Protein 3VSE (pdb70)

Secondary structure (DSSP, 8-state):
-EEEEEPTT-HHHHHTT--EEEGGGEE-SS---TT-EEEEE-TT--EEEEEEEEEETTEEEEEEES-TT---SHHHHHHHHHHHHHTTHHHHH-TT--EEEEEEGGGGT-TTEEEEEETTEEEEEE-SHHHHTTHHHHHHHHHHH---SEEEEEE-SSS-S--EEEEEE-PPPSSEEEEETTEEEEE-TTSSS--S--GGGHHHHHHHHHHS-TT-EEEEES-TTTHHHHHHTTTSSEEEEEESSTTHHHHHHHHHHHTT--GGGSEEEES-HHHHHHHHHHTT--EEEEEE---SEEEETTEEEEHHHHHHHHHHHHHTTEEEEEEEEEEE--TTS-HHHHHHHHHHHHHHHT-EEEEEEEE---TTSPPPTT-GGG---EEEEEEEE-/--EEEEPTT-HHHHHTT--EEEGGGEE-SS---TT-EEEEE-TT--EEEEEEEEEETTEEEEEEES-TT---SHHHHHHHHHHHHHHHHHH---TT-SEEEEEEGGGGT-TTEEEEEETTEEEEEE-SHHHHTTHHHHHHHHHHH---SEEEEEE---EEEEEE-PPPSSEEEEETTEEEEE-TTBSS--SS-GGGHHHHHHHHHHS-TTSEEEEES-TTTHHHHHHTTTSSEEEEE-S-THHHHHHHHHHHHTT--GGGSEEE---HHHHHHHHHHTT--EEEEEE---SEEEETTEEEEHHHHHHHHHHHHHTTEEEEEEEEEEE--TTS-HHHHHHHHHHHHHHHT-EEEEEEEE---TTSPPPTT-GGG---EEEEEEEE------/-EEEEPTT-HHHHHTT--EE-GGGEEEE----TT-EEEEE-TT--EEEEEEEEEETTEEEEEEES-TT---SHHHHHHHHHHHHHHTHHHHS-TT--EEEEEEGGGGT-TTEEEEEETTEEEEEE--HHHHTTHHHHHHHHHHH---SEEEEEE---EEEEEE-PPPSSEEEEETTEEEEE-TTBSS--S--GGGHHHHHHHHHHS-TT-EEEEES-TT-HHHHHHTTT-SEEEEEESSTHHHHHHHHHHHHTT--TTSEEEEES-HHHHHHHHHHTT--EEEEEE---SEEEETTEEEEHHHHHHHHHHHHHHTEEEEEEEEEEE--TTS-HHHHHHHHHHHHHHTT-EEEEEEEE---GGGPPPTT-GGG---EEEEEEEE-/-EEEPPTT-HHHHHTT--EEEGGG------TT-EEEEE-TT--EEEEEEEEEETTEEEEEEES-TT---SHHHHHHHHHHHHHHTHHHHS-TT--EEEEEEGGGGT-TTEEEEEETTEEEEEE-SHHHHTTHHHHHHHHHHH---SEEEEEE---EEEEEE-PPPSSEEEEETTEEEEE-SSSSS--S--GGGHHHHHHHHHHS-TT-EEEEES-TTTHHHHHHTTT-SEEEEEESSTHHHHHHHHHHHTTT--GGGEEEEES-HHHHHHHHHHTT--EEEEEE---SEEEETTEEEEHHHHHHHHHHHHHTTEEEEEEEEEEE--TTS-HHHHHHHHHHHHHHHT-EEEEEEEE---TTSPPPTT-GGG---EEEEEEEE-----PPP-

Solvent-accessible surface area: 70862 Å² total; per-residue (Å²): 202,57,58,0,24,0,44,169,62,76,29,87,77,3,88,93,14,37,6,16,0,8,61,121,6,18,126,46,161,40,128,16,121,55,5,30,60,0,38,1,18,9,46,154,92,101,34,8,2,7,0,1,0,5,109,94,161,127,2,1,0,31,14,16,14,111,77,131,90,67,127,26,60,29,68,15,0,31,147,38,0,74,72,2,49,74,83,1,84,126,10,109,106,37,118,10,12,45,1,6,22,5,0,11,12,25,10,13,28,0,1,10,0,5,0,3,16,6,44,18,12,1,1,0,12,0,64,7,110,0,1,63,150,23,49,175,23,0,11,53,0,0,92,134,20,12,137,64,104,0,0,2,0,14,18,81,38,183,134,38,181,95,75,24,12,88,35,42,44,111,65,33,158,32,74,21,66,0,36,1,6,131,8,80,1,23,1,41,0,95,93,50,114,75,12,12,6,95,7,12,12,6,50,2,2,92,61,0,50,60,95,14,1,159,138,59,84,0,0,2,0,41,9,37,4,0,11,9,0,2,2,0,12,80,74,12,65,11,0,5,1,0,21,94,42,131,111,4,101,56,56,1,60,89,3,0,44,64,33,105,26,78,43,187,61,20,116,25,58,39,46,33,6,58,82,0,15,93,66,0,37,151,97,68,69,54,14,37,0,0,0,0,31,4,59,37,116,38,161,46,96,110,131,72,13,34,2,105,143,16,1,55,92,0,0,75,15,0,15,109,3,9,28,70,110,8,1,0,0,0,0,0,64,5,56,103,8,59,64,170,95,0,60,86,30,0,78,130,3,0,56,139,36,67,24,81,26,103,38,47,36,65,40,41,30,14,170,1,6,70,34,29,105,95,25,182,50,8,106,51,7,7,0,0,0,0,58,3,147,84,206,68,62,0,20,0,43,177,60,75,33,62,71,2,19,70,12,41,6,20,0,24,65,139,5,15,120,50,158,41,150,17,152,53,3,24,60,1,29,0,12,8,75,164,100,34,41,9,1,7,0,0,0,2,112,52,172,151,2,2,0,19,16,12,15,46,28,112,59,61,130,25,60,31,70,13,0,35,102,33,0,72,75,1,49,57,56,5,87,98,80,19,85,75,60,13,9,46,1,24,23,9,0,11,12,24,8,15,26,0,1,7,0,6,0,4,18,6,43,16,13,0,1,0,11,0,62,4,143,0,0,74,141,26,29,173,26,0,9,75,0,0,97,157,22,8,134,68,97,0,0,1,16,13,26,83,121,79,16,9,74,35,42,43,115,66,33,132,32,34,20,66,0,37,1,5,129,6,80,1,18,2,22,1,48,41,21,99,91,12,11,7,84,8,10,9,8,55,1,3,101,54,0,55,51,61,12,1,133,131,57,86,0,0,1,0,42,11,58,4,0,11,12,0,2,0,0,13,65,80,14,73,13,0,6,1,0,21,86,54,120,42,5,94,14,39,1,64,28,2,0,45,56,32,99,25,71,40,179,59,18,118,25,52,45,59,16,6,41,39,0,15,128,69,0,45,210,96,30,59,40,12,37,0,0,0,0,25,1,57,52,123,35,169,31,159,197,75,88,12,32,4,85,166,16,0,54,115,0,0,71,11,0,16,116,0,4,18,36,129,0,0,0,0,0,0,0,56,6,54,107,2,59,60,156,80,0,53,84,31,0,82,138,8,0,120,142,44,64,24,83,59,87,40,16,30,62,32,43,31,13,132,1,6,72,28,30,47,65,29,152,54,8,99,51,4,6,0,0,0,0,61,3,144,39,134,109,151,188,156,109,75,0,30,1,45,178,53,90,30,83,56,1,87,88,12,46,5,14,1,34,74,154,8,13,164,59,60,72,156,9,144,60,2,23,61,3,44,0,12,9,91,177,96,104,39,8,1,8,0,1,0,2,122,88,169,178,6,2,0,18,12,13,16,109,77,133,92,41,125,24,58,22,59,8,0,29,120,36,0,70,73,1,49,57,92,1,80,117,6,110,121,43,126,9,12,44,1,5,24,5,0,11,12,25,9,12,25,0,1,9,0,6,0,4,17,7,47,17,14,2,1,1,12,1,91,11,143,0,0,70,128,24,47,177,18,0,12,79,0,0,115,150,21,12,142,66,99,0,0,2,17,10,35,78,111,70,14,8,80,34,43,44,113,69,31,166,40,38,21,63,0,36,1,5,126,7,78,0,21,1,17,1,53,44,20,97,86,13,12,9,85,8,6,5,6,46,2,3,88,60,0,50,45,116,22,0,141,142,60,87,1,0,1,0,43,9,52,4,0,10,12,0,3,1,0,14,64,71,17,54,15,1,6,0,0,22,83,32,86,43,7,99,12,41,1,91,33,2,8,54,63,33,94,29,81,90,172,40,26,112,35,49,43,50,16,7,51,61,0,14,126,72,0,53,185,103,60,62,56,15,36,0,0,0,0,27,6,64,56,115,37,162,36,134,125,102,72,10,22,0,82,160,23,0,46,96,0,0,65,10,0,12,120,1,10,27,77,109,9,1,0,0,0,0,0,44,8,55,106,5,50,64,160,102,0,60,94,30,0,80,124,5,0,111,138,48,65,16,98,63,112,45,49,55,64,28,42,31,12,173,1,7,75,35,28,100,95,28,166,55,8,103,54,5,7,0,0,0,0,60,6,150,107,113,60,0,56,1,62,157,58,69,23,54,65,2,19,73,11,43,6,10,0,17,66,106,1,38,96,77,145,4,135,46,0,24,66,2,50,0,16,5,69,131,93,34,26,7,0,8,0,1,0,3,104,75,162,126,0,0,0,12,14,18,13,46,30,117,64,64,122,27,63,36,71,20,1,30,118,34,0,68,66,1,49,75,108,2,85,132,12,107,112,32,123,3,13,46,1,5,23,5,0,10,12,25,9,13,26,0,1,9,0,5,0,3,16,6,45,17,12,0,2,0,11,0,77,8,134,0,2,67,131,22,39,178,26,0,5,70,0,0,98,139,19,12,143,63,98,0,0,2,9,12,24,86,108,137,39,20,94,35,44,47,108,63,29,160,44,78,18,66,0,36,1,6,126,8,79,1,24,1,29,0,88,80,60,108,107,14,13,8,98,9,6,7,9,52,2,2,95,36,0,51,57,75,16,1,134,132,62,85,1,0,2,0,41,9,50,4,0,12,10,0,2,2,0,15,61,73,15,51,12,0,4,1,0,21,86,56,126,158,6,100,54,42,1,90,84,2,9,55,59,34,93,28,83,94,181,36,23,110,27,54,42,38,16,4,27,86,0,14,124,76,0,48,187,104,69,76,59,14,30,0,0,0,0,21,6,64,36,143,37,176,40,183,200,108,74,8,13,1,88,168,24,2,53,94,0,0,73,10,0,16,117,1,9,25,66,124,7,1,0,0,0,0,0,45,6,54,84,4,56,68,79,81,0,59,85,35,0,77,138,12,0,72,111,46,34,15,50,53,77,39,18,34,64,31,44,30,13,163,1,7,72,33,27,51,65,28,92,52,6,89,53,4,5,0,0,0,0,54,6,105,29,123,124,176,101,145,113,173,199

InterPro domains:
  IPR015947 PUA-like superfamily [SSF88697] (1-69)
  IPR019614 S-adenosylmethionine-dependent methyltransferase [PF10672] (178-336)
  IPR029063 S-adenosyl-L-methionine-dependent methyltransferase superfamily [G3DSA:3.40.50.150] (175-390)
  IPR029063 S-adenosyl-L-methionine-dependent methyltransferase superfamily [SSF53335] (77-385)
  IPR036974 PUA domain superfamily [G3DSA:2.30.130.10] (1-69)
  IPR041532 RlmI-like, PUA domain [PF17785] (5-65)
  IPR041532 RlmI-like, PUA domain [cd21153] (4-70)

Foldseek 3Di:
DFEKEFDPPLQPLLLVPQWWDFLVGIDGPRPADQQDWYFYAYPVGHTRFIWWAFDDDRTGTTGQGSDPPDDPFLVSLLVLQQVLQVLPVVQVVDPFFQKFWSDAAVLSRHHQWTWIGFNQEIEIEGAGVRVVSRVVRNVSSCVVHDGHQFYWYAYNYPDDPDGITGDDHDDDDFQDWTTANNAIATFDNPDPDDTRDDRQCRVVLVCCQVPPQAQWEEEEELCQLVSSQLSSCVHHQEYAYEHQDPVNLVSNCVSNVVVVHHCVSYHYYHDHLLVVLVVCLVVLAATQEYEDEDACWDDDPVDIDHCLPCVLVVVVSNVSRYDQKHKYWYKYQALVQAPVNVVVSVVVSCVVVVKDKDFPDWDWGDSSNRADPSHRSSRRMIITMMIIHD/DFEKEFDPPCQVLQLVPQWWAFLVGTGGDRPADFQDKYFYAYPVRHTRFIWWAFDDDRTGTTGQGRDPVDDPFLVSLLVLLQVLQVLCVPANDAVFWQKFWSDAAVLSRHHQWTWIGQNQEIEIEGLGPRVVVRVVSNVSSCVVRDGHQFYWYYYHCDTGGDDHDDDDAQDWTTAPNAIATFCRPDPDGTRDDNQCRVVLVCCLVPPQAAWEEEEEQCQLNSSQLSSCVHHQEYAYEHQDPVNLVSNCVRNVSVVHHPVSYHYDNDHLLVVLVVCLVVQAATQEYEDEDACWDDDDPDIDHCLPCVLVVVVSNVSRYDQWHKYWYKYQALVQAPVSVVVSVVVSCVVVVWDKDFPDWDWTDSSNRADPSRSSSRRIIITMMIIHDDNDDD/DEFEFDPPPLPLLLVPQWFAFPVGTDDDDDADQQDWYFYDYPVGHTRFIWWAFDDVRTGTTGQGRDPPDDPFLVSLLVLLQVLQVLVVVQVPDPFFQWFWSAAAVLSRHHQWTWIGFNQEIEIEGQGPNVVVRVVSNVSSCVVHDGGQFYWYYYHCDTGGDDHHDDDAQDWTTANNAIATFDRHDPDDTRDDRQCRVVLVCCQVPAQAQWEEEEEQCQLNSSQLSSLVRHQAYEYEHQDPVSVVSVVVRNVRHVHDCPRYHYYNDHLLVVLVVCLVVVAATQEYEDEDAQWDDDDPDIDHCLPCVLVVVVSNVSRYDQKHKYKYKYQALVQAPVSVVVSNVVSVVVVVWDKDFDDWDWGDSSNRARPSHSSSRRIIITIMIIHD/DEKEFDPPLQVLLLVPQWWAFPVGTDDDADALGKYFYAYPVGHTRFIWWAFDDDRTGTTGQGRDPVDDDFLVSLLVLQQVLQVLPPVQVVDPQFQKFWSAAAVLSRHHQWTWIGQNQEIEIEGAGPRVVVRVVSNVVSCVVRDGGQFYWYYYNVDTGGDDHHDDDFQDWTGANNAIATFDRGPDDGTQDDRQCRVVLVCCQVPAQAQWEEEEELQRQNSSQLSSLVGHQAYEYEHQDPVNVVSNVVSNVRHVGPCVRYHYDHDHLLVVLVVCLVVPAATAEYEDEDAQWDDDPPDIDHPLPCVLVVVVSNVSRYPQKHKYKYKYQQLVQAPVSVVVSVVVSVVVVVWDKDFPDWDWGDSSNRADPSRRSSRRMIITMMITHHDDDDDDDD

Organism: Staphylococcus aureus (strain Mu50 / ATCC 700699) (NCBI:txid158878)

Nearest PDB structures (foldseek):
  3vse-assembly1_A  TM=9.919E-01  e=2.241E-81  Staphylococcus aureus subsp. aureus Mu50
  3vse-assembly4_D  TM=9.875E-01  e=9.160E-81  Staphylococcus aureus subsp. aureus Mu50
  3vse-assembly3_C  TM=9.930E-01  e=2.792E-80  Staphylococcus aureus subsp. aureus Mu50
  3c0k-assembly1_B  TM=9.214E-01  e=8.368E-35  Escherichia coli K-12
  1wxw-assembly1_A  TM=8.683E-01  e=7.774E-30  Thermus thermophilus HB8

Radius of gyration: 40.2 Å; Cα contacts (8 Å, |Δi|>4): 3382; chains: 4; bounding box: 119×92×104 Å

Sequence (1554 aa):
MKIATLNKGKETKYFNGYPLIEEEDIYSQDHLKEGDIFQIVTDKSQYVATAYVGRQHKGLGWVLTYDKAQEINTAFFVKLFNTALAERDYYFNIDGTNAFRLFNAEGDGVGGLTIDNYDGHLLIQWYSKGIYKFKYAILEAVRKVFDYKSIYEKVRFKDSEYSGGFVEGDAPEFPIVIEENFTFYNVDLEDGLMTGIFLDQKEVRKKLRGQYAKERHVLNLFSYTGAFSVIAASEASSTTSVDLANRSRSLTEENFGLNAIDPKSQYIYVMDTFDFYKYAARHGHSSYDTIVIDPPSFARNKKRTFSVQKDYDKLINGALNILSSEGTLLLCTNASVYPLKQFKNTIKKTLEESSGVDYELTEVMGLPKDFKTHPHYKPSKYLKAVFVNIRHMKIATLNKGKETKYFNGYPLIEEEDIYSQDHLKEGDIFQIVTDKSQYVATAYVGRQHKGLGWVLTYDKAQEINTAFFVKLFNTALAERDYYFNIDGTNAFRLFNAEGDGVGGLTIDNYDGHLLIQWYSKGIYKFKYAILEAVRKVFDYKSIYEKVRFSGGFVEGDAPEFPIVIEENFTFYNVDLEDGLMTGIFLDQKEVRKKLRGQYAKERHVLNLFSYTGAFSVIAASEASSTTSVDLANRSRSSLTEENFGLNAIDPKSQYIYVMDTFDFYKYAARHGHSYDTIVIDPPSFARNKKRTFSVQKDYDKLINGALNILSSEGTLLLCTNASVYPLKQFKNTIKKTLEESGVDYELTEVMGLPKDFKTHPHYKPSKYLKAVFVNIRHLEHHHKIATLNKGKETKYFNGYPLIEEEDIYSQDHLKEGDIFQIVTDKSQYVATAYVGRQHKGLGWVLTYDKAQEINTAFFVKLFNTALAERDYYFNIDGTNAFRLFNAEGDGVGGLTIDNYDGHLLIQWYSKGIYKFKYAILEAVRKVFDYKSIYEKVRFSGGFVEGDAPEFPIVIEENFTFYNVDLEDGLMTGIFLDQKEVRKKLRGQYAKERHVLNLFSYTGAFSVIAASEASSTTSVDLANRSRSLTEENFGLNAIDPKSQYIYVMDTFDFYKYAARHGHSYDTIVIDPPSFARNKKRTFSVQKDYDKLINGALNILSSEGTLLLCTNASVYPLKQFKNTIKKTLEESGVDYELTEVMGLPKDFKTHPHYKPSKYLKAVFVNIRHKIATLNKGKETKYFNGYPLIEEEDIQDHLKEGDIFQIVTDKSQYVATAYVGRQHKGLGWVLTYDKAQEINTAFFVKLFNTALAERDYYFNIDGTNAFRLFNAEGDGVGGLTIDNYDGHLLIQWYSKGIYKFKYAILEAVRKVFDYKSIYEKVRFSGGFVEGDAPEFPIVIEENFTFYNVDLEDGLMTGIFLDQKEVRKKLRGQYAKERHVLNLFSYTGAFSVIAASEASSTTSVDLANRSRSLTEENFGLNAIDPKSQYIYVMDTFDFYKYAARHGHSYDTIVIDPPSFARNKKRTFSVQKDYDKLINGALNILSSEGTLLLCTNASVYPLKQFKNTIKKTLEESGVDYELTEVMGLPKDFKTHPHYKPSKYLKAVFVNIRHLEHHHHHH

B-factor: mean 20.94, std 11.05, range [3.29, 87.95]

CATH classification: 2.30.130.10 (+2 more: 3.30.750.80, 3.40.50.150)

Structure (mmCIF, N/CA/C/O backbone):
data_3VSE
#
_entry.id   3VSE
#
_cell.length_a   95.485
_cell.length_b   91.573
_cell.length_c   102.631
_cell.angle_alpha   90.00
_cell.angle_beta   94.03
_cell.angle_gamma   90.00
#
_symmetry.space_group_name_H-M   'P 1 21 1'
#
loop_
_entity.id
_entity.type
_entity.pdbx_description
1 polymer 'Putative uncharacterized protein'
2 non-polymer S-ADENOSYL-L-HOMOCYSTEINE
3 water water
#
loop_
_atom_site.group_PDB
_atom_site.id
_atom_site.type_symbol
_atom_site.label_atom_id
_atom_site.label_alt_id
_atom_site.label_comp_id
_atom_site.label_asym_id
_atom_site.label_entity_id
_atom_site.label_seq_id
_atom_site.pdbx_PDB_ins_code
_atom_site.Cartn_x
_atom_site.Cartn_y
_atom_site.Cartn_z
_atom_site.occupancy
_atom_site.B_iso_or_equiv
_atom_site.auth_seq_id
_atom_site.auth_comp_id
_atom_site.auth_asym_id
_atom_site.auth_atom_id
_atom_site.pdbx_PDB_model_num
ATOM 1 N N . MET A 1 1 ? -7.463 -57.962 -11.446 1.00 30.66 1 MET A N 1
ATOM 2 C CA . MET A 1 1 ? -8.714 -57.325 -11.839 1.00 34.55 1 MET A CA 1
ATOM 3 C C . MET A 1 1 ? -8.652 -55.823 -11.584 1.00 32.85 1 MET A C 1
ATOM 4 O O . MET A 1 1 ? -8.917 -55.020 -12.479 1.00 29.71 1 MET A O 1
ATOM 9 N N . LYS A 1 2 ? -8.303 -55.450 -10.357 1.00 18.12 2 LYS A N 1
ATOM 10 C CA . LYS A 1 2 ? -8.209 -54.037 -9.997 1.00 21.59 2 LYS A CA 1
ATOM 11 C C . LYS A 1 2 ? -6.857 -53.493 -10.440 1.00 17.31 2 LYS A C 1
ATOM 12 O O . LYS A 1 2 ? -5.851 -54.204 -10.401 1.00 16.54 2 LYS A O 1
ATOM 18 N N . ILE A 1 3 ? -6.831 -52.235 -10.862 1.00 16.18 3 ILE A N 1
ATOM 19 C CA . ILE A 1 3 ? -5.627 -51.666 -11.457 1.00 19.84 3 ILE A CA 1
ATOM 20 C C . ILE A 1 3 ? -5.237 -50.322 -10.868 1.00 15.63 3 ILE A C 1
ATOM 21 O O . ILE A 1 3 ? -6.090 -49.499 -10.535 1.00 18.44 3 ILE A O 1
ATOM 26 N N . ALA A 1 4 ? -3.932 -50.110 -10.740 1.00 15.79 4 ALA A N 1
ATOM 27 C CA . ALA A 1 4 ? -3.387 -48.808 -10.397 1.00 17.69 4 ALA A CA 1
ATOM 28 C C . ALA A 1 4 ? -2.363 -48.454 -11.464 1.00 19.79 4 ALA A C 1
ATOM 29 O O . ALA A 1 4 ? -1.553 -49.293 -11.855 1.00 24.16 4 ALA A O 1
ATOM 31 N N . THR A 1 5 ? -2.410 -47.216 -11.942 1.00 17.17 5 THR A N 1
ATOM 32 C CA . THR A 1 5 ? -1.510 -46.779 -12.996 1.00 17.61 5 THR A CA 1
ATOM 33 C C . THR A 1 5 ? -0.388 -45.919 -12.428 1.00 19.13 5 THR A C 1
ATOM 34 O O . THR A 1 5 ? -0.622 -45.043 -11.594 1.00 19.75 5 THR A O 1
ATOM 38 N N . LEU A 1 6 ? 0.836 -46.212 -12.815 1.00 17.39 6 LEU A N 1
ATOM 39 C CA . LEU A 1 6 ? 1.984 -45.396 -12.448 1.00 20.90 6 LEU A CA 1
ATOM 40 C C . LEU A 1 6 ? 1.977 -44.044 -13.139 1.00 24.03 6 LEU A C 1
ATOM 41 O O . LEU A 1 6 ? 1.668 -43.956 -14.282 1.00 27.23 6 LEU A O 1
ATOM 46 N N . ASN A 1 7 ? 2.355 -43.012 -12.430 1.00 26.75 7 ASN A N 1
ATOM 47 C CA . ASN A 1 7 ? 2.604 -41.714 -13.037 1.00 29.70 7 ASN A CA 1
ATOM 48 C C . ASN A 1 7 ? 3.761 -41.836 -14.017 1.00 26.68 7 ASN A C 1
ATOM 49 O O . ASN A 1 7 ? 4.640 -42.679 -13.841 1.00 31.22 7 ASN A O 1
ATOM 54 N N . LYS A 1 8 ? 3.780 -40.988 -15.039 1.00 34.62 8 LYS A N 1
ATOM 55 C CA . LYS A 1 8 ? 4.837 -41.054 -16.039 1.00 32.77 8 LYS A CA 1
ATOM 56 C C . LYS A 1 8 ? 6.193 -40.759 -15.403 1.00 28.86 8 LYS A C 1
ATOM 57 O O . LYS A 1 8 ? 6.325 -39.841 -14.594 1.00 30.62 8 LYS A O 1
ATOM 63 N N . GLY A 1 9 ? 7.196 -41.545 -15.780 1.00 31.23 9 GLY A N 1
ATOM 64 C CA . GLY A 1 9 ? 8.546 -41.369 -15.272 1.00 27.76 9 GLY A CA 1
ATOM 65 C C . GLY A 1 9 ? 8.792 -41.966 -13.898 1.00 32.20 9 GLY A C 1
ATOM 66 O O . GLY A 1 9 ? 9.836 -41.726 -13.293 1.00 39.24 9 GLY A O 1
ATOM 67 N N . LYS A 1 10 ? 7.791 -42.660 -13.359 1.00 27.05 10 LYS A N 1
ATOM 68 C CA . LYS A 1 10 ? 7.910 -43.299 -12.047 1.00 29.23 10 LYS A CA 1
ATOM 69 C C . LYS A 1 10 ? 7.986 -44.823 -12.142 1.00 26.88 10 LYS A C 1
ATOM 70 O O . LYS A 1 10 ? 8.040 -45.519 -11.128 1.00 26.95 10 LYS A O 1
ATOM 76 N N . GLU A 1 11 ? 7.984 -45.329 -13.369 1.00 29.17 11 GLU A N 1
ATOM 77 C CA . GLU A 1 11 ? 7.953 -46.769 -13.636 1.00 22.97 11 GLU A CA 1
ATOM 78 C C . GLU A 1 11 ? 9.197 -47.531 -13.181 1.00 21.26 11 GLU A C 1
ATOM 79 O O . GLU A 1 11 ? 9.111 -48.673 -12.731 1.00 14.77 11 GLU A O 1
ATOM 85 N N . THR A 1 12 ? 10.352 -46.894 -13.328 1.00 23.78 12 THR A N 1
ATOM 86 C CA . THR A 1 12 ? 11.588 -47.563 -13.487 1.00 20.36 12 THR A CA 1
ATOM 87 C C . THR A 1 12 ? 12.009 -48.268 -12.199 1.00 13.86 12 THR A C 1
ATOM 88 O O . THR A 1 12 ? 12.428 -49.390 -12.246 1.00 12.37 12 THR A O 1
ATOM 92 N N . LYS A 1 13 ? 11.809 -47.606 -11.067 1.00 10.57 13 LYS A N 1
ATOM 93 C CA . LYS A 1 13 ? 12.146 -48.187 -9.778 1.00 12.10 13 LYS A CA 1
ATOM 94 C C . LYS A 1 13 ? 11.324 -49.451 -9.575 1.00 10.38 13 LYS A C 1
ATOM 95 O O . LYS A 1 13 ? 11.816 -50.440 -9.031 1.00 13.76 13 LYS A O 1
ATOM 101 N N . TYR A 1 14 ? 10.068 -49.417 -10.010 1.00 9.30 14 TYR A N 1
ATOM 102 C CA . TYR A 1 14 ? 9.180 -50.565 -9.832 1.00 9.43 14 TYR A CA 1
ATOM 103 C C . TYR A 1 14 ? 9.541 -51.736 -10.747 1.00 11.33 14 TYR A C 1
ATOM 104 O O . TYR A 1 14 ? 9.467 -52.897 -10.340 1.00 11.50 14 TYR A O 1
ATOM 113 N N . PHE A 1 15 ? 9.931 -51.432 -11.980 1.00 11.04 15 PHE A N 1
ATOM 114 C CA . PHE A 1 15 ? 10.433 -52.462 -12.878 1.00 8.25 15 PHE A CA 1
ATOM 115 C C . PHE A 1 15 ? 11.656 -53.126 -12.258 1.00 11.01 15 PHE A C 1
ATOM 116 O O . PHE A 1 15 ? 11.914 -54.310 -12.477 1.00 10.44 15 PHE A O 1
ATOM 124 N N . ASN A 1 16 ? 12.402 -52.357 -11.475 1.00 10.96 16 ASN A N 1
ATOM 125 C CA . ASN A 1 16 ? 13.657 -52.832 -10.900 1.00 10.34 16 ASN A CA 1
ATOM 126 C C . ASN A 1 16 ? 13.548 -53.399 -9.483 1.00 10.92 16 ASN A C 1
ATOM 127 O O . ASN A 1 16 ? 14.561 -53.628 -8.824 1.00 13.13 16 ASN A O 1
ATOM 132 N N . GLY A 1 17 ? 12.322 -53.624 -9.016 1.00 15.43 17 GLY A N 1
ATOM 133 C CA . GLY A 1 17 ? 12.125 -54.370 -7.783 1.00 9.53 17 GLY A CA 1
ATOM 134 C C . GLY A 1 17 ? 11.705 -53.600 -6.545 1.00 8.97 17 GLY A C 1
ATOM 135 O O . GLY A 1 17 ? 11.525 -54.199 -5.483 1.00 11.83 17 GLY A O 1
ATOM 136 N N . TYR A 1 18 ? 11.549 -52.284 -6.665 1.00 8.83 18 TYR A N 1
ATOM 137 C CA . TYR A 1 18 ? 11.121 -51.458 -5.537 1.00 9.99 18 TYR A CA 1
ATOM 138 C C . TYR A 1 18 ? 9.769 -51.954 -5.024 1.00 9.02 18 TYR A C 1
ATOM 139 O O . TYR A 1 18 ? 8.793 -51.979 -5.772 1.00 10.42 18 TYR A O 1
ATOM 148 N N . PRO A 1 19 ? 9.712 -52.359 -3.745 1.00 6.09 19 PRO A N 1
ATOM 149 C CA . PRO A 1 19 ? 8.573 -53.108 -3.198 1.00 10.31 19 PRO A CA 1
ATOM 150 C C . PRO A 1 19 ? 7.428 -52.259 -2.634 1.00 6.52 19 PRO A C 1
ATOM 151 O O . PRO A 1 19 ? 6.305 -52.755 -2.536 1.00 10.90 19 PRO A O 1
ATOM 155 N N . LEU A 1 20 ? 7.704 -51.016 -2.256 1.00 6.61 20 LEU A N 1
ATOM 156 C CA . LEU A 1 20 ? 6.681 -50.169 -1.651 1.00 8.83 20 LEU A CA 1
ATOM 157 C C . LEU A 1 20 ? 5.958 -49.314 -2.687 1.00 10.02 20 LEU A C 1
ATOM 158 O O . LEU A 1 20 ? 6.567 -48.460 -3.333 1.00 9.96 20 LEU A O 1
ATOM 163 N N . ILE A 1 21 ? 4.658 -49.543 -2.843 1.00 12.50 21 ILE A N 1
ATOM 164 C CA . ILE A 1 21 ? 3.866 -48.735 -3.766 1.00 14.51 21 ILE A CA 1
ATOM 165 C C . ILE A 1 21 ? 3.578 -47.382 -3.132 1.00 11.18 21 ILE A C 1
ATOM 166 O O . ILE A 1 21 ? 2.776 -47.283 -2.206 1.00 12.91 21 ILE A O 1
ATOM 171 N N . GLU A 1 22 ? 4.184 -46.353 -3.600 1.00 13.68 22 GLU A N 1
ATOM 172 C CA . GLU A 1 22 ? 4.027 -45.071 -3.063 1.00 18.19 22 GLU A CA 1
ATOM 173 C C . GLU A 1 22 ? 2.791 -44.377 -3.632 1.00 22.37 22 GLU A C 1
ATOM 174 O O . GLU A 1 22 ? 2.567 -44.426 -4.809 1.00 16.95 22 GLU A O 1
ATOM 180 N N . GLU A 1 23 ? 2.006 -43.761 -2.758 1.00 19.81 23 GLU A N 1
ATOM 181 C CA . GLU A 1 23 ? 0.774 -43.080 -3.147 1.00 22.83 23 GLU A CA 1
ATOM 182 C C . GLU A 1 23 ? 1.038 -42.018 -4.212 1.00 22.34 23 GLU A C 1
ATOM 183 O O . GLU A 1 23 ? 0.265 -41.863 -5.158 1.00 19.59 23 GLU A O 1
ATOM 189 N N . GLU A 1 24 ? 2.137 -41.311 -4.097 1.00 19.14 24 GLU A N 1
ATOM 190 C CA . GLU A 1 24 ? 2.529 -40.285 -4.997 1.00 18.40 24 GLU A CA 1
ATOM 191 C C . GLU A 1 24 ? 2.941 -40.726 -6.334 1.00 20.89 24 GLU A C 1
ATOM 192 O O . GLU A 1 24 ? 3.079 -39.945 -7.239 1.00 18.04 24 GLU A O 1
ATOM 198 N N . ASP A 1 25 ? 3.095 -42.011 -6.452 1.00 17.36 25 ASP A N 1
ATOM 199 C CA . ASP A 1 25 ? 3.578 -42.595 -7.702 1.00 20.75 25 ASP A CA 1
ATOM 200 C C . ASP A 1 25 ? 2.467 -43.185 -8.567 1.00 18.39 25 ASP A C 1
ATOM 201 O O . ASP A 1 25 ? 2.673 -43.439 -9.754 1.00 21.57 25 ASP A O 1
ATOM 206 N N . ILE A 1 26 ? 1.298 -43.415 -7.978 1.00 18.74 26 ILE A N 1
ATOM 207 C CA . ILE A 1 26 ? 0.216 -44.081 -8.694 1.00 22.38 26 ILE A CA 1
ATOM 208 C C . ILE A 1 26 ? -1.118 -43.358 -8.569 1.00 24.21 26 ILE A C 1
ATOM 209 O O . ILE A 1 26 ? -1.321 -42.545 -7.667 1.00 19.05 26 ILE A O 1
ATOM 214 N N . TYR A 1 27 ? -2.024 -43.662 -9.491 1.00 27.44 27 TYR A N 1
ATOM 215 C CA . TYR A 1 27 ? -3.416 -43.255 -9.365 1.00 25.24 27 TYR A CA 1
ATOM 216 C C . TYR A 1 27 ? -4.307 -44.429 -9.751 1.00 24.02 27 TYR A C 1
ATOM 217 O O . TYR A 1 27 ? -3.911 -45.290 -10.540 1.00 21.92 27 TYR A O 1
ATOM 226 N N . SER A 1 28 ? -5.503 -44.465 -9.181 1.00 22.29 28 SER A N 1
ATOM 227 C CA . SER A 1 28 ? -6.426 -45.560 -9.440 1.00 23.00 28 SER A CA 1
ATOM 228 C C . SER A 1 28 ? -7.862 -45.068 -9.415 1.00 22.13 28 SER A C 1
ATOM 229 O O . SER A 1 28 ? -8.188 -44.130 -8.691 1.00 21.51 28 SER A O 1
ATOM 232 N N . GLN A 1 29 ? -8.714 -45.708 -10.210 1.00 18.56 29 GLN A N 1
ATOM 233 C CA . GLN A 1 29 ? -10.136 -45.394 -10.213 1.00 21.68 29 GLN A CA 1
ATOM 234 C C . GLN A 1 29 ? -10.921 -46.604 -9.725 1.00 22.29 29 GLN A C 1
ATOM 235 O O . GLN A 1 29 ? -12.151 -46.613 -9.745 1.00 21.09 29 GLN A O 1
ATOM 241 N N . ASP A 1 30 ? -10.198 -47.623 -9.275 1.00 18.83 30 ASP A N 1
ATOM 242 C CA . ASP A 1 30 ? -10.824 -48.889 -8.904 1.00 17.86 30 ASP A CA 1
ATOM 243 C C . ASP A 1 30 ? -11.119 -49.031 -7.413 1.00 21.58 30 ASP A C 1
ATOM 244 O O . ASP A 1 30 ? -11.256 -50.145 -6.904 1.00 21.01 30 ASP A O 1
ATOM 249 N N . HIS A 1 31 ? -11.242 -47.956 -6.702 1.00 17.39 31 HIS A N 1
ATOM 250 C CA . HIS A 1 31 ? -11.623 -47.988 -5.339 1.00 24.63 31 HIS A CA 1
ATOM 251 C C . HIS A 1 31 ? -10.840 -48.908 -4.451 1.00 23.34 31 HIS A C 1
ATOM 252 O O . HIS A 1 31 ? -11.357 -49.846 -3.885 1.00 21.57 31 HIS A O 1
ATOM 259 N N . LEU A 1 32 ? -9.567 -48.608 -4.350 1.00 21.37 32 LEU A N 1
ATOM 260 C CA . LEU A 1 32 ? -8.681 -49.533 -3.654 1.00 19.51 32 LEU A CA 1
ATOM 261 C C . LEU A 1 32 ? -8.919 -49.513 -2.149 1.00 14.86 32 LEU A C 1
ATOM 262 O O . LEU A 1 32 ? -8.718 -48.494 -1.492 1.00 18.40 32 LEU A O 1
ATOM 267 N N . LYS A 1 33 ? -9.301 -50.665 -1.615 1.00 19.32 33 LYS A N 1
ATOM 268 C CA . LYS A 1 33 ? -9.579 -50.800 -0.196 1.00 20.14 33 LYS A CA 1
ATOM 269 C C . LYS A 1 33 ? -8.664 -51.842 0.432 1.00 17.98 33 LYS A C 1
ATOM 270 O O . LYS A 1 33 ? -8.322 -52.847 -0.191 1.00 17.05 33 LYS A O 1
ATOM 276 N N . GLU A 1 34 ? -8.278 -51.589 1.676 1.00 16.69 34 GLU A N 1
ATOM 277 C CA . GLU A 1 34 ? -7.467 -52.511 2.433 1.00 16.63 34 GLU A CA 1
ATOM 278 C C . GLU A 1 34 ? -7.816 -53.879 2.188 1.00 17.05 34 GLU A C 1
ATOM 279 O O . GLU A 1 34 ? -8.923 -54.329 2.329 1.00 17.24 34 GLU A O 1
ATOM 285 N N . GLY A 1 35 ? -6.818 -54.590 1.787 1.00 14.22 35 GLY A N 1
ATOM 286 C CA . GLY A 1 35 ? -7.168 -55.993 1.618 1.00 16.05 35 GLY A CA 1
ATOM 287 C C . GLY A 1 35 ? -7.120 -56.244 0.114 1.00 16.02 35 GLY A C 1
ATOM 288 O O . GLY A 1 35 ? -6.827 -57.357 -0.318 1.00 13.89 35 GLY A O 1
ATOM 289 N N . ASP A 1 36 ? -7.397 -55.222 -0.691 1.00 11.65 36 ASP A N 1
ATOM 290 C CA . ASP A 1 36 ? -7.521 -55.415 -2.141 1.00 11.95 36 ASP A CA 1
ATOM 291 C C . ASP A 1 36 ? -6.223 -55.834 -2.824 1.00 18.14 36 ASP A C 1
ATOM 292 O O . ASP A 1 36 ? -5.168 -55.248 -2.585 1.00 15.59 36 ASP A O 1
ATOM 297 N N . ILE A 1 37 ? -6.308 -56.846 -3.682 1.00 14.64 37 ILE A N 1
ATOM 298 C CA . ILE A 1 37 ? -5.206 -57.182 -4.575 1.00 12.59 37 ILE A CA 1
ATOM 299 C C . ILE A 1 37 ? -5.359 -56.354 -5.839 1.00 15.47 37 ILE A C 1
ATOM 300 O O . ILE A 1 37 ? -6.452 -56.271 -6.398 1.00 17.84 37 ILE A O 1
ATOM 305 N N . PHE A 1 38 ? -4.277 -55.731 -6.291 1.00 12.43 38 PHE A N 1
ATOM 306 C CA . PHE A 1 38 ? -4.339 -54.937 -7.515 1.00 12.47 38 PHE A CA 1
ATOM 307 C C . PHE A 1 38 ? -3.057 -55.020 -8.325 1.00 11.76 38 PHE A C 1
ATOM 308 O O . PHE A 1 38 ? -1.998 -55.360 -7.802 1.00 9.48 38 PHE A O 1
ATOM 316 N N . GLN A 1 39 ? -3.164 -54.696 -9.611 1.00 15.75 39 GLN A N 1
ATOM 317 C CA . GLN A 1 39 ? -2.012 -54.705 -10.500 1.00 13.45 39 GLN A CA 1
ATOM 318 C C . GLN A 1 39 ? -1.526 -53.289 -10.776 1.00 13.93 39 GLN A C 1
ATOM 319 O O . GLN A 1 39 ? -2.325 -52.385 -11.010 1.00 15.86 39 GLN A O 1
ATOM 325 N N . ILE A 1 40 ? -0.212 -53.099 -10.730 1.00 14.12 40 ILE A N 1
ATOM 326 C CA . ILE A 1 40 ? 0.385 -51.836 -11.134 1.00 12.80 40 ILE A CA 1
ATOM 327 C C . ILE A 1 40 ? 0.724 -51.931 -12.613 1.00 14.07 40 ILE A C 1
ATOM 328 O O . ILE A 1 40 ? 1.321 -52.914 -13.050 1.00 10.63 40 ILE A O 1
ATOM 333 N N . VAL A 1 41 ? 0.341 -50.916 -13.377 1.00 15.79 41 VAL A N 1
ATOM 334 C CA . VAL A 1 41 ? 0.619 -50.889 -14.808 1.00 16.74 41 VAL A CA 1
ATOM 335 C C . VAL A 1 41 ? 1.138 -49.522 -15.224 1.00 17.69 41 VAL A C 1
ATOM 336 O O . VAL A 1 41 ? 0.802 -48.511 -14.605 1.00 16.41 41 VAL A O 1
ATOM 340 N N . THR A 1 42 ? 1.964 -49.496 -16.265 1.00 16.66 42 THR A N 1
ATOM 341 C CA . THR A 1 42 ? 2.439 -48.235 -16.822 1.00 25.80 42 THR A CA 1
ATOM 342 C C . THR A 1 42 ? 1.290 -47.513 -17.516 1.00 24.35 42 THR A C 1
ATOM 343 O O . THR A 1 42 ? 0.223 -48.086 -17.718 1.00 23.06 42 THR A O 1
ATOM 347 N N . ASP A 1 43 ? 1.522 -46.262 -17.839 1.00 27.37 43 ASP A N 1
ATOM 348 C CA . ASP A 1 43 ? 0.678 -45.459 -18.713 1.00 37.70 43 ASP A CA 1
ATOM 349 C C . ASP A 1 43 ? 0.326 -46.095 -20.028 1.00 31.70 43 ASP A C 1
ATOM 350 O O . ASP A 1 43 ? -0.712 -45.837 -20.581 1.00 39.21 43 ASP A O 1
ATOM 355 N N . LYS A 1 44 ? 1.188 -46.909 -20.560 1.00 34.37 44 LYS A N 1
ATOM 356 C CA . LYS A 1 44 ? 0.953 -47.641 -21.748 1.00 35.99 44 LYS A CA 1
ATOM 357 C C . LYS A 1 44 ? 0.454 -49.033 -21.549 1.00 33.73 44 LYS A C 1
ATOM 358 O O . LYS A 1 44 ? 0.663 -49.899 -22.360 1.00 31.51 44 LYS A O 1
ATOM 364 N N . SER A 1 45 ? -0.211 -49.233 -20.443 1.00 29.63 45 SER A N 1
ATOM 365 C CA . SER A 1 45 ? -0.782 -50.491 -20.090 1.00 30.16 45 SER A CA 1
ATOM 366 C C . SER A 1 45 ? 0.094 -51.729 -20.012 1.00 23.56 45 SER A C 1
ATOM 367 O O . SER A 1 45 ? -0.377 -52.822 -20.094 1.00 26.54 45 SER A O 1
ATOM 370 N N . GLN A 1 46 ? 1.366 -51.551 -19.757 1.00 22.13 46 GLN A N 1
ATOM 371 C CA . GLN A 1 46 ? 2.199 -52.672 -19.473 1.00 22.02 46 GLN A CA 1
ATOM 372 C C . GLN A 1 46 ? 2.085 -53.072 -18.026 1.00 18.70 46 GLN A C 1
ATOM 373 O O . GLN A 1 46 ? 2.158 -52.261 -17.151 1.00 17.17 46 GLN A O 1
ATOM 379 N N . TYR A 1 47 ? 1.891 -54.348 -17.822 1.00 17.37 47 TYR A N 1
ATOM 380 C CA . TYR A 1 47 ? 1.838 -54.862 -16.463 1.00 17.71 47 TYR A CA 1
ATOM 381 C C . TYR A 1 47 ? 3.199 -54.723 -15.790 1.00 19.62 47 TYR A C 1
ATOM 382 O O . TYR A 1 47 ? 4.226 -55.051 -16.378 1.00 19.49 47 TYR A O 1
ATOM 391 N N . VAL A 1 48 ? 3.202 -54.224 -14.558 1.00 16.31 48 VAL A N 1
ATOM 392 C CA . VAL A 1 48 ? 4.446 -54.077 -13.808 1.00 11.14 48 VAL A CA 1
ATOM 393 C C . VAL A 1 48 ? 4.520 -55.078 -12.662 1.00 15.32 48 VAL A C 1
ATOM 394 O O . VAL A 1 48 ? 5.475 -55.850 -12.563 1.00 11.72 48 VAL A O 1
ATOM 398 N N . ALA A 1 49 ? 3.511 -55.072 -11.797 1.00 12.20 49 ALA A N 1
ATOM 399 C CA . ALA A 1 49 ? 3.510 -55.975 -10.657 1.00 13.52 49 ALA A CA 1
ATOM 400 C C . ALA A 1 49 ? 2.127 -56.141 -10.031 1.00 11.21 49 ALA A C 1
ATOM 401 O O . ALA A 1 49 ? 1.182 -55.429 -10.372 1.00 10.66 49 ALA A O 1
ATOM 403 N N . THR A 1 50 ? 2.020 -57.110 -9.127 1.00 10.43 50 THR A N 1
ATOM 404 C CA . THR A 1 50 ? 0.795 -57.338 -8.370 1.00 8.83 50 THR A CA 1
ATOM 405 C C . THR A 1 50 ? 1.071 -57.028 -6.908 1.00 10.39 50 THR A C 1
ATOM 406 O O . THR A 1 50 ? 2.051 -57.515 -6.344 1.00 9.00 50 THR A O 1
ATOM 410 N N . ALA A 1 51 ? 0.209 -56.218 -6.299 1.00 9.08 51 ALA A N 1
ATOM 411 C CA . ALA A 1 51 ? 0.399 -55.776 -4.922 1.00 7.41 51 ALA A CA 1
ATOM 412 C C . ALA A 1 51 ? -0.885 -55.926 -4.111 1.00 10.99 51 ALA A C 1
ATOM 413 O O . ALA A 1 51 ? -1.927 -56.285 -4.651 1.00 8.63 51 ALA A O 1
ATOM 415 N N . TYR A 1 52 ? -0.807 -55.657 -2.811 1.00 7.20 52 TYR A N 1
ATOM 416 C CA . TYR A 1 52 ? -2.002 -55.630 -1.975 1.00 7.80 52 TYR A CA 1
ATOM 417 C C . TYR A 1 52 ? -2.061 -54.292 -1.256 1.00 8.97 52 TYR A C 1
ATOM 418 O O . TYR A 1 52 ? -1.028 -53.679 -0.986 1.00 10.83 52 TYR A O 1
ATOM 427 N N . VAL A 1 53 ? -3.268 -53.834 -0.952 1.00 8.40 53 VAL A N 1
ATOM 428 C CA . VAL A 1 53 ? -3.435 -52.552 -0.287 1.00 10.60 53 VAL A CA 1
ATOM 429 C C . VAL A 1 53 ? -3.236 -52.689 1.219 1.00 11.13 53 VAL A C 1
ATOM 430 O O . VAL A 1 53 ? -3.810 -53.567 1.860 1.00 12.93 53 VAL A O 1
ATOM 434 N N . GLY A 1 54 ? -2.324 -51.875 1.759 1.00 13.58 54 GLY A N 1
ATOM 435 C CA . GLY A 1 54 ? -2.124 -51.728 3.197 1.00 14.39 54 GLY A CA 1
ATOM 436 C C . GLY A 1 54 ? -1.461 -50.402 3.566 1.00 18.27 54 GLY A C 1
ATOM 437 O O . GLY A 1 54 ? -0.240 -50.361 3.716 1.00 18.32 54 GLY A O 1
ATOM 438 N N . ARG A 1 55 ? -2.228 -49.321 3.697 1.00 12.53 55 ARG A N 1
ATOM 439 C CA . ARG A 1 55 ? -1.668 -48.071 3.821 1.00 21.05 55 ARG A CA 1
ATOM 440 C C . ARG A 1 55 ? -0.897 -47.826 5.119 1.00 25.91 55 ARG A C 1
ATOM 441 O O . ARG A 1 55 ? -1.320 -48.247 6.169 1.00 23.29 55 ARG A O 1
ATOM 449 N N . GLN A 1 56 ? 0.297 -47.263 4.968 1.00 35.98 56 GLN A N 1
ATOM 450 C CA . GLN A 1 56 ? 1.049 -46.651 6.054 1.00 35.82 56 GLN A CA 1
ATOM 451 C C . GLN A 1 56 ? 1.751 -45.431 5.470 1.00 46.10 56 GLN A C 1
ATOM 452 O O . GLN A 1 56 ? 2.328 -45.520 4.386 1.00 47.64 56 GLN A O 1
ATOM 458 N N . HIS A 1 57 ? 1.720 -44.297 6.161 1.00 44.53 57 HIS A N 1
ATOM 459 C CA . HIS A 1 57 ? 2.428 -43.122 5.665 1.00 43.91 57 HIS A CA 1
ATOM 460 C C . HIS A 1 57 ? 1.999 -42.781 4.263 1.00 33.21 57 HIS A C 1
ATOM 461 O O . HIS A 1 57 ? 0.788 -42.743 3.960 1.00 45.73 57 HIS A O 1
ATOM 468 N N . LYS A 1 58 ? 2.976 -42.620 3.370 1.00 39.37 58 LYS A N 1
ATOM 469 C CA . LYS A 1 58 ? 2.771 -42.151 1.990 1.00 37.91 58 LYS A CA 1
ATOM 470 C C . LYS A 1 58 ? 2.642 -43.349 1.052 1.00 29.87 58 LYS A C 1
ATOM 471 O O . LYS A 1 58 ? 2.816 -43.260 -0.163 1.00 31.83 58 LYS A O 1
ATOM 477 N N . GLY A 1 59 ? 2.337 -44.470 1.685 1.00 23.76 59 GLY A N 1
ATOM 478 C CA . GLY A 1 59 ? 2.396 -45.826 1.170 1.00 22.49 59 GLY A CA 1
ATOM 479 C C . GLY A 1 59 ? 1.022 -46.431 0.938 1.00 26.06 59 GLY A C 1
ATOM 480 O O . GLY A 1 59 ? 0.176 -46.440 1.833 1.00 17.57 59 GLY A O 1
ATOM 481 N N . LEU A 1 60 ? 0.807 -47.018 -0.201 1.00 14.08 60 LEU A N 1
ATOM 482 C CA . LEU A 1 60 ? -0.435 -47.659 -0.501 1.00 13.02 60 LEU A CA 1
ATOM 483 C C . LEU A 1 60 ? -0.485 -49.079 -0.185 1.00 17.80 60 LEU A C 1
ATOM 484 O O . LEU A 1 60 ? -1.458 -49.570 0.331 1.00 14.73 60 LEU A O 1
ATOM 489 N N . GLY A 1 61 ? 0.580 -49.741 -0.541 1.00 10.66 61 GLY A N 1
ATOM 490 C CA . GLY A 1 61 ? 0.694 -51.152 -0.226 1.00 10.81 61 GLY A CA 1
ATOM 491 C C . GLY A 1 61 ? 2.039 -51.705 -0.654 1.00 10.72 61 GLY A C 1
ATOM 492 O O . GLY A 1 61 ? 2.987 -50.947 -0.877 1.00 11.61 61 GLY A O 1
ATOM 493 N N . TRP A 1 62 ? 2.120 -53.026 -0.780 1.00 7.11 62 TRP A N 1
ATOM 494 C CA . TRP A 1 62 ? 3.382 -53.685 -1.097 1.00 8.79 62 TRP A CA 1
ATOM 495 C C . TRP A 1 62 ? 3.237 -54.645 -2.271 1.00 8.99 62 TRP A C 1
ATOM 496 O O . TRP A 1 62 ? 2.215 -55.315 -2.412 1.00 7.69 62 TRP A O 1
ATOM 507 N N . VAL A 1 63 ? 4.272 -54.716 -3.099 1.00 8.82 63 VAL A N 1
ATOM 508 C CA . VAL A 1 63 ? 4.338 -55.695 -4.175 1.00 7.17 63 VAL A CA 1
ATOM 509 C C . VAL A 1 63 ? 4.410 -57.099 -3.593 1.00 8.83 63 VAL A C 1
ATOM 510 O O . VAL A 1 63 ? 5.106 -57.329 -2.607 1.00 7.78 63 VAL A O 1
ATOM 514 N N . LEU A 1 64 ? 3.681 -58.030 -4.201 1.00 9.82 64 LEU A N 1
ATOM 515 C CA . LEU A 1 64 ? 3.680 -59.421 -3.761 1.00 8.94 64 LEU A CA 1
ATOM 516 C C . LEU A 1 64 ? 4.247 -60.367 -4.815 1.00 9.32 64 LEU A C 1
ATOM 517 O O . LEU A 1 64 ? 4.911 -61.347 -4.487 1.00 11.81 64 LEU A O 1
ATOM 522 N N . THR A 1 65 ? 3.976 -60.079 -6.083 1.00 10.51 65 THR A N 1
ATOM 523 C CA . THR A 1 65 ? 4.451 -60.944 -7.156 1.00 9.22 65 THR A CA 1
ATOM 524 C C . THR A 1 65 ? 4.542 -60.212 -8.486 1.00 12.84 65 THR A C 1
ATOM 525 O O . THR A 1 65 ? 3.834 -59.230 -8.722 1.00 9.25 65 THR A O 1
ATOM 529 N N . TYR A 1 66 ? 5.426 -60.695 -9.352 1.00 11.81 66 TYR A N 1
ATOM 530 C CA . TYR A 1 66 ? 5.571 -60.135 -10.692 1.00 11.34 66 TYR A CA 1
ATOM 531 C C . TYR A 1 66 ? 4.955 -61.085 -11.711 1.00 18.10 66 TYR A C 1
ATOM 532 O O . TYR A 1 66 ? 4.984 -60.832 -12.916 1.00 20.01 66 TYR A O 1
ATOM 541 N N . ASP A 1 67 ? 4.384 -62.174 -11.202 1.00 17.77 67 ASP A N 1
ATOM 542 C CA . ASP A 1 67 ? 3.761 -63.202 -12.027 1.00 13.51 67 ASP A CA 1
ATOM 543 C C . ASP A 1 67 ? 2.258 -62.962 -12.111 1.00 17.89 67 ASP A C 1
ATOM 544 O O . ASP A 1 67 ? 1.527 -63.176 -11.142 1.00 15.75 67 ASP A O 1
ATOM 549 N N . LYS A 1 68 ? 1.791 -62.577 -13.290 1.00 15.17 68 LYS A N 1
ATOM 550 C CA . LYS A 1 68 ? 0.408 -62.163 -13.457 1.00 21.58 68 LYS A CA 1
ATOM 551 C C . LYS A 1 68 ? -0.495 -63.317 -13.060 1.00 19.37 68 LYS A C 1
ATOM 552 O O . LYS A 1 68 ? -1.568 -63.114 -12.492 1.00 27.30 68 LYS A O 1
ATOM 558 N N . ALA A 1 69 ? -0.059 -64.530 -13.372 1.00 15.63 69 ALA A N 1
ATOM 559 C CA . ALA A 1 69 ? -0.883 -65.711 -13.142 1.00 16.62 69 ALA A CA 1
ATOM 560 C C . ALA A 1 69 ? -0.870 -66.166 -11.682 1.00 23.06 69 ALA A C 1
ATOM 561 O O . ALA A 1 69 ? -1.643 -67.041 -11.297 1.00 21.41 69 ALA A O 1
ATOM 563 N N . GLN A 1 70 ? -0.076 -65.572 -10.805 1.00 20.69 70 GLN A N 1
ATOM 564 C CA . GLN A 1 70 ? 0.061 -66.038 -9.437 1.00 22.22 70 GLN A CA 1
ATOM 565 C C . GLN A 1 70 ? -0.995 -65.461 -8.553 1.00 15.83 70 GLN A C 1
ATOM 566 O O . GLN A 1 70 ? -1.145 -64.282 -8.441 1.00 16.94 70 GLN A O 1
ATOM 572 N N . GLU A 1 71 ? -1.727 -66.378 -8.003 1.00 12.41 71 GLU A N 1
ATOM 573 C CA . GLU A 1 71 ? -2.812 -66.059 -7.135 1.00 18.71 71 GLU A CA 1
ATOM 574 C C . GLU A 1 71 ? -2.226 -65.967 -5.716 1.00 17.99 71 GLU A C 1
ATOM 575 O O . GLU A 1 71 ? -1.364 -66.716 -5.349 1.00 11.88 71 GLU A O 1
ATOM 581 N N . ILE A 1 72 ? -2.713 -65.007 -4.962 1.00 14.70 72 ILE A N 1
ATOM 582 C CA . ILE A 1 72 ? -2.288 -64.787 -3.590 1.00 17.81 72 ILE A CA 1
ATOM 583 C C . ILE A 1 72 ? -3.088 -65.679 -2.651 1.00 15.60 72 ILE A C 1
ATOM 584 O O . ILE A 1 72 ? -4.078 -65.248 -2.062 1.00 14.25 72 ILE A O 1
ATOM 589 N N . ASN A 1 73 ? -2.658 -66.930 -2.528 1.00 16.78 73 ASN A N 1
ATOM 590 C CA . ASN A 1 73 ? -3.351 -67.904 -1.694 1.00 17.29 73 ASN A CA 1
ATOM 591 C C . ASN A 1 73 ? -2.396 -68.601 -0.739 1.00 21.76 73 ASN A C 1
ATOM 592 O O . ASN A 1 73 ? -1.234 -68.214 -0.624 1.00 17.34 73 ASN A O 1
ATOM 597 N N . THR A 1 74 ? -2.886 -69.634 -0.062 1.00 19.54 74 THR A N 1
ATOM 598 C CA . THR A 1 74 ? -2.080 -70.366 0.908 1.00 19.42 74 THR A CA 1
ATOM 599 C C . THR A 1 74 ? -0.807 -70.936 0.291 1.00 19.17 74 THR A C 1
ATOM 600 O O . THR A 1 74 ? 0.268 -70.853 0.884 1.00 15.02 74 THR A O 1
ATOM 604 N N . ALA A 1 75 ? -0.928 -71.513 -0.901 1.00 20.88 75 ALA A N 1
ATOM 605 C CA . ALA A 1 75 ? 0.231 -72.058 -1.602 1.00 20.79 75 ALA A CA 1
ATOM 606 C C . ALA A 1 75 ? 1.275 -70.972 -1.853 1.00 17.39 75 ALA A C 1
ATOM 607 O O . ALA A 1 75 ? 2.475 -71.234 -1.822 1.00 19.07 75 ALA A O 1
ATOM 609 N N . PHE A 1 76 ? 0.805 -69.752 -2.093 1.00 15.84 76 PHE A N 1
ATOM 610 C CA . PHE A 1 76 ? 1.693 -68.610 -2.293 1.00 17.86 76 PHE A CA 1
ATOM 611 C C . PHE A 1 76 ? 2.555 -68.342 -1.058 1.00 16.38 76 PHE A C 1
ATOM 612 O O . PHE A 1 76 ? 3.780 -68.260 -1.151 1.00 12.42 76 PHE A O 1
ATOM 620 N N . PHE A 1 77 ? 1.911 -68.204 0.095 1.00 13.67 77 PHE A N 1
ATOM 621 C CA . PHE A 1 77 ? 2.633 -67.954 1.340 1.00 17.10 77 PHE A CA 1
ATOM 622 C C . PHE A 1 77 ? 3.499 -69.147 1.735 1.00 16.71 77 PHE A C 1
ATOM 623 O O . PHE A 1 77 ? 4.586 -68.978 2.292 1.00 13.15 77 PHE A O 1
ATOM 631 N N . VAL A 1 78 ? 3.016 -70.349 1.444 1.00 15.62 78 VAL A N 1
ATOM 632 C CA . VAL A 1 78 ? 3.768 -71.556 1.754 1.00 14.55 78 VAL A CA 1
ATOM 633 C C . VAL A 1 78 ? 5.159 -71.488 1.134 1.00 17.83 78 VAL A C 1
ATOM 634 O O . VAL A 1 78 ? 6.145 -71.873 1.763 1.00 15.37 78 VAL A O 1
ATOM 638 N N . LYS A 1 79 ? 5.247 -70.947 -0.066 1.00 21.98 79 LYS A N 1
ATOM 639 C CA . LYS A 1 79 ? 6.456 -70.834 -0.792 1.00 18.32 79 LYS A CA 1
ATOM 640 C C . LYS A 1 79 ? 7.412 -69.791 -0.217 1.00 11.56 79 LYS A C 1
ATOM 641 O O . LYS A 1 79 ? 8.547 -70.071 -0.013 1.00 13.03 79 LYS A O 1
ATOM 647 N N . LEU A 1 80 ? 6.895 -68.632 0.092 1.00 12.20 80 LEU A N 1
ATOM 648 C CA . LEU A 1 80 ? 7.677 -67.575 0.728 1.00 14.82 80 LEU A CA 1
ATOM 649 C C . LEU A 1 80 ? 8.170 -68.018 2.106 1.00 11.10 80 LEU A C 1
ATOM 650 O O . LEU A 1 80 ? 9.297 -67.716 2.495 1.00 11.00 80 LEU A O 1
ATOM 655 N N . PHE A 1 81 ? 7.322 -68.733 2.838 1.00 10.91 81 PHE A N 1
ATOM 656 C CA . PHE A 1 81 ? 7.675 -69.177 4.185 1.00 11.80 81 PHE A CA 1
ATOM 657 C C . PHE A 1 81 ? 8.777 -70.233 4.158 1.00 15.67 81 PHE A C 1
ATOM 658 O O . PHE A 1 81 ? 9.708 -70.186 4.963 1.00 13.78 81 PHE A O 1
ATOM 666 N N . ASN A 1 82 ? 8.672 -71.184 3.234 1.00 17.83 82 ASN A N 1
ATOM 667 C CA . ASN A 1 82 ? 9.710 -72.198 3.071 1.00 16.46 82 ASN A CA 1
ATOM 668 C C . ASN A 1 82 ? 11.043 -71.573 2.692 1.00 12.62 82 ASN A C 1
ATOM 669 O O . ASN A 1 82 ? 12.092 -71.968 3.197 1.00 21.28 82 ASN A O 1
ATOM 674 N N . THR A 1 83 ? 10.994 -70.591 1.799 1.00 18.77 83 THR A N 1
ATOM 675 C CA . THR A 1 83 ? 12.194 -69.875 1.385 1.00 16.80 83 THR A CA 1
ATOM 676 C C . THR A 1 83 ? 12.769 -69.093 2.563 1.00 18.50 83 THR A C 1
ATOM 677 O O . THR A 1 83 ? 13.977 -69.109 2.800 1.00 20.84 83 THR A O 1
ATOM 681 N N . ALA A 1 84 ? 11.898 -68.418 3.308 1.00 13.60 84 ALA A N 1
ATOM 682 C CA . ALA A 1 84 ? 12.328 -67.670 4.482 1.00 19.98 84 ALA A CA 1
ATOM 683 C C . ALA A 1 84 ? 12.968 -68.616 5.494 1.00 17.40 84 ALA A C 1
ATOM 684 O O . ALA A 1 84 ? 14.053 -68.352 6.005 1.00 12.22 84 ALA A O 1
ATOM 686 N N . LEU A 1 85 ? 12.294 -69.726 5.768 1.00 14.39 85 LEU A N 1
ATOM 687 C CA . LEU A 1 85 ? 12.810 -70.717 6.702 1.00 15.82 85 LEU A CA 1
ATOM 688 C C . LEU A 1 85 ? 14.189 -71.218 6.280 1.00 23.69 85 LEU A C 1
ATOM 689 O O . LEU A 1 85 ? 15.103 -71.305 7.098 1.00 24.93 85 LEU A O 1
ATOM 694 N N . ALA A 1 86 ? 14.334 -71.543 4.999 1.00 20.24 86 ALA A N 1
ATOM 695 C CA . ALA A 1 86 ? 15.590 -72.075 4.480 1.00 24.56 86 ALA A CA 1
ATOM 696 C C . ALA A 1 86 ? 16.738 -71.072 4.595 1.00 30.27 86 ALA A C 1
ATOM 697 O O . ALA A 1 86 ? 17.902 -71.459 4.701 1.00 30.32 86 ALA A O 1
ATOM 699 N N . GLU A 1 87 ? 16.459 -69.805 4.604 1.00 23.00 87 GLU A N 1
ATOM 700 C CA . GLU A 1 87 ? 17.472 -68.841 4.700 1.00 18.99 87 GLU A CA 1
ATOM 701 C C . GLU A 1 87 ? 17.946 -68.612 6.127 1.00 24.65 87 GLU A C 1
ATOM 702 O O . GLU A 1 87 ? 18.853 -67.851 6.392 1.00 27.81 87 GLU A O 1
ATOM 708 N N . ARG A 1 88 ? 17.306 -69.296 7.038 1.00 21.05 88 ARG A N 1
ATOM 709 C CA . ARG A 1 88 ? 17.671 -69.177 8.444 1.00 23.55 88 ARG A CA 1
ATOM 710 C C . ARG A 1 88 ? 18.208 -70.478 9.048 1.00 29.62 88 ARG A C 1
ATOM 711 O O . ARG A 1 88 ? 18.112 -70.699 10.258 1.00 20.75 88 ARG A O 1
ATOM 719 N N . ASP A 1 89 ? 18.883 -71.277 8.255 1.00 28.61 89 ASP A N 1
ATOM 720 C CA . ASP A 1 89 ? 19.366 -72.544 8.711 1.00 31.47 89 ASP A CA 1
ATOM 721 C C . ASP A 1 89 ? 20.441 -72.372 9.793 1.00 27.26 89 ASP A C 1
ATOM 722 O O . ASP A 1 89 ? 20.501 -73.155 10.689 1.00 31.30 89 ASP A O 1
ATOM 727 N N . TYR A 1 90 ? 21.164 -71.260 9.742 1.00 24.88 90 TYR A N 1
ATOM 728 C CA . TYR A 1 90 ? 22.173 -70.959 10.751 1.00 25.88 90 TYR A CA 1
ATOM 729 C C . TYR A 1 90 ? 21.576 -70.817 12.155 1.00 27.07 90 TYR A C 1
ATOM 730 O O . TYR A 1 90 ? 22.171 -71.289 13.124 1.00 27.86 90 TYR A O 1
ATOM 739 N N . TYR A 1 91 ? 20.415 -70.174 12.282 1.00 22.28 91 TYR A N 1
ATOM 740 C CA . TYR A 1 91 ? 19.831 -69.979 13.607 1.00 20.25 91 TYR A CA 1
ATOM 741 C C . TYR A 1 91 ? 19.285 -71.269 14.209 1.00 25.57 91 TYR A C 1
ATOM 742 O O . TYR A 1 91 ? 19.017 -71.334 15.407 1.00 26.89 91 TYR A O 1
ATOM 751 N N . PHE A 1 92 ? 19.132 -72.294 13.381 1.00 25.43 92 PHE A N 1
ATOM 752 C CA . PHE A 1 92 ? 18.702 -73.598 13.869 1.00 28.78 92 PHE A CA 1
ATOM 753 C C . PHE A 1 92 ? 19.908 -74.474 14.200 1.00 25.32 92 PHE A C 1
ATOM 754 O O . PHE A 1 92 ? 19.767 -75.528 14.817 1.00 37.25 92 PHE A O 1
ATOM 762 N N . ASN A 1 93 ? 21.072 -74.019 13.867 1.00 27.02 93 ASN A N 1
ATOM 763 C CA . ASN A 1 93 ? 22.214 -74.800 14.050 1.00 29.78 93 ASN A CA 1
ATOM 764 C C . ASN A 1 93 ? 23.176 -74.315 15.148 1.00 35.09 93 ASN A C 1
ATOM 765 O O . ASN A 1 93 ? 24.168 -74.949 15.441 1.00 38.15 93 ASN A O 1
ATOM 770 N N . ILE A 1 94 ? 22.863 -73.183 15.744 1.00 29.04 94 ILE A N 1
ATOM 771 C CA . ILE A 1 94 ? 23.684 -72.559 16.762 1.00 31.24 94 ILE A CA 1
ATOM 772 C C . ILE A 1 94 ? 23.256 -72.825 18.180 1.00 26.51 94 ILE A C 1
ATOM 773 O O . ILE A 1 94 ? 22.103 -72.724 18.516 1.00 30.62 94 ILE A O 1
ATOM 778 N N . ASP A 1 95 ? 24.225 -73.139 19.015 1.00 19.13 95 ASP A N 1
ATOM 779 C CA . ASP A 1 95 ? 23.930 -73.316 20.428 1.00 20.28 95 ASP A CA 1
ATOM 780 C C . ASP A 1 95 ? 23.748 -71.943 21.052 1.00 22.23 95 ASP A C 1
ATOM 781 O O . ASP A 1 95 ? 24.273 -70.950 20.548 1.00 17.63 95 ASP A O 1
ATOM 786 N N . GLY A 1 96 ? 23.006 -71.890 22.152 1.00 18.95 96 GLY A N 1
ATOM 787 C CA . GLY A 1 96 ? 22.901 -70.671 22.933 1.00 16.90 96 GLY A CA 1
ATOM 788 C C . GLY A 1 96 ? 21.827 -69.699 22.487 1.00 15.46 96 GLY A C 1
ATOM 789 O O . GLY A 1 96 ? 21.631 -68.667 23.124 1.00 12.85 96 GLY A O 1
ATOM 790 N N . THR A 1 97 ? 21.131 -70.014 21.400 1.00 11.95 97 THR A N 1
ATOM 791 C CA . THR A 1 97 ? 20.053 -69.154 20.919 1.00 11.80 97 THR A CA 1
ATOM 792 C C . THR A 1 97 ? 18.845 -69.968 20.463 1.00 12.88 97 THR A C 1
ATOM 793 O O . THR A 1 97 ? 18.965 -70.824 19.593 1.00 15.09 97 THR A O 1
ATOM 797 N N . ASN A 1 98 ? 17.685 -69.696 21.055 1.00 12.94 98 ASN A N 1
ATOM 798 C CA . ASN A 1 98 ? 16.446 -70.362 20.650 1.00 15.14 98 ASN A CA 1
ATOM 799 C C . ASN A 1 98 ? 15.327 -69.376 20.321 1.00 11.47 98 ASN A C 1
ATOM 800 O O . ASN A 1 98 ? 14.161 -69.762 20.194 1.00 11.91 98 ASN A O 1
ATOM 805 N N . ALA A 1 99 ? 15.689 -68.102 20.194 1.00 12.17 99 ALA A N 1
ATOM 806 C CA . ALA A 1 99 ? 14.746 -67.064 19.792 1.00 10.55 99 ALA A CA 1
ATOM 807 C C . ALA A 1 99 ? 15.325 -66.222 18.659 1.00 14.45 99 ALA A C 1
ATOM 808 O O . ALA A 1 99 ? 16.447 -65.722 18.751 1.00 10.87 99 ALA A O 1
ATOM 810 N N . PHE A 1 100 ? 14.549 -66.067 17.592 1.00 10.55 100 PHE A N 1
ATOM 811 C CA . PHE A 1 100 ? 14.992 -65.314 16.426 1.00 13.40 100 PHE A CA 1
ATOM 812 C C . PHE A 1 100 ? 13.812 -65.073 15.497 1.00 10.33 100 PHE A C 1
ATOM 813 O O . PHE A 1 100 ? 12.728 -65.619 15.711 1.00 10.37 100 PHE A O 1
ATOM 821 N N . ARG A 1 101 ? 14.022 -64.256 14.471 1.00 9.25 101 ARG A N 1
ATOM 822 C CA . ARG A 1 101 ? 12.951 -63.932 13.535 1.00 11.00 101 ARG A CA 1
ATOM 823 C C . ARG A 1 101 ? 12.927 -64.907 12.362 1.00 10.36 101 ARG A C 1
ATOM 824 O O . ARG A 1 101 ? 13.973 -65.255 11.810 1.00 6.26 101 ARG A O 1
ATOM 832 N N . LEU A 1 102 ? 11.729 -65.347 11.991 1.00 11.26 102 LEU A N 1
ATOM 833 C CA . LEU A 1 102 ? 11.563 -66.308 10.904 1.00 9.49 102 LEU A CA 1
ATOM 834 C C . LEU A 1 102 ? 11.189 -65.621 9.596 1.00 13.39 102 LEU A C 1
ATOM 835 O O . LEU A 1 102 ? 11.512 -66.106 8.510 1.00 11.76 102 LEU A O 1
ATOM 840 N N . PHE A 1 103 ? 10.494 -64.495 9.709 1.00 8.33 103 PHE A N 1
ATOM 841 C CA . PHE A 1 103 ? 9.978 -63.793 8.542 1.00 7.22 103 PHE A CA 1
ATOM 842 C C . PHE A 1 103 ? 10.012 -62.301 8.820 1.00 8.31 103 PHE A C 1
ATOM 843 O O . PHE A 1 103 ? 9.386 -61.824 9.768 1.00 9.93 103 PHE A O 1
ATOM 851 N N . ASN A 1 104 ? 10.758 -61.569 7.998 1.00 5.52 104 ASN A N 1
ATOM 852 C CA . ASN A 1 104 ? 10.928 -60.137 8.210 1.00 7.18 104 ASN A CA 1
ATOM 853 C C . ASN A 1 104 ? 10.297 -59.276 7.116 1.00 9.89 104 ASN A C 1
ATOM 854 O O . ASN A 1 104 ? 11.006 -58.635 6.336 1.00 6.47 104 ASN A O 1
ATOM 859 N N . ALA A 1 105 ? 8.969 -59.268 7.066 1.00 6.23 105 ALA A N 1
ATOM 860 C CA . ALA A 1 105 ? 8.234 -58.345 6.207 1.00 6.37 105 ALA A CA 1
ATOM 861 C C . ALA A 1 105 ? 8.724 -58.341 4.755 1.00 5.45 105 ALA A C 1
ATOM 862 O O . ALA A 1 105 ? 8.899 -59.399 4.149 1.00 3.84 105 ALA A O 1
ATOM 864 N N . GLU A 1 106 ? 8.942 -57.149 4.209 1.00 5.23 106 GLU A N 1
ATOM 865 C CA . GLU A 1 106 ? 9.278 -57.007 2.791 1.00 8.77 106 GLU A CA 1
ATOM 866 C C . GLU A 1 106 ? 10.592 -57.698 2.432 1.00 7.97 106 GLU A C 1
ATOM 867 O O . GLU A 1 106 ? 10.794 -58.113 1.291 1.00 8.76 106 GLU A O 1
ATOM 873 N N . GLY A 1 107 ? 11.482 -57.819 3.410 1.00 8.19 107 GLY A N 1
ATOM 874 C CA . GLY A 1 107 ? 12.734 -58.521 3.194 1.00 8.92 107 GLY A CA 1
ATOM 875 C C . GLY A 1 107 ? 12.501 -59.967 2.787 1.00 10.20 107 GLY A C 1
ATOM 876 O O . GLY A 1 107 ? 13.311 -60.557 2.077 1.00 7.92 107 GLY A O 1
ATOM 877 N N . ASP A 1 108 ? 11.387 -60.540 3.234 1.00 6.40 108 ASP A N 1
ATOM 878 C CA . ASP A 1 108 ? 11.078 -61.936 2.931 1.00 8.13 108 ASP A CA 1
ATOM 879 C C . ASP A 1 108 ? 9.903 -62.104 1.967 1.00 8.86 108 ASP A C 1
ATOM 880 O O . ASP A 1 108 ? 9.453 -63.223 1.716 1.00 8.98 108 ASP A O 1
ATOM 885 N N . GLY A 1 109 ? 9.407 -60.992 1.426 1.00 7.59 109 GLY A N 1
ATOM 886 C CA . GLY A 1 109 ? 8.413 -61.054 0.367 1.00 7.72 109 GLY A CA 1
ATOM 887 C C . GLY A 1 109 ? 7.028 -60.524 0.698 1.00 10.47 109 GLY A C 1
ATOM 888 O O . GLY A 1 109 ? 6.170 -60.452 -0.178 1.00 13.44 109 GLY A O 1
ATOM 889 N N . VAL A 1 110 ? 6.791 -60.153 1.950 1.00 8.08 110 VAL A N 1
ATOM 890 C CA . VAL A 1 110 ? 5.487 -59.610 2.312 1.00 9.55 110 VAL A CA 1
ATOM 891 C C . VAL A 1 110 ? 5.603 -58.463 3.293 1.00 5.63 110 VAL A C 1
ATOM 892 O O . VAL A 1 110 ? 5.704 -58.679 4.502 1.00 9.74 110 VAL A O 1
ATOM 896 N N . GLY A 1 111 ? 5.588 -57.242 2.769 1.00 8.51 111 GLY A N 1
ATOM 897 C CA . GLY A 1 111 ? 5.603 -56.064 3.609 1.00 10.13 111 GLY A CA 1
ATOM 898 C C . GLY A 1 111 ? 4.458 -56.109 4.603 1.00 7.35 111 GLY A C 1
ATOM 899 O O . GLY A 1 111 ? 3.379 -56.601 4.281 1.00 10.26 111 GLY A O 1
ATOM 900 N N . GLY A 1 112 ? 4.697 -55.613 5.814 1.00 10.34 112 GLY A N 1
ATOM 901 C CA . GLY A 1 112 ? 3.650 -55.532 6.822 1.00 7.96 112 GLY A CA 1
ATOM 902 C C . GLY A 1 112 ? 3.378 -56.817 7.588 1.00 9.56 112 GLY A C 1
ATOM 903 O O . GLY A 1 112 ? 2.445 -56.879 8.388 1.00 8.89 112 GLY A O 1
ATOM 904 N N . LEU A 1 113 ? 4.192 -57.840 7.350 1.00 7.92 113 LEU A N 1
ATOM 905 C CA . LEU A 1 113 ? 4.043 -59.119 8.037 1.00 8.11 113 LEU A CA 1
ATOM 906 C C . LEU A 1 113 ? 5.362 -59.586 8.656 1.00 8.73 113 LEU A C 1
ATOM 907 O O . LEU A 1 113 ? 6.364 -59.707 7.958 1.00 7.42 113 LEU A O 1
ATOM 912 N N . THR A 1 114 ? 5.363 -59.843 9.965 1.00 7.54 114 THR A N 1
ATOM 913 C CA . THR A 1 114 ? 6.542 -60.416 10.618 1.00 7.28 114 THR A CA 1
ATOM 914 C C . THR A 1 114 ? 6.196 -61.624 11.482 1.00 8.27 114 THR A C 1
ATOM 915 O O . THR A 1 114 ? 5.161 -61.654 12.146 1.00 11.48 114 THR A O 1
ATOM 919 N N . ILE A 1 115 ? 7.077 -62.619 11.468 1.00 9.49 115 ILE A N 1
ATOM 920 C CA . ILE A 1 115 ? 6.914 -63.798 12.305 1.00 9.79 115 ILE A CA 1
ATOM 921 C C . ILE A 1 115 ? 8.186 -64.055 13.104 1.00 8.57 115 ILE A C 1
ATOM 922 O O . ILE A 1 115 ? 9.262 -64.246 12.533 1.00 9.56 115 ILE A O 1
ATOM 927 N N . ASP A 1 116 ? 8.059 -64.057 14.426 1.00 6.53 116 ASP A N 1
ATOM 928 C CA . ASP A 1 116 ? 9.191 -64.322 15.307 1.00 11.39 116 ASP A CA 1
ATOM 929 C C . ASP A 1 116 ? 9.069 -65.682 15.975 1.00 12.25 116 ASP A C 1
ATOM 930 O O . ASP A 1 116 ? 7.967 -66.151 16.259 1.00 11.58 116 ASP A O 1
ATOM 935 N N . ASN A 1 117 ? 10.212 -66.309 16.224 1.00 11.56 117 ASN A N 1
ATOM 936 C CA . ASN A 1 117 ? 10.256 -67.560 16.967 1.00 8.96 117 ASN A CA 1
ATOM 937 C C . ASN A 1 117 ? 10.829 -67.337 18.361 1.00 13.63 117 ASN A C 1
ATOM 938 O O . ASN A 1 117 ? 12.025 -67.108 18.515 1.00 10.75 117 ASN A O 1
ATOM 943 N N . TYR A 1 118 ? 9.969 -67.388 19.373 1.00 10.48 118 TYR A N 1
ATOM 944 C CA . TYR A 1 118 ? 10.422 -67.299 20.759 1.00 11.21 118 TYR A CA 1
ATOM 945 C C . TYR A 1 118 ? 10.416 -68.685 21.393 1.00 10.01 118 TYR A C 1
ATOM 946 O O . TYR A 1 118 ? 9.457 -69.067 22.060 1.00 9.47 118 TYR A O 1
ATOM 955 N N . ASP A 1 119 ? 11.486 -69.433 21.158 1.00 11.26 119 ASP A N 1
ATOM 956 C CA . ASP A 1 119 ? 11.615 -70.798 21.661 1.00 19.73 119 ASP A CA 1
ATOM 957 C C . ASP A 1 119 ? 10.351 -71.630 21.433 1.00 20.35 119 ASP A C 1
ATOM 958 O O . ASP A 1 119 ? 9.781 -72.184 22.375 1.00 17.88 119 ASP A O 1
ATOM 963 N N . GLY A 1 120 ? 9.918 -71.717 20.180 1.00 16.23 120 GLY A N 1
ATOM 964 C CA . GLY A 1 120 ? 8.775 -72.546 19.835 1.00 13.06 120 GLY A CA 1
ATOM 965 C C . GLY A 1 120 ? 7.443 -71.821 19.897 1.00 19.17 120 GLY A C 1
ATOM 966 O O . GLY A 1 120 ? 6.446 -72.300 19.358 1.00 18.36 120 GLY A O 1
ATOM 967 N N . HIS A 1 121 ? 7.421 -70.669 20.559 1.00 16.07 121 HIS A N 1
ATOM 968 C CA . HIS A 1 121 ? 6.227 -69.833 20.583 1.00 12.15 121 HIS A CA 1
ATOM 969 C C . HIS A 1 121 ? 6.314 -68.736 19.523 1.00 16.57 121 HIS A C 1
ATOM 970 O O . HIS A 1 121 ? 7.139 -67.824 19.623 1.00 14.97 121 HIS A O 1
ATOM 977 N N . LEU A 1 122 ? 5.463 -68.832 18.504 1.00 15.50 122 LEU A N 1
ATOM 978 C CA . LEU A 1 122 ? 5.487 -67.886 17.395 1.00 10.69 122 LEU A CA 1
ATOM 979 C C . LEU A 1 122 ? 4.739 -66.602 17.714 1.00 7.99 122 LEU A C 1
ATOM 980 O O . LEU A 1 122 ? 3.688 -66.628 18.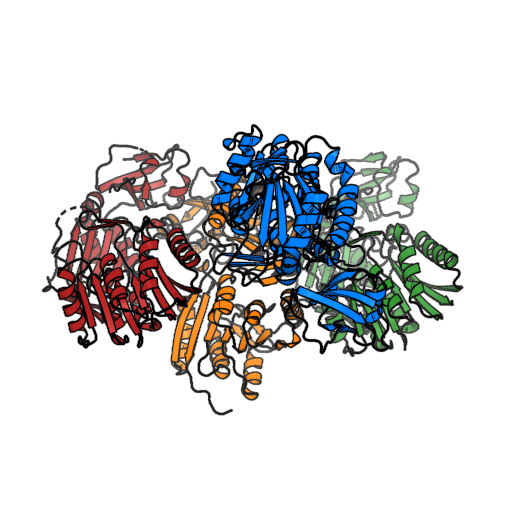348 1.00 12.66 122 LEU A O 1
ATOM 985 N N . LEU A 1 123 ? 5.285 -65.478 17.263 1.00 11.31 123 LEU A N 1
ATOM 986 C CA . LEU A 1 123 ? 4.579 -64.207 17.336 1.00 9.26 123 LEU A CA 1
ATOM 987 C C . LEU A 1 123 ? 4.427 -63.636 15.938 1.00 12.53 123 LEU A C 1
ATOM 988 O O . LEU A 1 123 ? 5.416 -63.314 15.275 1.00 10.23 123 LEU A O 1
ATOM 993 N N . ILE A 1 124 ? 3.183 -63.514 15.497 1.00 12.14 124 ILE A N 1
ATOM 994 C CA . ILE A 1 124 ? 2.888 -62.905 14.211 1.00 8.87 124 ILE A CA 1
ATOM 995 C C . ILE A 1 124 ? 2.436 -61.470 14.435 1.00 10.67 124 ILE A C 1
ATOM 996 O O . ILE A 1 124 ? 1.573 -61.207 15.272 1.00 9.84 124 ILE A O 1
ATOM 1001 N N . GLN A 1 125 ? 3.022 -60.541 13.691 1.00 8.06 125 GLN A N 1
ATOM 1002 C CA . GLN A 1 125 ? 2.601 -59.148 13.774 1.00 12.24 125 GLN A CA 1
ATOM 1003 C C . GLN A 1 125 ? 2.053 -58.656 12.435 1.00 11.32 125 GLN A C 1
ATOM 1004 O O . GLN A 1 125 ? 2.618 -58.937 11.379 1.00 9.54 125 GLN A O 1
ATOM 1010 N N . TRP A 1 126 ? 0.934 -57.941 12.498 1.00 7.97 126 TRP A N 1
ATOM 1011 C CA . TRP A 1 126 ? 0.275 -57.411 11.316 1.00 10.45 126 TRP A CA 1
ATOM 1012 C C . TRP A 1 126 ? 0.384 -55.897 11.353 1.00 9.74 126 TRP A C 1
ATOM 1013 O O . TRP A 1 126 ? 0.037 -55.277 12.355 1.00 9.92 126 TRP A O 1
ATOM 1024 N N . TYR A 1 127 ? 0.845 -55.296 10.263 1.00 10.85 127 TYR A N 1
ATOM 1025 C CA . TYR A 1 127 ? 1.080 -53.855 10.255 1.00 9.86 127 TYR A CA 1
ATOM 1026 C C . TYR A 1 127 ? 0.028 -53.056 9.489 1.00 10.18 127 TYR A C 1
ATOM 1027 O O . TYR A 1 127 ? 0.185 -51.855 9.281 1.00 12.28 127 TYR A O 1
ATOM 1036 N N . SER A 1 128 ? -1.047 -53.723 9.088 1.00 9.85 128 SER A N 1
ATOM 1037 C CA . SER A 1 128 ? -2.176 -53.036 8.466 1.00 11.36 128 SER A CA 1
ATOM 1038 C C . SER A 1 128 ? -3.404 -53.934 8.432 1.00 9.62 128 SER A C 1
ATOM 1039 O O . SER A 1 128 ? -3.284 -55.156 8.430 1.00 13.11 128 SER A O 1
ATOM 1042 N N . LYS A 1 129 ? -4.576 -53.322 8.331 1.00 15.90 129 LYS A N 1
ATOM 1043 C CA . LYS A 1 129 ? -5.805 -54.080 8.200 1.00 19.04 129 LYS A CA 1
ATOM 1044 C C . LYS A 1 129 ? -5.671 -54.886 6.921 1.00 14.53 129 LYS A C 1
ATOM 1045 O O . LYS A 1 129 ? -6.117 -56.031 6.840 1.00 10.72 129 LYS A O 1
ATOM 1051 N N . GLY A 1 130 ? -5.052 -54.272 5.918 1.00 10.50 130 GLY A N 1
ATOM 1052 C CA . GLY A 1 130 ? -4.864 -54.915 4.630 1.00 10.90 130 GLY A CA 1
ATOM 1053 C C . GLY A 1 130 ? -4.255 -56.305 4.707 1.00 12.49 130 GLY A C 1
ATOM 1054 O O . GLY A 1 130 ? -4.814 -57.262 4.175 1.00 9.91 130 GLY A O 1
ATOM 1055 N N . ILE A 1 131 ? -3.106 -56.429 5.364 1.00 9.63 131 ILE A N 1
ATOM 1056 C CA . ILE A 1 131 ? -2.438 -57.724 5.437 1.00 10.40 131 ILE A CA 1
ATOM 1057 C C . ILE A 1 131 ? -3.182 -58.675 6.371 1.00 13.29 131 ILE A C 1
ATOM 1058 O O . ILE A 1 131 ? -3.125 -59.891 6.201 1.00 12.03 131 ILE A O 1
ATOM 1063 N N . TYR A 1 132 ? -3.982 -58.134 7.288 1.00 12.99 132 TYR A N 1
ATOM 1064 C CA . TYR A 1 132 ? -4.796 -58.964 8.189 1.00 17.67 132 TYR A CA 1
ATOM 1065 C C . TYR A 1 132 ? -5.831 -59.830 7.445 1.00 19.26 132 TYR A C 1
ATOM 1066 O O . TYR A 1 132 ? -6.046 -60.992 7.788 1.00 14.15 132 TYR A O 1
ATOM 1075 N N . LYS A 1 133 ? -6.456 -59.251 6.407 1.00 15.91 133 LYS A N 1
ATOM 1076 C CA . LYS A 1 133 ? -7.355 -59.915 5.534 1.00 14.12 133 LYS A CA 1
ATOM 1077 C C . LYS A 1 133 ? -6.866 -61.221 5.099 1.00 20.80 133 LYS A C 1
ATOM 1078 O O . LYS A 1 133 ? -7.635 -62.117 4.886 1.00 16.28 133 LYS A O 1
ATOM 1084 N N . PHE A 1 134 ? -5.571 -61.358 5.075 1.00 12.54 134 PHE A N 1
ATOM 1085 C CA . PHE A 1 134 ? -5.069 -62.643 4.595 1.00 13.26 134 PHE A CA 1
ATOM 1086 C C . PHE A 1 134 ? -4.728 -63.598 5.738 1.00 13.11 134 PHE A C 1
ATOM 1087 O O . PHE A 1 134 ? -4.023 -64.588 5.540 1.00 14.66 134 PHE A O 1
ATOM 1095 N N . LYS A 1 135 ? -5.235 -63.305 6.930 1.00 10.98 135 LYS A N 1
ATOM 1096 C CA . LYS A 1 135 ? -4.880 -64.071 8.122 1.00 14.54 135 LYS A CA 1
ATOM 1097 C C . LYS A 1 135 ? -5.115 -65.573 7.966 1.00 17.56 135 LYS A C 1
ATOM 1098 O O . LYS A 1 135 ? -4.239 -66.379 8.278 1.00 13.21 135 LYS A O 1
ATOM 1104 N N . TYR A 1 136 ? -6.276 -66.005 7.502 1.00 12.58 136 TYR A N 1
ATOM 1105 C CA . TYR A 1 136 ? -6.590 -67.406 7.314 1.00 16.76 136 TYR A CA 1
ATOM 1106 C C . TYR A 1 136 ? -5.672 -68.128 6.380 1.00 21.96 136 TYR A C 1
ATOM 1107 O O . TYR A 1 136 ? -5.173 -69.192 6.667 1.00 21.58 136 TYR A O 1
ATOM 1116 N N . ALA A 1 137 ? -5.422 -67.510 5.266 1.00 15.07 137 ALA A N 1
ATOM 1117 C CA . ALA A 1 137 ? -4.527 -68.118 4.293 1.00 19.21 137 ALA A CA 1
ATOM 1118 C C . ALA A 1 137 ? -3.104 -68.193 4.835 1.00 13.56 137 ALA A C 1
ATOM 1119 O O . ALA A 1 137 ? -2.381 -69.157 4.587 1.00 17.02 137 ALA A O 1
ATOM 1121 N N . ILE A 1 138 ? -2.710 -67.172 5.587 1.00 18.16 138 ILE A N 1
ATOM 1122 C CA . ILE A 1 138 ? -1.369 -67.115 6.158 1.00 13.32 138 ILE A CA 1
ATOM 1123 C C . ILE A 1 138 ? -1.185 -68.147 7.270 1.00 15.66 138 ILE A C 1
ATOM 1124 O O . ILE A 1 138 ? -0.149 -68.807 7.353 1.00 15.82 138 ILE A O 1
ATOM 1129 N N . LEU A 1 139 ? -2.197 -68.290 8.118 1.00 17.16 139 LEU A N 1
ATOM 1130 C CA . LEU A 1 139 ? -2.149 -69.267 9.200 1.00 14.96 139 LEU A CA 1
ATOM 1131 C C . LEU A 1 139 ? -2.055 -70.687 8.664 1.00 15.04 139 LEU A C 1
ATOM 1132 O O . LEU A 1 139 ? -1.289 -71.500 9.179 1.00 15.13 139 LEU A O 1
ATOM 1137 N N . GLU A 1 140 ? -2.827 -71.029 7.656 1.00 16.23 140 GLU A N 1
ATOM 1138 C CA . GLU A 1 140 ? -2.696 -72.319 7.012 1.00 20.24 140 GLU A CA 1
ATOM 1139 C C . GLU A 1 140 ? -1.349 -72.613 6.494 1.00 20.16 140 GLU A C 1
ATOM 1140 O O . GLU A 1 140 ? -0.874 -73.705 6.598 1.00 21.34 140 GLU A O 1
ATOM 1146 N N . ALA A 1 141 ? -0.716 -71.602 5.983 1.00 15.49 141 ALA A N 1
ATOM 1147 C CA . ALA A 1 141 ? 0.651 -71.768 5.497 1.00 16.37 141 ALA A CA 1
ATOM 1148 C C . ALA A 1 141 ? 1.641 -71.908 6.656 1.00 14.90 141 ALA A C 1
ATOM 1149 O O . ALA A 1 141 ? 2.602 -72.673 6.573 1.00 14.64 141 ALA A O 1
ATOM 1151 N N . VAL A 1 142 ? 1.404 -71.173 7.738 1.00 17.96 142 VAL A N 1
ATOM 1152 C CA . VAL A 1 142 ? 2.236 -71.313 8.928 1.00 15.96 142 VAL A CA 1
ATOM 1153 C C . VAL A 1 142 ? 2.167 -72.749 9.435 1.00 17.62 142 VAL A C 1
ATOM 1154 O O . VAL A 1 142 ? 3.189 -73.365 9.726 1.00 20.37 142 VAL A O 1
ATOM 1158 N N . ARG A 1 143 ? 0.952 -73.281 9.518 1.00 17.58 143 ARG A N 1
ATOM 1159 C CA . ARG A 1 143 ? 0.746 -74.658 9.949 1.00 21.93 143 ARG A CA 1
ATOM 1160 C C . ARG A 1 143 ? 1.455 -75.652 9.028 1.00 24.57 143 ARG A C 1
ATOM 1161 O O . ARG A 1 143 ? 1.916 -76.703 9.474 1.00 24.48 143 ARG A O 1
ATOM 1169 N N . LYS A 1 144 ? 1.545 -75.361 7.743 1.00 24.35 144 LYS A N 1
ATOM 1170 C CA . LYS A 1 144 ? 2.204 -76.203 6.765 1.00 17.30 144 LYS A CA 1
ATOM 1171 C C . LYS A 1 144 ? 3.699 -76.098 6.730 1.00 22.29 144 LYS A C 1
ATOM 1172 O O . LYS A 1 144 ? 4.365 -77.002 6.323 1.00 25.62 144 LYS A O 1
ATOM 1178 N N . VAL A 1 145 ? 4.239 -75.004 7.201 1.00 16.81 145 VAL A N 1
ATOM 1179 C CA . VAL A 1 145 ? 5.682 -74.798 7.110 1.00 21.34 145 VAL A CA 1
ATOM 1180 C C . VAL A 1 145 ? 6.432 -74.890 8.441 1.00 19.91 145 VAL A C 1
ATOM 1181 O O . VAL A 1 145 ? 7.510 -75.482 8.508 1.00 19.34 145 VAL A O 1
ATOM 1185 N N . PHE A 1 146 ? 5.869 -74.307 9.495 1.00 23.93 146 PHE A N 1
ATOM 1186 C CA . PHE A 1 146 ? 6.601 -74.165 10.753 1.00 21.29 146 PHE A CA 1
ATOM 1187 C C . PHE A 1 146 ? 6.219 -75.166 11.842 1.00 28.00 146 PHE A C 1
ATOM 1188 O O . PHE A 1 146 ? 5.080 -75.631 11.917 1.00 30.67 146 PHE A O 1
ATOM 1196 N N . ASP A 1 147 ? 7.154 -75.485 12.673 1.00 19.53 147 ASP A N 1
ATOM 1197 C CA . ASP A 1 147 ? 6.906 -76.179 13.862 1.00 26.52 147 ASP A CA 1
ATOM 1198 C C . ASP A 1 147 ? 6.729 -75.174 14.997 1.00 27.17 147 ASP A C 1
ATOM 1199 O O . ASP A 1 147 ? 7.366 -74.153 14.999 1.00 24.81 147 ASP A O 1
ATOM 1204 N N . TYR A 1 148 ? 5.869 -75.466 15.955 1.00 24.04 148 TYR A N 1
ATOM 1205 C CA . TYR A 1 148 ? 5.620 -74.526 17.039 1.00 21.18 148 TYR A CA 1
ATOM 1206 C C . TYR A 1 148 ? 4.869 -75.156 18.201 1.00 24.30 148 TYR A C 1
ATOM 1207 O O . TYR A 1 148 ? 4.186 -76.167 18.038 1.00 21.28 148 TYR A O 1
ATOM 1216 N N . LYS A 1 149 ? 5.015 -74.550 19.375 1.00 19.24 149 LYS A N 1
ATOM 1217 C CA . LYS A 1 149 ? 4.255 -74.945 20.551 1.00 23.08 149 LYS A CA 1
ATOM 1218 C C . LYS A 1 149 ? 2.965 -74.140 20.574 1.00 22.69 149 LYS A C 1
ATOM 1219 O O . LYS A 1 149 ? 1.925 -74.623 21.020 1.00 23.75 149 LYS A O 1
ATOM 1225 N N . SER A 1 150 ? 3.041 -72.905 20.088 1.00 18.08 150 SER A N 1
ATOM 1226 C CA . SER A 1 150 ? 1.880 -72.029 20.068 1.00 17.81 150 SER A CA 1
ATOM 1227 C C . SER A 1 150 ? 2.048 -70.877 19.082 1.00 18.08 150 SER A C 1
ATOM 1228 O O . SER A 1 150 ? 3.134 -70.646 18.548 1.00 15.27 150 SER A O 1
ATOM 1231 N N . ILE A 1 151 ? 0.957 -70.159 18.846 1.00 18.84 151 ILE A N 1
ATOM 1232 C CA . ILE A 1 151 ? 0.981 -68.984 17.990 1.00 12.89 151 ILE A CA 1
ATOM 1233 C C . ILE A 1 151 ? 0.288 -67.824 18.680 1.00 15.54 151 ILE A C 1
ATOM 1234 O O . ILE A 1 151 ? -0.872 -67.931 19.082 1.00 19.19 151 ILE A O 1
ATOM 1239 N N . TYR A 1 152 ? 1.010 -66.720 18.824 1.00 9.62 152 TYR A N 1
ATOM 1240 C CA . TYR A 1 152 ? 0.432 -65.475 19.311 1.00 9.85 152 TYR A CA 1
ATOM 1241 C C . TYR A 1 152 ? 0.505 -64.426 18.207 1.00 13.04 152 TYR A C 1
ATOM 1242 O O . TYR A 1 152 ? 1.277 -64.567 17.260 1.00 10.42 152 TYR A O 1
ATOM 1251 N N . GLU A 1 153 ? -0.328 -63.426 18.343 1.00 11.35 153 GLU A N 1
ATOM 1252 C CA . GLU A 1 153 ? -0.366 -62.338 17.490 1.00 10.33 153 GLU A CA 1
ATOM 1253 C C . GLU A 1 153 ? -0.539 -61.028 18.152 1.00 14.93 153 GLU A C 1
ATOM 1254 O O . GLU A 1 153 ? -1.073 -60.892 19.205 1.00 15.84 153 GLU A O 1
ATOM 1260 N N . LYS A 1 154 ? 0.004 -60.062 17.486 1.00 11.25 154 LYS A N 1
ATOM 1261 C CA . LYS A 1 154 ? -0.218 -58.692 17.677 1.00 10.69 154 LYS A CA 1
ATOM 1262 C C . LYS A 1 154 ? -0.557 -57.881 16.434 1.00 17.80 154 LYS A C 1
ATOM 1263 O O . LYS A 1 154 ? 0.027 -58.005 15.381 1.00 14.45 154 LYS A O 1
ATOM 1269 N N . VAL A 1 155 ? -1.538 -57.011 16.611 1.00 12.95 155 VAL A N 1
ATOM 1270 C CA . VAL A 1 155 ? -1.949 -56.077 15.588 1.00 17.67 155 VAL A CA 1
ATOM 1271 C C . VAL A 1 155 ? -1.191 -54.788 15.843 1.00 21.02 155 VAL A C 1
ATOM 1272 O O . VAL A 1 155 ? -1.280 -54.187 16.914 1.00 14.63 155 VAL A O 1
ATOM 1276 N N . ARG A 1 156 ? -0.437 -54.382 14.834 1.00 12.87 156 ARG A N 1
ATOM 1277 C CA . ARG A 1 156 ? 0.432 -53.219 14.918 1.00 12.77 156 ARG A CA 1
ATOM 1278 C C . ARG A 1 156 ? -0.099 -52.109 14.023 1.00 22.38 156 ARG A C 1
ATOM 1279 O O . ARG A 1 156 ? 0.661 -51.466 13.301 1.00 25.94 156 ARG A O 1
ATOM 1287 N N . PHE A 1 157 ? -1.411 -51.898 14.062 1.00 20.72 157 PHE A N 1
ATOM 1288 C CA . PHE A 1 157 ? -2.027 -50.812 13.302 1.00 23.25 157 PHE A CA 1
ATOM 1289 C C . PHE A 1 157 ? -3.178 -50.164 14.065 1.00 22.44 157 PHE A C 1
ATOM 1290 O O . PHE A 1 157 ? -3.789 -50.794 14.925 1.00 21.62 157 PHE A O 1
ATOM 1298 N N . LYS A 1 158 ? -3.455 -48.921 13.761 1.00 18.24 158 LYS A N 1
ATOM 1299 C CA . LYS A 1 158 ? -4.491 -48.107 14.376 1.00 29.39 158 LYS A CA 1
ATOM 1300 C C . LYS A 1 158 ? -5.927 -48.531 14.264 1.00 26.92 158 LYS A C 1
ATOM 1301 O O . LYS A 1 158 ? -6.285 -49.316 13.413 1.00 24.25 158 LYS A O 1
ATOM 1307 N N . ASP A 1 159 ? -6.750 -47.948 15.140 1.00 35.14 159 ASP A N 1
ATOM 1308 C CA . ASP A 1 159 ? -8.203 -48.112 15.044 1.00 36.20 159 ASP A CA 1
ATOM 1309 C C . ASP A 1 159 ? -8.667 -49.563 14.935 1.00 29.85 159 ASP A C 1
ATOM 1310 O O . ASP A 1 159 ? -9.548 -49.894 14.140 1.00 37.22 159 ASP A O 1
ATOM 1315 N N . SER A 1 160 ? -8.066 -50.420 15.748 1.00 31.72 160 SER A N 1
ATOM 1316 C CA . SER A 1 160 ? -8.550 -51.779 15.922 1.00 30.05 160 SER A CA 1
ATOM 1317 C C . SER A 1 160 ? -8.701 -52.047 17.408 1.00 28.88 160 SER A C 1
ATOM 1318 O O . SER A 1 160 ? -7.717 -52.026 18.148 1.00 21.05 160 SER A O 1
ATOM 1321 N N . GLU A 1 161 ? -9.932 -52.287 17.851 1.00 23.45 161 GLU A N 1
ATOM 1322 C CA . GLU A 1 161 ? -10.164 -52.608 19.253 1.00 25.75 161 GLU A CA 1
ATOM 1323 C C . GLU A 1 161 ? -9.384 -53.860 19.639 1.00 19.74 161 GLU A C 1
ATOM 1324 O O . GLU A 1 161 ? -8.755 -53.910 20.696 1.00 22.37 161 GLU A O 1
ATOM 1330 N N . TYR A 1 162 ? -9.431 -54.869 18.776 1.00 21.83 162 TYR A N 1
ATOM 1331 C CA . TYR A 1 162 ? -8.650 -56.082 18.977 1.00 21.66 162 TYR A CA 1
ATOM 1332 C C . TYR A 1 162 ? -7.162 -55.783 18.824 1.00 25.06 162 TYR A C 1
ATOM 1333 O O . TYR A 1 162 ? -6.732 -55.244 17.805 1.00 20.40 162 TYR A O 1
ATOM 1342 N N . SER A 1 163 ? -6.270 -56.150 19.794 1.00 21.47 163 SER A N 1
ATOM 1343 C CA . SER A 1 163 ? -4.866 -55.871 19.838 1.00 21.16 163 SER A CA 1
ATOM 1344 C C . SER A 1 163 ? -3.992 -57.079 19.552 1.00 17.94 163 SER A C 1
ATOM 1345 O O . SER A 1 163 ? -2.838 -56.957 19.246 1.00 13.80 163 SER A O 1
ATOM 1348 N N . GLY A 1 164 ? -4.691 -58.246 19.674 1.00 16.07 164 GLY A N 1
ATOM 1349 C CA . GLY A 1 164 ? -3.974 -59.494 19.489 1.00 17.20 164 GLY A CA 1
ATOM 1350 C C . GLY A 1 164 ? -4.070 -60.408 20.696 1.00 17.72 164 GLY A C 1
ATOM 1351 O O . GLY A 1 164 ? -4.920 -60.217 21.563 1.00 16.21 164 GLY A O 1
ATOM 1352 N N . GLY A 1 165 ? -3.191 -61.405 20.754 1.00 13.47 165 GLY A N 1
ATOM 1353 C CA . GLY A 1 165 ? -3.216 -62.382 21.827 1.00 13.04 165 GLY A CA 1
ATOM 1354 C C . GLY A 1 165 ? -3.031 -63.794 21.306 1.00 12.58 165 GLY A C 1
ATOM 1355 O O . GLY A 1 165 ? -2.598 -63.990 20.170 1.00 13.18 165 GLY A O 1
ATOM 1356 N N . PHE A 1 166 ? -3.361 -64.775 22.142 1.00 14.34 166 PHE A N 1
ATOM 1357 C CA . PHE A 1 166 ? -3.241 -66.189 21.788 1.00 15.66 166 PHE A CA 1
ATOM 1358 C C . PHE A 1 166 ? -4.057 -66.529 20.542 1.00 16.72 166 PHE A C 1
ATOM 1359 O O . PHE A 1 166 ? -5.198 -66.091 20.401 1.00 18.04 166 PHE A O 1
ATOM 1367 N N . VAL A 1 167 ? -3.466 -67.309 19.642 1.00 19.07 167 VAL A N 1
ATOM 1368 C CA . VAL A 1 167 ? -4.148 -67.729 18.420 1.00 15.67 167 VAL A CA 1
ATOM 1369 C C . VAL A 1 167 ? -4.508 -69.211 18.476 1.00 15.14 167 VAL A C 1
ATOM 1370 O O . VAL A 1 167 ? -5.672 -69.583 18.339 1.00 21.12 167 VAL A O 1
ATOM 1374 N N . GLU A 1 168 ? -3.502 -70.054 18.678 1.00 17.47 168 GLU A N 1
ATOM 1375 C CA . GLU A 1 168 ? -3.722 -71.493 18.774 1.00 19.01 168 GLU A CA 1
ATOM 1376 C C . GLU A 1 168 ? -2.485 -72.203 19.309 1.00 19.46 168 GLU A C 1
ATOM 1377 O O . GLU A 1 168 ? -1.410 -71.611 19.405 1.00 17.72 168 GLU A O 1
ATOM 1383 N N . GLY A 1 169 ? -2.644 -73.475 19.660 1.00 14.09 169 GLY A N 1
ATOM 1384 C CA . GLY A 1 169 ? -1.542 -74.260 20.188 1.00 16.13 169 GLY A CA 1
ATOM 1385 C C . GLY A 1 169 ? -1.611 -74.426 21.695 1.00 23.70 169 GLY A C 1
ATOM 1386 O O . GLY A 1 169 ? -2.680 -74.326 22.293 1.00 19.96 169 GLY A O 1
ATOM 1387 N N . ASP A 1 170 ? -0.469 -74.713 22.309 1.00 20.85 170 ASP A N 1
ATOM 1388 C CA . ASP A 1 170 ? -0.430 -74.858 23.753 1.00 22.97 170 ASP A CA 1
ATOM 1389 C C . ASP A 1 170 ? 0.080 -73.565 24.365 1.00 22.13 170 ASP A C 1
ATOM 1390 O O . ASP A 1 170 ? 1.270 -73.259 24.309 1.00 17.42 170 ASP A O 1
ATOM 1395 N N . ALA A 1 171 ? -0.840 -72.811 24.953 1.00 23.26 171 ALA A N 1
ATOM 1396 C CA . ALA A 1 171 ? -0.502 -71.555 25.612 1.00 20.87 171 ALA A CA 1
ATOM 1397 C C . ALA A 1 171 ? 0.358 -71.776 26.851 1.00 27.47 171 ALA A C 1
ATOM 1398 O O . ALA A 1 171 ? 0.009 -72.568 27.724 1.00 22.68 171 ALA A O 1
ATOM 1400 N N . PRO A 1 172 ? 1.499 -71.077 26.928 1.00 23.66 172 PRO A N 1
ATOM 1401 C CA . PRO A 1 172 ? 2.347 -71.165 28.117 1.00 17.58 172 PRO A CA 1
ATOM 1402 C C . PRO A 1 172 ? 1.973 -70.089 29.122 1.00 21.42 172 PRO A C 1
ATOM 1403 O O . PRO A 1 172 ? 1.267 -69.142 28.774 1.00 23.68 172 PRO A O 1
ATOM 1407 N N . GLU A 1 173 ? 2.481 -70.198 30.328 1.00 19.51 173 GLU A N 1
ATOM 1408 C CA . GLU A 1 173 ? 2.450 -69.147 31.333 1.00 22.08 173 GLU A CA 1
ATOM 1409 C C . GLU A 1 173 ? 3.522 -68.160 31.065 1.00 16.75 173 GLU A C 1
ATOM 1410 O O . GLU A 1 173 ? 4.659 -68.495 30.930 1.00 20.76 173 GLU A O 1
ATOM 1416 N N . PHE A 1 174 ? 3.137 -66.922 30.978 1.00 18.27 174 PHE A N 1
ATOM 1417 C CA . PHE A 1 174 ? 4.166 -65.903 30.818 1.00 15.93 174 PHE A CA 1
ATOM 1418 C C . PHE A 1 174 ? 4.559 -65.308 32.167 1.00 22.70 174 PHE A C 1
ATOM 1419 O O . PHE A 1 174 ? 3.724 -65.183 33.065 1.00 18.66 174 PHE A O 1
ATOM 1427 N N . PRO A 1 175 ? 5.831 -64.916 32.304 1.00 18.08 175 PRO A N 1
ATOM 1428 C CA . PRO A 1 175 ? 6.794 -64.934 31.197 1.00 16.69 175 PRO A CA 1
ATOM 1429 C C . PRO A 1 175 ? 7.367 -66.315 30.899 1.00 18.24 175 PRO A C 1
ATOM 1430 O O . PRO A 1 175 ? 7.442 -67.163 31.788 1.00 17.97 175 PRO A O 1
ATOM 1434 N N . ILE A 1 176 ? 7.754 -66.536 29.645 1.00 15.58 176 ILE A N 1
ATOM 1435 C CA . ILE A 1 176 ? 8.587 -67.675 29.289 1.00 16.47 176 ILE A CA 1
ATOM 1436 C C . ILE A 1 176 ? 10.034 -67.208 29.255 1.00 11.12 176 ILE A C 1
ATOM 1437 O O . ILE A 1 176 ? 10.306 -66.013 29.149 1.00 12.16 176 ILE A O 1
ATOM 1442 N N . VAL A 1 177 ? 10.961 -68.150 29.343 1.00 11.53 177 VAL A N 1
ATOM 1443 C CA . VAL A 1 177 ? 12.375 -67.809 29.310 1.00 12.02 177 VAL A CA 1
ATOM 1444 C C . VAL A 1 177 ? 12.993 -68.229 27.984 1.00 15.10 177 VAL A C 1
ATOM 1445 O O . VAL A 1 177 ? 12.897 -69.389 27.582 1.00 17.26 177 VAL A O 1
ATOM 1449 N N . ILE A 1 178 ? 13.622 -67.281 27.297 1.00 7.90 178 ILE A N 1
ATOM 1450 C CA . ILE A 1 178 ? 14.317 -67.599 26.059 1.00 12.31 178 ILE A CA 1
ATOM 1451 C C . ILE A 1 178 ? 15.816 -67.508 26.271 1.00 12.52 178 ILE A C 1
ATOM 1452 O O . ILE A 1 178 ? 16.276 -66.954 27.271 1.00 11.15 178 ILE A O 1
ATOM 1457 N N . GLU A 1 179 ? 16.572 -68.054 25.326 1.00 11.71 179 GLU A N 1
ATOM 1458 C CA . GLU A 1 179 ? 18.025 -67.967 25.371 1.00 13.94 179 GLU A CA 1
ATOM 1459 C C . GLU A 1 179 ? 18.562 -67.338 24.088 1.00 13.37 179 GLU A C 1
ATOM 1460 O O . GLU A 1 179 ? 18.098 -67.642 22.993 1.00 12.38 179 GLU A O 1
ATOM 1466 N N . GLU A 1 180 ? 19.537 -66.451 24.234 1.00 13.66 180 GLU A N 1
ATOM 1467 C CA . GLU A 1 180 ? 20.184 -65.817 23.096 1.00 14.42 180 GLU A CA 1
ATOM 1468 C C . GLU A 1 180 ? 21.604 -65.470 23.485 1.00 10.64 180 GLU A C 1
ATOM 1469 O O . GLU A 1 180 ? 21.832 -64.809 24.503 1.00 10.65 180 GLU A O 1
ATOM 1475 N N . ASN A 1 181 ? 22.564 -65.905 22.672 1.00 12.22 181 ASN A N 1
ATOM 1476 C CA . ASN A 1 181 ? 23.967 -65.711 23.002 1.00 10.17 181 ASN A CA 1
ATOM 1477 C C . ASN A 1 181 ? 24.240 -66.278 24.392 1.00 12.55 181 ASN A C 1
ATOM 1478 O O . ASN A 1 181 ? 24.897 -65.638 25.212 1.00 10.24 181 ASN A O 1
ATOM 1483 N N . PHE A 1 182 ? 23.710 -67.471 24.651 1.00 9.76 182 PHE A N 1
ATOM 1484 C CA . PHE A 1 182 ? 23.885 -68.155 25.932 1.00 14.70 182 PHE A CA 1
ATOM 1485 C C . PHE A 1 182 ? 23.454 -67.280 27.098 1.00 13.55 182 PHE A C 1
ATOM 1486 O O . PHE A 1 182 ? 24.009 -67.365 28.191 1.00 15.89 182 PHE A O 1
ATOM 1494 N N . THR A 1 183 ? 22.462 -66.432 26.859 1.00 13.08 183 THR A N 1
ATOM 1495 C CA . THR A 1 183 ? 21.979 -65.527 27.881 1.00 10.66 183 THR A CA 1
ATOM 1496 C C . THR A 1 183 ? 20.465 -65.643 27.967 1.00 13.94 183 THR A C 1
ATOM 1497 O O . THR A 1 183 ? 19.788 -65.726 26.946 1.00 14.77 183 THR A O 1
ATOM 1501 N N . PHE A 1 184 ? 19.934 -65.658 29.187 1.00 12.14 184 PHE A N 1
ATOM 1502 C CA . PHE A 1 184 ? 18.507 -65.912 29.386 1.00 10.50 184 PHE A CA 1
ATOM 1503 C C . PHE A 1 184 ? 17.704 -64.637 29.637 1.00 9.17 184 PHE A C 1
ATOM 1504 O O . PHE A 1 184 ? 18.152 -63.736 30.345 1.00 10.39 184 PHE A O 1
ATOM 1512 N N . TYR A 1 185 ? 16.516 -64.568 29.046 1.00 8.71 185 TYR A N 1
ATOM 1513 C CA . TYR A 1 185 ? 15.655 -63.401 29.187 1.00 6.10 185 TYR A CA 1
ATOM 1514 C C . TYR A 1 185 ? 14.204 -63.819 29.330 1.00 7.36 185 TYR A C 1
ATOM 1515 O O . TYR A 1 185 ? 13.776 -64.816 28.747 1.00 11.97 185 TYR A O 1
ATOM 1524 N N . ASN A 1 186 ? 13.450 -63.040 30.097 1.00 5.50 186 ASN A N 1
ATOM 1525 C CA . ASN A 1 186 ? 12.010 -63.220 30.193 1.00 6.74 186 ASN A CA 1
ATOM 1526 C C . ASN A 1 186 ? 11.297 -62.621 28.989 1.00 13.74 186 ASN A C 1
ATOM 1527 O O . ASN A 1 186 ? 11.662 -61.548 28.504 1.00 12.20 186 ASN A O 1
ATOM 1532 N N . VAL A 1 187 ? 10.276 -63.323 28.516 1.00 11.89 187 VAL A N 1
ATOM 1533 C CA . VAL A 1 187 ? 9.456 -62.833 27.423 1.00 9.51 187 VAL A CA 1
ATOM 1534 C C . VAL A 1 187 ? 7.976 -63.006 27.743 1.00 11.89 187 VAL A C 1
ATOM 1535 O O . VAL A 1 187 ? 7.575 -63.991 28.366 1.00 11.79 187 VAL A O 1
ATOM 1539 N N . ASP A 1 188 ? 7.176 -62.032 27.327 1.00 12.24 188 ASP A N 1
ATOM 1540 C CA . ASP A 1 188 ? 5.728 -62.096 27.483 1.00 12.69 188 ASP A CA 1
ATOM 1541 C C . ASP A 1 188 ? 5.085 -61.657 26.171 1.00 18.89 188 ASP A C 1
ATOM 1542 O O . ASP A 1 188 ? 5.208 -60.503 25.767 1.00 17.43 188 ASP A O 1
ATOM 1547 N N . LEU A 1 189 ? 4.408 -62.581 25.502 1.00 16.60 189 LEU A N 1
ATOM 1548 C CA . LEU A 1 189 ? 3.876 -62.304 24.175 1.00 21.18 189 LEU A CA 1
ATOM 1549 C C . LEU A 1 189 ? 2.474 -61.703 24.192 1.00 23.23 189 LEU A C 1
ATOM 1550 O O . LEU A 1 189 ? 1.878 -61.497 23.138 1.00 22.00 189 LEU A O 1
ATOM 1555 N N . GLU A 1 190 ? 1.987 -61.400 25.377 1.00 20.24 190 GLU A N 1
ATOM 1556 C CA . GLU A 1 190 ? 0.638 -60.978 25.699 1.00 30.78 190 GLU A CA 1
ATOM 1557 C C . GLU A 1 190 ? 0.505 -59.781 26.604 1.00 33.44 190 GLU A C 1
ATOM 1558 O O . GLU A 1 190 ? -0.492 -59.633 27.247 1.00 42.74 190 GLU A O 1
ATOM 1564 N N . ASP A 1 191 ? 1.455 -58.910 26.574 1.00 35.16 191 ASP A N 1
ATOM 1565 C CA . ASP A 1 191 ? 1.331 -57.776 27.411 1.00 30.82 191 ASP A CA 1
ATOM 1566 C C . ASP A 1 191 ? 1.933 -56.496 26.920 1.00 37.08 191 ASP A C 1
ATOM 1567 O O . ASP A 1 191 ? 3.106 -56.248 27.011 1.00 44.21 191 ASP A O 1
ATOM 1572 N N . GLY A 1 192 ? 1.055 -55.653 26.416 1.00 37.07 192 GLY A N 1
ATOM 1573 C CA . GLY A 1 192 ? 1.439 -54.443 25.715 1.00 37.27 192 GLY A CA 1
ATOM 1574 C C . GLY A 1 192 ? 2.081 -54.765 24.379 1.00 35.61 192 GLY A C 1
ATOM 1575 O O . GLY A 1 192 ? 2.131 -55.926 23.971 1.00 38.17 192 GLY A O 1
ATOM 1576 N N . LEU A 1 193 ? 2.579 -53.756 23.675 1.00 28.93 193 LEU A N 1
ATOM 1577 C CA . LEU A 1 193 ? 3.205 -54.000 22.375 1.00 31.17 193 LEU A CA 1
ATOM 1578 C C . LEU A 1 193 ? 4.487 -54.851 22.412 1.00 29.66 193 LEU A C 1
ATOM 1579 O O . LEU A 1 193 ? 4.669 -55.738 21.578 1.00 34.24 193 LEU A O 1
ATOM 1584 N N . MET A 1 194 ? 5.373 -54.568 23.364 1.00 22.11 194 MET A N 1
ATOM 1585 C CA . MET A 1 194 ? 6.681 -55.135 23.380 1.00 23.30 194 MET A CA 1
ATOM 1586 C C . MET A 1 194 ? 6.757 -56.451 24.126 1.00 19.90 194 MET A C 1
ATOM 1587 O O . MET A 1 194 ? 5.968 -56.711 24.998 1.00 20.14 194 MET A O 1
ATOM 1592 N N . THR A 1 195 ? 7.701 -57.274 23.741 1.00 10.46 195 THR A N 1
ATOM 1593 C CA . THR A 1 195 ? 7.736 -58.645 24.231 1.00 10.22 195 THR A CA 1
ATOM 1594 C C . THR A 1 195 ? 8.719 -58.852 25.379 1.00 12.16 195 THR A C 1
ATOM 1595 O O . THR A 1 195 ? 8.761 -59.928 25.977 1.00 10.71 195 THR A O 1
ATOM 1599 N N . GLY A 1 196 ? 9.522 -57.837 25.675 1.00 12.99 196 GLY A N 1
ATOM 1600 C CA . GLY A 1 196 ? 10.541 -57.957 26.704 1.00 10.57 196 GLY A CA 1
ATOM 1601 C C . GLY A 1 196 ? 11.947 -57.943 26.135 1.00 11.78 196 GLY A C 1
ATOM 1602 O O . GLY A 1 196 ? 12.925 -57.778 26.868 1.00 6.53 196 GLY A O 1
ATOM 1603 N N . ILE A 1 197 ? 12.057 -58.116 24.822 1.00 10.56 197 ILE A N 1
ATOM 1604 C CA . ILE A 1 197 ? 13.355 -58.075 24.160 1.00 9.27 197 ILE A CA 1
ATOM 1605 C C . ILE A 1 197 ? 13.222 -57.669 22.696 1.00 11.61 197 ILE A C 1
ATOM 1606 O O . ILE A 1 197 ? 12.209 -57.936 22.053 1.00 8.81 197 ILE A O 1
ATOM 1611 N N . PHE A 1 198 ? 14.246 -57.008 22.170 1.00 9.46 198 PHE A N 1
ATOM 1612 C CA . PHE A 1 198 ? 14.283 -56.708 20.745 1.00 10.72 198 PHE A CA 1
ATOM 1613 C C . PHE A 1 198 ? 15.299 -57.620 20.085 1.00 6.23 198 PHE A C 1
ATOM 1614 O O . PHE A 1 198 ? 16.505 -57.448 20.249 1.00 8.04 198 PHE A O 1
ATOM 1622 N N . LEU A 1 199 ? 14.791 -58.609 19.359 1.00 5.99 199 LEU A N 1
ATOM 1623 C CA . LEU A 1 199 ? 15.629 -59.645 18.773 1.00 9.92 199 LEU A CA 1
ATOM 1624 C C . LEU A 1 199 ? 16.621 -59.089 17.758 1.00 5.83 199 LEU A C 1
ATOM 1625 O O . LEU A 1 199 ? 17.663 -59.690 17.523 1.00 6.61 199 LEU A O 1
ATOM 1630 N N . ASP A 1 200 ? 16.301 -57.943 17.166 1.00 5.58 200 ASP A N 1
ATOM 1631 C CA . ASP A 1 200 ? 17.141 -57.387 16.109 1.00 7.65 200 ASP A CA 1
ATOM 1632 C C . ASP A 1 200 ? 18.515 -56.939 16.613 1.00 9.58 200 ASP A C 1
ATOM 1633 O O . ASP A 1 200 ? 19.409 -56.654 15.819 1.00 7.16 200 ASP A O 1
ATOM 1638 N N . GLN A 1 201 ? 18.679 -56.886 17.931 1.00 6.02 201 GLN A N 1
ATOM 1639 C CA . GLN A 1 201 ? 19.951 -56.469 18.516 1.00 11.18 201 GLN A CA 1
ATOM 1640 C C . GLN A 1 201 ? 20.795 -57.644 19.010 1.00 6.87 201 GLN A C 1
ATOM 1641 O O . GLN A 1 201 ? 21.748 -57.456 19.763 1.00 10.55 201 GLN A O 1
ATOM 1647 N N . LYS A 1 202 ? 20.449 -58.850 18.578 1.00 8.18 202 LYS A N 1
ATOM 1648 C CA . LYS A 1 202 ? 21.211 -60.048 18.952 1.00 8.20 202 LYS A CA 1
ATOM 1649 C C . LYS A 1 202 ? 22.726 -59.889 18.820 1.00 9.01 202 LYS A C 1
ATOM 1650 O O . LYS A 1 202 ? 23.471 -60.152 19.768 1.00 8.26 202 LYS A O 1
ATOM 1656 N N . GLU A 1 203 ? 23.186 -59.469 17.644 1.00 7.66 203 GLU A N 1
ATOM 1657 C CA . GLU A 1 203 ? 24.622 -59.416 17.377 1.00 10.66 203 GLU A CA 1
ATOM 1658 C C . GLU A 1 203 ? 25.279 -58.198 18.014 1.00 9.52 203 GLU A C 1
ATOM 1659 O O . GLU A 1 203 ? 26.457 -58.237 18.364 1.00 7.72 203 GLU A O 1
ATOM 1665 N N . VAL A 1 204 ? 24.517 -57.118 18.155 1.00 6.11 204 VAL A N 1
ATOM 1666 C CA . VAL A 1 204 ? 25.010 -55.942 18.864 1.00 8.96 204 VAL A CA 1
ATOM 1667 C C . VAL A 1 204 ? 25.279 -56.286 20.332 1.00 9.40 204 VAL A C 1
ATOM 1668 O O . VAL A 1 204 ? 26.312 -55.919 20.884 1.00 6.76 204 VAL A O 1
ATOM 1672 N N . ARG A 1 205 ? 24.343 -56.998 20.955 1.00 8.64 205 ARG A N 1
ATOM 1673 C CA . ARG A 1 205 ? 24.506 -57.442 22.336 1.00 8.96 205 ARG A CA 1
ATOM 1674 C C . ARG A 1 205 ? 25.728 -58.337 22.472 1.00 9.76 205 ARG A C 1
ATOM 1675 O O . ARG A 1 205 ? 26.516 -58.194 23.408 1.00 5.12 205 ARG A O 1
ATOM 1683 N N . LYS A 1 206 ? 25.970 -59.246 21.550 1.00 8.86 206 LYS A N 1
ATOM 1684 C CA . LYS A 1 206 ? 27.105 -60.136 21.537 1.00 10.17 206 LYS A CA 1
ATOM 1685 C C . LYS A 1 206 ? 28.428 -59.422 21.545 1.00 9.09 206 LYS A C 1
ATOM 1686 O O . LYS A 1 206 ? 29.286 -59.731 22.295 1.00 8.02 206 LYS A O 1
ATOM 1692 N N . LYS A 1 207 ? 28.543 -58.474 20.619 1.00 8.46 207 LYS A N 1
ATOM 1693 C CA . LYS A 1 207 ? 29.733 -57.658 20.458 1.00 12.44 207 LYS A CA 1
ATOM 1694 C C . LYS A 1 207 ? 29.972 -56.815 21.696 1.00 11.09 207 LYS A C 1
ATOM 1695 O O . LYS A 1 207 ? 31.111 -56.669 22.139 1.00 11.51 207 LYS A O 1
ATOM 1701 N N . LEU A 1 208 ? 28.905 -56.259 22.266 1.00 10.17 208 LEU A N 1
ATOM 1702 C CA . LEU A 1 208 ? 29.092 -55.481 23.492 1.00 10.45 208 LEU A CA 1
ATOM 1703 C C . LEU A 1 208 ? 29.791 -56.316 24.561 1.00 11.32 208 LEU A C 1
ATOM 1704 O O . LEU A 1 208 ? 30.771 -55.875 25.161 1.00 10.05 208 LEU A O 1
ATOM 1709 N N . ARG A 1 209 ? 29.349 -57.506 24.851 1.00 11.51 209 ARG A N 1
ATOM 1710 C CA . ARG A 1 209 ? 29.970 -58.402 25.793 1.00 12.55 209 ARG A CA 1
ATOM 1711 C C . ARG A 1 209 ? 31.298 -58.868 25.381 1.00 11.64 209 ARG A C 1
ATOM 1712 O O . ARG A 1 209 ? 32.175 -58.964 26.174 1.00 14.39 209 ARG A O 1
ATOM 1720 N N . GLY A 1 210 ? 31.425 -59.155 24.115 1.00 16.13 210 GLY A N 1
ATOM 1721 C CA . GLY A 1 210 ? 32.656 -59.748 23.629 1.00 11.53 210 GLY A CA 1
ATOM 1722 C C . GLY A 1 210 ? 33.868 -58.835 23.616 1.00 15.39 210 GLY A C 1
ATOM 1723 O O . GLY A 1 210 ? 34.985 -59.284 23.867 1.00 12.37 210 GLY A O 1
ATOM 1724 N N . GLN A 1 211 ? 33.630 -57.574 23.340 1.00 11.05 211 GLN A N 1
ATOM 1725 C CA . GLN A 1 211 ? 34.654 -56.654 23.076 1.00 11.77 211 GLN A CA 1
ATOM 1726 C C . GLN A 1 211 ? 34.636 -55.359 23.856 1.00 11.76 211 GLN A C 1
ATOM 1727 O O . GLN A 1 211 ? 35.598 -54.662 23.890 1.00 11.47 211 GLN A O 1
ATOM 1733 N N . TYR A 1 212 ? 33.561 -55.042 24.467 1.00 8.58 212 TYR A N 1
ATOM 1734 C CA . TYR A 1 212 ? 33.406 -53.738 25.100 1.00 8.96 212 TYR A CA 1
ATOM 1735 C C . TYR A 1 212 ? 32.804 -53.790 26.500 1.00 12.13 212 TYR A C 1
ATOM 1736 O O . TYR A 1 212 ? 32.138 -52.846 26.919 1.00 9.01 212 TYR A O 1
ATOM 1745 N N . ALA A 1 213 ? 33.060 -54.877 27.226 1.00 8.06 213 ALA A N 1
ATOM 1746 C CA . ALA A 1 213 ? 32.503 -55.041 28.567 1.00 7.16 213 ALA A CA 1
ATOM 1747 C C . ALA A 1 213 ? 33.535 -55.377 29.648 1.00 12.40 213 ALA A C 1
ATOM 1748 O O . ALA A 1 213 ? 33.428 -54.905 30.782 1.00 11.40 213 ALA A O 1
ATOM 1750 N N . LYS A 1 214 ? 34.592 -56.124 29.344 1.00 14.41 214 LYS A N 1
ATOM 1751 C CA . LYS A 1 214 ? 35.522 -56.679 30.345 1.00 11.30 214 LYS A CA 1
ATOM 1752 C C . LYS A 1 214 ? 36.039 -55.700 31.307 1.00 11.40 214 LYS A C 1
ATOM 1753 O O . LYS A 1 214 ? 36.682 -54.770 30.955 1.00 13.41 214 LYS A O 1
ATOM 1759 N N . GLU A 1 215 ? 35.663 -55.916 32.552 1.00 9.05 215 GLU A N 1
ATOM 1760 C CA . GLU A 1 215 ? 36.262 -55.131 33.628 1.00 10.04 215 GLU A CA 1
ATOM 1761 C C . GLU A 1 215 ? 35.890 -53.646 33.557 1.00 14.28 215 GLU A C 1
ATOM 1762 O O . GLU A 1 215 ? 36.537 -52.807 34.186 1.00 12.28 215 GLU A O 1
ATOM 1768 N N . ARG A 1 216 ? 34.843 -53.329 32.802 1.00 9.93 216 ARG A N 1
ATOM 1769 C CA . ARG A 1 216 ? 34.409 -51.944 32.625 1.00 9.72 216 ARG A CA 1
ATOM 1770 C C . ARG A 1 216 ? 33.179 -51.630 33.468 1.00 10.40 216 ARG A C 1
ATOM 1771 O O . ARG A 1 216 ? 32.426 -52.530 33.830 1.00 13.71 216 ARG A O 1
ATOM 1779 N N . HIS A 1 217 ? 32.988 -50.349 33.776 1.00 10.21 217 HIS A N 1
ATOM 1780 C CA . HIS A 1 217 ? 31.683 -49.844 34.194 1.00 13.23 217 HIS A CA 1
ATOM 1781 C C . HIS A 1 217 ? 30.875 -49.610 32.926 1.00 10.57 217 HIS A C 1
ATOM 1782 O O . HIS A 1 217 ? 31.224 -48.743 32.127 1.00 7.92 217 HIS A O 1
ATOM 1789 N N . VAL A 1 218 ? 29.802 -50.373 32.737 1.00 10.05 218 VAL A N 1
ATOM 1790 C CA . VAL A 1 218 ? 28.999 -50.245 31.522 1.00 7.76 218 VAL A CA 1
ATOM 1791 C C . VAL A 1 218 ? 27.662 -49.568 31.796 1.00 7.61 218 VAL A C 1
ATOM 1792 O O . VAL A 1 218 ? 26.854 -50.060 32.583 1.00 6.97 218 VAL A O 1
ATOM 1796 N N . LEU A 1 219 ? 27.437 -48.439 31.134 1.00 8.24 219 LEU A N 1
ATOM 1797 C CA . LEU A 1 219 ? 26.196 -47.687 31.276 1.00 6.94 219 LEU A CA 1
ATOM 1798 C C . LEU A 1 219 ? 25.240 -48.007 30.130 1.00 9.03 219 LEU A C 1
ATOM 1799 O O . LEU A 1 219 ? 25.627 -47.982 28.961 1.00 7.21 219 LEU A O 1
ATOM 1804 N N . ASN A 1 220 ? 23.990 -48.301 30.475 1.00 8.66 220 ASN A N 1
ATOM 1805 C CA . ASN A 1 220 ? 22.972 -48.667 29.493 1.00 6.23 220 ASN A CA 1
ATOM 1806 C C . ASN A 1 220 ? 21.760 -47.747 29.607 1.00 6.99 220 ASN A C 1
ATOM 1807 O O . ASN A 1 220 ? 20.976 -47.858 30.552 1.00 8.24 220 ASN A O 1
ATOM 1812 N N . LEU A 1 221 ? 21.611 -46.846 28.641 1.00 5.79 221 LEU A N 1
ATOM 1813 C CA . LEU A 1 221 ? 20.553 -45.832 28.675 1.00 9.26 221 LEU A CA 1
ATOM 1814 C C . LEU A 1 221 ? 19.337 -46.208 27.820 1.00 11.02 221 LEU A C 1
ATOM 1815 O O . LEU A 1 221 ? 19.478 -46.766 26.731 1.00 8.59 221 LEU A O 1
ATOM 1820 N N . PHE A 1 222 ? 18.145 -45.881 28.316 1.00 8.25 222 PHE A N 1
ATOM 1821 C CA . PHE A 1 222 ? 16.902 -46.353 27.710 1.00 8.38 222 PHE A CA 1
ATOM 1822 C C . PHE A 1 222 ? 16.912 -47.877 27.750 1.00 10.65 222 PHE A C 1
ATOM 1823 O O . PHE A 1 222 ? 16.696 -48.537 26.735 1.00 9.52 222 PHE A O 1
ATOM 1831 N N . SER A 1 223 ? 17.157 -48.425 28.938 1.00 6.99 223 SER A N 1
ATOM 1832 C CA . SER A 1 223 ? 17.483 -49.843 29.099 1.00 6.59 223 SER A CA 1
ATOM 1833 C C . SER A 1 223 ? 16.335 -50.822 28.876 1.00 11.78 223 SER A C 1
ATOM 1834 O O . SER A 1 223 ? 16.573 -51.993 28.568 1.00 8.12 223 SER A O 1
ATOM 1837 N N . TYR A 1 224 ? 15.105 -50.334 29.026 1.00 6.73 224 TYR A N 1
ATOM 1838 C CA . TYR A 1 224 ? 13.961 -51.208 28.883 1.00 9.09 224 TYR A CA 1
ATOM 1839 C C . TYR A 1 224 ? 14.095 -52.266 29.960 1.00 14.65 224 TYR A C 1
ATOM 1840 O O . TYR A 1 224 ? 14.049 -51.983 31.157 1.00 20.71 224 TYR A O 1
ATOM 1849 N N . THR A 1 225 ? 14.260 -53.492 29.498 1.00 8.14 225 THR A N 1
ATOM 1850 C CA . THR A 1 225 ? 14.409 -54.627 30.317 1.00 8.80 225 THR A CA 1
ATOM 1851 C C . THR A 1 225 ? 15.830 -55.001 30.691 1.00 8.49 225 THR A C 1
ATOM 1852 O O . THR A 1 225 ? 16.070 -56.013 31.283 1.00 7.06 225 THR A O 1
ATOM 1856 N N . GLY A 1 226 ? 16.749 -54.144 30.319 1.00 11.47 226 GLY A N 1
ATOM 1857 C CA . GLY A 1 226 ? 18.150 -54.295 30.673 1.00 7.12 226 GLY A CA 1
ATOM 1858 C C . GLY A 1 226 ? 18.928 -55.353 29.912 1.00 5.91 226 GLY A C 1
ATOM 1859 O O . GLY A 1 226 ? 19.965 -55.808 30.387 1.00 10.90 226 GLY A O 1
ATOM 1860 N N . ALA A 1 227 ? 18.451 -55.737 28.730 1.00 6.64 227 ALA A N 1
ATOM 1861 C CA . ALA A 1 227 ? 19.118 -56.785 27.951 1.00 7.51 227 ALA A CA 1
ATOM 1862 C C . ALA A 1 227 ? 20.612 -56.529 27.712 1.00 6.05 227 ALA A C 1
ATOM 1863 O O . ALA A 1 227 ? 21.434 -57.428 27.894 1.00 7.86 227 ALA A O 1
ATOM 1865 N N . PHE A 1 228 ? 20.963 -55.314 27.298 1.00 5.46 228 PHE A N 1
ATOM 1866 C CA . PHE A 1 228 ? 22.366 -54.955 27.117 1.00 5.40 228 PHE A CA 1
ATOM 1867 C C . PHE A 1 228 ? 23.144 -55.127 28.421 1.00 8.19 228 PHE A C 1
ATOM 1868 O O . PHE A 1 228 ? 24.270 -55.625 28.424 1.00 6.45 228 PHE A O 1
ATOM 1876 N N . SER A 1 229 ? 22.536 -54.705 29.526 1.00 7.77 229 SER A N 1
ATOM 1877 C CA . SER A 1 229 ? 23.189 -54.769 30.830 1.00 10.76 229 SER A CA 1
ATOM 1878 C C . SER A 1 229 ? 23.362 -56.213 31.267 1.00 5.95 229 SER A C 1
ATOM 1879 O O . SER A 1 229 ? 24.408 -56.595 31.791 1.00 7.61 229 SER A O 1
ATOM 1882 N N . VAL A 1 230 ? 22.325 -57.012 31.051 1.00 7.40 230 VAL A N 1
ATOM 1883 C CA . VAL A 1 230 ? 22.335 -58.404 31.479 1.00 10.93 230 VAL A CA 1
ATOM 1884 C C . VAL A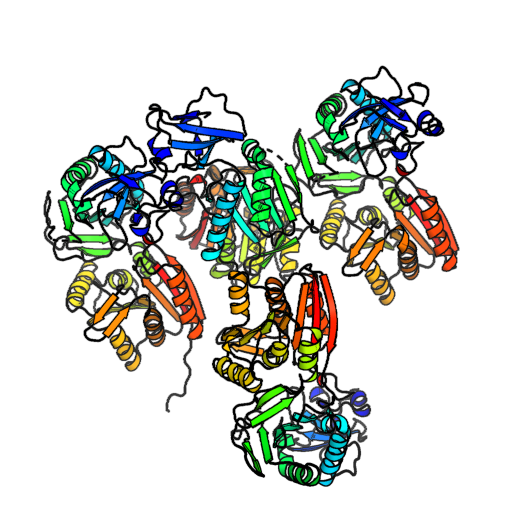 1 230 ? 23.463 -59.196 30.831 1.00 7.45 230 VAL A C 1
ATOM 1885 O O . VAL A 1 230 ? 24.172 -59.933 31.511 1.00 11.44 230 VAL A O 1
ATOM 1889 N N . ILE A 1 231 ? 23.641 -59.041 29.522 1.00 7.61 231 ILE A N 1
ATOM 1890 C CA . ILE A 1 231 ? 24.688 -59.791 28.832 1.00 8.19 231 ILE A CA 1
ATOM 1891 C C . ILE A 1 231 ? 26.077 -59.228 29.130 1.00 6.70 231 ILE A C 1
ATOM 1892 O O . ILE A 1 231 ? 27.041 -59.979 29.267 1.00 9.90 231 ILE A O 1
ATOM 1897 N N . ALA A 1 232 ? 26.181 -57.909 29.243 1.00 6.96 232 ALA A N 1
ATOM 1898 C CA . ALA A 1 232 ? 27.474 -57.289 29.519 1.00 9.13 232 ALA A CA 1
ATOM 1899 C C . ALA A 1 232 ? 27.981 -57.601 30.929 1.00 10.85 232 ALA A C 1
ATOM 1900 O O . ALA A 1 232 ? 29.186 -57.591 31.176 1.00 8.58 232 ALA A O 1
ATOM 1902 N N . ALA A 1 233 ? 27.057 -57.891 31.842 1.00 9.19 233 ALA A N 1
ATOM 1903 C CA . ALA A 1 233 ? 27.396 -58.062 33.256 1.00 10.40 233 ALA A CA 1
ATOM 1904 C C . ALA A 1 233 ? 28.252 -59.292 33.550 1.00 8.76 233 ALA A C 1
ATOM 1905 O O . ALA A 1 233 ? 28.901 -59.361 34.595 1.00 11.44 233 ALA A O 1
ATOM 1907 N N . SER A 1 234 ? 28.252 -60.263 32.645 1.00 11.92 234 SER A N 1
ATOM 1908 C CA . SER A 1 234 ? 29.078 -61.452 32.831 1.00 12.10 234 SER A CA 1
ATOM 1909 C C . SER A 1 234 ? 30.552 -61.108 32.643 1.00 15.86 234 SER A C 1
ATOM 1910 O O . SER A 1 234 ? 31.432 -61.907 32.964 1.00 16.31 234 SER A O 1
ATOM 1913 N N . GLU A 1 235 ? 30.808 -59.911 32.119 1.00 9.84 235 GLU A N 1
ATOM 1914 C CA . GLU A 1 235 ? 32.164 -59.474 31.811 1.00 11.14 235 GLU A CA 1
ATOM 1915 C C . GLU A 1 235 ? 32.513 -58.160 32.505 1.00 10.54 235 GLU A C 1
ATOM 1916 O O . GLU A 1 235 ? 33.650 -57.958 32.928 1.00 9.71 235 GLU A O 1
ATOM 1922 N N . ALA A 1 236 ? 31.529 -57.272 32.609 1.00 6.62 236 ALA A N 1
ATOM 1923 C CA . ALA A 1 236 ? 31.734 -55.959 33.208 1.00 12.33 236 ALA A CA 1
ATOM 1924 C C . ALA A 1 236 ? 32.021 -56.081 34.699 1.00 11.89 236 ALA A C 1
ATOM 1925 O O . ALA A 1 236 ? 31.646 -57.069 35.328 1.00 8.24 236 ALA A O 1
ATOM 1927 N N . SER A 1 237 ? 32.692 -55.080 35.257 1.00 11.71 237 SER A N 1
ATOM 1928 C CA . SER A 1 237 ? 32.860 -55.012 36.701 1.00 12.22 237 SER A CA 1
ATOM 1929 C C . SER A 1 237 ? 31.468 -54.839 37.276 1.00 11.11 237 SER A C 1
ATOM 1930 O O . SER A 1 237 ? 31.087 -55.510 38.233 1.00 11.04 237 SER A O 1
ATOM 1933 N N . SER A 1 238 ? 30.702 -53.948 36.660 1.00 11.95 238 SER A N 1
ATOM 1934 C CA . SER A 1 238 ? 29.286 -53.814 36.971 1.00 13.16 238 SER A CA 1
ATOM 1935 C C . SER A 1 238 ? 28.591 -52.968 35.914 1.00 10.10 238 SER A C 1
ATOM 1936 O O . SER A 1 238 ? 29.232 -52.212 35.186 1.00 9.79 238 SER A O 1
ATOM 1939 N N . THR A 1 239 ? 27.275 -53.099 35.828 1.00 11.86 239 THR A N 1
ATOM 1940 C CA . THR A 1 239 ? 26.521 -52.332 34.853 1.00 9.22 239 THR A CA 1
ATOM 1941 C C . THR A 1 239 ? 25.586 -51.364 35.554 1.00 11.70 239 THR A C 1
ATOM 1942 O O . THR A 1 239 ? 25.183 -51.588 36.700 1.00 9.33 239 THR A O 1
ATOM 1946 N N . THR A 1 240 ? 25.258 -50.280 34.864 1.00 8.08 240 THR A N 1
ATOM 1947 C CA . THR A 1 240 ? 24.253 -49.345 35.337 1.00 7.57 240 THR A CA 1
ATOM 1948 C C . THR A 1 240 ? 23.187 -49.197 34.267 1.00 8.55 240 THR A C 1
ATOM 1949 O O . THR A 1 240 ? 23.494 -48.901 33.110 1.00 10.57 240 THR A O 1
ATOM 1953 N N . SER A 1 241 ? 21.938 -49.431 34.651 1.00 9.44 241 SER A N 1
ATOM 1954 C CA . SER A 1 241 ? 20.820 -49.366 33.721 1.00 7.24 241 SER A CA 1
ATOM 1955 C C . SER A 1 241 ? 19.927 -48.183 34.063 1.00 8.02 241 SER A C 1
ATOM 1956 O O . SER A 1 241 ? 19.671 -47.902 35.235 1.00 8.37 241 SER A O 1
ATOM 1959 N N . VAL A 1 242 ? 19.447 -47.492 33.034 1.00 7.37 242 VAL A N 1
ATOM 1960 C CA . VAL A 1 242 ? 18.609 -46.320 33.240 1.00 9.73 242 VAL A CA 1
ATOM 1961 C C . VAL A 1 242 ? 17.407 -46.317 32.306 1.00 10.38 242 VAL A C 1
ATOM 1962 O O . VAL A 1 242 ? 17.561 -46.273 31.088 1.00 5.67 242 VAL A O 1
ATOM 1966 N N . ASP A 1 243 ? 16.214 -46.360 32.883 1.00 8.42 243 ASP A N 1
ATOM 1967 C CA . ASP A 1 243 ? 14.991 -46.322 32.092 1.00 12.64 243 ASP A CA 1
ATOM 1968 C C . ASP A 1 243 ? 13.911 -45.542 32.829 1.00 13.31 243 ASP A C 1
ATOM 1969 O O . ASP A 1 243 ? 13.839 -45.569 34.056 1.00 10.31 243 ASP A O 1
ATOM 1974 N N . LEU A 1 244 ? 13.103 -44.811 32.121 1.00 11.07 244 LEU A N 1
ATOM 1975 C CA . LEU A 1 244 ? 12.030 -44.026 32.656 1.00 14.28 244 LEU A CA 1
ATOM 1976 C C . LEU A 1 244 ? 10.860 -44.791 33.249 1.00 15.00 244 LEU A C 1
ATOM 1977 O O . LEU A 1 244 ? 10.207 -44.315 34.132 1.00 15.70 244 LEU A O 1
ATOM 1982 N N . ALA A 1 245 ? 10.629 -45.980 32.740 1.00 11.76 245 ALA A N 1
ATOM 1983 C CA . ALA A 1 245 ? 9.481 -46.776 33.173 1.00 12.03 245 ALA A CA 1
ATOM 1984 C C . ALA A 1 245 ? 9.723 -47.504 34.493 1.00 15.00 245 ALA A C 1
ATOM 1985 O O . ALA A 1 245 ? 10.716 -48.213 34.654 1.00 12.74 245 ALA A O 1
ATOM 1987 N N . ASN A 1 246 ? 8.817 -47.332 35.443 1.00 12.52 246 ASN A N 1
ATOM 1988 C CA . ASN A 1 246 ? 8.780 -48.024 36.705 1.00 15.97 246 ASN A CA 1
ATOM 1989 C C . ASN A 1 246 ? 9.091 -49.506 36.638 1.00 15.95 246 ASN A C 1
ATOM 1990 O O . ASN A 1 246 ? 9.881 -50.010 37.386 1.00 11.14 246 ASN A O 1
ATOM 1995 N N . ARG A 1 247 ? 8.452 -50.171 35.685 1.00 12.98 247 ARG A N 1
ATOM 1996 C CA . ARG A 1 247 ? 8.525 -51.618 35.553 1.00 17.43 247 ARG A CA 1
ATOM 1997 C C . ARG A 1 247 ? 9.961 -52.037 35.306 1.00 10.48 247 ARG A C 1
ATOM 1998 O O . ARG A 1 247 ? 10.382 -53.119 35.714 1.00 16.76 247 ARG A O 1
ATOM 2006 N N . SER A 1 248 ? 10.708 -51.182 34.620 1.00 8.41 248 SER A N 1
ATOM 2007 C CA . SER A 1 248 ? 12.029 -51.566 34.130 1.00 11.92 248 SER A CA 1
ATOM 2008 C C . SER A 1 248 ? 12.904 -52.157 35.232 1.00 9.95 248 SER A C 1
ATOM 2009 O O . SER A 1 248 ? 13.696 -53.064 34.979 1.00 12.41 248 SER A O 1
ATOM 2012 N N . ARG A 1 249 ? 12.748 -51.672 36.452 1.00 9.01 249 ARG A N 1
ATOM 2013 C CA . ARG A 1 249 ? 13.574 -52.134 37.539 1.00 14.24 249 ARG A CA 1
ATOM 2014 C C . ARG A 1 249 ? 13.402 -53.578 37.908 1.00 13.78 249 ARG A C 1
ATOM 2015 O O . ARG A 1 249 ? 14.307 -54.303 37.827 1.00 11.89 249 ARG A O 1
ATOM 2023 N N . SER A 1 250 ? 12.191 -53.987 38.184 1.00 12.00 250 SER A N 1
ATOM 2024 C CA . SER A 1 250 ? 11.924 -55.378 38.527 1.00 15.01 250 SER A CA 1
ATOM 2025 C C . SER A 1 250 ? 12.171 -56.308 37.339 1.00 11.87 250 SER A C 1
ATOM 2026 O O . SER A 1 250 ? 12.677 -57.417 37.504 1.00 15.04 250 SER A O 1
ATOM 2029 N N . LEU A 1 251 ? 11.827 -55.852 36.139 1.00 12.29 251 LEU A N 1
ATOM 2030 C CA . LEU A 1 251 ? 12.069 -56.649 34.941 1.00 13.14 251 LEU A CA 1
ATOM 2031 C C . LEU A 1 251 ? 13.563 -56.865 34.734 1.00 8.92 251 LEU A C 1
ATOM 2032 O O . LEU A 1 251 ? 14.001 -57.969 34.400 1.00 7.29 251 LEU A O 1
ATOM 2037 N N . THR A 1 252 ? 14.341 -55.808 34.945 1.00 7.45 252 THR A N 1
ATOM 2038 C CA . THR A 1 252 ? 15.792 -55.897 34.819 1.00 8.75 252 THR A CA 1
ATOM 2039 C C . THR A 1 252 ? 16.373 -56.806 35.898 1.00 9.55 252 THR A C 1
ATOM 2040 O O . THR A 1 252 ? 17.215 -57.660 35.618 1.00 5.84 252 THR A O 1
ATOM 2044 N N . GLU A 1 253 ? 15.912 -56.625 37.132 1.00 9.41 253 GLU A N 1
ATOM 2045 C CA . GLU A 1 253 ? 16.356 -57.460 38.245 1.00 11.50 253 GLU A CA 1
ATOM 2046 C C . GLU A 1 253 ? 16.152 -58.936 37.926 1.00 11.14 253 GLU A C 1
ATOM 2047 O O . GLU A 1 253 ? 17.051 -59.752 38.120 1.00 10.66 253 GLU A O 1
ATOM 2053 N N . GLU A 1 254 ? 14.989 -59.272 37.418 1.00 9.37 254 GLU A N 1
ATOM 2054 C CA . GLU A 1 254 ? 14.631 -60.604 37.096 1.00 13.59 254 GLU A CA 1
ATOM 2055 C C . GLU A 1 254 ? 15.474 -61.232 35.992 1.00 9.05 254 GLU A C 1
ATOM 2056 O O . GLU A 1 254 ? 15.844 -62.362 36.068 1.00 11.23 254 GLU A O 1
ATOM 2062 N N . ASN A 1 255 ? 15.784 -60.443 34.998 1.00 9.69 255 ASN A N 1
ATOM 2063 C CA . ASN A 1 255 ? 16.681 -60.883 33.938 1.00 9.09 255 ASN A CA 1
ATOM 2064 C C . ASN A 1 255 ? 18.074 -61.187 34.488 1.00 9.18 255 A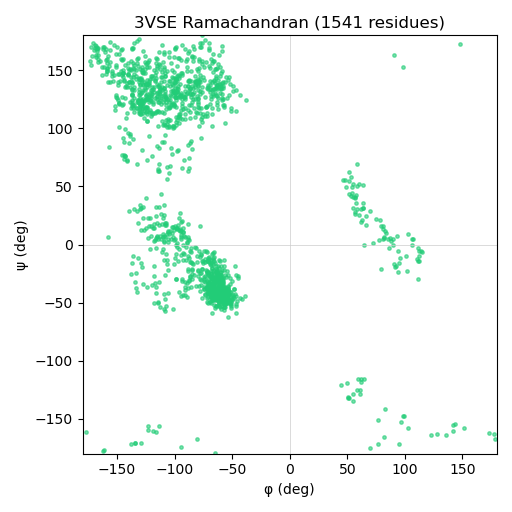SN A C 1
ATOM 2065 O O . ASN A 1 255 ? 18.671 -62.213 34.148 1.00 9.08 255 ASN A O 1
ATOM 2070 N N . PHE A 1 256 ? 18.585 -60.306 35.348 1.00 7.62 256 PHE A N 1
ATOM 2071 C CA . PHE A 1 256 ? 19.858 -60.562 36.021 1.00 9.58 256 PHE A CA 1
ATOM 2072 C C . PHE A 1 256 ? 19.782 -61.887 36.760 1.00 8.20 256 PHE A C 1
ATOM 2073 O O . PHE A 1 256 ? 20.718 -62.686 36.722 1.00 11.77 256 PHE A O 1
ATOM 2081 N N . GLY A 1 257 ? 18.656 -62.112 37.428 1.00 8.62 257 GLY A N 1
ATOM 2082 C CA . GLY A 1 257 ? 18.459 -63.309 38.225 1.00 9.52 257 GLY A CA 1
ATOM 2083 C C . GLY A 1 257 ? 18.498 -64.590 37.414 1.00 14.85 257 GLY A C 1
ATOM 2084 O O . GLY A 1 257 ? 19.018 -65.604 37.883 1.00 11.67 257 GLY A O 1
ATOM 2085 N N . LEU A 1 258 ? 17.947 -64.546 36.203 1.00 11.13 258 LEU A N 1
ATOM 2086 C CA . LEU A 1 258 ? 17.939 -65.707 35.312 1.00 9.92 258 LEU A CA 1
ATOM 2087 C C . LEU A 1 258 ? 19.347 -66.129 34.928 1.00 9.53 258 LEU A C 1
ATOM 2088 O O . LEU A 1 258 ? 19.573 -67.269 34.525 1.00 15.43 258 LEU A O 1
ATOM 2093 N N . ASN A 1 259 ? 20.289 -65.200 35.039 1.00 5.37 259 ASN A N 1
ATOM 2094 C CA . ASN A 1 259 ? 21.665 -65.462 34.625 1.00 8.69 259 ASN A CA 1
ATOM 2095 C C . ASN A 1 259 ? 22.662 -65.563 35.781 1.00 9.73 259 ASN A C 1
ATOM 2096 O O . ASN A 1 259 ? 23.864 -65.373 35.597 1.00 16.39 259 ASN A O 1
ATOM 2101 N N . ALA A 1 260 ? 22.155 -65.880 36.966 1.00 11.08 260 ALA A N 1
ATOM 2102 C CA . ALA A 1 260 ? 23.008 -66.113 38.131 1.00 14.40 260 ALA A CA 1
ATOM 2103 C C . ALA A 1 260 ? 23.767 -64.853 38.518 1.00 14.08 260 ALA A C 1
ATOM 2104 O O . ALA A 1 260 ? 24.892 -64.919 39.018 1.00 20.52 260 ALA A O 1
ATOM 2106 N N . ILE A 1 261 ? 23.148 -63.703 38.274 1.00 14.69 261 ILE A N 1
ATOM 2107 C CA . ILE A 1 261 ? 23.724 -62.428 38.654 1.00 13.76 261 ILE A CA 1
ATOM 2108 C C . ILE A 1 261 ? 22.887 -61.777 39.742 1.00 16.87 261 ILE A C 1
ATOM 2109 O O . ILE A 1 261 ? 21.687 -61.554 39.568 1.00 14.53 261 ILE A O 1
ATOM 2114 N N . ASP A 1 262 ? 23.519 -61.486 40.872 1.00 14.09 262 ASP A N 1
ATOM 2115 C CA . ASP A 1 262 ? 22.842 -60.806 41.967 1.00 13.80 262 ASP A CA 1
ATOM 2116 C C . ASP A 1 262 ? 22.506 -59.387 41.535 1.00 13.69 262 ASP A C 1
ATOM 2117 O O . ASP A 1 262 ? 23.400 -58.594 41.239 1.00 15.15 262 ASP A O 1
ATOM 2122 N N . PRO A 1 263 ? 21.209 -59.062 41.482 1.00 18.00 263 PRO A N 1
ATOM 2123 C CA . PRO A 1 263 ? 20.810 -57.714 41.072 1.00 19.03 263 PRO A CA 1
ATOM 2124 C C . PRO A 1 263 ? 21.484 -56.653 41.936 1.00 15.95 263 PRO A C 1
ATOM 2125 O O . PRO A 1 263 ? 21.711 -55.536 41.468 1.00 14.20 263 PRO A O 1
ATOM 2129 N N . LYS A 1 264 ? 21.817 -56.999 43.168 1.00 14.86 264 LYS A N 1
ATOM 2130 C CA . LYS A 1 264 ? 22.428 -56.117 44.126 1.00 14.50 264 LYS A CA 1
ATOM 2131 C C . LYS A 1 264 ? 23.865 -55.772 43.769 1.00 14.62 264 LYS A C 1
ATOM 2132 O O . LYS A 1 264 ? 24.398 -54.828 44.283 1.00 17.97 264 LYS A O 1
ATOM 2138 N N . SER A 1 265 ? 24.451 -56.520 42.853 1.00 12.12 265 SER A N 1
ATOM 2139 C CA . SER A 1 265 ? 25.806 -56.256 42.376 1.00 14.32 265 SER A CA 1
ATOM 2140 C C . SER A 1 265 ? 25.783 -55.297 41.186 1.00 13.16 265 SER A C 1
ATOM 2141 O O . SER A 1 265 ? 26.825 -54.966 40.622 1.00 10.77 265 SER A O 1
ATOM 2144 N N . GLN A 1 266 ? 24.587 -54.856 40.813 1.00 13.77 266 GLN A N 1
ATOM 2145 C CA . GLN A 1 266 ? 24.408 -53.998 39.650 1.00 13.12 266 GLN A CA 1
ATOM 2146 C C . GLN A 1 266 ? 23.660 -52.736 40.058 1.00 12.47 266 GLN A C 1
ATOM 2147 O O . GLN A 1 266 ? 23.024 -52.699 41.110 1.00 15.34 266 GLN A O 1
ATOM 2153 N N . TYR A 1 267 ? 23.741 -51.704 39.222 1.00 11.03 267 TYR A N 1
ATOM 2154 C CA . TYR A 1 267 ? 23.059 -50.444 39.493 1.00 11.57 267 TYR A CA 1
ATOM 2155 C C . TYR A 1 267 ? 21.864 -50.276 38.561 1.00 12.17 267 TYR A C 1
ATOM 2156 O O . TYR A 1 267 ? 21.996 -50.380 37.341 1.00 11.53 267 TYR A O 1
ATOM 2165 N N . ILE A 1 268 ? 20.697 -50.019 39.142 1.00 13.57 268 ILE A N 1
ATOM 2166 C CA . ILE A 1 268 ? 19.474 -49.885 38.364 1.00 13.23 268 ILE A CA 1
ATOM 2167 C C . ILE A 1 268 ? 18.674 -48.649 38.764 1.00 17.52 268 ILE A C 1
ATOM 2168 O O . ILE A 1 268 ? 18.205 -48.538 39.899 1.00 11.13 268 ILE A O 1
ATOM 2173 N N . TYR A 1 269 ? 18.510 -47.730 37.820 1.00 9.92 269 TYR A N 1
ATOM 2174 C CA . TYR A 1 269 ? 17.832 -46.472 38.090 1.00 10.87 269 TYR A CA 1
ATOM 2175 C C . TYR A 1 269 ? 16.593 -46.283 37.223 1.00 16.96 269 TYR A C 1
ATOM 2176 O O . TYR A 1 269 ? 16.619 -46.532 36.017 1.00 10.14 269 TYR A O 1
ATOM 2185 N N . VAL A 1 270 ? 15.513 -45.828 37.849 1.00 9.83 270 VAL A N 1
ATOM 2186 C CA . VAL A 1 270 ? 14.319 -45.443 37.125 1.00 13.35 270 VAL A CA 1
ATOM 2187 C C . VAL A 1 270 ? 14.306 -43.931 37.039 1.00 14.56 270 VAL A C 1
ATOM 2188 O O . VAL A 1 270 ? 13.965 -43.249 38.004 1.00 13.15 270 VAL A O 1
ATOM 2192 N N . MET A 1 271 ? 14.715 -43.402 35.894 1.00 9.71 271 MET A N 1
ATOM 2193 C CA . MET A 1 271 ? 14.657 -41.963 35.700 1.00 16.96 271 MET A CA 1
ATOM 2194 C C . MET A 1 271 ? 14.895 -41.583 34.246 1.00 12.27 271 MET A C 1
ATOM 2195 O O . MET A 1 271 ? 15.259 -42.424 33.423 1.00 11.18 271 MET A O 1
ATOM 2200 N N . ASP A 1 272 ? 14.671 -40.310 33.943 1.00 12.39 272 ASP A N 1
ATOM 2201 C CA . ASP A 1 272 ? 14.903 -39.777 32.609 1.00 14.87 272 ASP A CA 1
ATOM 2202 C C . ASP A 1 272 ? 16.401 -39.751 32.316 1.00 18.40 272 ASP A C 1
ATOM 2203 O O . ASP A 1 272 ? 17.190 -39.279 33.136 1.00 13.63 272 ASP A O 1
ATOM 2208 N N . THR A 1 273 ? 16.791 -40.261 31.150 1.00 9.68 273 THR A N 1
ATOM 2209 C CA . THR A 1 273 ? 18.198 -40.283 30.748 1.00 12.13 273 THR A CA 1
ATOM 2210 C C . THR A 1 273 ? 18.888 -38.936 30.959 1.00 12.57 273 THR A C 1
ATOM 2211 O O . THR A 1 273 ? 20.018 -38.874 31.435 1.00 15.43 273 THR A O 1
ATOM 2215 N N . PHE A 1 274 ? 18.204 -37.855 30.600 1.00 13.06 274 PHE A N 1
ATOM 2216 C CA . PHE A 1 274 ? 18.795 -36.527 30.702 1.00 14.40 274 PHE A CA 1
ATOM 2217 C C . PHE A 1 274 ? 18.969 -36.071 32.144 1.00 14.18 274 PHE A C 1
ATOM 2218 O O . PHE A 1 274 ? 19.923 -35.357 32.465 1.00 16.75 274 PHE A O 1
ATOM 2226 N N . ASP A 1 275 ? 18.061 -36.487 33.016 1.00 11.65 275 ASP A N 1
ATOM 2227 C CA . ASP A 1 275 ? 18.244 -36.231 34.438 1.00 15.28 275 ASP A CA 1
ATOM 2228 C C . ASP A 1 275 ? 19.429 -37.035 34.956 1.00 16.95 275 ASP A C 1
ATOM 2229 O O . ASP A 1 275 ? 20.219 -36.540 35.761 1.00 16.17 275 ASP A O 1
ATOM 2234 N N . PHE A 1 276 ? 19.556 -38.273 34.487 1.00 11.10 276 PHE A N 1
ATOM 2235 C CA . PHE A 1 276 ? 20.664 -39.125 34.918 1.00 13.72 276 PHE A CA 1
ATOM 2236 C C . PHE A 1 276 ? 22.028 -38.549 34.545 1.00 13.40 276 PHE A C 1
ATOM 2237 O O . PHE A 1 276 ? 22.993 -38.698 35.298 1.00 12.63 276 PHE A O 1
ATOM 2245 N N . TYR A 1 277 ? 22.113 -37.905 33.384 1.00 10.39 277 TYR A N 1
ATOM 2246 C CA . TYR A 1 277 ? 23.364 -37.288 32.954 1.00 12.53 277 TYR A CA 1
ATOM 2247 C C . TYR A 1 277 ? 23.841 -36.295 34.007 1.00 15.82 277 TYR A C 1
ATOM 2248 O O . TYR A 1 277 ? 25.024 -36.255 34.354 1.00 15.12 277 TYR A O 1
ATOM 2257 N N . LYS A 1 278 ? 22.927 -35.542 34.570 1.00 16.31 278 LYS A N 1
ATOM 2258 C CA . LYS A 1 278 ? 23.176 -34.562 35.578 1.00 20.88 278 LYS A CA 1
ATOM 2259 C C . LYS A 1 278 ? 23.598 -35.116 36.933 1.00 15.71 278 LYS A C 1
ATOM 2260 O O . LYS A 1 278 ? 24.580 -34.707 37.461 1.00 19.65 278 LYS A O 1
ATOM 2266 N N . TYR A 1 279 ? 22.816 -36.080 37.387 1.00 20.55 279 TYR A N 1
ATOM 2267 C CA . TYR A 1 279 ? 23.054 -36.792 38.611 1.00 22.08 279 TYR A CA 1
ATOM 2268 C C . TYR A 1 279 ? 24.360 -37.559 38.582 1.00 24.40 279 TYR A C 1
ATOM 2269 O O . TYR A 1 279 ? 25.149 -37.414 39.463 1.00 17.88 279 TYR A O 1
ATOM 2278 N N . ALA A 1 280 ? 24.602 -38.295 37.515 1.00 18.33 280 ALA A N 1
ATOM 2279 C CA . ALA A 1 280 ? 25.883 -38.980 37.384 1.00 19.89 280 ALA A CA 1
ATOM 2280 C C . ALA A 1 280 ? 27.043 -37.992 37.383 1.00 19.88 280 ALA A C 1
ATOM 2281 O O . ALA A 1 280 ? 28.037 -38.185 38.083 1.00 23.84 280 ALA A O 1
ATOM 2283 N N . ALA A 1 281 ? 26.913 -36.926 36.598 1.00 16.35 281 ALA A N 1
ATOM 2284 C CA . ALA A 1 281 ? 27.972 -35.925 36.494 1.00 21.59 281 ALA A CA 1
ATOM 2285 C C . ALA A 1 281 ? 28.141 -35.147 37.797 1.00 23.06 281 ALA A C 1
ATOM 2286 O O . ALA A 1 281 ? 29.232 -34.672 38.110 1.00 25.84 281 ALA A O 1
ATOM 2288 N N . ARG A 1 282 ? 27.108 -34.959 38.595 1.00 22.09 282 ARG A N 1
ATOM 2289 C CA . ARG A 1 282 ? 27.177 -34.275 39.874 1.00 27.37 282 ARG A CA 1
ATOM 2290 C C . ARG A 1 282 ? 27.845 -35.125 40.926 1.00 33.10 282 ARG A C 1
ATOM 2291 O O . ARG A 1 282 ? 28.431 -34.621 41.847 1.00 31.89 282 ARG A O 1
ATOM 2299 N N . HIS A 1 283 ? 27.759 -36.422 40.772 1.00 27.46 283 HIS A N 1
ATOM 2300 C CA . HIS A 1 283 ? 28.432 -37.296 41.724 1.00 25.54 283 HIS A CA 1
ATOM 2301 C C . HIS A 1 283 ? 29.767 -37.794 41.181 1.00 23.93 283 HIS A C 1
ATOM 2302 O O . HIS A 1 283 ? 30.350 -38.736 41.715 1.00 26.63 283 HIS A O 1
ATOM 2309 N N . GLY A 1 284 ? 30.243 -37.155 40.118 1.00 20.09 284 GLY A N 1
ATOM 2310 C CA . GLY A 1 284 ? 31.535 -37.482 39.545 1.00 24.86 284 GLY A CA 1
ATOM 2311 C C . GLY A 1 284 ? 31.687 -38.930 39.112 1.00 28.21 284 GLY A C 1
ATOM 2312 O O . GLY A 1 284 ? 32.769 -39.508 39.225 1.00 27.86 284 GLY A O 1
ATOM 2313 N N . HIS A 1 285 ? 30.624 -39.520 38.607 1.00 23.50 285 HIS A N 1
ATOM 2314 C CA . HIS A 1 285 ? 30.635 -40.827 38.050 1.00 21.14 285 HIS A CA 1
ATOM 2315 C C . HIS A 1 285 ? 31.167 -40.845 36.640 1.00 21.54 285 HIS A C 1
ATOM 2316 O O . HIS A 1 285 ? 30.990 -39.919 35.892 1.00 23.05 285 HIS A O 1
ATOM 2323 N N A SER A 1 286 ? 31.828 -41.941 36.280 0.38 18.41 286 SER A N 1
ATOM 2324 N N B SER A 1 286 ? 31.928 -41.941 36.280 0.62 18.17 286 SER A N 1
ATOM 2325 C CA A SER A 1 286 ? 32.344 -42.121 34.926 0.38 18.42 286 SER A CA 1
ATOM 2326 C CA B SER A 1 286 ? 32.444 -42.121 34.926 0.62 18.39 286 SER A CA 1
ATOM 2327 C C A SER A 1 286 ? 32.078 -43.550 34.446 0.38 18.07 286 SER A C 1
ATOM 2328 C C B SER A 1 286 ? 32.178 -43.550 34.446 0.62 18.17 286 SER A C 1
ATOM 2329 O O A SER A 1 286 ? 32.026 -44.474 35.259 0.38 17.69 286 SER A O 1
ATOM 2330 O O B SER A 1 286 ? 32.126 -44.474 35.259 0.62 17.63 286 SER A O 1
ATOM 2335 N N . TYR A 1 287 ? 31.914 -43.739 33.137 1.00 12.17 287 TYR A N 1
ATOM 2336 C CA . TYR A 1 287 ? 31.672 -45.074 32.609 1.00 10.91 287 TYR A CA 1
ATOM 2337 C C . TYR A 1 287 ? 32.597 -45.365 31.430 1.00 10.06 287 TYR A C 1
ATOM 2338 O O . TYR A 1 287 ? 32.946 -44.463 30.669 1.00 10.58 287 TYR A O 1
ATOM 2347 N N . ASP A 1 288 ? 33.008 -46.621 31.299 1.00 7.28 288 ASP A N 1
ATOM 2348 C CA . ASP A 1 288 ? 33.954 -47.010 30.254 1.00 9.06 288 ASP A CA 1
ATOM 2349 C C . ASP A 1 288 ? 33.258 -47.343 28.941 1.00 9.95 288 ASP A C 1
ATOM 2350 O O . ASP A 1 288 ? 33.843 -47.210 27.867 1.00 10.06 288 ASP A O 1
ATOM 2355 N N . THR A 1 289 ? 32.009 -47.787 29.035 1.00 8.65 289 THR A N 1
ATOM 2356 C CA . THR A 1 289 ? 31.182 -47.989 27.852 1.00 9.97 289 THR A CA 1
ATOM 2357 C C . THR A 1 289 ? 29.788 -47.457 28.131 1.00 8.71 289 THR A C 1
ATOM 2358 O O . THR A 1 289 ? 29.186 -47.776 29.160 1.00 6.99 289 THR A O 1
ATOM 2362 N N . ILE A 1 290 ? 29.284 -46.629 27.226 1.00 7.75 290 ILE A N 1
ATOM 2363 C CA . ILE A 1 290 ? 27.937 -46.094 27.362 1.00 7.27 290 ILE A CA 1
ATOM 2364 C C . ILE A 1 290 ? 27.070 -46.491 26.175 1.00 8.94 290 ILE A C 1
ATOM 2365 O O . ILE A 1 290 ? 27.301 -46.048 25.050 1.00 6.38 290 ILE A O 1
ATOM 2370 N N . VAL A 1 291 ? 26.079 -47.335 26.438 1.00 7.17 291 VAL A N 1
ATOM 2371 C CA . VAL A 1 291 ? 25.148 -47.784 25.414 1.00 9.48 291 VAL A CA 1
ATOM 2372 C C . VAL A 1 291 ? 23.940 -46.859 25.371 1.00 8.96 291 VAL A C 1
ATOM 2373 O O . VAL A 1 291 ? 23.299 -46.607 26.392 1.00 7.32 291 VAL A O 1
ATOM 2377 N N . ILE A 1 292 ? 23.642 -46.346 24.182 1.00 7.03 292 ILE A N 1
ATOM 2378 C CA . ILE A 1 292 ? 22.497 -45.465 23.982 1.00 6.62 292 ILE A CA 1
ATOM 2379 C C . ILE A 1 292 ? 21.616 -46.036 22.881 1.00 11.30 292 ILE A C 1
ATOM 2380 O O . ILE A 1 292 ? 22.028 -46.113 21.725 1.00 7.34 292 ILE A O 1
ATOM 2385 N N . ASP A 1 293 ? 20.404 -46.442 23.245 1.00 12.28 293 ASP A N 1
ATOM 2386 C CA . ASP A 1 293 ? 19.491 -47.077 22.302 1.00 11.11 293 ASP A CA 1
ATOM 2387 C C . ASP A 1 293 ? 18.058 -46.608 22.548 1.00 12.56 293 ASP A C 1
ATOM 2388 O O . ASP A 1 293 ? 17.224 -47.362 23.047 1.00 14.69 293 ASP A O 1
ATOM 2393 N N . PRO A 1 294 ? 17.769 -45.349 22.192 1.00 10.77 294 PRO A N 1
ATOM 2394 C CA . PRO A 1 294 ? 16.494 -44.695 22.505 1.00 11.76 294 PRO A CA 1
ATOM 2395 C C . PRO A 1 294 ? 15.403 -45.025 21.499 1.00 10.83 294 PRO A C 1
ATOM 2396 O O . PRO A 1 294 ? 15.711 -45.400 20.366 1.00 8.25 294 PRO A O 1
ATOM 2400 N N . PRO A 1 295 ? 14.134 -44.871 21.903 1.00 12.22 295 PRO A N 1
ATOM 2401 C CA . PRO A 1 295 ? 13.039 -44.934 20.934 1.00 10.45 295 PRO A CA 1
ATOM 2402 C C . PRO A 1 295 ? 13.185 -43.751 19.990 1.00 12.21 295 PRO A C 1
ATOM 2403 O O . PRO A 1 295 ? 13.826 -42.769 20.361 1.00 10.97 295 PRO A O 1
ATOM 2407 N N . SER A 1 296 ? 12.611 -43.837 18.793 1.00 8.28 296 SER A N 1
ATOM 2408 C CA . SER A 1 296 ? 12.768 -42.772 17.808 1.00 9.46 296 SER A CA 1
ATOM 2409 C C . SER A 1 296 ? 12.087 -41.493 18.287 1.00 13.72 296 SER A C 1
ATOM 2410 O O . SER A 1 296 ? 12.558 -40.390 18.024 1.00 15.10 296 SER A O 1
ATOM 2413 N N . PHE A 1 297 ? 10.995 -41.655 18.994 1.00 11.30 297 PHE A N 1
ATOM 2414 C CA . PHE A 1 297 ? 10.249 -40.615 19.629 1.00 18.04 297 PHE A CA 1
ATOM 2415 C C . PHE A 1 297 ? 9.701 -41.002 20.982 1.00 18.11 297 PHE A C 1
ATOM 2416 O O . PHE A 1 297 ? 9.249 -42.094 21.162 1.00 15.78 297 PHE A O 1
ATOM 2424 N N . ALA A 1 298 ? 9.767 -40.079 21.933 1.00 14.86 298 ALA A N 1
ATOM 2425 C CA . ALA A 1 298 ? 9.180 -40.359 23.240 1.00 21.40 298 ALA A CA 1
ATOM 2426 C C . ALA A 1 298 ? 8.668 -39.080 23.900 1.00 23.14 298 ALA A C 1
ATOM 2427 O O . ALA A 1 298 ? 9.229 -38.004 23.708 1.00 21.71 298 ALA A O 1
ATOM 2429 N N . ARG A 1 299 ? 7.602 -39.177 24.665 1.00 23.80 299 ARG A N 1
ATOM 2430 C CA . ARG A 1 299 ? 6.999 -38.069 25.379 1.00 29.11 299 ARG A CA 1
ATOM 2431 C C . ARG A 1 299 ? 6.762 -38.401 26.836 1.00 26.45 299 ARG A C 1
ATOM 2432 O O . ARG A 1 299 ? 6.210 -39.431 27.161 1.00 21.64 299 ARG A O 1
ATOM 2440 N N . ASN A 1 300 ? 7.234 -37.479 27.684 1.00 24.94 300 ASN A N 1
ATOM 2441 C CA . ASN A 1 300 ? 7.081 -37.523 29.148 1.00 32.89 300 ASN A CA 1
ATOM 2442 C C . ASN A 1 300 ? 6.361 -36.208 29.536 1.00 28.45 300 ASN A C 1
ATOM 2443 O O . ASN A 1 300 ? 7.050 -35.187 29.699 1.00 26.95 300 ASN A O 1
ATOM 2448 N N . LYS A 1 301 ? 5.006 -36.213 29.643 1.00 30.86 301 LYS A N 1
ATOM 2449 C CA . LYS A 1 301 ? 4.266 -34.992 29.840 1.00 29.34 301 LYS A CA 1
ATOM 2450 C C . LYS A 1 301 ? 4.669 -33.921 28.832 1.00 30.06 301 LYS A C 1
ATOM 2451 O O . LYS A 1 301 ? 4.454 -34.103 27.663 1.00 31.58 301 LYS A O 1
ATOM 2457 N N . LYS A 1 302 ? 5.176 -32.788 29.313 1.00 31.87 302 LYS A N 1
ATOM 2458 C CA . LYS A 1 302 ? 5.667 -31.717 28.442 1.00 33.35 302 LYS A CA 1
ATOM 2459 C C . LYS A 1 302 ? 6.911 -32.101 27.632 1.00 33.25 302 LYS A C 1
ATOM 2460 O O . LYS A 1 302 ? 7.411 -31.311 26.833 1.00 30.29 302 LYS A O 1
ATOM 2466 N N . ARG A 1 303 ? 7.561 -33.166 28.068 1.00 33.68 303 ARG A N 1
ATOM 2467 C CA . ARG A 1 303 ? 8.959 -33.359 27.739 1.00 30.64 303 ARG A CA 1
ATOM 2468 C C . ARG A 1 303 ? 9.028 -34.274 26.559 1.00 24.27 303 ARG A C 1
ATOM 2469 O O . ARG A 1 303 ? 8.428 -35.346 26.574 1.00 26.38 303 ARG A O 1
ATOM 2477 N N . THR A 1 304 ? 9.735 -33.868 25.515 1.00 25.51 304 THR A N 1
ATOM 2478 C CA . THR A 1 304 ? 9.710 -34.757 24.363 1.00 21.19 304 THR A CA 1
ATOM 2479 C C . THR A 1 304 ? 11.121 -35.067 23.899 1.00 24.10 304 THR A C 1
ATOM 2480 O O . THR A 1 304 ? 12.026 -34.245 24.036 1.00 21.06 304 THR A O 1
ATOM 2484 N N . PHE A 1 305 ? 11.298 -36.270 23.363 1.00 23.74 305 PHE A N 1
ATOM 2485 C CA . PHE A 1 305 ? 12.564 -36.661 22.762 1.00 19.31 305 PHE A CA 1
ATOM 2486 C C . PHE A 1 305 ? 12.359 -37.119 21.324 1.00 18.74 305 PHE A C 1
ATOM 2487 O O . PHE A 1 305 ? 11.494 -37.946 21.033 1.00 14.57 305 PHE A O 1
ATOM 2495 N N . SER A 1 306 ? 13.161 -36.563 20.426 1.00 16.54 306 SER A N 1
ATOM 2496 C CA . SER A 1 306 ? 13.167 -36.989 19.034 1.00 18.82 306 SER A CA 1
ATOM 2497 C C . SER A 1 306 ? 14.578 -37.411 18.654 1.00 24.39 306 SER A C 1
ATOM 2498 O O . SER A 1 306 ? 15.533 -36.651 18.831 1.00 21.84 306 SER A O 1
ATOM 2501 N N . VAL A 1 307 ? 14.698 -38.617 18.117 1.00 16.22 307 VAL A N 1
ATOM 2502 C CA . VAL A 1 307 ? 15.998 -39.170 17.795 1.00 21.86 307 VAL A CA 1
ATOM 2503 C C . VAL A 1 307 ? 16.645 -38.248 16.781 1.00 23.94 307 VAL A C 1
ATOM 2504 O O . VAL A 1 307 ? 17.852 -38.011 16.823 1.00 29.41 307 VAL A O 1
ATOM 2508 N N . GLN A 1 308 ? 15.836 -37.730 15.865 1.00 30.11 308 GLN A N 1
ATOM 2509 C CA . GLN A 1 308 ? 16.371 -36.844 14.807 1.00 36.61 308 GLN A CA 1
ATOM 2510 C C . GLN A 1 308 ? 17.035 -35.533 15.283 1.00 33.02 308 GLN A C 1
ATOM 2511 O O . GLN A 1 308 ? 18.039 -35.086 14.728 1.00 45.43 308 GLN A O 1
ATOM 2517 N N . LYS A 1 309 ? 16.438 -34.939 16.307 1.00 32.90 309 LYS A N 1
ATOM 2518 C CA . LYS A 1 309 ? 16.709 -33.629 16.779 1.00 34.31 309 LYS A CA 1
ATOM 2519 C C . LYS A 1 309 ? 17.490 -33.622 18.063 1.00 30.50 309 LYS A C 1
ATOM 2520 O O . LYS A 1 309 ? 18.185 -32.701 18.356 1.00 34.05 309 LYS A O 1
ATOM 2526 N N . ASP A 1 310 ? 17.431 -34.702 18.794 1.00 27.75 310 ASP A N 1
ATOM 2527 C CA . ASP A 1 310 ? 18.035 -34.671 20.120 1.00 25.38 310 ASP A CA 1
ATOM 2528 C C . ASP A 1 310 ? 19.244 -35.582 20.310 1.00 23.07 310 ASP A C 1
ATOM 2529 O O . ASP A 1 310 ? 19.755 -35.694 21.423 1.00 16.78 310 ASP A O 1
ATOM 2534 N N . TYR A 1 311 ? 19.701 -36.240 19.252 1.00 19.54 311 TYR A N 1
ATOM 2535 C CA . TYR A 1 311 ? 20.797 -37.191 19.414 1.00 15.66 311 TYR A CA 1
ATOM 2536 C C . TYR A 1 311 ? 22.123 -36.542 19.812 1.00 15.40 311 TYR A C 1
ATOM 2537 O O . TYR A 1 311 ? 22.906 -37.132 20.553 1.00 15.02 311 TYR A O 1
ATOM 2546 N N . ASP A 1 312 ? 22.370 -35.329 19.332 1.00 14.51 312 ASP A N 1
ATOM 2547 C CA . ASP A 1 312 ? 23.567 -34.598 19.737 1.00 17.13 312 ASP A CA 1
ATOM 2548 C C . ASP A 1 312 ? 23.584 -34.359 21.250 1.00 16.13 312 ASP A C 1
ATOM 2549 O O . ASP A 1 312 ? 24.636 -34.431 21.884 1.00 13.51 312 ASP A O 1
ATOM 2554 N N . LYS A 1 313 ? 22.461 -34.092 21.851 1.00 12.61 313 LYS A N 1
ATOM 2555 C CA . LYS A 1 313 ? 22.321 -33.909 23.258 1.00 18.34 313 LYS A CA 1
ATOM 2556 C C . LYS A 1 313 ? 22.663 -35.203 24.002 1.00 15.94 313 LYS A C 1
ATOM 2557 O O . LYS A 1 313 ? 23.310 -35.184 25.000 1.00 12.47 313 LYS A O 1
ATOM 2563 N N . LEU A 1 314 ? 22.241 -36.327 23.451 1.00 14.68 314 LEU A N 1
ATOM 2564 C CA . LEU A 1 314 ? 22.549 -37.623 24.046 1.00 10.98 314 LEU A CA 1
ATOM 2565 C C . LEU A 1 314 ? 24.049 -37.858 24.071 1.00 8.52 314 LEU A C 1
ATOM 2566 O O . LEU A 1 314 ? 24.602 -38.346 25.059 1.00 9.49 314 LEU A O 1
ATOM 2571 N N . ILE A 1 315 ? 24.704 -37.513 22.972 1.00 7.93 315 ILE A N 1
ATOM 2572 C CA . ILE A 1 315 ? 26.134 -37.743 22.830 1.00 8.12 315 ILE A CA 1
ATOM 2573 C C . ILE A 1 315 ? 26.943 -36.849 23.766 1.00 10.00 315 ILE A C 1
ATOM 2574 O O . ILE A 1 315 ? 27.898 -37.299 24.396 1.00 12.92 315 ILE A O 1
ATOM 2579 N N . ASN A 1 316 ? 26.552 -35.582 23.860 1.00 11.09 316 ASN A N 1
ATOM 2580 C CA . ASN A 1 316 ? 27.249 -34.637 24.731 1.00 14.64 316 ASN A CA 1
ATOM 2581 C C . ASN A 1 316 ? 27.092 -34.979 26.209 1.00 12.53 316 ASN A C 1
ATOM 2582 O O . ASN A 1 316 ? 28.021 -34.811 26.997 1.00 15.08 316 ASN A O 1
ATOM 2587 N N . GLY A 1 317 ? 25.912 -35.465 26.582 1.00 12.69 317 GLY A N 1
ATOM 2588 C CA . GLY A 1 317 ? 25.676 -35.897 27.949 1.00 13.70 317 GLY A CA 1
ATOM 2589 C C . GLY A 1 317 ? 26.548 -37.084 28.316 1.00 13.75 317 GLY A C 1
ATOM 2590 O O . GLY A 1 317 ? 27.155 -37.111 29.386 1.00 12.76 317 GLY A O 1
ATOM 2591 N N . ALA A 1 318 ? 26.621 -38.062 27.416 1.00 10.69 318 ALA A N 1
ATOM 2592 C CA . ALA A 1 318 ? 27.416 -39.264 27.658 1.00 12.20 318 ALA A CA 1
ATOM 2593 C C . ALA A 1 318 ? 28.899 -38.935 27.746 1.00 14.46 318 ALA A C 1
ATOM 2594 O O . ALA A 1 318 ? 29.605 -39.429 28.628 1.00 13.11 318 ALA A O 1
ATOM 2596 N N . LEU A 1 319 ? 29.394 -38.134 26.857 1.00 17.97 319 LEU A N 1
ATOM 2597 C CA . LEU A 1 319 ? 30.766 -37.730 26.867 1.00 15.29 319 LEU A CA 1
ATOM 2598 C C . LEU A 1 319 ? 31.193 -37.148 28.205 1.00 16.41 319 LEU A C 1
ATOM 2599 O O . LEU A 1 319 ? 32.273 -37.408 28.666 1.00 15.43 319 LEU A O 1
ATOM 2604 N N . ASN A 1 320 ? 30.300 -36.388 28.827 1.00 18.19 320 ASN A N 1
ATOM 2605 C CA . ASN A 1 320 ? 30.620 -35.738 30.093 1.00 21.04 320 ASN A CA 1
ATOM 2606 C C . ASN A 1 320 ? 30.710 -36.716 31.265 1.00 18.60 320 ASN A C 1
ATOM 2607 O O . ASN A 1 320 ? 31.084 -36.336 32.373 1.00 22.93 320 ASN A O 1
ATOM 2612 N N . ILE A 1 321 ? 30.367 -37.976 31.017 1.00 15.35 321 ILE A N 1
ATOM 2613 C CA . ILE A 1 321 ? 30.511 -39.010 32.032 1.00 14.68 321 ILE A CA 1
ATOM 2614 C C . ILE A 1 321 ? 31.213 -40.241 31.470 1.00 10.61 321 ILE A C 1
ATOM 2615 O O . ILE A 1 321 ? 31.135 -41.325 32.038 1.00 10.31 321 ILE A O 1
ATOM 2620 N N . LEU A 1 322 ? 31.905 -40.067 30.347 1.00 13.11 322 LEU A N 1
ATOM 2621 C CA . LEU A 1 322 ? 32.666 -41.158 29.756 1.00 15.34 322 LEU A CA 1
ATOM 2622 C C . LEU A 1 322 ? 34.112 -41.052 30.203 1.00 18.91 322 LEU A C 1
ATOM 2623 O O . LEU A 1 322 ? 34.675 -39.957 30.222 1.00 12.99 322 LEU A O 1
ATOM 2628 N N . SER A 1 323 ? 34.735 -42.178 30.425 1.00 18.58 323 SER A N 1
ATOM 2629 C CA . SER A 1 323 ? 36.127 -42.265 30.819 1.00 17.50 323 SER A CA 1
ATOM 2630 C C . SER A 1 323 ? 37.112 -41.789 29.734 1.00 23.65 323 SER A C 1
ATOM 2631 O O . SER A 1 323 ? 36.687 -41.650 28.628 1.00 18.18 323 SER A O 1
ATOM 2634 N N . SER A 1 324 ? 38.330 -41.536 30.107 1.00 22.37 324 SER A N 1
ATOM 2635 C CA . SER A 1 324 ? 39.237 -40.868 29.228 1.00 24.27 324 SER A CA 1
ATOM 2636 C C . SER A 1 324 ? 39.375 -41.691 28.023 1.00 28.24 324 SER A C 1
ATOM 2637 O O . SER A 1 324 ? 39.305 -41.218 26.926 1.00 29.85 324 SER A O 1
ATOM 2640 N N . GLU A 1 325 ? 39.586 -42.971 28.304 1.00 28.97 325 GLU A N 1
ATOM 2641 C CA . GLU A 1 325 ? 39.459 -44.036 27.346 1.00 33.01 325 GLU A CA 1
ATOM 2642 C C . GLU A 1 325 ? 38.089 -44.627 27.624 1.00 33.46 325 GLU A C 1
ATOM 2643 O O . GLU A 1 325 ? 37.754 -44.980 28.755 1.00 34.91 325 GLU A O 1
ATOM 2649 N N . GLY A 1 326 ? 37.306 -44.714 26.565 1.00 18.30 326 GLY A N 1
ATOM 2650 C CA . GLY A 1 326 ? 35.903 -45.079 26.598 1.00 16.23 326 GLY A CA 1
ATOM 2651 C C . GLY A 1 326 ? 35.313 -45.384 25.236 1.00 17.00 326 GLY A C 1
ATOM 2652 O O . GLY A 1 326 ? 35.862 -45.000 24.204 1.00 10.01 326 GLY A O 1
ATOM 2653 N N . THR A 1 327 ? 34.178 -46.073 25.247 1.00 13.10 327 THR A N 1
ATOM 2654 C CA . THR A 1 327 ? 33.445 -46.394 24.032 1.00 13.00 327 THR A CA 1
ATOM 2655 C C . THR A 1 327 ? 31.995 -45.950 24.134 1.00 10.70 327 THR A C 1
ATOM 2656 O O . THR A 1 327 ? 31.360 -46.074 25.185 1.00 11.45 327 THR A O 1
ATOM 2660 N N . LEU A 1 328 ? 31.479 -45.421 23.035 1.00 11.38 328 LEU A N 1
ATOM 2661 C CA . LEU A 1 328 ? 30.059 -45.142 22.920 1.00 8.84 328 LEU A CA 1
ATOM 2662 C C . LEU A 1 328 ? 29.454 -46.149 21.952 1.00 11.36 328 LEU A C 1
ATOM 2663 O O . LEU A 1 328 ? 29.977 -46.363 20.858 1.00 8.35 328 LEU A O 1
ATOM 2668 N N . LEU A 1 329 ? 28.367 -46.783 22.370 1.00 7.49 329 LEU A N 1
ATOM 2669 C CA . LEU A 1 329 ? 27.590 -47.625 21.474 1.00 9.47 329 LEU A CA 1
ATOM 2670 C C . LEU A 1 329 ? 26.316 -46.867 21.153 1.00 11.33 329 LEU A C 1
ATOM 2671 O O . LEU A 1 329 ? 25.395 -46.807 21.967 1.00 7.54 329 LEU A O 1
ATOM 2676 N N . LEU A 1 330 ? 26.286 -46.258 19.972 1.00 9.74 330 LEU A N 1
ATOM 2677 C CA . LEU A 1 330 ? 25.183 -45.384 19.591 1.00 8.96 330 LEU A CA 1
ATOM 2678 C C . LEU A 1 330 ? 24.264 -46.075 18.598 1.00 7.82 330 LEU A C 1
ATOM 2679 O O . LEU A 1 330 ? 24.677 -46.421 17.490 1.00 5.11 330 LEU A O 1
ATOM 2684 N N . CYS A 1 331 ? 23.014 -46.266 18.997 1.00 6.55 331 CYS A N 1
ATOM 2685 C CA . CYS A 1 331 ? 22.064 -46.993 18.168 1.00 9.89 331 CYS A CA 1
ATOM 2686 C C . CYS A 1 331 ? 20.815 -46.177 17.873 1.00 11.29 331 CYS A C 1
ATOM 2687 O O . CYS A 1 331 ? 20.444 -45.279 18.626 1.00 12.70 331 CYS A O 1
ATOM 2690 N N . THR A 1 332 ? 20.146 -46.518 16.794 1.00 11.66 332 THR A N 1
ATOM 2691 C CA . THR A 1 332 ? 18.791 -46.163 16.515 1.00 12.77 332 THR A CA 1
ATOM 2692 C C . THR A 1 332 ? 18.034 -47.219 15.696 1.00 13.61 332 THR A C 1
ATOM 2693 O O . THR A 1 332 ? 18.641 -47.915 14.930 1.00 12.75 332 THR A O 1
ATOM 2697 N N . ASN A 1 333 ? 16.771 -47.143 15.670 1.00 10.84 333 ASN A N 1
ATOM 2698 C CA . ASN A 1 333 ? 15.944 -48.006 14.948 1.00 11.80 333 ASN A CA 1
ATOM 2699 C C . ASN A 1 333 ? 15.039 -47.315 13.979 1.00 12.02 333 ASN A C 1
ATOM 2700 O O . ASN A 1 333 ? 14.191 -47.910 13.397 1.00 15.63 333 ASN A O 1
ATOM 2705 N N . ALA A 1 334 ? 15.231 -46.035 13.864 1.00 13.21 334 ALA A N 1
ATOM 2706 C CA . ALA A 1 334 ? 14.331 -45.206 13.073 1.00 16.21 334 ALA A CA 1
ATOM 2707 C C . ALA A 1 334 ? 14.560 -45.395 11.574 1.00 14.54 334 ALA A C 1
ATOM 2708 O O . ALA A 1 334 ? 15.599 -45.005 11.041 1.00 9.81 334 ALA A O 1
ATOM 2710 N N . SER A 1 335 ? 13.581 -45.985 10.894 1.00 13.86 335 SER A N 1
ATOM 2711 C CA . SER A 1 335 ? 13.692 -46.225 9.460 1.00 14.96 335 SER A CA 1
ATOM 2712 C C . SER A 1 335 ? 13.823 -44.923 8.670 1.00 18.63 335 SER A C 1
ATOM 2713 O O . SER A 1 335 ? 14.371 -44.914 7.569 1.00 19.21 335 SER A O 1
ATOM 2716 N N . VAL A 1 336 ? 13.296 -43.838 9.234 1.00 15.75 336 VAL A N 1
ATOM 2717 C CA . VAL A 1 336 ? 13.357 -42.506 8.626 1.00 18.81 336 VAL A CA 1
ATOM 2718 C C . VAL A 1 336 ? 14.751 -41.881 8.711 1.00 23.60 336 VAL A C 1
ATOM 2719 O O . VAL A 1 336 ? 15.047 -40.893 8.038 1.00 26.05 336 VAL A O 1
ATOM 2723 N N . TYR A 1 337 ? 15.591 -42.464 9.556 1.00 19.52 337 TYR A N 1
ATOM 2724 C CA . TYR A 1 337 ? 16.898 -41.915 9.905 1.00 20.06 337 TYR A CA 1
ATOM 2725 C C . TYR A 1 337 ? 18.016 -42.765 9.302 1.00 16.10 337 TYR A C 1
ATOM 2726 O O . TYR A 1 337 ? 18.512 -43.692 9.937 1.00 19.54 337 TYR A O 1
ATOM 2735 N N . PRO A 1 338 ? 18.408 -42.441 8.073 1.00 19.29 338 PRO A N 1
ATOM 2736 C CA . PRO A 1 338 ? 19.391 -43.245 7.332 1.00 14.28 338 PRO A CA 1
ATOM 2737 C C . PRO A 1 338 ? 20.772 -43.254 7.981 1.00 16.41 338 PRO A C 1
ATOM 2738 O O . PRO A 1 338 ? 21.153 -42.288 8.640 1.00 14.87 338 PRO A O 1
ATOM 2742 N N . LEU A 1 339 ? 21.515 -44.338 7.774 1.00 12.21 339 LEU A N 1
ATOM 2743 C CA . LEU A 1 339 ? 22.833 -44.510 8.372 1.00 15.00 339 LEU A CA 1
ATOM 2744 C C . LEU A 1 339 ? 23.765 -43.344 8.074 1.00 17.88 339 LEU A C 1
ATOM 2745 O O . LEU A 1 339 ? 24.478 -42.873 8.955 1.00 12.23 339 LEU A O 1
ATOM 2750 N N . LYS A 1 340 ? 23.784 -42.830 6.847 1.00 18.36 340 LYS A N 1
ATOM 2751 C CA . LYS A 1 340 ? 24.666 -41.762 6.379 1.00 19.77 340 LYS A CA 1
ATOM 2752 C C . LYS A 1 340 ? 24.553 -40.569 7.276 1.00 17.21 340 LYS A C 1
ATOM 2753 O O . LYS A 1 340 ? 25.506 -40.008 7.712 1.00 18.41 340 LYS A O 1
ATOM 2759 N N . GLN A 1 341 ? 23.272 -40.227 7.527 1.00 15.82 341 GLN A N 1
ATOM 2760 C CA . GLN A 1 341 ? 22.849 -39.094 8.226 1.00 16.04 341 GLN A CA 1
ATOM 2761 C C . GLN A 1 341 ? 23.116 -39.307 9.722 1.00 20.04 341 GLN A C 1
ATOM 2762 O O . GLN A 1 341 ? 23.532 -38.412 10.411 1.00 17.86 341 GLN A O 1
ATOM 2768 N N . PHE A 1 342 ? 22.897 -40.517 10.186 1.00 17.72 342 PHE A N 1
ATOM 2769 C CA . PHE A 1 342 ? 23.198 -40.882 11.564 1.00 15.83 342 PHE A CA 1
ATOM 2770 C C . PHE A 1 342 ? 24.686 -40.697 11.827 1.00 11.95 342 PHE A C 1
ATOM 2771 O O . PHE A 1 342 ? 25.076 -40.011 12.771 1.00 11.56 342 PHE A O 1
ATOM 2779 N N . LYS A 1 343 ? 25.511 -41.313 10.985 1.00 16.38 343 LYS A N 1
ATOM 2780 C CA . LYS A 1 343 ? 26.961 -41.199 11.102 1.00 14.02 343 LYS A CA 1
ATOM 2781 C C . LYS A 1 343 ? 27.421 -39.745 11.054 1.00 14.85 343 LYS A C 1
ATOM 2782 O O . LYS A 1 343 ? 28.330 -39.351 11.785 1.00 16.72 343 LYS A O 1
ATOM 2788 N N . ASN A 1 344 ? 26.778 -38.940 10.125 1.00 15.33 344 ASN A N 1
ATOM 2789 C CA . ASN A 1 344 ? 27.052 -37.510 10.016 1.00 17.09 344 ASN A CA 1
ATOM 2790 C C . ASN A 1 344 ? 26.821 -36.776 11.335 1.00 16.32 344 ASN A C 1
ATOM 2791 O O . ASN A 1 344 ? 27.661 -35.994 11.778 1.00 16.04 344 ASN A O 1
ATOM 2796 N N . THR A 1 345 ? 25.675 -37.034 11.953 1.00 16.62 345 THR A N 1
ATOM 2797 C CA . THR A 1 345 ? 25.323 -36.407 13.223 1.00 12.22 345 THR A CA 1
ATOM 2798 C C . THR A 1 345 ? 26.347 -36.787 14.285 1.00 14.37 345 THR A C 1
ATOM 2799 O O . THR A 1 345 ? 26.820 -35.940 15.047 1.00 14.55 345 THR A O 1
ATOM 2803 N N . ILE A 1 346 ? 26.698 -38.068 14.319 1.00 11.66 346 ILE A N 1
ATOM 2804 C CA . ILE A 1 346 ? 27.680 -38.567 15.268 1.00 12.86 346 ILE A CA 1
ATOM 2805 C C . ILE A 1 346 ? 29.035 -37.886 15.084 1.00 15.45 346 ILE A C 1
ATOM 2806 O O . ILE A 1 346 ? 29.614 -37.374 16.038 1.00 13.23 346 ILE A O 1
ATOM 2811 N N . LYS A 1 347 ? 29.523 -37.817 13.874 1.00 16.79 347 LYS A N 1
ATOM 2812 C CA . LYS A 1 347 ? 30.763 -37.195 13.531 1.00 18.14 347 LYS A CA 1
ATOM 2813 C C . LYS A 1 347 ? 30.829 -35.707 13.861 1.00 19.88 347 LYS A C 1
ATOM 2814 O O . LYS A 1 347 ? 31.767 -35.247 14.449 1.00 16.03 347 LYS A O 1
ATOM 2820 N N . LYS A 1 348 ? 29.785 -34.988 13.520 1.00 17.69 348 LYS A N 1
ATOM 2821 C CA . LYS A 1 348 ? 29.652 -33.585 13.761 1.00 20.69 348 LYS A CA 1
ATOM 2822 C C . LYS A 1 348 ? 29.641 -33.283 15.196 1.00 19.93 348 LYS A C 1
ATOM 2823 O O . LYS A 1 348 ? 30.307 -32.405 15.656 1.00 19.91 348 LYS A O 1
ATOM 2829 N N . THR A 1 349 ? 28.859 -34.046 15.905 1.00 19.00 349 THR A N 1
ATOM 2830 C CA . THR A 1 349 ? 28.795 -33.820 17.343 1.00 20.18 349 THR A CA 1
ATOM 2831 C C . THR A 1 349 ? 30.165 -34.029 17.984 1.00 18.58 349 THR A C 1
ATOM 2832 O O . THR A 1 349 ? 30.641 -33.184 18.740 1.00 19.45 349 THR A O 1
ATOM 2836 N N . LEU A 1 350 ? 30.799 -35.152 17.663 1.00 16.77 350 LEU A N 1
ATOM 2837 C CA . LEU A 1 350 ? 32.092 -35.488 18.247 1.00 15.81 350 LEU A CA 1
ATOM 2838 C C . LEU A 1 350 ? 33.173 -34.487 17.849 1.00 19.63 350 LEU A C 1
ATOM 2839 O O . LEU A 1 350 ? 34.026 -34.132 18.660 1.00 23.96 350 LEU A O 1
ATOM 2844 N N . GLU A 1 351 ? 33.215 -34.051 16.606 1.00 19.10 351 GLU A N 1
ATOM 2845 C CA . GLU A 1 351 ? 34.105 -33.001 16.136 1.00 22.69 351 GLU A CA 1
ATOM 2846 C C . GLU A 1 351 ? 33.917 -31.678 16.879 1.00 22.44 351 GLU A C 1
ATOM 2847 O O . GLU A 1 351 ? 34.848 -31.074 17.293 1.00 21.47 351 GLU A O 1
ATOM 2853 N N . GLU A 1 352 ? 32.691 -31.307 17.119 1.00 24.60 352 GLU A N 1
ATOM 2854 C CA . GLU A 1 352 ? 32.357 -30.143 17.871 1.00 21.38 352 GLU A CA 1
ATOM 2855 C C . GLU A 1 352 ? 32.869 -30.177 19.324 1.00 31.00 352 GLU A C 1
ATOM 2856 O O . GLU A 1 352 ? 33.151 -29.157 19.901 1.00 24.83 352 GLU A O 1
ATOM 2862 N N . SER A 1 353 ? 33.034 -31.369 19.869 1.00 21.34 353 SER A N 1
ATOM 2863 C CA A SER A 1 353 ? 33.423 -31.527 21.207 0.73 24.82 353 SER A CA 1
ATOM 2864 C CA B SER A 1 353 ? 33.523 -31.527 21.207 0.27 24.73 353 SER A CA 1
ATOM 2865 C C . SER A 1 353 ? 34.884 -31.528 21.386 1.00 20.37 353 SER A C 1
ATOM 2866 O O . SER A 1 353 ? 35.358 -31.411 22.467 1.00 24.19 353 SER A O 1
ATOM 2871 N N . GLY A 1 354 ? 35.485 -31.728 20.306 1.00 22.08 354 GLY A N 1
ATOM 2872 C CA . GLY A 1 354 ? 36.930 -31.610 20.358 1.00 22.46 354 GLY A CA 1
ATOM 2873 C C . GLY A 1 354 ? 37.648 -32.857 20.840 1.00 30.33 354 GLY A C 1
ATOM 2874 O O . GLY A 1 354 ? 38.851 -32.827 21.103 1.00 28.88 354 GLY A O 1
ATOM 2875 N N . VAL A 1 355 ? 36.917 -33.963 20.953 1.00 26.36 355 VAL A N 1
ATOM 2876 C CA . VAL A 1 355 ? 37.514 -35.207 21.425 1.00 23.97 355 VAL A CA 1
ATOM 2877 C C . VAL A 1 355 ? 38.075 -36.039 20.278 1.00 21.87 355 VAL A C 1
ATOM 2878 O O . VAL A 1 355 ? 37.648 -35.903 19.131 1.00 22.63 355 VAL A O 1
ATOM 2882 N N . ASP A 1 356 ? 38.993 -36.901 20.584 1.00 20.53 356 ASP A N 1
ATOM 2883 C CA . ASP A 1 356 ? 39.466 -37.820 19.617 1.00 24.87 356 ASP A CA 1
ATOM 2884 C C . ASP A 1 356 ? 38.504 -38.995 19.559 1.00 24.49 356 ASP A C 1
ATOM 2885 O O . ASP A 1 356 ? 38.092 -39.498 20.580 1.00 21.35 356 ASP A O 1
ATOM 2890 N N . TYR A 1 357 ? 38.168 -39.425 18.351 1.00 22.23 357 TYR A N 1
ATOM 2891 C CA . TYR A 1 357 ? 37.207 -40.505 18.182 1.00 21.23 357 TYR A CA 1
ATOM 2892 C C . TYR A 1 357 ? 37.527 -41.369 16.976 1.00 24.20 357 TYR A C 1
ATOM 2893 O O . TYR A 1 357 ? 38.243 -40.950 16.066 1.00 24.97 357 TYR A O 1
ATOM 2902 N N . GLU A 1 358 ? 36.986 -42.582 16.979 1.00 17.95 358 GLU A N 1
ATOM 2903 C CA . GLU A 1 358 ? 37.091 -43.475 15.834 1.00 23.66 358 GLU A CA 1
ATOM 2904 C C . GLU A 1 358 ? 35.895 -44.417 15.777 1.00 19.88 358 GLU A C 1
ATOM 2905 O O . GLU A 1 358 ? 35.668 -45.194 16.702 1.00 19.22 358 GLU A O 1
ATOM 2911 N N . LEU A 1 359 ? 35.128 -44.341 14.695 1.00 15.30 359 LEU A N 1
ATOM 2912 C CA . LEU A 1 359 ? 34.063 -45.306 14.469 1.00 19.39 359 LEU A CA 1
ATOM 2913 C C . LEU A 1 359 ? 34.695 -46.659 14.197 1.00 17.79 359 LEU A C 1
ATOM 2914 O O . LEU A 1 359 ? 35.189 -46.910 13.099 1.00 30.57 359 LEU A O 1
ATOM 2919 N N . THR A 1 360 ? 34.692 -47.527 15.202 1.00 13.14 360 THR A N 1
ATOM 2920 C CA . THR A 1 360 ? 35.365 -48.812 15.079 1.00 17.25 360 THR A CA 1
ATOM 2921 C C . THR A 1 360 ? 34.481 -49.870 14.428 1.00 23.09 360 THR A C 1
ATOM 2922 O O . THR A 1 360 ? 34.973 -50.748 13.724 1.00 25.87 360 THR A O 1
ATOM 2926 N N . GLU A 1 361 ? 33.192 -49.819 14.733 1.00 18.37 361 GLU A N 1
ATOM 2927 C CA . GLU A 1 361 ? 32.250 -50.762 14.162 1.00 18.72 361 GLU A CA 1
ATOM 2928 C C . GLU A 1 361 ? 30.963 -50.072 13.743 1.00 15.40 361 GLU A C 1
ATOM 2929 O O . GLU A 1 361 ? 30.492 -49.148 14.406 1.00 15.99 361 GLU A O 1
ATOM 2935 N N . VAL A 1 362 ? 30.394 -50.543 12.643 1.00 8.89 362 VAL A N 1
ATOM 2936 C CA . VAL A 1 362 ? 29.058 -50.135 12.228 1.00 12.90 362 VAL A CA 1
ATOM 2937 C C . VAL A 1 362 ? 28.238 -51.377 11.892 1.00 13.04 362 VAL A C 1
ATOM 2938 O O . VAL A 1 362 ? 28.547 -52.100 10.944 1.00 11.11 362 VAL A O 1
ATOM 2942 N N . MET A 1 363 ? 27.194 -51.623 12.675 1.00 7.47 363 MET A N 1
ATOM 2943 C CA . MET A 1 363 ? 26.384 -52.821 12.500 1.00 8.07 363 MET A CA 1
ATOM 2944 C C . MET A 1 363 ? 24.960 -52.473 12.095 1.00 10.69 363 MET A C 1
ATOM 2945 O O . MET A 1 363 ? 24.433 -51.429 12.480 1.00 9.67 363 MET A O 1
ATOM 2950 N N . GLY A 1 364 ? 24.353 -53.355 11.310 1.00 9.98 364 GLY A N 1
ATOM 2951 C CA . GLY A 1 364 ? 22.966 -53.210 10.906 1.00 9.93 364 GLY A CA 1
ATOM 2952 C C . GLY A 1 364 ? 22.159 -54.431 11.311 1.00 8.15 364 GLY A C 1
ATOM 2953 O O . GLY A 1 364 ? 22.559 -55.182 12.195 1.00 11.11 364 GLY A O 1
ATOM 2954 N N . LEU A 1 365 ? 21.020 -54.633 10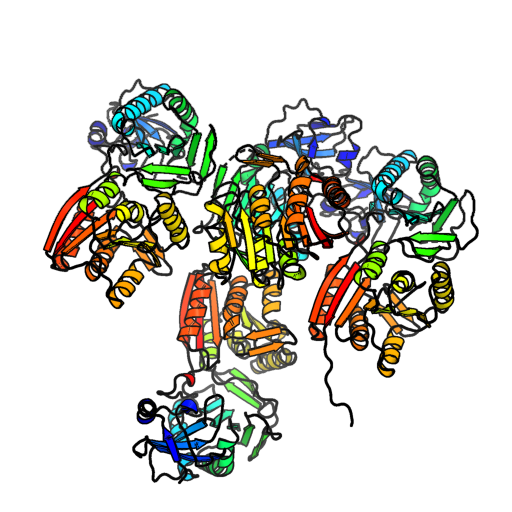.662 1.00 7.06 365 LEU A N 1
ATOM 2955 C CA . LEU A 1 365 ? 20.152 -55.758 10.987 1.00 6.48 365 LEU A CA 1
ATOM 2956 C C . LEU A 1 365 ? 20.860 -57.087 10.777 1.00 8.62 365 LEU A C 1
ATOM 2957 O O . LEU A 1 365 ? 21.573 -57.263 9.789 1.00 9.96 365 LEU A O 1
ATOM 2962 N N . PRO A 1 366 ? 20.671 -58.028 11.715 1.00 8.56 366 PRO A N 1
ATOM 2963 C CA . PRO A 1 366 ? 21.210 -59.388 11.609 1.00 9.84 366 PRO A CA 1
ATOM 2964 C C . PRO A 1 366 ? 20.500 -60.182 10.514 1.00 12.70 366 PRO A C 1
ATOM 2965 O O . PRO A 1 366 ? 19.462 -59.741 10.021 1.00 10.76 366 PRO A O 1
ATOM 2969 N N . LYS A 1 367 ? 20.977 -61.324 10.126 1.00 11.68 367 LYS A N 1
ATOM 2970 C CA . LYS A 1 367 ? 20.474 -62.075 9.022 1.00 15.42 367 LYS A CA 1
ATOM 2971 C C . LYS A 1 367 ? 19.092 -62.620 9.180 1.00 13.06 367 LYS A C 1
ATOM 2972 O O . LYS A 1 367 ? 18.402 -62.770 8.216 1.00 12.52 367 LYS A O 1
ATOM 2978 N N . ASP A 1 368 ? 18.665 -62.876 10.383 1.00 9.08 368 ASP A N 1
ATOM 2979 C CA . ASP A 1 368 ? 17.280 -63.288 10.589 1.00 9.01 368 ASP A CA 1
ATOM 2980 C C . ASP A 1 368 ? 16.312 -62.126 10.359 1.00 7.48 368 ASP A C 1
ATOM 2981 O O . ASP A 1 368 ? 15.108 -62.329 10.232 1.00 11.34 368 ASP A O 1
ATOM 2986 N N . PHE A 1 369 ? 16.849 -60.912 10.306 1.00 6.91 369 PHE A N 1
ATOM 2987 C CA . PHE A 1 369 ? 16.067 -59.736 9.942 1.00 8.09 369 PHE A CA 1
ATOM 2988 C C . PHE A 1 369 ? 16.407 -59.331 8.510 1.00 8.73 369 PHE A C 1
ATOM 2989 O O . PHE A 1 369 ? 16.932 -58.243 8.258 1.00 7.26 369 PHE A O 1
ATOM 2997 N N . LYS A 1 370 ? 16.037 -60.141 7.525 1.00 7.87 370 LYS A N 1
ATOM 2998 C CA . LYS A 1 370 ? 16.371 -59.982 6.145 1.00 7.90 370 LYS A CA 1
ATOM 2999 C C . LYS A 1 370 ? 15.885 -58.694 5.627 1.00 10.97 370 LYS A C 1
ATOM 3000 O O . LYS A 1 370 ? 14.739 -58.375 5.780 1.00 9.15 370 LYS A O 1
ATOM 3006 N N . THR A 1 371 ? 16.789 -57.940 5.048 1.00 6.42 371 THR A N 1
ATOM 3007 C CA . THR A 1 371 ? 16.378 -56.665 4.474 1.00 8.65 371 THR A CA 1
ATOM 3008 C C . THR A 1 371 ? 16.049 -56.808 2.994 1.00 9.62 371 THR A C 1
ATOM 3009 O O . THR A 1 371 ? 16.287 -57.857 2.394 1.00 8.11 371 THR A O 1
ATOM 3013 N N . HIS A 1 372 ? 15.496 -55.749 2.413 1.00 7.78 372 HIS A N 1
ATOM 3014 C CA . HIS A 1 372 ? 15.151 -55.746 1.000 1.00 8.32 372 HIS A CA 1
ATOM 3015 C C . HIS A 1 372 ? 16.189 -54.931 0.237 1.00 5.72 372 HIS A C 1
ATOM 3016 O O . HIS A 1 372 ? 16.421 -53.769 0.556 1.00 8.68 372 HIS A O 1
ATOM 3023 N N . PRO A 1 373 ? 16.817 -55.540 -0.779 1.00 6.75 373 PRO A N 1
ATOM 3024 C CA . PRO A 1 373 ? 17.916 -54.887 -1.501 1.00 8.43 373 PRO A CA 1
ATOM 3025 C C . PRO A 1 373 ? 17.476 -53.682 -2.332 1.00 13.80 373 PRO A C 1
ATOM 3026 O O . PRO A 1 373 ? 18.328 -52.921 -2.787 1.00 18.17 373 PRO A O 1
ATOM 3030 N N . HIS A 1 374 ? 16.174 -53.512 -2.532 1.00 11.47 374 HIS A N 1
ATOM 3031 C CA . HIS A 1 374 ? 15.677 -52.395 -3.328 1.00 11.28 374 HIS A CA 1
ATOM 3032 C C . HIS A 1 374 ? 14.793 -51.463 -2.511 1.00 12.91 374 HIS A C 1
ATOM 3033 O O . HIS A 1 374 ? 14.028 -50.674 -3.061 1.00 15.46 374 HIS A O 1
ATOM 3040 N N . TYR A 1 375 ? 14.900 -51.563 -1.191 1.00 8.02 375 TYR A N 1
ATOM 3041 C CA . TYR A 1 375 ? 14.162 -50.674 -0.304 1.00 9.75 375 TYR A CA 1
ATOM 3042 C C . TYR A 1 375 ? 15.019 -50.329 0.906 1.00 11.74 375 TYR A C 1
ATOM 3043 O O . TYR A 1 375 ? 15.051 -51.066 1.890 1.00 10.30 375 TYR A O 1
ATOM 3052 N N . LYS A 1 376 ? 15.632 -49.173 0.858 1.00 5.28 376 LYS A N 1
ATOM 3053 C CA . LYS A 1 376 ? 16.651 -48.760 1.735 1.00 13.21 376 LYS A CA 1
ATOM 3054 C C . LYS A 1 376 ? 16.178 -48.664 3.183 1.00 12.60 376 LYS A C 1
ATOM 3055 O O . LYS A 1 376 ? 16.858 -49.082 4.069 1.00 11.62 376 LYS A O 1
ATOM 3061 N N . PRO A 1 377 ? 14.970 -48.147 3.382 1.00 10.04 377 PRO A N 1
ATOM 3062 C CA . PRO A 1 377 ? 14.388 -47.999 4.720 1.00 8.74 377 PRO A CA 1
ATOM 3063 C C . PRO A 1 377 ? 14.222 -49.330 5.454 1.00 10.36 377 PRO A C 1
ATOM 3064 O O . PRO A 1 377 ? 13.993 -49.314 6.661 1.00 10.85 377 PRO A O 1
ATOM 3068 N N . SER A 1 378 ? 14.331 -50.455 4.749 1.00 7.84 378 SER A N 1
ATOM 3069 C CA . SER A 1 378 ? 14.228 -51.763 5.396 1.00 9.32 378 SER A CA 1
ATOM 3070 C C . SER A 1 378 ? 15.427 -52.018 6.309 1.00 10.39 378 SER A C 1
ATOM 3071 O O . SER A 1 378 ? 15.354 -52.813 7.245 1.00 9.36 378 SER A O 1
ATOM 3074 N N . LYS A 1 379 ? 16.511 -51.355 6.066 1.00 6.47 379 LYS A N 1
ATOM 3075 C CA . LYS A 1 379 ? 17.724 -51.412 6.809 1.00 7.71 379 LYS A CA 1
ATOM 3076 C C . LYS A 1 379 ? 17.686 -50.379 7.957 1.00 9.96 379 LYS A C 1
ATOM 3077 O O . LYS A 1 379 ? 18.430 -49.437 7.977 1.00 9.13 379 LYS A O 1
ATOM 3083 N N . TYR A 1 380 ? 16.750 -50.576 8.878 1.00 7.06 380 TYR A N 1
ATOM 3084 C CA . TYR A 1 380 ? 16.389 -49.518 9.813 1.00 10.64 380 TYR A CA 1
ATOM 3085 C C . TYR A 1 380 ? 17.265 -49.449 11.061 1.00 11.58 380 TYR A C 1
ATOM 3086 O O . TYR A 1 380 ? 17.239 -48.452 11.783 1.00 7.13 380 TYR A O 1
ATOM 3095 N N . LEU A 1 381 ? 18.035 -50.502 11.312 1.00 7.91 381 LEU A N 1
ATOM 3096 C CA . LEU A 1 381 ? 18.864 -50.554 12.511 1.00 10.27 381 LEU A CA 1
ATOM 3097 C C . LEU A 1 381 ? 20.277 -50.048 12.255 1.00 8.47 381 LEU A C 1
ATOM 3098 O O . LEU A 1 381 ? 20.941 -50.477 11.313 1.00 7.92 381 LEU A O 1
ATOM 3103 N N . LYS A 1 382 ? 20.722 -49.118 13.090 1.00 8.27 382 LYS A N 1
ATOM 3104 C CA . LYS A 1 382 ? 22.103 -48.664 13.066 1.00 8.89 382 LYS A CA 1
ATOM 3105 C C . LYS A 1 382 ? 22.678 -48.742 14.473 1.00 8.68 382 LYS A C 1
ATOM 3106 O O . LYS A 1 382 ? 22.131 -48.157 15.406 1.00 9.68 382 LYS A O 1
ATOM 3112 N N . ALA A 1 383 ? 23.775 -49.475 14.619 1.00 4.28 383 ALA A N 1
ATOM 3113 C CA . ALA A 1 383 ? 24.497 -49.540 15.878 1.00 9.56 383 ALA A CA 1
ATOM 3114 C C . ALA A 1 383 ? 25.949 -49.195 15.598 1.00 10.30 383 ALA A C 1
ATOM 3115 O O . ALA A 1 383 ? 26.638 -49.918 14.877 1.00 10.99 383 ALA A O 1
ATOM 3117 N N . VAL A 1 384 ? 26.406 -48.080 16.158 1.00 8.14 384 VAL A N 1
ATOM 3118 C CA . VAL A 1 384 ? 27.736 -47.562 15.863 1.00 9.46 384 VAL A CA 1
ATOM 3119 C C . VAL A 1 384 ? 28.601 -47.554 17.117 1.00 10.20 384 VAL A C 1
ATOM 3120 O O . VAL A 1 384 ? 28.318 -46.827 18.070 1.00 14.10 384 VAL A O 1
ATOM 3124 N N . PHE A 1 385 ? 29.638 -48.383 17.125 1.00 8.16 385 PHE A N 1
ATOM 3125 C CA . PHE A 1 385 ? 30.595 -48.396 18.222 1.00 9.17 385 PHE A CA 1
ATOM 3126 C C . PHE A 1 385 ? 31.648 -47.331 17.947 1.00 12.66 385 PHE A C 1
ATOM 3127 O O . PHE A 1 385 ? 32.249 -47.314 16.875 1.00 10.30 385 PHE A O 1
ATOM 3135 N N . VAL A 1 386 ? 31.866 -46.447 18.914 1.00 8.30 386 VAL A N 1
ATOM 3136 C CA . VAL A 1 386 ? 32.815 -45.354 18.747 1.00 13.75 386 VAL A CA 1
ATOM 3137 C C . VAL A 1 386 ? 33.789 -45.276 19.917 1.00 12.14 386 VAL A C 1
ATOM 3138 O O . VAL A 1 386 ? 33.389 -45.001 21.048 1.00 13.50 386 VAL A O 1
ATOM 3142 N N . ASN A 1 387 ? 35.066 -45.526 19.645 1.00 11.51 387 ASN A N 1
ATOM 3143 C CA . ASN A 1 387 ? 36.098 -45.377 20.669 1.00 16.39 387 ASN A CA 1
ATOM 3144 C C . ASN A 1 387 ? 36.493 -43.916 20.849 1.00 19.52 387 ASN A C 1
ATOM 3145 O O . ASN A 1 387 ? 36.720 -43.199 19.874 1.00 12.28 387 ASN A O 1
ATOM 3150 N N . ILE A 1 388 ? 36.566 -43.484 22.103 1.00 15.00 388 ILE A N 1
ATOM 3151 C CA . ILE A 1 388 ? 36.814 -42.085 22.429 1.00 14.73 388 ILE A CA 1
ATOM 3152 C C . ILE A 1 388 ? 38.123 -41.892 23.188 1.00 18.62 388 ILE A C 1
ATOM 3153 O O . ILE A 1 388 ? 38.497 -42.712 24.026 1.00 17.94 388 ILE A O 1
ATOM 3158 N N . ARG A 1 389 ? 38.816 -40.824 22.846 1.00 24.51 389 ARG A N 1
ATOM 3159 C CA . ARG A 1 389 ? 39.890 -40.262 23.638 1.00 25.94 389 ARG A CA 1
ATOM 3160 C C . ARG A 1 389 ? 39.701 -38.808 23.997 1.00 21.08 389 ARG A C 1
ATOM 3161 O O . ARG A 1 389 ? 39.618 -37.966 23.157 1.00 25.42 389 ARG A O 1
ATOM 3169 N N . HIS A 1 390 ? 39.630 -38.563 25.288 1.00 23.07 390 HIS A N 1
ATOM 3170 C CA . HIS A 1 390 ? 39.468 -37.238 25.894 1.00 27.52 390 HIS A CA 1
ATOM 3171 C C . HIS A 1 390 ? 39.955 -37.067 27.309 1.00 20.12 390 HIS A C 1
ATOM 3172 O O . HIS A 1 390 ? 40.312 -37.991 27.970 1.00 27.11 390 HIS A O 1
ATOM 3179 N N . MET B 1 1 ? 54.680 -11.500 60.535 1.00 27.94 1 MET B N 1
ATOM 3180 C CA . MET B 1 1 ? 54.655 -10.691 61.677 1.00 24.64 1 MET B CA 1
ATOM 3181 C C . MET B 1 1 ? 54.997 -9.263 61.288 1.00 18.79 1 MET B C 1
ATOM 3182 O O . MET B 1 1 ? 55.351 -8.477 62.125 1.00 18.31 1 MET B O 1
ATOM 3187 N N . LYS B 1 2 ? 54.869 -8.960 60.004 1.00 12.10 2 LYS B N 1
ATOM 3188 C CA . LYS B 1 2 ? 54.639 -7.620 59.544 1.00 14.00 2 LYS B CA 1
ATOM 3189 C C . LYS B 1 2 ? 53.207 -7.253 59.948 1.00 10.28 2 LYS B C 1
ATOM 3190 O O . LYS B 1 2 ? 52.293 -8.012 59.777 1.00 12.20 2 LYS B O 1
ATOM 3196 N N . ILE B 1 3 ? 53.030 -6.070 60.478 1.00 11.69 3 ILE B N 1
ATOM 3197 C CA . ILE B 1 3 ? 51.696 -5.680 60.912 1.00 11.28 3 ILE B CA 1
ATOM 3198 C C . ILE B 1 3 ? 51.332 -4.267 60.481 1.00 13.16 3 ILE B C 1
ATOM 3199 O O . ILE B 1 3 ? 52.203 -3.427 60.250 1.00 10.18 3 ILE B O 1
ATOM 3204 N N . ALA B 1 4 ? 50.029 -4.034 60.363 1.00 10.61 4 ALA B N 1
ATOM 3205 C CA . ALA B 1 4 ? 49.471 -2.705 60.180 1.00 15.05 4 ALA B CA 1
ATOM 3206 C C . ALA B 1 4 ? 48.468 -2.490 61.307 1.00 12.04 4 ALA B C 1
ATOM 3207 O O . ALA B 1 4 ? 47.686 -3.383 61.624 1.00 14.36 4 ALA B O 1
ATOM 3209 N N . THR B 1 5 ? 48.501 -1.316 61.923 1.00 13.10 5 THR B N 1
ATOM 3210 C CA . THR B 1 5 ? 47.657 -1.063 63.084 1.00 15.21 5 THR B CA 1
ATOM 3211 C C . THR B 1 5 ? 46.442 -0.241 62.691 1.00 13.27 5 THR B C 1
ATOM 3212 O O . THR B 1 5 ? 46.555 0.716 61.922 1.00 14.69 5 THR B O 1
ATOM 3216 N N . LEU B 1 6 ? 45.286 -0.630 63.215 1.00 12.09 6 LEU B N 1
ATOM 3217 C CA . LEU B 1 6 ? 44.035 0.063 62.934 1.00 14.08 6 LEU B CA 1
ATOM 3218 C C . LEU B 1 6 ? 43.942 1.368 63.709 1.00 14.77 6 LEU B C 1
ATOM 3219 O O . LEU B 1 6 ? 44.268 1.421 64.894 1.00 14.52 6 LEU B O 1
ATOM 3224 N N . ASN B 1 7 ? 43.500 2.420 63.031 1.00 17.06 7 ASN B N 1
ATOM 3225 C CA . ASN B 1 7 ? 43.218 3.680 63.701 1.00 16.23 7 ASN B CA 1
ATOM 3226 C C . ASN B 1 7 ? 42.132 3.466 64.737 1.00 14.48 7 ASN B C 1
ATOM 3227 O O . ASN B 1 7 ? 41.198 2.704 64.505 1.00 14.74 7 ASN B O 1
ATOM 3232 N N . LYS B 1 8 ? 42.217 4.185 65.850 1.00 20.42 8 LYS B N 1
ATOM 3233 C CA . LYS B 1 8 ? 41.207 4.051 66.880 1.00 18.00 8 LYS B CA 1
ATOM 3234 C C . LYS B 1 8 ? 39.876 4.429 66.256 1.00 24.69 8 LYS B C 1
ATOM 3235 O O . LYS B 1 8 ? 39.769 5.430 65.546 1.00 24.08 8 LYS B O 1
ATOM 3241 N N . GLY B 1 9 ? 38.864 3.615 66.521 1.00 25.10 9 GLY B N 1
ATOM 3242 C CA . GLY B 1 9 ? 37.533 3.847 65.986 1.00 21.37 9 GLY B CA 1
ATOM 3243 C C . GLY B 1 9 ? 37.225 3.072 64.715 1.00 23.19 9 GLY B C 1
ATOM 3244 O O . GLY B 1 9 ? 36.098 3.096 64.225 1.00 22.62 9 GLY B O 1
ATOM 3245 N N . LYS B 1 10 ? 38.217 2.477 64.107 1.00 24.64 10 LYS B N 1
ATOM 3246 C CA . LYS B 1 10 ? 38.058 1.598 62.994 1.00 19.01 10 LYS B CA 1
ATOM 3247 C C . LYS B 1 10 ? 38.230 0.125 63.203 1.00 19.10 10 LYS B C 1
ATOM 3248 O O . LYS B 1 10 ? 38.272 -0.620 62.265 1.00 21.33 10 LYS B O 1
ATOM 3254 N N . GLU B 1 11 ? 38.284 -0.299 64.433 1.00 15.60 11 GLU B N 1
ATOM 3255 C CA . GLU B 1 11 ? 38.431 -1.709 64.779 1.00 18.10 11 GLU B CA 1
ATOM 3256 C C . GLU B 1 11 ? 37.182 -2.515 64.419 1.00 22.52 11 GLU B C 1
ATOM 3257 O O . GLU B 1 11 ? 37.266 -3.564 63.772 1.00 15.80 11 GLU B O 1
ATOM 3263 N N . THR B 1 12 ? 36.026 -2.019 64.843 1.00 18.37 12 THR B N 1
ATOM 3264 C CA . THR B 1 12 ? 34.768 -2.731 64.661 1.00 17.45 12 THR B CA 1
ATOM 3265 C C . THR B 1 12 ? 34.515 -3.073 63.198 1.00 15.06 12 THR B C 1
ATOM 3266 O O . THR B 1 12 ? 34.078 -4.179 62.878 1.00 11.07 12 THR B O 1
ATOM 3270 N N . LYS B 1 13 ? 34.850 -2.169 62.315 1.00 14.06 13 LYS B N 1
ATOM 3271 C CA . LYS B 1 13 ? 34.604 -2.355 60.907 1.00 16.35 13 LYS B CA 1
ATOM 3272 C C . LYS B 1 13 ? 35.308 -3.618 60.423 1.00 15.63 13 LYS B C 1
ATOM 3273 O O . LYS B 1 13 ? 34.728 -4.426 59.817 1.00 10.46 13 LYS B O 1
ATOM 3279 N N . TYR B 1 14 ? 36.519 -3.817 60.848 1.00 9.40 14 TYR B N 1
ATOM 3280 C CA . TYR B 1 14 ? 37.305 -4.969 60.421 1.00 9.14 14 TYR B CA 1
ATOM 3281 C C . TYR B 1 14 ? 37.050 -6.229 61.247 1.00 8.25 14 TYR B C 1
ATOM 3282 O O . TYR B 1 14 ? 37.152 -7.339 60.732 1.00 8.97 14 TYR B O 1
ATOM 3291 N N . PHE B 1 15 ? 36.702 -6.059 62.520 1.00 12.06 15 PHE B N 1
ATOM 3292 C CA . PHE B 1 15 ? 36.296 -7.201 63.331 1.00 13.17 15 PHE B CA 1
ATOM 3293 C C . PHE B 1 15 ? 35.082 -7.879 62.708 1.00 13.89 15 PHE B C 1
ATOM 3294 O O . PHE B 1 15 ? 34.906 -9.091 62.826 1.00 7.62 15 PHE B O 1
ATOM 3302 N N . ASN B 1 16 ? 34.246 -7.080 62.046 1.00 10.44 16 ASN B N 1
ATOM 3303 C CA . ASN B 1 16 ? 32.980 -7.572 61.501 1.00 10.26 16 ASN B CA 1
ATOM 3304 C C . ASN B 1 16 ? 33.025 -8.019 60.037 1.00 9.72 16 ASN B C 1
ATOM 3305 O O . ASN B 1 16 ? 31.983 -8.232 59.419 1.00 13.26 16 ASN B O 1
ATOM 3310 N N . GLY B 1 17 ? 34.226 -8.151 59.482 1.00 12.41 17 GLY B N 1
ATOM 3311 C CA . GLY B 1 17 ? 34.377 -8.793 58.185 1.00 14.12 17 GLY B CA 1
ATOM 3312 C C . GLY B 1 17 ? 34.679 -7.921 56.978 1.00 12.11 17 GLY B C 1
ATOM 3313 O O . GLY B 1 17 ? 34.737 -8.429 55.859 1.00 14.75 17 GLY B O 1
ATOM 3314 N N . TYR B 1 18 ? 34.880 -6.622 57.183 1.00 12.56 18 TYR B N 1
ATOM 3315 C CA . TYR B 1 18 ? 35.206 -5.736 56.067 1.00 10.11 18 TYR B CA 1
ATOM 3316 C C . TYR B 1 18 ? 36.531 -6.166 55.443 1.00 14.46 18 TYR B C 1
ATOM 3317 O O . TYR B 1 18 ? 37.570 -6.108 56.095 1.00 11.89 18 TYR B O 1
ATOM 3326 N N . PRO B 1 19 ? 36.494 -6.590 54.171 1.00 10.75 19 PRO B N 1
ATOM 3327 C CA . PRO B 1 19 ? 37.620 -7.275 53.527 1.00 10.26 19 PRO B CA 1
ATOM 3328 C C . PRO B 1 19 ? 38.678 -6.354 52.931 1.00 11.76 19 PRO B C 1
ATOM 3329 O O . PRO B 1 19 ? 39.805 -6.803 52.717 1.00 11.71 19 PRO B O 1
ATOM 3333 N N . LEU B 1 20 ? 38.327 -5.105 52.645 1.00 10.02 20 LEU B N 1
ATOM 3334 C CA . LEU B 1 20 ? 39.274 -4.195 52.010 1.00 11.01 20 LEU B CA 1
ATOM 3335 C C . LEU B 1 20 ? 40.014 -3.343 53.033 1.00 12.76 20 LEU B C 1
ATOM 3336 O O . LEU B 1 20 ? 39.412 -2.531 53.735 1.00 14.42 20 LEU B O 1
ATOM 3341 N N . ILE B 1 21 ? 41.326 -3.535 53.114 1.00 13.01 21 ILE B N 1
ATOM 3342 C CA . ILE B 1 21 ? 42.142 -2.729 54.009 1.00 13.81 21 ILE B CA 1
ATOM 3343 C C . ILE B 1 21 ? 42.343 -1.352 53.400 1.00 12.19 21 ILE B C 1
ATOM 3344 O O . ILE B 1 21 ? 43.113 -1.188 52.456 1.00 17.20 21 ILE B O 1
ATOM 3349 N N . GLU B 1 22 ? 41.638 -0.365 53.941 1.00 15.24 22 GLU B N 1
ATOM 3350 C CA . GLU B 1 22 ? 41.739 1.007 53.460 1.00 17.73 22 GLU B CA 1
ATOM 3351 C C . GLU B 1 22 ? 42.984 1.680 54.022 1.00 17.17 22 GLU B C 1
ATOM 3352 O O . GLU B 1 22 ? 43.289 1.542 55.205 1.00 14.21 22 GLU B O 1
ATOM 3358 N N . GLU B 1 23 ? 43.701 2.415 53.174 1.00 13.71 23 GLU B N 1
ATOM 3359 C CA . GLU B 1 23 ? 44.919 3.099 53.597 1.00 19.61 23 GLU B CA 1
ATOM 3360 C C . GLU B 1 23 ? 44.645 4.094 54.720 1.00 19.77 23 GLU B C 1
ATOM 3361 O O . GLU B 1 23 ? 45.485 4.298 55.597 1.00 21.34 23 GLU B O 1
ATOM 3367 N N . GLU B 1 24 ? 43.467 4.645 54.721 1.00 23.94 24 GLU B N 1
ATOM 3368 C CA . GLU B 1 24 ? 43.045 5.664 55.633 1.00 28.36 24 GLU B CA 1
ATOM 3369 C C . GLU B 1 24 ? 42.628 5.126 56.981 1.00 21.70 24 GLU B C 1
ATOM 3370 O O . GLU B 1 24 ? 42.439 5.850 57.920 1.00 21.37 24 GLU B O 1
ATOM 3376 N N . ASP B 1 25 ? 42.518 3.828 57.051 1.00 16.21 25 ASP B N 1
ATOM 3377 C CA . ASP B 1 25 ? 42.066 3.167 58.276 1.00 14.02 25 ASP B CA 1
ATOM 3378 C C . ASP B 1 25 ? 43.216 2.598 59.102 1.00 16.79 25 ASP B C 1
ATOM 3379 O O . ASP B 1 25 ? 43.023 2.209 60.253 1.00 15.55 25 ASP B O 1
ATOM 3384 N N . ILE B 1 26 ? 44.410 2.548 58.520 1.00 17.63 26 ILE B N 1
ATOM 3385 C CA . ILE B 1 26 ? 45.535 1.899 59.183 1.00 14.87 26 ILE B CA 1
ATOM 3386 C C . ILE B 1 26 ? 46.836 2.686 59.069 1.00 18.23 26 ILE B C 1
ATOM 3387 O O . ILE B 1 26 ? 46.933 3.650 58.308 1.00 16.80 26 ILE B O 1
ATOM 3392 N N . TYR B 1 27 ? 47.832 2.267 59.845 1.00 18.68 27 TYR B N 1
ATOM 3393 C CA . TYR B 1 27 ? 49.189 2.782 59.703 1.00 15.51 27 TYR B CA 1
ATOM 3394 C C . TYR B 1 27 ? 50.207 1.681 59.989 1.00 19.60 27 TYR B C 1
ATOM 3395 O O . TYR B 1 27 ? 49.963 0.793 60.803 1.00 14.99 27 TYR B O 1
ATOM 3404 N N . SER B 1 28 ? 51.343 1.736 59.302 1.00 15.55 28 SER B N 1
ATOM 3405 C CA . SER B 1 28 ? 52.351 0.691 59.426 1.00 17.82 28 SER B CA 1
ATOM 3406 C C . SER B 1 28 ? 53.762 1.254 59.323 1.00 15.90 28 SER B C 1
ATOM 3407 O O . SER B 1 28 ? 54.001 2.259 58.649 1.00 19.57 28 SER B O 1
ATOM 3410 N N . GLN B 1 29 ? 54.697 0.595 59.998 1.00 12.80 29 GLN B N 1
ATOM 3411 C CA . GLN B 1 29 ? 56.097 0.976 59.927 1.00 18.76 29 GLN B CA 1
ATOM 3412 C C . GLN B 1 29 ? 56.919 -0.189 59.402 1.00 16.75 29 GLN B C 1
ATOM 3413 O O . GLN B 1 29 ? 58.148 -0.133 59.379 1.00 12.69 29 GLN B O 1
ATOM 3419 N N . ASP B 1 30 ? 56.231 -1.241 58.969 1.00 10.97 30 ASP B N 1
ATOM 3420 C CA . ASP B 1 30 ? 56.898 -2.468 58.544 1.00 12.80 30 ASP B CA 1
ATOM 3421 C C . ASP B 1 30 ? 57.176 -2.541 57.044 1.00 16.32 30 ASP B C 1
ATOM 3422 O O . ASP B 1 30 ? 57.369 -3.625 56.492 1.00 18.09 30 ASP B O 1
ATOM 3427 N N . HIS B 1 31 ? 57.188 -1.439 56.377 1.00 13.20 31 HIS B N 1
ATOM 3428 C CA . HIS B 1 31 ? 57.551 -1.390 55.017 1.00 16.81 31 HIS B CA 1
ATOM 3429 C C . HIS B 1 31 ? 56.774 -2.347 54.115 1.00 13.99 31 HIS B C 1
ATOM 3430 O O . HIS B 1 31 ? 57.342 -3.188 53.459 1.00 16.83 31 HIS B O 1
ATOM 3437 N N . LEU B 1 32 ? 55.474 -2.194 54.112 1.00 9.56 32 LEU B N 1
ATOM 3438 C CA . LEU B 1 32 ? 54.634 -3.123 53.377 1.00 14.84 32 LEU B CA 1
ATOM 3439 C C . LEU B 1 32 ? 54.826 -2.935 51.878 1.00 10.28 32 LEU B C 1
ATOM 3440 O O . LEU B 1 32 ? 54.673 -1.831 51.354 1.00 15.72 32 LEU B O 1
ATOM 3445 N N . LYS B 1 33 ? 55.240 -3.974 51.211 1.00 14.03 33 LYS B N 1
ATOM 3446 C CA . LYS B 1 33 ? 55.451 -4.075 49.764 1.00 19.85 33 LYS B CA 1
ATOM 3447 C C . LYS B 1 33 ? 54.460 -5.033 49.099 1.00 19.76 33 LYS B C 1
ATOM 3448 O O . LYS B 1 33 ? 54.021 -5.965 49.728 1.00 13.68 33 LYS B O 1
ATOM 3454 N N . GLU B 1 34 ? 54.142 -4.792 47.818 1.00 21.54 34 GLU B N 1
ATOM 3455 C CA . GLU B 1 34 ? 53.241 -5.671 47.080 1.00 19.87 34 GLU B CA 1
ATOM 3456 C C . GLU B 1 34 ? 53.550 -7.140 47.332 1.00 14.89 34 GLU B C 1
ATOM 3457 O O . GLU B 1 34 ? 54.691 -7.575 47.202 1.00 15.41 34 GLU B O 1
ATOM 3463 N N . GLY B 1 35 ? 52.527 -7.902 47.697 1.00 11.97 35 GLY B N 1
ATOM 3464 C CA . GLY B 1 35 ? 52.689 -9.329 47.880 1.00 13.37 35 GLY B CA 1
ATOM 3465 C C . GLY B 1 35 ? 52.957 -9.740 49.312 1.00 11.93 35 GLY B C 1
ATOM 3466 O O . GLY B 1 35 ? 52.830 -10.916 49.650 1.00 15.92 35 GLY B O 1
ATOM 3467 N N . ASP B 1 36 ? 53.334 -8.779 50.155 1.00 11.20 36 ASP B N 1
ATOM 3468 C CA . ASP B 1 36 ? 53.596 -9.069 51.562 1.00 13.18 36 ASP B CA 1
ATOM 3469 C C . ASP B 1 36 ? 52.351 -9.603 52.238 1.00 11.66 36 ASP B C 1
ATOM 3470 O O . ASP B 1 36 ? 51.251 -9.109 52.006 1.00 12.73 36 ASP B O 1
ATOM 3475 N N . ILE B 1 37 ? 52.524 -10.615 53.077 1.00 8.33 37 ILE B N 1
ATOM 3476 C CA . ILE B 1 37 ? 51.476 -10.993 54.007 1.00 10.91 37 ILE B CA 1
ATOM 3477 C C . ILE B 1 37 ? 51.690 -10.137 55.245 1.00 14.56 37 ILE B C 1
ATOM 3478 O O . ILE B 1 37 ? 52.830 -9.886 55.639 1.00 12.31 37 ILE B O 1
ATOM 3483 N N . PHE B 1 38 ? 50.605 -9.670 55.847 1.00 10.46 38 PHE B N 1
ATOM 3484 C CA . PHE B 1 38 ? 50.702 -8.896 57.079 1.00 11.97 38 PHE B CA 1
ATOM 3485 C C . PHE B 1 38 ? 49.457 -9.086 57.929 1.00 12.24 38 PHE B C 1
ATOM 3486 O O . PHE B 1 38 ? 48.432 -9.572 57.451 1.00 11.84 38 PHE B O 1
ATOM 3494 N N . GLN B 1 39 ? 49.556 -8.714 59.197 1.00 12.70 39 GLN B N 1
ATOM 3495 C CA . GLN B 1 39 ? 48.432 -8.864 60.105 1.00 12.03 39 GLN B CA 1
ATOM 3496 C C . GLN B 1 39 ? 47.861 -7.504 60.447 1.00 10.43 39 GLN B C 1
ATOM 3497 O O . GLN B 1 39 ? 48.602 -6.535 60.620 1.00 12.72 39 GLN B O 1
ATOM 3503 N N . ILE B 1 40 ? 46.537 -7.433 60.518 1.00 11.49 40 ILE B N 1
ATOM 3504 C CA . ILE B 1 40 ? 45.870 -6.250 61.027 1.00 8.68 40 ILE B CA 1
ATOM 3505 C C . ILE B 1 40 ? 45.710 -6.445 62.522 1.00 10.67 40 ILE B C 1
ATOM 3506 O O . ILE B 1 40 ? 45.221 -7.483 62.966 1.00 12.82 40 ILE B O 1
ATOM 3511 N N . VAL B 1 41 ? 46.127 -5.455 63.300 1.00 13.51 41 VAL B N 1
ATOM 3512 C CA . VAL B 1 41 ? 46.027 -5.541 64.748 1.00 14.41 41 VAL B CA 1
ATOM 3513 C C . VAL B 1 41 ? 45.504 -4.227 65.303 1.00 14.43 41 VAL B C 1
ATOM 3514 O O . VAL B 1 41 ? 45.629 -3.184 64.662 1.00 17.60 41 VAL B O 1
ATOM 3518 N N . THR B 1 42 ? 44.926 -4.280 66.458 1.00 10.51 42 THR B N 1
ATOM 3519 C CA . THR B 1 42 ? 44.434 -3.109 67.111 1.00 12.58 42 THR B CA 1
ATOM 3520 C C . THR B 1 42 ? 45.617 -2.397 67.726 1.00 19.06 42 THR B C 1
ATOM 3521 O O . THR B 1 42 ? 46.662 -2.939 67.805 1.00 14.87 42 THR B O 1
ATOM 3525 N N . ASP B 1 43 ? 45.412 -1.202 68.200 1.00 15.89 43 ASP B N 1
ATOM 3526 C CA . ASP B 1 43 ? 46.442 -0.480 68.869 1.00 20.34 43 ASP B CA 1
ATOM 3527 C C . ASP B 1 43 ? 46.678 -1.035 70.250 1.00 21.79 43 ASP B C 1
ATOM 3528 O O . ASP B 1 43 ? 47.562 -0.644 70.888 1.00 23.88 43 ASP B O 1
ATOM 3533 N N . LYS B 1 44 ? 45.863 -1.973 70.668 1.00 17.69 44 LYS B N 1
ATOM 3534 C CA . LYS B 1 44 ? 46.145 -2.737 71.852 1.00 19.94 44 LYS B CA 1
ATOM 3535 C C . LYS B 1 44 ? 46.901 -4.048 71.566 1.00 16.59 44 LYS B C 1
ATOM 3536 O O . LYS B 1 44 ? 47.011 -4.886 72.386 1.00 12.79 44 LYS B O 1
ATOM 3542 N N . SER B 1 45 ? 47.383 -4.194 70.360 1.00 14.11 45 SER B N 1
ATOM 3543 C CA . SER B 1 45 ? 48.064 -5.400 69.952 1.00 14.13 45 SER B CA 1
ATOM 3544 C C . SER B 1 45 ? 47.151 -6.647 69.964 1.00 11.55 45 SER B C 1
ATOM 3545 O O . SER B 1 45 ? 47.598 -7.691 70.213 1.00 14.03 45 SER B O 1
ATOM 3548 N N . GLN B 1 46 ? 45.870 -6.478 69.698 1.00 11.55 46 GLN B N 1
ATOM 3549 C CA . GLN B 1 46 ? 44.986 -7.619 69.493 1.00 12.88 46 GLN B CA 1
ATOM 3550 C C . GLN B 1 46 ? 44.933 -7.971 68.004 1.00 11.19 46 GLN B C 1
ATOM 3551 O O . GLN B 1 46 ? 44.662 -7.115 67.164 1.00 10.25 46 GLN B O 1
ATOM 3557 N N . TYR B 1 47 ? 45.202 -9.233 67.686 1.00 8.18 47 TYR B N 1
ATOM 3558 C CA . TYR B 1 47 ? 45.132 -9.703 66.311 1.00 11.20 47 TYR B CA 1
ATOM 3559 C C . TYR B 1 47 ? 43.714 -9.587 65.768 1.00 10.76 47 TYR B C 1
ATOM 3560 O O . TYR B 1 47 ? 42.749 -9.965 66.433 1.00 11.01 47 TYR B O 1
ATOM 3569 N N . VAL B 1 48 ? 43.592 -9.062 64.555 1.00 12.56 48 VAL B N 1
ATOM 3570 C CA . VAL B 1 48 ? 42.288 -8.941 63.913 1.00 12.17 48 VAL B CA 1
ATOM 3571 C C . VAL B 1 48 ? 42.184 -9.860 62.692 1.00 13.03 48 VAL B C 1
ATOM 3572 O O . VAL B 1 48 ? 41.258 -10.663 62.591 1.00 9.22 48 VAL B O 1
ATOM 3576 N N . ALA B 1 49 ? 43.140 -9.752 61.774 1.00 7.73 49 ALA B N 1
ATOM 3577 C CA . ALA B 1 49 ? 43.102 -10.557 60.558 1.00 13.56 49 ALA B CA 1
ATOM 3578 C C . ALA B 1 49 ? 44.454 -10.606 59.862 1.00 12.32 49 ALA B C 1
ATOM 3579 O O . ALA B 1 49 ? 45.365 -9.851 60.195 1.00 12.09 49 ALA B O 1
ATOM 3581 N N . THR B 1 50 ? 44.570 -11.507 58.891 1.00 8.53 50 THR B N 1
ATOM 3582 C CA . THR B 1 50 ? 45.755 -11.597 58.047 1.00 9.91 50 THR B CA 1
ATOM 3583 C C . THR B 1 50 ? 45.402 -11.154 56.633 1.00 10.49 50 THR B C 1
ATOM 3584 O O . THR B 1 50 ? 44.366 -11.541 56.097 1.00 13.64 50 THR B O 1
ATOM 3588 N N . ALA B 1 51 ? 46.266 -10.344 56.032 1.00 9.73 51 ALA B N 1
ATOM 3589 C CA . ALA B 1 51 ? 45.998 -9.773 54.722 1.00 9.05 51 ALA B CA 1
ATOM 3590 C C . ALA B 1 51 ? 47.216 -9.871 53.816 1.00 12.35 51 ALA B C 1
ATOM 3591 O O . ALA B 1 51 ? 48.291 -10.279 54.252 1.00 9.97 51 ALA B O 1
ATOM 3593 N N . TYR B 1 52 ? 47.039 -9.500 52.552 1.00 8.60 52 TYR B N 1
ATOM 3594 C CA . TYR B 1 52 ? 48.164 -9.387 51.635 1.00 9.43 52 TYR B CA 1
ATOM 3595 C C . TYR B 1 52 ? 48.153 -7.999 51.016 1.00 12.00 52 TYR B C 1
ATOM 3596 O O . TYR B 1 52 ? 47.090 -7.408 50.819 1.00 10.74 52 TYR B O 1
ATOM 3605 N N . VAL B 1 53 ? 49.337 -7.474 50.723 1.00 8.74 53 VAL B N 1
ATOM 3606 C CA . VAL B 1 53 ? 49.448 -6.154 50.117 1.00 10.59 53 VAL B CA 1
ATOM 3607 C C . VAL B 1 53 ? 49.187 -6.208 48.614 1.00 13.76 53 VAL B C 1
ATOM 3608 O O . VAL B 1 53 ? 49.847 -6.944 47.883 1.00 11.52 53 VAL B O 1
ATOM 3612 N N . GLY B 1 54 ? 48.143 -5.498 48.191 1.00 12.47 54 GLY B N 1
ATOM 3613 C CA . GLY B 1 54 ? 47.815 -5.319 46.785 1.00 13.45 54 GLY B CA 1
ATOM 3614 C C . GLY B 1 54 ? 47.221 -3.941 46.538 1.00 18.09 54 GLY B C 1
ATOM 3615 O O . GLY B 1 54 ? 46.004 -3.821 46.395 1.00 18.53 54 GLY B O 1
ATOM 3616 N N . ARG B 1 55 ? 48.047 -2.899 46.502 1.00 17.17 55 ARG B N 1
ATOM 3617 C CA . ARG B 1 55 ? 47.522 -1.544 46.478 1.00 23.15 55 ARG B CA 1
ATOM 3618 C C . ARG B 1 55 ? 46.694 -1.269 45.232 1.00 32.19 55 ARG B C 1
ATOM 3619 O O . ARG B 1 55 ? 47.091 -1.582 44.109 1.00 30.97 55 ARG B O 1
ATOM 3627 N N . GLN B 1 56 ? 45.476 -0.814 45.482 1.00 38.04 56 GLN B N 1
ATOM 3628 C CA . GLN B 1 56 ? 44.634 -0.223 44.470 1.00 42.05 56 GLN B CA 1
ATOM 3629 C C . GLN B 1 56 ? 43.890 0.926 45.122 1.00 41.51 56 GLN B C 1
ATOM 3630 O O . GLN B 1 56 ? 43.376 0.788 46.232 1.00 44.74 56 GLN B O 1
ATOM 3636 N N . HIS B 1 57 ? 43.813 2.052 44.432 1.00 39.10 57 HIS B N 1
ATOM 3637 C CA . HIS B 1 57 ? 42.934 3.115 44.847 1.00 47.86 57 HIS B CA 1
ATOM 3638 C C . HIS B 1 57 ? 43.336 3.577 46.197 1.00 36.97 57 HIS B C 1
ATOM 3639 O O . HIS B 1 57 ? 44.504 3.960 46.424 1.00 50.51 57 HIS B O 1
ATOM 3646 N N . LYS B 1 58 ? 42.389 3.558 47.121 1.00 39.95 58 LYS B N 1
ATOM 3647 C CA . LYS B 1 58 ? 42.661 4.041 48.398 1.00 37.44 58 LYS B CA 1
ATOM 3648 C C . LYS B 1 58 ? 42.973 2.815 49.254 1.00 33.59 58 LYS B C 1
ATOM 3649 O O . LYS B 1 58 ? 43.020 2.885 50.469 1.00 26.49 58 LYS B O 1
ATOM 3655 N N . GLY B 1 59 ? 43.193 1.693 48.578 1.00 25.88 59 GLY B N 1
ATOM 3656 C CA . GLY B 1 59 ? 43.267 0.385 49.201 1.00 21.79 59 GLY B CA 1
ATOM 3657 C C . GLY B 1 59 ? 44.691 -0.102 49.382 1.00 24.52 59 GLY B C 1
ATOM 3658 O O . GLY B 1 59 ? 45.554 0.140 48.541 1.00 17.27 59 GLY B O 1
ATOM 3659 N N . LEU B 1 60 ? 44.935 -0.790 50.492 1.00 20.96 60 LEU B N 1
ATOM 3660 C CA . LEU B 1 60 ? 46.248 -1.354 50.781 1.00 18.37 60 LEU B CA 1
ATOM 3661 C C . LEU B 1 60 ? 46.314 -2.804 50.311 1.00 17.73 60 LEU B C 1
ATOM 3662 O O . LEU B 1 60 ? 47.297 -3.226 49.702 1.00 16.39 60 LEU B O 1
ATOM 3667 N N . GLY B 1 61 ? 45.256 -3.557 50.592 1.00 14.79 61 GLY B N 1
ATOM 3668 C CA . GLY B 1 61 ? 45.192 -4.961 50.232 1.00 11.32 61 GLY B CA 1
ATOM 3669 C C . GLY B 1 61 ? 43.906 -5.594 50.720 1.00 13.18 61 GLY B C 1
ATOM 3670 O O . GLY B 1 61 ? 42.951 -4.891 51.056 1.00 15.29 61 GLY B O 1
ATOM 3671 N N . TRP B 1 62 ? 43.877 -6.922 50.771 1.00 10.56 62 TRP B N 1
ATOM 3672 C CA . TRP B 1 62 ? 42.656 -7.640 51.135 1.00 10.08 62 TRP B CA 1
ATOM 3673 C C . TRP B 1 62 ? 42.875 -8.633 52.266 1.00 10.56 62 TRP B C 1
ATOM 3674 O O . TRP B 1 62 ? 43.948 -9.229 52.388 1.00 8.35 62 TRP B O 1
ATOM 3685 N N . VAL B 1 63 ? 41.846 -8.819 53.083 1.00 8.17 63 VAL B N 1
ATOM 3686 C CA . VAL B 1 63 ? 41.876 -9.835 54.124 1.00 9.53 63 VAL B CA 1
ATOM 3687 C C . VAL B 1 63 ? 41.830 -11.231 53.504 1.00 14.39 63 VAL B C 1
ATOM 3688 O O . VAL B 1 63 ? 41.078 -11.479 52.559 1.00 10.92 63 VAL B O 1
ATOM 3692 N N . LEU B 1 64 ? 42.647 -12.139 54.026 1.00 8.64 64 LEU B N 1
ATOM 3693 C CA . LEU B 1 64 ? 42.700 -13.496 53.496 1.00 7.94 64 LEU B CA 1
ATOM 3694 C C . LEU B 1 64 ? 42.184 -14.517 54.497 1.00 10.37 64 LEU B C 1
ATOM 3695 O O . LEU B 1 64 ? 41.616 -15.540 54.117 1.00 10.05 64 LEU B O 1
ATOM 3700 N N . THR B 1 65 ? 42.387 -14.245 55.782 1.00 7.60 65 THR B N 1
ATOM 3701 C CA . THR B 1 65 ? 41.959 -15.177 56.813 1.00 9.63 65 THR B CA 1
ATOM 3702 C C . THR B 1 65 ? 41.898 -14.514 58.180 1.00 10.10 65 THR B C 1
ATOM 3703 O O . THR B 1 65 ? 42.612 -13.547 58.447 1.00 11.74 65 THR B O 1
ATOM 3707 N N . TYR B 1 66 ? 41.036 -15.046 59.040 1.00 9.85 66 TYR B N 1
ATOM 3708 C CA . TYR B 1 66 ? 40.918 -14.565 60.414 1.00 15.66 66 TYR B CA 1
ATOM 3709 C C . TYR B 1 66 ? 41.545 -15.549 61.398 1.00 14.74 66 TYR B C 1
ATOM 3710 O O . TYR B 1 66 ? 41.387 -15.422 62.613 1.00 10.99 66 TYR B O 1
ATOM 3719 N N . ASP B 1 67 ? 42.266 -16.523 60.850 1.00 13.14 67 ASP B N 1
ATOM 3720 C CA . ASP B 1 67 ? 42.956 -17.536 61.638 1.00 13.68 67 ASP B CA 1
ATOM 3721 C C . ASP B 1 67 ? 44.448 -17.226 61.669 1.00 18.59 67 ASP B C 1
ATOM 3722 O O . ASP B 1 67 ? 45.141 -17.389 60.667 1.00 12.08 67 ASP B O 1
ATOM 3727 N N . LYS B 1 68 ? 44.984 -16.773 62.778 1.00 12.88 68 LYS B N 1
ATOM 3728 C CA . LYS B 1 68 ? 46.400 -16.432 62.972 1.00 20.44 68 LYS B CA 1
ATOM 3729 C C . LYS B 1 68 ? 47.340 -17.542 62.661 1.00 17.43 68 LYS B C 1
ATOM 3730 O O . LYS B 1 68 ? 48.438 -17.317 62.268 1.00 21.05 68 LYS B O 1
ATOM 3736 N N . ALA B 1 69 ? 46.846 -18.735 62.782 1.00 19.38 69 ALA B N 1
ATOM 3737 C CA . ALA B 1 69 ? 47.692 -19.897 62.529 1.00 22.76 69 ALA B CA 1
ATOM 3738 C C . ALA B 1 69 ? 47.715 -20.287 61.052 1.00 28.92 69 ALA B C 1
ATOM 3739 O O . ALA B 1 69 ? 48.526 -21.113 60.633 1.00 23.76 69 ALA B O 1
ATOM 3741 N N . GLN B 1 70 ? 46.928 -19.664 60.205 1.00 21.28 70 GLN B N 1
ATOM 3742 C CA . GLN B 1 70 ? 46.841 -20.040 58.832 1.00 18.71 70 GLN B CA 1
ATOM 3743 C C . GLN B 1 70 ? 47.771 -19.350 57.866 1.00 23.37 70 GLN B C 1
ATOM 3744 O O . GLN B 1 70 ? 47.791 -18.153 57.686 1.00 18.41 70 GLN B O 1
ATOM 3750 N N . GLU B 1 71 ? 48.593 -20.198 57.290 1.00 20.71 71 GLU B N 1
ATOM 3751 C CA . GLU B 1 71 ? 49.611 -19.815 56.367 1.00 21.12 71 GLU B CA 1
ATOM 3752 C C . GLU B 1 71 ? 48.978 -19.628 55.000 1.00 18.66 71 GLU B C 1
ATOM 3753 O O . GLU B 1 71 ? 48.089 -20.337 54.636 1.00 17.33 71 GLU B O 1
ATOM 3759 N N . ILE B 1 72 ? 49.404 -18.602 54.299 1.00 17.57 72 ILE B N 1
ATOM 3760 C CA . ILE B 1 72 ? 48.919 -18.342 52.950 1.00 20.03 72 ILE B CA 1
ATOM 3761 C C . ILE B 1 72 ? 49.746 -19.119 51.931 1.00 22.79 72 ILE B C 1
ATOM 3762 O O . ILE B 1 72 ? 50.723 -18.607 51.390 1.00 20.84 72 ILE B O 1
ATOM 3767 N N . ASN B 1 73 ? 49.340 -20.361 51.683 1.00 22.90 73 ASN B N 1
ATOM 3768 C CA . ASN B 1 73 ? 50.055 -21.255 50.780 1.00 24.26 73 ASN B CA 1
ATOM 3769 C C . ASN B 1 73 ? 49.097 -21.977 49.839 1.00 25.42 73 ASN B C 1
ATOM 3770 O O . ASN B 1 73 ? 47.911 -21.656 49.783 1.00 17.37 73 ASN B O 1
ATOM 3775 N N . THR B 1 74 ? 49.613 -22.959 49.107 1.00 24.05 74 THR B N 1
ATOM 3776 C CA . THR B 1 74 ? 48.801 -23.712 48.157 1.00 21.05 74 THR B CA 1
ATOM 3777 C C . THR B 1 74 ? 47.587 -24.355 48.821 1.00 20.60 74 THR B C 1
ATOM 3778 O O . THR B 1 74 ? 46.469 -24.257 48.313 1.00 21.32 74 THR B O 1
ATOM 3782 N N . ALA B 1 75 ? 47.809 -25.010 49.956 1.00 18.99 75 ALA B N 1
ATOM 3783 C CA . ALA B 1 75 ? 46.735 -25.686 50.680 1.00 23.06 75 ALA B CA 1
ATOM 3784 C C . ALA B 1 75 ? 45.637 -24.712 51.100 1.00 17.99 75 ALA B C 1
ATOM 3785 O O . ALA B 1 75 ? 44.471 -25.089 51.216 1.00 17.14 75 ALA B O 1
ATOM 3787 N N . PHE B 1 76 ? 46.014 -23.460 51.331 1.00 19.85 76 PHE B N 1
ATOM 3788 C CA . PHE B 1 76 ? 45.042 -22.425 51.678 1.00 19.34 76 PHE B CA 1
ATOM 3789 C C . PHE B 1 76 ? 44.153 -22.104 50.478 1.00 16.11 76 PHE B C 1
ATOM 3790 O O . PHE B 1 76 ? 42.929 -22.065 50.593 1.00 16.85 76 PHE B O 1
ATOM 3798 N N . PHE B 1 77 ? 44.776 -21.888 49.325 1.00 15.81 77 PHE B N 1
ATOM 3799 C CA . PHE B 1 77 ? 44.033 -21.609 48.102 1.00 16.96 77 PHE B CA 1
ATOM 3800 C C . PHE B 1 77 ? 43.203 -22.813 47.651 1.00 21.65 77 PHE B C 1
ATOM 3801 O O . PHE B 1 77 ? 42.129 -22.650 47.070 1.00 17.55 77 PHE B O 1
ATOM 3809 N N . VAL B 1 78 ? 43.701 -24.017 47.917 1.00 16.09 78 VAL B N 1
ATOM 3810 C CA . VAL B 1 78 ? 42.956 -25.226 47.584 1.00 17.77 78 VAL B CA 1
ATOM 3811 C C . VAL B 1 78 ? 41.636 -25.264 48.344 1.00 19.69 78 VAL B C 1
ATOM 3812 O O . VAL B 1 78 ? 40.604 -25.641 47.796 1.00 17.34 78 VAL B O 1
ATOM 3816 N N . LYS B 1 79 ? 41.678 -24.902 49.626 1.00 16.91 79 LYS B N 1
ATOM 3817 C CA . LYS B 1 79 ? 40.471 -24.858 50.452 1.00 20.74 79 LYS B CA 1
ATOM 3818 C C . LYS B 1 79 ? 39.455 -23.807 49.990 1.00 16.50 79 LYS B C 1
ATOM 3819 O O . LYS B 1 79 ? 38.257 -24.084 49.921 1.00 16.56 79 LYS B O 1
ATOM 3825 N N . LEU B 1 80 ? 39.936 -22.608 49.668 1.00 16.82 80 LEU B N 1
ATOM 3826 C CA . LEU B 1 80 ? 39.070 -21.561 49.137 1.00 18.04 80 LEU B CA 1
ATOM 3827 C C . LEU B 1 80 ? 38.486 -21.951 47.786 1.00 17.70 80 LEU B C 1
ATOM 3828 O O . LEU B 1 80 ? 37.324 -21.671 47.497 1.00 17.57 80 LEU B O 1
ATOM 3833 N N . PHE B 1 81 ? 39.299 -22.592 46.954 1.00 14.42 81 PHE B N 1
ATOM 3834 C CA . PHE B 1 81 ? 38.848 -22.967 45.621 1.00 13.71 81 PHE B CA 1
ATOM 3835 C C . PHE B 1 81 ? 37.805 -24.073 45.683 1.00 17.88 81 PHE B C 1
ATOM 3836 O O . PHE B 1 81 ? 36.808 -24.028 44.962 1.00 16.26 81 PHE B O 1
ATOM 3844 N N . ASN B 1 82 ? 38.034 -25.054 46.552 1.00 13.21 82 ASN B N 1
ATOM 3845 C CA . ASN B 1 82 ? 37.058 -26.113 46.788 1.00 14.37 82 ASN B CA 1
ATOM 3846 C C . ASN B 1 82 ? 35.724 -25.576 47.308 1.00 17.46 82 ASN B C 1
ATOM 3847 O O . ASN B 1 82 ? 34.664 -26.045 46.900 1.00 14.32 82 ASN B O 1
ATOM 3852 N N . THR B 1 83 ? 35.782 -24.604 48.212 1.00 16.41 83 THR B N 1
ATOM 3853 C CA . THR B 1 83 ? 34.570 -23.990 48.748 1.00 15.79 83 THR B CA 1
ATOM 3854 C C . THR B 1 83 ? 33.808 -23.233 47.659 1.00 15.99 83 THR B C 1
ATOM 3855 O O . THR B 1 83 ? 32.589 -23.361 47.540 1.00 14.54 83 THR B O 1
ATOM 3859 N N . ALA B 1 84 ? 34.530 -22.452 46.862 1.00 11.91 84 ALA B N 1
ATOM 3860 C CA . ALA B 1 84 ? 33.911 -21.711 45.767 1.00 12.78 84 ALA B CA 1
ATOM 3861 C C . ALA B 1 84 ? 33.253 -22.670 44.781 1.00 14.91 84 ALA B C 1
ATOM 3862 O O . ALA B 1 84 ? 32.175 -22.396 44.251 1.00 14.12 84 ALA B O 1
ATOM 3864 N N . LEU B 1 85 ? 33.907 -23.801 44.542 1.00 12.57 85 LEU B N 1
ATOM 3865 C CA . LEU B 1 85 ? 33.391 -24.801 43.617 1.00 16.83 85 LEU B CA 1
ATOM 3866 C C . LEU B 1 85 ? 32.122 -25.439 44.164 1.00 20.48 85 LEU B C 1
ATOM 3867 O O . LEU B 1 85 ? 31.124 -25.562 43.456 1.00 22.08 85 LEU B O 1
ATOM 3872 N N . ALA B 1 86 ? 32.169 -25.848 45.429 1.00 19.05 86 ALA B N 1
ATOM 3873 C CA . ALA B 1 86 ? 31.018 -26.456 46.081 1.00 23.67 86 ALA B CA 1
ATOM 3874 C C . ALA B 1 86 ? 29.848 -25.481 46.118 1.00 27.79 86 ALA B C 1
ATOM 3875 O O . ALA B 1 86 ? 28.698 -25.872 45.940 1.00 33.17 86 ALA B O 1
ATOM 3877 N N . GLU B 1 87 ? 30.139 -24.203 46.311 1.00 26.15 87 GLU B N 1
ATOM 3878 C CA . GLU B 1 87 ? 29.085 -23.203 46.374 1.00 30.56 87 GLU B CA 1
ATOM 3879 C C . GLU B 1 87 ? 28.351 -23.214 45.042 1.00 23.21 87 GLU B C 1
ATOM 3880 O O . GLU B 1 87 ? 27.132 -23.057 44.982 1.00 36.27 87 GLU B O 1
ATOM 3886 N N . ARG B 1 88 ? 29.149 -23.358 43.990 1.00 20.34 88 ARG B N 1
ATOM 3887 C CA . ARG B 1 88 ? 28.663 -23.371 42.629 1.00 22.31 88 ARG B CA 1
ATOM 3888 C C . ARG B 1 88 ? 28.029 -24.712 42.329 1.00 29.39 88 ARG B C 1
ATOM 3889 O O . ARG B 1 88 ? 27.175 -24.807 41.447 1.00 30.40 88 ARG B O 1
ATOM 3897 N N . ASP B 1 89 ? 28.425 -25.758 43.053 1.00 28.53 89 ASP B N 1
ATOM 3898 C CA . ASP B 1 89 ? 27.769 -27.035 42.785 1.00 31.37 89 ASP B CA 1
ATOM 3899 C C . ASP B 1 89 ? 26.346 -27.169 43.323 1.00 29.51 89 ASP B C 1
ATOM 3900 O O . ASP B 1 89 ? 25.554 -27.854 42.739 1.00 34.94 89 ASP B O 1
ATOM 3905 N N . TYR B 1 90 ? 26.004 -26.472 44.385 1.00 35.11 90 TYR B N 1
ATOM 3906 C CA . TYR B 1 90 ? 24.762 -26.744 45.071 1.00 45.31 90 TYR B CA 1
ATOM 3907 C C . TYR B 1 90 ? 23.827 -25.625 44.794 1.00 44.55 90 TYR B C 1
ATOM 3908 O O . TYR B 1 90 ? 22.632 -25.795 44.794 1.00 42.97 90 TYR B O 1
ATOM 3917 N N . TYR B 1 91 ? 24.388 -24.477 44.508 1.00 39.88 91 TYR B N 1
ATOM 3918 C CA . TYR B 1 91 ? 23.563 -23.322 44.294 1.00 32.50 91 TYR B CA 1
ATOM 3919 C C . TYR B 1 91 ? 23.564 -22.657 42.914 1.00 40.43 91 TYR B C 1
ATOM 3920 O O . TYR B 1 91 ? 22.816 -21.708 42.698 1.00 39.87 91 TYR B O 1
ATOM 3929 N N . PHE B 1 92 ? 24.380 -23.141 41.984 1.00 33.48 92 PHE B N 1
ATOM 3930 C CA . PHE B 1 92 ? 24.429 -22.537 40.651 1.00 32.40 92 PHE B CA 1
ATOM 3931 C C . PHE B 1 92 ? 23.953 -23.505 39.571 1.00 28.94 92 PHE B C 1
ATOM 3932 O O . PHE B 1 92 ? 24.448 -24.628 39.474 1.00 25.29 92 PHE B O 1
ATOM 3940 N N . ASN B 1 93 ? 23.013 -22.987 38.792 1.00 30.04 93 ASN B N 1
ATOM 3941 C CA . ASN B 1 93 ? 22.404 -23.739 37.717 1.00 31.28 93 ASN B CA 1
ATOM 3942 C C . ASN B 1 93 ? 23.056 -23.614 36.349 1.00 27.76 93 ASN B C 1
ATOM 3943 O O . ASN B 1 93 ? 23.191 -22.573 35.786 1.00 29.25 93 ASN B O 1
ATOM 3948 N N . ILE B 1 94 ? 23.341 -24.777 35.829 1.00 32.11 94 ILE B N 1
ATOM 3949 C CA . ILE B 1 94 ? 24.249 -25.031 34.736 1.00 31.95 94 ILE B CA 1
ATOM 3950 C C . ILE B 1 94 ? 23.576 -25.621 33.495 1.00 31.75 94 ILE B C 1
ATOM 3951 O O . ILE B 1 94 ? 24.249 -25.969 32.567 1.00 29.08 94 ILE B O 1
ATOM 3956 N N . ASP B 1 95 ? 22.256 -25.770 33.495 1.00 37.24 95 ASP B N 1
ATOM 3957 C CA . ASP B 1 95 ? 21.590 -26.378 32.340 1.00 27.63 95 ASP B CA 1
ATOM 3958 C C . ASP B 1 95 ? 21.833 -25.426 31.215 1.00 21.24 95 ASP B C 1
ATOM 3959 O O . ASP B 1 95 ? 21.623 -24.276 31.381 1.00 24.29 95 ASP B O 1
ATOM 3964 N N . GLY B 1 96 ? 22.292 -25.876 30.069 1.00 20.24 96 GLY B N 1
ATOM 3965 C CA . GLY B 1 96 ? 22.224 -24.990 28.919 1.00 17.02 96 GLY B CA 1
ATOM 3966 C C . GLY B 1 96 ? 23.404 -24.042 28.910 1.00 18.65 96 GLY B C 1
ATOM 3967 O O . GLY B 1 96 ? 23.436 -23.059 28.169 1.00 19.61 96 GLY B O 1
ATOM 3968 N N . THR B 1 97 ? 24.373 -24.347 29.764 1.00 17.12 97 THR B N 1
ATOM 3969 C CA . THR B 1 97 ? 25.471 -23.432 30.059 1.00 17.18 97 THR B CA 1
ATOM 3970 C C . THR B 1 97 ? 26.779 -24.152 30.380 1.00 17.10 97 THR B C 1
ATOM 3971 O O . THR B 1 97 ? 26.850 -24.950 31.317 1.00 20.71 97 THR B O 1
ATOM 3975 N N . ASN B 1 98 ? 27.818 -23.856 29.606 1.00 15.63 98 ASN B N 1
ATOM 3976 C CA . ASN B 1 98 ? 29.148 -24.398 29.871 1.00 19.60 98 ASN B CA 1
ATOM 3977 C C . ASN B 1 98 ? 30.195 -23.306 30.117 1.00 13.38 98 ASN B C 1
ATOM 3978 O O . ASN B 1 98 ? 31.396 -23.563 30.073 1.00 10.86 98 ASN B O 1
ATOM 3983 N N . ALA B 1 99 ? 29.733 -22.088 30.382 1.00 12.21 99 ALA B N 1
ATOM 3984 C CA . ALA B 1 99 ? 30.635 -20.990 30.718 1.00 13.78 99 ALA B CA 1
ATOM 3985 C C . ALA B 1 99 ? 30.078 -20.173 31.874 1.00 12.82 99 ALA B C 1
ATOM 3986 O O . ALA B 1 99 ? 28.928 -19.741 31.841 1.00 10.33 99 ALA B O 1
ATOM 3988 N N . PHE B 1 100 ? 30.868 -20.069 32.943 1.00 12.75 100 PHE B N 1
ATOM 3989 C CA . PHE B 1 100 ? 30.451 -19.401 34.177 1.00 14.47 100 PHE B CA 1
ATOM 3990 C C . PHE B 1 100 ? 31.669 -19.010 35.016 1.00 9.82 100 PHE B C 1
ATOM 3991 O O . PHE B 1 100 ? 32.774 -19.491 34.764 1.00 13.72 100 PHE B O 1
ATOM 3999 N N . ARG B 1 101 ? 31.476 -18.147 36.013 1.00 8.05 101 ARG B N 1
ATOM 4000 C CA . ARG B 1 101 ? 32.581 -17.775 36.891 1.00 8.11 101 ARG B CA 1
ATOM 4001 C C . ARG B 1 101 ? 32.753 -18.776 38.027 1.00 8.67 101 ARG B C 1
ATOM 4002 O O . ARG B 1 101 ? 31.790 -19.128 38.710 1.00 10.25 101 ARG B O 1
ATOM 4010 N N . LEU B 1 102 ? 33.984 -19.239 38.212 1.00 8.66 102 LEU B N 1
ATOM 4011 C CA . LEU B 1 102 ? 34.299 -20.206 39.260 1.00 8.82 102 LEU B CA 1
ATOM 4012 C C . LEU B 1 102 ? 34.711 -19.512 40.550 1.00 6.91 102 LEU B C 1
ATOM 4013 O O . LEU B 1 102 ? 34.469 -20.020 41.646 1.00 8.70 102 LEU B O 1
ATOM 4018 N N . PHE B 1 103 ? 35.346 -18.354 40.417 1.00 6.95 103 PHE B N 1
ATOM 4019 C CA . PHE B 1 103 ? 35.893 -17.644 41.567 1.00 6.18 103 PHE B CA 1
ATOM 4020 C C . PHE B 1 103 ? 35.757 -16.142 41.371 1.00 7.78 103 PHE B C 1
ATOM 4021 O O . PHE B 1 103 ? 36.284 -15.582 40.403 1.00 6.21 103 PHE B O 1
ATOM 4029 N N . ASN B 1 104 ? 35.047 -15.490 42.287 1.00 4.70 104 ASN B N 1
ATOM 4030 C CA . ASN B 1 104 ? 34.783 -14.064 42.158 1.00 7.09 104 ASN B CA 1
ATOM 4031 C C . ASN B 1 104 ? 35.446 -13.188 43.222 1.00 9.51 104 ASN B C 1
ATOM 4032 O O . ASN B 1 104 ? 34.761 -12.522 44.003 1.00 7.12 104 ASN B O 1
ATOM 4037 N N . ALA B 1 105 ? 36.776 -13.194 43.234 1.00 7.19 105 ALA B N 1
ATOM 4038 C CA . ALA B 1 105 ? 37.549 -12.273 44.062 1.00 7.95 105 ALA B CA 1
ATOM 4039 C C . ALA B 1 105 ? 37.105 -12.262 45.523 1.00 5.41 105 ALA B C 1
ATOM 4040 O O . ALA B 1 105 ? 36.949 -13.314 46.135 1.00 7.80 105 ALA B O 1
ATOM 4042 N N . GLU B 1 106 ? 36.901 -11.070 46.078 1.00 7.79 106 GLU B N 1
ATOM 4043 C CA . GLU B 1 106 ? 36.620 -10.958 47.509 1.00 14.33 106 GLU B CA 1
ATOM 4044 C C . GLU B 1 106 ? 35.385 -11.755 47.919 1.00 8.28 106 GLU B C 1
ATOM 4045 O O . GLU B 1 106 ? 35.309 -12.257 49.038 1.00 10.18 106 GLU B O 1
ATOM 4051 N N . GLY B 1 107 ? 34.429 -11.885 47.003 1.00 7.50 107 GLY B N 1
ATOM 4052 C CA . GLY B 1 107 ? 33.233 -12.665 47.270 1.00 7.81 107 GLY B CA 1
ATOM 4053 C C . GLY B 1 107 ? 33.558 -14.104 47.628 1.00 13.90 107 GLY B C 1
ATOM 4054 O O . GLY B 1 107 ? 32.856 -14.731 48.425 1.00 10.20 107 GLY B O 1
ATOM 4055 N N . ASP B 1 108 ? 34.630 -14.633 47.046 1.00 10.20 108 ASP B N 1
ATOM 4056 C CA . ASP B 1 108 ? 35.042 -16.005 47.332 1.00 12.20 108 ASP B CA 1
ATOM 4057 C C . ASP B 1 108 ? 36.294 -16.092 48.213 1.00 9.79 108 ASP B C 1
ATOM 4058 O O . ASP B 1 108 ? 36.861 -17.170 48.397 1.00 9.64 108 ASP B O 1
ATOM 4063 N N . GLY B 1 109 ? 36.722 -14.956 48.756 1.00 8.40 109 GLY B N 1
ATOM 4064 C CA . GLY B 1 109 ? 37.780 -14.958 49.750 1.00 11.29 109 GLY B CA 1
ATOM 4065 C C . GLY B 1 109 ? 39.142 -14.445 49.312 1.00 15.27 109 GLY B C 1
ATOM 4066 O O . GLY B 1 109 ? 40.091 -14.506 50.086 1.00 12.92 109 GLY B O 1
ATOM 4067 N N . VAL B 1 110 ? 39.257 -13.946 48.085 1.00 11.59 110 VAL B N 1
ATOM 4068 C CA . VAL B 1 110 ? 40.522 -13.354 47.653 1.00 9.02 110 VAL B CA 1
ATOM 4069 C C . VAL B 1 110 ? 40.320 -12.170 46.716 1.00 9.62 110 VAL B C 1
ATOM 4070 O O . VAL B 1 110 ? 40.229 -12.338 45.501 1.00 11.12 110 VAL B O 1
ATOM 4074 N N . GLY B 1 111 ? 40.256 -10.971 47.285 1.00 8.42 111 GLY B N 1
ATOM 4075 C CA . GLY B 1 111 ? 40.148 -9.769 46.483 1.00 9.46 111 GLY B CA 1
ATOM 4076 C C . GLY B 1 111 ? 41.243 -9.735 45.434 1.00 14.61 111 GLY B C 1
ATOM 4077 O O . GLY B 1 111 ? 42.360 -10.189 45.682 1.00 12.85 111 GLY B O 1
ATOM 4078 N N . GLY B 1 112 ? 40.917 -9.213 44.256 1.00 10.75 112 GLY B N 1
ATOM 4079 C CA . GLY B 1 112 ? 41.895 -9.067 43.193 1.00 11.89 112 GLY B CA 1
ATOM 4080 C C . GLY B 1 112 ? 42.157 -10.317 42.367 1.00 15.77 112 GLY B C 1
ATOM 4081 O O . GLY B 1 112 ? 43.056 -10.326 41.525 1.00 14.87 112 GLY B O 1
ATOM 4082 N N . LEU B 1 113 ? 41.381 -11.372 42.598 1.00 10.26 113 LEU B N 1
ATOM 4083 C CA . LEU B 1 113 ? 41.539 -12.616 41.843 1.00 13.90 113 LEU B CA 1
ATOM 4084 C C . LEU B 1 113 ? 40.212 -13.147 41.308 1.00 9.95 113 LEU B C 1
ATOM 4085 O O . LEU B 1 113 ? 39.271 -13.363 42.070 1.00 10.26 113 LEU B O 1
ATOM 4090 N N . THR B 1 114 ? 40.134 -13.358 39.998 1.00 7.32 114 THR B N 1
ATOM 4091 C CA . THR B 1 114 ? 38.945 -13.969 39.409 1.00 10.99 114 THR B CA 1
ATOM 4092 C C . THR B 1 114 ? 39.321 -15.112 38.482 1.00 13.96 114 THR B C 1
ATOM 4093 O O . THR B 1 114 ? 40.322 -15.044 37.768 1.00 10.15 114 THR B O 1
ATOM 4097 N N . ILE B 1 115 ? 38.507 -16.160 38.500 1.00 10.81 115 ILE B N 1
ATOM 4098 C CA . ILE B 1 115 ? 38.709 -17.306 37.632 1.00 7.92 115 ILE B CA 1
ATOM 4099 C C . ILE B 1 115 ? 37.410 -17.640 36.914 1.00 11.15 115 ILE B C 1
ATOM 4100 O O . ILE B 1 115 ? 36.391 -17.925 37.547 1.00 7.80 115 ILE B O 1
ATOM 4105 N N . ASP B 1 116 ? 37.449 -17.583 35.590 1.00 6.91 116 ASP B N 1
ATOM 4106 C CA . ASP B 1 116 ? 36.288 -17.909 34.777 1.00 9.77 116 ASP B CA 1
ATOM 4107 C C . ASP B 1 116 ? 36.479 -19.230 34.047 1.00 10.92 116 ASP B C 1
ATOM 4108 O O . ASP B 1 116 ? 37.588 -19.570 33.631 1.00 9.92 116 ASP B O 1
ATOM 4113 N N . ASN B 1 117 ? 35.388 -19.970 33.900 1.00 11.83 117 ASN B N 1
ATOM 4114 C CA . ASN B 1 117 ? 35.392 -21.199 33.121 1.00 9.79 117 ASN B CA 1
ATOM 4115 C C . ASN B 1 117 ? 34.679 -20.996 31.793 1.00 13.02 117 ASN B C 1
ATOM 4116 O O . ASN B 1 117 ? 33.457 -20.871 31.750 1.00 11.59 117 ASN B O 1
ATOM 4121 N N . TYR B 1 118 ? 35.443 -20.954 30.710 1.00 11.01 118 TYR B N 1
ATOM 4122 C CA . TYR B 1 118 ? 34.862 -20.862 29.380 1.00 13.83 118 TYR B CA 1
ATOM 4123 C C . TYR B 1 118 ? 34.888 -22.232 28.707 1.00 14.74 118 TYR B C 1
ATOM 4124 O O . TYR B 1 118 ? 35.740 -22.507 27.857 1.00 13.20 118 TYR B O 1
ATOM 4133 N N . ASP B 1 119 ? 33.950 -23.087 29.106 1.00 11.60 119 ASP B N 1
ATOM 4134 C CA . ASP B 1 119 ? 33.840 -24.445 28.577 1.00 16.94 119 ASP B CA 1
ATOM 4135 C C . ASP B 1 119 ? 35.163 -25.206 28.637 1.00 11.54 119 ASP B C 1
ATOM 4136 O O . ASP B 1 119 ? 35.636 -25.718 27.625 1.00 14.35 119 ASP B O 1
ATOM 4141 N N . GLY B 1 120 ? 35.750 -25.286 29.826 1.00 11.61 120 GLY B N 1
ATOM 4142 C CA . GLY B 1 120 ? 36.989 -26.025 30.001 1.00 13.23 120 GLY B CA 1
ATOM 4143 C C . GLY B 1 120 ? 38.231 -25.162 29.882 1.00 14.51 120 GLY B C 1
ATOM 4144 O O . GLY B 1 120 ? 39.292 -25.508 30.402 1.00 17.64 120 GLY B O 1
ATOM 4145 N N . HIS B 1 121 ? 38.109 -24.034 29.193 1.00 13.33 121 HIS B N 1
ATOM 4146 C CA . HIS B 1 121 ? 39.225 -23.109 29.057 1.00 15.72 121 HIS B CA 1
ATOM 4147 C C . HIS B 1 121 ? 39.130 -22.009 30.114 1.00 18.24 121 HIS B C 1
ATOM 4148 O O . HIS B 1 121 ? 38.225 -21.174 30.079 1.00 13.54 121 HIS B O 1
ATOM 4155 N N . LEU B 1 122 ? 40.065 -22.020 31.059 1.00 14.08 122 LEU B N 1
ATOM 4156 C CA . LEU B 1 122 ? 40.004 -21.111 32.203 1.00 14.34 122 LEU B CA 1
ATOM 4157 C C . LEU B 1 122 ? 40.655 -19.763 31.928 1.00 14.15 122 LEU B C 1
ATOM 4158 O O . LEU B 1 122 ? 41.684 -19.679 31.257 1.00 15.69 122 LEU B O 1
ATOM 4163 N N . LEU B 1 123 ? 40.040 -18.707 32.451 1.00 10.94 123 LEU B N 1
ATOM 4164 C CA . LEU B 1 123 ? 40.633 -17.380 32.412 1.00 12.29 123 LEU B CA 1
ATOM 4165 C C . LEU B 1 123 ? 40.862 -16.876 33.829 1.00 16.28 123 LEU B C 1
ATOM 4166 O O . LEU B 1 123 ? 39.912 -16.629 34.574 1.00 13.94 123 LEU B O 1
ATOM 4171 N N . ILE B 1 124 ? 42.131 -16.738 34.200 1.00 9.05 124 ILE B N 1
ATOM 4172 C CA . ILE B 1 124 ? 42.507 -16.204 35.498 1.00 14.12 124 ILE B CA 1
ATOM 4173 C C . ILE B 1 124 ? 42.906 -14.746 35.332 1.00 17.64 124 ILE B C 1
ATOM 4174 O O . ILE B 1 124 ? 43.693 -14.412 34.447 1.00 19.13 124 ILE B O 1
ATOM 4179 N N . GLN B 1 125 ? 42.359 -13.880 36.176 1.00 12.86 125 GLN B N 1
ATOM 4180 C CA . GLN B 1 125 ? 42.698 -12.462 36.123 1.00 12.73 125 GLN B CA 1
ATOM 4181 C C . GLN B 1 125 ? 43.309 -11.963 37.433 1.00 19.84 125 GLN B C 1
ATOM 4182 O O . GLN B 1 125 ? 42.753 -12.174 38.512 1.00 13.32 125 GLN B O 1
ATOM 4188 N N . TRP B 1 126 ? 44.466 -11.313 37.324 1.00 16.02 126 TRP B N 1
ATOM 4189 C CA . TRP B 1 126 ? 45.175 -10.758 38.476 1.00 14.14 126 TRP B CA 1
ATOM 4190 C C . TRP B 1 126 ? 45.050 -9.240 38.471 1.00 19.49 126 TRP B C 1
ATOM 4191 O O . TRP B 1 126 ? 45.399 -8.588 37.487 1.00 17.72 126 TRP B O 1
ATOM 4202 N N . TYR B 1 127 ? 44.573 -8.672 39.573 1.00 12.04 127 TYR B N 1
ATOM 4203 C CA . TYR B 1 127 ? 44.268 -7.245 39.602 1.00 15.27 127 TYR B CA 1
ATOM 4204 C C . TYR B 1 127 ? 45.314 -6.406 40.325 1.00 17.27 127 TYR B C 1
ATOM 4205 O O . TYR B 1 127 ? 45.144 -5.198 40.487 1.00 18.58 127 TYR B O 1
ATOM 4214 N N . SER B 1 128 ? 46.395 -7.046 40.747 1.00 14.33 128 SER B N 1
ATOM 4215 C CA . SER B 1 128 ? 47.511 -6.323 41.339 1.00 20.12 128 SER B CA 1
ATOM 4216 C C . SER B 1 128 ? 48.793 -7.139 41.255 1.00 15.97 128 SER B C 1
ATOM 4217 O O . SER B 1 128 ? 48.759 -8.368 41.271 1.00 15.98 128 SER B O 1
ATOM 4220 N N . LYS B 1 129 ? 49.928 -6.456 41.182 1.00 19.95 129 LYS B N 1
ATOM 4221 C CA . LYS B 1 129 ? 51.248 -7.046 41.328 1.00 19.59 129 LYS B CA 1
ATOM 4222 C C . LYS B 1 129 ? 51.287 -7.915 42.552 1.00 15.97 129 LYS B C 1
ATOM 4223 O O . LYS B 1 129 ? 51.844 -8.974 42.548 1.00 14.71 129 LYS B O 1
ATOM 4229 N N . GLY B 1 130 ? 50.620 -7.436 43.576 1.00 13.81 130 GLY B N 1
ATOM 4230 C CA . GLY B 1 130 ? 50.584 -8.112 44.861 1.00 17.87 130 GLY B CA 1
ATOM 4231 C C . GLY B 1 130 ? 50.031 -9.525 44.803 1.00 14.04 130 GLY B C 1
ATOM 4232 O O . GLY B 1 130 ? 50.665 -10.466 45.283 1.00 15.75 130 GLY B O 1
ATOM 4233 N N . ILE B 1 131 ? 48.845 -9.686 44.226 1.00 12.71 131 ILE B N 1
ATOM 4234 C CA . ILE B 1 131 ? 48.257 -11.016 44.130 1.00 14.13 131 ILE B CA 1
ATOM 4235 C C . ILE B 1 131 ? 49.027 -11.871 43.121 1.00 11.96 131 ILE B C 1
ATOM 4236 O O . ILE B 1 131 ? 49.134 -13.085 43.284 1.00 8.44 131 ILE B O 1
ATOM 4241 N N . TYR B 1 132 ? 49.678 -11.236 42.150 1.00 12.92 132 TYR B N 1
ATOM 4242 C CA . TYR B 1 132 ? 50.439 -11.965 41.125 1.00 20.31 132 TYR B CA 1
ATOM 4243 C C . TYR B 1 132 ? 51.586 -12.803 41.712 1.00 20.69 132 TYR B C 1
ATOM 4244 O O . TYR B 1 132 ? 51.839 -13.924 41.270 1.00 19.84 132 TYR B O 1
ATOM 4253 N N . LYS B 1 133 ? 52.143 -12.284 42.797 1.00 17.66 133 LYS B N 1
ATOM 4254 C CA . LYS B 1 133 ? 53.289 -12.881 43.449 1.00 15.96 133 LYS B CA 1
ATOM 4255 C C . LYS B 1 133 ? 52.900 -14.285 43.858 1.00 21.47 133 LYS B C 1
ATOM 4256 O O . LYS B 1 133 ? 53.751 -15.173 43.911 1.00 19.10 133 LYS B O 1
ATOM 4262 N N . PHE B 1 134 ? 51.622 -14.502 44.154 1.00 14.42 134 PHE B N 1
ATOM 4263 C CA . PHE B 1 134 ? 51.230 -15.839 44.589 1.00 17.52 134 PHE B CA 1
ATOM 4264 C C . PHE B 1 134 ? 50.858 -16.734 43.411 1.00 19.43 134 PHE B C 1
ATOM 4265 O O . PHE B 1 134 ? 50.233 -17.778 43.584 1.00 13.00 134 PHE B O 1
ATOM 4273 N N . LYS B 1 135 ? 51.229 -16.416 42.185 1.00 20.38 135 LYS B N 1
ATOM 4274 C CA . LYS B 1 135 ? 50.914 -17.230 41.011 1.00 20.96 135 LYS B CA 1
ATOM 4275 C C . LYS B 1 135 ? 51.108 -18.704 41.058 1.00 26.32 135 LYS B C 1
ATOM 4276 O O . LYS B 1 135 ? 50.232 -19.435 40.708 1.00 21.79 135 LYS B O 1
ATOM 4282 N N . TYR B 1 136 ? 52.259 -19.131 41.513 1.00 22.27 136 TYR B N 1
ATOM 4283 C CA . TYR B 1 136 ? 52.632 -20.514 41.554 1.00 27.95 136 TYR B CA 1
ATOM 4284 C C . TYR B 1 136 ? 51.878 -21.280 42.580 1.00 27.03 136 TYR B C 1
ATOM 4285 O O . TYR B 1 136 ? 51.452 -22.371 42.314 1.00 26.98 136 TYR B O 1
ATOM 4294 N N . ALA B 1 137 ? 51.629 -20.698 43.724 1.00 18.97 137 ALA B N 1
ATOM 4295 C CA . ALA B 1 137 ? 50.811 -21.431 44.681 1.00 22.04 137 ALA B CA 1
ATOM 4296 C C . ALA B 1 137 ? 49.373 -21.538 44.181 1.00 17.20 137 ALA B C 1
ATOM 4297 O O . ALA B 1 137 ? 48.728 -22.578 44.319 1.00 19.12 137 ALA B O 1
ATOM 4299 N N . ILE B 1 138 ? 48.884 -20.459 43.587 1.00 18.23 138 ILE B N 1
ATOM 4300 C CA . ILE B 1 138 ? 47.514 -20.417 43.087 1.00 21.75 138 ILE B CA 1
ATOM 4301 C C . ILE B 1 138 ? 47.297 -21.366 41.902 1.00 21.84 138 ILE B C 1
ATOM 4302 O O . ILE B 1 138 ? 46.305 -22.093 41.859 1.00 18.63 138 ILE B O 1
ATOM 4307 N N . LEU B 1 139 ? 48.230 -21.372 40.953 1.00 22.61 139 LEU B N 1
ATOM 4308 C CA . LEU B 1 139 ? 48.139 -22.287 39.816 1.00 20.37 139 LEU B CA 1
ATOM 4309 C C . LEU B 1 139 ? 48.144 -23.746 40.261 1.00 22.64 139 LEU B C 1
ATOM 4310 O O . LEU B 1 139 ? 47.393 -24.561 39.725 1.00 28.37 139 LEU B O 1
ATOM 4315 N N . GLU B 1 140 ? 48.961 -24.099 41.208 1.00 25.73 140 GLU B N 1
ATOM 4316 C CA . GLU B 1 140 ? 48.925 -25.409 41.766 1.00 25.04 140 GLU B CA 1
ATOM 4317 C C . GLU B 1 140 ? 47.669 -25.773 42.475 1.00 20.85 140 GLU B C 1
ATOM 4318 O O . GLU B 1 140 ? 47.254 -26.896 42.460 1.00 21.67 140 GLU B O 1
ATOM 4324 N N . ALA B 1 141 ? 47.061 -24.782 43.074 1.00 17.93 141 ALA B N 1
ATOM 4325 C CA . ALA B 1 141 ? 45.754 -24.964 43.688 1.00 18.60 141 ALA B CA 1
ATOM 4326 C C . ALA B 1 141 ? 44.712 -25.193 42.599 1.00 15.97 141 ALA B C 1
ATOM 4327 O O . ALA B 1 141 ? 43.872 -26.085 42.706 1.00 17.34 141 ALA B O 1
ATOM 4329 N N . VAL B 1 142 ? 44.778 -24.382 41.548 1.00 14.80 142 VAL B N 1
ATOM 4330 C CA . VAL B 1 142 ? 43.887 -24.535 40.404 1.00 19.37 142 VAL B CA 1
ATOM 4331 C C . VAL B 1 142 ? 43.976 -25.951 39.836 1.00 24.43 142 VAL B C 1
ATOM 4332 O O . VAL B 1 142 ? 42.962 -26.638 39.698 1.00 20.42 142 VAL B O 1
ATOM 4336 N N . ARG B 1 143 ? 45.197 -26.407 39.595 1.00 18.44 143 ARG B N 1
ATOM 4337 C CA . ARG B 1 143 ? 45.423 -27.675 38.924 1.00 24.44 143 ARG B CA 1
ATOM 4338 C C . ARG B 1 143 ? 44.766 -28.774 39.739 1.00 24.65 143 ARG B C 1
ATOM 4339 O O . ARG B 1 143 ? 44.261 -29.753 39.189 1.00 25.83 143 ARG B O 1
ATOM 4347 N N . LYS B 1 144 ? 44.783 -28.612 41.055 1.00 21.81 144 LYS B N 1
ATOM 4348 C CA . LYS B 1 144 ? 44.308 -29.617 41.924 1.00 22.18 144 LYS B CA 1
ATOM 4349 C C . LYS B 1 144 ? 42.833 -29.575 42.263 1.00 23.03 144 LYS B C 1
ATOM 4350 O O . LYS B 1 144 ? 42.304 -30.507 42.801 1.00 25.12 144 LYS B O 1
ATOM 4356 N N . VAL B 1 145 ? 42.175 -28.506 41.889 1.00 17.31 145 VAL B N 1
ATOM 4357 C CA . VAL B 1 145 ? 40.749 -28.375 42.175 1.00 19.12 145 VAL B CA 1
ATOM 4358 C C . VAL B 1 145 ? 39.875 -28.315 40.926 1.00 15.30 145 VAL B C 1
ATOM 4359 O O . VAL B 1 145 ? 38.806 -28.920 40.880 1.00 15.97 145 VAL B O 1
ATOM 4363 N N . PHE B 1 146 ? 40.329 -27.581 39.917 1.00 16.38 146 PHE B N 1
ATOM 4364 C CA . PHE B 1 146 ? 39.492 -27.302 38.757 1.00 17.69 146 PHE B CA 1
ATOM 4365 C C . PHE B 1 146 ? 39.880 -28.126 37.536 1.00 25.73 146 PHE B C 1
ATOM 4366 O O . PHE B 1 146 ? 41.064 -28.300 37.243 1.00 25.67 146 PHE B O 1
ATOM 4374 N N . ASP B 1 147 ? 38.876 -28.573 36.819 1.00 22.47 147 ASP B N 1
ATOM 4375 C CA . ASP B 1 147 ? 39.059 -29.180 35.534 1.00 21.01 147 ASP B CA 1
ATOM 4376 C C . ASP B 1 147 ? 39.366 -28.127 34.495 1.00 23.54 147 ASP B C 1
ATOM 4377 O O . ASP B 1 147 ? 38.834 -27.056 34.559 1.00 23.73 147 ASP B O 1
ATOM 4382 N N . TYR B 1 148 ? 40.225 -28.437 33.533 1.00 19.67 148 TYR B N 1
ATOM 4383 C CA . TYR B 1 148 ? 40.566 -27.460 32.509 1.00 21.59 148 TYR B CA 1
ATOM 4384 C C . TYR B 1 148 ? 41.207 -28.130 31.302 1.00 22.31 148 TYR B C 1
ATOM 4385 O O . TYR B 1 148 ? 41.928 -29.118 31.441 1.00 15.26 148 TYR B O 1
ATOM 4394 N N . LYS B 1 149 ? 40.929 -27.588 30.121 1.00 15.84 149 LYS B N 1
ATOM 4395 C CA . LYS B 1 149 ? 41.588 -28.024 28.902 1.00 19.36 149 LYS B CA 1
ATOM 4396 C C . LYS B 1 149 ? 42.809 -27.137 28.735 1.00 21.37 149 LYS B C 1
ATOM 4397 O O . LYS B 1 149 ? 43.866 -27.585 28.292 1.00 24.89 149 LYS B O 1
ATOM 4403 N N . SER B 1 150 ? 42.650 -25.870 29.106 1.00 20.44 150 SER B N 1
ATOM 4404 C CA . SER B 1 150 ? 43.743 -24.905 29.047 1.00 18.49 150 SER B CA 1
ATOM 4405 C C . SER B 1 150 ? 43.571 -23.847 30.133 1.00 26.06 150 SER B C 1
ATOM 4406 O O . SER B 1 150 ? 42.531 -23.775 30.787 1.00 19.32 150 SER B O 1
ATOM 4409 N N . ILE B 1 151 ? 44.603 -23.030 30.318 1.00 21.61 151 ILE B N 1
ATOM 4410 C CA . ILE B 1 151 ? 44.562 -21.947 31.288 1.00 16.44 151 ILE B CA 1
ATOM 4411 C C . ILE B 1 151 ? 45.128 -20.675 30.689 1.00 19.20 151 ILE B C 1
ATOM 4412 O O . ILE B 1 151 ? 46.285 -20.637 30.267 1.00 21.75 151 ILE B O 1
ATOM 4417 N N . TYR B 1 152 ? 44.304 -19.637 30.647 1.00 17.31 152 TYR B N 1
ATOM 4418 C CA . TYR B 1 152 ? 44.747 -18.328 30.194 1.00 19.07 152 TYR B CA 1
ATOM 4419 C C . TYR B 1 152 ? 44.724 -17.347 31.359 1.00 18.38 152 TYR B C 1
ATOM 4420 O O . TYR B 1 152 ? 44.029 -17.562 32.351 1.00 17.54 152 TYR B O 1
ATOM 4429 N N . GLU B 1 153 ? 45.553 -16.318 31.250 1.00 26.40 153 GLU B N 1
ATOM 4430 C CA . GLU B 1 153 ? 45.649 -15.323 32.295 1.00 20.36 153 GLU B CA 1
ATOM 4431 C C . GLU B 1 153 ? 45.692 -13.909 31.742 1.00 23.28 153 GLU B C 1
ATOM 4432 O O . GLU B 1 153 ? 46.273 -13.637 30.695 1.00 25.14 153 GLU B O 1
ATOM 4438 N N . LYS B 1 154 ? 45.060 -13.022 32.492 1.00 24.04 154 LYS B N 1
ATOM 4439 C CA . LYS B 1 154 ? 45.172 -11.640 32.337 1.00 20.66 154 LYS B CA 1
ATOM 4440 C C . LYS B 1 154 ? 45.659 -10.895 33.559 1.00 27.20 154 LYS B C 1
ATOM 4441 O O . LYS B 1 154 ? 45.415 -11.259 34.673 1.00 18.85 154 LYS B O 1
ATOM 4447 N N . VAL B 1 155 ? 46.556 -9.967 33.255 1.00 26.62 155 VAL B N 1
ATOM 4448 C CA . VAL B 1 155 ? 47.243 -9.188 34.252 1.00 25.39 155 VAL B CA 1
ATOM 4449 C C . VAL B 1 155 ? 46.705 -7.797 34.075 1.00 27.81 155 VAL B C 1
ATOM 4450 O O . VAL B 1 155 ? 46.805 -7.192 33.007 1.00 24.20 155 VAL B O 1
ATOM 4454 N N . ARG B 1 156 ? 46.119 -7.303 35.146 1.00 18.92 156 ARG B N 1
ATOM 4455 C CA . ARG B 1 156 ? 45.391 -6.040 35.119 1.00 15.96 156 ARG B CA 1
ATOM 4456 C C . ARG B 1 156 ? 45.780 -5.142 36.287 1.00 32.01 156 ARG B C 1
ATOM 4457 O O . ARG B 1 156 ? 44.984 -4.912 37.198 1.00 34.62 156 ARG B O 1
ATOM 4465 N N . PHE B 1 157 ? 46.972 -4.650 36.261 1.00 30.45 157 PHE B N 1
ATOM 4466 C CA . PHE B 1 157 ? 47.370 -3.753 37.250 1.00 34.84 157 PHE B CA 1
ATOM 4467 C C . PHE B 1 157 ? 46.955 -2.346 37.005 1.00 31.39 157 PHE B C 1
ATOM 4468 O O . PHE B 1 157 ? 47.274 -1.514 37.819 1.00 44.99 157 PHE B O 1
ATOM 4476 N N . SER B 1 163 ? 47.726 -6.866 29.804 1.00 36.00 163 SER B N 1
ATOM 4477 C CA . SER B 1 163 ? 48.672 -7.912 29.453 1.00 36.24 163 SER B CA 1
ATOM 4478 C C . SER B 1 163 ? 48.245 -9.331 29.772 1.00 32.75 163 SER B C 1
ATOM 4479 O O . SER B 1 163 ? 47.342 -9.515 30.539 1.00 29.84 163 SER B O 1
ATOM 4482 N N . GLY B 1 164 ? 48.900 -10.323 29.174 1.00 27.73 164 GLY B N 1
ATOM 4483 C CA . GLY B 1 164 ? 48.650 -11.703 29.544 1.00 26.72 164 GLY B CA 1
ATOM 4484 C C . GLY B 1 164 ? 48.666 -12.670 28.377 1.00 31.56 164 GLY B C 1
ATOM 4485 O O . GLY B 1 164 ? 49.226 -12.376 27.322 1.00 29.03 164 GLY B O 1
ATOM 4486 N N . GLY B 1 165 ? 48.063 -13.835 28.571 1.00 23.65 165 GLY B N 1
ATOM 4487 C CA . GLY B 1 165 ? 47.984 -14.822 27.513 1.00 29.07 165 GLY B CA 1
ATOM 4488 C C . GLY B 1 165 ? 47.923 -16.246 28.023 1.00 32.14 165 GLY B C 1
ATOM 4489 O O . GLY B 1 165 ? 47.561 -16.495 29.173 1.00 27.71 165 GLY B O 1
ATOM 4490 N N . PHE B 1 166 ? 48.297 -17.182 27.157 1.00 28.46 166 PHE B N 1
ATOM 4491 C CA . PHE B 1 166 ? 48.235 -18.603 27.476 1.00 23.57 166 PHE B CA 1
ATOM 4492 C C . PHE B 1 166 ? 49.180 -18.948 28.619 1.00 23.75 166 PHE B C 1
ATOM 4493 O O . PHE B 1 166 ? 50.272 -18.391 28.731 1.00 35.34 166 PHE B O 1
ATOM 4501 N N . VAL B 1 167 ? 48.743 -19.872 29.468 1.00 26.26 167 VAL B N 1
ATOM 4502 C CA . VAL B 1 167 ? 49.529 -20.274 30.632 1.00 30.05 167 VAL B CA 1
ATOM 4503 C C . VAL B 1 167 ? 49.980 -21.728 30.538 1.00 32.92 167 VAL B C 1
ATOM 4504 O O . VAL B 1 167 ? 51.164 -22.030 30.692 1.00 41.53 167 VAL B O 1
ATOM 4508 N N . GLU B 1 168 ? 49.053 -22.606 30.235 1.00 28.25 168 GLU B N 1
ATOM 4509 C CA . GLU B 1 168 ? 49.253 -24.020 30.249 1.00 28.18 168 GLU B CA 1
ATOM 4510 C C . GLU B 1 168 ? 48.117 -24.874 29.677 1.00 29.85 168 GLU B C 1
ATOM 4511 O O . GLU B 1 168 ? 47.028 -24.405 29.513 1.00 29.83 168 GLU B O 1
ATOM 4517 N N . GLY B 1 169 ? 48.403 -26.119 29.348 1.00 23.99 169 GLY B N 1
ATOM 4518 C CA . GLY B 1 169 ? 47.362 -26.987 28.834 1.00 29.97 169 GLY B CA 1
ATOM 4519 C C . GLY B 1 169 ? 47.367 -27.025 27.319 1.00 35.54 169 GLY B C 1
ATOM 4520 O O . GLY B 1 169 ? 48.412 -26.850 26.693 1.00 31.44 169 GLY B O 1
ATOM 4521 N N . ASP B 1 170 ? 46.235 -27.290 26.739 1.00 31.73 170 ASP B N 1
ATOM 4522 C CA . ASP B 1 170 ? 46.116 -27.360 25.329 1.00 27.78 170 ASP B CA 1
ATOM 4523 C C . ASP B 1 170 ? 45.344 -26.172 24.703 1.00 20.52 170 ASP B C 1
ATOM 4524 O O . ASP B 1 170 ? 44.147 -26.156 24.755 1.00 23.13 170 ASP B O 1
ATOM 4529 N N . ALA B 1 171 ? 46.048 -25.219 24.105 1.00 16.66 171 ALA B N 1
ATOM 4530 C CA . ALA B 1 171 ? 45.458 -24.020 23.529 1.00 17.69 171 ALA B CA 1
ATOM 4531 C C . ALA B 1 171 ? 44.515 -24.366 22.387 1.00 30.12 171 ALA B C 1
ATOM 4532 O O . ALA B 1 171 ? 44.912 -25.012 21.418 1.00 26.95 171 ALA B O 1
ATOM 4534 N N . PRO B 1 172 ? 43.252 -23.938 22.498 1.00 32.54 172 PRO B N 1
ATOM 4535 C CA . PRO B 1 172 ? 42.310 -24.147 21.400 1.00 23.52 172 PRO B CA 1
ATOM 4536 C C . PRO B 1 172 ? 42.569 -23.125 20.304 1.00 27.46 172 PRO B C 1
ATOM 4537 O O . PRO B 1 172 ? 43.388 -22.222 20.487 1.00 25.46 172 PRO B O 1
ATOM 4541 N N . GLU B 1 173 ? 41.887 -23.269 19.177 1.00 24.73 173 GLU B N 1
ATOM 4542 C CA . GLU B 1 173 ? 41.866 -22.210 18.182 1.00 25.67 173 GLU B CA 1
ATOM 4543 C C . GLU B 1 173 ? 40.745 -21.253 18.546 1.00 23.18 173 GLU B C 1
ATOM 4544 O O . GLU B 1 173 ? 39.619 -21.681 18.800 1.00 24.28 173 GLU B O 1
ATOM 4550 N N . PHE B 1 174 ? 41.055 -19.962 18.594 1.00 21.04 174 PHE B N 1
ATOM 4551 C CA . PHE B 1 174 ? 40.038 -18.957 18.869 1.00 21.70 174 PHE B CA 1
ATOM 4552 C C . PHE B 1 174 ? 39.482 -18.422 17.558 1.00 25.24 174 PHE B C 1
ATOM 4553 O O . PHE B 1 174 ? 40.206 -18.335 16.565 1.00 22.53 174 PHE B O 1
ATOM 4561 N N . PRO B 1 175 ? 38.192 -18.057 17.550 1.00 17.89 175 PRO B N 1
ATOM 4562 C CA . PRO B 1 175 ? 37.333 -18.055 18.738 1.00 18.02 175 PRO B CA 1
ATOM 4563 C C . PRO B 1 175 ? 36.818 -19.444 19.095 1.00 23.03 175 PRO B C 1
ATOM 4564 O O . PRO B 1 175 ? 36.619 -20.276 18.211 1.00 18.69 175 PRO B O 1
ATOM 4568 N N . ILE B 1 176 ? 36.597 -19.687 20.385 1.00 15.58 176 ILE B N 1
ATOM 4569 C CA . ILE B 1 176 ? 35.899 -20.898 20.800 1.00 16.00 176 ILE B CA 1
ATOM 4570 C C . ILE B 1 176 ? 34.421 -20.580 20.956 1.00 14.55 176 ILE B C 1
ATOM 4571 O O . ILE B 1 176 ? 34.046 -19.420 21.117 1.00 13.88 176 ILE B O 1
ATOM 4576 N N . VAL B 1 177 ? 33.582 -21.609 20.902 1.00 13.50 177 VAL B N 1
ATOM 4577 C CA . VAL B 1 177 ? 32.146 -21.414 21.047 1.00 17.00 177 VAL B CA 1
ATOM 4578 C C . VAL B 1 177 ? 31.653 -21.921 22.393 1.00 14.57 177 VAL B C 1
ATOM 4579 O O . VAL B 1 177 ? 31.843 -23.089 22.736 1.00 14.43 177 VAL B O 1
ATOM 4583 N N . ILE B 1 178 ? 31.029 -21.033 23.157 1.00 14.08 178 ILE B N 1
ATOM 4584 C CA . ILE B 1 178 ? 30.473 -21.393 24.453 1.00 13.41 178 ILE B CA 1
ATOM 4585 C C . ILE B 1 178 ? 28.958 -21.394 24.377 1.00 15.14 178 ILE B C 1
ATOM 4586 O O . ILE B 1 178 ? 28.379 -20.848 23.441 1.00 12.99 178 ILE B O 1
ATOM 4591 N N . GLU B 1 179 ? 28.325 -22.009 25.371 1.00 17.49 179 GLU B N 1
ATOM 4592 C CA . GLU B 1 179 ? 26.874 -22.027 25.469 1.00 18.60 179 GLU B CA 1
ATOM 4593 C C . GLU B 1 179 ? 26.425 -21.440 26.805 1.00 18.25 179 GLU B C 1
ATOM 4594 O O . GLU B 1 179 ? 27.024 -21.713 27.846 1.00 15.11 179 GLU B O 1
ATOM 4600 N N . GLU B 1 180 ? 25.373 -20.629 26.762 1.00 17.48 180 GLU B N 1
ATOM 4601 C CA . GLU B 1 180 ? 24.777 -20.059 27.966 1.00 15.50 180 GLU B CA 1
ATOM 4602 C C . GLU B 1 180 ? 23.289 -19.827 27.720 1.00 17.96 180 GLU B C 1
ATOM 4603 O O . GLU B 1 180 ? 22.907 -19.206 26.726 1.00 11.82 180 GLU B O 1
ATOM 4609 N N . ASN B 1 181 ? 22.454 -20.319 28.629 1.00 14.10 181 ASN B N 1
ATOM 4610 C CA . ASN B 1 181 ? 21.015 -20.248 28.435 1.00 16.25 181 ASN B CA 1
ATOM 4611 C C . ASN B 1 181 ? 20.646 -20.850 27.080 1.00 23.07 181 ASN B C 1
ATOM 4612 O O . ASN B 1 181 ? 19.825 -20.301 26.345 1.00 21.12 181 ASN B O 1
ATOM 4617 N N . PHE B 1 182 ? 21.282 -21.971 26.747 1.00 21.65 182 PHE B N 1
ATOM 4618 C CA . PHE B 1 182 ? 21.026 -22.669 25.490 1.00 22.75 182 PHE B CA 1
ATOM 4619 C C . PHE B 1 182 ? 21.250 -21.766 24.283 1.00 25.60 182 PHE B C 1
ATOM 4620 O O . PHE B 1 182 ? 20.640 -21.956 23.232 1.00 25.69 182 PHE B O 1
ATOM 4628 N N . THR B 1 183 ? 22.130 -20.785 24.445 1.00 21.66 183 THR B N 1
ATOM 4629 C CA . THR B 1 183 ? 22.472 -19.866 23.367 1.00 17.28 183 THR B CA 1
ATOM 4630 C C . THR B 1 183 ? 23.981 -19.879 23.160 1.00 19.68 183 THR B C 1
ATOM 4631 O O . THR B 1 183 ? 24.744 -19.888 24.125 1.00 15.75 183 THR B O 1
ATOM 4635 N N . PHE B 1 184 ? 24.415 -19.885 21.903 1.00 19.83 184 PHE B N 1
ATOM 4636 C CA . PHE B 1 184 ? 25.840 -20.005 21.601 1.00 19.21 184 PHE B CA 1
ATOM 4637 C C . PHE B 1 184 ? 26.495 -18.659 21.301 1.00 18.98 184 PHE B C 1
ATOM 4638 O O . PHE B 1 184 ? 25.890 -17.794 20.667 1.00 14.37 184 PHE B O 1
ATOM 4646 N N . TYR B 1 185 ? 27.734 -18.493 21.757 1.00 9.79 185 TYR B N 1
ATOM 4647 C CA . TYR B 1 185 ? 28.479 -17.260 21.529 1.00 10.32 185 TYR B CA 1
ATOM 4648 C C . TYR B 1 185 ? 29.940 -17.549 21.232 1.00 12.76 185 TYR B C 1
ATOM 4649 O O . TYR B 1 185 ? 30.471 -18.581 21.632 1.00 12.59 185 TYR B O 1
ATOM 4658 N N . ASN B 1 186 ? 30.590 -16.615 20.548 1.00 13.30 186 ASN B N 1
ATOM 4659 C CA . ASN B 1 186 ? 32.027 -16.695 20.316 1.00 14.29 186 ASN B CA 1
ATOM 4660 C C . ASN B 1 186 ? 32.804 -16.070 21.466 1.00 14.99 186 ASN B C 1
ATOM 4661 O O . ASN B 1 186 ? 32.406 -15.040 22.009 1.00 13.13 186 ASN B O 1
ATOM 4666 N N . VAL B 1 187 ? 33.917 -16.699 21.825 1.00 13.11 187 VAL B N 1
ATOM 4667 C CA . VAL B 1 187 ? 34.756 -16.207 22.908 1.00 15.92 187 VAL B CA 1
ATOM 4668 C C . VAL B 1 187 ? 36.223 -16.287 22.515 1.00 17.74 187 VAL B C 1
ATOM 4669 O O . VAL B 1 187 ? 36.660 -17.255 21.892 1.00 13.96 187 VAL B O 1
ATOM 4673 N N . ASP B 1 188 ? 36.977 -15.254 22.865 1.00 15.75 188 ASP B N 1
ATOM 4674 C CA . ASP B 1 188 ? 38.412 -15.250 22.644 1.00 16.15 188 ASP B CA 1
ATOM 4675 C C . ASP B 1 188 ? 39.097 -14.803 23.925 1.00 16.75 188 ASP B C 1
ATOM 4676 O O . ASP B 1 188 ? 38.824 -13.717 24.440 1.00 19.33 188 ASP B O 1
ATOM 4681 N N . LEU B 1 189 ? 39.981 -15.648 24.445 1.00 11.55 189 LEU B N 1
ATOM 4682 C CA . LEU B 1 189 ? 40.592 -15.404 25.745 1.00 16.95 189 LEU B CA 1
ATOM 4683 C C . LEU B 1 189 ? 41.917 -14.651 25.657 1.00 18.57 189 LEU B C 1
ATOM 4684 O O . LEU B 1 189 ? 42.552 -14.387 26.675 1.00 21.32 189 LEU B O 1
ATOM 4689 N N . GLU B 1 190 ? 42.340 -14.332 24.456 1.00 17.84 190 GLU B N 1
ATOM 4690 C CA . GLU B 1 190 ? 43.582 -13.687 24.154 1.00 23.60 190 GLU B CA 1
ATOM 4691 C C . GLU B 1 190 ? 43.541 -12.459 23.244 1.00 25.17 190 GLU B C 1
ATOM 4692 O O . GLU B 1 190 ? 44.463 -12.214 22.522 1.00 32.54 190 GLU B O 1
ATOM 4698 N N . ASP B 1 191 ? 42.490 -11.671 23.323 1.00 25.54 191 ASP B N 1
ATOM 4699 C CA . ASP B 1 191 ? 42.347 -10.479 22.518 1.00 24.55 191 ASP B CA 1
ATOM 4700 C C . ASP B 1 191 ? 41.779 -9.307 23.205 1.00 28.26 191 ASP B C 1
ATOM 4701 O O . ASP B 1 191 ? 40.615 -9.034 23.120 1.00 32.70 191 ASP B O 1
ATOM 4706 N N . GLY B 1 192 ? 42.656 -8.553 23.815 1.00 31.61 192 GLY B N 1
ATOM 4707 C CA . GLY B 1 192 ? 42.259 -7.355 24.524 1.00 30.37 192 GLY B CA 1
ATOM 4708 C C . GLY B 1 192 ? 41.741 -7.691 25.905 1.00 33.05 192 GLY B C 1
ATOM 4709 O O . GLY B 1 192 ? 41.878 -8.820 26.373 1.00 28.64 192 GLY B O 1
ATOM 4710 N N . LEU B 1 193 ? 41.098 -6.758 26.522 1.00 35.63 193 LEU B N 1
ATOM 4711 C CA . LEU B 1 193 ? 40.647 -6.940 27.847 1.00 31.15 193 LEU B CA 1
ATOM 4712 C C . LEU B 1 193 ? 39.456 -7.831 27.961 1.00 30.31 193 LEU B C 1
ATOM 4713 O O . LEU B 1 193 ? 39.354 -8.636 28.851 1.00 22.85 193 LEU B O 1
ATOM 4718 N N . MET B 1 194 ? 38.578 -7.696 27.007 1.00 24.77 194 MET B N 1
ATOM 4719 C CA . MET B 1 194 ? 37.351 -8.408 26.943 1.00 21.91 194 MET B CA 1
ATOM 4720 C C . MET B 1 194 ? 37.409 -9.756 26.222 1.00 21.11 194 MET B C 1
ATOM 4721 O O . MET B 1 194 ? 38.292 -9.999 25.460 1.00 21.15 194 MET B O 1
ATOM 4726 N N . THR B 1 195 ? 36.438 -10.614 26.505 1.00 17.27 195 THR B N 1
ATOM 4727 C CA . THR B 1 195 ? 36.500 -11.969 25.978 1.00 13.99 195 THR B CA 1
ATOM 4728 C C . THR B 1 195 ? 35.436 -12.228 24.918 1.00 14.64 195 THR B C 1
ATOM 4729 O O . THR B 1 195 ? 35.421 -13.291 24.301 1.00 18.00 195 THR B O 1
ATOM 4733 N N . GLY B 1 196 ? 34.535 -11.270 24.725 1.00 15.29 196 GLY B N 1
ATOM 4734 C CA . GLY B 1 196 ? 33.447 -11.432 23.775 1.00 12.79 196 GLY B CA 1
ATOM 4735 C C . GLY B 1 196 ? 32.087 -11.524 24.446 1.00 11.80 196 GLY B C 1
ATOM 4736 O O . GLY B 1 196 ? 31.048 -11.481 23.786 1.00 9.11 196 GLY B O 1
ATOM 4737 N N . ILE B 1 197 ? 32.092 -11.652 25.767 1.00 10.63 197 ILE B N 1
ATOM 4738 C CA . ILE B 1 197 ? 30.844 -11.725 26.518 1.00 10.71 197 ILE B CA 1
ATOM 4739 C C . ILE B 1 197 ? 31.061 -11.369 27.984 1.00 9.73 197 ILE B C 1
ATOM 4740 O O . ILE B 1 197 ? 32.118 -11.642 28.553 1.00 9.41 197 ILE B O 1
ATOM 4745 N N . PHE B 1 198 ? 30.054 -10.755 28.593 1.00 12.55 198 PHE B N 1
ATOM 4746 C CA . PHE B 1 198 ? 30.095 -10.493 30.027 1.00 13.29 198 PHE B CA 1
ATOM 4747 C C . PHE B 1 198 ? 29.252 -11.525 30.757 1.00 10.12 198 PHE B C 1
ATOM 4748 O O . PHE B 1 198 ? 28.020 -11.447 30.775 1.00 9.60 198 PHE B O 1
ATOM 4756 N N . LEU B 1 199 ? 29.933 -12.505 31.343 1.00 7.75 199 LEU B N 1
ATOM 4757 C CA . LEU B 1 199 ? 29.273 -13.630 31.989 1.00 8.32 199 LEU B CA 1
ATOM 4758 C C . LEU B 1 199 ? 28.350 -13.185 33.117 1.00 9.55 199 LEU B C 1
ATOM 4759 O O . LEU B 1 199 ? 27.425 -13.907 33.485 1.00 8.69 199 LEU B O 1
ATOM 4764 N N . ASP B 1 200 ? 28.589 -11.996 33.661 1.00 6.69 200 ASP B N 1
ATOM 4765 C CA . ASP B 1 200 ? 27.824 -11.566 34.829 1.00 10.07 200 ASP B CA 1
ATOM 4766 C C . ASP B 1 200 ? 26.380 -11.185 34.500 1.00 14.88 200 ASP B C 1
ATOM 4767 O O . ASP B 1 200 ? 25.581 -10.919 35.394 1.00 10.93 200 ASP B O 1
ATOM 4772 N N . GLN B 1 201 ? 26.040 -11.178 33.215 1.00 14.75 201 GLN B N 1
ATOM 4773 C CA . GLN B 1 201 ? 24.685 -10.824 32.808 1.00 15.82 201 GLN B CA 1
ATOM 4774 C C . GLN B 1 201 ? 23.876 -12.033 32.333 1.00 11.64 201 GLN B C 1
ATOM 4775 O O . GLN B 1 201 ? 22.854 -11.879 31.663 1.00 15.24 201 GLN B O 1
ATOM 4781 N N . LYS B 1 202 ? 24.330 -13.226 32.709 1.00 11.30 202 LYS B N 1
ATOM 4782 C CA . LYS B 1 202 ? 23.652 -14.471 32.349 1.00 13.56 202 LYS B CA 1
ATOM 4783 C C . LYS B 1 202 ? 22.148 -14.413 32.588 1.00 15.41 202 LYS B C 1
ATOM 4784 O O . LYS B 1 202 ? 21.353 -14.729 31.699 1.00 12.79 202 LYS B O 1
ATOM 4790 N N . GLU B 1 203 ? 21.768 -14.014 33.797 1.00 13.72 203 GLU B N 1
ATOM 4791 C CA . GLU B 1 203 ? 20.370 -14.032 34.207 1.00 13.82 203 GLU B CA 1
ATOM 4792 C C . GLU B 1 203 ? 19.586 -12.840 33.666 1.00 13.86 203 GLU B C 1
ATOM 4793 O O . GLU B 1 203 ? 18.374 -12.921 33.472 1.00 13.06 203 GLU B O 1
ATOM 4799 N N . VAL B 1 204 ? 20.276 -11.733 33.423 1.00 12.30 204 VAL B N 1
ATOM 4800 C CA . VAL B 1 204 ? 19.639 -10.585 32.795 1.00 10.95 204 VAL B CA 1
ATOM 4801 C C . VAL B 1 204 ? 19.256 -10.961 31.367 1.00 16.16 204 VAL B C 1
ATOM 4802 O O . VAL B 1 204 ? 18.153 -10.661 30.907 1.00 13.74 204 VAL B O 1
ATOM 4806 N N . ARG B 1 205 ? 20.173 -11.629 30.673 1.00 11.64 205 ARG B N 1
ATOM 4807 C CA . ARG B 1 205 ? 19.912 -12.107 29.321 1.00 12.33 205 ARG B CA 1
ATOM 4808 C C . ARG B 1 205 ? 18.768 -13.114 29.313 1.00 17.83 205 ARG B C 1
ATOM 4809 O O . ARG B 1 205 ? 17.888 -13.060 28.452 1.00 13.08 205 ARG B O 1
ATOM 4817 N N . LYS B 1 206 ? 18.782 -14.031 30.276 1.00 15.98 206 LYS B N 1
ATOM 4818 C CA . LYS B 1 206 ? 17.723 -15.027 30.392 1.00 16.55 206 LYS B CA 1
ATOM 4819 C C . LYS B 1 206 ? 16.378 -14.342 30.592 1.00 23.35 206 LYS B C 1
ATOM 4820 O O . LYS B 1 206 ? 15.398 -14.672 29.923 1.00 20.30 206 LYS B O 1
ATOM 4826 N N . LYS B 1 207 ? 16.340 -13.380 31.510 1.00 19.35 207 LYS B N 1
ATOM 4827 C CA . LYS B 1 207 ? 15.105 -12.661 31.796 1.00 17.58 207 LYS B CA 1
ATOM 4828 C C . LYS B 1 207 ? 14.605 -11.915 30.560 1.00 19.34 207 LYS B C 1
ATOM 4829 O O . LYS B 1 207 ? 13.408 -11.894 30.282 1.00 22.82 207 LYS B O 1
ATOM 4835 N N . LEU B 1 208 ? 15.539 -11.283 29.827 1.00 17.71 208 LEU B N 1
ATOM 4836 C CA . LEU B 1 208 ? 15.180 -10.527 28.634 1.00 20.59 208 LEU B CA 1
ATOM 4837 C C . LEU B 1 208 ? 14.426 -11.393 27.627 1.00 24.53 208 LEU B C 1
ATOM 4838 O O . LEU B 1 208 ? 13.310 -11.058 27.230 1.00 20.77 208 LEU B O 1
ATOM 4843 N N . ARG B 1 209 ? 15.004 -12.527 27.267 1.00 17.10 209 ARG B N 1
ATOM 4844 C CA . ARG B 1 209 ? 14.415 -13.461 26.345 1.00 20.81 209 ARG B CA 1
ATOM 4845 C C . ARG B 1 209 ? 13.110 -13.969 26.862 1.00 26.00 209 ARG B C 1
ATOM 4846 O O . ARG B 1 209 ? 12.167 -14.142 26.139 1.00 21.92 209 ARG B O 1
ATOM 4854 N N . GLY B 1 210 ? 13.101 -14.235 28.141 1.00 22.17 210 GLY B N 1
ATOM 4855 C CA . GLY B 1 210 ? 12.003 -14.923 28.792 1.00 18.69 210 GLY B CA 1
ATOM 4856 C C . GLY B 1 210 ? 10.718 -14.126 28.911 1.00 32.59 210 GLY B C 1
ATOM 4857 O O . GLY B 1 210 ? 9.626 -14.673 28.742 1.00 23.83 210 GLY B O 1
ATOM 4858 N N . GLN B 1 211 ? 10.827 -12.836 29.147 1.00 26.84 211 GLN B N 1
ATOM 4859 C CA . GLN B 1 211 ? 9.741 -12.039 29.585 1.00 23.14 211 GLN B CA 1
ATOM 4860 C C . GLN B 1 211 ? 9.615 -10.676 28.878 1.00 28.90 211 GLN B C 1
ATOM 4861 O O . GLN B 1 211 ? 8.631 -9.989 29.064 1.00 23.11 211 GLN B O 1
ATOM 4867 N N . TYR B 1 212 ? 10.613 -10.279 28.091 1.00 23.33 212 TYR B N 1
ATOM 4868 C CA . TYR B 1 212 ? 10.621 -8.940 27.504 1.00 20.11 212 TYR B CA 1
ATOM 4869 C C . TYR B 1 212 ? 11.098 -8.903 26.056 1.00 16.31 212 TYR B C 1
ATOM 4870 O O . TYR B 1 212 ? 11.634 -7.891 25.606 1.00 19.07 212 TYR B O 1
ATOM 4879 N N . ALA B 1 213 ? 10.891 -9.993 25.324 1.00 17.98 213 ALA B N 1
ATOM 4880 C CA . ALA B 1 213 ? 11.378 -10.076 23.948 1.00 15.11 213 ALA B CA 1
ATOM 4881 C C . ALA B 1 213 ? 10.344 -10.592 22.947 1.00 25.57 213 ALA B C 1
ATOM 4882 O O . ALA B 1 213 ? 10.233 -10.074 21.836 1.00 20.75 213 ALA B O 1
ATOM 4884 N N . LYS B 1 214 ? 9.558 -11.593 23.318 1.00 23.86 214 LYS B N 1
ATOM 4885 C CA . LYS B 1 214 ? 8.601 -12.279 22.444 1.00 31.55 214 LYS B CA 1
ATOM 4886 C C . LYS B 1 214 ? 7.735 -11.347 21.622 1.00 22.77 214 LYS B C 1
ATOM 4887 O O . LYS B 1 214 ? 6.987 -10.584 22.152 1.00 25.53 214 LYS B O 1
ATOM 4893 N N . GLU B 1 215 ? 7.900 -11.387 20.317 1.00 21.62 215 GLU B N 1
ATOM 4894 C CA . GLU B 1 215 ? 7.051 -10.591 19.436 1.00 32.88 215 GLU B CA 1
ATOM 4895 C C . GLU B 1 215 ? 7.222 -9.089 19.647 1.00 27.11 215 GLU B C 1
ATOM 4896 O O . GLU B 1 215 ? 6.261 -8.327 19.542 1.00 28.72 215 GLU B O 1
ATOM 4902 N N . ARG B 1 216 ? 8.445 -8.666 19.944 1.00 26.82 216 ARG B N 1
ATOM 4903 C CA . ARG B 1 216 ? 8.729 -7.245 20.113 1.00 20.14 216 ARG B CA 1
ATOM 4904 C C . ARG B 1 216 ? 9.823 -6.789 19.157 1.00 20.40 216 ARG B C 1
ATOM 4905 O O . ARG B 1 216 ? 10.616 -7.597 18.675 1.00 23.35 216 ARG B O 1
ATOM 4913 N N . HIS B 1 217 ? 9.854 -5.517 18.926 1.00 21.34 217 HIS B N 1
ATOM 4914 C CA . HIS B 1 217 ? 11.019 -4.897 18.428 1.00 19.41 217 HIS B CA 1
ATOM 4915 C C . HIS B 1 217 ? 11.961 -4.618 19.590 1.00 20.98 217 HIS B C 1
ATOM 4916 O O . HIS B 1 217 ? 11.685 -3.766 20.406 1.00 18.06 217 HIS B O 1
ATOM 4923 N N . VAL B 1 218 ? 13.065 -5.337 19.652 1.00 17.82 218 VAL B N 1
ATOM 4924 C CA . VAL B 1 218 ? 14.006 -5.159 20.755 1.00 16.92 218 VAL B CA 1
ATOM 4925 C C . VAL B 1 218 ? 15.205 -4.337 20.304 1.00 15.95 218 VAL B C 1
ATOM 4926 O O . VAL B 1 218 ? 15.911 -4.714 19.368 1.00 16.89 218 VAL B O 1
ATOM 4930 N N . LEU B 1 219 ? 15.419 -3.201 20.962 1.00 14.58 219 LEU B N 1
ATOM 4931 C CA . LEU B 1 219 ? 16.582 -2.367 20.691 1.00 12.20 219 LEU B CA 1
ATOM 4932 C C . LEU B 1 219 ? 17.666 -2.615 21.738 1.00 16.53 219 LEU B C 1
ATOM 4933 O O . LEU B 1 219 ? 17.382 -2.661 22.935 1.00 14.35 219 LEU B O 1
ATOM 4938 N N . ASN B 1 220 ? 18.905 -2.767 21.280 1.00 14.16 220 ASN B N 1
ATOM 4939 C CA . ASN B 1 220 ? 20.031 -3.058 22.165 1.00 10.85 220 ASN B CA 1
ATOM 4940 C C . ASN B 1 220 ? 21.165 -2.062 21.966 1.00 13.36 220 ASN B C 1
ATOM 4941 O O . ASN B 1 220 ? 21.852 -2.090 20.944 1.00 11.52 220 ASN B O 1
ATOM 4946 N N . LEU B 1 221 ? 21.356 -1.187 22.949 1.00 11.78 221 LEU B N 1
ATOM 4947 C CA . LEU B 1 221 ? 22.312 -0.088 22.844 1.00 10.41 221 LEU B CA 1
ATOM 4948 C C . LEU B 1 221 ? 23.627 -0.400 23.562 1.00 10.78 221 LEU B C 1
ATOM 4949 O O . LEU B 1 221 ? 23.633 -1.019 24.627 1.00 12.42 221 LEU B O 1
ATOM 4954 N N . PHE B 1 222 ? 24.736 0.045 22.977 1.00 13.85 222 PHE B N 1
ATOM 4955 C CA . PHE B 1 222 ? 26.064 -0.349 23.442 1.00 14.84 222 PHE B CA 1
ATOM 4956 C C . PHE B 1 222 ? 26.166 -1.870 23.374 1.00 13.45 222 PHE B C 1
ATOM 4957 O O . PHE B 1 222 ? 26.556 -2.522 24.337 1.00 10.73 222 PHE B O 1
ATOM 4965 N N . SER B 1 223 ? 25.803 -2.426 22.222 1.00 11.98 223 SER B N 1
ATOM 4966 C CA . SER B 1 223 ? 25.661 -3.872 22.049 1.00 12.92 223 SER B CA 1
ATOM 4967 C C . SER B 1 223 ? 26.933 -4.701 22.253 1.00 9.49 223 SER B C 1
ATOM 4968 O O . SER B 1 223 ? 26.869 -5.815 22.766 1.00 15.32 223 SER B O 1
ATOM 4971 N N . TYR B 1 224 ? 28.088 -4.139 21.913 1.00 7.98 224 TYR B N 1
ATOM 4972 C CA . TYR B 1 224 ? 29.304 -4.928 21.967 1.00 13.83 224 TYR B CA 1
ATOM 4973 C C . TYR B 1 224 ? 29.156 -6.032 20.933 1.00 17.51 224 TYR B C 1
ATOM 4974 O O . TYR B 1 224 ? 29.076 -5.767 19.734 1.00 22.53 224 TYR B O 1
ATOM 4983 N N . THR B 1 225 ? 29.128 -7.270 21.403 1.00 12.42 225 THR B N 1
ATOM 4984 C CA . THR B 1 225 ? 29.079 -8.425 20.511 1.00 13.17 225 THR B CA 1
ATOM 4985 C C . THR B 1 225 ? 27.640 -8.881 20.292 1.00 15.06 225 THR B C 1
ATOM 4986 O O . THR B 1 225 ? 27.392 -9.913 19.674 1.00 13.15 225 THR B O 1
ATOM 4990 N N . GLY B 1 226 ? 26.700 -8.096 20.809 1.00 12.43 226 GLY B N 1
ATOM 4991 C CA . GLY B 1 226 ? 25.284 -8.325 20.572 1.00 9.80 226 GLY B CA 1
ATOM 4992 C C . GLY B 1 226 ? 24.639 -9.424 21.393 1.00 16.61 226 GLY B C 1
ATOM 4993 O O . GLY B 1 226 ? 23.587 -9.938 21.015 1.00 17.48 226 GLY B O 1
ATOM 4994 N N . ALA B 1 227 ? 25.249 -9.779 22.516 1.00 11.28 227 ALA B N 1
ATOM 4995 C CA . ALA B 1 227 ? 24.745 -10.875 23.341 1.00 12.15 227 ALA B CA 1
ATOM 4996 C C . ALA B 1 227 ? 23.254 -10.748 23.652 1.00 14.23 227 ALA B C 1
ATOM 4997 O O . ALA B 1 227 ? 22.501 -11.713 23.512 1.00 12.93 227 ALA B O 1
ATOM 4999 N N . PHE B 1 228 ? 22.832 -9.560 24.078 1.00 10.89 228 PHE B N 1
ATOM 5000 C CA . PHE B 1 228 ? 21.419 -9.315 24.370 1.00 12.02 228 PHE B CA 1
ATOM 5001 C C . PHE B 1 228 ? 20.532 -9.562 23.150 1.00 14.68 228 PHE B C 1
ATOM 5002 O O . PHE B 1 228 ? 19.473 -10.185 23.251 1.00 17.32 228 PHE B O 1
ATOM 5010 N N . SER B 1 229 ? 20.967 -9.063 21.997 1.00 12.43 229 SER B N 1
ATOM 5011 C CA . SER B 1 229 ? 20.190 -9.193 20.770 1.00 18.69 229 SER B CA 1
ATOM 5012 C C . SER B 1 229 ? 20.100 -10.647 20.332 1.00 18.51 229 SER B C 1
ATOM 5013 O O . SER B 1 229 ? 19.038 -11.122 19.921 1.00 19.13 229 SER B O 1
ATOM 5016 N N . VAL B 1 230 ? 21.221 -11.352 20.433 1.00 15.68 230 VAL B N 1
ATOM 5017 C CA . VAL B 1 230 ? 21.304 -12.730 19.975 1.00 14.60 230 VAL B CA 1
ATOM 5018 C C . VAL B 1 230 ? 20.335 -13.646 20.710 1.00 19.39 230 VAL B C 1
ATOM 5019 O O . VAL B 1 230 ? 19.678 -14.484 20.093 1.00 21.27 230 VAL B O 1
ATOM 5023 N N . ILE B 1 231 ? 20.238 -13.490 22.028 1.00 17.22 231 ILE B N 1
ATOM 5024 C CA . ILE B 1 231 ? 19.345 -14.345 22.805 1.00 14.65 231 ILE B CA 1
ATOM 5025 C C . ILE B 1 231 ? 17.895 -13.898 22.648 1.00 19.77 231 ILE B C 1
ATOM 5026 O O . ILE B 1 231 ? 16.981 -14.721 22.632 1.00 19.21 231 ILE B O 1
ATOM 5031 N N . ALA B 1 232 ? 17.689 -12.590 22.522 1.00 17.20 232 ALA B N 1
ATOM 5032 C CA . ALA B 1 232 ? 16.345 -12.053 22.339 1.00 17.49 232 ALA B CA 1
ATOM 5033 C C . ALA B 1 232 ? 15.785 -12.404 20.963 1.00 20.15 232 ALA B C 1
ATOM 5034 O O . ALA B 1 232 ? 14.581 -12.594 20.807 1.00 18.74 232 ALA B O 1
ATOM 5036 N N . ALA B 1 233 ? 16.665 -12.484 19.974 1.00 18.29 233 ALA B N 1
ATOM 5037 C CA . ALA B 1 233 ? 16.251 -12.678 18.589 1.00 24.76 233 ALA B CA 1
ATOM 5038 C C . ALA B 1 233 ? 15.591 -14.033 18.368 1.00 25.53 233 ALA B C 1
ATOM 5039 O O . ALA B 1 233 ? 15.012 -14.281 17.314 1.00 25.62 233 ALA B O 1
ATOM 5041 N N . SER B 1 234 ? 15.678 -14.907 19.365 1.00 28.84 234 SER B N 1
ATOM 5042 C CA . SER B 1 234 ? 15.045 -16.217 19.278 1.00 31.56 234 SER B CA 1
ATOM 5043 C C . SER B 1 234 ? 13.539 -16.103 19.481 1.00 33.86 234 SER B C 1
ATOM 5044 O O . SER B 1 234 ? 12.790 -17.029 19.173 1.00 33.96 234 SER B O 1
ATOM 5047 N N . GLU B 1 235 ? 13.085 -14.986 19.974 1.00 33.95 235 GLU B N 1
ATOM 5048 C CA . GLU B 1 235 ? 11.717 -14.808 20.297 1.00 30.56 235 GLU B CA 1
ATOM 5049 C C . GLU B 1 235 ? 11.164 -13.468 19.767 1.00 29.81 235 GLU B C 1
ATOM 5050 O O . GLU B 1 235 ? 9.990 -13.334 19.559 1.00 24.71 235 GLU B O 1
ATOM 5056 N N . ALA B 1 236 ? 12.026 -12.495 19.556 1.00 26.17 236 ALA B N 1
ATOM 5057 C CA . ALA B 1 236 ? 11.602 -11.181 19.090 1.00 26.25 236 ALA B CA 1
ATOM 5058 C C . ALA B 1 236 ? 11.175 -11.208 17.629 1.00 26.48 236 ALA B C 1
ATOM 5059 O O . ALA B 1 236 ? 11.583 -12.086 16.867 1.00 24.02 236 ALA B O 1
ATOM 5061 N N . SER B 1 237 ? 10.349 -10.239 17.247 1.00 24.48 237 SER B N 1
ATOM 5062 C CA . SER B 1 237 ? 10.013 -10.034 15.845 1.00 29.16 237 SER B CA 1
ATOM 5063 C C . SER B 1 237 ? 11.311 -9.747 15.110 1.00 31.63 237 SER B C 1
ATOM 5064 O O . SER B 1 237 ? 11.549 -10.251 14.011 1.00 30.45 237 SER B O 1
ATOM 5067 N N . SER B 1 238 ? 12.151 -8.934 15.745 1.00 21.12 238 SER B N 1
ATOM 5068 C CA . SER B 1 238 ? 13.478 -8.622 15.235 1.00 24.52 238 SER B CA 1
ATOM 5069 C C . SER B 1 238 ? 14.229 -7.807 16.281 1.00 23.62 238 SER B C 1
ATOM 5070 O O . SER B 1 238 ? 13.619 -7.183 17.152 1.00 17.58 238 SER B O 1
ATOM 5073 N N . THR B 1 239 ? 15.553 -7.817 16.203 1.00 21.04 239 THR B N 1
ATOM 5074 C CA . THR B 1 239 ? 16.359 -7.047 17.138 1.00 17.82 239 THR B CA 1
ATOM 5075 C C . THR B 1 239 ? 17.108 -5.960 16.393 1.00 17.75 239 THR B C 1
ATOM 5076 O O . THR B 1 239 ? 17.404 -6.099 15.202 1.00 14.21 239 THR B O 1
ATOM 5080 N N . THR B 1 240 ? 17.394 -4.873 17.098 1.00 15.67 240 THR B N 1
ATOM 5081 C CA . THR B 1 240 ? 18.218 -3.798 16.565 1.00 11.79 240 THR B CA 1
ATOM 5082 C C . THR B 1 240 ? 19.389 -3.539 17.509 1.00 15.10 240 THR B C 1
ATOM 5083 O O . THR B 1 240 ? 19.195 -3.186 18.671 1.00 14.48 240 THR B O 1
ATOM 5087 N N . SER B 1 241 ? 20.605 -3.726 17.003 1.00 14.70 241 SER B N 1
ATOM 5088 C CA . SER B 1 241 ? 21.810 -3.570 17.808 1.00 17.10 241 SER B CA 1
ATOM 5089 C C . SER B 1 241 ? 22.584 -2.325 17.404 1.00 16.78 241 SER B C 1
ATOM 5090 O O . SER B 1 241 ? 22.789 -2.070 16.220 1.00 17.78 241 SER B O 1
ATOM 5093 N N . VAL B 1 242 ? 23.030 -1.561 18.396 1.00 10.43 242 VAL B N 1
ATOM 5094 C CA . VAL B 1 242 ? 23.781 -0.343 18.132 1.00 12.40 242 VAL B CA 1
ATOM 5095 C C . VAL B 1 242 ? 25.061 -0.296 18.957 1.00 17.01 242 VAL B C 1
ATOM 5096 O O . VAL B 1 242 ? 25.020 -0.293 20.188 1.00 11.62 242 VAL B O 1
ATOM 5100 N N . ASP B 1 243 ? 26.197 -0.264 18.276 1.00 12.29 243 ASP B N 1
ATOM 5101 C CA . ASP B 1 243 ? 27.469 -0.107 18.961 1.00 14.40 243 ASP B CA 1
ATOM 5102 C C . ASP B 1 243 ? 28.386 0.805 18.162 1.00 16.44 243 ASP B C 1
ATOM 5103 O O . ASP B 1 243 ? 28.316 0.857 16.934 1.00 18.52 243 ASP B O 1
ATOM 5108 N N . LEU B 1 244 ? 29.210 1.570 18.872 1.00 12.53 244 LEU B N 1
ATOM 5109 C CA . LEU B 1 244 ? 30.158 2.491 18.246 1.00 17.40 244 LEU B CA 1
ATOM 5110 C C . LEU B 1 244 ? 31.241 1.791 17.422 1.00 22.95 244 LEU B C 1
ATOM 5111 O O . LEU B 1 244 ? 31.613 2.258 16.345 1.00 21.77 244 LEU B O 1
ATOM 5116 N N . ALA B 1 245 ? 31.749 0.679 17.943 1.00 19.70 245 ALA B N 1
ATOM 5117 C CA . ALA B 1 245 ? 32.915 0.014 17.358 1.00 20.86 245 ALA B CA 1
ATOM 5118 C C . ALA B 1 245 ? 32.586 -0.709 16.056 1.00 21.49 245 ALA B C 1
ATOM 5119 O O . ALA B 1 245 ? 31.667 -1.526 16.003 1.00 22.57 245 ALA B O 1
ATOM 5121 N N . ASN B 1 246 ? 33.351 -0.409 15.008 1.00 23.26 246 ASN B N 1
ATOM 5122 C CA . ASN B 1 246 ? 33.147 -1.039 13.706 1.00 25.62 246 ASN B CA 1
ATOM 5123 C C . ASN B 1 246 ? 33.181 -2.561 13.790 1.00 26.67 246 ASN B C 1
ATOM 5124 O O . ASN B 1 246 ? 32.406 -3.249 13.130 1.00 18.91 246 ASN B O 1
ATOM 5129 N N . ARG B 1 247 ? 34.057 -3.072 14.644 1.00 24.10 247 ARG B N 1
ATOM 5130 C CA . ARG B 1 247 ? 34.268 -4.507 14.776 1.00 21.23 247 ARG B CA 1
ATOM 5131 C C . ARG B 1 247 ? 32.971 -5.164 15.216 1.00 20.13 247 ARG B C 1
ATOM 5132 O O . ARG B 1 247 ? 32.698 -6.318 14.885 1.00 18.91 247 ARG B O 1
ATOM 5140 N N . SER B 1 248 ? 32.181 -4.418 15.976 1.00 20.47 248 SER B N 1
ATOM 5141 C CA . SER B 1 248 ? 30.989 -4.961 16.623 1.00 18.59 248 SER B CA 1
ATOM 5142 C C . SER B 1 248 ? 30.047 -5.651 15.641 1.00 17.90 248 SER B C 1
ATOM 5143 O O . SER B 1 248 ? 29.427 -6.662 15.974 1.00 16.68 248 SER B O 1
ATOM 5146 N N . ARG B 1 249 ? 29.934 -5.103 14.435 1.00 21.70 249 ARG B N 1
ATOM 5147 C CA . ARG B 1 249 ? 29.026 -5.658 13.436 1.00 18.39 249 ARG B CA 1
ATOM 5148 C C . ARG B 1 249 ? 29.383 -7.100 13.100 1.00 16.05 249 ARG B C 1
ATOM 5149 O O . ARG B 1 249 ? 28.543 -7.992 13.196 1.00 14.86 249 ARG B O 1
ATOM 5157 N N . SER B 1 250 ? 30.632 -7.324 12.700 1.00 19.40 250 SER B N 1
ATOM 5158 C CA A SER B 1 250 ? 31.096 -8.664 12.359 0.37 20.92 250 SER B CA 1
ATOM 5159 C CA B SER B 1 250 ? 31.079 -8.666 12.352 0.63 20.71 250 SER B CA 1
ATOM 5160 C C . SER B 1 250 ? 30.842 -9.632 13.509 1.00 18.82 250 SER B C 1
ATOM 5161 O O . SER B 1 250 ? 30.186 -10.662 13.340 1.00 17.21 250 SER B O 1
ATOM 5166 N N . LEU B 1 251 ? 31.365 -9.289 14.680 1.00 18.41 251 LEU B N 1
ATOM 5167 C CA . LEU B 1 251 ? 31.208 -10.129 15.861 1.00 14.72 251 LEU B CA 1
ATOM 5168 C C . LEU B 1 251 ? 29.739 -10.445 16.120 1.00 16.02 251 LEU B C 1
ATOM 5169 O O . LEU B 1 251 ? 29.381 -11.582 16.435 1.00 14.54 251 LEU B O 1
ATOM 5174 N N . THR B 1 252 ? 28.887 -9.436 15.981 1.00 15.12 252 THR B N 1
ATOM 5175 C CA . THR B 1 252 ? 27.461 -9.613 16.215 1.00 10.13 252 THR B CA 1
ATOM 5176 C C . THR B 1 252 ? 26.837 -10.516 15.152 1.00 18.17 252 THR B C 1
ATOM 5177 O O . THR B 1 252 ? 26.022 -11.390 15.463 1.00 13.86 252 THR B O 1
ATOM 5181 N N . GLU B 1 253 ? 27.233 -10.317 13.899 1.00 15.38 253 GLU B N 1
ATOM 5182 C CA . GLU B 1 253 ? 26.744 -11.163 12.815 1.00 18.89 253 GLU B CA 1
ATOM 5183 C C . GLU B 1 253 ? 27.105 -12.622 13.080 1.00 18.48 253 GLU B C 1
ATOM 5184 O O . GLU B 1 253 ? 26.254 -13.502 12.988 1.00 16.37 253 GLU B O 1
ATOM 5190 N N . GLU B 1 254 ? 28.366 -12.866 13.425 1.00 17.59 254 GLU B N 1
ATOM 5191 C CA . GLU B 1 254 ? 28.838 -14.209 13.754 1.00 17.99 254 GLU B CA 1
ATOM 5192 C C . GLU B 1 254 ? 27.991 -14.876 14.833 1.00 17.76 254 GLU B C 1
ATOM 5193 O O . GLU B 1 254 ? 27.630 -16.047 14.715 1.00 23.43 254 GLU B O 1
ATOM 5199 N N . ASN B 1 255 ? 27.689 -14.133 15.892 1.00 16.39 255 ASN B N 1
ATOM 5200 C CA . ASN B 1 255 ? 26.903 -14.672 16.997 1.00 15.32 255 ASN B CA 1
ATOM 5201 C C . ASN B 1 255 ? 25.487 -15.064 16.589 1.00 15.06 255 ASN B C 1
ATOM 5202 O O . ASN B 1 255 ? 24.956 -16.073 17.058 1.00 16.85 255 ASN B O 1
ATOM 5207 N N . PHE B 1 256 ? 24.876 -14.268 15.718 1.00 14.02 256 PHE B N 1
ATOM 5208 C CA . PHE B 1 256 ? 23.582 -14.626 15.149 1.00 19.99 256 PHE B CA 1
ATOM 5209 C C . PHE B 1 256 ? 23.696 -15.958 14.408 1.00 19.50 256 PHE B C 1
ATOM 5210 O O . PHE B 1 256 ? 22.875 -16.857 14.593 1.00 17.49 256 PHE B O 1
ATOM 5218 N N . GLY B 1 257 ? 24.734 -16.075 13.585 1.00 20.50 257 GLY B N 1
ATOM 5219 C CA . GLY B 1 257 ? 24.971 -17.277 12.805 1.00 18.73 257 GLY B CA 1
ATOM 5220 C C . GLY B 1 257 ? 25.107 -18.539 13.638 1.00 27.37 257 GLY B C 1
ATOM 5221 O O . GLY B 1 257 ? 24.612 -19.597 13.252 1.00 19.40 257 GLY B O 1
ATOM 5222 N N . LEU B 1 258 ? 25.781 -18.431 14.782 1.00 20.53 258 LEU B N 1
ATOM 5223 C CA . LEU B 1 258 ? 25.957 -19.572 15.677 1.00 17.63 258 LEU B CA 1
ATOM 5224 C C . LEU B 1 258 ? 24.620 -20.107 16.162 1.00 14.82 258 LEU B C 1
ATOM 5225 O O . LEU B 1 258 ? 24.512 -21.266 16.562 1.00 22.72 258 LEU B O 1
ATOM 5230 N N . ASN B 1 259 ? 23.602 -19.254 16.141 1.00 15.37 259 ASN B N 1
ATOM 5231 C CA . ASN B 1 259 ? 22.284 -19.634 16.632 1.00 14.79 259 ASN B CA 1
ATOM 5232 C C . ASN B 1 259 ? 21.245 -19.788 15.523 1.00 23.99 259 ASN B C 1
ATOM 5233 O O . ASN B 1 259 ? 20.049 -19.610 15.755 1.00 16.91 259 ASN B O 1
ATOM 5238 N N . ALA B 1 260 ? 21.675 -20.076 14.318 1.00 25.42 260 ALA B N 1
ATOM 5239 C CA . ALA B 1 260 ? 20.792 -20.303 13.201 1.00 26.44 260 ALA B CA 1
ATOM 5240 C C . ALA B 1 260 ? 19.889 -19.130 12.957 1.00 32.00 260 ALA B C 1
ATOM 5241 O O . ALA B 1 260 ? 18.722 -19.275 12.705 1.00 28.32 260 ALA B O 1
ATOM 5243 N N . ILE B 1 261 ? 20.474 -17.959 13.049 1.00 26.14 261 ILE B N 1
ATOM 5244 C CA . ILE B 1 261 ? 19.719 -16.741 12.791 1.00 23.98 261 ILE B CA 1
ATOM 5245 C C . ILE B 1 261 ? 20.362 -15.958 11.660 1.00 24.00 261 ILE B C 1
ATOM 5246 O O . ILE B 1 261 ? 21.525 -15.563 11.748 1.00 24.55 261 ILE B O 1
ATOM 5251 N N . ASP B 1 262 ? 19.607 -15.660 10.637 1.00 29.84 262 ASP B N 1
ATOM 5252 C CA . ASP B 1 262 ? 20.122 -14.855 9.572 1.00 29.63 262 ASP B CA 1
ATOM 5253 C C . ASP B 1 262 ? 20.266 -13.447 9.979 1.00 20.76 262 ASP B C 1
ATOM 5254 O O . ASP B 1 262 ? 19.335 -12.819 10.364 1.00 24.53 262 ASP B O 1
ATOM 5259 N N . PRO B 1 263 ? 21.476 -12.964 9.959 1.00 23.78 263 PRO B N 1
ATOM 5260 C CA . PRO B 1 263 ? 21.837 -11.624 10.295 1.00 27.41 263 PRO B CA 1
ATOM 5261 C C . PRO B 1 263 ? 21.083 -10.654 9.541 1.00 27.54 263 PRO B C 1
ATOM 5262 O O . PRO B 1 263 ? 20.874 -9.562 9.994 1.00 28.23 263 PRO B O 1
ATOM 5266 N N . LYS B 1 264 ? 20.647 -11.081 8.385 1.00 29.87 264 LYS B N 1
ATOM 5267 C CA . LYS B 1 264 ? 19.923 -10.165 7.510 1.00 27.44 264 LYS B CA 1
ATOM 5268 C C . LYS B 1 264 ? 18.492 -9.925 7.987 1.00 24.30 264 LYS B C 1
ATOM 5269 O O . LYS B 1 264 ? 17.839 -8.977 7.558 1.00 30.29 264 LYS B O 1
ATOM 5275 N N . SER B 1 265 ? 18.011 -10.783 8.881 1.00 26.89 265 SER B N 1
ATOM 5276 C CA . SER B 1 265 ? 16.679 -10.609 9.457 1.00 24.22 265 SER B CA 1
ATOM 5277 C C . SER B 1 265 ? 16.733 -9.709 10.692 1.00 26.74 265 SER B C 1
ATOM 5278 O O . SER B 1 265 ? 15.724 -9.502 11.367 1.00 26.48 265 SER B O 1
ATOM 5281 N N . GLN B 1 266 ? 17.918 -9.183 10.984 1.00 23.45 266 GLN B N 1
ATOM 5282 C CA . GLN B 1 266 ? 18.116 -8.313 12.137 1.00 24.02 266 GLN B CA 1
ATOM 5283 C C . GLN B 1 266 ? 18.780 -7.024 11.685 1.00 21.47 266 GLN B C 1
ATOM 5284 O O . GLN B 1 266 ? 19.302 -6.944 10.574 1.00 25.81 266 GLN B O 1
ATOM 5290 N N . TYR B 1 267 ? 18.783 -6.020 12.532 1.00 20.33 267 TYR B N 1
ATOM 5291 C CA . TYR B 1 267 ? 19.387 -4.758 12.236 1.00 15.48 267 TYR B CA 1
ATOM 5292 C C . TYR B 1 267 ? 20.605 -4.500 13.100 1.00 20.91 267 TYR B C 1
ATOM 5293 O O . TYR B 1 267 ? 20.593 -4.734 14.272 1.00 18.40 267 TYR B O 1
ATOM 5302 N N . ILE B 1 268 ? 21.670 -4.061 12.472 1.00 17.29 268 ILE B N 1
ATOM 5303 C CA . ILE B 1 268 ? 22.915 -3.801 13.175 1.00 21.91 268 ILE B CA 1
ATOM 5304 C C . ILE B 1 268 ? 23.512 -2.495 12.683 1.00 23.97 268 ILE B C 1
ATOM 5305 O O . ILE B 1 268 ? 23.866 -2.366 11.512 1.00 26.63 268 ILE B O 1
ATOM 5310 N N . TYR B 1 269 ? 23.669 -1.556 13.553 1.00 19.08 269 TYR B N 1
ATOM 5311 C CA . TYR B 1 269 ? 24.191 -0.297 13.224 1.00 21.21 269 TYR B CA 1
ATOM 5312 C C . TYR B 1 269 ? 25.518 -0.067 13.923 1.00 19.28 269 TYR B C 1
ATOM 5313 O O . TYR B 1 269 ? 25.696 -0.510 15.020 1.00 21.65 269 TYR B O 1
ATOM 5322 N N . VAL B 1 270 ? 26.470 0.502 13.191 1.00 19.16 270 VAL B N 1
ATOM 5323 C CA . VAL B 1 270 ? 27.686 1.051 13.765 1.00 23.58 270 VAL B CA 1
ATOM 5324 C C . VAL B 1 270 ? 27.434 2.523 14.061 1.00 26.92 270 VAL B C 1
ATOM 5325 O O . VAL B 1 270 ? 27.927 3.396 13.347 1.00 24.81 270 VAL B O 1
ATOM 5329 N N . MET B 1 271 ? 26.638 2.805 15.084 1.00 32.44 271 MET B N 1
ATOM 5330 C CA . MET B 1 271 ? 26.278 4.185 15.383 1.00 24.19 271 MET B CA 1
ATOM 5331 C C . MET B 1 271 ? 26.495 4.532 16.848 1.00 28.16 271 MET B C 1
ATOM 5332 O O . MET B 1 271 ? 26.243 3.716 17.735 1.00 20.98 271 MET B O 1
ATOM 5337 N N . ASP B 1 272 ? 26.955 5.752 17.100 1.00 15.15 272 ASP B N 1
ATOM 5338 C CA . ASP B 1 272 ? 27.043 6.233 18.463 1.00 17.62 272 ASP B CA 1
ATOM 5339 C C . ASP B 1 272 ? 25.610 6.270 18.962 1.00 15.64 272 ASP B C 1
ATOM 5340 O O . ASP B 1 272 ? 24.710 6.714 18.249 1.00 14.06 272 ASP B O 1
ATOM 5345 N N . THR B 1 273 ? 25.394 5.795 20.180 1.00 13.30 273 THR B N 1
ATOM 5346 C CA . THR B 1 273 ? 24.040 5.676 20.704 1.00 14.20 273 THR B CA 1
ATOM 5347 C C . THR B 1 273 ? 23.261 6.984 20.625 1.00 15.48 273 THR B C 1
ATOM 5348 O O . THR B 1 273 ? 22.065 6.988 20.342 1.00 15.09 273 THR B O 1
ATOM 5352 N N . PHE B 1 274 ? 23.939 8.098 20.877 1.00 13.47 274 PHE B N 1
ATOM 5353 C CA . PHE B 1 274 ? 23.256 9.386 20.920 1.00 18.26 274 PHE B CA 1
ATOM 5354 C C . PHE B 1 274 ? 22.922 9.908 19.527 1.00 23.51 274 PHE B C 1
ATOM 5355 O O . PHE B 1 274 ? 22.035 10.746 19.365 1.00 19.40 274 PHE B O 1
ATOM 5363 N N . ASP B 1 275 ? 23.630 9.403 18.524 1.00 16.65 275 ASP B N 1
ATOM 5364 C CA . ASP B 1 275 ? 23.297 9.712 17.141 1.00 15.34 275 ASP B CA 1
ATOM 5365 C C . ASP B 1 275 ? 22.155 8.820 16.680 1.00 16.77 275 ASP B C 1
ATOM 5366 O O . ASP B 1 275 ? 21.289 9.250 15.914 1.00 17.75 275 ASP B O 1
ATOM 5371 N N . PHE B 1 276 ? 22.140 7.578 17.159 1.00 16.09 276 PHE B N 1
ATOM 5372 C CA . PHE B 1 276 ? 21.050 6.667 16.829 1.00 17.99 276 PHE B CA 1
ATOM 5373 C C . PHE B 1 276 ? 19.713 7.185 17.349 1.00 17.26 276 PHE B C 1
ATOM 5374 O O . PHE B 1 276 ? 18.687 7.039 16.686 1.00 21.10 276 PHE B O 1
ATOM 5382 N N . TYR B 1 277 ? 19.730 7.779 18.540 1.00 17.34 277 TYR B N 1
ATOM 5383 C CA . TYR B 1 277 ? 18.528 8.365 19.124 1.00 20.16 277 TYR B CA 1
ATOM 5384 C C . TYR B 1 277 ? 17.899 9.351 18.146 1.00 24.33 277 TYR B C 1
ATOM 5385 O O . TYR B 1 277 ? 16.693 9.312 17.900 1.00 20.19 277 TYR B O 1
ATOM 5394 N N . LYS B 1 278 ? 18.689 10.202 17.521 1.00 21.74 278 LYS B N 1
ATOM 5395 C CA . LYS B 1 278 ? 18.230 11.122 16.524 1.00 28.12 278 LYS B CA 1
ATOM 5396 C C . LYS B 1 278 ? 17.714 10.489 15.248 1.00 26.03 278 LYS B C 1
ATOM 5397 O O . LYS B 1 278 ? 16.616 10.753 14.848 1.00 30.03 278 LYS B O 1
ATOM 5403 N N . TYR B 1 279 ? 18.504 9.619 14.658 1.00 28.01 279 TYR B N 1
ATOM 5404 C CA . TYR B 1 279 ? 18.132 8.913 13.451 1.00 23.84 279 TYR B CA 1
ATOM 5405 C C . TYR B 1 279 ? 16.875 8.186 13.638 1.00 30.83 279 TYR B C 1
ATOM 5406 O O . TYR B 1 279 ? 15.947 8.302 12.872 1.00 31.98 279 TYR B O 1
ATOM 5415 N N . ALA B 1 280 ? 16.843 7.424 14.694 1.00 24.94 280 ALA B N 1
ATOM 5416 C CA . ALA B 1 280 ? 15.642 6.632 14.941 1.00 21.78 280 ALA B CA 1
ATOM 5417 C C . ALA B 1 280 ? 14.425 7.519 15.188 1.00 32.41 280 ALA B C 1
ATOM 5418 O O . ALA B 1 280 ? 13.301 7.159 14.832 1.00 33.39 280 ALA B O 1
ATOM 5420 N N . ALA B 1 281 ? 14.604 8.703 15.704 1.00 28.66 281 ALA B N 1
ATOM 5421 C CA . ALA B 1 281 ? 13.508 9.573 16.021 1.00 34.07 281 ALA B CA 1
ATOM 5422 C C . ALA B 1 281 ? 12.878 10.163 14.785 1.00 32.44 281 ALA B C 1
ATOM 5423 O O . ALA B 1 281 ? 11.675 10.250 14.671 1.00 39.49 281 ALA B O 1
ATOM 5425 N N . ARG B 1 282 ? 13.679 10.580 13.857 1.00 34.20 282 ARG B N 1
ATOM 5426 C CA . ARG B 1 282 ? 13.177 11.206 12.710 1.00 40.46 282 ARG B CA 1
ATOM 5427 C C . ARG B 1 282 ? 12.756 10.292 11.629 1.00 41.82 282 ARG B C 1
ATOM 5428 O O . ARG B 1 282 ? 12.089 10.706 10.722 1.00 49.47 282 ARG B O 1
ATOM 5436 N N . HIS B 1 283 ? 13.167 9.057 11.684 1.00 37.33 283 HIS B N 1
ATOM 5437 C CA . HIS B 1 283 ? 12.492 8.088 10.885 1.00 35.83 283 HIS B CA 1
ATOM 5438 C C . HIS B 1 283 ? 11.306 7.455 11.542 1.00 35.07 283 HIS B C 1
ATOM 5439 O O . HIS B 1 283 ? 10.726 6.528 11.042 1.00 40.34 283 HIS B O 1
ATOM 5446 N N . GLY B 1 284 ? 10.998 7.937 12.709 1.00 39.24 284 GLY B N 1
ATOM 5447 C CA . GLY B 1 284 ? 9.803 7.530 13.424 1.00 35.41 284 GLY B CA 1
ATOM 5448 C C . GLY B 1 284 ? 9.845 6.104 13.936 1.00 37.53 284 GLY B C 1
ATOM 5449 O O . GLY B 1 284 ? 8.802 5.491 14.162 1.00 38.03 284 GLY B O 1
ATOM 5450 N N . HIS B 1 285 ? 11.011 5.583 14.223 1.00 31.29 285 HIS B N 1
ATOM 5451 C CA . HIS B 1 285 ? 11.064 4.274 14.782 1.00 36.28 285 HIS B CA 1
ATOM 5452 C C . HIS B 1 285 ? 10.694 4.208 16.198 1.00 29.86 285 HIS B C 1
ATOM 5453 O O . HIS B 1 285 ? 10.740 5.175 16.921 1.00 30.23 285 HIS B O 1
ATOM 5460 N N . SER B 1 286 ? 10.294 3.026 16.598 1.00 26.63 286 SER B N 1
ATOM 5461 C CA . SER B 1 286 ? 10.030 2.738 17.948 1.00 31.92 286 SER B CA 1
ATOM 5462 C C . SER B 1 286 ? 10.241 1.325 18.349 1.00 29.66 286 SER B C 1
ATOM 5463 O O . SER B 1 286 ? 10.157 0.422 17.545 1.00 28.39 286 SER B O 1
ATOM 5466 N N . TYR B 1 287 ? 10.520 1.139 19.626 1.00 25.88 287 TYR B N 1
ATOM 5467 C CA . TYR B 1 287 ? 10.831 -0.211 20.077 1.00 22.07 287 TYR B CA 1
ATOM 5468 C C . TYR B 1 287 ? 10.071 -0.553 21.346 1.00 22.95 287 TYR B C 1
ATOM 5469 O O . TYR B 1 287 ? 9.750 0.323 22.147 1.00 22.52 287 TYR B O 1
ATOM 5478 N N . ASP B 1 288 ? 9.777 -1.837 21.510 1.00 20.53 288 ASP B N 1
ATOM 5479 C CA . ASP B 1 288 ? 8.967 -2.312 22.621 1.00 25.40 288 ASP B CA 1
ATOM 5480 C C . ASP B 1 288 ? 9.833 -2.583 23.847 1.00 29.20 288 ASP B C 1
ATOM 5481 O O . ASP B 1 288 ? 9.369 -2.491 24.983 1.00 23.73 288 ASP B O 1
ATOM 5486 N N . THR B 1 289 ? 11.094 -2.920 23.605 1.00 20.60 289 THR B N 1
ATOM 5487 C CA . THR B 1 289 ? 12.058 -3.075 24.684 1.00 21.70 289 THR B CA 1
ATOM 5488 C C . THR B 1 289 ? 13.372 -2.433 24.282 1.00 21.31 289 THR B C 1
ATOM 5489 O O . THR B 1 289 ? 13.940 -2.755 23.237 1.00 23.29 289 THR B O 1
ATOM 5493 N N . ILE B 1 290 ? 13.847 -1.508 25.107 1.00 14.53 290 ILE B N 1
ATOM 5494 C CA . ILE B 1 290 ? 15.131 -0.870 24.853 1.00 17.75 290 ILE B CA 1
ATOM 5495 C C . ILE B 1 290 ? 16.125 -1.241 25.945 1.00 18.27 290 ILE B C 1
ATOM 5496 O O . ILE B 1 290 ? 15.934 -0.898 27.113 1.00 12.62 290 ILE B O 1
ATOM 5501 N N . VAL B 1 291 ? 17.173 -1.960 25.556 1.00 18.45 291 VAL B N 1
ATOM 5502 C CA . VAL B 1 291 ? 18.223 -2.368 26.479 1.00 13.80 291 VAL B CA 1
ATOM 5503 C C . VAL B 1 291 ? 19.372 -1.378 26.432 1.00 11.54 291 VAL B C 1
ATOM 5504 O O . VAL B 1 291 ? 19.902 -1.072 25.362 1.00 14.15 291 VAL B O 1
ATOM 5508 N N . ILE B 1 292 ? 19.751 -0.878 27.602 1.00 10.03 292 ILE B N 1
ATOM 5509 C CA . ILE B 1 292 ? 20.860 0.051 27.713 1.00 12.44 292 ILE B CA 1
ATOM 5510 C C . ILE B 1 292 ? 21.888 -0.457 28.724 1.00 16.85 292 ILE B C 1
ATOM 5511 O O . ILE B 1 292 ? 21.587 -0.620 29.908 1.00 9.05 292 ILE B O 1
ATOM 5516 N N . ASP B 1 293 ? 23.102 -0.712 28.247 1.00 13.83 293 ASP B N 1
ATOM 5517 C CA . ASP B 1 293 ? 24.164 -1.232 29.100 1.00 15.75 293 ASP B CA 1
ATOM 5518 C C . ASP B 1 293 ? 25.497 -0.629 28.696 1.00 14.01 293 ASP B C 1
ATOM 5519 O O . ASP B 1 293 ? 26.313 -1.287 28.050 1.00 18.75 293 ASP B O 1
ATOM 5524 N N . PRO B 1 294 ? 25.723 0.636 29.075 1.00 13.24 294 PRO B N 1
ATOM 5525 C CA . PRO B 1 294 ? 26.899 1.388 28.645 1.00 9.46 294 PRO B CA 1
ATOM 5526 C C . PRO B 1 294 ? 28.122 1.143 29.525 1.00 12.99 294 PRO B C 1
ATOM 5527 O O . PRO B 1 294 ? 27.993 0.662 30.651 1.00 13.52 294 PRO B O 1
ATOM 5531 N N . PRO B 1 295 ? 29.308 1.482 29.009 1.00 13.30 295 PRO B N 1
ATOM 5532 C CA . PRO B 1 295 ? 30.527 1.466 29.816 1.00 14.31 295 PRO B CA 1
ATOM 5533 C C . PRO B 1 295 ? 30.450 2.603 30.827 1.00 16.66 295 PRO B C 1
ATOM 5534 O O . PRO B 1 295 ? 29.759 3.590 30.565 1.00 13.54 295 PRO B O 1
ATOM 5538 N N . SER B 1 296 ? 31.133 2.468 31.960 1.00 13.95 296 SER B N 1
ATOM 5539 C CA . SER B 1 296 ? 31.065 3.479 33.011 1.00 17.62 296 SER B CA 1
ATOM 5540 C C . SER B 1 296 ? 31.522 4.842 32.501 1.00 18.48 296 SER B C 1
ATOM 5541 O O . SER B 1 296 ? 31.024 5.878 32.936 1.00 23.85 296 SER B O 1
ATOM 5544 N N . PHE B 1 297 ? 32.458 4.861 31.582 1.00 20.04 297 PHE B N 1
ATOM 5545 C CA . PHE B 1 297 ? 32.919 6.065 30.935 1.00 24.04 297 PHE B CA 1
ATOM 5546 C C . PHE B 1 297 ? 33.284 5.874 29.490 1.00 22.54 297 PHE B C 1
ATOM 5547 O O . PHE B 1 297 ? 33.727 4.832 29.108 1.00 22.36 297 PHE B O 1
ATOM 5555 N N . ALA B 1 298 ? 33.070 6.907 28.690 1.00 19.82 298 ALA B N 1
ATOM 5556 C CA . ALA B 1 298 ? 33.367 6.827 27.264 1.00 24.27 298 ALA B CA 1
ATOM 5557 C C . ALA B 1 298 ? 33.542 8.209 26.644 1.00 25.64 298 ALA B C 1
ATOM 5558 O O . ALA B 1 298 ? 32.984 9.193 27.127 1.00 28.87 298 ALA B O 1
ATOM 5560 N N . ARG B 1 299 ? 34.384 8.276 25.615 1.00 23.25 299 ARG B N 1
ATOM 5561 C CA . ARG B 1 299 ? 34.587 9.502 24.853 1.00 35.07 299 ARG B CA 1
ATOM 5562 C C . ARG B 1 299 ? 34.484 9.237 23.351 1.00 32.20 299 ARG B C 1
ATOM 5563 O O . ARG B 1 299 ? 35.112 8.315 22.833 1.00 25.73 299 ARG B O 1
ATOM 5571 N N . ASN B 1 300 ? 33.699 10.055 22.658 1.00 29.84 300 ASN B N 1
ATOM 5572 C CA . ASN B 1 300 ? 33.612 9.986 21.205 1.00 34.39 300 ASN B CA 1
ATOM 5573 C C . ASN B 1 300 ? 33.442 11.377 20.611 1.00 32.10 300 ASN B C 1
ATOM 5574 O O . ASN B 1 300 ? 32.581 12.143 21.044 1.00 32.19 300 ASN B O 1
ATOM 5579 N N . LYS B 1 301 ? 34.091 11.636 19.509 1.00 37.21 301 LYS B N 1
ATOM 5580 C CA . LYS B 1 301 ? 34.042 12.899 18.890 1.00 31.47 301 LYS B CA 1
ATOM 5581 C C . LYS B 1 301 ? 34.208 13.953 20.029 1.00 36.67 301 LYS B C 1
ATOM 5582 O O . LYS B 1 301 ? 35.180 13.938 20.749 1.00 37.13 301 LYS B O 1
ATOM 5588 N N . LYS B 1 302 ? 33.239 14.837 20.194 1.00 39.33 302 LYS B N 1
ATOM 5589 C CA . LYS B 1 302 ? 33.261 15.852 21.166 1.00 37.92 302 LYS B CA 1
ATOM 5590 C C . LYS B 1 302 ? 32.488 15.529 22.434 1.00 38.20 302 LYS B C 1
ATOM 5591 O O . LYS B 1 302 ? 32.481 16.290 23.381 1.00 38.30 302 LYS B O 1
ATOM 5597 N N . ARG B 1 303 ? 31.867 14.372 22.426 1.00 33.21 303 ARG B N 1
ATOM 5598 C CA . ARG B 1 303 ? 31.030 13.875 23.517 1.00 33.43 303 ARG B CA 1
ATOM 5599 C C . ARG B 1 303 ? 31.839 13.151 24.585 1.00 33.05 303 ARG B C 1
ATOM 5600 O O . ARG B 1 303 ? 32.770 12.409 24.277 1.00 28.04 303 ARG B O 1
ATOM 5608 N N . THR B 1 304 ? 31.467 13.363 25.843 1.00 33.07 304 THR B N 1
ATOM 5609 C CA . THR B 1 304 ? 31.987 12.557 26.940 1.00 35.37 304 THR B CA 1
ATOM 5610 C C . THR B 1 304 ? 30.819 12.002 27.751 1.00 32.01 304 THR B C 1
ATOM 5611 O O . THR B 1 304 ? 29.880 12.726 28.088 1.00 26.63 304 THR B O 1
ATOM 5615 N N . PHE B 1 305 ? 30.877 10.709 28.048 1.00 24.89 305 PHE B N 1
ATOM 5616 C CA . PHE B 1 305 ? 29.816 10.053 28.795 1.00 24.71 305 PHE B CA 1
ATOM 5617 C C . PHE B 1 305 ? 30.328 9.484 30.108 1.00 27.86 305 PHE B C 1
ATOM 5618 O O . PHE B 1 305 ? 31.238 8.655 30.125 1.00 23.67 305 PHE B O 1
ATOM 5626 N N . SER B 1 306 ? 29.763 9.936 31.190 1.00 25.48 306 SER B N 1
ATOM 5627 C CA . SER B 1 306 ? 29.932 9.322 32.480 1.00 30.16 306 SER B CA 1
ATOM 5628 C C . SER B 1 306 ? 28.645 8.768 32.998 1.00 30.06 306 SER B C 1
ATOM 5629 O O . SER B 1 306 ? 27.643 9.438 33.072 1.00 29.39 306 SER B O 1
ATOM 5632 N N . VAL B 1 307 ? 28.669 7.519 33.438 1.00 23.07 307 VAL B N 1
ATOM 5633 C CA . VAL B 1 307 ? 27.425 6.855 33.795 1.00 24.00 307 VAL B CA 1
ATOM 5634 C C . VAL B 1 307 ? 26.724 7.619 34.917 1.00 19.92 307 VAL B C 1
ATOM 5635 O O . VAL B 1 307 ? 25.501 7.757 34.917 1.00 24.87 307 VAL B O 1
ATOM 5639 N N . GLN B 1 308 ? 27.506 8.115 35.871 1.00 24.97 308 GLN B N 1
ATOM 5640 C CA . GLN B 1 308 ? 26.955 8.831 37.021 1.00 34.31 308 GLN B CA 1
ATOM 5641 C C . GLN B 1 308 ? 26.232 10.133 36.658 1.00 36.82 308 GLN B C 1
ATOM 5642 O O . GLN B 1 308 ? 25.174 10.430 37.211 1.00 44.47 308 GLN B O 1
ATOM 5648 N N . LYS B 1 309 ? 26.802 10.907 35.740 1.00 27.28 309 LYS B N 1
ATOM 5649 C CA . LYS B 1 309 ? 26.249 12.222 35.401 1.00 26.76 309 LYS B CA 1
ATOM 5650 C C . LYS B 1 309 ? 25.349 12.273 34.160 1.00 32.57 309 LYS B C 1
ATOM 5651 O O . LYS B 1 309 ? 24.659 13.268 33.941 1.00 35.42 309 LYS B O 1
ATOM 5657 N N . ASP B 1 310 ? 25.365 11.224 33.343 1.00 32.97 310 ASP B N 1
ATOM 5658 C CA . ASP B 1 310 ? 24.718 11.263 32.073 1.00 26.10 310 ASP B CA 1
ATOM 5659 C C . ASP B 1 310 ? 23.689 10.200 31.762 1.00 22.25 310 ASP B C 1
ATOM 5660 O O . ASP B 1 310 ? 23.253 10.080 30.651 1.00 22.84 310 ASP B O 1
ATOM 5665 N N . TYR B 1 311 ? 23.248 9.476 32.761 1.00 23.61 311 TYR B N 1
ATOM 5666 C CA . TYR B 1 311 ? 22.250 8.443 32.519 1.00 20.26 311 TYR B CA 1
ATOM 5667 C C . TYR B 1 311 ? 20.878 9.026 32.190 1.00 23.28 311 TYR B C 1
ATOM 5668 O O . TYR B 1 311 ? 20.078 8.386 31.504 1.00 25.03 311 TYR B O 1
ATOM 5677 N N . ASP B 1 312 ? 20.606 10.241 32.661 1.00 19.69 312 ASP B N 1
ATOM 5678 C CA . ASP B 1 312 ? 19.351 10.900 32.316 1.00 22.69 312 ASP B CA 1
ATOM 5679 C C . ASP B 1 312 ? 19.234 11.124 30.807 1.00 17.37 312 ASP B C 1
ATOM 5680 O O . ASP B 1 312 ? 18.144 11.045 30.244 1.00 19.79 312 ASP B O 1
ATOM 5685 N N . LYS B 1 313 ? 20.363 11.416 30.164 1.00 21.43 313 LYS B N 1
ATOM 5686 C CA . LYS B 1 313 ? 20.406 11.599 28.714 1.00 23.51 313 LYS B CA 1
ATOM 5687 C C . LYS B 1 313 ? 20.054 10.318 27.955 1.00 19.30 313 LYS B C 1
ATOM 5688 O O . LYS B 1 313 ? 19.322 10.355 26.966 1.00 20.59 313 LYS B O 1
ATOM 5694 N N . LEU B 1 314 ? 20.574 9.189 28.427 1.00 19.44 314 LEU B N 1
ATOM 5695 C CA . LEU B 1 314 ? 20.280 7.893 27.827 1.00 13.12 314 LEU B CA 1
ATOM 5696 C C . LEU B 1 314 ? 18.811 7.538 27.986 1.00 18.61 314 LEU B C 1
ATOM 5697 O O . LEU B 1 314 ? 18.192 6.981 27.077 1.00 17.59 314 LEU B O 1
ATOM 5702 N N . ILE B 1 315 ? 18.251 7.863 29.145 1.00 14.50 315 ILE B N 1
ATOM 5703 C CA . ILE B 1 315 ? 16.858 7.543 29.434 1.00 15.76 315 ILE B CA 1
ATOM 5704 C C . ILE B 1 315 ? 15.911 8.426 28.627 1.00 18.54 315 ILE B C 1
ATOM 5705 O O . ILE B 1 315 ? 14.900 7.956 28.107 1.00 16.89 315 ILE B O 1
ATOM 5710 N N . ASN B 1 316 ? 16.249 9.707 28.518 1.00 21.46 316 ASN B N 1
ATOM 5711 C CA . ASN B 1 316 ? 15.427 10.641 27.756 1.00 21.31 316 ASN B CA 1
ATOM 5712 C C . ASN B 1 316 ? 15.397 10.299 26.271 1.00 22.73 316 ASN B C 1
ATOM 5713 O O . ASN B 1 316 ? 14.337 10.301 25.648 1.00 19.12 316 ASN B O 1
ATOM 5718 N N . GLY B 1 317 ? 16.563 9.999 25.708 1.00 21.30 317 GLY B N 1
ATOM 5719 C CA . GLY B 1 317 ? 16.650 9.608 24.314 1.00 18.31 317 GLY B CA 1
ATOM 5720 C C . GLY B 1 317 ? 15.864 8.342 24.036 1.00 23.72 317 GLY B C 1
ATOM 5721 O O . GLY B 1 317 ? 15.202 8.226 23.004 1.00 23.89 317 GLY B O 1
ATOM 5722 N N . ALA B 1 318 ? 15.929 7.394 24.964 1.00 20.45 318 ALA B N 1
ATOM 5723 C CA . ALA B 1 318 ? 15.219 6.129 24.810 1.00 17.56 318 ALA B CA 1
ATOM 5724 C C . ALA B 1 318 ? 13.704 6.321 24.783 1.00 21.74 318 ALA B C 1
ATOM 5725 O O . ALA B 1 318 ? 13.011 5.748 23.940 1.00 21.36 318 ALA B O 1
ATOM 5727 N N . LEU B 1 319 ? 13.191 7.198 25.598 1.00 20.93 319 LEU B N 1
ATOM 5728 C CA . LEU B 1 319 ? 11.796 7.357 25.734 1.00 18.38 319 LEU B CA 1
ATOM 5729 C C . LEU B 1 319 ? 11.192 7.913 24.483 1.00 21.70 319 LEU B C 1
ATOM 5730 O O . LEU B 1 319 ? 10.080 7.612 24.157 1.00 25.46 319 LEU B O 1
ATOM 5735 N N . ASN B 1 320 ? 11.986 8.676 23.767 1.00 19.49 320 ASN B N 1
ATOM 5736 C CA . ASN B 1 320 ? 11.556 9.257 22.497 1.00 33.62 320 ASN B CA 1
ATOM 5737 C C . ASN B 1 320 ? 11.332 8.234 21.383 1.00 29.41 320 ASN B C 1
ATOM 5738 O O . ASN B 1 320 ? 10.625 8.513 20.413 1.00 27.68 320 ASN B O 1
ATOM 5743 N N . ILE B 1 321 ? 11.926 7.054 21.520 1.00 29.16 321 ILE B N 1
ATOM 5744 C CA . ILE B 1 321 ? 11.750 6.001 20.524 1.00 24.17 321 ILE B CA 1
ATOM 5745 C C . ILE B 1 321 ? 11.206 4.718 21.137 1.00 25.29 321 ILE B C 1
ATOM 5746 O O . ILE B 1 321 ? 11.377 3.632 20.582 1.00 25.06 321 ILE B O 1
ATOM 5751 N N . LEU B 1 322 ? 10.548 4.851 22.284 1.00 23.58 322 LEU B N 1
ATOM 5752 C CA . LEU B 1 322 ? 9.889 3.719 22.921 1.00 27.91 322 LEU B CA 1
ATOM 5753 C C . LEU B 1 322 ? 8.404 3.732 22.577 1.00 26.54 322 LEU B C 1
ATOM 5754 O O . LEU B 1 322 ? 7.745 4.767 22.680 1.00 27.25 322 LEU B O 1
ATOM 5759 N N . SER B 1 323 ? 7.873 2.580 22.346 1.00 29.62 323 SER B N 1
ATOM 5760 C CA . SER B 1 323 ? 6.503 2.386 22.086 1.00 27.35 323 SER B CA 1
ATOM 5761 C C . SER B 1 323 ? 5.687 2.882 23.224 1.00 38.61 323 SER B C 1
ATOM 5762 O O . SER B 1 323 ? 6.213 3.166 24.276 1.00 25.32 323 SER B O 1
ATOM 5765 N N . SER B 1 324 ? 4.382 2.923 23.022 1.00 33.32 324 SER B N 1
ATOM 5766 C CA . SER B 1 324 ? 3.500 3.480 23.998 1.00 38.00 324 SER B CA 1
ATOM 5767 C C . SER B 1 324 ? 3.521 2.704 25.284 1.00 30.13 324 SER B C 1
ATOM 5768 O O . SER B 1 324 ? 3.429 3.278 26.346 1.00 37.67 324 SER B O 1
ATOM 5771 N N . GLU B 1 325 ? 3.734 1.444 25.188 1.00 33.02 325 GLU B N 1
ATOM 5772 C CA . GLU B 1 325 ? 3.604 0.558 26.304 1.00 36.42 325 GLU B CA 1
ATOM 5773 C C . GLU B 1 325 ? 4.893 -0.293 26.577 1.00 37.53 325 GLU B C 1
ATOM 5774 O O . GLU B 1 325 ? 4.835 -1.458 26.958 1.00 35.64 325 GLU B O 1
ATOM 5780 N N . GLY B 1 326 ? 6.033 0.355 26.437 1.00 31.74 326 GLY B N 1
ATOM 5781 C CA . GLY B 1 326 ? 7.364 -0.229 26.365 1.00 27.96 326 GLY B CA 1
ATOM 5782 C C . GLY B 1 326 ? 8.077 -0.572 27.663 1.00 32.90 326 GLY B C 1
ATOM 5783 O O . GLY B 1 326 ? 7.662 -0.177 28.754 1.00 27.39 326 GLY B O 1
ATOM 5784 N N . THR B 1 327 ? 9.169 -1.320 27.532 1.00 23.50 327 THR B N 1
ATOM 5785 C CA . THR B 1 327 ? 9.997 -1.681 28.673 1.00 24.30 327 THR B CA 1
ATOM 5786 C C . THR B 1 327 ? 11.425 -1.188 28.488 1.00 23.61 327 THR B C 1
ATOM 5787 O O . THR B 1 327 ? 12.040 -1.405 27.443 1.00 18.97 327 THR B O 1
ATOM 5791 N N . LEU B 1 328 ? 11.949 -0.525 29.510 1.00 19.80 328 LEU B N 1
ATOM 5792 C CA . LEU B 1 328 ? 13.349 -0.136 29.528 1.00 14.99 328 LEU B CA 1
ATOM 5793 C C . LEU B 1 328 ? 14.150 -1.113 30.381 1.00 17.88 328 LEU B C 1
ATOM 5794 O O . LEU B 1 328 ? 13.798 -1.378 31.528 1.00 19.01 328 LEU B O 1
ATOM 5799 N N . LEU B 1 329 ? 15.218 -1.659 29.817 1.00 15.87 329 LEU B N 1
ATOM 5800 C CA . LEU B 1 329 ? 16.157 -2.443 30.604 1.00 16.44 329 LEU B CA 1
ATOM 5801 C C . LEU B 1 329 ? 17.398 -1.594 30.827 1.00 15.44 329 LEU B C 1
ATOM 5802 O O . LEU B 1 329 ? 18.235 -1.453 29.936 1.00 16.18 329 LEU B O 1
ATOM 5807 N N . LEU B 1 330 ? 17.499 -1.010 32.015 1.00 13.42 330 LEU B N 1
ATOM 5808 C CA . LEU B 1 330 ? 18.564 -0.069 32.318 1.00 11.53 330 LEU B CA 1
ATOM 5809 C C . LEU B 1 330 ? 19.643 -0.728 33.169 1.00 15.08 330 LEU B C 1
ATOM 5810 O O . LEU B 1 330 ? 19.374 -1.212 34.266 1.00 15.66 330 LEU B O 1
ATOM 5815 N N . CYS B 1 331 ? 20.869 -0.755 32.648 1.00 14.48 331 CYS B N 1
ATOM 5816 C CA . CYS B 1 331 ? 21.956 -1.469 33.311 1.00 14.62 331 CYS B CA 1
ATOM 5817 C C . CYS B 1 331 ? 23.184 -0.604 33.555 1.00 17.16 331 CYS B C 1
ATOM 5818 O O . CYS B 1 331 ? 23.411 0.395 32.871 1.00 13.87 331 CYS B O 1
ATOM 5821 N N . THR B 1 332 ? 23.979 -1.015 34.536 1.00 14.87 332 THR B N 1
ATOM 5822 C CA . THR B 1 332 ? 25.303 -0.454 34.752 1.00 15.05 332 THR B CA 1
ATOM 5823 C C . THR B 1 332 ? 26.145 -1.448 35.542 1.00 16.29 332 THR B C 1
ATOM 5824 O O . THR B 1 332 ? 25.634 -2.154 36.414 1.00 10.87 332 THR B O 1
ATOM 5828 N N . ASN B 1 333 ? 27.391 -1.567 35.165 1.00 14.94 333 ASN B N 1
ATOM 5829 C CA . ASN B 1 333 ? 28.421 -2.361 35.785 1.00 13.79 333 ASN B CA 1
ATOM 5830 C C . ASN B 1 333 ? 29.375 -1.582 36.706 1.00 18.94 333 ASN B C 1
ATOM 5831 O O . ASN B 1 333 ? 30.347 -2.120 37.182 1.00 16.45 333 ASN B O 1
ATOM 5836 N N . ALA B 1 334 ? 29.095 -0.315 36.910 1.00 11.23 334 ALA B N 1
ATOM 5837 C CA . ALA B 1 334 ? 30.012 0.576 37.612 1.00 21.26 334 ALA B CA 1
ATOM 5838 C C . ALA B 1 334 ? 29.947 0.408 39.128 1.00 18.88 334 ALA B C 1
ATOM 5839 O O . ALA B 1 334 ? 28.912 0.655 39.743 1.00 15.95 334 ALA B O 1
ATOM 5841 N N . SER B 1 335 ? 31.062 0.001 39.725 1.00 23.62 335 SER B N 1
ATOM 5842 C CA . SER B 1 335 ? 31.115 -0.241 41.164 1.00 24.18 335 SER B CA 1
ATOM 5843 C C . SER B 1 335 ? 30.926 1.037 41.982 1.00 27.69 335 SER B C 1
ATOM 5844 O O . SER B 1 335 ? 30.382 0.998 43.086 1.00 22.96 335 SER B O 1
ATOM 5847 N N . VAL B 1 336 ? 31.312 2.162 41.423 1.00 25.52 336 VAL B N 1
ATOM 5848 C CA . VAL B 1 336 ? 31.211 3.398 42.073 1.00 29.34 336 VAL B CA 1
ATOM 5849 C C . VAL B 1 336 ? 29.858 4.022 41.978 1.00 31.18 336 VAL B C 1
ATOM 5850 O O . VAL B 1 336 ? 29.621 5.072 42.529 1.00 32.78 336 VAL B O 1
ATOM 5854 N N . TYR B 1 337 ? 28.977 3.349 41.271 1.00 28.23 337 TYR B N 1
ATOM 5855 C CA . TYR B 1 337 ? 27.603 3.794 41.080 1.00 24.23 337 TYR B CA 1
ATOM 5856 C C . TYR B 1 337 ? 26.652 2.866 41.824 1.00 20.04 337 TYR B C 1
ATOM 5857 O O . TYR B 1 337 ? 26.157 1.895 41.257 1.00 23.89 337 TYR B O 1
ATOM 5866 N N . PRO B 1 338 ? 26.402 3.162 43.096 1.00 22.65 338 PRO B N 1
ATOM 5867 C CA . PRO B 1 338 ? 25.564 2.286 43.922 1.00 24.93 338 PRO B CA 1
ATOM 5868 C C . PRO B 1 338 ? 24.137 2.174 43.389 1.00 20.70 338 PRO B C 1
ATOM 5869 O O . PRO B 1 338 ? 23.658 3.074 42.698 1.00 18.40 338 PRO B O 1
ATOM 5873 N N . LEU B 1 339 ? 23.468 1.075 43.719 1.00 15.82 339 LEU B N 1
ATOM 5874 C CA . LEU B 1 339 ? 22.099 0.858 43.283 1.00 17.42 339 LEU B CA 1
ATOM 5875 C C . LEU B 1 339 ? 21.195 2.017 43.697 1.00 20.86 339 LEU B C 1
ATOM 5876 O O . LEU B 1 339 ? 20.397 2.506 42.897 1.00 19.29 339 LEU B O 1
ATOM 5881 N N . LYS B 1 340 ? 21.314 2.493 44.928 1.00 21.89 340 LYS B N 1
ATOM 5882 C CA . LYS B 1 340 ? 20.541 3.575 45.489 1.00 24.35 340 LYS B CA 1
ATOM 5883 C C . LYS B 1 340 ? 20.542 4.774 44.612 1.00 17.62 340 LYS B C 1
ATOM 5884 O O . LYS B 1 340 ? 19.517 5.276 44.275 1.00 24.87 340 LYS B O 1
ATOM 5890 N N . GLN B 1 341 ? 21.722 5.213 44.248 1.00 24.58 341 GLN B N 1
ATOM 5891 C CA . GLN B 1 341 ? 21.923 6.351 43.420 1.00 21.68 341 GLN B CA 1
ATOM 5892 C C . GLN B 1 341 ? 21.422 6.126 41.992 1.00 24.18 341 GLN B C 1
ATOM 5893 O O . GLN B 1 341 ? 20.820 6.999 41.445 1.00 28.19 341 GLN B O 1
ATOM 5899 N N . PHE B 1 342 ? 21.616 4.940 41.443 1.00 21.80 342 PHE B N 1
ATOM 5900 C CA . PHE B 1 342 ? 21.153 4.584 40.103 1.00 21.32 342 PHE B CA 1
ATOM 5901 C C . PHE B 1 342 ? 19.631 4.658 40.018 1.00 19.91 342 PHE B C 1
ATOM 5902 O O . PHE B 1 342 ? 19.079 5.291 39.116 1.00 18.26 342 PHE B O 1
ATOM 5910 N N . LYS B 1 343 ? 18.960 4.050 40.989 1.00 19.89 343 LYS B N 1
ATOM 5911 C CA . LYS B 1 343 ? 17.503 4.051 41.029 1.00 22.48 343 LYS B CA 1
ATOM 5912 C C . LYS B 1 343 ? 16.989 5.482 41.150 1.00 21.85 343 LYS B C 1
ATOM 5913 O O . LYS B 1 343 ? 15.989 5.847 40.533 1.00 24.38 343 LYS B O 1
ATOM 5919 N N . ASN B 1 344 ? 17.681 6.291 41.946 1.00 19.06 344 ASN B N 1
ATOM 5920 C CA . ASN B 1 344 ? 17.309 7.691 42.123 1.00 23.82 344 ASN B CA 1
ATOM 5921 C C . ASN B 1 344 ? 17.401 8.467 40.810 1.00 24.99 344 ASN B C 1
ATOM 5922 O O . ASN B 1 344 ? 16.542 9.297 40.511 1.00 22.50 344 ASN B O 1
ATOM 5927 N N . THR B 1 345 ? 18.437 8.184 40.025 1.00 24.69 345 THR B N 1
ATOM 5928 C CA . THR B 1 345 ? 18.625 8.843 38.738 1.00 19.84 345 THR B CA 1
ATOM 5929 C C . THR B 1 345 ? 17.495 8.444 37.800 1.00 22.42 345 THR B C 1
ATOM 5930 O O . THR B 1 345 ? 16.967 9.269 37.053 1.00 21.19 345 THR B O 1
ATOM 5934 N N . ILE B 1 346 ? 17.123 7.171 37.859 1.00 20.52 346 ILE B N 1
ATOM 5935 C CA . ILE B 1 346 ? 16.061 6.636 37.020 1.00 20.62 346 ILE B CA 1
ATOM 5936 C C . ILE B 1 346 ? 14.699 7.222 37.387 1.00 28.01 346 ILE B C 1
ATOM 5937 O O . ILE B 1 346 ? 14.030 7.835 36.554 1.00 19.85 346 ILE B O 1
ATOM 5942 N N . LYS B 1 347 ? 14.276 7.049 38.617 1.00 25.03 347 LYS B N 1
ATOM 5943 C CA . LYS B 1 347 ? 13.019 7.574 39.066 1.00 27.66 347 LYS B CA 1
ATOM 5944 C C . LYS B 1 347 ? 12.816 9.049 38.757 1.00 25.01 347 LYS B C 1
ATOM 5945 O O . LYS B 1 347 ? 11.803 9.438 38.238 1.00 32.52 347 LYS B O 1
ATOM 5951 N N . LYS B 1 348 ? 13.804 9.855 39.132 1.00 23.20 348 LYS B N 1
ATOM 5952 C CA . LYS B 1 348 ? 13.716 11.301 38.975 1.00 24.28 348 LYS B CA 1
ATOM 5953 C C . LYS B 1 348 ? 13.605 11.668 37.503 1.00 37.17 348 LYS B C 1
ATOM 5954 O O . LYS B 1 348 ? 12.819 12.540 37.129 1.00 28.37 348 LYS B O 1
ATOM 5960 N N . THR B 1 349 ? 14.388 10.990 36.669 1.00 30.58 349 THR B N 1
ATOM 5961 C CA . THR B 1 349 ? 14.346 11.218 35.232 1.00 27.90 349 THR B CA 1
ATOM 5962 C C . THR B 1 349 ? 12.977 10.844 34.678 1.00 24.64 349 THR B C 1
ATOM 5963 O O . THR B 1 349 ? 12.425 11.549 33.833 1.00 26.22 349 THR B O 1
ATOM 5967 N N . LEU B 1 350 ? 12.433 9.730 35.157 1.00 24.12 350 LEU B N 1
ATOM 5968 C CA . LEU B 1 350 ? 11.130 9.265 34.697 1.00 25.05 350 LEU B CA 1
ATOM 5969 C C . LEU B 1 350 ? 10.000 10.123 35.255 1.00 33.66 350 LEU B C 1
ATOM 5970 O O . LEU B 1 350 ? 8.975 10.313 34.602 1.00 30.55 350 LEU B O 1
ATOM 5975 N N . GLU B 1 351 ? 10.150 10.663 36.455 1.00 34.23 351 GLU B N 1
ATOM 5976 C CA . GLU B 1 351 ? 9.157 11.554 37.027 1.00 37.94 351 GLU B CA 1
ATOM 5977 C C . GLU B 1 351 ? 9.166 12.861 36.277 1.00 32.01 351 GLU B C 1
ATOM 5978 O O . GLU B 1 351 ? 8.136 13.380 35.956 1.00 34.11 351 GLU B O 1
ATOM 5984 N N . GLU B 1 352 ? 10.328 13.386 35.953 1.00 30.02 352 GLU B N 1
ATOM 5985 C CA . GLU B 1 352 ? 10.464 14.609 35.227 1.00 30.68 352 GLU B CA 1
ATOM 5986 C C . GLU B 1 352 ? 10.013 14.538 33.811 1.00 29.27 352 GLU B C 1
ATOM 5987 O O . GLU B 1 352 ? 9.760 15.532 33.187 1.00 32.35 352 GLU B O 1
ATOM 5993 N N . SER B 1 353 ? 9.902 13.325 33.324 1.00 31.42 353 SER B N 1
ATOM 5994 C CA . SER B 1 353 ? 9.470 13.090 31.985 1.00 35.41 353 SER B CA 1
ATOM 5995 C C . SER B 1 353 ? 7.998 13.061 31.872 1.00 32.66 353 SER B C 1
ATOM 5996 O O . SER B 1 353 ? 7.454 13.250 30.813 1.00 29.54 353 SER B O 1
ATOM 5999 N N . GLY B 1 354 ? 7.362 12.804 32.982 1.00 30.26 354 GLY B N 1
ATOM 6000 C CA . GLY B 1 354 ? 5.912 12.847 33.034 1.00 30.55 354 GLY B CA 1
ATOM 6001 C C . GLY B 1 354 ? 5.220 11.549 32.661 1.00 32.87 354 GLY B C 1
ATOM 6002 O O . GLY B 1 354 ? 3.993 11.458 32.714 1.00 35.62 354 GLY B O 1
ATOM 6003 N N . VAL B 1 355 ? 5.985 10.541 32.394 1.00 31.76 355 VAL B N 1
ATOM 6004 C CA . VAL B 1 355 ? 5.426 9.289 32.045 1.00 30.09 355 VAL B CA 1
ATOM 6005 C C . VAL B 1 355 ? 5.017 8.413 33.153 1.00 30.08 355 VAL B C 1
ATOM 6006 O O . VAL B 1 355 ? 5.382 8.616 34.281 1.00 30.50 355 VAL B O 1
ATOM 6010 N N . ASP B 1 356 ? 4.340 7.365 32.823 1.00 30.39 356 ASP B N 1
ATOM 6011 C CA . ASP B 1 356 ? 4.020 6.422 33.802 1.00 30.69 356 ASP B CA 1
ATOM 6012 C C . ASP B 1 356 ? 5.033 5.341 33.786 1.00 34.45 356 ASP B C 1
ATOM 6013 O O . ASP B 1 356 ? 5.474 4.901 32.751 1.00 33.02 356 ASP B O 1
ATOM 6018 N N . TYR B 1 357 ? 5.397 4.951 34.985 1.00 30.31 357 TYR B N 1
ATOM 6019 C CA . TYR B 1 357 ? 6.465 4.044 35.267 1.00 33.35 357 TYR B CA 1
ATOM 6020 C C . TYR B 1 357 ? 6.353 3.099 36.411 1.00 33.65 357 TYR B C 1
ATOM 6021 O O . TYR B 1 357 ? 5.789 3.391 37.440 1.00 27.97 357 TYR B O 1
ATOM 6030 N N . GLU B 1 358 ? 6.935 1.945 36.183 1.00 26.31 358 GLU B N 1
ATOM 6031 C CA . GLU B 1 358 ? 7.094 1.005 37.232 1.00 35.12 358 GLU B CA 1
ATOM 6032 C C . GLU B 1 358 ? 8.366 0.171 37.152 1.00 32.48 358 GLU B C 1
ATOM 6033 O O . GLU B 1 358 ? 8.612 -0.460 36.151 1.00 28.78 358 GLU B O 1
ATOM 6039 N N . LEU B 1 359 ? 9.138 0.143 38.225 1.00 21.98 359 LEU B N 1
ATOM 6040 C CA . LEU B 1 359 ? 10.279 -0.757 38.322 1.00 27.79 359 LEU B CA 1
ATOM 6041 C C . LEU B 1 359 ? 9.783 -2.164 38.636 1.00 28.34 359 LEU B C 1
ATOM 6042 O O . LEU B 1 359 ? 9.512 -2.499 39.786 1.00 35.61 359 LEU B O 1
ATOM 6047 N N . THR B 1 360 ? 9.545 -2.946 37.588 1.00 30.94 360 THR B N 1
ATOM 6048 C CA . THR B 1 360 ? 9.062 -4.310 37.758 1.00 33.41 360 THR B CA 1
ATOM 6049 C C . THR B 1 360 ? 10.092 -5.193 38.453 1.00 34.32 360 THR B C 1
ATOM 6050 O O . THR B 1 360 ? 9.752 -5.986 39.331 1.00 38.84 360 THR B O 1
ATOM 6054 N N . GLU B 1 361 ? 11.356 -5.072 38.062 1.00 33.44 361 GLU B N 1
ATOM 6055 C CA . GLU B 1 361 ? 12.382 -5.937 38.634 1.00 29.71 361 GLU B CA 1
ATOM 6056 C C . GLU B 1 361 ? 13.767 -5.302 38.714 1.00 25.13 361 GLU B C 1
ATOM 6057 O O . GLU B 1 361 ? 14.203 -4.607 37.796 1.00 18.95 361 GLU B O 1
ATOM 6063 N N . VAL B 1 362 ? 14.453 -5.561 39.823 1.00 19.31 362 VAL B N 1
ATOM 6064 C CA . VAL B 1 362 ? 15.832 -5.139 40.001 1.00 19.32 362 VAL B CA 1
ATOM 6065 C C . VAL B 1 362 ? 16.693 -6.392 40.111 1.00 24.70 362 VAL B C 1
ATOM 6066 O O . VAL B 1 362 ? 16.414 -7.269 40.930 1.00 22.15 362 VAL B O 1
ATOM 6070 N N . MET B 1 363 ? 17.734 -6.484 39.292 1.00 17.88 363 MET B N 1
ATOM 6071 C CA . MET B 1 363 ? 18.625 -7.634 39.347 1.00 19.16 363 MET B CA 1
ATOM 6072 C C . MET B 1 363 ? 20.064 -7.228 39.643 1.00 17.99 363 MET B C 1
ATOM 6073 O O . MET B 1 363 ? 20.540 -6.201 39.159 1.00 14.03 363 MET B O 1
ATOM 6078 N N . GLY B 1 364 ? 20.744 -8.047 40.440 1.00 17.79 364 GLY B N 1
ATOM 6079 C CA . GLY B 1 364 ? 22.154 -7.860 40.721 1.00 15.82 364 GLY B CA 1
ATOM 6080 C C . GLY B 1 364 ? 22.981 -8.995 40.142 1.00 16.15 364 GLY B C 1
ATOM 6081 O O . GLY B 1 364 ? 22.560 -9.659 39.201 1.00 13.97 364 GLY B O 1
ATOM 6082 N N . LEU B 1 365 ? 24.159 -9.224 40.711 1.00 11.07 365 LEU B N 1
ATOM 6083 C CA . LEU B 1 365 ? 25.043 -10.284 40.236 1.00 10.18 365 LEU B CA 1
ATOM 6084 C C . LEU B 1 365 ? 24.441 -11.666 40.468 1.00 11.34 365 LEU B C 1
ATOM 6085 O O . LEU B 1 365 ? 23.827 -11.908 41.506 1.00 9.55 365 LEU B O 1
ATOM 6090 N N . PRO B 1 366 ? 24.621 -12.579 39.496 1.00 9.87 366 PRO B N 1
ATOM 6091 C CA . PRO B 1 366 ? 24.149 -13.965 39.604 1.00 8.46 366 PRO B CA 1
ATOM 6092 C C . PRO B 1 366 ? 25.001 -14.785 40.573 1.00 10.75 366 PRO B C 1
ATOM 6093 O O . PRO B 1 366 ? 26.043 -14.314 41.025 1.00 9.53 366 PRO B O 1
ATOM 6097 N N . LYS B 1 367 ? 24.657 -16.014 40.842 1.00 11.09 367 LYS B N 1
ATOM 6098 C CA . LYS B 1 367 ? 25.214 -16.762 41.914 1.00 13.58 367 LYS B CA 1
ATOM 6099 C C . LYS B 1 367 ? 26.662 -17.163 41.663 1.00 15.37 367 LYS B C 1
ATOM 6100 O O . LYS B 1 367 ? 27.391 -17.322 42.584 1.00 11.64 367 LYS B O 1
ATOM 6106 N N . ASP B 1 368 ? 27.074 -17.233 40.417 1.00 10.87 368 ASP B N 1
ATOM 6107 C CA . ASP B 1 368 ? 28.478 -17.520 40.116 1.00 13.17 368 ASP B CA 1
ATOM 6108 C C . ASP B 1 368 ? 29.375 -16.293 40.306 1.00 11.31 368 ASP B C 1
ATOM 6109 O O . ASP B 1 368 ? 30.601 -16.400 40.295 1.00 12.36 368 ASP B O 1
ATOM 6114 N N . PHE B 1 369 ? 28.756 -15.131 40.481 1.00 8.17 369 PHE B N 1
ATOM 6115 C CA . PHE B 1 369 ? 29.490 -13.924 40.849 1.00 7.60 369 PHE B CA 1
ATOM 6116 C C . PHE B 1 369 ? 29.206 -13.592 42.305 1.00 8.13 369 PHE B C 1
ATOM 6117 O O . PHE B 1 369 ? 28.632 -12.549 42.625 1.00 10.03 369 PHE B O 1
ATOM 6125 N N . LYS B 1 370 ? 29.662 -14.429 43.219 1.00 7.78 370 LYS B N 1
ATOM 6126 C CA . LYS B 1 370 ? 29.493 -14.281 44.635 1.00 11.18 370 LYS B CA 1
ATOM 6127 C C . LYS B 1 370 ? 29.981 -12.975 45.138 1.00 13.48 370 LYS B C 1
ATOM 6128 O O . LYS B 1 370 ? 31.068 -12.568 44.867 1.00 11.36 370 LYS B O 1
ATOM 6134 N N . THR B 1 371 ? 29.111 -12.297 45.832 1.00 10.13 371 THR B N 1
ATOM 6135 C CA . THR B 1 371 ? 29.523 -10.997 46.339 1.00 13.74 371 THR B CA 1
ATOM 6136 C C . THR B 1 371 ? 29.942 -11.082 47.801 1.00 10.85 371 THR B C 1
ATOM 6137 O O . THR B 1 371 ? 29.739 -12.101 48.459 1.00 9.95 371 THR B O 1
ATOM 6141 N N . HIS B 1 372 ? 30.534 -10.006 48.307 1.00 10.88 372 HIS B N 1
ATOM 6142 C CA . HIS B 1 372 ? 30.911 -9.947 49.711 1.00 13.84 372 HIS B CA 1
ATOM 6143 C C . HIS B 1 372 ? 29.883 -9.133 50.484 1.00 8.00 372 HIS B C 1
ATOM 6144 O O . HIS B 1 372 ? 29.659 -7.967 50.178 1.00 11.08 372 HIS B O 1
ATOM 6151 N N . PRO B 1 373 ? 29.258 -9.755 51.496 1.00 13.39 373 PRO B N 1
ATOM 6152 C CA . PRO B 1 373 ? 28.207 -9.151 52.320 1.00 10.88 373 PRO B CA 1
ATOM 6153 C C . PRO B 1 373 ? 28.645 -7.918 53.112 1.00 13.73 373 PRO B C 1
ATOM 6154 O O . PRO B 1 373 ? 27.790 -7.198 53.627 1.00 15.68 373 PRO B O 1
ATOM 6158 N N . HIS B 1 374 ? 29.948 -7.673 53.212 1.00 10.56 374 HIS B N 1
ATOM 6159 C CA . HIS B 1 374 ? 30.423 -6.519 53.971 1.00 16.93 374 HIS B CA 1
ATOM 6160 C C . HIS B 1 374 ? 31.174 -5.529 53.094 1.00 14.23 374 HIS B C 1
ATOM 6161 O O . HIS B 1 374 ? 31.844 -4.624 53.592 1.00 14.43 374 HIS B O 1
ATOM 6168 N N . TYR B 1 375 ? 31.043 -5.694 51.782 1.00 11.56 375 TYR B N 1
ATOM 6169 C CA . TYR B 1 375 ? 31.674 -4.790 50.828 1.00 11.27 375 TYR B CA 1
ATOM 6170 C C . TYR B 1 375 ? 30.776 -4.570 49.615 1.00 13.89 375 TYR B C 1
ATOM 6171 O O . TYR B 1 375 ? 31.014 -5.132 48.546 1.00 11.40 375 TYR B O 1
ATOM 6180 N N . LYS B 1 376 ? 29.742 -3.751 49.787 1.00 14.87 376 LYS B N 1
ATOM 6181 C CA . LYS B 1 376 ? 28.812 -3.486 48.724 1.00 22.99 376 LYS B CA 1
ATOM 6182 C C . LYS B 1 376 ? 29.468 -3.161 47.362 1.00 13.90 376 LYS B C 1
ATOM 6183 O O . LYS B 1 376 ? 28.971 -3.665 46.341 1.00 24.50 376 LYS B O 1
ATOM 6189 N N . PRO B 1 377 ? 30.534 -2.308 47.270 1.00 16.23 377 PRO B N 1
ATOM 6190 C CA . PRO B 1 377 ? 31.024 -2.138 45.897 1.00 10.27 377 PRO B CA 1
ATOM 6191 C C . PRO B 1 377 ? 31.204 -3.460 45.150 1.00 11.56 377 PRO B C 1
ATOM 6192 O O . PRO B 1 377 ? 31.270 -3.444 43.919 1.00 13.09 377 PRO B O 1
ATOM 6196 N N . SER B 1 378 ? 31.274 -4.580 45.868 1.00 7.67 378 SER B N 1
ATOM 6197 C CA . SER B 1 378 ? 31.377 -5.883 45.211 1.00 12.05 378 SER B CA 1
ATOM 6198 C C . SER B 1 378 ? 30.100 -6.211 44.438 1.00 11.35 378 SER B C 1
ATOM 6199 O O . SER B 1 378 ? 30.115 -7.003 43.498 1.00 9.68 378 SER B O 1
ATOM 6202 N N . LYS B 1 379 ? 28.982 -5.642 44.880 1.00 9.91 379 LYS B N 1
ATOM 6203 C CA . LYS B 1 379 ? 27.714 -5.779 44.168 1.00 11.00 379 LYS B CA 1
ATOM 6204 C C . LYS B 1 379 ? 27.617 -4.677 43.122 1.00 16.88 379 LYS B C 1
ATOM 6205 O O . LYS B 1 379 ? 26.881 -3.706 43.297 1.00 14.49 379 LYS B O 1
ATOM 6211 N N . TYR B 1 380 ? 28.378 -4.824 42.044 1.00 12.34 380 TYR B N 1
ATOM 6212 C CA . TYR B 1 380 ? 28.539 -3.745 41.075 1.00 11.60 380 TYR B CA 1
ATOM 6213 C C . TYR B 1 380 ? 27.556 -3.785 39.910 1.00 10.17 380 TYR B C 1
ATOM 6214 O O . TYR B 1 380 ? 27.448 -2.817 39.159 1.00 11.49 380 TYR B O 1
ATOM 6223 N N . LEU B 1 381 ? 26.854 -4.898 39.745 1.00 8.41 381 LEU B N 1
ATOM 6224 C CA . LEU B 1 381 ? 25.892 -5.006 38.652 1.00 11.57 381 LEU B CA 1
ATOM 6225 C C . LEU B 1 381 ? 24.497 -4.559 39.069 1.00 13.86 381 LEU B C 1
ATOM 6226 O O . LEU B 1 381 ? 23.941 -5.060 40.047 1.00 12.81 381 LEU B O 1
ATOM 6231 N N . LYS B 1 382 ? 23.945 -3.608 38.324 1.00 11.31 382 LYS B N 1
ATOM 6232 C CA . LYS B 1 382 ? 22.549 -3.221 38.484 1.00 13.38 382 LYS B CA 1
ATOM 6233 C C . LYS B 1 382 ? 21.832 -3.329 37.143 1.00 13.26 382 LYS B C 1
ATOM 6234 O O . LYS B 1 382 ? 22.264 -2.744 36.148 1.00 13.73 382 LYS B O 1
ATOM 6240 N N . ALA B 1 383 ? 20.740 -4.085 37.125 1.00 12.43 383 ALA B N 1
ATOM 6241 C CA . ALA B 1 383 ? 19.908 -4.218 35.937 1.00 20.37 383 ALA B CA 1
ATOM 6242 C C . ALA B 1 383 ? 18.463 -3.972 36.335 1.00 16.80 383 ALA B C 1
ATOM 6243 O O . ALA B 1 383 ? 17.874 -4.760 37.077 1.00 15.42 383 ALA B O 1
ATOM 6245 N N . VAL B 1 384 ? 17.900 -2.872 35.853 1.00 16.22 384 VAL B N 1
ATOM 6246 C CA . VAL B 1 384 ? 16.578 -2.441 36.290 1.00 16.60 384 VAL B CA 1
ATOM 6247 C C . VAL B 1 384 ? 15.569 -2.476 35.147 1.00 18.18 384 VAL B C 1
ATOM 6248 O O . VAL B 1 384 ? 15.700 -1.739 34.170 1.00 13.78 384 VAL B O 1
ATOM 6252 N N . PHE B 1 385 ? 14.570 -3.344 35.275 1.00 22.54 385 PHE B N 1
ATOM 6253 C CA . PHE B 1 385 ? 13.485 -3.429 34.302 1.00 19.79 385 PHE B CA 1
ATOM 6254 C C . PHE B 1 385 ? 12.372 -2.448 34.652 1.00 24.43 385 PHE B C 1
ATOM 6255 O O . PHE B 1 385 ? 11.777 -2.529 35.727 1.00 26.76 385 PHE B O 1
ATOM 6263 N N . VAL B 1 386 ? 12.092 -1.521 33.744 1.00 20.16 386 VAL B N 1
ATOM 6264 C CA . VAL B 1 386 ? 11.050 -0.527 33.973 1.00 23.25 386 VAL B CA 1
ATOM 6265 C C . VAL B 1 386 ? 10.009 -0.546 32.860 1.00 25.40 386 VAL B C 1
ATOM 6266 O O . VAL B 1 386 ? 10.326 -0.279 31.701 1.00 27.57 386 VAL B O 1
ATOM 6270 N N . ASN B 1 387 ? 8.768 -0.870 33.216 1.00 30.07 387 ASN B N 1
ATOM 6271 C CA . ASN B 1 387 ? 7.658 -0.776 32.271 1.00 31.84 387 ASN B CA 1
ATOM 6272 C C . ASN B 1 387 ? 7.175 0.665 32.133 1.00 30.97 387 ASN B C 1
ATOM 6273 O O . ASN B 1 387 ? 7.080 1.394 33.120 1.00 24.96 387 ASN B O 1
ATOM 6278 N N . ILE B 1 388 ? 6.871 1.069 30.906 1.00 25.08 388 ILE B N 1
ATOM 6279 C CA . ILE B 1 388 ? 6.529 2.457 30.625 1.00 19.95 388 ILE B CA 1
ATOM 6280 C C . ILE B 1 388 ? 5.212 2.589 29.874 1.00 26.24 388 ILE B C 1
ATOM 6281 O O . ILE B 1 388 ? 4.926 1.819 28.959 1.00 31.62 388 ILE B O 1
ATOM 6286 N N . ARG B 1 389 ? 4.411 3.565 30.280 1.00 33.35 389 ARG B N 1
ATOM 6287 C CA . ARG B 1 389 ? 3.262 3.981 29.499 1.00 34.83 389 ARG B CA 1
ATOM 6288 C C . ARG B 1 389 ? 3.404 5.470 29.225 1.00 24.79 389 ARG B C 1
ATOM 6289 O O . ARG B 1 389 ? 3.548 6.264 30.154 1.00 27.32 389 ARG B O 1
ATOM 6297 N N . HIS B 1 390 ? 3.355 5.853 27.955 1.00 26.85 390 HIS B N 1
ATOM 6298 C CA . HIS B 1 390 ? 3.399 7.267 27.607 1.00 31.52 390 HIS B CA 1
ATOM 6299 C C . HIS B 1 390 ? 2.697 7.561 26.288 1.00 25.60 390 HIS B C 1
ATOM 6300 O O . HIS B 1 390 ? 2.326 6.650 25.547 1.00 23.77 390 HIS B O 1
ATOM 6307 N N . LEU B 1 391 ? 2.554 8.828 26.023 1.00 32.27 391 LEU B N 1
ATOM 6308 C CA . LEU B 1 391 ? 1.954 9.373 24.829 1.00 38.14 391 LEU B CA 1
ATOM 6309 C C . LEU B 1 391 ? 2.822 9.221 23.586 1.00 35.63 391 LEU B C 1
ATOM 6310 O O . LEU B 1 391 ? 3.818 9.876 23.490 1.00 42.52 391 LEU B O 1
ATOM 6315 N N . GLU B 1 392 ? 2.450 8.394 22.626 1.00 35.52 392 GLU B N 1
ATOM 6316 C CA . GLU B 1 392 ? 3.171 8.391 21.382 1.00 46.53 392 GLU B CA 1
ATOM 6317 C C . GLU B 1 392 ? 2.682 9.725 20.846 1.00 46.22 392 GLU B C 1
ATOM 6318 O O . GLU B 1 392 ? 1.540 10.104 20.988 1.00 52.66 392 GLU B O 1
ATOM 6324 N N . HIS B 1 393 ? 3.610 10.471 20.357 1.00 36.09 393 HIS B N 1
ATOM 6325 C CA . HIS B 1 393 ? 3.283 11.684 19.764 1.00 37.52 393 HIS B CA 1
ATOM 6326 C C . HIS B 1 393 ? 3.106 11.591 18.239 1.00 34.17 393 HIS B C 1
ATOM 6327 O O . HIS B 1 393 ? 3.176 10.517 17.688 1.00 31.21 393 HIS B O 1
ATOM 6334 N N . HIS B 1 394 ? 2.913 12.723 17.572 1.00 24.05 394 HIS B N 1
ATOM 6335 C CA . HIS B 1 394 ? 2.704 12.696 16.131 1.00 28.87 394 HIS B CA 1
ATOM 6336 C C . HIS B 1 394 ? 4.017 12.549 15.366 1.00 26.44 394 HIS B C 1
ATOM 6337 O O . HIS B 1 394 ? 4.946 13.335 15.551 1.00 24.43 394 HIS B O 1
ATOM 6344 N N . HIS B 1 395 ? 4.088 11.552 14.512 1.00 25.96 395 HIS B N 1
ATOM 6345 C CA . HIS B 1 395 ? 5.218 11.274 13.634 1.00 30.03 395 HIS B CA 1
ATOM 6346 C C . HIS B 1 395 ? 5.051 11.766 12.219 1.00 31.53 395 HIS B C 1
ATOM 6347 O O . HIS B 1 395 ? 4.202 11.278 11.509 1.00 34.48 395 HIS B O 1
ATOM 6354 N N . LYS C 1 2 ? 82.842 -15.780 30.959 1.00 19.95 2 LYS C N 1
ATOM 6355 C CA . LYS C 1 2 ? 82.474 -17.102 30.716 1.00 19.33 2 LYS C CA 1
ATOM 6356 C C . LYS C 1 2 ? 82.880 -17.509 29.320 1.00 13.84 2 LYS C C 1
ATOM 6357 O O . LYS C 1 2 ? 82.774 -16.760 28.395 1.00 13.04 2 LYS C O 1
ATOM 6363 N N . ILE C 1 3 ? 83.475 -18.690 29.234 1.00 13.91 3 ILE C N 1
ATOM 6364 C CA . ILE C 1 3 ? 84.095 -19.131 28.004 1.00 15.44 3 ILE C CA 1
ATOM 6365 C C . ILE C 1 3 ? 83.569 -20.478 27.559 1.00 15.41 3 ILE C C 1
ATOM 6366 O O . ILE C 1 3 ? 83.486 -21.424 28.342 1.00 14.04 3 ILE C O 1
ATOM 6371 N N . ALA C 1 4 ? 83.233 -20.554 26.281 1.00 12.85 4 ALA C N 1
ATOM 6372 C CA . ALA C 1 4 ? 82.938 -21.831 25.647 1.00 12.52 4 ALA C CA 1
ATOM 6373 C C . ALA C 1 4 ? 84.040 -22.127 24.637 1.00 10.30 4 ALA C C 1
ATOM 6374 O O . ALA C 1 4 ? 84.339 -21.301 23.777 1.00 9.20 4 ALA C O 1
ATOM 6376 N N . THR C 1 5 ? 84.654 -23.297 24.761 1.00 9.02 5 THR C N 1
ATOM 6377 C CA . THR C 1 5 ? 85.752 -23.680 23.884 1.00 9.52 5 THR C CA 1
ATOM 6378 C C . THR C 1 5 ? 85.238 -24.589 22.778 1.00 14.87 5 THR C C 1
ATOM 6379 O O . THR C 1 5 ? 84.587 -25.596 23.046 1.00 15.74 5 THR C O 1
ATOM 6383 N N . LEU C 1 6 ? 85.530 -24.224 21.535 1.00 17.27 6 LEU C N 1
ATOM 6384 C CA . LEU C 1 6 ? 85.008 -24.949 20.379 1.00 13.94 6 LEU C CA 1
ATOM 6385 C C . LEU C 1 6 ? 85.761 -26.251 20.125 1.00 16.11 6 LEU C C 1
ATOM 6386 O O . LEU C 1 6 ? 86.964 -26.339 20.365 1.00 15.97 6 LEU C O 1
ATOM 6391 N N . ASN C 1 7 ? 85.042 -27.260 19.640 1.00 17.79 7 ASN C N 1
ATOM 6392 C CA . ASN C 1 7 ? 85.678 -28.477 19.152 1.00 21.25 7 ASN C CA 1
ATOM 6393 C C . ASN C 1 7 ? 86.634 -28.149 18.013 1.00 21.51 7 ASN C C 1
ATOM 6394 O O . ASN C 1 7 ? 86.378 -27.233 17.234 1.00 23.81 7 ASN C O 1
ATOM 6399 N N . LYS C 1 8 ? 87.718 -28.881 17.865 1.00 21.19 8 LYS C N 1
ATOM 6400 C CA . LYS C 1 8 ? 88.661 -28.659 16.780 1.00 35.38 8 LYS C CA 1
ATOM 6401 C C . LYS C 1 8 ? 88.024 -28.914 15.443 1.00 31.31 8 LYS C C 1
ATOM 6402 O O . LYS C 1 8 ? 87.262 -29.834 15.265 1.00 30.06 8 LYS C O 1
ATOM 6408 N N . GLY C 1 9 ? 88.294 -28.006 14.529 1.00 34.59 9 GLY C N 1
ATOM 6409 C CA . GLY C 1 9 ? 87.717 -28.111 13.203 1.00 31.68 9 GLY C CA 1
ATOM 6410 C C . GLY C 1 9 ? 86.373 -27.418 13.089 1.00 38.23 9 GLY C C 1
ATOM 6411 O O . GLY C 1 9 ? 85.777 -27.377 12.014 1.00 33.65 9 GLY C O 1
ATOM 6412 N N . LYS C 1 10 ? 85.885 -26.835 14.147 1.00 36.57 10 LYS C N 1
ATOM 6413 C CA . LYS C 1 10 ? 84.620 -26.180 14.044 1.00 29.21 10 LYS C CA 1
ATOM 6414 C C . LYS C 1 10 ? 84.843 -24.686 14.268 1.00 25.36 10 LYS C C 1
ATOM 6415 O O . LYS C 1 10 ? 83.888 -23.927 14.309 1.00 22.52 10 LYS C O 1
ATOM 6421 N N . GLU C 1 11 ? 86.088 -24.284 14.350 1.00 23.28 11 GLU C N 1
ATOM 6422 C CA . GLU C 1 11 ? 86.492 -22.926 14.384 1.00 23.35 11 GLU C CA 1
ATOM 6423 C C . GLU C 1 11 ? 86.064 -22.077 13.184 1.00 25.63 11 GLU C C 1
ATOM 6424 O O . GLU C 1 11 ? 85.575 -20.972 13.317 1.00 16.52 11 GLU C O 1
ATOM 6430 N N . THR C 1 12 ? 86.301 -22.631 12.026 1.00 20.51 12 THR C N 1
ATOM 6431 C CA . THR C 1 12 ? 86.183 -21.914 10.762 1.00 18.89 12 THR C CA 1
ATOM 6432 C C . THR C 1 12 ? 84.797 -21.314 10.546 1.00 15.29 12 THR C C 1
ATOM 6433 O O . THR C 1 12 ? 84.673 -20.138 10.209 1.00 13.55 12 THR C O 1
ATOM 6437 N N . LYS C 1 13 ? 83.758 -22.099 10.801 1.00 16.90 13 LYS C N 1
ATOM 6438 C CA . LYS C 1 13 ? 82.398 -21.657 10.528 1.00 16.36 13 LYS C CA 1
ATOM 6439 C C . LYS C 1 13 ? 82.060 -20.411 11.339 1.00 14.23 13 LYS C C 1
ATOM 6440 O O . LYS C 1 13 ? 81.401 -19.498 10.842 1.00 12.50 13 LYS C O 1
ATOM 6446 N N . TYR C 1 14 ? 82.512 -20.375 12.588 1.00 13.95 14 TYR C N 1
ATOM 6447 C CA . TYR C 1 14 ? 82.249 -19.232 13.457 1.00 10.31 14 TYR C CA 1
ATOM 6448 C C . TYR C 1 14 ? 83.176 -18.061 13.139 1.00 8.72 14 TYR C C 1
ATOM 6449 O O . TYR C 1 14 ? 82.773 -16.899 13.209 1.00 12.85 14 TYR C O 1
ATOM 6458 N N . PHE C 1 15 ? 84.414 -18.371 12.778 1.00 10.94 15 PHE C N 1
ATOM 6459 C CA . PHE C 1 15 ? 85.334 -17.343 12.323 1.00 11.17 15 PHE C CA 1
ATOM 6460 C C . PHE C 1 15 ? 84.734 -16.632 11.112 1.00 17.12 15 PHE C C 1
ATOM 6461 O O . PHE C 1 15 ? 84.929 -15.433 10.929 1.00 12.37 15 PHE C O 1
ATOM 6469 N N . ASN C 1 16 ? 83.988 -17.378 10.301 1.00 10.42 16 ASN C N 1
ATOM 6470 C CA . ASN C 1 16 ? 83.449 -16.841 9.049 1.00 17.45 16 ASN C CA 1
ATOM 6471 C C . ASN C 1 16 ? 82.050 -16.237 9.157 1.00 16.75 16 ASN C C 1
ATOM 6472 O O . ASN C 1 16 ? 81.442 -15.893 8.140 1.00 15.89 16 ASN C O 1
ATOM 6477 N N . GLY C 1 17 ? 81.539 -16.120 10.380 1.00 12.51 17 GLY C N 1
ATOM 6478 C CA . GLY C 1 17 ? 80.326 -15.357 10.620 1.00 11.11 17 GLY C CA 1
ATOM 6479 C C . GLY C 1 17 ? 79.075 -16.117 11.027 1.00 9.93 17 GLY C C 1
ATOM 6480 O O . GLY C 1 17 ? 78.043 -15.501 11.280 1.00 12.17 17 GLY C O 1
ATOM 6481 N N . TYR C 1 18 ? 79.150 -17.443 11.088 1.00 8.92 18 TYR C N 1
ATOM 6482 C CA . TYR C 1 18 ? 77.994 -18.234 11.498 1.00 12.02 18 TYR C CA 1
ATOM 6483 C C . TYR C 1 18 ? 77.556 -17.773 12.882 1.00 11.58 18 TYR C C 1
ATOM 6484 O O . TYR C 1 18 ? 78.320 -17.876 13.834 1.00 10.73 18 TYR C O 1
ATOM 6493 N N . PRO C 1 19 ? 76.320 -17.260 12.991 1.00 8.57 19 PRO C N 1
ATOM 6494 C CA . PRO C 1 19 ? 75.852 -16.542 14.182 1.00 11.04 19 PRO C CA 1
ATOM 6495 C C . PRO C 1 19 ? 75.196 -17.421 15.248 1.00 9.89 19 PRO C C 1
ATOM 6496 O O . PRO C 1 19 ? 74.989 -16.962 16.374 1.00 10.82 19 PRO C O 1
ATOM 6500 N N . LEU C 1 20 ? 74.864 -18.656 14.900 1.00 10.21 20 LEU C N 1
ATOM 6501 C CA . LEU C 1 20 ? 74.182 -19.547 15.830 1.00 12.63 20 LEU C CA 1
ATOM 6502 C C . LEU C 1 20 ? 75.153 -20.514 16.496 1.00 12.10 20 LEU C C 1
ATOM 6503 O O . LEU C 1 20 ? 75.676 -21.422 15.851 1.00 11.31 20 LEU C O 1
ATOM 6508 N N . ILE C 1 21 ? 75.394 -20.315 17.786 1.00 13.20 21 ILE C N 1
ATOM 6509 C CA . ILE C 1 21 ? 76.278 -21.206 18.533 1.00 12.04 21 ILE C CA 1
ATOM 6510 C C . ILE C 1 21 ? 75.589 -22.543 18.775 1.00 13.24 21 ILE C C 1
ATOM 6511 O O . ILE C 1 21 ? 74.575 -22.609 19.468 1.00 12.91 21 ILE C O 1
ATOM 6516 N N . GLU C 1 22 ? 76.142 -23.584 18.262 1.00 13.44 22 GLU C N 1
ATOM 6517 C CA . GLU C 1 22 ? 75.617 -24.867 18.460 1.00 22.55 22 GLU C CA 1
ATOM 6518 C C . GLU C 1 22 ? 76.386 -25.663 19.529 1.00 20.24 22 GLU C C 1
ATOM 6519 O O . GLU C 1 22 ? 77.586 -25.684 19.514 1.00 17.79 22 GLU C O 1
ATOM 6525 N N . GLU C 1 23 ? 75.669 -26.299 20.454 1.00 24.10 23 GLU C N 1
ATOM 6526 C CA . GLU C 1 23 ? 76.299 -27.026 21.548 1.00 31.85 23 GLU C CA 1
ATOM 6527 C C . GLU C 1 23 ? 77.123 -28.181 21.142 1.00 25.56 23 GLU C C 1
ATOM 6528 O O . GLU C 1 23 ? 78.079 -28.439 21.800 1.00 25.36 23 GLU C O 1
ATOM 6534 N N . GLU C 1 24 ? 76.772 -28.791 20.019 1.00 22.35 24 GLU C N 1
ATOM 6535 C CA . GLU C 1 24 ? 77.514 -29.909 19.485 1.00 23.46 24 GLU C CA 1
ATOM 6536 C C . GLU C 1 24 ? 78.911 -29.403 19.199 1.00 18.25 24 GLU C C 1
ATOM 6537 O O . GLU C 1 24 ? 79.872 -30.172 19.231 1.00 24.12 24 GLU C O 1
ATOM 6543 N N . ASP C 1 25 ? 79.033 -28.111 18.905 1.00 21.39 25 ASP C N 1
ATOM 6544 C CA . ASP C 1 25 ? 80.335 -27.605 18.479 1.00 19.80 25 ASP C CA 1
ATOM 6545 C C . ASP C 1 25 ? 81.222 -27.236 19.662 1.00 18.79 25 ASP C C 1
ATOM 6546 O O . ASP C 1 25 ? 82.388 -26.888 19.483 1.00 20.45 25 ASP C O 1
ATOM 6551 N N . ILE C 1 26 ? 80.712 -27.347 20.841 1.00 16.32 26 ILE C N 1
ATOM 6552 C CA . ILE C 1 26 ? 81.463 -26.963 21.987 1.00 19.59 26 ILE C CA 1
ATOM 6553 C C . ILE C 1 26 ? 82.085 -28.118 22.752 1.00 21.23 26 ILE C C 1
ATOM 6554 O O . ILE C 1 26 ? 81.424 -29.027 23.197 1.00 15.86 26 ILE C O 1
ATOM 6559 N N . TYR C 1 27 ? 83.399 -28.047 22.860 1.00 17.30 27 TYR C N 1
ATOM 6560 C CA . TYR C 1 27 ? 84.178 -29.083 23.527 1.00 19.86 27 TYR C CA 1
ATOM 6561 C C . TYR C 1 27 ? 84.060 -28.971 25.045 1.00 16.42 27 TYR C C 1
ATOM 6562 O O . TYR C 1 27 ? 83.841 -29.963 25.739 1.00 15.38 27 TYR C O 1
ATOM 6571 N N . SER C 1 28 ? 84.204 -27.753 25.555 1.00 12.81 28 SER C N 1
ATOM 6572 C CA . SER C 1 28 ? 84.191 -27.507 26.991 1.00 14.68 28 SER C CA 1
ATOM 6573 C C . SER C 1 28 ? 83.656 -26.110 27.259 1.00 16.71 28 SER C C 1
ATOM 6574 O O . SER C 1 28 ? 83.788 -25.222 26.420 1.00 17.05 28 SER C O 1
ATOM 6577 N N . GLN C 1 29 ? 83.059 -25.905 28.429 1.00 15.17 29 GLN C N 1
ATOM 6578 C CA . GLN C 1 29 ? 82.476 -24.607 28.740 1.00 17.04 29 GLN C CA 1
ATOM 6579 C C . GLN C 1 29 ? 82.303 -24.372 30.236 1.00 15.40 29 GLN C C 1
ATOM 6580 O O . GLN C 1 29 ? 82.082 -25.309 31.001 1.00 16.12 29 GLN C O 1
ATOM 6586 N N . ASP C 1 30 ? 82.398 -23.108 30.641 1.00 13.75 30 ASP C N 1
ATOM 6587 C CA . ASP C 1 30 ? 81.993 -22.694 31.979 1.00 17.58 30 ASP C CA 1
ATOM 6588 C C . ASP C 1 30 ? 80.492 -22.903 32.135 1.00 18.97 30 ASP C C 1
ATOM 6589 O O . ASP C 1 30 ? 79.798 -23.196 31.161 1.00 17.40 30 ASP C O 1
ATOM 6594 N N . HIS C 1 31 ? 79.957 -22.580 33.274 1.00 20.29 31 HIS C N 1
ATOM 6595 C CA . HIS C 1 31 ? 78.585 -22.826 33.525 1.00 23.11 31 HIS C CA 1
ATOM 6596 C C . HIS C 1 31 ? 77.797 -21.728 32.876 1.00 21.66 31 HIS C C 1
ATOM 6597 O O . HIS C 1 31 ? 77.855 -20.587 33.271 1.00 21.45 31 HIS C O 1
ATOM 6604 N N . LEU C 1 32 ? 77.046 -22.104 31.878 1.00 20.92 32 LEU C N 1
ATOM 6605 C CA . LEU C 1 32 ? 76.319 -21.105 31.108 1.00 21.22 32 LEU C CA 1
ATOM 6606 C C . LEU C 1 32 ? 74.833 -21.102 31.445 1.00 22.77 32 LEU C C 1
ATOM 6607 O O . LEU C 1 32 ? 74.130 -22.089 31.225 1.00 24.20 32 LEU C O 1
ATOM 6612 N N . LYS C 1 33 ? 74.379 -20.000 31.942 1.00 14.86 33 LYS C N 1
ATOM 6613 C CA . LYS C 1 33 ? 73.009 -19.840 32.185 1.00 19.46 33 LYS C CA 1
ATOM 6614 C C . LYS C 1 33 ? 72.270 -18.910 31.218 1.00 24.39 33 LYS C C 1
ATOM 6615 O O . LYS C 1 33 ? 72.827 -17.959 30.712 1.00 14.23 33 LYS C O 1
ATOM 6621 N N . GLU C 1 34 ? 70.987 -19.206 31.003 1.00 16.01 34 GLU C N 1
ATOM 6622 C CA . GLU C 1 34 ? 70.187 -18.410 30.087 1.00 17.43 34 GLU C CA 1
ATOM 6623 C C . GLU C 1 34 ? 70.412 -16.929 30.366 1.00 16.42 34 GLU C C 1
ATOM 6624 O O . GLU C 1 34 ? 70.388 -16.496 31.517 1.00 17.27 34 GLU C O 1
ATOM 6630 N N . GLY C 1 35 ? 70.646 -16.153 29.314 1.00 17.53 35 GLY C N 1
ATOM 6631 C CA . GLY C 1 35 ? 70.846 -14.723 29.466 1.00 13.28 35 GLY C CA 1
ATOM 6632 C C . GLY C 1 35 ? 72.302 -14.330 29.629 1.00 11.88 35 GLY C C 1
ATOM 6633 O O . GLY C 1 35 ? 72.660 -13.170 29.427 1.00 16.98 35 GLY C O 1
ATOM 6634 N N . ASP C 1 36 ? 73.144 -15.294 29.996 1.00 7.76 36 ASP C N 1
ATOM 6635 C CA . ASP C 1 36 ? 74.575 -15.045 30.171 1.00 15.61 36 ASP C CA 1
ATOM 6636 C C . ASP C 1 36 ? 75.264 -14.551 28.902 1.00 15.12 36 ASP C C 1
ATOM 6637 O O . ASP C 1 36 ? 75.038 -15.076 27.813 1.00 12.65 36 ASP C O 1
ATOM 6642 N N . ILE C 1 37 ? 76.118 -13.547 29.057 1.00 13.14 37 ILE C N 1
ATOM 6643 C CA . ILE C 1 37 ? 77.054 -13.188 28.005 1.00 13.61 37 ILE C CA 1
ATOM 6644 C C . ILE C 1 37 ? 78.302 -14.051 28.161 1.00 15.13 37 ILE C C 1
ATOM 6645 O O . ILE C 1 37 ? 78.816 -14.211 29.268 1.00 17.46 37 ILE C O 1
ATOM 6650 N N . PHE C 1 38 ? 78.778 -14.624 27.062 1.00 10.63 38 PHE C N 1
ATOM 6651 C CA . PHE C 1 38 ? 79.968 -15.467 27.115 1.00 10.99 38 PHE C CA 1
ATOM 6652 C C . PHE C 1 38 ? 80.780 -15.348 25.836 1.00 12.01 38 PHE C C 1
ATOM 6653 O O . PHE C 1 38 ? 80.283 -14.874 24.820 1.00 10.40 38 PHE C O 1
ATOM 6661 N N . GLN C 1 39 ? 81.977 -15.850 25.848 1.00 9.88 39 GLN C N 1
ATOM 6662 C CA . GLN C 1 39 ? 82.853 -15.892 24.738 1.00 17.14 39 GLN C CA 1
ATOM 6663 C C . GLN C 1 39 ? 83.059 -17.245 24.144 1.00 15.00 39 GLN C C 1
ATOM 6664 O O . GLN C 1 39 ? 83.168 -18.213 24.834 1.00 15.04 39 GLN C O 1
ATOM 6670 N N . ILE C 1 40 ? 83.216 -17.255 22.872 1.00 12.37 40 ILE C N 1
ATOM 6671 C CA . ILE C 1 40 ? 83.670 -18.395 22.166 1.00 10.72 40 ILE C CA 1
ATOM 6672 C C . ILE C 1 40 ? 85.071 -18.331 21.808 1.00 10.51 40 ILE C C 1
ATOM 6673 O O . ILE C 1 40 ? 85.512 -17.358 21.287 1.00 8.98 40 ILE C O 1
ATOM 6678 N N . VAL C 1 41 ? 85.776 -19.423 22.083 1.00 8.90 41 VAL C N 1
ATOM 6679 C CA . VAL C 1 41 ? 87.199 -19.416 21.779 1.00 8.54 41 VAL C CA 1
ATOM 6680 C C . VAL C 1 41 ? 87.600 -20.745 21.168 1.00 11.84 41 VAL C C 1
ATOM 6681 O O . VAL C 1 41 ? 86.913 -21.752 21.350 1.00 12.27 41 VAL C O 1
ATOM 6685 N N . THR C 1 42 ? 88.713 -20.747 20.440 1.00 8.98 42 THR C N 1
ATOM 6686 C CA . THR C 1 42 ? 89.235 -21.966 19.843 1.00 15.39 42 THR C CA 1
ATOM 6687 C C . THR C 1 42 ? 89.897 -22.792 20.933 1.00 17.97 42 THR C C 1
ATOM 6688 O O . THR C 1 42 ? 90.102 -22.305 22.044 1.00 22.26 42 THR C O 1
ATOM 6692 N N . ASP C 1 43 ? 90.384 -23.918 20.422 1.00 23.84 43 ASP C N 1
ATOM 6693 C CA . ASP C 1 43 ? 91.017 -24.945 21.248 1.00 30.24 43 ASP C CA 1
ATOM 6694 C C . ASP C 1 43 ? 92.259 -24.345 21.890 1.00 31.97 43 ASP C C 1
ATOM 6695 O O . ASP C 1 43 ? 92.701 -24.765 22.958 1.00 38.71 43 ASP C O 1
ATOM 6700 N N . LYS C 1 44 ? 92.713 -23.359 21.200 1.00 27.43 44 LYS C N 1
ATOM 6701 C CA . LYS C 1 44 ? 93.932 -22.770 21.533 1.00 25.87 44 LYS C CA 1
ATOM 6702 C C . LYS C 1 44 ? 93.820 -21.414 22.150 1.00 22.68 44 LYS C C 1
ATOM 6703 O O . LYS C 1 44 ? 94.778 -20.693 22.256 1.00 22.38 44 LYS C O 1
ATOM 6709 N N . SER C 1 45 ? 92.688 -21.067 22.611 1.00 22.27 45 SER C N 1
ATOM 6710 C CA . SER C 1 45 ? 92.496 -19.862 23.353 1.00 21.77 45 SER C CA 1
ATOM 6711 C C . SER C 1 45 ? 92.345 -18.613 22.530 1.00 17.61 45 SER C C 1
ATOM 6712 O O . SER C 1 45 ? 92.396 -17.524 23.046 1.00 18.37 45 SER C O 1
ATOM 6715 N N . GLN C 1 46 ? 92.124 -18.768 21.241 1.00 16.33 46 GLN C N 1
ATOM 6716 C CA . GLN C 1 46 ? 91.930 -17.571 20.432 1.00 12.56 46 GLN C CA 1
ATOM 6717 C C . GLN C 1 46 ? 90.470 -17.137 20.516 1.00 11.23 46 GLN C C 1
ATOM 6718 O O . GLN C 1 46 ? 89.566 -17.924 20.242 1.00 12.40 46 GLN C O 1
ATOM 6724 N N . TYR C 1 47 ? 90.248 -15.886 20.904 1.00 7.19 47 TYR C N 1
ATOM 6725 C CA . TYR C 1 47 ? 88.900 -15.334 20.943 1.00 10.09 47 TYR C CA 1
ATOM 6726 C C . TYR C 1 47 ? 88.252 -15.385 19.559 1.00 12.50 47 TYR C C 1
ATOM 6727 O O . TYR C 1 47 ? 88.900 -15.113 18.548 1.00 10.62 47 TYR C O 1
ATOM 6736 N N . VAL C 1 48 ? 86.974 -15.742 19.521 1.00 8.48 48 VAL C N 1
ATOM 6737 C CA . VAL C 1 48 ? 86.255 -15.842 18.256 1.00 8.46 48 VAL C CA 1
ATOM 6738 C C . VAL C 1 48 ? 85.104 -14.850 18.220 1.00 11.16 48 VAL C C 1
ATOM 6739 O O . VAL C 1 48 ? 84.958 -14.086 17.270 1.00 10.61 48 VAL C O 1
ATOM 6743 N N . ALA C 1 49 ? 84.287 -14.858 19.268 1.00 9.18 49 ALA C N 1
ATOM 6744 C CA . ALA C 1 49 ? 83.134 -13.976 19.305 1.00 10.54 49 ALA C CA 1
ATOM 6745 C C . ALA C 1 49 ? 82.518 -13.924 20.690 1.00 9.69 49 ALA C C 1
ATOM 6746 O O . ALA C 1 49 ? 82.828 -14.744 21.554 1.00 9.09 49 ALA C O 1
ATOM 6748 N N . THR C 1 50 ? 81.642 -12.945 20.886 1.00 8.71 50 THR C N 1
ATOM 6749 C CA . THR C 1 50 ? 80.867 -12.817 22.105 1.00 10.33 50 THR C CA 1
ATOM 6750 C C . THR C 1 50 ? 79.420 -13.164 21.787 1.00 9.75 50 THR C C 1
ATOM 6751 O O . THR C 1 50 ? 78.874 -12.714 20.777 1.00 11.28 50 THR C O 1
ATOM 6755 N N . ALA C 1 51 ? 78.802 -13.968 22.644 1.00 8.10 51 ALA C N 1
ATOM 6756 C CA . ALA C 1 51 ? 77.433 -14.412 22.419 1.00 9.74 51 ALA C CA 1
ATOM 6757 C C . ALA C 1 51 ? 76.609 -14.334 23.699 1.00 15.47 51 ALA C C 1
ATOM 6758 O O . ALA C 1 51 ? 77.151 -14.123 24.785 1.00 11.20 51 ALA C O 1
ATOM 6760 N N . TYR C 1 52 ? 75.298 -14.495 23.567 1.00 12.73 52 TYR C N 1
ATOM 6761 C CA . TYR C 1 52 ? 74.442 -14.583 24.741 1.00 10.26 52 TYR C CA 1
ATOM 6762 C C . TYR C 1 52 ? 73.764 -15.944 24.761 1.00 14.10 52 TYR C C 1
ATOM 6763 O O . TYR C 1 52 ? 73.525 -16.546 23.709 1.00 11.93 52 TYR C O 1
ATOM 6772 N N . VAL C 1 53 ? 73.477 -16.434 25.960 1.00 8.98 53 VAL C N 1
ATOM 6773 C CA . VAL C 1 53 ? 72.839 -17.729 26.116 1.00 14.19 53 VAL C CA 1
ATOM 6774 C C . VAL C 1 53 ? 71.334 -17.594 25.958 1.00 14.13 53 VAL C C 1
ATOM 6775 O O . VAL C 1 53 ? 70.685 -16.824 26.664 1.00 12.67 53 VAL C O 1
ATOM 6779 N N . GLY C 1 54 ? 70.812 -18.266 24.934 1.00 13.87 54 GLY C N 1
ATOM 6780 C CA . GLY C 1 54 ? 69.384 -18.368 24.681 1.00 19.28 54 GLY C CA 1
ATOM 6781 C C . GLY C 1 54 ? 69.048 -19.744 24.132 1.00 19.55 54 GLY C C 1
ATOM 6782 O O . GLY C 1 54 ? 68.853 -19.890 22.925 1.00 26.03 54 GLY C O 1
ATOM 6783 N N . ARG C 1 55 ? 68.997 -20.758 24.990 1.00 18.50 55 ARG C N 1
ATOM 6784 C CA . ARG C 1 55 ? 68.925 -22.134 24.515 1.00 24.70 55 ARG C CA 1
ATOM 6785 C C . ARG C 1 55 ? 67.652 -22.465 23.744 1.00 34.07 55 ARG C C 1
ATOM 6786 O O . ARG C 1 55 ? 66.540 -22.171 24.188 1.00 29.22 55 ARG C O 1
ATOM 6794 N N . GLN C 1 56 ? 67.858 -23.039 22.567 1.00 36.17 56 GLN C N 1
ATOM 6795 C CA . GLN C 1 56 ? 66.806 -23.624 21.751 1.00 35.64 56 GLN C CA 1
ATOM 6796 C C . GLN C 1 56 ? 67.367 -24.974 21.341 1.00 45.43 56 GLN C C 1
ATOM 6797 O O . GLN C 1 56 ? 68.588 -25.146 21.343 1.00 48.27 56 GLN C O 1
ATOM 6803 N N . HIS C 1 57 ? 66.513 -25.935 21.002 1.00 41.30 57 HIS C N 1
ATOM 6804 C CA . HIS C 1 57 ? 67.018 -27.267 20.761 1.00 51.36 57 HIS C CA 1
ATOM 6805 C C . HIS C 1 57 ? 68.023 -27.184 19.656 1.00 49.60 57 HIS C C 1
ATOM 6806 O O . HIS C 1 57 ? 67.757 -26.600 18.583 1.00 43.84 57 HIS C O 1
ATOM 6813 N N . LYS C 1 58 ? 69.195 -27.761 19.906 1.00 50.62 58 LYS C N 1
ATOM 6814 C CA . LYS C 1 58 ? 70.290 -27.777 18.943 1.00 51.14 58 LYS C CA 1
ATOM 6815 C C . LYS C 1 58 ? 71.020 -26.433 18.894 1.00 53.31 58 LYS C C 1
ATOM 6816 O O . LYS C 1 58 ? 71.921 -26.247 18.075 1.00 59.86 58 LYS C O 1
ATOM 6822 N N . GLY C 1 59 ? 70.639 -25.496 19.760 1.00 43.48 59 GLY C N 1
ATOM 6823 C CA . GLY C 1 59 ? 71.239 -24.178 19.762 1.00 32.95 59 GLY C CA 1
ATOM 6824 C C . GLY C 1 59 ? 71.524 -23.711 21.175 1.00 29.32 59 GLY C C 1
ATOM 6825 O O . GLY C 1 59 ? 70.676 -23.819 22.059 1.00 27.86 59 GLY C O 1
ATOM 6826 N N . LEU C 1 60 ? 72.719 -23.174 21.382 1.00 18.20 60 LEU C N 1
ATOM 6827 C CA . LEU C 1 60 ? 73.122 -22.646 22.682 1.00 16.12 60 LEU C CA 1
ATOM 6828 C C . LEU C 1 60 ? 72.785 -21.161 22.795 1.00 19.84 60 LEU C C 1
ATOM 6829 O O . LEU C 1 60 ? 72.287 -20.704 23.824 1.00 17.31 60 LEU C O 1
ATOM 6834 N N . GLY C 1 61 ? 73.056 -20.411 21.729 1.00 15.16 61 GLY C N 1
ATOM 6835 C CA . GLY C 1 61 ? 72.817 -18.979 21.721 1.00 11.51 61 GLY C CA 1
ATOM 6836 C C . GLY C 1 61 ? 73.232 -18.321 20.418 1.00 14.16 61 GLY C C 1
ATOM 6837 O O . GLY C 1 61 ? 73.496 -19.008 19.431 1.00 13.83 61 GLY C O 1
ATOM 6838 N N . TRP C 1 62 ? 73.291 -16.991 20.421 1.00 9.43 62 TRP C N 1
ATOM 6839 C CA . TRP C 1 62 ? 73.570 -16.221 19.212 1.00 11.42 62 TRP C CA 1
ATOM 6840 C C . TRP C 1 62 ? 74.765 -15.303 19.407 1.00 12.86 62 TRP C C 1
ATOM 6841 O O . TRP C 1 62 ? 74.929 -14.700 20.467 1.00 8.52 62 TRP C O 1
ATOM 6852 N N . VAL C 1 63 ? 75.583 -15.181 18.366 1.00 7.14 63 VAL C N 1
ATOM 6853 C CA . VAL C 1 63 ? 76.696 -14.245 18.369 1.00 8.44 63 VAL C CA 1
ATOM 6854 C C . VAL C 1 63 ? 76.167 -12.815 18.358 1.00 10.28 63 VAL C C 1
ATOM 6855 O O . VAL C 1 63 ? 75.187 -12.512 17.676 1.00 8.73 63 VAL C O 1
ATOM 6859 N N . LEU C 1 64 ? 76.810 -11.946 19.129 1.00 9.43 64 LEU C N 1
ATOM 6860 C CA . LEU C 1 64 ? 76.389 -10.553 19.233 1.00 7.58 64 LEU C CA 1
ATOM 6861 C C . LEU C 1 64 ? 77.454 -9.585 18.725 1.00 9.05 64 LEU C C 1
ATOM 6862 O O . LEU C 1 64 ? 77.135 -8.532 18.184 1.00 9.88 64 LEU C O 1
ATOM 6867 N N . THR C 1 65 ? 78.720 -9.936 18.915 1.00 10.04 65 THR C N 1
ATOM 6868 C CA . THR C 1 65 ? 79.810 -9.062 18.493 1.00 12.69 65 THR C CA 1
ATOM 6869 C C . THR C 1 65 ? 81.104 -9.843 18.334 1.00 9.37 65 THR C C 1
ATOM 6870 O O . THR C 1 65 ? 81.282 -10.904 18.936 1.00 9.88 65 THR C O 1
ATOM 6874 N N . TYR C 1 66 ? 82.001 -9.312 17.509 1.00 9.12 66 TYR C N 1
ATOM 6875 C CA . TYR C 1 66 ? 83.312 -9.908 17.305 1.00 12.41 66 TYR C CA 1
ATOM 6876 C C . TYR C 1 66 ? 84.385 -9.025 17.940 1.00 12.73 66 TYR C C 1
ATOM 6877 O O . TYR C 1 66 ? 85.579 -9.309 17.851 1.00 11.44 66 TYR C O 1
ATOM 6886 N N . ASP C 1 67 ? 83.936 -7.959 18.591 1.00 12.19 67 ASP C N 1
ATOM 6887 C CA . ASP C 1 67 ? 84.819 -7.040 19.299 1.00 13.34 67 ASP C CA 1
ATOM 6888 C C . ASP C 1 67 ? 84.876 -7.441 20.766 1.00 13.90 67 ASP C C 1
ATOM 6889 O O . ASP C 1 67 ? 83.917 -7.246 21.511 1.00 12.67 67 ASP C O 1
ATOM 6894 N N . LYS C 1 68 ? 85.986 -7.968 21.183 1.00 15.37 68 LYS C N 1
ATOM 6895 C CA . LYS C 1 68 ? 86.161 -8.495 22.517 1.00 17.74 68 LYS C CA 1
ATOM 6896 C C . LYS C 1 68 ? 85.941 -7.426 23.602 1.00 24.11 68 LYS C C 1
ATOM 6897 O O . LYS C 1 68 ? 85.643 -7.726 24.698 1.00 15.55 68 LYS C O 1
ATOM 6903 N N . ALA C 1 69 ? 86.105 -6.177 23.248 1.00 22.45 69 ALA C N 1
ATOM 6904 C CA . ALA C 1 69 ? 85.964 -5.083 24.207 1.00 21.16 69 ALA C CA 1
ATOM 6905 C C . ALA C 1 69 ? 84.566 -4.470 24.201 1.00 21.56 69 ALA C C 1
ATOM 6906 O O . ALA C 1 69 ? 84.310 -3.486 24.897 1.00 23.40 69 ALA C O 1
ATOM 6908 N N . GLN C 1 70 ? 83.655 -5.028 23.449 1.00 21.16 70 GLN C N 1
ATOM 6909 C CA . GLN C 1 70 ? 82.286 -4.567 23.388 1.00 18.09 70 GLN C CA 1
ATOM 6910 C C . GLN C 1 70 ? 81.367 -5.174 24.413 1.00 17.08 70 GLN C C 1
ATOM 6911 O O . GLN C 1 70 ? 81.123 -6.346 24.447 1.00 16.68 70 GLN C O 1
ATOM 6917 N N . GLU C 1 71 ? 80.887 -4.312 25.262 1.00 20.17 71 GLU C N 1
ATOM 6918 C CA . GLU C 1 71 ? 79.966 -4.664 26.295 1.00 19.39 71 GLU C CA 1
ATOM 6919 C C . GLU C 1 71 ? 78.543 -4.730 25.762 1.00 16.82 71 GLU C C 1
ATOM 6920 O O . GLU C 1 71 ? 78.182 -3.918 24.960 1.00 17.81 71 GLU C O 1
ATOM 6926 N N . ILE C 1 72 ? 77.767 -5.712 26.202 1.00 18.26 72 ILE C N 1
ATOM 6927 C CA . ILE C 1 72 ? 76.374 -5.809 25.784 1.00 18.79 72 ILE C CA 1
ATOM 6928 C C . ILE C 1 72 ? 75.492 -4.945 26.678 1.00 21.53 72 ILE C C 1
ATOM 6929 O O . ILE C 1 72 ? 74.982 -5.401 27.701 1.00 18.97 72 ILE C O 1
ATOM 6934 N N . ASN C 1 73 ? 75.330 -3.687 26.285 1.00 18.64 73 ASN C N 1
ATOM 6935 C CA . ASN C 1 73 ? 74.558 -2.729 27.061 1.00 21.12 73 ASN C CA 1
ATOM 6936 C C . ASN C 1 73 ? 73.688 -1.870 26.158 1.00 24.05 73 ASN C C 1
ATOM 6937 O O . ASN C 1 73 ? 73.588 -2.123 24.955 1.00 19.96 73 ASN C O 1
ATOM 6942 N N . THR C 1 74 ? 73.067 -0.850 26.740 1.00 24.45 74 THR C N 1
ATOM 6943 C CA . THR C 1 74 ? 72.151 0.011 25.998 1.00 25.37 74 THR C CA 1
ATOM 6944 C C . THR C 1 74 ? 72.847 0.671 24.816 1.00 22.62 74 THR C C 1
ATOM 6945 O O . THR C 1 74 ? 72.248 0.844 23.754 1.00 22.27 74 THR C O 1
ATOM 6949 N N . ALA C 1 75 ? 74.111 1.037 25.000 1.00 24.56 75 ALA C N 1
ATOM 6950 C CA . ALA C 1 75 ? 74.885 1.664 23.931 1.00 27.94 75 ALA C CA 1
ATOM 6951 C C . ALA C 1 75 ? 75.098 0.701 22.763 1.00 20.24 75 ALA C C 1
ATOM 6952 O O . ALA C 1 75 ? 75.031 1.096 21.602 1.00 22.00 75 ALA C O 1
ATOM 6954 N N . PHE C 1 76 ? 75.360 -0.563 23.083 1.00 18.90 76 PHE C N 1
ATOM 6955 C CA . PHE C 1 76 ? 75.492 -1.599 22.068 1.00 14.45 76 PHE C CA 1
ATOM 6956 C C . PHE C 1 76 ? 74.229 -1.682 21.217 1.00 17.70 76 PHE C C 1
ATOM 6957 O O . PHE C 1 76 ? 74.291 -1.682 19.987 1.00 14.07 76 PHE C O 1
ATOM 6965 N N . PHE C 1 77 ? 73.080 -1.748 21.881 1.00 17.76 77 PHE C N 1
ATOM 6966 C CA . PHE C 1 77 ? 71.808 -1.872 21.177 1.00 18.05 77 PHE C CA 1
ATOM 6967 C C . PHE C 1 77 ? 71.454 -0.609 20.401 1.00 21.10 77 PHE C C 1
ATOM 6968 O O . PHE C 1 77 ? 70.879 -0.685 19.313 1.00 15.64 77 PHE C O 1
ATOM 6976 N N . VAL C 1 78 ? 71.763 0.555 20.917 1.00 15.01 7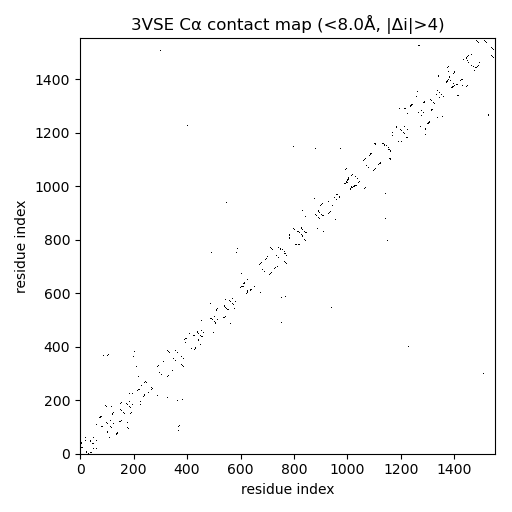8 VAL C N 1
ATOM 6977 C CA . VAL C 1 78 ? 71.587 1.803 20.198 1.00 16.70 78 VAL C CA 1
ATOM 6978 C C . VAL C 1 78 ? 72.276 1.822 18.878 1.00 15.57 78 VAL C C 1
ATOM 6979 O O . VAL C 1 78 ? 71.767 2.318 17.920 1.00 11.48 78 VAL C O 1
ATOM 6983 N N . LYS C 1 79 ? 73.495 1.251 18.889 1.00 18.45 79 LYS C N 1
ATOM 6984 C CA . LYS C 1 79 ? 74.312 1.125 17.679 1.00 23.59 79 LYS C CA 1
ATOM 6985 C C . LYS C 1 79 ? 73.668 0.230 16.632 1.00 17.07 79 LYS C C 1
ATOM 6986 O O . LYS C 1 79 ? 73.553 0.593 15.455 1.00 17.71 79 LYS C O 1
ATOM 6992 N N . LEU C 1 80 ? 73.212 -0.931 17.090 1.00 12.62 80 LEU C N 1
ATOM 6993 C CA . LEU C 1 80 ? 72.592 -1.899 16.193 1.00 13.76 80 LEU C CA 1
ATOM 6994 C C . LEU C 1 80 ? 71.270 -1.365 15.648 1.00 20.21 80 LEU C C 1
ATOM 6995 O O . LEU C 1 80 ? 70.959 -1.534 14.466 1.00 14.74 80 LEU C O 1
ATOM 7000 N N . PHE C 1 81 ? 70.498 -0.713 16.512 1.00 13.65 81 PHE C N 1
ATOM 7001 C CA . PHE C 1 81 ? 69.204 -0.172 16.113 1.00 15.25 81 PHE C CA 1
ATOM 7002 C C . PHE C 1 81 ? 69.356 0.987 15.130 1.00 16.09 81 PHE C C 1
ATOM 7003 O O . PHE C 1 81 ? 68.602 1.089 14.165 1.00 16.77 81 PHE C O 1
ATOM 7011 N N . ASN C 1 82 ? 70.338 1.851 15.369 1.00 16.29 82 ASN C N 1
ATOM 7012 C CA . ASN C 1 82 ? 70.643 2.934 14.435 1.00 19.25 82 ASN C CA 1
ATOM 7013 C C . ASN C 1 82 ? 71.061 2.421 13.056 1.00 14.94 82 ASN C C 1
ATOM 7014 O O . ASN C 1 82 ? 70.708 3.002 12.032 1.00 16.86 82 ASN C O 1
ATOM 7019 N N . THR C 1 83 ? 71.816 1.331 13.034 1.00 16.84 83 THR C N 1
ATOM 7020 C CA . THR C 1 83 ? 72.228 0.743 11.768 1.00 13.39 83 THR C CA 1
ATOM 7021 C C . THR C 1 83 ? 71.034 0.105 11.080 1.00 15.13 83 THR C C 1
ATOM 7022 O O . THR C 1 83 ? 70.858 0.238 9.871 1.00 16.31 83 THR C O 1
ATOM 7026 N N . ALA C 1 84 ? 70.202 -0.576 11.862 1.00 13.60 84 ALA C N 1
ATOM 7027 C CA . ALA C 1 84 ? 68.989 -1.177 11.328 1.00 14.03 84 ALA C CA 1
ATOM 7028 C C . ALA C 1 84 ? 68.096 -0.096 10.725 1.00 16.06 84 ALA C C 1
ATOM 7029 O O . ALA C 1 84 ? 67.597 -0.238 9.612 1.00 13.40 84 ALA C O 1
ATOM 7031 N N . LEU C 1 85 ? 67.910 0.994 11.466 1.00 16.46 85 LEU C N 1
ATOM 7032 C CA . LEU C 1 85 ? 67.066 2.097 11.016 1.00 19.57 85 LEU C CA 1
ATOM 7033 C C . LEU C 1 85 ? 67.572 2.699 9.706 1.00 22.08 85 LEU C C 1
ATOM 7034 O O . LEU C 1 85 ? 66.784 3.027 8.819 1.00 16.72 85 LEU C O 1
ATOM 7039 N N . ALA C 1 86 ? 68.889 2.836 9.586 1.00 19.50 86 ALA C N 1
ATOM 7040 C CA . ALA C 1 86 ? 69.491 3.407 8.385 1.00 20.23 86 ALA C CA 1
ATOM 7041 C C . ALA C 1 86 ? 69.325 2.494 7.171 1.00 26.86 86 ALA C C 1
ATOM 7042 O O . ALA C 1 86 ? 69.172 2.970 6.047 1.00 27.66 86 ALA C O 1
ATOM 7044 N N . GLU C 1 87 ? 69.305 1.192 7.415 1.00 26.65 87 GLU C N 1
ATOM 7045 C CA . GLU C 1 87 ? 69.175 0.214 6.346 1.00 26.30 87 GLU C CA 1
ATOM 7046 C C . GLU C 1 87 ? 67.828 0.398 5.664 1.00 20.73 87 GLU C C 1
ATOM 7047 O O . GLU C 1 87 ? 67.635 -0.011 4.519 1.00 22.76 87 GLU C O 1
ATOM 7053 N N . ARG C 1 88 ? 66.893 1.002 6.390 1.00 19.63 88 ARG C N 1
ATOM 7054 C CA . ARG C 1 88 ? 65.494 1.007 5.987 1.00 20.09 88 ARG C CA 1
ATOM 7055 C C . ARG C 1 88 ? 64.978 2.388 5.580 1.00 24.23 88 ARG C C 1
ATOM 7056 O O . ARG C 1 88 ? 63.773 2.635 5.573 1.00 21.06 88 ARG C O 1
ATOM 7064 N N . ASP C 1 89 ? 65.891 3.233 5.119 1.00 25.11 89 ASP C N 1
ATOM 7065 C CA . ASP C 1 89 ? 65.573 4.613 4.777 1.00 25.45 89 ASP C CA 1
ATOM 7066 C C . ASP C 1 89 ? 64.494 4.621 3.703 1.00 28.69 89 ASP C C 1
ATOM 7067 O O . ASP C 1 89 ? 63.630 5.497 3.681 1.00 27.72 89 ASP C O 1
ATOM 7072 N N . TYR C 1 90 ? 64.526 3.585 2.859 1.00 20.72 90 TYR C N 1
ATOM 7073 C CA . TYR C 1 90 ? 63.644 3.407 1.714 1.00 22.71 90 TYR C CA 1
ATOM 7074 C C . TYR C 1 90 ? 62.191 3.346 2.141 1.00 24.74 90 TYR C C 1
ATOM 7075 O O . TYR C 1 90 ? 61.315 3.794 1.430 1.00 28.45 90 TYR C O 1
ATOM 7084 N N . TYR C 1 91 ? 61.927 2.706 3.266 1.00 24.44 91 TYR C N 1
ATOM 7085 C CA . TYR C 1 91 ? 60.560 2.532 3.749 1.00 24.58 91 TYR C CA 1
ATOM 7086 C C . TYR C 1 91 ? 59.978 3.798 4.376 1.00 26.60 91 TYR C C 1
ATOM 7087 O O . TYR C 1 91 ? 58.765 3.903 4.572 1.00 23.05 91 TYR C O 1
ATOM 7096 N N . PHE C 1 92 ? 60.846 4.762 4.672 1.00 27.77 92 PHE C N 1
ATOM 7097 C CA . PHE C 1 92 ? 60.417 6.044 5.220 1.00 26.56 92 PHE C CA 1
ATOM 7098 C C . PHE C 1 92 ? 60.232 7.094 4.126 1.00 29.13 92 PHE C C 1
ATOM 7099 O O . PHE C 1 92 ? 59.634 8.145 4.358 1.00 37.25 92 PHE C O 1
ATOM 7107 N N . ASN C 1 93 ? 60.646 6.780 2.930 1.00 31.70 93 ASN C N 1
ATOM 7108 C CA . ASN C 1 93 ? 60.548 7.684 1.817 1.00 34.13 93 ASN C CA 1
ATOM 7109 C C . ASN C 1 93 ? 59.653 7.184 0.736 1.00 35.94 93 ASN C C 1
ATOM 7110 O O . ASN C 1 93 ? 59.782 7.468 -0.447 1.00 37.02 93 ASN C O 1
ATOM 7115 N N . ILE C 1 94 ? 58.762 6.339 1.180 1.00 31.11 94 ILE C N 1
ATOM 7116 C CA . ILE C 1 94 ? 57.781 5.746 0.261 1.00 35.48 94 ILE C CA 1
ATOM 7117 C C . ILE C 1 94 ? 56.305 6.023 0.603 1.00 33.38 94 ILE C C 1
ATOM 7118 O O . ILE C 1 94 ? 55.868 5.835 1.739 1.00 39.97 94 ILE C O 1
ATOM 7123 N N . ASP C 1 95 ? 55.456 6.522 -0.423 1.00 32.44 95 ASP C N 1
ATOM 7124 C CA . ASP C 1 95 ? 54.037 6.709 -0.354 1.00 36.82 95 ASP C CA 1
ATOM 7125 C C . ASP C 1 95 ? 53.451 5.323 -0.452 1.00 36.79 95 ASP C C 1
ATOM 7126 O O . ASP C 1 95 ? 53.928 4.477 -1.206 1.00 35.97 95 ASP C O 1
ATOM 7131 N N . GLY C 1 96 ? 52.398 5.110 0.310 1.00 25.73 96 GLY C N 1
ATOM 7132 C CA . GLY C 1 96 ? 51.582 3.919 0.167 1.00 22.30 96 GLY C CA 1
ATOM 7133 C C . GLY C 1 96 ? 51.856 2.834 1.193 1.00 20.58 96 GLY C C 1
ATOM 7134 O O . GLY C 1 96 ? 51.105 1.865 1.283 1.00 20.75 96 GLY C O 1
ATOM 7135 N N . THR C 1 97 ? 52.924 2.994 1.971 1.00 20.22 97 THR C N 1
ATOM 7136 C CA . THR C 1 97 ? 53.268 2.019 3.001 1.00 18.48 97 THR C CA 1
ATOM 7137 C C . THR C 1 97 ? 53.657 2.685 4.316 1.00 20.48 97 THR C C 1
ATOM 7138 O O . THR C 1 97 ? 54.541 3.539 4.344 1.00 20.40 97 THR C O 1
ATOM 7142 N N . ASN C 1 98 ? 53.000 2.286 5.402 1.00 18.25 98 ASN C N 1
ATOM 7143 C CA . ASN C 1 98 ? 53.352 2.785 6.732 1.00 21.74 98 ASN C CA 1
ATOM 7144 C C . ASN C 1 98 ? 53.563 1.667 7.751 1.00 21.15 98 ASN C C 1
ATOM 7145 O O . ASN C 1 98 ? 53.632 1.915 8.954 1.00 15.00 98 ASN C O 1
ATOM 7150 N N . ALA C 1 99 ? 53.664 0.433 7.262 1.00 20.84 99 ALA C N 1
ATOM 7151 C CA . ALA C 1 99 ? 53.926 -0.714 8.126 1.00 18.08 99 ALA C CA 1
ATOM 7152 C C . ALA C 1 99 ? 55.049 -1.571 7.550 1.00 18.80 99 ALA C C 1
ATOM 7153 O O . ALA C 1 99 ? 54.976 -2.016 6.402 1.00 14.93 99 ALA C O 1
ATOM 7155 N N . PHE C 1 100 ? 56.089 -1.794 8.346 1.00 14.15 100 PHE C N 1
ATOM 7156 C CA . PHE C 1 100 ? 57.243 -2.572 7.909 1.00 11.85 100 PHE C CA 1
ATOM 7157 C C . PHE C 1 100 ? 58.110 -2.955 9.101 1.00 11.96 100 PHE C C 1
ATOM 7158 O O . PHE C 1 100 ? 57.918 -2.447 10.203 1.00 12.92 100 PHE C O 1
ATOM 7166 N N . ARG C 1 101 ? 59.064 -3.856 8.878 1.00 11.02 101 ARG C N 1
ATOM 7167 C CA . ARG C 1 101 ? 59.924 -4.325 9.956 1.00 8.90 101 ARG C CA 1
ATOM 7168 C C . ARG C 1 101 ? 61.129 -3.416 10.136 1.00 9.63 101 ARG C C 1
ATOM 7169 O O . ARG C 1 101 ? 61.768 -3.024 9.162 1.00 10.05 101 ARG C O 1
ATOM 7177 N N . LEU C 1 102 ? 61.422 -3.083 11.390 1.00 8.90 102 LEU C N 1
ATOM 7178 C CA . LEU C 1 102 ? 62.547 -2.221 11.735 1.00 14.54 102 LEU C CA 1
ATOM 7179 C C . LEU C 1 102 ? 63.802 -3.026 12.069 1.00 11.65 102 LEU C C 1
ATOM 7180 O O . LEU C 1 102 ? 64.923 -2.578 11.831 1.00 11.13 102 LEU C O 1
ATOM 7185 N N . PHE C 1 103 ? 63.605 -4.214 12.626 1.00 8.44 103 PHE C N 1
ATOM 7186 C CA . PHE C 1 103 ? 64.716 -5.030 13.096 1.00 8.22 103 PHE C CA 1
ATOM 7187 C C . PHE C 1 103 ? 64.374 -6.508 12.949 1.00 12.08 103 PHE C C 1
ATOM 7188 O O . PHE C 1 103 ? 63.387 -6.979 13.515 1.00 8.51 103 PHE C O 1
ATOM 7196 N N . ASN C 1 104 ? 65.191 -7.234 12.190 1.00 7.87 104 ASN C N 1
ATOM 7197 C CA . ASN C 1 104 ? 64.911 -8.634 11.878 1.00 10.14 104 ASN C CA 1
ATOM 7198 C C . ASN C 1 104 ? 65.915 -9.631 12.461 1.00 7.98 104 ASN C C 1
ATOM 7199 O O . ASN C 1 104 ? 66.633 -10.308 11.720 1.00 6.90 104 ASN C O 1
ATOM 7204 N N . ALA C 1 105 ? 65.959 -9.715 13.785 1.00 7.48 105 ALA C N 1
ATOM 7205 C CA . ALA C 1 105 ? 66.741 -10.736 14.479 1.00 6.21 105 ALA C CA 1
ATOM 7206 C C . ALA C 1 105 ? 68.198 -10.820 14.018 1.00 8.50 105 ALA C C 1
ATOM 7207 O O . ALA C 1 105 ? 68.882 -9.803 13.927 1.00 8.14 105 ALA C O 1
ATOM 7209 N N . GLU C 1 106 ? 68.672 -12.033 13.734 1.00 5.84 106 GLU C N 1
ATOM 7210 C CA . GLU C 1 106 ? 70.088 -12.244 13.445 1.00 9.76 106 GLU C CA 1
ATOM 7211 C C . GLU C 1 106 ? 70.562 -11.466 12.211 1.00 9.34 106 GLU C C 1
ATOM 7212 O O . GLU C 1 106 ? 71.735 -11.107 12.107 1.00 6.61 106 GLU C O 1
ATOM 7218 N N . GLY C 1 107 ? 69.648 -11.208 11.286 1.00 7.37 107 GLY C N 1
ATOM 7219 C CA . GLY C 1 107 ? 69.971 -10.427 10.108 1.00 9.50 107 GLY C CA 1
ATOM 7220 C C . GLY C 1 107 ? 70.406 -9.016 10.461 1.00 11.54 107 GLY C C 1
ATOM 7221 O O . GLY C 1 107 ? 71.189 -8.405 9.741 1.00 9.66 107 GLY C O 1
ATOM 7222 N N . ASP C 1 108 ? 69.895 -8.502 11.577 1.00 12.65 108 ASP C N 1
ATOM 7223 C CA . ASP C 1 108 ? 70.239 -7.155 12.030 1.00 10.52 108 ASP C CA 1
ATOM 7224 C C . ASP C 1 108 ? 71.135 -7.162 13.271 1.00 8.58 108 ASP C C 1
ATOM 7225 O O . ASP C 1 108 ? 71.406 -6.113 13.854 1.00 12.42 108 ASP C O 1
ATOM 7230 N N . GLY C 1 109 ? 71.589 -8.343 13.683 1.00 12.35 109 GLY C N 1
ATOM 7231 C CA . GLY C 1 109 ? 72.616 -8.428 14.709 1.00 9.57 109 GLY C CA 1
ATOM 7232 C C . GLY C 1 109 ? 72.237 -9.065 16.034 1.00 11.69 109 GLY C C 1
ATOM 7233 O O . GLY C 1 109 ? 73.098 -9.256 16.893 1.00 9.55 109 GLY C O 1
ATOM 7234 N N . VAL C 1 110 ? 70.962 -9.391 16.220 1.00 7.76 110 VAL C N 1
ATOM 7235 C CA . VAL C 1 110 ? 70.536 -10.031 17.461 1.00 7.80 110 VAL C CA 1
ATOM 7236 C C . VAL C 1 110 ? 69.519 -11.149 17.226 1.00 8.13 110 VAL C C 1
ATOM 7237 O O . VAL C 1 110 ? 68.324 -10.894 17.130 1.00 7.00 110 VAL C O 1
ATOM 7241 N N . GLY C 1 111 ? 69.998 -12.383 17.137 1.00 6.75 111 GLY C N 1
ATOM 7242 C CA . GLY C 1 111 ? 69.105 -13.522 17.020 1.00 9.66 111 GLY C CA 1
ATOM 7243 C C . GLY C 1 111 ? 68.078 -13.513 18.141 1.00 9.62 111 GLY C C 1
ATOM 7244 O O . GLY C 1 111 ? 68.394 -13.154 19.275 1.00 8.65 111 GLY C O 1
ATOM 7245 N N . GLY C 1 112 ? 66.844 -13.884 17.823 1.00 6.72 112 GLY C N 1
ATOM 7246 C CA . GLY C 1 112 ? 65.800 -13.997 18.828 1.00 11.13 112 GLY C CA 1
ATOM 7247 C C . GLY C 1 112 ? 65.066 -12.703 19.142 1.00 15.57 112 GLY C C 1
ATOM 7248 O O . GLY C 1 112 ? 64.222 -12.669 20.040 1.00 15.93 112 GLY C O 1
ATOM 7249 N N . LEU C 1 113 ? 65.381 -11.641 18.407 1.00 6.00 113 LEU C N 1
ATOM 7250 C CA . LEU C 1 113 ? 64.745 -10.346 18.636 1.00 8.81 113 LEU C CA 1
ATOM 7251 C C . LEU C 1 113 ? 64.222 -9.717 17.346 1.00 12.04 113 LEU C C 1
ATOM 7252 O O . LEU C 1 113 ? 64.978 -9.517 16.399 1.00 10.61 113 LEU C O 1
ATOM 7257 N N . THR C 1 114 ? 62.932 -9.398 17.309 1.00 10.40 114 THR C N 1
ATOM 7258 C CA . THR C 1 114 ? 62.376 -8.684 16.162 1.00 12.24 114 THR C CA 1
ATOM 7259 C C . THR C 1 114 ? 61.601 -7.451 16.600 1.00 14.37 114 THR C C 1
ATOM 7260 O O . THR C 1 114 ? 61.030 -7.420 17.688 1.00 13.72 114 THR C O 1
ATOM 7264 N N . ILE C 1 115 ? 61.581 -6.435 15.743 1.00 12.11 115 ILE C N 1
ATOM 7265 C CA . ILE C 1 115 ? 60.814 -5.224 16.008 1.00 10.77 115 ILE C CA 1
ATOM 7266 C C . ILE C 1 115 ? 60.097 -4.788 14.742 1.00 11.91 115 ILE C C 1
ATOM 7267 O O . ILE C 1 115 ? 60.732 -4.530 13.718 1.00 13.11 115 ILE C O 1
ATOM 7272 N N . ASP C 1 116 ? 58.772 -4.712 14.813 1.00 8.21 116 ASP C N 1
ATOM 7273 C CA . ASP C 1 116 ? 57.975 -4.279 13.671 1.00 13.48 116 ASP C CA 1
ATOM 7274 C C . ASP C 1 116 ? 57.351 -2.913 13.920 1.00 14.49 116 ASP C C 1
ATOM 7275 O O . ASP C 1 116 ? 57.021 -2.564 15.054 1.00 14.43 116 ASP C O 1
ATOM 7280 N N . ASN C 1 117 ? 57.190 -2.147 12.849 1.00 11.82 117 ASN C N 1
ATOM 7281 C CA . ASN C 1 117 ? 56.531 -0.856 12.930 1.00 14.05 117 ASN C CA 1
ATOM 7282 C C . ASN C 1 117 ? 55.168 -0.885 12.257 1.00 14.59 117 ASN C C 1
ATOM 7283 O O . ASN C 1 117 ? 55.074 -0.863 11.030 1.00 15.42 117 ASN C O 1
ATOM 7288 N N . TYR C 1 118 ? 54.112 -0.938 13.059 1.00 17.73 118 TYR C N 1
ATOM 7289 C CA . TYR C 1 118 ? 52.755 -0.894 12.523 1.00 17.36 118 TYR C CA 1
ATOM 7290 C C . TYR C 1 118 ? 52.188 0.523 12.613 1.00 19.86 118 TYR C C 1
ATOM 7291 O O . TYR C 1 118 ? 51.432 0.844 13.528 1.00 12.61 118 TYR C O 1
ATOM 7300 N N . ASP C 1 119 ? 52.580 1.364 11.661 1.00 15.53 119 ASP C N 1
ATOM 7301 C CA . ASP C 1 119 ? 52.147 2.757 11.612 1.00 17.51 119 ASP C CA 1
ATOM 7302 C C . ASP C 1 119 ? 52.305 3.483 12.952 1.00 17.77 119 ASP C C 1
ATOM 7303 O O . ASP C 1 119 ? 51.375 4.133 13.432 1.00 18.26 119 ASP C O 1
ATOM 7308 N N . GLY C 1 120 ? 53.487 3.366 13.553 1.00 15.87 120 GLY C N 1
ATOM 7309 C CA . GLY C 1 120 ? 53.780 4.071 14.789 1.00 19.28 120 GLY C CA 1
ATOM 7310 C C . GLY C 1 120 ? 53.706 3.202 16.029 1.00 17.21 120 GLY C C 1
ATOM 7311 O O . GLY C 1 120 ? 54.310 3.519 17.053 1.00 17.99 120 GLY C O 1
ATOM 7312 N N . HIS C 1 121 ? 52.959 2.107 15.945 1.00 16.53 121 HIS C N 1
ATOM 7313 C CA . HIS C 1 121 ? 52.858 1.171 17.062 1.00 19.12 121 HIS C CA 1
ATOM 7314 C C . HIS C 1 121 ? 53.827 0.002 16.887 1.00 18.61 121 HIS C C 1
ATOM 7315 O O . HIS C 1 121 ? 53.634 -0.857 16.029 1.00 18.32 121 HIS C O 1
ATOM 7322 N N . LEU C 1 122 ? 54.866 -0.031 17.715 1.00 17.62 122 LEU C N 1
ATOM 7323 C CA . LEU C 1 122 ? 55.915 -1.033 17.579 1.00 18.46 122 LEU C CA 1
ATOM 7324 C C . LEU C 1 122 ? 55.537 -2.371 18.210 1.00 18.55 122 LEU C C 1
ATOM 7325 O O . LEU C 1 122 ? 54.918 -2.416 19.272 1.00 16.55 122 LEU C O 1
ATOM 7330 N N . LEU C 1 123 ? 55.911 -3.461 17.545 1.00 13.01 123 LEU C N 1
ATOM 7331 C CA . LEU C 1 123 ? 55.743 -4.792 18.109 1.00 15.71 123 LEU C CA 1
ATOM 7332 C C . LEU C 1 123 ? 57.103 -5.447 18.310 1.00 15.68 123 LEU C C 1
ATOM 7333 O O . LEU C 1 123 ? 57.814 -5.726 17.346 1.00 14.05 123 LEU C O 1
ATOM 7338 N N . ILE C 1 124 ? 57.464 -5.681 19.567 1.00 12.53 124 ILE C N 1
ATOM 7339 C CA . ILE C 1 124 ? 58.730 -6.325 19.890 1.00 8.65 124 ILE C CA 1
ATOM 7340 C C . ILE C 1 124 ? 58.471 -7.766 20.277 1.00 13.81 124 ILE C C 1
ATOM 7341 O O . ILE C 1 124 ? 57.628 -8.044 21.131 1.00 12.76 124 ILE C O 1
ATOM 7346 N N . GLN C 1 125 ? 59.191 -8.686 19.652 1.00 12.35 125 GLN C N 1
ATOM 7347 C CA . GLN C 1 125 ? 59.020 -10.103 19.953 1.00 17.14 125 GLN C CA 1
ATOM 7348 C C . GLN C 1 125 ? 60.311 -10.729 20.475 1.00 17.38 125 GLN C C 1
ATOM 7349 O O . GLN C 1 125 ? 61.388 -10.526 19.919 1.00 14.94 125 GLN C O 1
ATOM 7355 N N . TRP C 1 126 ? 60.182 -11.478 21.567 1.00 11.53 126 TRP C N 1
ATOM 7356 C CA . TRP C 1 126 ? 61.316 -12.107 22.227 1.00 14.92 126 TRP C CA 1
ATOM 7357 C C . TRP C 1 126 ? 61.185 -13.613 22.061 1.00 16.90 126 TRP C C 1
ATOM 7358 O O . TRP C 1 126 ? 60.165 -14.196 22.429 1.00 17.82 126 TRP C O 1
ATOM 7369 N N . TYR C 1 127 ? 62.210 -14.249 21.501 1.00 12.30 127 TYR C N 1
ATOM 7370 C CA . TYR C 1 127 ? 62.120 -15.676 21.198 1.00 14.86 127 TYR C CA 1
ATOM 7371 C C . TYR C 1 127 ? 62.816 -16.561 22.227 1.00 13.59 127 TYR C C 1
ATOM 7372 O O . TYR C 1 127 ? 62.875 -17.779 22.066 1.00 17.70 127 TYR C O 1
ATOM 7381 N N . SER C 1 128 ? 63.330 -15.950 23.288 1.00 15.72 128 SER C N 1
ATOM 7382 C CA . SER C 1 128 ? 63.966 -16.705 24.364 1.00 21.71 128 SER C CA 1
ATOM 7383 C C . SER C 1 128 ? 63.996 -15.901 25.657 1.00 20.31 128 SER C C 1
ATOM 7384 O O . SER C 1 128 ? 64.018 -14.669 25.636 1.00 18.33 128 SER C O 1
ATOM 7387 N N . LYS C 1 129 ? 63.997 -16.634 26.754 1.00 23.22 129 LYS C N 1
ATOM 7388 C CA . LYS C 1 129 ? 64.177 -16.083 28.063 1.00 17.05 129 LYS C CA 1
ATOM 7389 C C . LYS C 1 129 ? 65.499 -15.323 28.131 1.00 17.01 129 LYS C C 1
ATOM 7390 O O . LYS C 1 129 ? 65.580 -14.264 28.688 1.00 14.11 129 LYS C O 1
ATOM 7396 N N . GLY C 1 130 ? 66.488 -15.880 27.462 1.00 16.47 130 GLY C N 1
ATOM 7397 C CA . GLY C 1 130 ? 67.830 -15.331 27.388 1.00 17.05 130 GLY C CA 1
ATOM 7398 C C . GLY C 1 130 ? 67.866 -13.905 26.874 1.00 13.81 130 GLY C C 1
ATOM 7399 O O . GLY C 1 130 ? 68.486 -13.031 27.481 1.00 11.10 130 GLY C O 1
ATOM 7400 N N . ILE C 1 131 ? 67.199 -13.656 25.755 1.00 12.63 131 ILE C N 1
ATOM 7401 C CA . ILE C 1 131 ? 67.199 -12.316 25.184 1.00 11.69 131 ILE C CA 1
ATOM 7402 C C . ILE C 1 131 ? 66.245 -11.396 25.942 1.00 12.44 131 ILE C C 1
ATOM 7403 O O . ILE C 1 131 ? 66.419 -10.177 25.953 1.00 12.95 131 ILE C O 1
ATOM 7408 N N . TYR C 1 132 ? 65.243 -11.988 26.589 1.00 15.12 132 TYR C N 1
ATOM 7409 C CA . TYR C 1 132 ? 64.294 -11.215 27.380 1.00 14.83 132 TYR C CA 1
ATOM 7410 C C . TYR C 1 132 ? 65.000 -10.583 28.576 1.00 17.90 132 TYR C C 1
ATOM 7411 O O . TYR C 1 132 ? 64.585 -9.535 29.066 1.00 15.53 132 TYR C O 1
ATOM 7420 N N . LYS C 1 133 ? 66.066 -11.195 29.085 1.00 16.22 133 LYS C N 1
ATOM 7421 C CA . LYS C 1 133 ? 66.913 -10.606 30.135 1.00 15.81 133 LYS C CA 1
ATOM 7422 C C . LYS C 1 133 ? 67.387 -9.243 29.832 1.00 21.55 133 LYS C C 1
ATOM 7423 O O . LYS C 1 133 ? 67.560 -8.446 30.708 1.00 18.60 133 LYS C O 1
ATOM 7429 N N . PHE C 1 134 ? 67.520 -8.956 28.575 1.00 13.33 134 PHE C N 1
ATOM 7430 C CA . PHE C 1 134 ? 68.060 -7.660 28.179 1.00 13.88 134 PHE C CA 1
ATOM 7431 C C . PHE C 1 134 ? 66.967 -6.646 27.849 1.00 18.13 134 PHE C C 1
ATOM 7432 O O . PHE C 1 134 ? 67.245 -5.585 27.288 1.00 17.83 134 PHE C O 1
ATOM 7440 N N . LYS C 1 135 ? 65.731 -6.972 28.213 1.00 19.68 135 LYS C N 1
ATOM 7441 C CA . LYS C 1 135 ? 64.583 -6.116 27.911 1.00 21.07 135 LYS C CA 1
ATOM 7442 C C . LYS C 1 135 ? 64.821 -4.663 28.315 1.00 23.17 135 LYS C C 1
ATOM 7443 O O . LYS C 1 135 ? 64.531 -3.739 27.554 1.00 20.85 135 LYS C O 1
ATOM 7449 N N . TYR C 1 136 ? 65.364 -4.419 29.500 1.00 25.51 136 TYR C N 1
ATOM 7450 C CA . TYR C 1 136 ? 65.702 -3.097 30.002 1.00 30.33 136 TYR C CA 1
ATOM 7451 C C . TYR C 1 136 ? 66.566 -2.312 29.101 1.00 25.61 136 TYR C C 1
ATOM 7452 O O . TYR C 1 136 ? 66.202 -1.256 28.635 1.00 22.06 136 TYR C O 1
ATOM 7461 N N . ALA C 1 137 ? 67.741 -2.848 28.888 1.00 19.12 137 ALA C N 1
ATOM 7462 C CA . ALA C 1 137 ? 68.713 -2.185 28.030 1.00 21.80 137 ALA C CA 1
ATOM 7463 C C . ALA C 1 137 ? 68.133 -1.922 26.646 1.00 20.96 137 ALA C C 1
ATOM 7464 O O . ALA C 1 137 ? 68.330 -0.848 26.072 1.00 21.46 137 ALA C O 1
ATOM 7466 N N . ILE C 1 138 ? 67.410 -2.904 26.116 1.00 19.61 138 ILE C N 1
ATOM 7467 C CA . ILE C 1 138 ? 66.860 -2.803 24.770 1.00 16.43 138 ILE C CA 1
ATOM 7468 C C . ILE C 1 138 ? 65.772 -1.738 24.666 1.00 18.78 138 ILE C C 1
ATOM 7469 O O . ILE C 1 138 ? 65.746 -0.967 23.707 1.00 19.03 138 ILE C O 1
ATOM 7474 N N . LEU C 1 139 ? 64.862 -1.659 25.601 1.00 13.55 139 LEU C N 1
ATOM 7475 C CA . LEU C 1 139 ? 63.877 -0.619 25.622 1.00 20.64 139 LEU C CA 1
ATOM 7476 C C . LEU C 1 139 ? 64.403 0.773 25.681 1.00 19.00 139 LEU C C 1
ATOM 7477 O O . LEU C 1 139 ? 63.909 1.634 25.012 1.00 18.73 139 LEU C O 1
ATOM 7482 N N . GLU C 1 140 ? 65.407 0.999 26.508 1.00 23.71 140 GLU C N 1
ATOM 7483 C CA . GLU C 1 140 ? 66.183 2.201 26.529 1.00 21.95 140 GLU C CA 1
ATOM 7484 C C . GLU C 1 140 ? 66.734 2.567 25.186 1.00 22.32 140 GLU C C 1
ATOM 7485 O O . GLU C 1 140 ? 66.587 3.677 24.740 1.00 22.12 140 GLU C O 1
ATOM 7491 N N . ALA C 1 141 ? 67.355 1.603 24.530 1.00 21.19 141 ALA C N 1
ATOM 7492 C CA . ALA C 1 141 ? 67.882 1.801 23.187 1.00 18.83 141 ALA C CA 1
ATOM 7493 C C . ALA C 1 141 ? 66.754 2.217 22.251 1.00 19.65 141 ALA C C 1
ATOM 7494 O O . ALA C 1 141 ? 66.887 3.170 21.483 1.00 22.15 141 ALA C O 1
ATOM 7496 N N . VAL C 1 142 ? 65.637 1.500 22.329 1.00 20.02 142 VAL C N 1
ATOM 7497 C CA . VAL C 1 142 ? 64.471 1.814 21.514 1.00 19.16 142 VAL C CA 1
ATOM 7498 C C . VAL C 1 142 ? 64.025 3.262 21.698 1.00 17.22 142 VAL C C 1
ATOM 7499 O O . VAL C 1 142 ? 63.792 3.975 20.720 1.00 18.94 142 VAL C O 1
ATOM 7503 N N . ARG C 1 143 ? 63.916 3.693 22.950 1.00 20.78 143 ARG C N 1
ATOM 7504 C CA . ARG C 1 143 ? 63.510 5.061 23.258 1.00 23.28 143 ARG C CA 1
ATOM 7505 C C . ARG C 1 143 ? 64.480 6.079 22.668 1.00 24.26 143 ARG C C 1
ATOM 7506 O O . ARG C 1 143 ? 64.069 7.135 22.181 1.00 23.01 143 ARG C O 1
ATOM 7514 N N . LYS C 1 144 ? 65.739 5.780 22.680 1.00 24.44 144 LYS C N 1
ATOM 7515 C CA . LYS C 1 144 ? 66.761 6.634 22.142 1.00 25.43 144 LYS C CA 1
ATOM 7516 C C . LYS C 1 144 ? 66.881 6.668 20.652 1.00 29.98 144 LYS C C 1
ATOM 7517 O O . LYS C 1 144 ? 67.379 7.616 20.081 1.00 31.63 144 LYS C O 1
ATOM 7523 N N . VAL C 1 145 ? 66.367 5.641 20.031 1.00 23.27 145 VAL C N 1
ATOM 7524 C CA . VAL C 1 145 ? 66.517 5.520 18.582 1.00 17.26 145 VAL C CA 1
ATOM 7525 C C . VAL C 1 145 ? 65.234 5.753 17.782 1.00 21.47 145 VAL C C 1
ATOM 7526 O O . VAL C 1 145 ? 65.243 6.489 16.797 1.00 18.09 145 VAL C O 1
ATOM 7530 N N . PHE C 1 146 ? 64.136 5.130 18.195 1.00 22.87 146 PHE C N 1
ATOM 7531 C CA . PHE C 1 146 ? 62.907 5.183 17.403 1.00 22.18 146 PHE C CA 1
ATOM 7532 C C . PHE C 1 146 ? 61.858 6.158 17.923 1.00 19.27 146 PHE C C 1
ATOM 7533 O O . PHE C 1 146 ? 61.696 6.336 19.131 1.00 18.91 146 PHE C O 1
ATOM 7541 N N . ASP C 1 147 ? 61.148 6.783 16.989 1.00 19.82 147 ASP C N 1
ATOM 7542 C CA . ASP C 1 147 ? 59.913 7.494 17.300 1.00 25.59 147 ASP C CA 1
ATOM 7543 C C . ASP C 1 147 ? 58.781 6.476 17.264 1.00 23.76 147 ASP C C 1
ATOM 7544 O O . ASP C 1 147 ? 58.843 5.506 16.510 1.00 22.86 147 ASP C O 1
ATOM 7549 N N . TYR C 1 148 ? 57.751 6.688 18.075 1.00 19.34 148 TYR C N 1
ATOM 7550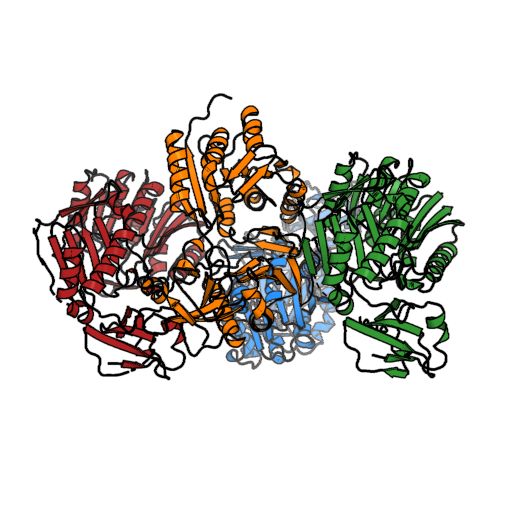 C CA . TYR C 1 148 ? 56.622 5.762 18.096 1.00 25.40 148 TYR C CA 1
ATOM 7551 C C . TYR C 1 148 ? 55.443 6.285 18.900 1.00 28.81 148 TYR C C 1
ATOM 7552 O O . TYR C 1 148 ? 55.587 7.189 19.725 1.00 26.18 148 TYR C O 1
ATOM 7561 N N . LYS C 1 149 ? 54.337 5.606 18.717 1.00 22.93 149 LYS C N 1
ATOM 7562 C CA . LYS C 1 149 ? 53.114 5.904 19.345 1.00 20.18 149 LYS C CA 1
ATOM 7563 C C . LYS C 1 149 ? 52.930 5.067 20.544 1.00 26.20 149 LYS C C 1
ATOM 7564 O O . LYS C 1 149 ? 52.506 5.520 21.579 1.00 26.64 149 LYS C O 1
ATOM 7570 N N . SER C 1 150 ? 53.293 3.826 20.396 1.00 23.26 150 SER C N 1
ATOM 7571 C CA . SER C 1 150 ? 53.234 2.846 21.475 1.00 19.59 150 SER C CA 1
ATOM 7572 C C . SER C 1 150 ? 54.148 1.659 21.217 1.00 18.18 150 SER C C 1
ATOM 7573 O O . SER C 1 150 ? 54.666 1.479 20.115 1.00 19.30 150 SER C O 1
ATOM 7576 N N . ILE C 1 151 ? 54.336 0.845 22.247 1.00 19.25 151 ILE C N 1
ATOM 7577 C CA . ILE C 1 151 ? 55.153 -0.347 22.132 1.00 19.55 151 ILE C CA 1
ATOM 7578 C C . ILE C 1 151 ? 54.400 -1.546 22.681 1.00 22.25 151 ILE C C 1
ATOM 7579 O O . ILE C 1 151 ? 53.965 -1.544 23.833 1.00 18.77 151 ILE C O 1
ATOM 7584 N N . TYR C 1 152 ? 54.237 -2.562 21.839 1.00 15.60 152 TYR C N 1
ATOM 7585 C CA . TYR C 1 152 ? 53.662 -3.831 22.255 1.00 16.60 152 TYR C CA 1
ATOM 7586 C C . TYR C 1 152 ? 54.723 -4.923 22.167 1.00 16.26 152 TYR C C 1
ATOM 7587 O O . TYR C 1 152 ? 55.692 -4.796 21.419 1.00 12.26 152 TYR C O 1
ATOM 7596 N N . GLU C 1 153 ? 54.555 -5.988 22.943 1.00 9.99 153 GLU C N 1
ATOM 7597 C CA . GLU C 1 153 ? 55.546 -7.059 22.954 1.00 15.47 153 GLU C CA 1
ATOM 7598 C C . GLU C 1 153 ? 54.896 -8.433 22.964 1.00 17.41 153 GLU C C 1
ATOM 7599 O O . GLU C 1 153 ? 53.797 -8.610 23.487 1.00 16.55 153 GLU C O 1
ATOM 7605 N N . LYS C 1 154 ? 55.586 -9.406 22.381 1.00 12.49 154 LYS C N 1
ATOM 7606 C CA . LYS C 1 154 ? 55.167 -10.794 22.487 1.00 14.15 154 LYS C CA 1
ATOM 7607 C C . LYS C 1 154 ? 56.297 -11.660 23.033 1.00 24.96 154 LYS C C 1
ATOM 7608 O O . LYS C 1 154 ? 57.425 -11.626 22.532 1.00 22.46 154 LYS C O 1
ATOM 7614 N N . VAL C 1 155 ? 55.987 -12.413 24.080 1.00 24.79 155 VAL C N 1
ATOM 7615 C CA . VAL C 1 155 ? 56.911 -13.388 24.640 1.00 26.44 155 VAL C CA 1
ATOM 7616 C C . VAL C 1 155 ? 56.684 -14.736 23.971 1.00 28.78 155 VAL C C 1
ATOM 7617 O O . VAL C 1 155 ? 55.640 -15.361 24.157 1.00 35.99 155 VAL C O 1
ATOM 7621 N N . ARG C 1 156 ? 57.662 -15.185 23.194 1.00 23.74 156 ARG C N 1
ATOM 7622 C CA . ARG C 1 156 ? 57.501 -16.402 22.408 1.00 26.29 156 ARG C CA 1
ATOM 7623 C C . ARG C 1 156 ? 58.513 -17.487 22.774 1.00 35.55 156 ARG C C 1
ATOM 7624 O O . ARG C 1 156 ? 59.527 -17.655 22.097 1.00 36.76 156 ARG C O 1
ATOM 7632 N N . PHE C 1 157 ? 58.256 -18.122 23.902 1.00 36.71 157 PHE C N 1
ATOM 7633 C CA . PHE C 1 157 ? 58.887 -19.345 24.301 1.00 32.76 157 PHE C CA 1
ATOM 7634 C C . PHE C 1 157 ? 58.120 -20.154 25.295 1.00 34.29 157 PHE C C 1
ATOM 7635 O O . PHE C 1 157 ? 58.406 -21.329 25.468 1.00 44.97 157 PHE C O 1
ATOM 7643 N N . SER C 1 163 ? 52.046 -15.161 24.693 1.00 40.26 163 SER C N 1
ATOM 7644 C CA . SER C 1 163 ? 51.967 -14.196 25.783 1.00 35.36 163 SER C CA 1
ATOM 7645 C C . SER C 1 163 ? 52.529 -12.773 25.580 1.00 36.01 163 SER C C 1
ATOM 7646 O O . SER C 1 163 ? 53.458 -12.585 24.824 1.00 29.68 163 SER C O 1
ATOM 7649 N N . GLY C 1 164 ? 52.003 -11.778 26.289 1.00 31.63 164 GLY C N 1
ATOM 7650 C CA . GLY C 1 164 ? 52.538 -10.445 26.074 1.00 27.53 164 GLY C CA 1
ATOM 7651 C C . GLY C 1 164 ? 51.459 -9.384 26.111 1.00 25.83 164 GLY C C 1
ATOM 7652 O O . GLY C 1 164 ? 50.414 -9.571 26.727 1.00 28.82 164 GLY C O 1
ATOM 7653 N N . GLY C 1 165 ? 51.713 -8.261 25.445 1.00 18.70 165 GLY C N 1
ATOM 7654 C CA . GLY C 1 165 ? 50.750 -7.177 25.387 1.00 20.32 165 GLY C CA 1
ATOM 7655 C C . GLY C 1 165 ? 51.402 -5.811 25.425 1.00 21.94 165 GLY C C 1
ATOM 7656 O O . GLY C 1 165 ? 52.572 -5.653 25.071 1.00 18.11 165 GLY C O 1
ATOM 7657 N N . PHE C 1 166 ? 50.687 -4.811 25.880 1.00 23.04 166 PHE C N 1
ATOM 7658 C CA . PHE C 1 166 ? 51.144 -3.452 25.987 1.00 21.24 166 PHE C CA 1
ATOM 7659 C C . PHE C 1 166 ? 52.331 -3.265 26.854 1.00 17.30 166 PHE C C 1
ATOM 7660 O O . PHE C 1 166 ? 52.408 -3.803 27.922 1.00 23.76 166 PHE C O 1
ATOM 7668 N N . VAL C 1 167 ? 53.269 -2.506 26.344 1.00 19.25 167 VAL C N 1
ATOM 7669 C CA . VAL C 1 167 ? 54.455 -2.210 27.141 1.00 24.49 167 VAL C CA 1
ATOM 7670 C C . VAL C 1 167 ? 54.447 -0.761 27.631 1.00 22.94 167 VAL C C 1
ATOM 7671 O O . VAL C 1 167 ? 54.593 -0.500 28.826 1.00 23.80 167 VAL C O 1
ATOM 7675 N N . GLU C 1 168 ? 54.274 0.179 26.706 1.00 24.08 168 GLU C N 1
ATOM 7676 C CA . GLU C 1 168 ? 54.227 1.591 27.069 1.00 19.80 168 GLU C CA 1
ATOM 7677 C C . GLU C 1 168 ? 53.808 2.471 25.900 1.00 23.31 168 GLU C C 1
ATOM 7678 O O . GLU C 1 168 ? 53.668 2.001 24.771 1.00 23.92 168 GLU C O 1
ATOM 7684 N N . GLY C 1 169 ? 53.611 3.754 26.181 1.00 22.49 169 GLY C N 1
ATOM 7685 C CA . GLY C 1 169 ? 53.182 4.695 25.165 1.00 17.65 169 GLY C CA 1
ATOM 7686 C C . GLY C 1 169 ? 51.688 4.944 25.238 1.00 28.02 169 GLY C C 1
ATOM 7687 O O . GLY C 1 169 ? 51.090 4.894 26.317 1.00 27.97 169 GLY C O 1
ATOM 7688 N N . ASP C 1 170 ? 51.090 5.180 24.101 1.00 29.30 170 ASP C N 1
ATOM 7689 C CA . ASP C 1 170 ? 49.696 5.471 24.025 1.00 32.82 170 ASP C CA 1
ATOM 7690 C C . ASP C 1 170 ? 48.895 4.393 23.291 1.00 27.25 170 ASP C C 1
ATOM 7691 O O . ASP C 1 170 ? 48.914 4.321 22.085 1.00 27.02 170 ASP C O 1
ATOM 7696 N N . ALA C 1 171 ? 48.216 3.551 24.058 1.00 19.21 171 ALA C N 1
ATOM 7697 C CA . ALA C 1 171 ? 47.502 2.407 23.507 1.00 20.66 171 ALA C CA 1
ATOM 7698 C C . ALA C 1 171 ? 46.378 2.836 22.565 1.00 26.12 171 ALA C C 1
ATOM 7699 O O . ALA C 1 171 ? 45.538 3.660 22.926 1.00 25.10 171 ALA C O 1
ATOM 7701 N N . PRO C 1 172 ? 46.363 2.279 21.345 1.00 22.52 172 PRO C N 1
ATOM 7702 C CA . PRO C 1 172 ? 45.283 2.551 20.398 1.00 20.20 172 PRO C CA 1
ATOM 7703 C C . PRO C 1 172 ? 44.143 1.564 20.608 1.00 18.13 172 PRO C C 1
ATOM 7704 O O . PRO C 1 172 ? 44.340 0.536 21.254 1.00 17.56 172 PRO C O 1
ATOM 7708 N N . GLU C 1 173 ? 42.981 1.836 20.068 1.00 17.95 173 GLU C N 1
ATOM 7709 C CA . GLU C 1 173 ? 41.913 0.867 19.946 1.00 23.96 173 GLU C CA 1
ATOM 7710 C C . GLU C 1 173 ? 42.153 -0.031 18.774 1.00 21.23 173 GLU C C 1
ATOM 7711 O O . GLU C 1 173 ? 42.329 0.412 17.681 1.00 19.73 173 GLU C O 1
ATOM 7717 N N . PHE C 1 174 ? 42.205 -1.318 19.044 1.00 23.76 174 PHE C N 1
ATOM 7718 C CA . PHE C 1 174 ? 42.346 -2.272 17.950 1.00 17.78 174 PHE C CA 1
ATOM 7719 C C . PHE C 1 174 ? 40.967 -2.671 17.438 1.00 21.68 174 PHE C C 1
ATOM 7720 O O . PHE C 1 174 ? 40.007 -2.706 18.206 1.00 20.42 174 PHE C O 1
ATOM 7728 N N . PRO C 1 175 ? 40.866 -2.985 16.139 1.00 17.88 175 PRO C N 1
ATOM 7729 C CA . PRO C 1 175 ? 42.018 -3.033 15.238 1.00 16.25 175 PRO C CA 1
ATOM 7730 C C . PRO C 1 175 ? 42.422 -1.657 14.739 1.00 20.86 175 PRO C C 1
ATOM 7731 O O . PRO C 1 175 ? 41.574 -0.775 14.620 1.00 23.49 175 PRO C O 1
ATOM 7735 N N . ILE C 1 176 ? 43.706 -1.484 14.448 1.00 17.65 176 ILE C N 1
ATOM 7736 C CA . ILE C 1 176 ? 44.175 -0.283 13.773 1.00 15.89 176 ILE C CA 1
ATOM 7737 C C . ILE C 1 176 ? 44.297 -0.567 12.286 1.00 21.44 176 ILE C C 1
ATOM 7738 O O . ILE C 1 176 ? 44.445 -1.718 11.873 1.00 18.98 176 ILE C O 1
ATOM 7743 N N . VAL C 1 177 ? 44.325 0.471 11.518 1.00 16.12 177 VAL C N 1
ATOM 7744 C CA . VAL C 1 177 ? 44.424 0.336 10.141 1.00 14.52 177 VAL C CA 1
ATOM 7745 C C . VAL C 1 177 ? 45.767 0.757 9.567 1.00 20.39 177 VAL C C 1
ATOM 7746 O O . VAL C 1 177 ? 46.210 1.839 9.778 1.00 18.72 177 VAL C O 1
ATOM 7750 N N . ILE C 1 178 ? 46.406 -0.128 8.831 1.00 15.29 178 ILE C N 1
ATOM 7751 C CA . ILE C 1 178 ? 47.708 0.194 8.270 1.00 12.53 178 ILE C CA 1
ATOM 7752 C C . ILE C 1 178 ? 47.602 0.260 6.760 1.00 14.00 178 ILE C C 1
ATOM 7753 O O . ILE C 1 178 ? 46.618 -0.188 6.173 1.00 15.03 178 ILE C O 1
ATOM 7758 N N . GLU C 1 179 ? 48.622 0.824 6.129 1.00 16.04 179 GLU C N 1
ATOM 7759 C CA . GLU C 1 179 ? 48.656 0.892 4.682 1.00 20.88 179 GLU C CA 1
ATOM 7760 C C . GLU C 1 179 ? 49.921 0.208 4.189 1.00 16.18 179 GLU C C 1
ATOM 7761 O O . GLU C 1 179 ? 50.984 0.362 4.781 1.00 14.93 179 GLU C O 1
ATOM 7767 N N . GLU C 1 180 ? 49.798 -0.556 3.113 1.00 16.42 180 GLU C N 1
ATOM 7768 C CA . GLU C 1 180 ? 50.949 -1.181 2.480 1.00 20.09 180 GLU C CA 1
ATOM 7769 C C . GLU C 1 180 ? 50.642 -1.324 1.003 1.00 14.33 180 GLU C C 1
ATOM 7770 O O . GLU C 1 180 ? 49.619 -1.897 0.639 1.00 17.11 180 GLU C O 1
ATOM 7776 N N . ASN C 1 181 ? 51.525 -0.807 0.154 1.00 15.09 181 ASN C N 1
ATOM 7777 C CA . ASN C 1 181 ? 51.264 -0.785 -1.283 1.00 19.84 181 ASN C CA 1
ATOM 7778 C C . ASN C 1 181 ? 49.930 -0.101 -1.582 1.00 18.84 181 ASN C C 1
ATOM 7779 O O . ASN C 1 181 ? 49.158 -0.557 -2.429 1.00 18.30 181 ASN C O 1
ATOM 7784 N N . PHE C 1 182 ? 49.659 0.990 -0.870 1.00 20.31 182 PHE C N 1
ATOM 7785 C CA . PHE C 1 182 ? 48.440 1.766 -1.085 1.00 19.75 182 PHE C CA 1
ATOM 7786 C C . PHE C 1 182 ? 47.183 0.951 -0.801 1.00 25.54 182 PHE C C 1
ATOM 7787 O O . PHE C 1 182 ? 46.090 1.297 -1.245 1.00 22.87 182 PHE C O 1
ATOM 7795 N N . THR C 1 183 ? 47.346 -0.138 -0.053 1.00 20.75 183 THR C N 1
ATOM 7796 C CA . THR C 1 183 ? 46.222 -0.986 0.315 1.00 17.69 183 THR C CA 1
ATOM 7797 C C . THR C 1 183 ? 46.076 -0.955 1.828 1.00 18.31 183 THR C C 1
ATOM 7798 O O . THR C 1 183 ? 47.072 -0.863 2.546 1.00 19.29 183 THR C O 1
ATOM 7802 N N . PHE C 1 184 ? 44.841 -1.027 2.319 1.00 15.93 184 PHE C N 1
ATOM 7803 C CA . PHE C 1 184 ? 44.593 -0.918 3.755 1.00 17.90 184 PHE C CA 1
ATOM 7804 C C . PHE C 1 184 ? 44.216 -2.249 4.408 1.00 15.90 184 PHE C C 1
ATOM 7805 O O . PHE C 1 184 ? 43.430 -3.022 3.863 1.00 17.89 184 PHE C O 1
ATOM 7813 N N . TYR C 1 185 ? 44.785 -2.505 5.582 1.00 16.59 185 TYR C N 1
ATOM 7814 C CA . TYR C 1 185 ? 44.553 -3.759 6.290 1.00 18.28 185 TYR C CA 1
ATOM 7815 C C . TYR C 1 185 ? 44.291 -3.520 7.768 1.00 14.64 185 TYR C C 1
ATOM 7816 O O . TYR C 1 185 ? 44.843 -2.594 8.361 1.00 13.74 185 TYR C O 1
ATOM 7825 N N . ASN C 1 186 ? 43.448 -4.363 8.357 1.00 14.79 186 ASN C N 1
ATOM 7826 C CA . ASN C 1 186 ? 43.245 -4.362 9.801 1.00 15.49 186 ASN C CA 1
ATOM 7827 C C . ASN C 1 186 ? 44.386 -5.059 10.534 1.00 19.85 186 ASN C C 1
ATOM 7828 O O . ASN C 1 186 ? 44.889 -6.090 10.085 1.00 11.13 186 ASN C O 1
ATOM 7833 N N . VAL C 1 187 ? 44.792 -4.494 11.663 1.00 11.62 187 VAL C N 1
ATOM 7834 C CA . VAL C 1 187 ? 45.849 -5.090 12.463 1.00 13.42 187 VAL C CA 1
ATOM 7835 C C . VAL C 1 187 ? 45.542 -5.010 13.956 1.00 16.53 187 VAL C C 1
ATOM 7836 O O . VAL C 1 187 ? 45.023 -4.007 14.449 1.00 15.33 187 VAL C O 1
ATOM 7840 N N . ASP C 1 188 ? 45.862 -6.086 14.664 1.00 17.15 188 ASP C N 1
ATOM 7841 C CA . ASP C 1 188 ? 45.649 -6.170 16.100 1.00 16.16 188 ASP C CA 1
ATOM 7842 C C . ASP C 1 188 ? 46.929 -6.718 16.706 1.00 14.96 188 ASP C C 1
ATOM 7843 O O . ASP C 1 188 ? 47.329 -7.841 16.407 1.00 14.59 188 ASP C O 1
ATOM 7848 N N . LEU C 1 189 ? 47.574 -5.920 17.553 1.00 14.29 189 LEU C N 1
ATOM 7849 C CA . LEU C 1 189 ? 48.884 -6.282 18.088 1.00 17.21 189 LEU C CA 1
ATOM 7850 C C . LEU C 1 189 ? 48.808 -7.072 19.397 1.00 18.32 189 LEU C C 1
ATOM 7851 O O . LEU C 1 189 ? 49.833 -7.484 19.940 1.00 18.85 189 LEU C O 1
ATOM 7856 N N . GLU C 1 190 ? 47.599 -7.289 19.899 1.00 16.30 190 GLU C N 1
ATOM 7857 C CA . GLU C 1 190 ? 47.436 -7.969 21.180 1.00 18.00 190 GLU C CA 1
ATOM 7858 C C . GLU C 1 190 ? 46.476 -9.150 21.084 1.00 20.77 190 GLU C C 1
ATOM 7859 O O . GLU C 1 190 ? 45.772 -9.467 22.041 1.00 19.41 190 GLU C O 1
ATOM 7865 N N . ASP C 1 191 ? 46.457 -9.806 19.927 1.00 20.90 191 ASP C N 1
ATOM 7866 C CA . ASP C 1 191 ? 45.530 -10.906 19.697 1.00 25.50 191 ASP C CA 1
ATOM 7867 C C . ASP C 1 191 ? 46.244 -12.191 19.289 1.00 25.76 191 ASP C C 1
ATOM 7868 O O . ASP C 1 191 ? 46.189 -12.600 18.131 1.00 28.55 191 ASP C O 1
ATOM 7873 N N . GLY C 1 192 ? 46.911 -12.827 20.247 1.00 28.81 192 GLY C N 1
ATOM 7874 C CA . GLY C 1 192 ? 47.606 -14.073 19.981 1.00 31.46 192 GLY C CA 1
ATOM 7875 C C . GLY C 1 192 ? 48.913 -13.871 19.243 1.00 29.10 192 GLY C C 1
ATOM 7876 O O . GLY C 1 192 ? 49.523 -12.805 19.325 1.00 32.41 192 GLY C O 1
ATOM 7877 N N . LEU C 1 193 ? 49.351 -14.815 18.464 1.00 24.95 193 LEU C N 1
ATOM 7878 C CA . LEU C 1 193 ? 50.630 -14.740 17.779 1.00 30.80 193 LEU C CA 1
ATOM 7879 C C . LEU C 1 193 ? 50.681 -14.014 16.475 1.00 28.34 193 LEU C C 1
ATOM 7880 O O . LEU C 1 193 ? 51.678 -13.510 16.079 1.00 27.39 193 LEU C O 1
ATOM 7885 N N . MET C 1 194 ? 49.522 -13.972 15.825 1.00 24.33 194 MET C N 1
ATOM 7886 C CA . MET C 1 194 ? 49.356 -13.330 14.529 1.00 21.81 194 MET C CA 1
ATOM 7887 C C . MET C 1 194 ? 48.735 -11.949 14.702 1.00 17.11 194 MET C C 1
ATOM 7888 O O . MET C 1 194 ? 47.949 -11.718 15.620 1.00 16.78 194 MET C O 1
ATOM 7893 N N . THR C 1 195 ? 49.105 -11.034 13.814 1.00 15.43 195 THR C N 1
ATOM 7894 C CA . THR C 1 195 ? 48.700 -9.636 13.907 1.00 15.06 195 THR C CA 1
ATOM 7895 C C . THR C 1 195 ? 47.650 -9.244 12.867 1.00 16.42 195 THR C C 1
ATOM 7896 O O . THR C 1 195 ? 47.117 -8.135 12.908 1.00 13.36 195 THR C O 1
ATOM 7900 N N . GLY C 1 196 ? 47.370 -10.145 11.930 1.00 13.22 196 GLY C N 1
ATOM 7901 C CA . GLY C 1 196 ? 46.407 -9.874 10.875 1.00 10.50 196 GLY C CA 1
ATOM 7902 C C . GLY C 1 196 ? 47.056 -9.738 9.511 1.00 14.15 196 GLY C C 1
ATOM 7903 O O . GLY C 1 196 ? 46.380 -9.725 8.483 1.00 15.14 196 GLY C O 1
ATOM 7904 N N . ILE C 1 197 ? 48.378 -9.622 9.498 1.00 13.53 197 ILE C N 1
ATOM 7905 C CA . ILE C 1 197 ? 49.103 -9.562 8.235 1.00 14.67 197 ILE C CA 1
ATOM 7906 C C . ILE C 1 197 ? 50.540 -10.054 8.371 1.00 14.19 197 ILE C C 1
ATOM 7907 O O . ILE C 1 197 ? 51.169 -9.910 9.424 1.00 12.28 197 ILE C O 1
ATOM 7912 N N . PHE C 1 198 ? 51.049 -10.653 7.303 1.00 11.71 198 PHE C N 1
ATOM 7913 C CA . PHE C 1 198 ? 52.444 -11.056 7.251 1.00 15.75 198 PHE C CA 1
ATOM 7914 C C . PHE C 1 198 ? 53.210 -10.028 6.443 1.00 13.56 198 PHE C C 1
ATOM 7915 O O . PHE C 1 198 ? 53.159 -10.024 5.211 1.00 11.37 198 PHE C O 1
ATOM 7923 N N . LEU C 1 199 ? 53.910 -9.150 7.154 1.00 9.69 199 LEU C N 1
ATOM 7924 C CA . LEU C 1 199 ? 54.613 -8.036 6.535 1.00 9.52 199 LEU C CA 1
ATOM 7925 C C . LEU C 1 199 ? 55.678 -8.483 5.545 1.00 10.39 199 LEU C C 1
ATOM 7926 O O . LEU C 1 199 ? 55.989 -7.758 4.601 1.00 8.96 199 LEU C O 1
ATOM 7931 N N . ASP C 1 200 ? 56.225 -9.679 5.748 1.00 10.79 200 ASP C N 1
ATOM 7932 C CA . ASP C 1 200 ? 57.331 -10.153 4.910 1.00 8.60 200 ASP C CA 1
ATOM 7933 C C . ASP C 1 200 ? 56.925 -10.431 3.463 1.00 8.39 200 ASP C C 1
ATOM 7934 O O . ASP C 1 200 ? 57.777 -10.690 2.616 1.00 10.34 200 ASP C O 1
ATOM 7939 N N . GLN C 1 201 ? 55.629 -10.370 3.181 1.00 8.84 201 GLN C N 1
ATOM 7940 C CA . GLN C 1 201 ? 55.139 -10.641 1.830 1.00 10.89 201 GLN C CA 1
ATOM 7941 C C . GLN C 1 201 ? 54.786 -9.375 1.048 1.00 10.21 201 GLN C C 1
ATOM 7942 O O . GLN C 1 201 ? 54.123 -9.444 0.014 1.00 10.97 201 GLN C O 1
ATOM 7948 N N . LYS C 1 202 ? 55.241 -8.227 1.540 1.00 13.03 202 LYS C N 1
ATOM 7949 C CA . LYS C 1 202 ? 54.957 -6.946 0.897 1.00 12.16 202 LYS C CA 1
ATOM 7950 C C . LYS C 1 202 ? 55.190 -6.979 -0.612 1.00 14.26 202 LYS C C 1
ATOM 7951 O O . LYS C 1 202 ? 54.276 -6.713 -1.393 1.00 12.69 202 LYS C O 1
ATOM 7957 N N . GLU C 1 203 ? 56.415 -7.303 -1.013 1.00 12.18 203 GLU C N 1
ATOM 7958 C CA . GLU C 1 203 ? 56.784 -7.301 -2.428 1.00 10.38 203 GLU C CA 1
ATOM 7959 C C . GLU C 1 203 ? 56.105 -8.420 -3.222 1.00 13.16 203 GLU C C 1
ATOM 7960 O O . GLU C 1 203 ? 55.889 -8.293 -4.425 1.00 11.11 203 GLU C O 1
ATOM 7966 N N . VAL C 1 204 ? 55.772 -9.514 -2.549 1.00 10.47 204 VAL C N 1
ATOM 7967 C CA . VAL C 1 204 ? 55.041 -10.594 -3.195 1.00 12.58 204 VAL C CA 1
ATOM 7968 C C . VAL C 1 204 ? 53.636 -10.124 -3.567 1.00 11.82 204 VAL C C 1
ATOM 7969 O O . VAL C 1 204 ? 53.184 -10.316 -4.692 1.00 10.37 204 VAL C O 1
ATOM 7973 N N . ARG C 1 205 ? 52.960 -9.494 -2.611 1.00 13.68 205 ARG C N 1
ATOM 7974 C CA . ARG C 1 205 ? 51.633 -8.945 -2.855 1.00 14.01 205 ARG C CA 1
ATOM 7975 C C . ARG C 1 205 ? 51.681 -7.912 -3.976 1.00 12.60 205 ARG C C 1
ATOM 7976 O O . ARG C 1 205 ? 50.842 -7.917 -4.878 1.00 11.47 205 ARG C O 1
ATOM 7984 N N . LYS C 1 206 ? 52.663 -7.042 -3.999 1.00 11.35 206 LYS C N 1
ATOM 7985 C CA . LYS C 1 206 ? 52.843 -6.044 -5.041 1.00 17.22 206 LYS C CA 1
ATOM 7986 C C . LYS C 1 206 ? 52.996 -6.640 -6.400 1.00 19.71 206 LYS C C 1
ATOM 7987 O O . LYS C 1 206 ? 52.389 -6.203 -7.354 1.00 18.77 206 LYS C O 1
ATOM 7993 N N . LYS C 1 207 ? 53.861 -7.637 -6.510 1.00 14.57 207 LYS C N 1
ATOM 7994 C CA . LYS C 1 207 ? 54.065 -8.277 -7.797 1.00 14.47 207 LYS C CA 1
ATOM 7995 C C . LYS C 1 207 ? 52.793 -8.990 -8.246 1.00 16.80 207 LYS C C 1
ATOM 7996 O O . LYS C 1 207 ? 52.497 -9.074 -9.436 1.00 15.98 207 LYS C O 1
ATOM 8002 N N . LEU C 1 208 ? 52.065 -9.580 -7.312 1.00 16.14 208 LEU C N 1
ATOM 8003 C CA . LEU C 1 208 ? 50.838 -10.260 -7.709 1.00 12.97 208 LEU C CA 1
ATOM 8004 C C . LEU C 1 208 ? 49.863 -9.306 -8.400 1.00 15.09 208 LEU C C 1
ATOM 8005 O O . LEU C 1 208 ? 49.346 -9.603 -9.476 1.00 16.27 208 LEU C O 1
ATOM 8010 N N . ARG C 1 209 ? 49.610 -8.165 -7.766 1.00 12.58 209 ARG C N 1
ATOM 8011 C CA . ARG C 1 209 ? 48.687 -7.177 -8.313 1.00 21.30 209 ARG C CA 1
ATOM 8012 C C . ARG C 1 209 ? 49.221 -6.578 -9.608 1.00 21.42 209 ARG C C 1
ATOM 8013 O O . ARG C 1 209 ? 48.472 -6.362 -10.560 1.00 26.25 209 ARG C O 1
ATOM 8021 N N . GLY C 1 210 ? 50.521 -6.312 -9.632 1.00 20.81 210 GLY C N 1
ATOM 8022 C CA . GLY C 1 210 ? 51.140 -5.609 -10.741 1.00 19.39 210 GLY C CA 1
ATOM 8023 C C . GLY C 1 210 ? 51.237 -6.403 -12.025 1.00 27.36 210 GLY C C 1
ATOM 8024 O O . GLY C 1 210 ? 51.043 -5.853 -13.110 1.00 25.85 210 GLY C O 1
ATOM 8025 N N . GLN C 1 211 ? 51.451 -7.681 -11.971 1.00 24.38 211 GLN C N 1
ATOM 8026 C CA . GLN C 1 211 ? 51.665 -8.450 -13.141 1.00 26.80 211 GLN C CA 1
ATOM 8027 C C . GLN C 1 211 ? 50.885 -9.713 -13.297 1.00 25.30 211 GLN C C 1
ATOM 8028 O O . GLN C 1 211 ? 50.877 -10.300 -14.341 1.00 23.68 211 GLN C O 1
ATOM 8034 N N . TYR C 1 212 ? 50.241 -10.143 -12.252 1.00 18.08 212 TYR C N 1
ATOM 8035 C CA . TYR C 1 212 ? 49.514 -11.406 -12.326 1.00 15.26 212 TYR C CA 1
ATOM 8036 C C . TYR C 1 212 ? 48.068 -11.348 -11.841 1.00 17.37 212 TYR C C 1
ATOM 8037 O O . TYR C 1 212 ? 47.545 -12.345 -11.343 1.00 16.47 212 TYR C O 1
ATOM 8046 N N . ALA C 1 213 ? 47.419 -10.198 -12.000 1.00 13.27 213 ALA C N 1
ATOM 8047 C CA . ALA C 1 213 ? 46.060 -10.024 -11.487 1.00 17.00 213 ALA C CA 1
ATOM 8048 C C . ALA C 1 213 ? 45.084 -9.378 -12.473 1.00 21.22 213 ALA C C 1
ATOM 8049 O O . ALA C 1 213 ? 43.912 -9.755 -12.524 1.00 15.33 213 ALA C O 1
ATOM 8051 N N . LYS C 1 214 ? 45.528 -8.406 -13.270 1.00 19.14 214 LYS C N 1
ATOM 8052 C CA . LYS C 1 214 ? 44.683 -7.593 -14.163 1.00 23.02 214 LYS C CA 1
ATOM 8053 C C . LYS C 1 214 ? 43.766 -8.422 -15.056 1.00 19.77 214 LYS C C 1
ATOM 8054 O O . LYS C 1 214 ? 44.219 -9.226 -15.830 1.00 19.08 214 LYS C O 1
ATOM 8060 N N . GLU C 1 215 ? 42.467 -8.233 -14.870 1.00 19.79 215 GLU C N 1
ATOM 8061 C CA . GLU C 1 215 ? 41.463 -8.930 -15.670 1.00 27.15 215 GLU C CA 1
ATOM 8062 C C . GLU C 1 215 ? 41.550 -10.447 -15.522 1.00 27.09 215 GLU C C 1
ATOM 8063 O O . GLU C 1 215 ? 41.135 -11.192 -16.412 1.00 26.22 215 GLU C O 1
ATOM 8069 N N . ARG C 1 216 ? 42.081 -10.895 -14.393 1.00 26.37 216 ARG C N 1
ATOM 8070 C CA . ARG C 1 216 ? 42.186 -12.318 -14.112 1.00 24.56 216 ARG C CA 1
ATOM 8071 C C . ARG C 1 216 ? 41.209 -12.723 -13.019 1.00 21.24 216 ARG C C 1
ATOM 8072 O O . ARG C 1 216 ? 40.863 -11.916 -12.156 1.00 21.88 216 ARG C O 1
ATOM 8080 N N . HIS C 1 217 ? 40.762 -13.971 -13.064 1.00 17.63 217 HIS C N 1
ATOM 8081 C CA . HIS C 1 217 ? 40.068 -14.561 -11.934 1.00 17.52 217 HIS C CA 1
ATOM 8082 C C . HIS C 1 217 ? 41.128 -15.134 -11.007 1.00 16.85 217 HIS C C 1
ATOM 8083 O O . HIS C 1 217 ? 41.780 -16.124 -11.340 1.00 17.54 217 HIS C O 1
ATOM 8090 N N . VAL C 1 218 ? 41.315 -14.498 -9.856 1.00 14.46 218 VAL C N 1
ATOM 8091 C CA . VAL C 1 218 ? 42.380 -14.892 -8.937 1.00 14.02 218 VAL C CA 1
ATOM 8092 C C . VAL C 1 218 ? 41.865 -15.760 -7.791 1.00 13.20 218 VAL C C 1
ATOM 8093 O O . VAL C 1 218 ? 40.878 -15.423 -7.137 1.00 13.15 218 VAL C O 1
ATOM 8097 N N . LEU C 1 219 ? 42.544 -16.876 -7.563 1.00 16.36 219 LEU C N 1
ATOM 8098 C CA . LEU C 1 219 ? 42.218 -17.790 -6.477 1.00 13.02 219 LEU C CA 1
ATOM 8099 C C . LEU C 1 219 ? 43.290 -17.702 -5.397 1.00 16.52 219 LEU C C 1
ATOM 8100 O O . LEU C 1 219 ? 44.479 -17.823 -5.687 1.00 12.73 219 LEU C O 1
ATOM 8105 N N . ASN C 1 220 ? 42.861 -17.488 -4.156 1.00 12.40 220 ASN C N 1
ATOM 8106 C CA . ASN C 1 220 ? 43.784 -17.338 -3.035 1.00 11.24 220 ASN C CA 1
ATOM 8107 C C . ASN C 1 220 ? 43.518 -18.406 -1.980 1.00 13.61 220 ASN C C 1
ATOM 8108 O O . ASN C 1 220 ? 42.485 -18.384 -1.304 1.00 11.91 220 ASN C O 1
ATOM 8113 N N . LEU C 1 221 ? 44.451 -19.342 -1.851 1.00 12.21 221 LEU C N 1
ATOM 8114 C CA . LEU C 1 221 ? 44.287 -20.502 -0.981 1.00 11.09 221 LEU C CA 1
ATOM 8115 C C . LEU C 1 221 ? 45.059 -20.341 0.321 1.00 11.21 221 LEU C C 1
ATOM 8116 O O . LEU C 1 221 ? 46.204 -19.886 0.320 1.00 9.32 221 LEU C O 1
ATOM 8121 N N . PHE C 1 222 ? 44.439 -20.735 1.431 1.00 9.56 222 PHE C N 1
ATOM 8122 C CA . PHE C 1 222 ? 45.006 -20.469 2.748 1.00 11.42 222 PHE C CA 1
ATOM 8123 C C . PHE C 1 222 ? 45.046 -18.957 2.933 1.00 11.70 222 PHE C C 1
ATOM 8124 O O . PHE C 1 222 ? 46.071 -18.388 3.286 1.00 12.81 222 PHE C O 1
ATOM 8132 N N . SER C 1 223 ? 43.909 -18.315 2.696 1.00 11.74 223 SER C N 1
ATOM 8133 C CA . SER C 1 223 ? 43.843 -16.862 2.584 1.00 10.95 223 SER C CA 1
ATOM 8134 C C . SER C 1 223 ? 44.092 -16.094 3.886 1.00 10.66 223 SER C C 1
ATOM 8135 O O . SER C 1 223 ? 44.534 -14.947 3.849 1.00 12.97 223 SER C O 1
ATOM 8138 N N . TYR C 1 224 ? 43.853 -16.723 5.032 1.00 10.98 224 TYR C N 1
ATOM 8139 C CA . TYR C 1 224 ? 44.066 -16.007 6.276 1.00 15.05 224 TYR C CA 1
ATOM 8140 C C . TYR C 1 224 ? 43.116 -14.822 6.269 1.00 13.57 224 TYR C C 1
ATOM 8141 O O . TYR C 1 224 ? 41.897 -14.991 6.235 1.00 24.79 224 TYR C O 1
ATOM 8150 N N . THR C 1 225 ? 43.678 -13.622 6.308 1.00 11.39 225 THR C N 1
ATOM 8151 C CA . THR C 1 225 ? 42.863 -12.404 6.359 1.00 13.17 225 THR C CA 1
ATOM 8152 C C . THR C 1 225 ? 42.624 -11.803 4.975 1.00 14.15 225 THR C C 1
ATOM 8153 O O . THR C 1 225 ? 42.101 -10.695 4.852 1.00 13.24 225 THR C O 1
ATOM 8157 N N . GLY C 1 226 ? 43.021 -12.538 3.939 1.00 12.62 226 GLY C N 1
ATOM 8158 C CA . GLY C 1 226 ? 42.716 -12.172 2.566 1.00 10.84 226 GLY C CA 1
ATOM 8159 C C . GLY C 1 226 ? 43.601 -11.119 1.925 1.00 13.52 226 GLY C C 1
ATOM 8160 O O . GLY C 1 226 ? 43.247 -10.560 0.885 1.00 14.73 226 GLY C O 1
ATOM 8161 N N . ALA C 1 227 ? 44.758 -10.853 2.521 1.00 9.78 227 ALA C N 1
ATOM 8162 C CA . ALA C 1 227 ? 45.638 -9.798 2.020 1.00 14.41 227 ALA C CA 1
ATOM 8163 C C . ALA C 1 227 ? 45.961 -9.921 0.528 1.00 15.34 227 ALA C C 1
ATOM 8164 O O . ALA C 1 227 ? 45.961 -8.920 -0.191 1.00 17.83 227 ALA C O 1
ATOM 8166 N N . PHE C 1 228 ? 46.244 -11.138 0.065 1.00 11.17 228 PHE C N 1
ATOM 8167 C CA . PHE C 1 228 ? 46.508 -11.363 -1.357 1.00 13.14 228 PHE C CA 1
ATOM 8168 C C . PHE C 1 228 ? 45.297 -11.008 -2.220 1.00 13.88 228 PHE C C 1
ATOM 8169 O O . PHE C 1 228 ? 45.435 -10.375 -3.268 1.00 12.13 228 PHE C O 1
ATOM 8177 N N . SER C 1 229 ? 44.117 -11.424 -1.775 1.00 17.08 229 SER C N 1
ATOM 8178 C CA . SER C 1 229 ? 42.891 -11.156 -2.520 1.00 15.88 229 SER C CA 1
ATOM 8179 C C . SER C 1 229 ? 42.564 -9.669 -2.550 1.00 14.86 229 SER C C 1
ATOM 8180 O O . SER C 1 229 ? 42.171 -9.128 -3.583 1.00 14.59 229 SER C O 1
ATOM 8183 N N . VAL C 1 230 ? 42.724 -9.017 -1.405 1.00 13.62 230 VAL C N 1
ATOM 8184 C CA . VAL C 1 230 ? 42.388 -7.606 -1.272 1.00 18.30 230 VAL C CA 1
ATOM 8185 C C . VAL C 1 230 ? 43.201 -6.723 -2.218 1.00 15.23 230 VAL C C 1
ATOM 8186 O O . VAL C 1 230 ? 42.651 -5.841 -2.877 1.00 19.84 230 VAL C O 1
ATOM 8190 N N . ILE C 1 231 ? 44.506 -6.963 -2.302 1.00 15.69 231 ILE C N 1
ATOM 8191 C CA . ILE C 1 231 ? 45.343 -6.159 -3.187 1.00 15.66 231 ILE C CA 1
ATOM 8192 C C . ILE C 1 231 ? 45.126 -6.531 -4.650 1.00 17.81 231 ILE C C 1
ATOM 8193 O O . ILE C 1 231 ? 45.240 -5.684 -5.533 1.00 18.84 231 ILE C O 1
ATOM 8198 N N . ALA C 1 232 ? 44.803 -7.797 -4.897 1.00 13.40 232 ALA C N 1
ATOM 8199 C CA . ALA C 1 232 ? 44.583 -8.276 -6.260 1.00 19.63 232 ALA C CA 1
ATOM 8200 C C . ALA C 1 232 ? 43.252 -7.798 -6.840 1.00 17.77 232 ALA C C 1
ATOM 8201 O O . ALA C 1 232 ? 43.122 -7.620 -8.051 1.00 18.79 232 ALA C O 1
ATOM 8203 N N . ALA C 1 233 ? 42.266 -7.599 -5.972 1.00 17.69 233 ALA C N 1
ATOM 8204 C CA . ALA C 1 233 ? 40.924 -7.223 -6.413 1.00 17.56 233 ALA C CA 1
ATOM 8205 C C . ALA C 1 233 ? 40.888 -5.834 -7.048 1.00 25.49 233 ALA C C 1
ATOM 8206 O O . ALA C 1 233 ? 39.878 -5.434 -7.622 1.00 24.21 233 ALA C O 1
ATOM 8208 N N . SER C 1 234 ? 41.970 -5.116 -6.981 1.00 24.65 234 SER C N 1
ATOM 8209 C CA . SER C 1 234 ? 42.107 -3.835 -7.571 1.00 27.59 234 SER C CA 1
ATOM 8210 C C . SER C 1 234 ? 42.204 -3.865 -9.035 1.00 26.55 234 SER C C 1
ATOM 8211 O O . SER C 1 234 ? 41.733 -2.972 -9.656 1.00 33.80 234 SER C O 1
ATOM 8214 N N . GLU C 1 235 ? 42.779 -4.925 -9.568 1.00 25.09 235 GLU C N 1
ATOM 8215 C CA . GLU C 1 235 ? 42.882 -5.164 -11.005 1.00 26.20 235 GLU C CA 1
ATOM 8216 C C . GLU C 1 235 ? 42.156 -6.423 -11.521 1.00 23.83 235 GLU C C 1
ATOM 8217 O O . GLU C 1 235 ? 41.909 -6.536 -12.719 1.00 26.28 235 GLU C O 1
ATOM 8223 N N . ALA C 1 236 ? 41.829 -7.366 -10.637 1.00 23.78 236 ALA C N 1
ATOM 8224 C CA . ALA C 1 236 ? 41.270 -8.642 -11.067 1.00 22.41 236 ALA C CA 1
ATOM 8225 C C . ALA C 1 236 ? 39.814 -8.543 -11.519 1.00 29.00 236 ALA C C 1
ATOM 8226 O O . ALA C 1 236 ? 39.083 -7.643 -11.104 1.00 26.23 236 ALA C O 1
ATOM 8228 N N . SER C 1 237 ? 39.406 -9.411 -12.394 1.00 23.59 237 SER C N 1
ATOM 8229 C CA . SER C 1 237 ? 38.013 -9.565 -12.703 1.00 27.98 237 SER C CA 1
ATOM 8230 C C . SER C 1 237 ? 37.244 -10.108 -11.520 1.00 26.47 237 SER C C 1
ATOM 8231 O O . SER C 1 237 ? 36.108 -9.757 -11.316 1.00 29.28 237 SER C O 1
ATOM 8234 N N . SER C 1 238 ? 37.900 -10.924 -10.732 1.00 19.35 238 SER C N 1
ATOM 8235 C CA . SER C 1 238 ? 37.337 -11.405 -9.477 1.00 23.81 238 SER C CA 1
ATOM 8236 C C . SER C 1 238 ? 38.414 -12.097 -8.653 1.00 19.19 238 SER C C 1
ATOM 8237 O O . SER C 1 238 ? 39.469 -12.462 -9.172 1.00 17.56 238 SER C O 1
ATOM 8240 N N . THR C 1 239 ? 38.149 -12.266 -7.366 1.00 20.47 239 THR C N 1
ATOM 8241 C CA . THR C 1 239 ? 39.030 -13.050 -6.513 1.00 24.07 239 THR C CA 1
ATOM 8242 C C . THR C 1 239 ? 38.194 -14.047 -5.741 1.00 16.94 239 THR C C 1
ATOM 8243 O O . THR C 1 239 ? 37.017 -13.806 -5.468 1.00 19.78 239 THR C O 1
ATOM 8247 N N . THR C 1 240 ? 38.805 -15.173 -5.403 1.00 16.12 240 THR C N 1
ATOM 8248 C CA . THR C 1 240 ? 38.162 -16.168 -4.560 1.00 14.60 240 THR C CA 1
ATOM 8249 C C . THR C 1 240 ? 39.125 -16.527 -3.438 1.00 17.41 240 THR C C 1
ATOM 8250 O O . THR C 1 240 ? 40.281 -16.876 -3.684 1.00 16.76 240 THR C O 1
ATOM 8254 N N . SER C 1 241 ? 38.649 -16.418 -2.203 1.00 16.02 241 SER C N 1
ATOM 8255 C CA . SER C 1 241 ? 39.480 -16.663 -1.034 1.00 16.41 241 SER C CA 1
ATOM 8256 C C . SER C 1 241 ? 39.011 -17.907 -0.298 1.00 14.94 241 SER C C 1
ATOM 8257 O O . SER C 1 241 ? 37.817 -18.073 -0.042 1.00 16.26 241 SER C O 1
ATOM 8260 N N . VAL C 1 242 ? 39.951 -18.778 0.044 1.00 13.95 242 VAL C N 1
ATOM 8261 C CA . VAL C 1 242 ? 39.610 -20.021 0.717 1.00 11.40 242 VAL C CA 1
ATOM 8262 C C . VAL C 1 242 ? 40.451 -20.199 1.974 1.00 14.55 242 VAL C C 1
ATOM 8263 O O . VAL C 1 242 ? 41.680 -20.241 1.912 1.00 11.99 242 VAL C O 1
ATOM 8267 N N . ASP C 1 243 ? 39.780 -20.286 3.116 1.00 17.68 243 ASP C N 1
ATOM 8268 C CA . ASP C 1 243 ? 40.458 -20.550 4.375 1.00 15.56 243 ASP C CA 1
ATOM 8269 C C . ASP C 1 243 ? 39.592 -21.439 5.252 1.00 18.59 243 ASP C C 1
ATOM 8270 O O . ASP C 1 243 ? 38.369 -21.310 5.262 1.00 15.95 243 ASP C O 1
ATOM 8275 N N . LEU C 1 244 ? 40.177 -22.348 5.957 1.00 18.18 244 LEU C N 1
ATOM 8276 C CA . LEU C 1 244 ? 39.478 -23.229 6.804 1.00 16.50 244 LEU C CA 1
ATOM 8277 C C . LEU C 1 244 ? 38.843 -22.633 8.029 1.00 23.13 244 LEU C C 1
ATOM 8278 O O . LEU C 1 244 ? 37.816 -23.067 8.471 1.00 20.58 244 LEU C O 1
ATOM 8283 N N . ALA C 1 245 ? 39.485 -21.633 8.571 1.00 18.69 245 ALA C N 1
ATOM 8284 C CA . ALA C 1 245 ? 38.986 -20.992 9.783 1.00 25.70 245 ALA C CA 1
ATOM 8285 C C . ALA C 1 245 ? 37.804 -20.076 9.491 1.00 23.49 245 ALA C C 1
ATOM 8286 O O . ALA C 1 245 ? 37.852 -19.264 8.570 1.00 17.59 245 ALA C O 1
ATOM 8288 N N . ASN C 1 246 ? 36.722 -20.201 10.251 1.00 26.42 246 ASN C N 1
ATOM 8289 C CA . ASN C 1 246 ? 35.504 -19.379 10.097 1.00 22.06 246 ASN C CA 1
ATOM 8290 C C . ASN C 1 246 ? 35.712 -17.903 10.315 1.00 26.66 246 ASN C C 1
ATOM 8291 O O . ASN C 1 246 ? 35.114 -17.085 9.651 1.00 22.96 246 ASN C O 1
ATOM 8296 N N . ARG C 1 247 ? 36.615 -17.573 11.212 1.00 21.98 247 ARG C N 1
ATOM 8297 C CA . ARG C 1 247 ? 36.919 -16.174 11.489 1.00 20.40 247 ARG C CA 1
ATOM 8298 C C . ARG C 1 247 ? 37.516 -15.459 10.277 1.00 18.94 247 ARG C C 1
ATOM 8299 O O . ARG C 1 247 ? 37.421 -14.236 10.163 1.00 16.53 247 ARG C O 1
ATOM 8307 N N . SER C 1 248 ? 38.122 -16.219 9.371 1.00 18.39 248 SER C N 1
ATOM 8308 C CA . SER C 1 248 ? 38.785 -15.627 8.209 1.00 18.51 248 SER C CA 1
ATOM 8309 C C . SER C 1 248 ? 37.810 -14.893 7.294 1.00 17.00 248 SER C C 1
ATOM 8310 O O . SER C 1 248 ? 38.177 -13.908 6.650 1.00 15.15 248 SER C O 1
ATOM 8313 N N . ARG C 1 249 ? 36.556 -15.335 7.213 1.00 18.13 249 ARG C N 1
ATOM 8314 C CA . ARG C 1 249 ? 35.580 -14.657 6.341 1.00 18.38 249 ARG C CA 1
ATOM 8315 C C . ARG C 1 249 ? 35.240 -13.202 6.738 1.00 13.81 249 ARG C C 1
ATOM 8316 O O . ARG C 1 249 ? 35.205 -12.311 5.889 1.00 19.31 249 ARG C O 1
ATOM 8324 N N . SER C 1 250 ? 35.003 -12.984 8.028 1.00 19.99 250 SER C N 1
ATOM 8325 C CA . SER C 1 250 ? 34.810 -11.709 8.593 1.00 19.18 250 SER C CA 1
ATOM 8326 C C . SER C 1 250 ? 35.992 -10.828 8.436 1.00 19.61 250 SER C C 1
ATOM 8327 O O . SER C 1 250 ? 35.859 -9.737 7.967 1.00 19.65 250 SER C O 1
ATOM 8330 N N . LEU C 1 251 ? 37.151 -11.325 8.808 1.00 15.90 251 LEU C N 1
ATOM 8331 C CA . LEU C 1 251 ? 38.365 -10.528 8.678 1.00 14.80 251 LEU C CA 1
ATOM 8332 C C . LEU C 1 251 ? 38.616 -10.154 7.221 1.00 15.59 251 LEU C C 1
ATOM 8333 O O . LEU C 1 251 ? 38.940 -9.006 6.912 1.00 13.32 251 LEU C O 1
ATOM 8338 N N . THR C 1 252 ? 38.461 -11.123 6.327 1.00 13.22 252 THR C N 1
ATOM 8339 C CA . THR C 1 252 ? 38.650 -10.872 4.907 1.00 12.31 252 THR C CA 1
ATOM 8340 C C . THR C 1 252 ? 37.650 -9.834 4.419 1.00 15.29 252 THR C C 1
ATOM 8341 O O . THR C 1 252 ? 38.010 -8.897 3.704 1.00 15.89 252 THR C O 1
ATOM 8345 N N . GLU C 1 253 ? 36.393 -9.997 4.817 1.00 14.05 253 GLU C N 1
ATOM 8346 C CA . GLU C 1 253 ? 35.353 -9.050 4.430 1.00 17.37 253 GLU C CA 1
ATOM 8347 C C . GLU C 1 253 ? 35.679 -7.640 4.911 1.00 18.42 253 GLU C C 1
ATOM 8348 O O . GLU C 1 253 ? 35.519 -6.674 4.165 1.00 16.61 253 GLU C O 1
ATOM 8354 N N . GLU C 1 254 ? 36.137 -7.497 6.135 1.00 16.05 254 GLU C N 1
ATOM 8355 C CA . GLU C 1 254 ? 36.515 -6.238 6.667 1.00 15.96 254 GLU C CA 1
ATOM 8356 C C . GLU C 1 254 ? 37.605 -5.573 5.859 1.00 22.55 254 GLU C C 1
ATOM 8357 O O . GLU C 1 254 ? 37.503 -4.411 5.547 1.00 25.50 254 GLU C O 1
ATOM 8363 N N . ASN C 1 255 ? 38.637 -6.311 5.510 1.00 14.97 255 ASN C N 1
ATOM 8364 C CA . ASN C 1 255 ? 39.731 -5.779 4.697 1.00 18.57 255 ASN C CA 1
ATOM 8365 C C . ASN C 1 255 ? 39.270 -5.285 3.323 1.00 19.06 255 ASN C C 1
ATOM 8366 O O . ASN C 1 255 ? 39.733 -4.249 2.842 1.00 19.29 255 ASN C O 1
ATOM 8371 N N . PHE C 1 256 ? 38.367 -6.029 2.692 1.00 15.98 256 PHE C N 1
ATOM 8372 C CA . PHE C 1 256 ? 37.782 -5.593 1.426 1.00 21.02 256 PHE C CA 1
ATOM 8373 C C . PHE C 1 256 ? 37.088 -4.243 1.603 1.00 21.56 256 PHE C C 1
ATOM 8374 O O . PHE C 1 256 ? 37.233 -3.345 0.775 1.00 19.92 256 PHE C O 1
ATOM 8382 N N . GLY C 1 257 ? 36.341 -4.110 2.693 1.00 20.89 257 GLY C N 1
ATOM 8383 C CA . GLY C 1 257 ? 35.626 -2.882 2.996 1.00 22.11 257 GLY C CA 1
ATOM 8384 C C . GLY C 1 257 ? 36.550 -1.692 3.176 1.00 28.23 257 GLY C C 1
ATOM 8385 O O . GLY C 1 257 ? 36.229 -0.578 2.760 1.00 24.11 257 GLY C O 1
ATOM 8386 N N . LEU C 1 258 ? 37.701 -1.928 3.796 1.00 21.70 258 LEU C N 1
ATOM 8387 C CA . LEU C 1 258 ? 38.680 -0.868 4.010 1.00 19.76 258 LEU C CA 1
ATOM 8388 C C . LEU C 1 258 ? 39.111 -0.247 2.694 1.00 20.72 258 LEU C C 1
ATOM 8389 O O . LEU C 1 258 ? 39.484 0.924 2.644 1.00 27.46 258 LEU C O 1
ATOM 8394 N N . ASN C 1 259 ? 39.059 -1.041 1.632 1.00 20.02 259 ASN C N 1
ATOM 8395 C CA . ASN C 1 259 ? 39.562 -0.614 0.335 1.00 19.12 259 ASN C CA 1
ATOM 8396 C C . ASN C 1 259 ? 38.459 -0.348 -0.684 1.00 22.71 259 ASN C C 1
ATOM 8397 O O . ASN C 1 259 ? 38.707 -0.311 -1.887 1.00 23.87 259 ASN C O 1
ATOM 8402 N N . ALA C 1 260 ? 37.267 -0.193 -0.223 1.00 26.69 260 ALA C N 1
ATOM 8403 C CA . ALA C 1 260 ? 36.176 0.142 -1.070 1.00 30.69 260 ALA C CA 1
ATOM 8404 C C . ALA C 1 260 ? 36.033 -0.833 -2.202 1.00 37.47 260 ALA C C 1
ATOM 8405 O O . ALA C 1 260 ? 35.828 -0.455 -3.337 1.00 34.35 260 ALA C O 1
ATOM 8407 N N . ILE C 1 261 ? 35.991 -2.086 -1.849 1.00 38.27 261 ILE C N 1
ATOM 8408 C CA . ILE C 1 261 ? 35.890 -3.085 -2.825 1.00 38.79 261 ILE C CA 1
ATOM 8409 C C . ILE C 1 261 ? 34.535 -3.590 -3.038 1.00 39.47 261 ILE C C 1
ATOM 8410 O O . ILE C 1 261 ? 33.868 -4.070 -2.146 1.00 36.92 261 ILE C O 1
ATOM 8415 N N . ASP C 1 262 ? 34.166 -3.491 -4.301 1.00 49.98 262 ASP C N 1
ATOM 8416 C CA . ASP C 1 262 ? 32.959 -4.094 -4.781 1.00 49.65 262 ASP C CA 1
ATOM 8417 C C . ASP C 1 262 ? 32.901 -5.572 -4.505 1.00 49.76 262 ASP C C 1
ATOM 8418 O O . ASP C 1 262 ? 33.495 -6.373 -5.204 1.00 42.44 262 ASP C O 1
ATOM 8423 N N . PRO C 1 263 ? 32.113 -5.921 -3.541 1.00 46.46 263 PRO C N 1
ATOM 8424 C CA . PRO C 1 263 ? 31.977 -7.214 -2.943 1.00 45.78 263 PRO C CA 1
ATOM 8425 C C . PRO C 1 263 ? 31.164 -8.235 -3.737 1.00 45.60 263 PRO C C 1
ATOM 8426 O O . PRO C 1 263 ? 30.725 -9.253 -3.238 1.00 45.15 263 PRO C O 1
ATOM 8430 N N . LYS C 1 264 ? 30.961 -7.944 -4.988 1.00 46.27 264 LYS C N 1
ATOM 8431 C CA . LYS C 1 264 ? 29.952 -8.647 -5.742 1.00 50.48 264 LYS C CA 1
ATOM 8432 C C . LYS C 1 264 ? 30.772 -9.516 -6.692 1.00 49.02 264 LYS C C 1
ATOM 8433 O O . LYS C 1 264 ? 30.288 -10.465 -7.288 1.00 42.65 264 LYS C O 1
ATOM 8439 N N . SER C 1 265 ? 32.034 -9.190 -6.751 1.00 44.26 265 SER C N 1
ATOM 8440 C CA . SER C 1 265 ? 32.922 -9.920 -7.574 1.00 36.84 265 SER C CA 1
ATOM 8441 C C . SER C 1 265 ? 33.992 -10.539 -6.719 1.00 39.06 265 SER C C 1
ATOM 8442 O O . SER C 1 265 ? 34.983 -11.043 -7.196 1.00 35.40 265 SER C O 1
ATOM 8445 N N . GLN C 1 266 ? 33.738 -10.549 -5.431 1.00 35.39 266 GLN C N 1
ATOM 8446 C CA . GLN C 1 266 ? 34.605 -11.259 -4.498 1.00 31.43 266 GLN C CA 1
ATOM 8447 C C . GLN C 1 266 ? 33.882 -12.460 -3.892 1.00 29.03 266 GLN C C 1
ATOM 8448 O O . GLN C 1 266 ? 32.781 -12.332 -3.356 1.00 29.37 266 GLN C O 1
ATOM 8454 N N . TYR C 1 267 ? 34.517 -13.624 -3.969 1.00 23.90 267 TYR C N 1
ATOM 8455 C CA . TYR C 1 267 ? 33.939 -14.847 -3.427 1.00 18.64 267 TYR C CA 1
ATOM 8456 C C . TYR C 1 267 ? 34.787 -15.356 -2.269 1.00 19.87 267 TYR C C 1
ATOM 8457 O O . TYR C 1 267 ? 36.008 -15.455 -2.382 1.00 17.09 267 TYR C O 1
ATOM 8466 N N . ILE C 1 268 ? 34.136 -15.674 -1.155 1.00 17.87 268 ILE C N 1
ATOM 8467 C CA . ILE C 1 268 ? 34.850 -16.134 0.027 1.00 17.15 268 ILE C CA 1
ATOM 8468 C C . ILE C 1 268 ? 34.282 -17.452 0.529 1.00 24.05 268 ILE C C 1
ATOM 8469 O O . ILE C 1 268 ? 33.095 -17.555 0.838 1.00 24.80 268 ILE C O 1
ATOM 8474 N N . TYR C 1 269 ? 35.143 -18.461 0.595 1.00 18.74 269 TYR C N 1
ATOM 8475 C CA . TYR C 1 269 ? 34.753 -19.780 1.068 1.00 18.42 269 TYR C CA 1
ATOM 8476 C C . TYR C 1 269 ? 35.472 -20.117 2.361 1.00 21.41 269 TYR C C 1
ATOM 8477 O O . TYR C 1 269 ? 36.669 -19.861 2.505 1.00 21.39 269 TYR C O 1
ATOM 8486 N N . VAL C 1 270 ? 34.731 -20.672 3.313 1.00 19.62 270 VAL C N 1
ATOM 8487 C CA . VAL C 1 270 ? 35.345 -21.273 4.479 1.00 19.42 270 VAL C CA 1
ATOM 8488 C C . VAL C 1 270 ? 35.324 -22.769 4.220 1.00 21.89 270 VAL C C 1
ATOM 8489 O O . VAL C 1 270 ? 34.289 -23.422 4.353 1.00 22.15 270 VAL C O 1
ATOM 8493 N N . MET C 1 271 ? 36.476 -23.299 3.835 1.00 20.23 271 MET C N 1
ATOM 8494 C CA . MET C 1 271 ? 36.590 -24.703 3.475 1.00 24.04 271 MET C CA 1
ATOM 8495 C C . MET C 1 271 ? 38.041 -25.139 3.588 1.00 19.42 271 MET C C 1
ATOM 8496 O O . MET C 1 271 ? 38.946 -24.304 3.549 1.00 15.25 271 MET C O 1
ATOM 8501 N N . ASP C 1 272 ? 38.272 -26.441 3.708 1.00 15.60 272 ASP C N 1
ATOM 8502 C CA . ASP C 1 272 ? 39.622 -26.957 3.591 1.00 15.88 272 ASP C CA 1
ATOM 8503 C C . ASP C 1 272 ? 40.017 -26.839 2.124 1.00 15.88 272 ASP C C 1
ATOM 8504 O O . ASP C 1 272 ? 39.245 -27.202 1.238 1.00 22.84 272 ASP C O 1
ATOM 8509 N N . THR C 1 273 ? 41.218 -26.338 1.869 1.00 11.72 273 THR C N 1
ATOM 8510 C CA . THR C 1 273 ? 41.697 -26.172 0.500 1.00 16.86 273 THR C CA 1
ATOM 8511 C C . THR C 1 273 ? 41.500 -27.433 -0.338 1.00 16.42 273 THR C C 1
ATOM 8512 O O . THR C 1 273 ? 41.162 -27.357 -1.520 1.00 15.08 273 THR C O 1
ATOM 8516 N N . PHE C 1 274 ? 41.709 -28.594 0.274 1.00 14.39 274 PHE C N 1
ATOM 8517 C CA . PHE C 1 274 ? 41.628 -29.852 -0.463 1.00 20.90 274 PHE C CA 1
ATOM 8518 C C . PHE C 1 274 ? 40.203 -30.211 -0.867 1.00 20.11 274 PHE C C 1
ATOM 8519 O O . PHE C 1 274 ? 39.983 -30.797 -1.928 1.00 22.77 274 PHE C O 1
ATOM 8527 N N . ASP C 1 275 ? 39.238 -29.853 -0.028 1.00 16.55 275 ASP C N 1
ATOM 8528 C CA . ASP C 1 275 ? 37.838 -30.044 -0.376 1.00 21.91 275 ASP C CA 1
ATOM 8529 C C . ASP C 1 275 ? 37.443 -29.049 -1.459 1.00 22.88 275 ASP C C 1
ATOM 8530 O O . ASP C 1 275 ? 36.665 -29.372 -2.360 1.00 19.92 275 ASP C O 1
ATOM 8535 N N . PHE C 1 276 ? 37.994 -27.842 -1.376 1.00 23.46 276 PHE C N 1
ATOM 8536 C CA . PHE C 1 276 ? 37.708 -26.823 -2.375 1.00 23.34 276 PHE C CA 1
ATOM 8537 C C . PHE C 1 276 ? 38.162 -27.259 -3.763 1.00 24.82 276 PHE C C 1
ATOM 8538 O O . PHE C 1 276 ? 37.475 -27.007 -4.753 1.00 16.75 276 PHE C O 1
ATOM 8546 N N . TYR C 1 277 ? 39.327 -27.899 -3.831 1.00 20.83 277 TYR C N 1
ATOM 8547 C CA . TYR C 1 277 ? 39.836 -28.419 -5.097 1.00 23.14 277 TYR C CA 1
ATOM 8548 C C . TYR C 1 277 ? 38.764 -29.239 -5.808 1.00 22.06 277 TYR C C 1
ATOM 8549 O O . TYR C 1 277 ? 38.536 -29.076 -7.009 1.00 19.81 277 TYR C O 1
ATOM 8558 N N . LYS C 1 278 ? 38.076 -30.134 -5.130 1.00 24.57 278 LYS C N 1
ATOM 8559 C CA . LYS C 1 278 ? 36.987 -30.937 -5.667 1.00 27.96 278 LYS C CA 1
ATOM 8560 C C . LYS C 1 278 ? 35.715 -30.187 -6.009 1.00 29.48 278 LYS C C 1
ATOM 8561 O O . LYS C 1 278 ? 35.129 -30.411 -7.039 1.00 26.47 278 LYS C O 1
ATOM 8567 N N . TYR C 1 279 ? 35.294 -29.319 -5.095 1.00 25.92 279 TYR C N 1
ATOM 8568 C CA . TYR C 1 279 ? 34.087 -28.536 -5.295 1.00 26.02 279 TYR C CA 1
ATOM 8569 C C . TYR C 1 279 ? 34.266 -27.625 -6.496 1.00 32.32 279 TYR C C 1
ATOM 8570 O O . TYR C 1 279 ? 33.359 -27.493 -7.318 1.00 40.60 279 TYR C O 1
ATOM 8579 N N . ALA C 1 280 ? 35.434 -27.000 -6.609 1.00 24.42 280 ALA C N 1
ATOM 8580 C CA . ALA C 1 280 ? 35.702 -26.179 -7.783 1.00 30.22 280 ALA C CA 1
ATOM 8581 C C . ALA C 1 280 ? 35.729 -27.017 -9.061 1.00 32.96 280 ALA C C 1
ATOM 8582 O O . ALA C 1 280 ? 35.171 -26.619 -10.084 1.00 27.54 280 ALA C O 1
ATOM 8584 N N . ALA C 1 281 ? 36.378 -28.176 -8.996 1.00 25.07 281 ALA C N 1
ATOM 8585 C CA . ALA C 1 281 ? 36.518 -29.047 -10.159 1.00 33.48 281 ALA C CA 1
ATOM 8586 C C . ALA C 1 281 ? 35.166 -29.541 -10.664 1.00 39.43 281 ALA C C 1
ATOM 8587 O O . ALA C 1 281 ? 34.905 -29.541 -11.868 1.00 40.86 281 ALA C O 1
ATOM 8589 N N . ARG C 1 282 ? 34.294 -29.907 -9.734 1.00 32.27 282 ARG C N 1
ATOM 8590 C CA . ARG C 1 282 ? 32.958 -30.395 -10.064 1.00 44.60 282 ARG C CA 1
ATOM 8591 C C . ARG C 1 282 ? 32.129 -29.332 -10.784 1.00 45.41 282 ARG C C 1
ATOM 8592 O O . ARG C 1 282 ? 31.335 -29.646 -11.671 1.00 50.89 282 ARG C O 1
ATOM 8600 N N . HIS C 1 283 ? 32.307 -28.078 -10.383 1.00 38.48 283 HIS C N 1
ATOM 8601 C CA . HIS C 1 283 ? 31.428 -27.021 -10.764 1.00 38.96 283 HIS C CA 1
ATOM 8602 C C . HIS C 1 283 ? 32.067 -26.308 -11.827 1.00 40.91 283 HIS C C 1
ATOM 8603 O O . HIS C 1 283 ? 31.687 -25.222 -12.172 1.00 48.80 283 HIS C O 1
ATOM 8610 N N . GLY C 1 284 ? 33.094 -26.921 -12.331 1.00 42.62 284 GLY C N 1
ATOM 8611 C CA . GLY C 1 284 ? 33.716 -26.403 -13.537 1.00 38.95 284 GLY C CA 1
ATOM 8612 C C . GLY C 1 284 ? 34.517 -25.127 -13.351 1.00 43.42 284 GLY C C 1
ATOM 8613 O O . GLY C 1 284 ? 34.964 -24.528 -14.329 1.00 45.15 284 GLY C O 1
ATOM 8614 N N . HIS C 1 285 ? 34.620 -24.601 -12.133 1.00 45.46 285 HIS C N 1
ATOM 8615 C CA . HIS C 1 285 ? 35.508 -23.487 -11.858 1.00 37.21 285 HIS C CA 1
ATOM 8616 C C . HIS C 1 285 ? 36.902 -23.644 -12.366 1.00 31.46 285 HIS C C 1
ATOM 8617 O O . HIS C 1 285 ? 37.472 -24.703 -12.292 1.00 37.60 285 HIS C O 1
ATOM 8624 N N . SER C 1 286 ? 37.399 -22.569 -12.942 1.00 30.20 286 SER C N 1
ATOM 8625 C CA . SER C 1 286 ? 38.770 -22.420 -13.325 1.00 31.15 286 SER C CA 1
ATOM 8626 C C . SER C 1 286 ? 39.354 -21.034 -13.048 1.00 33.58 286 SER C C 1
ATOM 8627 O O . SER C 1 286 ? 38.639 -20.062 -13.097 1.00 34.04 286 SER C O 1
ATOM 8630 N N . TYR C 1 287 ? 40.651 -20.943 -12.780 1.00 28.27 287 TYR C N 1
ATOM 8631 C CA . TYR C 1 287 ? 41.221 -19.648 -12.418 1.00 23.14 287 TYR C CA 1
ATOM 8632 C C . TYR C 1 287 ? 42.498 -19.332 -13.193 1.00 19.05 287 TYR C C 1
ATOM 8633 O O . TYR C 1 287 ? 43.210 -20.235 -13.632 1.00 15.89 287 TYR C O 1
ATOM 8642 N N . ASP C 1 288 ? 42.777 -18.041 -13.354 1.00 17.14 288 ASP C N 1
ATOM 8643 C CA . ASP C 1 288 ? 43.923 -17.587 -14.133 1.00 20.55 288 ASP C CA 1
ATOM 8644 C C . ASP C 1 288 ? 45.178 -17.498 -13.276 1.00 18.02 288 ASP C C 1
ATOM 8645 O O . ASP C 1 288 ? 46.291 -17.694 -13.762 1.00 12.99 288 ASP C O 1
ATOM 8650 N N . THR C 1 289 ? 44.989 -17.195 -11.998 1.00 18.56 289 THR C N 1
ATOM 8651 C CA . THR C 1 289 ? 46.094 -17.167 -11.053 1.00 13.88 289 THR C CA 1
ATOM 8652 C C . THR C 1 289 ? 45.678 -17.877 -9.778 1.00 14.11 289 THR C C 1
ATOM 8653 O O . THR C 1 289 ? 44.593 -17.643 -9.253 1.00 13.15 289 THR C O 1
ATOM 8657 N N . ILE C 1 290 ? 46.545 -18.757 -9.289 1.00 12.39 290 ILE C N 1
ATOM 8658 C CA . ILE C 1 290 ? 46.272 -19.471 -8.051 1.00 12.04 290 ILE C CA 1
ATOM 8659 C C . ILE C 1 290 ? 47.405 -19.236 -7.068 1.00 10.69 290 ILE C C 1
ATOM 8660 O O . ILE C 1 290 ? 48.545 -19.639 -7.307 1.00 8.85 290 ILE C O 1
ATOM 8665 N N . VAL C 1 291 ? 47.082 -18.559 -5.970 1.00 9.71 291 VAL C N 1
ATOM 8666 C CA . VAL C 1 291 ? 48.052 -18.267 -4.924 1.00 9.20 291 VAL C CA 1
ATOM 8667 C C . VAL C 1 291 ? 47.957 -19.325 -3.836 1.00 10.56 291 VAL C C 1
ATOM 8668 O O . VAL C 1 291 ? 46.872 -19.614 -3.330 1.00 11.23 291 VAL C O 1
ATOM 8672 N N . ILE C 1 292 ? 49.099 -19.905 -3.485 1.00 10.86 292 ILE C N 1
ATOM 8673 C CA . ILE C 1 292 ? 49.150 -20.931 -2.454 1.00 10.93 292 ILE C CA 1
ATOM 8674 C C . ILE C 1 292 ? 50.208 -20.570 -1.418 1.00 11.38 292 ILE C C 1
ATOM 8675 O O . ILE C 1 292 ? 51.396 -20.474 -1.733 1.00 12.77 292 ILE C O 1
ATOM 8680 N N . ASP C 1 293 ? 49.766 -20.361 -0.184 1.00 10.49 293 ASP C N 1
ATOM 8681 C CA . ASP C 1 293 ? 50.658 -19.921 0.884 1.00 11.19 293 ASP C CA 1
ATOM 8682 C C . ASP C 1 293 ? 50.251 -20.563 2.201 1.00 13.62 293 ASP C C 1
ATOM 8683 O O . ASP C 1 293 ? 49.691 -19.898 3.069 1.00 9.49 293 ASP C O 1
ATOM 8688 N N . PRO C 1 294 ? 50.536 -21.864 2.355 1.00 16.75 294 PRO C N 1
ATOM 8689 C CA . PRO C 1 294 ? 50.076 -22.631 3.516 1.00 10.87 294 PRO C CA 1
ATOM 8690 C C . PRO C 1 294 ? 51.003 -22.515 4.717 1.00 12.48 294 PRO C C 1
ATOM 8691 O O . PRO C 1 294 ? 52.167 -22.145 4.567 1.00 10.82 294 PRO C O 1
ATOM 8695 N N . PRO C 1 295 ? 50.487 -22.851 5.908 1.00 15.24 295 PRO C N 1
ATOM 8696 C CA . PRO C 1 295 ? 51.296 -22.970 7.125 1.00 11.35 295 PRO C CA 1
ATOM 8697 C C . PRO C 1 295 ? 52.214 -24.176 6.967 1.00 15.57 295 PRO C C 1
ATOM 8698 O O . PRO C 1 295 ? 51.911 -25.053 6.156 1.00 11.82 295 PRO C O 1
ATOM 8702 N N . SER C 1 296 ? 53.263 -24.267 7.697 1.00 12.16 296 SER C N 1
ATOM 8703 C CA . SER C 1 296 ? 54.168 -25.343 7.568 1.00 15.47 296 SER C CA 1
ATOM 8704 C C . SER C 1 296 ? 53.638 -26.653 7.984 1.00 19.30 296 SER C C 1
ATOM 8705 O O . SER C 1 296 ? 54.043 -27.655 7.496 1.00 23.63 296 SER C O 1
ATOM 8708 N N . PHE C 1 297 ? 52.714 -26.613 8.900 1.00 19.58 297 PHE C N 1
ATOM 8709 C CA . PHE C 1 297 ? 51.986 -27.758 9.374 1.00 23.79 297 PHE C CA 1
ATOM 8710 C C . PHE C 1 297 ? 50.595 -27.394 9.777 1.00 24.51 297 PHE C C 1
ATOM 8711 O O . PHE C 1 297 ? 50.351 -26.310 10.266 1.00 23.98 297 PHE C O 1
ATOM 8719 N N . ALA C 1 298 ? 49.684 -28.325 9.570 1.00 19.89 298 ALA C N 1
ATOM 8720 C CA . ALA C 1 298 ? 48.294 -28.093 9.951 1.00 22.59 298 ALA C CA 1
ATOM 8721 C C . ALA C 1 298 ? 47.515 -29.398 10.068 1.00 23.67 298 ALA C C 1
ATOM 8722 O O . ALA C 1 298 ? 47.841 -30.388 9.417 1.00 22.64 298 ALA C O 1
ATOM 8724 N N . ARG C 1 299 ? 46.484 -29.389 10.909 1.00 25.08 299 ARG C N 1
ATOM 8725 C CA . ARG C 1 299 ? 45.641 -30.567 11.092 1.00 30.27 299 ARG C CA 1
ATOM 8726 C C . ARG C 1 299 ? 44.164 -30.199 11.104 1.00 29.22 299 ARG C C 1
ATOM 8727 O O . ARG C 1 299 ? 43.748 -29.258 11.776 1.00 36.61 299 ARG C O 1
ATOM 8735 N N . ASN C 1 300 ? 43.385 -30.982 10.391 1.00 31.34 300 ASN C N 1
ATOM 8736 C CA . ASN C 1 300 ? 41.950 -30.854 10.354 1.00 34.83 300 ASN C CA 1
ATOM 8737 C C . ASN C 1 300 ? 41.183 -32.120 10.315 1.00 34.24 300 ASN C C 1
ATOM 8738 O O . ASN C 1 300 ? 41.132 -32.825 9.329 1.00 30.09 300 ASN C O 1
ATOM 8743 N N . LYS C 1 301 ? 40.489 -32.319 11.414 1.00 40.43 301 LYS C N 1
ATOM 8744 C CA . LYS C 1 301 ? 39.847 -33.538 11.724 1.00 32.69 301 LYS C CA 1
ATOM 8745 C C . LYS C 1 301 ? 40.918 -34.599 11.768 1.00 30.07 301 LYS C C 1
ATOM 8746 O O . LYS C 1 301 ? 41.811 -34.550 12.562 1.00 29.10 301 LYS C O 1
ATOM 8752 N N . LYS C 1 302 ? 40.839 -35.540 10.868 1.00 29.86 302 LYS C N 1
ATOM 8753 C CA . LYS C 1 302 ? 41.819 -36.549 10.783 1.00 30.95 302 LYS C CA 1
ATOM 8754 C C . LYS C 1 302 ? 42.868 -36.319 9.703 1.00 32.08 302 LYS C C 1
ATOM 8755 O O . LYS C 1 302 ? 43.810 -37.081 9.557 1.00 27.30 302 LYS C O 1
ATOM 8761 N N . ARG C 1 303 ? 42.695 -35.214 9.009 1.00 28.38 303 ARG C N 1
ATOM 8762 C CA . ARG C 1 303 ? 43.613 -34.764 7.968 1.00 31.94 303 ARG C CA 1
ATOM 8763 C C . ARG C 1 303 ? 44.820 -34.055 8.562 1.00 25.88 303 ARG C C 1
ATOM 8764 O O . ARG C 1 303 ? 44.699 -33.279 9.510 1.00 29.01 303 ARG C O 1
ATOM 8772 N N . THR C 1 304 ? 45.988 -34.316 7.990 1.00 22.02 304 THR C N 1
ATOM 8773 C CA . THR C 1 304 ? 47.192 -33.591 8.362 1.00 25.45 304 THR C CA 1
ATOM 8774 C C . THR C 1 304 ? 47.868 -33.036 7.116 1.00 27.07 304 THR C C 1
ATOM 8775 O O . THR C 1 304 ? 47.723 -33.584 6.022 1.00 21.91 304 THR C O 1
ATOM 8779 N N . PHE C 1 305 ? 48.597 -31.940 7.284 1.00 26.55 305 PHE C N 1
ATOM 8780 C CA . PHE C 1 305 ? 49.351 -31.351 6.187 1.00 19.57 305 PHE C CA 1
ATOM 8781 C C . PHE C 1 305 ? 50.730 -30.924 6.665 1.00 22.42 305 PHE C C 1
ATOM 8782 O O . PHE C 1 305 ? 50.861 -30.223 7.668 1.00 18.60 305 PHE C O 1
ATOM 8790 N N . SER C 1 306 ? 51.720 -31.349 5.952 1.00 18.68 306 SER C N 1
ATOM 8791 C CA . SER C 1 306 ? 53.062 -30.906 6.139 1.00 27.60 306 SER C CA 1
ATOM 8792 C C . SER C 1 306 ? 53.629 -30.297 4.885 1.00 26.00 306 SER C C 1
ATOM 8793 O O . SER C 1 306 ? 53.599 -30.893 3.834 1.00 21.75 306 SER C O 1
ATOM 8796 N N . VAL C 1 307 ? 54.146 -29.092 5.015 1.00 22.23 307 VAL C N 1
ATOM 8797 C CA . VAL C 1 307 ? 54.534 -28.346 3.824 1.00 19.70 307 VAL C CA 1
ATOM 8798 C C . VAL C 1 307 ? 55.586 -29.093 3.002 1.00 21.43 307 VAL C C 1
ATOM 8799 O O . VAL C 1 307 ? 55.593 -29.009 1.776 1.00 22.95 307 VAL C O 1
ATOM 8803 N N . GLN C 1 308 ? 56.461 -29.839 3.671 1.00 17.86 308 GLN C N 1
ATOM 8804 C CA . GLN C 1 308 ? 57.496 -30.598 2.975 1.00 23.16 308 GLN C CA 1
ATOM 8805 C C . GLN C 1 308 ? 56.923 -31.795 2.229 1.00 30.93 308 GLN C C 1
ATOM 8806 O O . GLN C 1 308 ? 57.308 -32.072 1.092 1.00 36.08 308 GLN C O 1
ATOM 8812 N N . LYS C 1 309 ? 56.103 -32.562 2.947 1.00 25.01 309 LYS C N 1
ATOM 8813 C CA . LYS C 1 309 ? 55.437 -33.763 2.429 1.00 28.17 309 LYS C CA 1
ATOM 8814 C C . LYS C 1 309 ? 54.359 -33.556 1.360 1.00 23.34 309 LYS C C 1
ATOM 8815 O O . LYS C 1 309 ? 54.277 -34.324 0.402 1.00 20.94 309 LYS C O 1
ATOM 8821 N N . ASP C 1 310 ? 53.527 -32.533 1.537 1.00 22.18 310 ASP C N 1
ATOM 8822 C CA . ASP C 1 310 ? 52.258 -32.442 0.824 1.00 20.53 310 ASP C CA 1
ATOM 8823 C C . ASP C 1 310 ? 52.140 -31.310 -0.191 1.00 21.31 310 ASP C C 1
ATOM 8824 O O . ASP C 1 310 ? 51.063 -31.089 -0.744 1.00 18.09 310 ASP C O 1
ATOM 8829 N N . TYR C 1 311 ? 53.225 -30.595 -0.456 1.00 18.17 311 TYR C N 1
ATOM 8830 C CA . TYR C 1 311 ? 53.123 -29.501 -1.412 1.00 21.67 311 TYR C CA 1
ATOM 8831 C C . TYR C 1 311 ? 52.802 -30.007 -2.815 1.00 21.03 311 TYR C C 1
ATOM 8832 O O . TYR C 1 311 ? 52.120 -29.329 -3.586 1.00 15.81 311 TYR C O 1
ATOM 8841 N N . ASP C 1 312 ? 53.276 -31.206 -3.144 1.00 15.87 312 ASP C N 1
ATOM 8842 C CA . ASP C 1 312 ? 52.969 -31.788 -4.447 1.00 17.71 312 ASP C CA 1
ATOM 8843 C C . ASP C 1 312 ? 51.457 -31.943 -4.627 1.00 19.90 312 ASP C C 1
ATOM 8844 O O . ASP C 1 312 ? 50.930 -31.770 -5.725 1.00 16.45 312 ASP C O 1
ATOM 8849 N N . LYS C 1 313 ? 50.729 -32.252 -3.587 1.00 15.21 313 LYS C N 1
ATOM 8850 C CA . LYS C 1 313 ? 49.335 -32.370 -3.670 1.00 18.45 313 LYS C CA 1
ATOM 8851 C C . LYS C 1 313 ? 48.624 -31.058 -3.857 1.00 22.32 313 LYS C C 1
ATOM 8852 O O . LYS C 1 313 ? 47.664 -30.988 -4.583 1.00 17.69 313 LYS C O 1
ATOM 8858 N N . LEU C 1 314 ? 49.132 -30.023 -3.226 1.00 14.35 314 LEU C N 1
ATOM 8859 C CA . LEU C 1 314 ? 48.578 -28.692 -3.447 1.00 15.12 314 LEU C CA 1
ATOM 8860 C C . LEU C 1 314 ? 48.724 -28.303 -4.912 1.00 15.10 314 LEU C C 1
ATOM 8861 O O . LEU C 1 314 ? 47.809 -27.746 -5.516 1.00 12.20 314 LEU C O 1
ATOM 8866 N N . ILE C 1 315 ? 49.886 -28.601 -5.481 1.00 14.46 315 ILE C N 1
ATOM 8867 C CA . ILE C 1 315 ? 50.161 -28.258 -6.871 1.00 16.42 315 ILE C CA 1
ATOM 8868 C C . ILE C 1 315 ? 49.257 -29.021 -7.840 1.00 22.46 315 ILE C C 1
ATOM 8869 O O . ILE C 1 315 ? 48.678 -28.429 -8.752 1.00 17.58 315 ILE C O 1
ATOM 8874 N N . ASN C 1 316 ? 49.135 -30.331 -7.640 1.00 15.69 316 ASN C N 1
ATOM 8875 C CA . ASN C 1 316 ? 48.252 -31.148 -8.470 1.00 22.34 316 ASN C CA 1
ATOM 8876 C C . ASN C 1 316 ? 46.805 -30.665 -8.424 1.00 24.73 316 ASN C C 1
ATOM 8877 O O . ASN C 1 316 ? 46.137 -30.577 -9.453 1.00 20.57 316 ASN C O 1
ATOM 8882 N N . GLY C 1 317 ? 46.324 -30.360 -7.225 1.00 18.99 317 GLY C N 1
ATOM 8883 C CA . GLY C 1 317 ? 44.970 -29.864 -7.060 1.00 17.38 317 GLY C CA 1
ATOM 8884 C C . GLY C 1 317 ? 44.743 -28.568 -7.813 1.00 22.34 317 GLY C C 1
ATOM 8885 O O . GLY C 1 317 ? 43.714 -28.386 -8.467 1.00 17.99 317 GLY C O 1
ATOM 8886 N N . ALA C 1 318 ? 45.711 -27.662 -7.723 1.00 15.39 318 ALA C N 1
ATOM 8887 C CA . ALA C 1 318 ? 45.594 -26.354 -8.354 1.00 17.52 318 ALA C CA 1
ATOM 8888 C C . ALA C 1 318 ? 45.611 -26.460 -9.874 1.00 17.06 318 ALA C C 1
ATOM 8889 O O . ALA C 1 318 ? 44.891 -25.734 -10.562 1.00 16.61 318 ALA C O 1
ATOM 8891 N N . LEU C 1 319 ? 46.431 -27.370 -10.394 1.00 16.98 319 LEU C N 1
ATOM 8892 C CA . LEU C 1 319 ? 46.512 -27.586 -11.837 1.00 21.43 319 LEU C CA 1
ATOM 8893 C C . LEU C 1 319 ? 45.151 -27.950 -12.417 1.00 17.41 319 LEU C C 1
ATOM 8894 O O . LEU C 1 319 ? 44.787 -27.492 -13.500 1.00 18.26 319 LEU C O 1
ATOM 8899 N N . ASN C 1 320 ? 44.404 -28.773 -11.693 1.00 15.85 320 ASN C N 1
ATOM 8900 C CA . ASN C 1 320 ? 43.090 -29.215 -12.154 1.00 21.48 320 ASN C CA 1
ATOM 8901 C C . ASN C 1 320 ? 42.075 -28.082 -12.292 1.00 22.76 320 ASN C C 1
ATOM 8902 O O . ASN C 1 320 ? 41.084 -28.220 -13.010 1.00 21.11 320 ASN C O 1
ATOM 8907 N N . ILE C 1 321 ? 42.316 -26.966 -11.610 1.00 19.09 321 ILE C N 1
ATOM 8908 C CA . ILE C 1 321 ? 41.413 -25.821 -11.707 1.00 19.38 321 ILE C CA 1
ATOM 8909 C C . ILE C 1 321 ? 42.131 -24.565 -12.202 1.00 17.51 321 ILE C C 1
ATOM 8910 O O . ILE C 1 321 ? 41.678 -23.445 -11.968 1.00 20.87 321 ILE C O 1
ATOM 8915 N N . LEU C 1 322 ? 43.250 -24.765 -12.888 1.00 16.02 322 LEU C N 1
ATOM 8916 C CA . LEU C 1 322 ? 43.974 -23.674 -13.524 1.00 20.73 322 LEU C CA 1
ATOM 8917 C C . LEU C 1 322 ? 43.617 -23.641 -15.006 1.00 23.81 322 LEU C C 1
ATOM 8918 O O . LEU C 1 322 ? 43.576 -24.683 -15.658 1.00 18.02 322 LEU C O 1
ATOM 8923 N N . SER C 1 323 ? 43.431 -22.469 -15.544 1.00 18.65 323 SER C N 1
ATOM 8924 C CA . SER C 1 323 ? 43.179 -22.287 -16.916 1.00 29.89 323 SER C CA 1
ATOM 8925 C C . SER C 1 323 ? 44.360 -22.582 -17.825 1.00 32.26 323 SER C C 1
ATOM 8926 O O . SER C 1 323 ? 45.499 -22.485 -17.431 1.00 27.95 323 SER C O 1
ATOM 8929 N N . SER C 1 324 ? 44.061 -22.987 -19.033 1.00 32.06 324 SER C N 1
ATOM 8930 C CA . SER C 1 324 ? 45.065 -23.462 -19.973 1.00 32.92 324 SER C CA 1
ATOM 8931 C C . SER C 1 324 ? 46.356 -22.717 -19.962 1.00 24.17 324 SER C C 1
ATOM 8932 O O . SER C 1 324 ? 47.389 -23.309 -20.002 1.00 31.22 324 SER C O 1
ATOM 8935 N N . GLU C 1 325 ? 46.292 -21.412 -19.919 1.00 25.46 325 GLU C N 1
ATOM 8936 C CA . GLU C 1 325 ? 47.417 -20.603 -19.632 1.00 28.18 325 GLU C CA 1
ATOM 8937 C C . GLU C 1 325 ? 47.077 -19.879 -18.329 1.00 31.58 325 GLU C C 1
ATOM 8938 O O . GLU C 1 325 ? 46.030 -19.254 -18.238 1.00 32.22 325 GLU C O 1
ATOM 8944 N N . GLY C 1 326 ? 47.945 -19.989 -17.336 1.00 16.54 326 GLY C N 1
ATOM 8945 C CA . GLY C 1 326 ? 47.765 -19.354 -16.046 1.00 22.35 326 GLY C CA 1
ATOM 8946 C C . GLY C 1 326 ? 49.047 -19.263 -15.249 1.00 20.29 326 GLY C C 1
ATOM 8947 O O . GLY C 1 326 ? 50.114 -19.667 -15.717 1.00 18.13 326 GLY C O 1
ATOM 8948 N N . THR C 1 327 ? 48.937 -18.732 -14.035 1.00 15.87 327 THR C N 1
ATOM 8949 C CA . THR C 1 327 ? 50.095 -18.556 -13.166 1.00 16.49 327 THR C CA 1
ATOM 8950 C C . THR C 1 327 ? 49.855 -19.156 -11.787 1.00 14.93 327 THR C C 1
ATOM 8951 O O . THR C 1 327 ? 48.816 -18.919 -11.166 1.00 17.48 327 THR C O 1
ATOM 8955 N N . LEU C 1 328 ? 50.812 -19.948 -11.319 1.00 14.87 328 LEU C N 1
ATOM 8956 C CA . LEU C 1 328 ? 50.807 -20.407 -9.942 1.00 13.76 328 LEU C CA 1
ATOM 8957 C C . LEU C 1 328 ? 51.766 -19.533 -9.151 1.00 12.51 328 LEU C C 1
ATOM 8958 O O . LEU C 1 328 ? 52.896 -19.306 -9.576 1.00 12.52 328 LEU C O 1
ATOM 8963 N N . LEU C 1 329 ? 51.304 -19.026 -8.016 1.00 12.23 329 LEU C N 1
ATOM 8964 C CA . LEU C 1 329 ? 52.186 -18.359 -7.071 1.00 11.32 329 LEU C CA 1
ATOM 8965 C C . LEU C 1 329 ? 52.319 -19.253 -5.848 1.00 9.38 329 LEU C C 1
ATOM 8966 O O . LEU C 1 329 ? 51.412 -19.327 -5.021 1.00 8.17 329 LEU C O 1
ATOM 8971 N N . LEU C 1 330 ? 53.447 -19.947 -5.755 1.00 9.25 330 LEU C N 1
ATOM 8972 C CA . LEU C 1 330 ? 53.649 -20.953 -4.717 1.00 11.93 330 LEU C CA 1
ATOM 8973 C C . LEU C 1 330 ? 54.563 -20.433 -3.608 1.00 11.00 330 LEU C C 1
ATOM 8974 O O . LEU C 1 330 ? 55.724 -20.114 -3.851 1.00 11.55 330 LEU C O 1
ATOM 8979 N N . CYS C 1 331 ? 54.037 -20.354 -2.390 1.00 10.63 331 CYS C N 1
ATOM 8980 C CA . CYS C 1 331 ? 54.781 -19.755 -1.282 1.00 12.28 331 CYS C CA 1
ATOM 8981 C C . CYS C 1 331 ? 54.928 -20.680 -0.083 1.00 13.72 331 CYS C C 1
ATOM 8982 O O . CYS C 1 331 ? 54.092 -21.556 0.152 1.00 12.42 331 CYS C O 1
ATOM 8985 N N . THR C 1 332 ? 55.995 -20.467 0.678 1.00 8.47 332 THR C N 1
ATOM 8986 C CA . THR C 1 332 ? 56.143 -21.084 1.992 1.00 15.80 332 THR C CA 1
ATOM 8987 C C . THR C 1 332 ? 57.030 -20.217 2.877 1.00 16.58 332 THR C C 1
ATOM 8988 O O . THR C 1 332 ? 58.009 -19.641 2.402 1.00 13.67 332 THR C O 1
ATOM 8992 N N . ASN C 1 333 ? 56.672 -20.120 4.158 1.00 15.50 333 ASN C N 1
ATOM 8993 C CA . ASN C 1 333 ? 57.455 -19.365 5.135 1.00 15.06 333 ASN C CA 1
ATOM 8994 C C . ASN C 1 333 ? 58.266 -20.282 6.046 1.00 14.44 333 ASN C C 1
ATOM 8995 O O . ASN C 1 333 ? 58.810 -19.839 7.055 1.00 15.19 333 ASN C O 1
ATOM 9000 N N . ALA C 1 334 ? 58.335 -21.561 5.689 1.00 13.62 334 ALA C N 1
ATOM 9001 C CA . ALA C 1 334 ? 58.989 -22.569 6.527 1.00 15.84 334 ALA C CA 1
ATOM 9002 C C . ALA C 1 334 ? 60.520 -22.548 6.448 1.00 16.11 334 ALA C C 1
ATOM 9003 O O . ALA C 1 334 ? 61.106 -22.879 5.418 1.00 16.36 334 ALA C O 1
ATOM 9005 N N . SER C 1 335 ? 61.162 -22.180 7.550 1.00 15.85 335 SER C N 1
ATOM 9006 C CA . SER C 1 335 ? 62.616 -22.052 7.584 1.00 18.46 335 SER C CA 1
ATOM 9007 C C . SER C 1 335 ? 63.341 -23.388 7.415 1.00 19.52 335 SER C C 1
ATOM 9008 O O . SER C 1 335 ? 64.498 -23.420 6.996 1.00 17.57 335 SER C O 1
ATOM 9011 N N . VAL C 1 336 ? 62.686 -24.477 7.705 1.00 17.45 336 VAL C N 1
ATOM 9012 C CA . VAL C 1 336 ? 63.292 -25.755 7.545 1.00 22.79 336 VAL C CA 1
ATOM 9013 C C . VAL C 1 336 ? 63.121 -26.379 6.209 1.00 26.57 336 VAL C C 1
ATOM 9014 O O . VAL C 1 336 ? 63.576 -27.463 5.951 1.00 23.79 336 VAL C O 1
ATOM 9018 N N . TYR C 1 337 ? 62.471 -25.629 5.352 1.00 23.15 337 TYR C N 1
ATOM 9019 C CA . TYR C 1 337 ? 62.178 -26.064 3.991 1.00 18.92 337 TYR C CA 1
ATOM 9020 C C . TYR C 1 337 ? 62.921 -25.171 3.000 1.00 20.12 337 TYR C C 1
ATOM 9021 O O . TYR C 1 337 ? 62.360 -24.200 2.497 1.00 19.50 337 TYR C O 1
ATOM 9030 N N . PRO C 1 338 ? 64.192 -25.497 2.720 1.00 20.96 338 PRO C N 1
ATOM 9031 C CA . PRO C 1 338 ? 65.071 -24.663 1.887 1.00 21.21 338 PRO C CA 1
ATOM 9032 C C . PRO C 1 338 ? 64.549 -24.473 0.467 1.00 17.71 338 PRO C C 1
ATOM 9033 O O . PRO C 1 338 ? 63.827 -25.323 -0.052 1.00 18.61 338 PRO C O 1
ATOM 9037 N N . LEU C 1 339 ? 64.929 -23.356 -0.146 1.00 18.50 339 LEU C N 1
ATOM 9038 C CA . LEU C 1 339 ? 64.523 -23.026 -1.504 1.00 16.77 339 LEU C CA 1
ATOM 9039 C C . LEU C 1 339 ? 64.827 -24.154 -2.489 1.00 18.87 339 LEU C C 1
ATOM 9040 O O . LEU C 1 339 ? 64.003 -24.480 -3.343 1.00 15.21 339 LEU C O 1
ATOM 9045 N N . LYS C 1 340 ? 65.997 -24.765 -2.408 1.00 19.06 340 LYS C N 1
ATOM 9046 C CA . LYS C 1 340 ? 66.429 -25.847 -3.287 1.00 25.27 340 LYS C CA 1
ATOM 9047 C C . LYS C 1 340 ? 65.448 -26.984 -3.323 1.00 18.58 340 LYS C C 1
ATOM 9048 O O . LYS C 1 340 ? 65.093 -27.444 -4.353 1.00 18.59 340 LYS C O 1
ATOM 9054 N N . GLN C 1 341 ? 65.011 -27.382 -2.153 1.00 20.49 341 GLN C N 1
ATOM 9055 C CA . GLN C 1 341 ? 64.073 -28.419 -1.967 1.00 20.61 341 GLN C CA 1
ATOM 9056 C C . GLN C 1 341 ? 62.666 -28.026 -2.417 1.00 19.27 341 GLN C C 1
ATOM 9057 O O . GLN C 1 341 ? 61.967 -28.799 -3.013 1.00 17.04 341 GLN C O 1
ATOM 9063 N N . PHE C 1 342 ? 62.297 -26.799 -2.138 1.00 17.32 342 PHE C N 1
ATOM 9064 C CA . PHE C 1 342 ? 61.012 -26.267 -2.578 1.00 15.43 342 PHE C CA 1
ATOM 9065 C C . PHE C 1 342 ? 60.940 -26.244 -4.100 1.00 13.29 342 PHE C C 1
ATOM 9066 O O . PHE C 1 342 ? 59.982 -26.744 -4.693 1.00 12.54 342 PHE C O 1
ATOM 9074 N N . LYS C 1 343 ? 61.928 -25.658 -4.726 1.00 11.70 343 LYS C N 1
ATOM 9075 C CA . LYS C 1 343 ? 62.096 -25.669 -6.164 1.00 18.12 343 LYS C CA 1
ATOM 9076 C C . LYS C 1 343 ? 62.045 -27.028 -6.840 1.00 22.67 343 LYS C C 1
ATOM 9077 O O . LYS C 1 343 ? 61.455 -27.183 -7.869 1.00 24.87 343 LYS C O 1
ATOM 9083 N N . ASN C 1 344 ? 62.652 -28.029 -6.249 1.00 19.24 344 ASN C N 1
ATOM 9084 C CA . ASN C 1 344 ? 62.652 -29.382 -6.743 1.00 22.73 344 ASN C CA 1
ATOM 9085 C C . ASN C 1 344 ? 61.342 -30.053 -6.616 1.00 24.86 344 ASN C C 1
ATOM 9086 O O . ASN C 1 344 ? 60.931 -30.729 -7.516 1.00 23.26 344 ASN C O 1
ATOM 9091 N N . THR C 1 345 ? 60.682 -29.850 -5.504 1.00 17.03 345 THR C N 1
ATOM 9092 C CA . THR C 1 345 ? 59.333 -30.392 -5.388 1.00 22.22 345 THR C CA 1
ATOM 9093 C C . THR C 1 345 ? 58.432 -29.805 -6.466 1.00 21.04 345 THR C C 1
ATOM 9094 O O . THR C 1 345 ? 57.703 -30.529 -7.148 1.00 16.25 345 THR C O 1
ATOM 9098 N N . ILE C 1 346 ? 58.492 -28.486 -6.616 1.00 16.95 346 ILE C N 1
ATOM 9099 C CA . ILE C 1 346 ? 57.713 -27.789 -7.626 1.00 17.34 346 ILE C CA 1
ATOM 9100 C C . ILE C 1 346 ? 58.009 -28.326 -9.029 1.00 19.48 346 ILE C C 1
ATOM 9101 O O . ILE C 1 346 ? 57.095 -28.720 -9.755 1.00 19.41 346 ILE C O 1
ATOM 9106 N N . LYS C 1 347 ? 59.259 -28.360 -9.404 1.00 14.30 347 LYS C N 1
ATOM 9107 C CA . LYS C 1 347 ? 59.747 -28.908 -10.640 1.00 22.46 347 LYS C CA 1
ATOM 9108 C C . LYS C 1 347 ? 59.305 -30.331 -10.932 1.00 24.77 347 LYS C C 1
ATOM 9109 O O . LYS C 1 347 ? 58.790 -30.625 -11.977 1.00 20.44 347 LYS C O 1
ATOM 9115 N N . LYS C 1 348 ? 59.481 -31.178 -9.950 1.00 21.85 348 LYS C N 1
ATOM 9116 C CA . LYS C 1 348 ? 59.190 -32.583 -10.028 1.00 25.31 348 LYS C CA 1
ATOM 9117 C C . LYS C 1 348 ? 57.763 -32.773 -10.271 1.00 33.06 348 LYS C C 1
ATOM 9118 O O . LYS C 1 348 ? 57.364 -33.555 -11.097 1.00 28.09 348 LYS C O 1
ATOM 9124 N N . THR C 1 349 ? 56.996 -32.058 -9.499 1.00 23.34 349 THR C N 1
ATOM 9125 C CA . THR C 1 349 ? 55.549 -32.206 -9.588 1.00 22.32 349 THR C CA 1
ATOM 9126 C C . THR C 1 349 ? 55.019 -31.783 -10.957 1.00 26.96 349 THR C C 1
ATOM 9127 O O . THR C 1 349 ? 54.216 -32.490 -11.564 1.00 25.36 349 THR C O 1
ATOM 9131 N N . LEU C 1 350 ? 55.470 -30.630 -11.438 1.00 24.00 350 LEU C N 1
ATOM 9132 C CA . LEU C 1 350 ? 55.002 -30.106 -12.716 1.00 26.11 350 LEU C CA 1
ATOM 9133 C C . LEU C 1 350 ? 55.424 -31.001 -13.877 1.00 25.95 350 LEU C C 1
ATOM 9134 O O . LEU C 1 350 ? 54.653 -31.227 -14.808 1.00 27.32 350 LEU C O 1
ATOM 9139 N N . GLU C 1 351 ? 56.651 -31.514 -13.829 1.00 26.96 351 GLU C N 1
ATOM 9140 C CA . GLU C 1 351 ? 57.139 -32.422 -14.869 1.00 31.69 351 GLU C CA 1
ATOM 9141 C C . GLU C 1 351 ? 56.332 -33.722 -14.908 1.00 32.85 351 GLU C C 1
ATOM 9142 O O . GLU C 1 351 ? 55.994 -34.227 -15.979 1.00 29.56 351 GLU C O 1
ATOM 9148 N N . GLU C 1 352 ? 56.027 -34.248 -13.727 1.00 26.50 352 GLU C N 1
ATOM 9149 C CA . GLU C 1 352 ? 55.191 -35.435 -13.563 1.00 30.90 352 GLU C CA 1
ATOM 9150 C C . GLU C 1 352 ? 53.840 -35.206 -14.225 1.00 34.00 352 GLU C C 1
ATOM 9151 O O . GLU C 1 352 ? 53.249 -36.130 -14.785 1.00 36.86 352 GLU C O 1
ATOM 9157 N N . SER C 1 353 ? 53.347 -33.973 -14.152 1.00 28.65 353 SER C N 1
ATOM 9158 C CA . SER C 1 353 ? 52.045 -33.658 -14.731 1.00 32.17 353 SER C CA 1
ATOM 9159 C C . SER C 1 353 ? 52.183 -33.321 -16.211 1.00 24.88 353 SER C C 1
ATOM 9160 O O . SER C 1 353 ? 51.190 -33.131 -16.913 1.00 31.47 353 SER C O 1
ATOM 9163 N N . GLY C 1 354 ? 53.423 -33.234 -16.678 1.00 28.31 354 GLY C N 1
ATOM 9164 C CA . GLY C 1 354 ? 53.699 -33.019 -18.085 1.00 33.03 354 GLY C CA 1
ATOM 9165 C C . GLY C 1 354 ? 53.180 -31.712 -18.655 1.00 35.87 354 GLY C C 1
ATOM 9166 O O . GLY C 1 354 ? 52.892 -31.625 -19.848 1.00 33.04 354 GLY C O 1
ATOM 9167 N N . VAL C 1 355 ? 53.113 -30.671 -17.839 1.00 33.05 355 VAL C N 1
ATOM 9168 C CA . VAL C 1 355 ? 52.667 -29.370 -18.326 1.00 33.30 355 VAL C CA 1
ATOM 9169 C C . VAL C 1 355 ? 53.861 -28.466 -18.620 1.00 24.61 355 VAL C C 1
ATOM 9170 O O . VAL C 1 355 ? 54.849 -28.485 -17.885 1.00 32.58 355 VAL C O 1
ATOM 9174 N N . ASP C 1 356 ? 53.773 -27.664 -19.679 1.00 28.17 356 ASP C N 1
ATOM 9175 C CA . ASP C 1 356 ? 54.783 -26.709 -19.923 1.00 25.79 356 ASP C CA 1
ATOM 9176 C C . ASP C 1 356 ? 54.699 -25.656 -18.865 1.00 25.98 356 ASP C C 1
ATOM 9177 O O . ASP C 1 356 ? 53.658 -25.163 -18.557 1.00 23.68 356 ASP C O 1
ATOM 9182 N N . TYR C 1 357 ? 55.850 -25.319 -18.332 1.00 24.60 357 TYR C N 1
ATOM 9183 C CA . TYR C 1 357 ? 55.958 -24.331 -17.266 1.00 24.34 357 TYR C CA 1
ATOM 9184 C C . TYR C 1 357 ? 57.235 -23.511 -17.356 1.00 24.73 357 TYR C C 1
ATOM 9185 O O . TYR C 1 357 ? 58.196 -23.895 -18.023 1.00 22.18 357 TYR C O 1
ATOM 9194 N N . GLU C 1 358 ? 57.208 -22.374 -16.743 1.00 21.83 358 GLU C N 1
ATOM 9195 C CA . GLU C 1 358 ? 58.351 -21.576 -16.531 1.00 19.97 358 GLU C CA 1
ATOM 9196 C C . GLU C 1 358 ? 58.355 -20.853 -15.193 1.00 23.10 358 GLU C C 1
ATOM 9197 O O . GLU C 1 358 ? 57.411 -20.155 -14.885 1.00 21.12 358 GLU C O 1
ATOM 9203 N N . LEU C 1 359 ? 59.423 -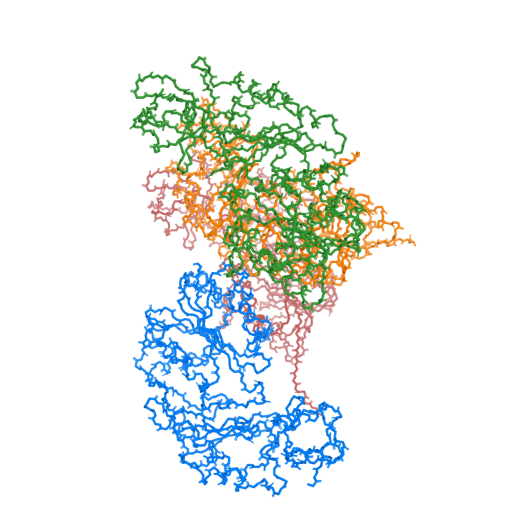21.015 -14.412 1.00 19.10 359 LEU C N 1
ATOM 9204 C CA . LEU C 1 359 ? 59.617 -20.212 -13.216 1.00 19.63 359 LEU C CA 1
ATOM 9205 C C . LEU C 1 359 ? 60.010 -18.806 -13.642 1.00 20.83 359 LEU C C 1
ATOM 9206 O O . LEU C 1 359 ? 61.146 -18.569 -14.050 1.00 29.69 359 LEU C O 1
ATOM 9211 N N . THR C 1 360 ? 59.134 -17.908 -13.434 1.00 17.02 360 THR C N 1
ATOM 9212 C CA . THR C 1 360 ? 59.313 -16.633 -13.915 1.00 20.35 360 THR C CA 1
ATOM 9213 C C . THR C 1 360 ? 60.045 -15.784 -12.943 1.00 21.03 360 THR C C 1
ATOM 9214 O O . THR C 1 360 ? 60.901 -15.006 -13.277 1.00 28.14 360 THR C O 1
ATOM 9218 N N . GLU C 1 361 ? 59.623 -15.876 -11.690 1.00 19.48 361 GLU C N 1
ATOM 9219 C CA . GLU C 1 361 ? 60.263 -15.120 -10.631 1.00 19.14 361 GLU C CA 1
ATOM 9220 C C . GLU C 1 361 ? 60.431 -15.972 -9.387 1.00 16.99 361 GLU C C 1
ATOM 9221 O O . GLU C 1 361 ? 59.547 -16.749 -9.028 1.00 18.72 361 GLU C O 1
ATOM 9227 N N . VAL C 1 362 ? 61.566 -15.808 -8.722 1.00 14.96 362 VAL C N 1
ATOM 9228 C CA . VAL C 1 362 ? 61.754 -16.375 -7.401 1.00 16.91 362 VAL C CA 1
ATOM 9229 C C . VAL C 1 362 ? 62.004 -15.213 -6.457 1.00 17.90 362 VAL C C 1
ATOM 9230 O O . VAL C 1 362 ? 62.933 -14.431 -6.660 1.00 17.58 362 VAL C O 1
ATOM 9234 N N . MET C 1 363 ? 61.178 -15.095 -5.425 1.00 14.37 363 MET C N 1
ATOM 9235 C CA . MET C 1 363 ? 61.343 -14.007 -4.470 1.00 13.87 363 MET C CA 1
ATOM 9236 C C . MET C 1 363 ? 61.609 -14.515 -3.058 1.00 12.63 363 MET C C 1
ATOM 9237 O O . MET C 1 363 ? 61.080 -15.549 -2.645 1.00 12.14 363 MET C O 1
ATOM 9242 N N . GLY C 1 364 ? 62.438 -13.776 -2.329 1.00 10.84 364 GLY C N 1
ATOM 9243 C CA . GLY C 1 364 ? 62.741 -14.081 -0.944 1.00 10.95 364 GLY C CA 1
ATOM 9244 C C . GLY C 1 364 ? 62.316 -12.933 -0.050 1.00 13.09 364 GLY C C 1
ATOM 9245 O O . GLY C 1 364 ? 61.497 -12.103 -0.440 1.00 16.31 364 GLY C O 1
ATOM 9246 N N . LEU C 1 365 ? 62.874 -12.883 1.155 1.00 11.06 365 LEU C N 1
ATOM 9247 C CA . LEU C 1 365 ? 62.541 -11.833 2.110 1.00 10.93 365 LEU C CA 1
ATOM 9248 C C . LEU C 1 365 ? 62.895 -10.450 1.566 1.00 12.14 365 LEU C C 1
ATOM 9249 O O . LEU C 1 365 ? 63.980 -10.254 1.025 1.00 10.99 365 LEU C O 1
ATOM 9254 N N . PRO C 1 366 ? 61.974 -9.486 1.714 1.00 10.38 366 PRO C N 1
ATOM 9255 C CA . PRO C 1 366 ? 62.220 -8.110 1.262 1.00 11.25 366 PRO C CA 1
ATOM 9256 C C . PRO C 1 366 ? 63.265 -7.431 2.142 1.00 13.69 366 PRO C C 1
ATOM 9257 O O . PRO C 1 366 ? 63.659 -8.000 3.157 1.00 7.87 366 PRO C O 1
ATOM 9261 N N . LYS C 1 367 ? 63.691 -6.228 1.765 1.00 10.82 367 LYS C N 1
ATOM 9262 C CA . LYS C 1 367 ? 64.796 -5.560 2.455 1.00 14.43 367 LYS C CA 1
ATOM 9263 C C . LYS C 1 367 ? 64.557 -5.308 3.944 1.00 11.77 367 LYS C C 1
ATOM 9264 O O . LYS C 1 367 ? 65.489 -5.388 4.751 1.00 12.62 367 LYS C O 1
ATOM 9270 N N . ASP C 1 368 ? 63.323 -4.999 4.322 1.00 10.03 368 ASP C N 1
ATOM 9271 C CA . ASP C 1 368 ? 63.054 -4.722 5.734 1.00 12.47 368 ASP C CA 1
ATOM 9272 C C . ASP C 1 368 ? 63.152 -5.983 6.595 1.00 10.45 368 ASP C C 1
ATOM 9273 O O . ASP C 1 368 ? 63.183 -5.905 7.823 1.00 10.79 368 ASP C O 1
ATOM 9278 N N . PHE C 1 369 ? 63.205 -7.142 5.942 1.00 9.05 369 PHE C N 1
ATOM 9279 C CA . PHE C 1 369 ? 63.455 -8.409 6.623 1.00 10.07 369 PHE C CA 1
ATOM 9280 C C . PHE C 1 369 ? 64.874 -8.871 6.308 1.00 11.00 369 PHE C C 1
ATOM 9281 O O . PHE C 1 369 ? 65.093 -9.972 5.792 1.00 10.57 369 PHE C O 1
ATOM 9289 N N . LYS C 1 370 ? 65.832 -8.005 6.621 1.00 10.19 370 LYS C N 1
ATOM 9290 C CA . LYS C 1 370 ? 67.237 -8.269 6.339 1.00 9.95 370 LYS C CA 1
ATOM 9291 C C . LYS C 1 370 ? 67.649 -9.651 6.830 1.00 9.97 370 LYS C C 1
ATOM 9292 O O . LYS C 1 370 ? 67.365 -10.022 7.970 1.00 12.21 370 LYS C O 1
ATOM 9298 N N . THR C 1 371 ? 68.326 -10.404 5.966 1.00 7.53 371 THR C N 1
ATOM 9299 C CA . THR C 1 371 ? 68.771 -11.751 6.305 1.00 10.44 371 THR C CA 1
ATOM 9300 C C . THR C 1 371 ? 70.243 -11.788 6.712 1.00 11.48 371 THR C C 1
ATOM 9301 O O . THR C 1 371 ? 70.971 -10.806 6.558 1.00 11.83 371 THR C O 1
ATOM 9305 N N . HIS C 1 372 ? 70.671 -12.930 7.242 1.00 7.54 372 HIS C N 1
ATOM 9306 C CA . HIS C 1 372 ? 72.058 -13.120 7.639 1.00 9.69 372 HIS C CA 1
ATOM 9307 C C . HIS C 1 372 ? 72.764 -13.909 6.553 1.00 8.80 372 HIS C C 1
ATOM 9308 O O . HIS C 1 372 ? 72.383 -15.041 6.261 1.00 9.45 372 HIS C O 1
ATOM 9315 N N . PRO C 1 373 ? 73.796 -13.314 5.948 1.00 12.96 373 PRO C N 1
ATOM 9316 C CA . PRO C 1 373 ? 74.469 -13.937 4.800 1.00 11.73 373 PRO C CA 1
ATOM 9317 C C . PRO C 1 373 ? 75.129 -15.267 5.138 1.00 14.00 373 PRO C C 1
ATOM 9318 O O . PRO C 1 373 ? 75.410 -16.045 4.231 1.00 11.29 373 PRO C O 1
ATOM 9322 N N . HIS C 1 374 ? 75.371 -15.535 6.420 1.00 7.73 374 HIS C N 1
ATOM 9323 C CA . HIS C 1 374 ? 75.997 -16.796 6.806 1.00 9.64 374 HIS C CA 1
ATOM 9324 C C . HIS C 1 374 ? 75.080 -17.707 7.619 1.00 14.39 374 HIS C C 1
ATOM 9325 O O . HIS C 1 374 ? 75.540 -18.644 8.266 1.00 15.79 374 HIS C O 1
ATOM 9332 N N . TYR C 1 375 ? 73.782 -17.436 7.581 1.00 14.54 375 TYR C N 1
ATOM 9333 C CA . TYR C 1 375 ? 72.820 -18.321 8.226 1.00 10.67 375 TYR C CA 1
ATOM 9334 C C . TYR C 1 375 ? 71.621 -18.540 7.313 1.00 10.03 375 TYR C C 1
ATOM 9335 O O . TYR C 1 375 ? 70.637 -17.805 7.370 1.00 6.68 375 TYR C O 1
ATOM 9344 N N . LYS C 1 376 ? 71.664 -19.547 6.484 1.00 9.20 376 LYS C N 1
ATOM 9345 C CA . LYS C 1 376 ? 70.693 -19.816 5.465 1.00 11.50 376 LYS C CA 1
ATOM 9346 C C . LYS C 1 376 ? 69.255 -19.932 5.933 1.00 13.35 376 LYS C C 1
ATOM 9347 O O . LYS C 1 376 ? 68.383 -19.411 5.329 1.00 10.98 376 LYS C O 1
ATOM 9353 N N . PRO C 1 377 ? 69.055 -20.537 7.099 1.00 13.81 377 PRO C N 1
ATOM 9354 C CA . PRO C 1 377 ? 67.690 -20.620 7.630 1.00 12.27 377 PRO C CA 1
ATOM 9355 C C . PRO C 1 377 ? 67.042 -19.249 7.852 1.00 12.09 377 PRO C C 1
ATOM 9356 O O . PRO C 1 377 ? 65.817 -19.166 7.949 1.00 7.89 377 PRO C O 1
ATOM 9360 N N . SER C 1 378 ? 67.843 -18.190 7.919 1.00 9.01 378 SER C N 1
ATOM 9361 C CA . SER C 1 378 ? 67.277 -16.848 8.063 1.00 10.14 378 SER C CA 1
ATOM 9362 C C . SER C 1 378 ? 66.477 -16.469 6.817 1.00 10.40 378 SER C C 1
ATOM 9363 O O . SER C 1 378 ? 65.561 -15.651 6.879 1.00 9.10 378 SER C O 1
ATOM 9366 N N . LYS C 1 379 ? 66.831 -17.077 5.688 1.00 9.42 379 LYS C N 1
ATOM 9367 C CA . LYS C 1 379 ? 66.154 -16.815 4.423 1.00 11.33 379 LYS C CA 1
ATOM 9368 C C . LYS C 1 379 ? 64.953 -17.739 4.270 1.00 13.80 379 LYS C C 1
ATOM 9369 O O . LYS C 1 379 ? 64.918 -18.593 3.383 1.00 9.88 379 LYS C O 1
ATOM 9375 N N . TYR C 1 380 ? 63.970 -17.557 5.141 1.00 10.07 380 TYR C N 1
ATOM 9376 C CA . TYR C 1 380 ? 62.868 -18.501 5.254 1.00 10.37 380 TYR C CA 1
ATOM 9377 C C . TYR C 1 380 ? 61.706 -18.323 4.277 1.00 11.33 380 TYR C C 1
ATOM 9378 O O . TYR C 1 380 ? 60.905 -19.239 4.114 1.00 9.02 380 TYR C O 1
ATOM 9387 N N . LEU C 1 381 ? 61.606 -17.160 3.639 1.00 9.37 381 LEU C N 1
ATOM 9388 C CA . LEU C 1 381 ? 60.513 -16.925 2.693 1.00 9.61 381 LEU C CA 1
ATOM 9389 C C . LEU C 1 381 ? 60.870 -17.359 1.275 1.00 10.29 381 LEU C C 1
ATOM 9390 O O . LEU C 1 381 ? 61.928 -17.012 0.750 1.00 11.19 381 LEU C O 1
ATOM 9395 N N . LYS C 1 382 ? 59.974 -18.125 0.666 1.00 7.85 382 LYS C N 1
ATOM 9396 C CA . LYS C 1 382 ? 60.094 -18.476 -0.742 1.00 10.49 382 LYS C CA 1
ATOM 9397 C C . LYS C 1 382 ? 58.769 -18.220 -1.436 1.00 8.88 382 LYS C C 1
ATOM 9398 O O . LYS C 1 382 ? 57.733 -18.752 -1.037 1.00 10.53 382 LYS C O 1
ATOM 9404 N N . ALA C 1 383 ? 58.803 -17.389 -2.472 1.00 6.75 383 ALA C N 1
ATOM 9405 C CA . ALA C 1 383 ? 57.627 -17.140 -3.292 1.00 8.88 383 ALA C CA 1
ATOM 9406 C C . ALA C 1 383 ? 57.998 -17.370 -4.752 1.00 13.29 383 ALA C C 1
ATOM 9407 O O . ALA C 1 383 ? 58.813 -16.642 -5.316 1.00 11.13 383 ALA C O 1
ATOM 9409 N N . VAL C 1 384 ? 57.415 -18.398 -5.356 1.00 11.42 384 VAL C N 1
ATOM 9410 C CA . VAL C 1 384 ? 57.753 -18.754 -6.729 1.00 9.44 384 VAL C CA 1
ATOM 9411 C C . VAL C 1 384 ? 56.576 -18.539 -7.674 1.00 13.87 384 VAL C C 1
ATOM 9412 O O . VAL C 1 384 ? 55.550 -19.218 -7.566 1.00 13.39 384 VAL C O 1
ATOM 9416 N N . PHE C 1 385 ? 56.728 -17.584 -8.589 1.00 11.84 385 PHE C N 1
ATOM 9417 C CA . PHE C 1 385 ? 55.745 -17.352 -9.648 1.00 12.89 385 PHE C CA 1
ATOM 9418 C C . PHE C 1 385 ? 56.018 -18.294 -10.816 1.00 16.07 385 PHE C C 1
ATOM 9419 O O . PHE C 1 385 ? 57.113 -18.291 -11.378 1.00 14.40 385 PHE C O 1
ATOM 9427 N N . VAL C 1 386 ? 55.024 -19.096 -11.186 1.00 12.24 386 VAL C N 1
ATOM 9428 C CA . VAL C 1 386 ? 55.200 -20.065 -12.261 1.00 13.10 386 VAL C CA 1
ATOM 9429 C C . VAL C 1 386 ? 54.146 -19.912 -13.352 1.00 15.60 386 VAL C C 1
ATOM 9430 O O . VAL C 1 386 ? 52.955 -20.067 -13.095 1.00 16.13 386 VAL C O 1
ATOM 9434 N N . ASN C 1 387 ? 54.586 -19.603 -14.567 1.00 17.83 387 ASN C N 1
ATOM 9435 C CA . ASN C 1 387 ? 53.674 -19.559 -15.703 1.00 19.72 387 ASN C CA 1
ATOM 9436 C C . ASN C 1 387 ? 53.469 -20.950 -16.288 1.00 24.19 387 ASN C C 1
ATOM 9437 O O . ASN C 1 387 ? 54.434 -21.667 -16.564 1.00 22.95 387 ASN C O 1
ATOM 9442 N N . ILE C 1 388 ? 52.209 -21.330 -16.468 1.00 16.60 388 ILE C N 1
ATOM 9443 C CA . ILE C 1 388 ? 51.873 -22.672 -16.923 1.00 20.93 388 ILE C CA 1
ATOM 9444 C C . ILE C 1 388 ? 51.189 -22.651 -18.284 1.00 28.28 388 ILE C C 1
ATOM 9445 O O . ILE C 1 388 ? 50.594 -21.647 -18.680 1.00 25.90 388 ILE C O 1
ATOM 9450 N N . ARG C 1 389 ? 51.281 -23.772 -18.989 1.00 27.96 389 ARG C N 1
ATOM 9451 C CA . ARG C 1 389 ? 50.637 -23.934 -20.282 1.00 34.34 389 ARG C CA 1
ATOM 9452 C C . ARG C 1 389 ? 50.320 -25.408 -20.498 1.00 32.50 389 ARG C C 1
ATOM 9453 O O . ARG C 1 389 ? 51.221 -26.240 -20.577 1.00 35.77 389 ARG C O 1
ATOM 9461 N N . HIS C 1 390 ? 49.034 -25.729 -20.584 1.00 38.23 390 HIS C N 1
ATOM 9462 C CA . HIS C 1 390 ? 48.606 -27.100 -20.770 1.00 34.55 390 HIS C CA 1
ATOM 9463 C C . HIS C 1 390 ? 47.225 -27.157 -21.344 1.00 34.88 390 HIS C C 1
ATOM 9464 O O . HIS C 1 390 ? 47.000 -27.795 -22.394 1.00 53.98 390 HIS C O 1
ATOM 9471 N N . LYS D 1 2 ? 34.503 -18.266 81.069 1.00 28.60 2 LYS D N 1
ATOM 9472 C CA . LYS D 1 2 ? 33.914 -19.422 80.523 1.00 29.57 2 LYS D CA 1
ATOM 9473 C C . LYS D 1 2 ? 34.258 -19.554 79.054 1.00 22.12 2 LYS D C 1
ATOM 9474 O O . LYS D 1 2 ? 34.337 -18.612 78.314 1.00 20.89 2 LYS D O 1
ATOM 9480 N N . ILE D 1 3 ? 34.490 -20.786 78.696 1.00 25.06 3 ILE D N 1
ATOM 9481 C CA . ILE D 1 3 ? 35.111 -21.140 77.467 1.00 23.85 3 ILE D CA 1
ATOM 9482 C C . ILE D 1 3 ? 34.513 -22.305 76.799 1.00 28.43 3 ILE D C 1
ATOM 9483 O O . ILE D 1 3 ? 34.295 -23.314 77.407 1.00 34.04 3 ILE D O 1
ATOM 9488 N N . ALA D 1 4 ? 34.318 -22.180 75.516 1.00 24.18 4 ALA D N 1
ATOM 9489 C CA . ALA D 1 4 ? 33.905 -23.333 74.730 1.00 24.22 4 ALA D CA 1
ATOM 9490 C C . ALA D 1 4 ? 34.948 -23.589 73.647 1.00 22.66 4 ALA D C 1
ATOM 9491 O O . ALA D 1 4 ? 35.288 -22.690 72.881 1.00 20.84 4 ALA D O 1
ATOM 9493 N N . THR D 1 5 ? 35.466 -24.812 73.598 1.00 20.86 5 THR D N 1
ATOM 9494 C CA . THR D 1 5 ? 36.508 -25.159 72.640 1.00 21.52 5 THR D CA 1
ATOM 9495 C C . THR D 1 5 ? 35.922 -25.851 71.413 1.00 25.23 5 THR D C 1
ATOM 9496 O O . THR D 1 5 ? 35.131 -26.782 71.538 1.00 27.75 5 THR D O 1
ATOM 9500 N N . LEU D 1 6 ? 36.322 -25.380 70.237 1.00 18.69 6 LEU D N 1
ATOM 9501 C CA . LEU D 1 6 ? 35.884 -25.976 68.984 1.00 23.28 6 LEU D CA 1
ATOM 9502 C C . LEU D 1 6 ? 36.508 -27.351 68.753 1.00 27.94 6 LEU D C 1
ATOM 9503 O O . LEU D 1 6 ? 37.699 -27.561 68.982 1.00 33.66 6 LEU D O 1
ATOM 9508 N N . ASN D 1 7 ? 35.678 -28.273 68.284 1.00 29.65 7 ASN D N 1
ATOM 9509 C CA . ASN D 1 7 ? 36.112 -29.584 67.817 1.00 33.36 7 ASN D CA 1
ATOM 9510 C C . ASN D 1 7 ? 36.948 -29.413 66.560 1.00 41.30 7 ASN D C 1
ATOM 9511 O O . ASN D 1 7 ? 36.731 -28.476 65.791 1.00 38.09 7 ASN D O 1
ATOM 9516 N N . LYS D 1 8 ? 37.918 -30.297 66.350 1.00 45.53 8 LYS D N 1
ATOM 9517 C CA . LYS D 1 8 ? 38.873 -30.088 65.268 1.00 42.25 8 LYS D CA 1
ATOM 9518 C C . LYS D 1 8 ? 38.196 -30.189 63.934 1.00 39.90 8 LYS D C 1
ATOM 9519 O O . LYS D 1 8 ? 37.457 -31.099 63.668 1.00 43.31 8 LYS D O 1
ATOM 9525 N N . GLY D 1 9 ? 38.454 -29.172 63.135 1.00 40.74 9 GLY D N 1
ATOM 9526 C CA . GLY D 1 9 ? 37.895 -28.939 61.817 1.00 38.74 9 GLY D CA 1
ATOM 9527 C C . GLY D 1 9 ? 36.652 -28.066 61.797 1.00 42.98 9 GLY D C 1
ATOM 9528 O O . GLY D 1 9 ? 36.063 -27.863 60.735 1.00 38.55 9 GLY D O 1
ATOM 9529 N N . LYS D 1 10 ? 36.317 -27.510 62.942 1.00 41.09 10 LYS D N 1
ATOM 9530 C CA . LYS D 1 10 ? 35.147 -26.701 63.082 1.00 37.07 10 LYS D CA 1
ATOM 9531 C C . LYS D 1 10 ? 35.459 -25.244 63.288 1.00 35.04 10 LYS D C 1
ATOM 9532 O O . LYS D 1 10 ? 34.595 -24.429 63.472 1.00 32.66 10 LYS D O 1
ATOM 9538 N N . GLU D 1 11 ? 36.705 -24.941 63.112 1.00 27.96 11 GLU D N 1
ATOM 9539 C CA . GLU D 1 11 ? 37.222 -23.649 63.282 1.00 31.21 11 GLU D CA 1
ATOM 9540 C C . GLU D 1 11 ? 36.791 -22.666 62.193 1.00 25.38 11 GLU D C 1
ATOM 9541 O O . GLU D 1 11 ? 36.339 -21.582 62.448 1.00 18.08 11 GLU D O 1
ATOM 9547 N N . THR D 1 12 ? 36.975 -23.088 60.969 1.00 20.16 12 THR D N 1
ATOM 9548 C CA . THR D 1 12 ? 36.818 -22.241 59.790 1.00 17.72 12 THR D CA 1
ATOM 9549 C C . THR D 1 12 ? 35.484 -21.496 59.716 1.00 18.66 12 THR D C 1
ATOM 9550 O O . THR D 1 12 ? 35.459 -20.283 59.506 1.00 14.42 12 THR D O 1
ATOM 9554 N N . LYS D 1 13 ? 34.388 -22.210 59.937 1.00 23.05 13 LYS D N 1
ATOM 9555 C CA . LYS D 1 13 ? 33.061 -21.635 59.766 1.00 20.87 13 LYS D CA 1
ATOM 9556 C C . LYS D 1 13 ? 32.864 -20.456 60.709 1.00 13.89 13 LYS D C 1
ATOM 9557 O O . LYS D 1 13 ? 32.256 -19.451 60.339 1.00 14.57 13 LYS D O 1
ATOM 9563 N N . TYR D 1 14 ? 33.375 -20.581 61.928 1.00 15.18 14 TYR D N 1
ATOM 9564 C CA . TYR D 1 14 ? 33.201 -19.532 62.931 1.00 13.94 14 TYR D CA 1
ATOM 9565 C C . TYR D 1 14 ? 34.156 -18.368 62.697 1.00 12.14 14 TYR D C 1
ATOM 9566 O O . TYR D 1 14 ? 33.780 -17.202 62.846 1.00 13.73 14 TYR D O 1
ATOM 9575 N N . PHE D 1 15 ? 35.388 -18.682 62.317 1.00 13.87 15 PHE D N 1
ATOM 9576 C CA . PHE D 1 15 ? 36.325 -17.651 61.891 1.00 13.79 15 PHE D CA 1
ATOM 9577 C C . PHE D 1 15 ? 35.702 -16.813 60.784 1.00 16.08 15 PHE D C 1
ATOM 9578 O O . PHE D 1 15 ? 35.927 -15.603 60.706 1.00 15.66 15 PHE D O 1
ATOM 9586 N N . ASN D 1 16 ? 34.911 -17.464 59.931 1.00 13.73 16 ASN D N 1
ATOM 9587 C CA . ASN D 1 16 ? 34.315 -16.801 58.773 1.00 11.28 16 ASN D CA 1
ATOM 9588 C C . ASN D 1 16 ? 32.921 -16.221 59.032 1.00 15.63 16 ASN D C 1
ATOM 9589 O O . ASN D 1 16 ? 32.226 -15.821 58.095 1.00 11.76 16 ASN D O 1
ATOM 9594 N N . GLY D 1 17 ? 32.511 -16.187 60.298 1.00 9.75 17 GLY D N 1
ATOM 9595 C CA . GLY D 1 17 ? 31.327 -15.439 60.684 1.00 12.32 17 GLY D CA 1
ATOM 9596 C C . GLY D 1 17 ? 30.035 -16.193 60.956 1.00 10.66 17 GLY D C 1
ATOM 9597 O O . GLY D 1 17 ? 28.987 -15.568 61.113 1.00 11.60 17 GLY D O 1
ATOM 9598 N N . TYR D 1 18 ? 30.091 -17.520 61.013 1.00 9.36 18 TYR D N 1
ATOM 9599 C CA . TYR D 1 18 ? 28.904 -18.300 61.365 1.00 16.41 18 TYR D CA 1
ATOM 9600 C C . TYR D 1 18 ? 28.474 -17.951 62.790 1.00 15.09 18 TYR D C 1
ATOM 9601 O O . TYR D 1 18 ? 29.243 -18.129 63.732 1.00 11.78 18 TYR D O 1
ATOM 9610 N N . PRO D 1 19 ? 27.239 -17.446 62.948 1.00 12.84 19 PRO D N 1
ATOM 9611 C CA . PRO D 1 19 ? 26.791 -16.832 64.207 1.00 8.63 19 PRO D CA 1
ATOM 9612 C C . PRO D 1 19 ? 26.176 -17.789 65.225 1.00 9.41 19 PRO D C 1
ATOM 9613 O O . PRO D 1 19 ? 26.118 -17.443 66.406 1.00 13.14 19 PRO D O 1
ATOM 9617 N N . LEU D 1 20 ? 25.710 -18.952 64.787 1.00 8.87 20 LEU D N 1
ATOM 9618 C CA . LEU D 1 20 ? 25.076 -19.899 65.699 1.00 10.19 20 LEU D CA 1
ATOM 9619 C C . LEU D 1 20 ? 26.062 -20.924 66.248 1.00 11.14 20 LEU D C 1
ATOM 9620 O O . LEU D 1 20 ? 26.660 -21.693 65.494 1.00 17.99 20 LEU D O 1
ATOM 9625 N N . ILE D 1 21 ? 26.227 -20.930 67.566 1.00 12.13 21 ILE D N 1
ATOM 9626 C CA . ILE D 1 21 ? 27.114 -21.889 68.214 1.00 13.43 21 ILE D CA 1
ATOM 9627 C C . ILE D 1 21 ? 26.436 -23.249 68.331 1.00 16.43 21 ILE D C 1
ATOM 9628 O O . ILE D 1 21 ? 25.593 -23.461 69.205 1.00 15.09 21 ILE D O 1
ATOM 9633 N N . GLU D 1 22 ? 26.807 -24.165 67.443 1.00 15.51 22 GLU D N 1
ATOM 9634 C CA . GLU D 1 22 ? 26.237 -25.509 67.438 1.00 23.48 22 GLU D CA 1
ATOM 9635 C C . GLU D 1 22 ? 26.915 -26.360 68.508 1.00 27.94 22 GLU D C 1
ATOM 9636 O O . GLU D 1 22 ? 28.140 -26.348 68.635 1.00 24.29 22 GLU D O 1
ATOM 9642 N N . GLU D 1 23 ? 26.158 -27.198 69.167 1.00 28.01 23 GLU D N 1
ATOM 9643 C CA . GLU D 1 23 ? 26.621 -28.089 70.195 1.00 28.03 23 GLU D CA 1
ATOM 9644 C C . GLU D 1 23 ? 27.562 -29.157 69.733 1.00 27.26 23 GLU D C 1
ATOM 9645 O O . GLU D 1 23 ? 28.540 -29.425 70.369 1.00 26.58 23 GLU D O 1
ATOM 9651 N N . GLU D 1 24 ? 27.262 -29.721 68.593 1.00 24.43 24 GLU D N 1
ATOM 9652 C CA . GLU D 1 24 ? 28.051 -30.685 67.896 1.00 27.29 24 GLU D CA 1
ATOM 9653 C C . GLU D 1 24 ? 29.363 -30.146 67.406 1.00 31.97 24 GLU D C 1
ATOM 9654 O O . GLU D 1 24 ? 30.158 -30.868 66.870 1.00 35.31 24 GLU D O 1
ATOM 9660 N N . ASP D 1 25 ? 29.577 -28.844 67.561 1.00 29.07 25 ASP D N 1
ATOM 9661 C CA . ASP D 1 25 ? 30.820 -28.220 67.107 1.00 30.34 25 ASP D CA 1
ATOM 9662 C C . ASP D 1 25 ? 31.795 -27.962 68.259 1.00 25.08 25 ASP D C 1
ATOM 9663 O O . ASP D 1 25 ? 32.837 -27.334 68.077 1.00 31.95 25 ASP D O 1
ATOM 9668 N N . ILE D 1 26 ? 31.442 -28.456 69.440 1.00 29.09 26 ILE D N 1
ATOM 9669 C CA . ILE D 1 26 ? 32.262 -28.279 70.633 1.00 37.12 26 ILE D CA 1
ATOM 9670 C C . ILE D 1 26 ? 32.627 -29.627 71.244 1.00 45.61 26 ILE D C 1
ATOM 9671 O O . ILE D 1 26 ? 31.827 -30.230 71.959 1.00 45.62 26 ILE D O 1
ATOM 9676 N N . GLN D 1 29 ? 33.615 -27.906 76.746 1.00 40.13 29 GLN D N 1
ATOM 9677 C CA . GLN D 1 29 ? 33.234 -26.592 77.249 1.00 47.05 29 GLN D CA 1
ATOM 9678 C C . GLN D 1 29 ? 32.855 -26.655 78.725 1.00 50.13 29 GLN D C 1
ATOM 9679 O O . GLN D 1 29 ? 32.755 -27.736 79.304 1.00 52.13 29 GLN D O 1
ATOM 9685 N N . ASP D 1 30 ? 32.643 -25.489 79.326 1.00 46.62 30 ASP D N 1
ATOM 9686 C CA . ASP D 1 30 ? 32.272 -25.410 80.734 1.00 43.75 30 ASP D CA 1
ATOM 9687 C C . ASP D 1 30 ? 30.784 -25.677 80.927 1.00 49.65 30 ASP D C 1
ATOM 9688 O O . ASP D 1 30 ? 30.104 -26.145 80.014 1.00 54.21 30 ASP D O 1
ATOM 9693 N N . HIS D 1 31 ? 30.283 -25.377 82.121 1.00 37.96 31 HIS D N 1
ATOM 9694 C CA . HIS D 1 31 ? 28.918 -25.577 82.425 1.00 45.30 31 HIS D CA 1
ATOM 9695 C C . HIS D 1 31 ? 28.314 -24.272 82.122 1.00 45.03 31 HIS D C 1
ATOM 9696 O O . HIS D 1 31 ? 28.607 -23.305 82.790 1.00 43.93 31 HIS D O 1
ATOM 9703 N N . LEU D 1 32 ? 27.559 -24.195 81.061 1.00 40.96 32 LEU D N 1
ATOM 9704 C CA . LEU D 1 32 ? 27.172 -22.906 80.549 1.00 35.32 32 LEU D CA 1
ATOM 9705 C C . LEU D 1 32 ? 25.711 -22.668 80.904 1.00 25.77 32 LEU D C 1
ATOM 9706 O O . LEU D 1 32 ? 24.894 -23.483 80.577 1.00 30.95 32 LEU D O 1
ATOM 9711 N N . LYS D 1 33 ? 25.418 -21.554 81.567 1.00 26.48 33 LYS D N 1
ATOM 9712 C CA . LYS D 1 33 ? 24.050 -21.233 81.957 1.00 30.64 33 LYS D CA 1
ATOM 9713 C C . LYS D 1 33 ? 23.431 -20.212 81.009 1.00 22.47 33 LYS D C 1
ATOM 9714 O O . LYS D 1 33 ? 24.139 -19.518 80.279 1.00 18.94 33 LYS D O 1
ATOM 9720 N N . GLU D 1 34 ? 22.105 -20.125 81.025 1.00 26.27 34 GLU D N 1
ATOM 9721 C CA . GLU D 1 34 ? 21.388 -19.188 80.168 1.00 24.00 34 GLU D CA 1
ATOM 9722 C C . GLU D 1 34 ? 21.845 -17.754 80.417 1.00 20.46 34 GLU D C 1
ATOM 9723 O O . GLU D 1 34 ? 22.082 -17.357 81.558 1.00 20.92 34 GLU D O 1
ATOM 9729 N N . GLY D 1 35 ? 21.968 -16.983 79.342 1.00 18.01 35 GLY D N 1
ATOM 9730 C CA . GLY D 1 35 ? 22.397 -15.600 79.441 1.00 21.16 35 GLY D CA 1
ATOM 9731 C C . GLY D 1 35 ? 23.898 -15.470 79.603 1.00 23.14 35 GLY D C 1
ATOM 9732 O O . GLY D 1 35 ? 24.474 -14.419 79.322 1.00 23.26 35 GLY D O 1
ATOM 9733 N N . ASP D 1 36 ? 24.535 -16.544 80.059 1.00 17.88 36 ASP D N 1
ATOM 9734 C CA . ASP D 1 36 ? 26.004 -16.552 80.262 1.00 19.88 36 ASP D CA 1
ATOM 9735 C C . ASP D 1 36 ? 26.828 -16.094 79.029 1.00 22.90 36 ASP D C 1
ATOM 9736 O O . ASP D 1 36 ? 26.644 -16.545 77.940 1.00 13.13 36 ASP D O 1
ATOM 9741 N N . ILE D 1 37 ? 27.829 -15.308 79.273 1.00 17.33 37 ILE D N 1
ATOM 9742 C CA . ILE D 1 37 ? 28.688 -14.849 78.194 1.00 18.87 37 ILE D CA 1
ATOM 9743 C C . ILE D 1 37 ? 29.934 -15.723 78.170 1.00 19.79 37 ILE D C 1
ATOM 9744 O O . ILE D 1 37 ? 30.607 -15.885 79.187 1.00 22.20 37 ILE D O 1
ATOM 9749 N N . PHE D 1 38 ? 30.237 -16.290 77.007 1.00 16.19 38 PHE D N 1
ATOM 9750 C CA . PHE D 1 38 ? 31.371 -17.197 76.887 1.00 17.18 38 PHE D CA 1
ATOM 9751 C C . PHE D 1 38 ? 32.179 -16.947 75.623 1.00 20.81 38 PHE D C 1
ATOM 9752 O O . PHE D 1 38 ? 31.708 -16.302 74.685 1.00 18.41 38 PHE D O 1
ATOM 9760 N N . GLN D 1 39 ? 33.335 -17.530 75.536 1.00 18.39 39 GLN D N 1
ATOM 9761 C CA . GLN D 1 39 ? 34.201 -17.311 74.455 1.00 21.47 39 GLN D CA 1
ATOM 9762 C C . GLN D 1 39 ? 34.390 -18.613 73.715 1.00 24.58 39 GLN D C 1
ATOM 9763 O O . GLN D 1 39 ? 34.449 -19.648 74.315 1.00 22.36 39 GLN D O 1
ATOM 9769 N N . ILE D 1 40 ? 34.448 -18.553 72.402 1.00 19.03 40 ILE D N 1
ATOM 9770 C CA . ILE D 1 40 ? 34.746 -19.726 71.602 1.00 18.53 40 ILE D CA 1
ATOM 9771 C C . ILE D 1 40 ? 36.231 -19.675 71.285 1.00 22.81 40 ILE D C 1
ATOM 9772 O O . ILE D 1 40 ? 36.749 -18.624 70.905 1.00 17.86 40 ILE D O 1
ATOM 9777 N N . VAL D 1 41 ? 36.921 -20.796 71.450 1.00 20.28 41 VAL D N 1
ATOM 9778 C CA . VAL D 1 41 ? 38.341 -20.851 71.116 1.00 20.01 41 VAL D CA 1
ATOM 9779 C C . VAL D 1 41 ? 38.666 -22.087 70.294 1.00 21.29 41 VAL D C 1
ATOM 9780 O O . VAL D 1 41 ? 37.909 -23.061 70.290 1.00 18.95 41 VAL D O 1
ATOM 9784 N N . THR D 1 42 ? 39.793 -22.041 69.590 1.00 19.59 42 THR D N 1
ATOM 9785 C CA . THR D 1 42 ? 40.279 -23.195 68.846 1.00 25.67 42 THR D CA 1
ATOM 9786 C C . THR D 1 42 ? 40.913 -24.175 69.822 1.00 32.30 42 THR D C 1
ATOM 9787 O O . THR D 1 42 ? 41.092 -23.856 70.996 1.00 25.97 42 THR D O 1
ATOM 9791 N N . ASP D 1 43 ? 41.203 -25.363 69.286 1.00 33.45 43 ASP D N 1
ATOM 9792 C CA . ASP D 1 43 ? 42.063 -26.427 69.836 1.00 39.26 43 ASP D CA 1
ATOM 9793 C C . ASP D 1 43 ? 43.392 -25.974 70.409 1.00 39.01 43 ASP D C 1
ATOM 9794 O O . ASP D 1 43 ? 43.957 -26.597 71.282 1.00 48.87 43 ASP D O 1
ATOM 9799 N N . LYS D 1 44 ? 43.884 -24.898 69.861 1.00 35.43 44 LYS D N 1
ATOM 9800 C CA . LYS D 1 44 ? 45.108 -24.298 70.219 1.00 34.07 44 LYS D CA 1
ATOM 9801 C C . LYS D 1 44 ? 44.915 -23.028 70.940 1.00 30.22 44 LYS D C 1
ATOM 9802 O O . LYS D 1 44 ? 45.779 -22.189 70.982 1.00 31.10 44 LYS D O 1
ATOM 9808 N N . SER D 1 45 ? 43.724 -22.871 71.446 1.00 31.58 45 SER D N 1
ATOM 9809 C CA . SER D 1 45 ? 43.392 -21.769 72.352 1.00 31.92 45 SER D CA 1
ATOM 9810 C C . SER D 1 45 ? 43.434 -20.375 71.730 1.00 25.27 45 SER D C 1
ATOM 9811 O O . SER D 1 45 ? 43.608 -19.386 72.443 1.00 30.24 45 SER D O 1
ATOM 9814 N N . GLN D 1 46 ? 43.260 -20.262 70.433 1.00 23.33 46 GLN D N 1
ATOM 9815 C CA . GLN D 1 46 ? 43.046 -18.968 69.795 1.00 20.30 46 GLN D CA 1
ATOM 9816 C C . GLN D 1 46 ? 41.641 -18.507 69.988 1.00 17.66 46 GLN D C 1
ATOM 9817 O O . GLN D 1 46 ? 40.713 -19.234 69.782 1.00 18.56 46 GLN D O 1
ATOM 9823 N N . TYR D 1 47 ? 41.515 -17.271 70.399 1.00 18.92 47 TYR D N 1
ATOM 9824 C CA . TYR D 1 47 ? 40.198 -16.672 70.526 1.00 19.56 47 TYR D CA 1
ATOM 9825 C C . TYR D 1 47 ? 39.526 -16.610 69.158 1.00 17.17 47 TYR D C 1
ATOM 9826 O O . TYR D 1 47 ? 40.164 -16.268 68.163 1.00 14.42 47 TYR D O 1
ATOM 9835 N N . VAL D 1 48 ? 38.241 -16.945 69.113 1.00 15.44 48 VAL D N 1
ATOM 9836 C CA . VAL D 1 48 ? 37.477 -16.875 67.873 1.00 13.23 48 VAL D CA 1
ATOM 9837 C C . VAL D 1 48 ? 36.379 -15.822 67.976 1.00 14.85 48 VAL D C 1
ATOM 9838 O O . VAL D 1 48 ? 36.255 -14.957 67.110 1.00 10.38 48 VAL D O 1
ATOM 9842 N N . ALA D 1 49 ? 35.594 -15.891 69.048 1.00 11.73 49 ALA D N 1
ATOM 9843 C CA . ALA D 1 49 ? 34.497 -14.955 69.249 1.00 12.01 49 ALA D CA 1
ATOM 9844 C C . ALA D 1 49 ? 33.955 -15.054 70.666 1.00 9.73 49 ALA D C 1
ATOM 9845 O O . ALA D 1 49 ? 34.241 -16.013 71.382 1.00 14.28 49 ALA D O 1
ATOM 9847 N N . THR D 1 50 ? 33.130 -14.113 71.014 1.00 9.39 50 THR D N 1
ATOM 9848 C CA . THR D 1 50 ? 32.328 -14.057 72.193 1.00 13.72 50 THR D CA 1
ATOM 9849 C C . THR D 1 50 ? 30.860 -14.249 71.928 1.00 11.68 50 THR D C 1
ATOM 9850 O O . THR D 1 50 ? 30.325 -13.583 71.080 1.00 12.37 50 THR D O 1
ATOM 9854 N N . ALA D 1 51 ? 30.225 -15.165 72.656 1.00 13.87 51 ALA D N 1
ATOM 9855 C CA . ALA D 1 51 ? 28.815 -15.395 72.405 1.00 11.05 51 ALA D CA 1
ATOM 9856 C C . ALA D 1 51 ? 28.065 -15.370 73.724 1.00 14.49 51 ALA D C 1
ATOM 9857 O O . ALA D 1 51 ? 28.671 -15.224 74.787 1.00 14.68 51 ALA D O 1
ATOM 9859 N N . TYR D 1 52 ? 26.746 -15.499 73.657 1.00 12.25 52 TYR D N 1
ATOM 9860 C CA . TYR D 1 52 ? 25.944 -15.663 74.865 1.00 12.58 52 TYR D CA 1
ATOM 9861 C C . TYR D 1 52 ? 25.164 -16.968 74.767 1.00 16.27 52 TYR D C 1
ATOM 9862 O O . TYR D 1 52 ? 24.867 -17.443 73.668 1.00 13.28 52 TYR D O 1
ATOM 9871 N N . VAL D 1 53 ? 24.846 -17.551 75.918 1.00 14.42 53 VAL D N 1
ATOM 9872 C CA . VAL D 1 53 ? 24.119 -18.809 75.949 1.00 15.64 53 VAL D CA 1
ATOM 9873 C C . VAL D 1 53 ? 22.616 -18.578 75.899 1.00 17.91 53 VAL D C 1
ATOM 9874 O O . VAL D 1 53 ? 22.056 -17.857 76.726 1.00 15.75 53 VAL D O 1
ATOM 9878 N N . GLY D 1 54 ? 22.001 -19.021 74.813 1.00 17.44 54 GLY D N 1
ATOM 9879 C CA . GLY D 1 54 ? 20.559 -19.160 74.737 1.00 21.37 54 GLY D CA 1
ATOM 9880 C C . GLY D 1 54 ? 20.298 -20.418 73.947 1.00 20.42 54 GLY D C 1
ATOM 9881 O O . GLY D 1 54 ? 20.546 -20.438 72.741 1.00 26.81 54 GLY D O 1
ATOM 9882 N N . ARG D 1 55 ? 19.824 -21.475 74.589 1.00 25.05 55 ARG D N 1
ATOM 9883 C CA . ARG D 1 55 ? 19.772 -22.679 73.899 1.00 25.44 55 ARG D CA 1
ATOM 9884 C C . ARG D 1 55 ? 18.545 -22.947 73.063 1.00 32.47 55 ARG D C 1
ATOM 9885 O O . ARG D 1 55 ? 17.427 -22.750 73.464 1.00 30.28 55 ARG D O 1
ATOM 9893 N N . GLN D 1 56 ? 18.841 -23.334 71.838 1.00 37.97 56 GLN D N 1
ATOM 9894 C CA . GLN D 1 56 ? 17.930 -23.956 70.890 1.00 46.96 56 GLN D CA 1
ATOM 9895 C C . GLN D 1 56 ? 18.273 -25.417 70.637 1.00 50.82 56 GLN D C 1
ATOM 9896 O O . GLN D 1 56 ? 19.286 -25.942 71.075 1.00 50.32 56 GLN D O 1
ATOM 9902 N N . HIS D 1 57 ? 17.379 -26.076 69.929 1.00 52.84 57 HIS D N 1
ATOM 9903 C CA . HIS D 1 57 ? 17.599 -27.395 69.453 1.00 54.15 57 HIS D CA 1
ATOM 9904 C C . HIS D 1 57 ? 18.819 -27.398 68.606 1.00 50.48 57 HIS D C 1
ATOM 9905 O O . HIS D 1 57 ? 18.952 -26.628 67.673 1.00 50.63 57 HIS D O 1
ATOM 9912 N N . LYS D 1 58 ? 19.719 -28.276 68.990 1.00 53.75 58 LYS D N 1
ATOM 9913 C CA . LYS D 1 58 ? 21.033 -28.410 68.392 1.00 52.42 58 LYS D CA 1
ATOM 9914 C C . LYS D 1 58 ? 21.915 -27.140 68.614 1.00 46.71 58 LYS D C 1
ATOM 9915 O O . LYS D 1 58 ? 23.067 -27.182 68.253 1.00 45.51 58 LYS D O 1
ATOM 9921 N N . GLY D 1 59 ? 21.435 -26.096 69.281 1.00 38.98 59 GLY D N 1
ATOM 9922 C CA . GLY D 1 59 ? 22.218 -24.870 69.324 1.00 31.13 59 GLY D CA 1
ATOM 9923 C C . GLY D 1 59 ? 22.447 -24.351 70.736 1.00 32.73 59 GLY D C 1
ATOM 9924 O O . GLY D 1 59 ? 21.530 -24.338 71.557 1.00 24.95 59 GLY D O 1
ATOM 9925 N N . LEU D 1 60 ? 23.669 -23.905 71.013 1.00 21.31 60 LEU D N 1
ATOM 9926 C CA . LEU D 1 60 ? 24.032 -23.446 72.352 1.00 22.26 60 LEU D CA 1
ATOM 9927 C C . LEU D 1 60 ? 23.745 -21.962 72.581 1.00 20.06 60 LEU D C 1
ATOM 9928 O O . LEU D 1 60 ? 23.347 -21.562 73.673 1.00 20.45 60 LEU D O 1
ATOM 9933 N N . GLY D 1 61 ? 23.957 -21.148 71.554 1.00 16.61 61 GLY D N 1
ATOM 9934 C CA . GLY D 1 61 ? 23.787 -19.712 71.679 1.00 12.96 61 GLY D CA 1
ATOM 9935 C C . GLY D 1 61 ? 24.251 -18.974 70.439 1.00 11.86 61 GLY D C 1
ATOM 9936 O O . GLY D 1 61 ? 24.408 -19.577 69.376 1.00 13.65 61 GLY D O 1
ATOM 9937 N N . TRP D 1 62 ? 24.479 -17.670 70.577 1.00 9.79 62 TRP D N 1
ATOM 9938 C CA . TRP D 1 62 ? 24.802 -16.818 69.433 1.00 15.53 62 TRP D CA 1
ATOM 9939 C C . TRP D 1 62 ? 26.052 -15.975 69.656 1.00 13.43 62 TRP D C 1
ATOM 9940 O O . TRP D 1 62 ? 26.284 -15.462 70.751 1.00 12.26 62 TRP D O 1
ATOM 9951 N N . VAL D 1 63 ? 26.840 -15.819 68.598 1.00 9.77 63 VAL D N 1
ATOM 9952 C CA . VAL D 1 63 ? 27.968 -14.902 68.602 1.00 10.69 63 VAL D CA 1
ATOM 9953 C C . VAL D 1 63 ? 27.480 -13.463 68.713 1.00 11.73 63 VAL D C 1
ATOM 9954 O O . VAL D 1 63 ? 26.461 -13.101 68.124 1.00 13.40 63 VAL D O 1
ATOM 9958 N N . LEU D 1 64 ? 28.213 -12.646 69.466 1.00 10.28 64 LEU D N 1
ATOM 9959 C CA . LEU D 1 64 ? 27.849 -11.244 69.664 1.00 10.99 64 LEU D CA 1
ATOM 9960 C C . LEU D 1 64 ? 28.924 -10.281 69.172 1.00 11.28 64 LEU D C 1
ATOM 9961 O O . LEU D 1 64 ? 28.614 -9.203 68.668 1.00 15.01 64 LEU D O 1
ATOM 9966 N N . THR D 1 65 ? 30.186 -10.668 69.322 1.00 10.25 65 THR D N 1
ATOM 9967 C CA . THR D 1 65 ? 31.297 -9.804 68.927 1.00 10.91 65 THR D CA 1
ATOM 9968 C C . THR D 1 65 ? 32.552 -10.624 68.637 1.00 14.20 65 THR D C 1
ATOM 9969 O O . THR D 1 65 ? 32.691 -11.744 69.118 1.00 12.44 65 THR D O 1
ATOM 9973 N N . TYR D 1 66 ? 33.458 -10.064 67.841 1.00 10.79 66 TYR D N 1
ATOM 9974 C CA . TYR D 1 66 ? 34.718 -10.730 67.537 1.00 10.88 66 TYR D CA 1
ATOM 9975 C C . TYR D 1 66 ? 35.860 -9.968 68.187 1.00 14.33 66 TYR D C 1
ATOM 9976 O O . TYR D 1 66 ? 37.036 -10.290 67.992 1.00 10.28 66 TYR D O 1
ATOM 9985 N N . ASP D 1 67 ? 35.492 -8.954 68.960 1.00 17.18 67 ASP D N 1
ATOM 9986 C CA . ASP D 1 67 ? 36.435 -8.142 69.713 1.00 15.40 67 ASP D CA 1
ATOM 9987 C C . ASP D 1 67 ? 36.517 -8.681 71.138 1.00 14.98 67 ASP D C 1
ATOM 9988 O O . ASP D 1 67 ? 35.581 -8.532 71.923 1.00 13.02 67 ASP D O 1
ATOM 9993 N N . LYS D 1 68 ? 37.578 -9.383 71.471 1.00 13.16 68 LYS D N 1
ATOM 9994 C CA . LYS D 1 68 ? 37.926 -9.923 72.798 1.00 19.76 68 LYS D CA 1
ATOM 9995 C C . LYS D 1 68 ? 37.780 -8.942 73.942 1.00 22.46 68 LYS D C 1
ATOM 9996 O O . LYS D 1 68 ? 37.501 -9.332 75.025 1.00 22.50 68 LYS D O 1
ATOM 10002 N N . ALA D 1 69 ? 37.890 -7.668 73.650 1.00 15.99 69 ALA D N 1
ATOM 10003 C CA . ALA D 1 69 ? 37.817 -6.638 74.682 1.00 21.23 69 ALA D CA 1
ATOM 10004 C C . ALA D 1 69 ? 36.419 -6.037 74.803 1.00 18.92 69 ALA D C 1
ATOM 10005 O O . ALA D 1 69 ? 36.167 -5.204 75.671 1.00 22.10 69 ALA D O 1
ATOM 10007 N N . GLN D 1 70 ? 35.511 -6.462 73.935 1.00 19.90 70 GLN D N 1
ATOM 10008 C CA . GLN D 1 70 ? 34.174 -5.881 73.903 1.00 18.39 70 GLN D CA 1
ATOM 10009 C C . GLN D 1 70 ? 33.266 -6.384 75.026 1.00 17.66 70 GLN D C 1
ATOM 10010 O O . GLN D 1 70 ? 32.961 -7.574 75.111 1.00 19.25 70 GLN D O 1
ATOM 10016 N N . GLU D 1 71 ? 32.835 -5.466 75.883 1.00 16.95 71 GLU D N 1
ATOM 10017 C CA . GLU D 1 71 ? 31.906 -5.801 76.954 1.00 21.59 71 GLU D CA 1
ATOM 10018 C C . GLU D 1 71 ? 30.478 -5.811 76.420 1.00 16.06 71 GLU D C 1
ATOM 10019 O O . GLU D 1 71 ? 30.096 -4.950 75.634 1.00 17.31 71 GLU D O 1
ATOM 10025 N N . ILE D 1 72 ? 29.695 -6.796 76.847 1.00 21.58 72 ILE D N 1
ATOM 10026 C CA . ILE D 1 72 ? 28.307 -6.893 76.420 1.00 15.66 72 ILE D CA 1
ATOM 10027 C C . ILE D 1 72 ? 27.416 -6.090 77.358 1.00 18.02 72 ILE D C 1
ATOM 10028 O O . ILE D 1 72 ? 26.859 -6.622 78.319 1.00 19.18 72 ILE D O 1
ATOM 10033 N N . ASN D 1 73 ? 27.293 -4.799 77.071 1.00 15.60 73 ASN D N 1
ATOM 10034 C CA . ASN D 1 73 ? 26.565 -3.885 77.941 1.00 18.65 73 ASN D CA 1
ATOM 10035 C C . ASN D 1 73 ? 25.629 -2.968 77.163 1.00 21.10 73 ASN D C 1
ATOM 10036 O O . ASN D 1 73 ? 25.427 -3.144 75.960 1.00 14.83 73 ASN D O 1
ATOM 10041 N N . THR D 1 74 ? 25.067 -1.985 77.857 1.00 18.79 74 THR D N 1
ATOM 10042 C CA . THR D 1 74 ? 24.094 -1.076 77.266 1.00 18.04 74 THR D CA 1
ATOM 10043 C C . THR D 1 74 ? 24.658 -0.334 76.060 1.00 19.03 74 THR D C 1
ATOM 10044 O O . THR D 1 74 ? 23.988 -0.204 75.035 1.00 18.95 74 THR D O 1
ATOM 10048 N N . ALA D 1 75 ? 25.892 0.149 76.183 1.00 13.48 75 ALA D N 1
ATOM 10049 C CA . ALA D 1 75 ? 26.541 0.866 75.092 1.00 12.53 75 ALA D CA 1
ATOM 10050 C C . ALA D 1 75 ? 26.705 -0.031 73.870 1.00 11.59 75 ALA D C 1
ATOM 10051 O O . ALA D 1 75 ? 26.592 0.425 72.734 1.00 14.64 75 ALA D O 1
ATOM 10053 N N . PHE D 1 76 ? 26.971 -1.309 74.115 1.00 14.68 76 PHE D N 1
ATOM 10054 C CA . PHE D 1 76 ? 27.101 -2.300 73.049 1.00 13.75 76 PHE D CA 1
ATOM 10055 C C . PHE D 1 76 ? 25.808 -2.401 72.249 1.00 16.35 76 PHE D C 1
ATOM 10056 O O . PHE D 1 76 ? 25.826 -2.376 71.017 1.00 14.67 76 PHE D O 1
ATOM 10064 N N . PHE D 1 77 ? 24.685 -2.508 72.953 1.00 14.41 77 PHE D N 1
ATOM 10065 C CA . PHE D 1 77 ? 23.384 -2.605 72.301 1.00 17.31 77 PHE D CA 1
ATOM 10066 C C . PHE D 1 77 ? 22.992 -1.302 71.613 1.00 14.33 77 PHE D C 1
ATOM 10067 O O . PHE D 1 77 ? 22.359 -1.321 70.561 1.00 12.91 77 PHE D O 1
ATOM 10075 N N . VAL D 1 78 ? 23.366 -0.171 72.206 1.00 14.89 78 VAL D N 1
ATOM 10076 C CA . VAL D 1 78 ? 23.070 1.118 71.596 1.00 15.53 78 VAL D CA 1
ATOM 10077 C C . VAL D 1 78 ? 23.669 1.196 70.194 1.00 13.55 78 VAL D C 1
ATOM 10078 O O . VAL D 1 78 ? 23.020 1.658 69.254 1.00 15.62 78 VAL D O 1
ATOM 10082 N N . LYS D 1 79 ? 24.871 0.709 69.988 1.00 16.99 79 LYS D N 1
ATOM 10083 C CA . LYS D 1 79 ? 25.547 0.774 68.727 1.00 17.73 79 LYS D CA 1
ATOM 10084 C C . LYS D 1 79 ? 24.868 -0.183 67.744 1.00 15.89 79 LYS D C 1
ATOM 10085 O O . LYS D 1 79 ? 24.621 0.199 66.646 1.00 17.55 79 LYS D O 1
ATOM 10091 N N . LEU D 1 80 ? 24.507 -1.368 68.199 1.00 14.96 80 LEU D N 1
ATOM 10092 C CA . LEU D 1 80 ? 23.782 -2.296 67.336 1.00 15.62 80 LEU D CA 1
ATOM 10093 C C . LEU D 1 80 ? 22.442 -1.725 66.887 1.00 13.06 80 LEU D C 1
ATOM 10094 O O . LEU D 1 80 ? 22.085 -1.813 65.713 1.00 15.58 80 LEU D O 1
ATOM 10099 N N . PHE D 1 81 ? 21.703 -1.140 67.825 1.00 15.39 81 PHE D N 1
ATOM 10100 C CA . PHE D 1 81 ? 20.382 -0.599 67.525 1.00 16.01 81 PHE D CA 1
ATOM 10101 C C . PHE D 1 81 ? 20.458 0.603 66.589 1.00 14.15 81 PHE D C 1
ATOM 10102 O O . PHE D 1 81 ? 19.650 0.724 65.671 1.00 14.71 81 PHE D O 1
ATOM 10110 N N . ASN D 1 82 ? 21.424 1.487 66.822 1.00 17.60 82 ASN D N 1
ATOM 10111 C CA . ASN D 1 82 ? 21.618 2.639 65.945 1.00 19.47 82 ASN D CA 1
ATOM 10112 C C . ASN D 1 82 ? 21.944 2.218 64.516 1.00 17.51 82 ASN D C 1
ATOM 10113 O O . ASN D 1 82 ? 21.430 2.801 63.559 1.00 16.98 82 ASN D O 1
ATOM 10118 N N . THR D 1 83 ? 22.798 1.210 64.379 1.00 15.71 83 THR D N 1
ATOM 10119 C CA . THR D 1 83 ? 23.130 0.670 63.068 1.00 20.97 83 THR D CA 1
ATOM 10120 C C . THR D 1 83 ? 21.893 0.081 62.401 1.00 17.90 83 THR D C 1
ATOM 10121 O O . THR D 1 83 ? 21.642 0.313 61.221 1.00 13.90 83 THR D O 1
ATOM 10125 N N . ALA D 1 84 ? 21.119 -0.683 63.167 1.00 15.58 84 ALA D N 1
ATOM 10126 C CA . ALA D 1 84 ? 19.892 -1.272 62.640 1.00 16.53 84 ALA D CA 1
ATOM 10127 C C . ALA D 1 84 ? 18.909 -0.190 62.197 1.00 15.95 84 ALA D C 1
ATOM 10128 O O . ALA D 1 84 ? 18.293 -0.291 61.136 1.00 15.84 84 ALA D O 1
ATOM 10130 N N . LEU D 1 85 ? 18.775 0.849 63.017 1.00 17.34 85 LEU D N 1
ATOM 10131 C CA . LEU D 1 85 ? 17.868 1.953 62.724 1.00 15.49 85 LEU D CA 1
ATOM 10132 C C . LEU D 1 85 ? 18.289 2.677 61.451 1.00 19.08 85 LEU D C 1
ATOM 10133 O O . LEU D 1 85 ? 17.459 2.978 60.592 1.00 22.96 85 LEU D O 1
ATOM 10138 N N . ALA D 1 86 ? 19.585 2.951 61.334 1.00 17.97 86 ALA D N 1
ATOM 10139 C CA . ALA D 1 86 ? 20.121 3.640 60.165 1.00 27.45 86 ALA D CA 1
ATOM 10140 C C . ALA D 1 86 ? 19.910 2.828 58.890 1.00 25.05 86 ALA D C 1
ATOM 10141 O O . ALA D 1 86 ? 19.670 3.388 57.822 1.00 29.57 86 ALA D O 1
ATOM 10143 N N . GLU D 1 87 ? 20.042 1.522 58.940 1.00 28.84 87 GLU D N 1
ATOM 10144 C CA . GLU D 1 87 ? 19.784 0.669 57.792 1.00 29.74 87 GLU D CA 1
ATOM 10145 C C . GLU D 1 87 ? 18.366 0.735 57.280 1.00 21.74 87 GLU D C 1
ATOM 10146 O O . GLU D 1 87 ? 18.117 0.367 56.172 1.00 25.93 87 GLU D O 1
ATOM 10152 N N . ARG D 1 88 ? 17.448 1.193 58.102 1.00 20.49 88 ARG D N 1
ATOM 10153 C CA . ARG D 1 88 ? 16.038 1.195 57.722 1.00 24.51 88 ARG D CA 1
ATOM 10154 C C . ARG D 1 88 ? 15.428 2.587 57.551 1.00 29.57 88 ARG D C 1
ATOM 10155 O O . ARG D 1 88 ? 14.225 2.765 57.733 1.00 27.57 88 ARG D O 1
ATOM 10163 N N . ASP D 1 89 ? 16.219 3.531 57.110 1.00 32.62 89 ASP D N 1
ATOM 10164 C CA . ASP D 1 89 ? 15.797 4.854 56.769 1.00 38.38 89 ASP D CA 1
ATOM 10165 C C . ASP D 1 89 ? 14.615 4.908 55.837 1.00 42.34 89 ASP D C 1
ATOM 10166 O O . ASP D 1 89 ? 13.667 5.653 56.030 1.00 44.28 89 ASP D O 1
ATOM 10171 N N . TYR D 1 90 ? 14.642 4.019 54.854 1.00 43.42 90 TYR D N 1
ATOM 10172 C CA . TYR D 1 90 ? 13.640 4.017 53.805 1.00 37.19 90 TYR D CA 1
ATOM 10173 C C . TYR D 1 90 ? 12.256 3.805 54.397 1.00 37.07 90 TYR D C 1
ATOM 10174 O O . TYR D 1 90 ? 11.291 4.422 53.943 1.00 35.47 90 TYR D O 1
ATOM 10183 N N . TYR D 1 91 ? 12.137 2.937 55.398 1.00 33.37 91 TYR D N 1
ATOM 10184 C CA . TYR D 1 91 ? 10.810 2.660 55.941 1.00 28.81 91 TYR D CA 1
ATOM 10185 C C . TYR D 1 91 ? 10.206 3.845 56.685 1.00 36.22 91 TYR D C 1
ATOM 10186 O O . TYR D 1 91 ? 9.005 3.871 56.952 1.00 37.58 91 TYR D O 1
ATOM 10195 N N . PHE D 1 92 ? 11.039 4.814 57.018 1.00 36.16 92 PHE D N 1
ATOM 10196 C CA . PHE D 1 92 ? 10.598 6.021 57.648 1.00 45.79 92 PHE D CA 1
ATOM 10197 C C . PHE D 1 92 ? 10.168 7.070 56.643 1.00 43.59 92 PHE D C 1
ATOM 10198 O O . PHE D 1 92 ? 9.488 8.009 57.011 1.00 51.57 92 PHE D O 1
ATOM 10206 N N . ASN D 1 93 ? 10.529 6.885 55.379 1.00 48.39 93 ASN D N 1
ATOM 10207 C CA . ASN D 1 93 ? 10.202 7.815 54.353 1.00 54.25 93 ASN D CA 1
ATOM 10208 C C . ASN D 1 93 ? 9.179 7.302 53.342 1.00 53.02 93 ASN D C 1
ATOM 10209 O O . ASN D 1 93 ? 9.020 7.877 52.278 1.00 52.84 93 ASN D O 1
ATOM 10214 N N . ILE D 1 94 ? 8.462 6.259 53.696 1.00 46.42 94 ILE D N 1
ATOM 10215 C CA . ILE D 1 94 ? 7.454 5.721 52.837 1.00 46.04 94 ILE D CA 1
ATOM 10216 C C . ILE D 1 94 ? 6.057 5.932 53.345 1.00 50.76 94 ILE D C 1
ATOM 10217 O O . ILE D 1 94 ? 5.637 5.392 54.365 1.00 44.49 94 ILE D O 1
ATOM 10222 N N . ASP D 1 95 ? 5.325 6.727 52.588 1.00 44.12 95 ASP D N 1
ATOM 10223 C CA . ASP D 1 95 ? 3.923 6.908 52.859 1.00 47.59 95 ASP D CA 1
ATOM 10224 C C . ASP D 1 95 ? 3.192 5.629 52.673 1.00 34.05 95 ASP D C 1
ATOM 10225 O O . ASP D 1 95 ? 3.523 4.799 51.857 1.00 33.24 95 ASP D O 1
ATOM 10230 N N . GLY D 1 96 ? 2.200 5.482 53.510 1.00 32.92 96 GLY D N 1
ATOM 10231 C CA . GLY D 1 96 ? 1.315 4.333 53.421 1.00 28.75 96 GLY D CA 1
ATOM 10232 C C . GLY D 1 96 ? 1.694 3.163 54.310 1.00 20.85 96 GLY D C 1
ATOM 10233 O O . GLY D 1 96 ? 0.955 2.182 54.393 1.00 19.11 96 GLY D O 1
ATOM 10234 N N . THR D 1 97 ? 2.840 3.263 54.979 1.00 21.71 97 THR D N 1
ATOM 10235 C CA . THR D 1 97 ? 3.282 2.216 55.897 1.00 19.80 97 THR D CA 1
ATOM 10236 C C . THR D 1 97 ? 3.823 2.786 57.205 1.00 17.51 97 THR D C 1
ATOM 10237 O O . THR D 1 97 ? 4.797 3.538 57.211 1.00 18.90 97 THR D O 1
ATOM 10241 N N . ASN D 1 98 ? 3.191 2.417 58.315 1.00 17.88 98 ASN D N 1
ATOM 10242 C CA . ASN D 1 98 ? 3.639 2.880 59.623 1.00 22.53 98 ASN D CA 1
ATOM 10243 C C . ASN D 1 98 ? 3.973 1.727 60.569 1.00 18.26 98 ASN D C 1
ATOM 10244 O O . ASN D 1 98 ? 4.080 1.914 61.778 1.00 19.83 98 ASN D O 1
ATOM 10249 N N . ALA D 1 99 ? 4.135 0.536 60.001 1.00 17.63 99 ALA D N 1
ATOM 10250 C CA . ALA D 1 99 ? 4.518 -0.638 60.772 1.00 17.40 99 ALA D CA 1
ATOM 10251 C C . ALA D 1 99 ? 5.570 -1.436 60.014 1.00 21.84 99 ALA D C 1
ATOM 10252 O O . ALA D 1 99 ? 5.425 -1.695 58.819 1.00 16.18 99 ALA D O 1
ATOM 10254 N N . PHE D 1 100 ? 6.627 -1.824 60.721 1.00 15.99 100 PHE D N 1
ATOM 10255 C CA . PHE D 1 100 ? 7.730 -2.564 60.122 1.00 13.26 100 PHE D CA 1
ATOM 10256 C C . PHE D 1 100 ? 8.697 -3.023 61.205 1.00 15.77 100 PHE D C 1
ATOM 10257 O O . PHE D 1 100 ? 8.590 -2.602 62.356 1.00 15.00 100 PHE D O 1
ATOM 10265 N N . ARG D 1 101 ? 9.640 -3.886 60.845 1.00 10.66 101 ARG D N 1
ATOM 10266 C CA . ARG D 1 101 ? 10.597 -4.403 61.817 1.00 11.81 101 ARG D CA 1
ATOM 10267 C C . ARG D 1 101 ? 11.828 -3.505 61.926 1.00 12.39 101 ARG D C 1
ATOM 10268 O O . ARG D 1 101 ? 12.372 -3.049 60.917 1.00 9.20 101 ARG D O 1
ATOM 10276 N N . LEU D 1 102 ? 12.256 -3.264 63.162 1.00 8.38 102 LEU D N 1
ATOM 10277 C CA . LEU D 1 102 ? 13.393 -2.391 63.443 1.00 12.50 102 LEU D CA 1
ATOM 10278 C C . LEU D 1 102 ? 14.669 -3.192 63.671 1.00 15.03 102 LEU D C 1
ATOM 10279 O O . LEU D 1 102 ? 15.771 -2.717 63.397 1.00 12.14 102 LEU D O 1
ATOM 10284 N N . PHE D 1 103 ? 14.510 -4.406 64.191 1.00 11.00 103 PHE D N 1
ATOM 10285 C CA . PHE D 1 103 ? 15.644 -5.239 64.541 1.00 9.68 103 PHE D CA 1
ATOM 10286 C C . PHE D 1 103 ? 15.291 -6.710 64.348 1.00 9.04 103 PHE D C 1
ATOM 10287 O O . PHE D 1 103 ? 14.349 -7.210 64.963 1.00 8.54 103 PHE D O 1
ATOM 10295 N N . ASN D 1 104 ? 16.045 -7.398 63.497 1.00 7.60 104 ASN D N 1
ATOM 10296 C CA . ASN D 1 104 ? 15.721 -8.772 63.129 1.00 9.54 104 ASN D CA 1
ATOM 10297 C C . ASN D 1 104 ? 16.747 -9.805 63.588 1.00 9.72 104 ASN D C 1
ATOM 10298 O O . ASN D 1 104 ? 17.376 -10.467 62.767 1.00 9.19 104 ASN D O 1
ATOM 10303 N N . ALA D 1 105 ? 16.909 -9.939 64.900 1.00 7.94 105 ALA D N 1
ATOM 10304 C CA . ALA D 1 105 ? 17.718 -11.010 65.465 1.00 7.81 105 ALA D CA 1
ATOM 10305 C C . ALA D 1 105 ? 19.143 -11.053 64.920 1.00 9.80 105 ALA D C 1
ATOM 10306 O O . ALA D 1 105 ? 19.815 -10.026 64.818 1.00 7.24 105 ALA D O 1
ATOM 10308 N N . GLU D 1 106 ? 19.599 -12.251 64.578 1.00 10.97 106 GLU D N 1
ATOM 10309 C CA . GLU D 1 106 ? 20.998 -12.445 64.210 1.00 10.24 106 GLU D CA 1
ATOM 10310 C C . GLU D 1 106 ? 21.388 -11.585 63.010 1.00 8.53 106 GLU D C 1
ATOM 10311 O O . GLU D 1 106 ? 22.538 -11.180 62.880 1.00 9.72 106 GLU D O 1
ATOM 10317 N N . GLY D 1 107 ? 20.416 -11.292 62.153 1.00 9.94 107 GLY D N 1
ATOM 10318 C CA . GLY D 1 107 ? 20.657 -10.440 61.003 1.00 8.81 107 GLY D CA 1
ATOM 10319 C C . GLY D 1 107 ? 21.114 -9.042 61.388 1.00 13.15 107 GLY D C 1
ATOM 10320 O O . GLY D 1 107 ? 21.810 -8.380 60.618 1.00 7.59 107 GLY D O 1
ATOM 10321 N N . ASP D 1 108 ? 20.722 -8.589 62.577 1.00 10.83 108 ASP D N 1
ATOM 10322 C CA . ASP D 1 108 ? 21.125 -7.267 63.058 1.00 9.20 108 ASP D CA 1
ATOM 10323 C C . ASP D 1 108 ? 22.133 -7.335 64.210 1.00 13.42 108 ASP D C 1
ATOM 10324 O O . ASP D 1 108 ? 22.466 -6.315 64.820 1.00 12.67 108 ASP D O 1
ATOM 10329 N N . GLY D 1 109 ? 22.614 -8.536 64.511 1.00 9.10 109 GLY D N 1
ATOM 10330 C CA . GLY D 1 109 ? 23.717 -8.684 65.445 1.00 10.93 109 GLY D CA 1
ATOM 10331 C C . GLY D 1 109 ? 23.403 -9.357 66.767 1.00 11.29 109 GLY D C 1
ATOM 10332 O O . GLY D 1 109 ? 24.306 -9.596 67.565 1.00 10.67 109 GLY D O 1
ATOM 10333 N N . VAL D 1 110 ? 22.132 -9.661 67.009 1.00 12.21 110 VAL D N 1
ATOM 10334 C CA . VAL D 1 110 ? 21.742 -10.331 68.250 1.00 8.78 110 VAL D CA 1
ATOM 10335 C C . VAL D 1 110 ? 20.698 -11.416 68.004 1.00 9.05 110 VAL D C 1
ATOM 10336 O O . VAL D 1 110 ? 19.498 -11.144 67.972 1.00 10.91 110 VAL D O 1
ATOM 10340 N N . GLY D 1 111 ? 21.162 -12.648 67.827 1.00 9.85 111 GLY D N 1
ATOM 10341 C CA . GLY D 1 111 ? 20.261 -13.771 67.649 1.00 14.01 111 GLY D CA 1
ATOM 10342 C C . GLY D 1 111 ? 19.297 -13.876 68.816 1.00 13.12 111 GLY D C 1
ATOM 10343 O O . GLY D 1 111 ? 19.681 -13.657 69.966 1.00 14.06 111 GLY D O 1
ATOM 10344 N N . GLY D 1 112 ? 18.041 -14.193 68.521 1.00 12.35 112 GLY D N 1
ATOM 10345 C CA . GLY D 1 112 ? 17.054 -14.428 69.557 1.00 13.50 112 GLY D CA 1
ATOM 10346 C C . GLY D 1 112 ? 16.339 -13.179 70.032 1.00 12.52 112 GLY D C 1
ATOM 10347 O O . GLY D 1 112 ? 15.544 -13.231 70.970 1.00 10.59 112 GLY D O 1
ATOM 10348 N N . LEU D 1 113 ? 16.612 -12.055 69.380 1.00 8.85 113 LEU D N 1
ATOM 10349 C CA . LEU D 1 113 ? 15.985 -10.789 69.743 1.00 12.19 113 LEU D CA 1
ATOM 10350 C C . LEU D 1 113 ? 15.386 -10.104 68.519 1.00 7.55 113 LEU D C 1
ATOM 10351 O O . LEU D 1 113 ? 16.083 -9.869 67.535 1.00 9.24 113 LEU D O 1
ATOM 10356 N N . THR D 1 114 ? 14.096 -9.794 68.574 1.00 5.64 114 THR D N 1
ATOM 10357 C CA . THR D 1 114 ? 13.482 -8.994 67.520 1.00 7.34 114 THR D CA 1
ATOM 10358 C C . THR D 1 114 ? 12.749 -7.795 68.102 1.00 10.93 114 THR D C 1
ATOM 10359 O O . THR D 1 114 ? 12.232 -7.849 69.218 1.00 11.67 114 THR D O 1
ATOM 10363 N N . ILE D 1 115 ? 12.727 -6.708 67.339 1.00 9.28 115 ILE D N 1
ATOM 10364 C CA . ILE D 1 115 ? 12.002 -5.509 67.724 1.00 11.22 115 ILE D CA 1
ATOM 10365 C C . ILE D 1 115 ? 11.184 -5.012 66.543 1.00 12.24 115 ILE D C 1
ATOM 10366 O O . ILE D 1 115 ? 11.724 -4.734 65.473 1.00 12.16 115 ILE D O 1
ATOM 10371 N N . ASP D 1 116 ? 9.876 -4.907 66.749 1.00 12.56 116 ASP D N 1
ATOM 10372 C CA . ASP D 1 116 ? 8.967 -4.428 65.723 1.00 11.35 116 ASP D CA 1
ATOM 10373 C C . ASP D 1 116 ? 8.392 -3.069 66.089 1.00 16.20 116 ASP D C 1
ATOM 10374 O O . ASP D 1 116 ? 8.128 -2.788 67.257 1.00 15.69 116 ASP D O 1
ATOM 10379 N N . ASN D 1 117 ? 8.205 -2.230 65.077 1.00 15.21 117 ASN D N 1
ATOM 10380 C CA . ASN D 1 117 ? 7.547 -0.946 65.251 1.00 14.99 117 ASN D CA 1
ATOM 10381 C C . ASN D 1 117 ? 6.130 -0.978 64.691 1.00 16.44 117 ASN D C 1
ATOM 10382 O O . ASN D 1 117 ? 5.934 -0.903 63.477 1.00 14.33 117 ASN D O 1
ATOM 10387 N N . TYR D 1 118 ? 5.145 -1.099 65.573 1.00 16.24 118 TYR D N 1
ATOM 10388 C CA . TYR D 1 118 ? 3.746 -1.067 65.157 1.00 19.29 118 TYR D CA 1
ATOM 10389 C C . TYR D 1 118 ? 3.156 0.331 65.348 1.00 17.95 118 TYR D C 1
ATOM 10390 O O . TYR D 1 118 ? 2.481 0.601 66.339 1.00 19.67 118 TYR D O 1
ATOM 10399 N N . ASP D 1 119 ? 3.425 1.216 64.392 1.00 16.07 119 ASP D N 1
ATOM 10400 C CA . ASP D 1 119 ? 2.960 2.599 64.468 1.00 19.34 119 ASP D CA 1
ATOM 10401 C C . ASP D 1 119 ? 3.254 3.230 65.830 1.00 23.34 119 ASP D C 1
ATOM 10402 O O . ASP D 1 119 ? 2.350 3.717 66.509 1.00 22.63 119 ASP D O 1
ATOM 10407 N N . GLY D 1 120 ? 4.523 3.210 66.228 1.00 21.27 120 GLY D N 1
ATOM 10408 C CA . GLY D 1 120 ? 4.941 3.836 67.470 1.00 20.29 120 GLY D CA 1
ATOM 10409 C C . GLY D 1 120 ? 4.929 2.909 68.672 1.00 19.26 120 GLY D C 1
ATOM 10410 O O . GLY D 1 120 ? 5.578 3.185 69.681 1.00 18.71 120 GLY D O 1
ATOM 10411 N N . HIS D 1 121 ? 4.195 1.809 68.570 1.00 17.67 121 HIS D N 1
ATOM 10412 C CA . HIS D 1 121 ? 4.133 0.833 69.648 1.00 14.54 121 HIS D CA 1
ATOM 10413 C C . HIS D 1 121 ? 5.089 -0.328 69.389 1.00 19.89 121 HIS D C 1
ATOM 10414 O O . HIS D 1 121 ? 4.846 -1.175 68.526 1.00 17.63 121 HIS D O 1
ATOM 10421 N N . LEU D 1 122 ? 6.183 -0.356 70.145 1.00 15.13 122 LEU D N 1
ATOM 10422 C CA . LEU D 1 122 ? 7.238 -1.339 69.942 1.00 16.10 122 LEU D CA 1
ATOM 10423 C C . LEU D 1 122 ? 6.870 -2.700 70.514 1.00 18.72 122 LEU D C 1
ATOM 10424 O O . LEU D 1 122 ? 6.243 -2.793 71.569 1.00 18.60 122 LEU D O 1
ATOM 10429 N N . LEU D 1 123 ? 7.261 -3.752 69.802 1.00 14.48 123 LEU D N 1
ATOM 10430 C CA . LEU D 1 123 ? 7.148 -5.111 70.308 1.00 12.03 123 LEU D CA 1
ATOM 10431 C C . LEU D 1 123 ? 8.518 -5.781 70.322 1.00 15.02 123 LEU D C 1
ATOM 10432 O O . LEU D 1 123 ? 9.119 -6.017 69.271 1.00 16.95 123 LEU D O 1
ATOM 10437 N N . ILE D 1 124 ? 9.008 -6.075 71.519 1.00 11.26 124 ILE D N 1
ATOM 10438 C CA . ILE D 1 124 ? 10.253 -6.810 71.685 1.00 10.70 124 ILE D CA 1
ATOM 10439 C C . ILE D 1 124 ? 9.927 -8.274 71.930 1.00 14.05 124 ILE D C 1
ATOM 10440 O O . ILE D 1 124 ? 9.075 -8.592 72.758 1.00 11.59 124 ILE D O 1
ATOM 10445 N N . GLN D 1 125 ? 10.601 -9.165 71.208 1.00 9.32 125 GLN D N 1
ATOM 10446 C CA . GLN D 1 125 ? 10.397 -10.599 71.398 1.00 11.43 125 GLN D CA 1
ATOM 10447 C C . GLN D 1 125 ? 11.679 -11.297 71.859 1.00 13.21 125 GLN D C 1
ATOM 10448 O O . GLN D 1 125 ? 12.749 -11.091 71.291 1.00 13.99 125 GLN D O 1
ATOM 10454 N N . TRP D 1 126 ? 11.556 -12.113 72.903 1.00 14.22 126 TRP D N 1
ATOM 10455 C CA . TRP D 1 126 ? 12.685 -12.840 73.467 1.00 11.42 126 TRP D CA 1
ATOM 10456 C C . TRP D 1 126 ? 12.524 -14.320 73.151 1.00 17.37 126 TRP D C 1
ATOM 10457 O O . TRP D 1 126 ? 11.516 -14.927 73.504 1.00 16.99 126 TRP D O 1
ATOM 10468 N N . TYR D 1 127 ? 13.515 -14.901 72.487 1.00 15.01 127 TYR D N 1
ATOM 10469 C CA . TYR D 1 127 ? 13.411 -16.288 72.050 1.00 14.06 127 TYR D CA 1
ATOM 10470 C C . TYR D 1 127 ? 14.106 -17.285 72.979 1.00 14.94 127 TYR D C 1
ATOM 10471 O O . TYR D 1 127 ? 14.105 -18.485 72.715 1.00 14.65 127 TYR D O 1
ATOM 10480 N N . SER D 1 128 ? 14.693 -16.787 74.065 1.00 16.14 128 SER D N 1
ATOM 10481 C CA . SER D 1 128 ? 15.263 -17.663 75.086 1.00 18.44 128 SER D CA 1
ATOM 10482 C C . SER D 1 128 ? 15.422 -16.950 76.423 1.00 15.61 128 SER D C 1
ATOM 10483 O O . SER D 1 128 ? 15.484 -15.722 76.480 1.00 16.69 128 SER D O 1
ATOM 10486 N N . LYS D 1 129 ? 15.511 -17.734 77.477 1.00 22.49 129 LYS D N 1
ATOM 10487 C CA . LYS D 1 129 ? 15.846 -17.293 78.814 1.00 17.50 129 LYS D CA 1
ATOM 10488 C C . LYS D 1 129 ? 17.123 -16.527 78.788 1.00 18.14 129 LYS D C 1
ATOM 10489 O O . LYS D 1 129 ? 17.261 -15.497 79.389 1.00 14.11 129 LYS D O 1
ATOM 10495 N N . GLY D 1 130 ? 18.023 -17.044 77.987 1.00 17.00 130 GLY D N 1
ATOM 10496 C CA . GLY D 1 130 ? 19.361 -16.502 77.849 1.00 18.18 130 GLY D CA 1
ATOM 10497 C C . GLY D 1 130 ? 19.373 -15.045 77.426 1.00 20.25 130 GLY D C 1
ATOM 10498 O O . GLY D 1 130 ? 19.951 -14.204 78.110 1.00 18.43 130 GLY D O 1
ATOM 10499 N N . ILE D 1 131 ? 18.739 -14.738 76.297 1.00 17.57 131 ILE D N 1
ATOM 10500 C CA . ILE D 1 131 ? 18.717 -13.360 75.818 1.00 13.12 131 ILE D CA 1
ATOM 10501 C C . ILE D 1 131 ? 17.893 -12.477 76.749 1.00 14.29 131 ILE D C 1
ATOM 10502 O O . ILE D 1 131 ? 18.179 -11.287 76.909 1.00 14.26 131 ILE D O 1
ATOM 10507 N N . TYR D 1 132 ? 16.899 -13.026 77.397 1.00 14.18 132 TYR D N 1
ATOM 10508 C CA . TYR D 1 132 ? 16.073 -12.322 78.341 1.00 17.75 132 TYR D CA 1
ATOM 10509 C C . TYR D 1 132 ? 16.864 -11.804 79.512 1.00 17.22 132 TYR D C 1
ATOM 10510 O O . TYR D 1 132 ? 16.555 -10.786 80.072 1.00 17.10 132 TYR D O 1
ATOM 10519 N N . LYS D 1 133 ? 17.898 -12.542 79.861 1.00 17.80 133 LYS D N 1
ATOM 10520 C CA . LYS D 1 133 ? 18.769 -12.147 80.964 1.00 20.00 133 LYS D CA 1
ATOM 10521 C C . LYS D 1 133 ? 19.318 -10.736 80.769 1.00 20.38 133 LYS D C 1
ATOM 10522 O O . LYS D 1 133 ? 19.713 -10.074 81.730 1.00 17.21 133 LYS D O 1
ATOM 10528 N N . PHE D 1 134 ? 19.345 -10.279 79.518 1.00 13.99 134 PHE D N 1
ATOM 10529 C CA . PHE D 1 134 ? 19.903 -8.968 79.189 1.00 16.48 134 PHE D CA 1
ATOM 10530 C C . PHE D 1 134 ? 18.832 -7.890 79.054 1.00 14.24 134 PHE D C 1
ATOM 10531 O O . PHE D 1 134 ? 19.096 -6.801 78.538 1.00 14.63 134 PHE D O 1
ATOM 10539 N N . LYS D 1 135 ? 17.628 -8.190 79.531 1.00 11.44 135 LYS D N 1
ATOM 10540 C CA . LYS D 1 135 ? 16.488 -7.297 79.339 1.00 16.28 135 LYS D CA 1
ATOM 10541 C C . LYS D 1 135 ? 16.750 -5.851 79.761 1.00 20.79 135 LYS D C 1
ATOM 10542 O O . LYS D 1 135 ? 16.471 -4.920 79.001 1.00 18.38 135 LYS D O 1
ATOM 10548 N N . TYR D 1 136 ? 17.247 -5.631 80.961 1.00 19.41 136 TYR D N 1
ATOM 10549 C CA . TYR D 1 136 ? 17.483 -4.308 81.474 1.00 21.08 136 TYR D CA 1
ATOM 10550 C C . TYR D 1 136 ? 18.482 -3.509 80.661 1.00 14.24 136 TYR D C 1
ATOM 10551 O O . TYR D 1 136 ? 18.234 -2.379 80.361 1.00 17.78 136 TYR D O 1
ATOM 10560 N N . ALA D 1 137 ? 19.565 -4.124 80.249 1.00 15.14 137 ALA D N 1
ATOM 10561 C CA . ALA D 1 137 ? 20.556 -3.454 79.420 1.00 15.52 137 ALA D CA 1
ATOM 10562 C C . ALA D 1 137 ? 19.958 -3.096 78.062 1.00 15.00 137 ALA D C 1
ATOM 10563 O O . ALA D 1 137 ? 20.159 -1.995 77.552 1.00 12.00 137 ALA D O 1
ATOM 10565 N N . ILE D 1 138 ? 19.211 -4.031 77.487 1.00 14.30 138 ILE D N 1
ATOM 10566 C CA . ILE D 1 138 ? 18.597 -3.826 76.180 1.00 12.26 138 ILE D CA 1
ATOM 10567 C C . ILE D 1 138 ? 17.535 -2.727 76.228 1.00 14.04 138 ILE D C 1
ATOM 10568 O O . ILE D 1 138 ? 17.430 -1.913 75.311 1.00 12.32 138 ILE D O 1
ATOM 10573 N N . LEU D 1 139 ? 16.767 -2.689 77.312 1.00 13.03 139 LEU D N 1
ATOM 10574 C CA . LEU D 1 139 ? 15.760 -1.645 77.480 1.00 16.53 139 LEU D CA 1
ATOM 10575 C C . LEU D 1 139 ? 16.384 -0.256 77.560 1.00 17.06 139 LEU D C 1
ATOM 10576 O O . LEU D 1 139 ? 15.882 0.688 76.951 1.00 17.67 139 LEU D O 1
ATOM 10581 N N . GLU D 1 140 ? 17.478 -0.121 78.307 1.00 13.15 140 GLU D N 1
ATOM 10582 C CA . GLU D 1 140 ? 18.137 1.173 78.394 1.00 17.40 140 GLU D CA 1
ATOM 10583 C C . GLU D 1 140 ? 18.641 1.621 77.027 1.00 16.38 140 GLU D C 1
ATOM 10584 O O . GLU D 1 140 ? 18.547 2.802 76.694 1.00 15.38 140 GLU D O 1
ATOM 10590 N N . ALA D 1 141 ? 19.152 0.683 76.237 1.00 12.71 141 ALA D N 1
ATOM 10591 C CA . ALA D 1 141 ? 19.617 0.995 74.891 1.00 16.62 141 ALA D CA 1
ATOM 10592 C C . ALA D 1 141 ? 18.452 1.413 74.001 1.00 17.71 141 ALA D C 1
ATOM 10593 O O . ALA D 1 141 ? 18.579 2.324 73.181 1.00 16.77 141 ALA D O 1
ATOM 10595 N N . VAL D 1 142 ? 17.313 0.744 74.165 1.00 14.41 142 VAL D N 1
ATOM 10596 C CA . VAL D 1 142 ? 16.124 1.100 73.404 1.00 15.99 142 VAL D CA 1
ATOM 10597 C C . VAL D 1 142 ? 15.705 2.536 73.698 1.00 15.57 142 VAL D C 1
ATOM 10598 O O . VAL D 1 142 ? 15.382 3.300 72.783 1.00 17.09 142 VAL D O 1
ATOM 10602 N N . ARG D 1 143 ? 15.710 2.897 74.977 1.00 14.00 143 ARG D N 1
ATOM 10603 C CA . ARG D 1 143 ? 15.326 4.241 75.401 1.00 16.17 143 ARG D CA 1
ATOM 10604 C C . ARG D 1 143 ? 16.244 5.300 74.792 1.00 20.51 143 ARG D C 1
ATOM 10605 O O . ARG D 1 143 ? 15.812 6.412 74.492 1.00 17.23 143 ARG D O 1
ATOM 10613 N N . LYS D 1 144 ? 17.504 4.990 74.627 1.00 14.79 144 LYS D N 1
ATOM 10614 C CA . LYS D 1 144 ? 18.463 5.873 74.071 1.00 18.50 144 LYS D CA 1
ATOM 10615 C C . LYS D 1 144 ? 18.471 5.988 72.553 1.00 20.30 144 LYS D C 1
ATOM 10616 O O . LYS D 1 144 ? 18.934 6.953 72.012 1.00 21.50 144 LYS D O 1
ATOM 10622 N N . VAL D 1 145 ? 17.937 4.990 71.883 1.00 16.17 145 VAL D N 1
ATOM 10623 C CA . VAL D 1 145 ? 18.007 4.927 70.421 1.00 14.81 145 VAL D CA 1
ATOM 10624 C C . VAL D 1 145 ? 16.701 5.250 69.689 1.00 17.61 145 VAL D C 1
ATOM 10625 O O . VAL D 1 145 ? 16.715 5.940 68.667 1.00 20.79 145 VAL D O 1
ATOM 10629 N N . PHE D 1 146 ? 15.580 4.753 70.201 1.00 16.83 146 PHE D N 1
ATOM 10630 C CA . PHE D 1 146 ? 14.318 4.831 69.471 1.00 20.44 146 PHE D CA 1
ATOM 10631 C C . PHE D 1 146 ? 13.306 5.811 70.064 1.00 20.59 146 PHE D C 1
ATOM 10632 O O . PHE D 1 146 ? 13.313 6.088 71.262 1.00 20.27 146 PHE D O 1
ATOM 10640 N N . ASP D 1 147 ? 12.436 6.330 69.199 1.00 21.78 147 ASP D N 1
ATOM 10641 C CA . ASP D 1 147 ? 11.255 7.069 69.630 1.00 22.20 147 ASP D CA 1
ATOM 10642 C C . ASP D 1 147 ? 10.089 6.091 69.636 1.00 22.20 147 ASP D C 1
ATOM 10643 O O . ASP D 1 147 ? 10.031 5.188 68.802 1.00 28.61 147 ASP D O 1
ATOM 10648 N N . TYR D 1 148 ? 9.162 6.254 70.580 1.00 20.31 148 TYR D N 1
ATOM 10649 C CA . TYR D 1 148 ? 8.009 5.361 70.652 1.00 20.31 148 TYR D CA 1
ATOM 10650 C C . TYR D 1 148 ? 6.900 5.872 71.557 1.00 21.08 148 TYR D C 1
ATOM 10651 O O . TYR D 1 148 ? 7.116 6.741 72.401 1.00 17.93 148 TYR D O 1
ATOM 10660 N N . LYS D 1 149 ? 5.764 5.295 71.378 1.00 13.64 149 LYS D N 1
ATOM 10661 C CA . LYS D 1 149 ? 4.659 5.555 72.189 1.00 14.11 149 LYS D CA 1
ATOM 10662 C C . LYS D 1 149 ? 4.571 4.616 73.360 1.00 16.99 149 LYS D C 1
ATOM 10663 O O . LYS D 1 149 ? 4.237 4.998 74.447 1.00 18.36 149 LYS D O 1
ATOM 10669 N N . SER D 1 150 ? 4.897 3.380 73.108 1.00 15.40 150 SER D N 1
ATOM 10670 C CA . SER D 1 150 ? 4.901 2.351 74.140 1.00 17.13 150 SER D CA 1
ATOM 10671 C C . SER D 1 150 ? 5.824 1.192 73.790 1.00 17.72 150 SER D C 1
ATOM 10672 O O . SER D 1 150 ? 6.273 1.056 72.653 1.00 9.45 150 SER D O 1
ATOM 10675 N N . ILE D 1 151 ? 6.089 0.352 74.784 1.00 14.19 151 ILE D N 1
ATOM 10676 C CA . ILE D 1 151 ? 6.894 -0.840 74.589 1.00 16.05 151 ILE D CA 1
ATOM 10677 C C . ILE D 1 151 ? 6.183 -2.055 75.170 1.00 19.96 151 ILE D C 1
ATOM 10678 O O . ILE D 1 151 ? 5.838 -2.083 76.352 1.00 17.23 151 ILE D O 1
ATOM 10683 N N . TYR D 1 152 ? 5.955 -3.047 74.316 1.00 16.71 152 TYR D N 1
ATOM 10684 C CA . TYR D 1 152 ? 5.428 -4.334 74.742 1.00 13.00 152 TYR D CA 1
ATOM 10685 C C . TYR D 1 152 ? 6.487 -5.380 74.449 1.00 16.72 152 TYR D C 1
ATOM 10686 O O . TYR D 1 152 ? 7.394 -5.148 73.646 1.00 13.98 152 TYR D O 1
ATOM 10695 N N . GLU D 1 153 ? 6.379 -6.530 75.102 1.00 11.11 153 GLU D N 1
ATOM 10696 C CA . GLU D 1 153 ? 7.346 -7.594 74.902 1.00 14.43 153 GLU D CA 1
ATOM 10697 C C . GLU D 1 153 ? 6.669 -8.948 74.987 1.00 19.32 153 GLU D C 1
ATOM 10698 O O . GLU D 1 153 ? 5.676 -9.107 75.692 1.00 16.81 153 GLU D O 1
ATOM 10704 N N . LYS D 1 154 ? 7.168 -9.878 74.233 1.00 15.39 154 LYS D N 1
ATOM 10705 C CA . LYS D 1 154 ? 6.804 -11.230 74.387 1.00 15.67 154 LYS D CA 1
ATOM 10706 C C . LYS D 1 154 ? 7.896 -12.238 74.659 1.00 19.68 154 LYS D C 1
ATOM 10707 O O . LYS D 1 154 ? 8.986 -12.151 74.140 1.00 17.42 154 LYS D O 1
ATOM 10713 N N . VAL D 1 155 ? 7.591 -13.188 75.534 1.00 19.25 155 VAL D N 1
ATOM 10714 C CA . VAL D 1 155 ? 8.536 -14.243 75.842 1.00 22.17 155 VAL D CA 1
ATOM 10715 C C . VAL D 1 155 ? 8.115 -15.435 75.010 1.00 25.15 155 VAL D C 1
ATOM 10716 O O . VAL D 1 155 ? 7.008 -15.954 75.158 1.00 21.96 155 VAL D O 1
ATOM 10720 N N . ARG D 1 156 ? 9.000 -15.857 74.120 1.00 20.73 156 ARG D N 1
ATOM 10721 C CA . ARG D 1 156 ? 8.650 -16.913 73.173 1.00 22.93 156 ARG D CA 1
ATOM 10722 C C . ARG D 1 156 ? 9.342 -18.239 73.451 1.00 24.35 156 ARG D C 1
ATOM 10723 O O . ARG D 1 156 ? 9.665 -18.976 72.519 1.00 35.68 156 ARG D O 1
ATOM 10731 N N . PHE D 1 157 ? 9.567 -18.550 74.723 1.00 20.64 157 PHE D N 1
ATOM 10732 C CA . PHE D 1 157 ? 10.211 -19.810 75.084 1.00 18.86 157 PHE D CA 1
ATOM 10733 C C . PHE D 1 157 ? 9.419 -20.599 76.123 1.00 20.04 157 PHE D C 1
ATOM 10734 O O . PHE D 1 157 ? 8.590 -20.033 76.839 1.00 26.40 157 PHE D O 1
ATOM 10742 N N . SER D 1 163 ? 4.749 -15.374 79.295 1.00 58.18 163 SER D N 1
ATOM 10743 C CA . SER D 1 163 ? 4.576 -14.129 80.000 1.00 49.35 163 SER D CA 1
ATOM 10744 C C . SER D 1 163 ? 4.636 -13.008 78.974 1.00 43.55 163 SER D C 1
ATOM 10745 O O . SER D 1 163 ? 4.150 -13.186 77.860 1.00 41.11 163 SER D O 1
ATOM 10748 N N . GLY D 1 164 ? 5.252 -11.882 79.326 1.00 36.97 164 GLY D N 1
ATOM 10749 C CA . GLY D 1 164 ? 5.221 -10.719 78.460 1.00 26.90 164 GLY D CA 1
ATOM 10750 C C . GLY D 1 164 ? 4.104 -9.765 78.827 1.00 31.81 164 GLY D C 1
ATOM 10751 O O . GLY D 1 164 ? 3.446 -9.935 79.852 1.00 28.86 164 GLY D O 1
ATOM 10752 N N . GLY D 1 165 ? 3.886 -8.760 77.985 1.00 26.43 165 GLY D N 1
ATOM 10753 C CA . GLY D 1 165 ? 2.839 -7.781 78.221 1.00 20.96 165 GLY D CA 1
ATOM 10754 C C . GLY D 1 165 ? 3.376 -6.365 78.138 1.00 20.97 165 GLY D C 1
ATOM 10755 O O . GLY D 1 165 ? 4.462 -6.130 77.604 1.00 15.59 165 GLY D O 1
ATOM 10756 N N . PHE D 1 166 ? 2.607 -5.420 78.666 1.00 17.74 166 PHE D N 1
ATOM 10757 C CA . PHE D 1 166 ? 2.996 -4.015 78.697 1.00 18.63 166 PHE D CA 1
ATOM 10758 C C . PHE D 1 166 ? 4.289 -3.838 79.489 1.00 16.48 166 PHE D C 1
ATOM 10759 O O . PHE D 1 166 ? 4.416 -4.346 80.601 1.00 17.98 166 PHE D O 1
ATOM 10767 N N . VAL D 1 167 ? 5.249 -3.128 78.903 1.00 18.87 167 VAL D N 1
ATOM 10768 C CA . VAL D 1 167 ? 6.504 -2.839 79.588 1.00 18.70 167 VAL D CA 1
ATOM 10769 C C . VAL D 1 167 ? 6.526 -1.411 80.135 1.00 15.21 167 VAL D C 1
ATOM 10770 O O . VAL D 1 167 ? 6.734 -1.200 81.327 1.00 22.27 167 VAL D O 1
ATOM 10774 N N . GLU D 1 168 ? 6.311 -0.433 79.260 1.00 17.55 168 GLU D N 1
ATOM 10775 C CA . GLU D 1 168 ? 6.318 0.962 79.685 1.00 17.15 168 GLU D CA 1
ATOM 10776 C C . GLU D 1 168 ? 5.794 1.882 78.591 1.00 19.88 168 GLU D C 1
ATOM 10777 O O . GLU D 1 168 ? 5.615 1.465 77.448 1.00 16.83 168 GLU D O 1
ATOM 10783 N N . GLY D 1 169 ? 5.555 3.138 78.952 1.00 17.85 169 GLY D N 1
ATOM 10784 C CA . GLY D 1 169 ? 5.057 4.123 78.008 1.00 12.75 169 GLY D CA 1
ATOM 10785 C C . GLY D 1 169 ? 3.557 4.331 78.098 1.00 19.21 169 GLY D C 1
ATOM 10786 O O . GLY D 1 169 ? 2.966 4.225 79.174 1.00 21.75 169 GLY D O 1
ATOM 10787 N N . ASP D 1 170 ? 2.940 4.627 76.958 1.00 19.06 170 ASP D N 1
ATOM 10788 C CA . ASP D 1 170 ? 1.512 4.922 76.909 1.00 20.74 170 ASP D CA 1
ATOM 10789 C C . ASP D 1 170 ? 0.712 3.794 76.260 1.00 15.81 170 ASP D C 1
ATOM 10790 O O . ASP D 1 170 ? 0.560 3.750 75.041 1.00 21.09 170 ASP D O 1
ATOM 10795 N N . ALA D 1 171 ? 0.196 2.895 77.088 1.00 15.77 171 ALA D N 1
ATOM 10796 C CA . ALA D 1 171 ? -0.561 1.748 76.608 1.00 20.00 171 ALA D CA 1
ATOM 10797 C C . ALA D 1 171 ? -1.777 2.183 75.793 1.00 19.66 171 ALA D C 1
ATOM 10798 O O . ALA D 1 171 ? -2.599 2.965 76.269 1.00 19.50 171 ALA D O 1
ATOM 10800 N N . PRO D 1 172 ? -1.883 1.690 74.550 1.00 18.72 172 PRO D N 1
ATOM 10801 C CA . PRO D 1 172 ? -3.041 1.989 73.709 1.00 19.21 172 PRO D CA 1
ATOM 10802 C C . PRO D 1 172 ? -4.151 0.987 73.971 1.00 23.08 172 PRO D C 1
ATOM 10803 O O . PRO D 1 172 ? -3.900 -0.065 74.565 1.00 17.38 172 PRO D O 1
ATOM 10807 N N . GLU D 1 173 ? -5.323 1.294 73.503 1.00 20.07 173 GLU D N 1
ATOM 10808 C CA . GLU D 1 173 ? -6.422 0.374 73.441 1.00 22.36 173 GLU D CA 1
ATOM 10809 C C . GLU D 1 173 ? -6.277 -0.566 72.282 1.00 23.59 173 GLU D C 1
ATOM 10810 O O . GLU D 1 173 ? -6.032 -0.155 71.183 1.00 24.69 173 GLU D O 1
ATOM 10816 N N . PHE D 1 174 ? -6.403 -1.846 72.540 1.00 16.76 174 PHE D N 1
ATOM 10817 C CA . PHE D 1 174 ? -6.340 -2.778 71.423 1.00 22.21 174 PHE D CA 1
ATOM 10818 C C . PHE D 1 174 ? -7.742 -3.147 70.955 1.00 23.67 174 PHE D C 1
ATOM 10819 O O . PHE D 1 174 ? -8.669 -3.238 71.763 1.00 21.86 174 PHE D O 1
ATOM 10827 N N . PRO D 1 175 ? -7.897 -3.367 69.643 1.00 19.53 175 PRO D N 1
ATOM 10828 C CA . PRO D 1 175 ? -6.760 -3.351 68.718 1.00 15.84 175 PRO D CA 1
ATOM 10829 C C . PRO D 1 175 ? -6.317 -1.942 68.340 1.00 20.98 175 PRO D C 1
ATOM 10830 O O . PRO D 1 175 ? -7.093 -0.991 68.450 1.00 21.74 175 PRO D O 1
ATOM 10834 N N . ILE D 1 176 ? -5.069 -1.815 67.904 1.00 21.82 176 ILE D N 1
ATOM 10835 C CA . ILE D 1 176 ? -4.613 -0.601 67.242 1.00 21.15 176 ILE D CA 1
ATOM 10836 C C . ILE D 1 176 ? -4.685 -0.854 65.747 1.00 19.95 176 ILE D C 1
ATOM 10837 O O . ILE D 1 176 ? -4.586 -1.995 65.303 1.00 15.88 176 ILE D O 1
ATOM 10842 N N . VAL D 1 177 ? -4.837 0.210 64.973 1.00 18.66 177 VAL D N 1
ATOM 10843 C CA . VAL D 1 177 ? -4.875 0.069 63.531 1.00 17.91 177 VAL D CA 1
ATOM 10844 C C . VAL D 1 177 ? -3.551 0.543 62.957 1.00 17.56 177 VAL D C 1
ATOM 10845 O O . VAL D 1 177 ? -3.140 1.684 63.170 1.00 21.61 177 VAL D O 1
ATOM 10849 N N . ILE D 1 178 ? -2.891 -0.342 62.220 1.00 15.41 178 ILE D N 1
ATOM 10850 C CA . ILE D 1 178 ? -1.657 0.020 61.542 1.00 13.33 178 ILE D CA 1
ATOM 10851 C C . ILE D 1 178 ? -1.930 0.182 60.062 1.00 13.50 178 ILE D C 1
ATOM 10852 O O . ILE D 1 178 ? -2.969 -0.256 59.564 1.00 17.72 178 ILE D O 1
ATOM 10857 N N . GLU D 1 179 ? -1.002 0.788 59.369 1.00 15.15 179 GLU D N 1
ATOM 10858 C CA . GLU D 1 179 ? -1.034 0.950 57.957 1.00 19.05 179 GLU D CA 1
ATOM 10859 C C . GLU D 1 179 ? 0.132 0.338 57.223 1.00 20.05 179 GLU D C 1
ATOM 10860 O O . GLU D 1 179 ? 1.244 0.548 57.621 1.00 20.88 179 GLU D O 1
ATOM 10866 N N . GLU D 1 180 ? -0.142 -0.400 56.145 1.00 15.85 180 GLU D N 1
ATOM 10867 C CA . GLU D 1 180 ? 0.913 -1.009 55.349 1.00 17.41 180 GLU D CA 1
ATOM 10868 C C . GLU D 1 180 ? 0.444 -1.103 53.902 1.00 17.37 180 GLU D C 1
ATOM 10869 O O . GLU D 1 180 ? -0.604 -1.683 53.620 1.00 15.94 180 GLU D O 1
ATOM 10875 N N . ASN D 1 181 ? 1.223 -0.536 52.989 1.00 15.64 181 ASN D N 1
ATOM 10876 C CA . ASN D 1 181 ? 0.825 -0.488 51.589 1.00 21.83 181 ASN D CA 1
ATOM 10877 C C . ASN D 1 181 ? -0.524 0.203 51.445 1.00 20.65 181 ASN D C 1
ATOM 10878 O O . ASN D 1 181 ? -1.376 -0.227 50.666 1.00 19.00 181 ASN D O 1
ATOM 10883 N N . PHE D 1 182 ? -0.715 1.269 52.216 1.00 18.62 182 PHE D N 1
ATOM 10884 C CA . PHE D 1 182 ? -1.952 2.042 52.173 1.00 21.46 182 PHE D CA 1
ATOM 10885 C C . PHE D 1 182 ? -3.157 1.166 52.492 1.00 21.38 182 PHE D C 1
ATOM 10886 O O . PHE D 1 182 ? -4.264 1.402 52.005 1.00 24.92 182 PHE D O 1
ATOM 10894 N N . THR D 1 183 ? -2.926 0.155 53.322 1.00 18.19 183 THR D N 1
ATOM 10895 C CA . THR D 1 183 ? -3.970 -0.773 53.734 1.00 15.86 183 THR D CA 1
ATOM 10896 C C . THR D 1 183 ? -3.974 -0.869 55.257 1.00 17.37 183 THR D C 1
ATOM 10897 O O . THR D 1 183 ? -2.914 -0.869 55.883 1.00 20.34 183 THR D O 1
ATOM 10901 N N . PHE D 1 184 ? -5.160 -0.947 55.850 1.00 18.04 184 PHE D N 1
ATOM 10902 C CA . PHE D 1 184 ? -5.286 -0.947 57.307 1.00 18.76 184 PHE D CA 1
ATOM 10903 C C . PHE D 1 184 ? -5.582 -2.330 57.885 1.00 18.54 184 PHE D C 1
ATOM 10904 O O . PHE D 1 184 ? -6.359 -3.102 57.325 1.00 16.60 184 PHE D O 1
ATOM 10912 N N . TYR D 1 185 ? -4.959 -2.628 59.019 1.00 9.62 185 TYR D N 1
ATOM 10913 C CA . TYR D 1 185 ? -5.154 -3.903 59.694 1.00 10.73 185 TYR D CA 1
ATOM 10914 C C . TYR D 1 185 ? -5.209 -3.688 61.196 1.00 15.48 185 TYR D C 1
ATOM 10915 O O . TYR D 1 185 ? -4.599 -2.755 61.717 1.00 13.61 185 TYR D O 1
ATOM 10924 N N . ASN D 1 186 ? -5.929 -4.564 61.888 1.00 13.57 186 ASN D N 1
ATOM 10925 C CA . ASN D 1 186 ? -5.937 -4.555 63.341 1.00 14.90 186 ASN D CA 1
ATOM 10926 C C . ASN D 1 186 ? -4.708 -5.256 63.902 1.00 19.75 186 ASN D C 1
ATOM 10927 O O . ASN D 1 186 ? -4.271 -6.279 63.372 1.00 18.00 186 ASN D O 1
ATOM 10932 N N . VAL D 1 187 ? -4.158 -4.701 64.978 1.00 13.78 187 VAL D N 1
ATOM 10933 C CA . VAL D 1 187 ? -3.038 -5.327 65.673 1.00 15.58 187 VAL D CA 1
ATOM 10934 C C . VAL D 1 187 ? -3.277 -5.396 67.181 1.00 19.31 187 VAL D C 1
ATOM 10935 O O . VAL D 1 187 ? -3.808 -4.463 67.783 1.00 16.35 187 VAL D O 1
ATOM 10939 N N . ASP D 1 188 ? -2.890 -6.515 67.783 1.00 17.05 188 ASP D N 1
ATOM 10940 C CA . ASP D 1 188 ? -2.986 -6.684 69.224 1.00 20.45 188 ASP D CA 1
ATOM 10941 C C . ASP D 1 188 ? -1.647 -7.186 69.742 1.00 22.96 188 ASP D C 1
ATOM 10942 O O . ASP D 1 188 ? -1.208 -8.278 69.383 1.00 21.25 188 ASP D O 1
ATOM 10947 N N . LEU D 1 189 ? -0.999 -6.388 70.585 1.00 23.16 189 LEU D N 1
ATOM 10948 C CA . LEU D 1 189 ? 0.344 -6.705 71.052 1.00 20.03 189 LEU D CA 1
ATOM 10949 C C . LEU D 1 189 ? 0.374 -7.508 72.350 1.00 19.90 189 LEU D C 1
ATOM 10950 O O . LEU D 1 189 ? 1.437 -7.966 72.768 1.00 26.95 189 LEU D O 1
ATOM 10955 N N . GLU D 1 190 ? -0.777 -7.684 72.992 1.00 25.37 190 GLU D N 1
ATOM 10956 C CA . GLU D 1 190 ? -0.782 -8.311 74.314 1.00 31.42 190 GLU D CA 1
ATOM 10957 C C . GLU D 1 190 ? -1.613 -9.589 74.454 1.00 32.23 190 GLU D C 1
ATOM 10958 O O . GLU D 1 190 ? -1.676 -10.170 75.535 1.00 33.22 190 GLU D O 1
ATOM 10964 N N . ASP D 1 191 ? -2.314 -9.993 73.436 1.00 40.55 191 ASP D N 1
ATOM 10965 C CA . ASP D 1 191 ? -2.972 -11.260 73.481 1.00 42.66 191 ASP D CA 1
ATOM 10966 C C . ASP D 1 191 ? -2.414 -12.373 72.609 1.00 45.91 191 ASP D C 1
ATOM 10967 O O . ASP D 1 191 ? -2.477 -12.354 71.398 1.00 45.92 191 ASP D O 1
ATOM 10972 N N . GLY D 1 192 ? -1.894 -13.375 73.277 1.00 46.40 192 GLY D N 1
ATOM 10973 C CA . GLY D 1 192 ? -1.336 -14.534 72.611 1.00 46.35 192 GLY D CA 1
ATOM 10974 C C . GLY D 1 192 ? 0.027 -14.269 72.009 1.00 45.78 192 GLY D C 1
ATOM 10975 O O . GLY D 1 192 ? 0.672 -13.265 72.310 1.00 45.43 192 GLY D O 1
ATOM 10976 N N . LEU D 1 193 ? 0.471 -15.249 71.250 1.00 40.28 193 LEU D N 1
ATOM 10977 C CA . LEU D 1 193 ? 1.726 -15.194 70.534 1.00 36.12 193 LEU D CA 1
ATOM 10978 C C . LEU D 1 193 ? 1.735 -14.197 69.348 1.00 33.96 193 LEU D C 1
ATOM 10979 O O . LEU D 1 193 ? 2.798 -13.641 69.028 1.00 37.71 193 LEU D O 1
ATOM 10984 N N . MET D 1 194 ? 0.584 -14.012 68.679 1.00 29.55 194 MET D N 1
ATOM 10985 C CA . MET D 1 194 ? 0.524 -13.435 67.387 1.00 23.38 194 MET D CA 1
ATOM 10986 C C . MET D 1 194 ? -0.102 -12.106 67.495 1.00 24.46 194 MET D C 1
ATOM 10987 O O . MET D 1 194 ? -0.759 -11.840 68.457 1.00 25.07 194 MET D O 1
ATOM 10992 N N . THR D 1 195 ? 0.174 -11.248 66.535 1.00 18.76 195 THR D N 1
ATOM 10993 C CA . THR D 1 195 ? -0.218 -9.844 66.630 1.00 16.05 195 THR D CA 1
ATOM 10994 C C . THR D 1 195 ? -1.384 -9.497 65.709 1.00 18.03 195 THR D C 1
ATOM 10995 O O . THR D 1 195 ? -1.987 -8.431 65.836 1.00 15.96 195 THR D O 1
ATOM 10999 N N . GLY D 1 196 ? -1.691 -10.394 64.775 1.00 14.64 196 GLY D N 1
ATOM 11000 C CA . GLY D 1 196 ? -2.744 -10.151 63.807 1.00 16.99 196 GLY D CA 1
ATOM 11001 C C . GLY D 1 196 ? -2.208 -9.992 62.397 1.00 16.64 196 GLY D C 1
ATOM 11002 O O . GLY D 1 196 ? -2.964 -10.043 61.426 1.00 15.48 196 GLY D O 1
ATOM 11003 N N . ILE D 1 197 ? -0.899 -9.797 62.278 1.00 14.50 197 ILE D N 1
ATOM 11004 C CA . ILE D 1 197 ? -0.272 -9.671 60.970 1.00 11.92 197 ILE D CA 1
ATOM 11005 C C . ILE D 1 197 ? 1.188 -10.118 60.971 1.00 15.63 197 ILE D C 1
ATOM 11006 O O . ILE D 1 197 ? 1.905 -9.936 61.957 1.00 12.92 197 ILE D O 1
ATOM 11011 N N . PHE D 1 198 ? 1.612 -10.705 59.859 1.00 11.59 198 PHE D N 1
ATOM 11012 C CA . PHE D 1 198 ? 3.011 -11.055 59.656 1.00 11.78 198 PHE D CA 1
ATOM 11013 C C . PHE D 1 198 ? 3.665 -9.978 58.810 1.00 11.82 198 PHE D C 1
ATOM 11014 O O . PHE D 1 198 ? 3.477 -9.930 57.595 1.00 12.77 198 PHE D O 1
ATOM 11022 N N . LEU D 1 199 ? 4.430 -9.108 59.457 1.00 12.06 199 LEU D N 1
ATOM 11023 C CA . LEU D 1 199 ? 5.058 -7.987 58.765 1.00 11.07 199 LEU D CA 1
ATOM 11024 C C . LEU D 1 199 ? 5.997 -8.440 57.651 1.00 9.00 199 LEU D C 1
ATOM 11025 O O . LEU D 1 199 ? 6.229 -7.702 56.700 1.00 7.50 199 LEU D O 1
ATOM 11030 N N . ASP D 1 200 ? 6.540 -9.648 57.768 1.00 9.07 200 ASP D N 1
ATOM 11031 C CA . ASP D 1 200 ? 7.542 -10.099 56.805 1.00 10.67 200 ASP D CA 1
ATOM 11032 C C . ASP D 1 200 ? 6.985 -10.292 55.393 1.00 7.74 200 ASP D C 1
ATOM 11033 O O . ASP D 1 200 ? 7.741 -10.433 54.439 1.00 7.68 200 ASP D O 1
ATOM 11038 N N . GLN D 1 201 ? 5.687 -10.317 55.217 1.00 12.36 201 GLN D N 1
ATOM 11039 C CA . GLN D 1 201 ? 5.009 -10.487 53.960 1.00 14.56 201 GLN D CA 1
ATOM 11040 C C . GLN D 1 201 ? 4.591 -9.167 53.293 1.00 13.69 201 GLN D C 1
ATOM 11041 O O . GLN D 1 201 ? 3.822 -9.178 52.363 1.00 11.36 201 GLN D O 1
ATOM 11047 N N . LYS D 1 202 ? 5.121 -8.050 53.778 1.00 12.74 202 LYS D N 1
ATOM 11048 C CA . LYS D 1 202 ? 4.743 -6.732 53.260 1.00 16.36 202 LYS D CA 1
ATOM 11049 C C . LYS D 1 202 ? 4.826 -6.618 51.740 1.00 12.12 202 LYS D C 1
ATOM 11050 O O . LYS D 1 202 ? 3.887 -6.146 51.093 1.00 9.65 202 LYS D O 1
ATOM 11056 N N . GLU D 1 203 ? 5.958 -7.030 51.177 1.00 11.84 203 GLU D N 1
ATOM 11057 C CA . GLU D 1 203 ? 6.195 -6.900 49.742 1.00 11.58 203 GLU D CA 1
ATOM 11058 C C . GLU D 1 203 ? 5.446 -7.964 48.939 1.00 11.84 203 GLU D C 1
ATOM 11059 O O . GLU D 1 203 ? 5.063 -7.734 47.792 1.00 10.40 203 GLU D O 1
ATOM 11065 N N . VAL D 1 204 ? 5.246 -9.130 49.541 1.00 12.03 204 VAL D N 1
ATOM 11066 C CA . VAL D 1 204 ? 4.467 -10.173 48.893 1.00 8.76 204 VAL D CA 1
ATOM 11067 C C . VAL D 1 204 ? 3.015 -9.724 48.749 1.00 14.08 204 VAL D C 1
ATOM 11068 O O . VAL D 1 204 ? 2.403 -9.913 47.699 1.00 11.53 204 VAL D O 1
ATOM 11072 N N . ARG D 1 205 ? 2.476 -9.121 49.807 1.00 9.24 205 ARG D N 1
ATOM 11073 C CA . ARG D 1 205 ? 1.126 -8.562 49.768 1.00 13.22 205 ARG D CA 1
ATOM 11074 C C . ARG D 1 205 ? 1.015 -7.482 48.703 1.00 14.99 205 ARG D C 1
ATOM 11075 O O . ARG D 1 205 ? 0.055 -7.451 47.936 1.00 13.71 205 ARG D O 1
ATOM 11083 N N . LYS D 1 206 ? 2.004 -6.593 48.664 1.00 11.90 206 LYS D N 1
ATOM 11084 C CA . LYS D 1 206 ? 2.052 -5.535 47.661 1.00 15.38 206 LYS D CA 1
ATOM 11085 C C . LYS D 1 206 ? 2.071 -6.106 46.242 1.00 17.68 206 LYS D C 1
ATOM 11086 O O . LYS D 1 206 ? 1.348 -5.634 45.365 1.00 17.20 206 LYS D O 1
ATOM 11092 N N . LYS D 1 207 ? 2.901 -7.123 46.028 1.00 17.47 207 LYS D N 1
ATOM 11093 C CA . LYS D 1 207 ? 3.016 -7.756 44.718 1.00 14.23 207 LYS D CA 1
ATOM 11094 C C . LYS D 1 207 ? 1.701 -8.408 44.300 1.00 16.18 207 LYS D C 1
ATOM 11095 O O . LYS D 1 207 ? 1.298 -8.319 43.140 1.00 19.01 207 LYS D O 1
ATOM 11101 N N . LEU D 1 208 ? 1.037 -9.061 45.248 1.00 12.53 208 LEU D N 1
ATOM 11102 C CA . LEU D 1 208 ? -0.239 -9.710 44.972 1.00 14.12 208 LEU D CA 1
ATOM 11103 C C . LEU D 1 208 ? -1.280 -8.708 44.464 1.00 14.43 208 LEU D C 1
ATOM 11104 O O . LEU D 1 208 ? -1.919 -8.932 43.435 1.00 15.14 208 LEU D O 1
ATOM 11109 N N . ARG D 1 209 ? -1.421 -7.550 45.052 1.00 16.89 209 ARG D N 1
ATOM 11110 C CA . ARG D 1 209 ? -2.380 -6.557 44.654 1.00 18.67 209 ARG D CA 1
ATOM 11111 C C . ARG D 1 209 ? -1.978 -5.917 43.417 1.00 15.90 209 ARG D C 1
ATOM 11112 O O . ARG D 1 209 ? -2.766 -5.672 42.565 1.00 18.81 209 ARG D O 1
ATOM 11120 N N . GLY D 1 210 ? -0.714 -5.610 43.364 1.00 14.72 210 GLY D N 1
ATOM 11121 C CA . GLY D 1 210 ? -0.211 -4.868 42.226 1.00 14.81 210 GLY D CA 1
ATOM 11122 C C . GLY D 1 210 ? -0.262 -5.586 40.890 1.00 20.03 210 GLY D C 1
ATOM 11123 O O . GLY D 1 210 ? -0.480 -4.951 39.855 1.00 15.35 210 GLY D O 1
ATOM 11124 N N . GLN D 1 211 ? -0.128 -6.874 40.868 1.00 14.53 211 GLN D N 1
ATOM 11125 C CA . GLN D 1 211 ? 0.072 -7.571 39.657 1.00 24.66 211 GLN D CA 1
ATOM 11126 C C . GLN D 1 211 ? -0.708 -8.870 39.475 1.00 20.26 211 GLN D C 1
ATOM 11127 O O . GLN D 1 211 ? -0.804 -9.354 38.397 1.00 22.13 211 GLN D O 1
ATOM 11133 N N . TYR D 1 212 ? -1.251 -9.436 40.532 1.00 19.56 212 TYR D N 1
ATOM 11134 C CA . TYR D 1 212 ? -1.954 -10.711 40.425 1.00 17.30 212 TYR D CA 1
ATOM 11135 C C . TYR D 1 212 ? -3.348 -10.709 41.050 1.00 17.27 212 TYR D C 1
ATOM 11136 O O . TYR D 1 212 ? -3.815 -11.742 41.528 1.00 15.32 212 TYR D O 1
ATOM 11145 N N . ALA D 1 213 ? -4.017 -9.560 41.029 1.00 12.07 213 ALA D N 1
ATOM 11146 C CA . ALA D 1 213 ? -5.321 -9.435 41.684 1.00 16.35 213 ALA D CA 1
ATOM 11147 C C . ALA D 1 213 ? -6.396 -8.734 40.847 1.00 18.65 213 ALA D C 1
ATOM 11148 O O . ALA D 1 213 ? -7.575 -9.077 40.937 1.00 17.30 213 ALA D O 1
ATOM 11150 N N . LYS D 1 214 ? -6.064 -7.781 39.993 1.00 15.74 214 LYS D N 1
ATOM 11151 C CA . LYS D 1 214 ? -7.062 -6.968 39.315 1.00 23.25 214 LYS D CA 1
ATOM 11152 C C . LYS D 1 214 ? -8.075 -7.723 38.501 1.00 21.75 214 LYS D C 1
ATOM 11153 O O . LYS D 1 214 ? -7.779 -8.454 37.608 1.00 22.63 214 LYS D O 1
ATOM 11159 N N . GLU D 1 215 ? -9.294 -7.531 38.904 1.00 19.36 215 GLU D N 1
ATOM 11160 C CA . GLU D 1 215 ? -10.372 -8.156 38.249 1.00 23.13 215 GLU D CA 1
ATOM 11161 C C . GLU D 1 215 ? -10.353 -9.684 38.308 1.00 25.69 215 GLU D C 1
ATOM 11162 O O . GLU D 1 215 ? -11.008 -10.322 37.528 1.00 22.79 215 GLU D O 1
ATOM 11168 N N . ARG D 1 216 ? -9.636 -10.251 39.268 1.00 21.50 216 ARG D N 1
ATOM 11169 C CA . ARG D 1 216 ? -9.572 -11.701 39.382 1.00 18.74 216 ARG D CA 1
ATOM 11170 C C . ARG D 1 216 ? -10.420 -12.209 40.539 1.00 17.82 216 ARG D C 1
ATOM 11171 O O . ARG D 1 216 ? -10.780 -11.454 41.444 1.00 15.52 216 ARG D O 1
ATOM 11179 N N . HIS D 1 217 ? -10.738 -13.497 40.502 1.00 14.43 217 HIS D N 1
ATOM 11180 C CA . HIS D 1 217 ? -11.308 -14.180 41.654 1.00 15.09 217 HIS D CA 1
ATOM 11181 C C . HIS D 1 217 ? -10.143 -14.746 42.454 1.00 19.81 217 HIS D C 1
ATOM 11182 O O . HIS D 1 217 ? -9.486 -15.699 42.030 1.00 11.90 217 HIS D O 1
ATOM 11189 N N . VAL D 1 218 ? -9.873 -14.134 43.601 1.00 16.01 218 VAL D N 1
ATOM 11190 C CA . VAL D 1 218 ? -8.696 -14.467 44.386 1.00 11.03 218 VAL D CA 1
ATOM 11191 C C . VAL D 1 218 ? -9.041 -15.364 45.565 1.00 18.07 218 VAL D C 1
ATOM 11192 O O . VAL D 1 218 ? -9.964 -15.079 46.329 1.00 15.35 218 VAL D O 1
ATOM 11196 N N . LEU D 1 219 ? -8.291 -16.452 45.705 1.00 13.95 219 LEU D N 1
ATOM 11197 C CA . LEU D 1 219 ? -8.487 -17.392 46.798 1.00 13.04 219 LEU D CA 1
ATOM 11198 C C . LEU D 1 219 ? -7.288 -17.364 47.745 1.00 14.56 219 LEU D C 1
ATOM 11199 O O . LEU D 1 219 ? -6.136 -17.398 47.309 1.00 9.99 219 LEU D O 1
ATOM 11204 N N . ASN D 1 220 ? -7.574 -17.313 49.042 1.00 8.76 220 ASN D N 1
ATOM 11205 C CA . ASN D 1 220 ? -6.540 -17.188 50.064 1.00 9.94 220 ASN D CA 1
ATOM 11206 C C . ASN D 1 220 ? -6.627 -18.313 51.091 1.00 13.38 220 ASN D C 1
ATOM 11207 O O . ASN D 1 220 ? -7.529 -18.330 51.931 1.00 13.81 220 ASN D O 1
ATOM 11212 N N . LEU D 1 221 ? -5.691 -19.254 51.019 1.00 11.38 221 LEU D N 1
ATOM 11213 C CA . LEU D 1 221 ? -5.726 -20.439 51.873 1.00 13.53 221 LEU D CA 1
ATOM 11214 C C . LEU D 1 221 ? -4.819 -20.296 53.095 1.00 10.61 221 LEU D C 1
ATOM 11215 O O . LEU D 1 221 ? -3.713 -19.765 52.998 1.00 14.54 221 LEU D O 1
ATOM 11220 N N . PHE D 1 222 ? -5.217 -20.851 54.213 1.00 16.28 222 PHE D N 1
ATOM 11221 C CA . PHE D 1 222 ? -4.549 -20.621 55.508 1.00 16.47 222 PHE D CA 1
ATOM 11222 C C . PHE D 1 222 ? -4.468 -19.094 55.797 1.00 15.75 222 PHE D C 1
ATOM 11223 O O . PHE D 1 222 ? -3.441 -18.595 56.050 1.00 15.04 222 PHE D O 1
ATOM 11231 N N . SER D 1 223 ? -5.605 -18.438 55.652 1.00 11.99 223 SER D N 1
ATOM 11232 C CA . SER D 1 223 ? -5.775 -17.001 55.612 1.00 12.26 223 SER D CA 1
ATOM 11233 C C . SER D 1 223 ? -5.418 -16.227 56.887 1.00 11.87 223 SER D C 1
ATOM 11234 O O . SER D 1 223 ? -5.163 -15.042 56.805 1.00 13.72 223 SER D O 1
ATOM 11237 N N . TYR D 1 224 ? -5.441 -16.875 58.042 1.00 11.31 224 TYR D N 1
ATOM 11238 C CA . TYR D 1 224 ? -5.190 -16.119 59.248 1.00 17.84 224 TYR D CA 1
ATOM 11239 C C . TYR D 1 224 ? -6.244 -15.022 59.290 1.00 16.96 224 TYR D C 1
ATOM 11240 O O . TYR D 1 224 ? -7.444 -15.296 59.234 1.00 31.39 224 TYR D O 1
ATOM 11249 N N . THR D 1 225 ? -5.788 -13.781 59.396 1.00 14.62 225 THR D N 1
ATOM 11250 C CA . THR D 1 225 ? -6.662 -12.656 59.548 1.00 11.93 225 THR D CA 1
ATOM 11251 C C . THR D 1 225 ? -7.013 -12.039 58.218 1.00 14.34 225 THR D C 1
ATOM 11252 O O . THR D 1 225 ? -7.463 -10.955 58.197 1.00 14.83 225 THR D O 1
ATOM 11256 N N . GLY D 1 226 ? -6.753 -12.730 57.127 1.00 12.19 226 GLY D N 1
ATOM 11257 C CA . GLY D 1 226 ? -7.176 -12.291 55.805 1.00 12.05 226 GLY D CA 1
ATOM 11258 C C . GLY D 1 226 ? -6.338 -11.210 55.146 1.00 12.17 226 GLY D C 1
ATOM 11259 O O . GLY D 1 226 ? -6.774 -10.598 54.170 1.00 16.84 226 GLY D O 1
ATOM 11260 N N . ALA D 1 227 ? -5.133 -10.980 55.656 1.00 12.16 227 ALA D N 1
ATOM 11261 C CA . ALA D 1 227 ? -4.285 -9.906 55.139 1.00 13.23 227 ALA D CA 1
ATOM 11262 C C . ALA D 1 227 ? -4.145 -9.908 53.610 1.00 11.52 227 ALA D C 1
ATOM 11263 O O . ALA D 1 227 ? -4.242 -8.857 52.978 1.00 10.82 227 ALA D O 1
ATOM 11265 N N . PHE D 1 228 ? -3.915 -11.078 53.022 1.00 12.37 228 PHE D N 1
ATOM 11266 C CA . PHE D 1 228 ? -3.788 -11.186 51.567 1.00 12.98 228 PHE D CA 1
ATOM 11267 C C . PHE D 1 228 ? -5.095 -10.820 50.871 1.00 13.67 228 PHE D C 1
ATOM 11268 O O . PHE D 1 228 ? -5.098 -10.135 49.843 1.00 13.51 228 PHE D O 1
ATOM 11276 N N . SER D 1 229 ? -6.207 -11.280 51.436 1.00 10.45 229 SER D N 1
ATOM 11277 C CA . SER D 1 229 ? -7.518 -11.019 50.854 1.00 16.86 229 SER D CA 1
ATOM 11278 C C . SER D 1 229 ? -7.852 -9.538 50.955 1.00 18.93 229 SER D C 1
ATOM 11279 O O . SER D 1 229 ? -8.354 -8.936 50.004 1.00 13.69 229 SER D O 1
ATOM 11282 N N . VAL D 1 230 ? -7.569 -8.957 52.116 1.00 16.09 230 VAL D N 1
ATOM 11283 C CA . VAL D 1 230 ? -7.890 -7.557 52.372 1.00 18.58 230 VAL D CA 1
ATOM 11284 C C . VAL D 1 230 ? -7.245 -6.623 51.352 1.00 15.03 230 VAL D C 1
ATOM 11285 O O . VAL D 1 230 ? -7.920 -5.791 50.753 1.00 18.93 230 VAL D O 1
ATOM 11289 N N . ILE D 1 231 ? -5.938 -6.766 51.151 1.00 13.73 231 ILE D N 1
ATOM 11290 C CA . ILE D 1 231 ? -5.232 -5.901 50.208 1.00 13.69 231 ILE D CA 1
ATOM 11291 C C . ILE D 1 231 ? -5.599 -6.220 48.760 1.00 17.14 231 ILE D C 1
ATOM 11292 O O . ILE D 1 231 ? -5.635 -5.331 47.911 1.00 24.41 231 ILE D O 1
ATOM 11297 N N . ALA D 1 232 ? -5.871 -7.490 48.485 1.00 18.98 232 ALA D N 1
ATOM 11298 C CA . ALA D 1 232 ? -6.234 -7.909 47.134 1.00 17.52 232 ALA D CA 1
ATOM 11299 C C . ALA D 1 232 ? -7.612 -7.383 46.754 1.00 19.05 232 ALA D C 1
ATOM 11300 O O . ALA D 1 232 ? -7.842 -6.981 45.615 1.00 18.36 232 ALA D O 1
ATOM 11302 N N . ALA D 1 233 ? -8.522 -7.379 47.724 1.00 19.08 233 ALA D N 1
ATOM 11303 C CA . ALA D 1 233 ? -9.911 -6.998 47.489 1.00 17.86 233 ALA D CA 1
ATOM 11304 C C . ALA D 1 233 ? -10.055 -5.594 46.905 1.00 24.23 233 ALA D C 1
ATOM 11305 O O . ALA D 1 233 ? -11.130 -5.221 46.438 1.00 26.90 233 ALA D O 1
ATOM 11307 N N . SER D 1 234 ? -8.978 -4.819 46.935 1.00 24.55 234 SER D N 1
ATOM 11308 C CA . SER D 1 234 ? -9.010 -3.461 46.400 1.00 27.37 234 SER D CA 1
ATOM 11309 C C . SER D 1 234 ? -8.941 -3.454 44.875 1.00 29.48 234 SER D C 1
ATOM 11310 O O . SER D 1 234 ? -9.130 -2.415 44.246 1.00 27.99 234 SER D O 1
ATOM 11313 N N . GLU D 1 235 ? -8.685 -4.598 44.274 1.00 23.33 235 GLU D N 1
ATOM 11314 C CA . GLU D 1 235 ? -8.623 -4.724 42.866 1.00 24.07 235 GLU D CA 1
ATOM 11315 C C . GLU D 1 235 ? -9.300 -5.987 42.369 1.00 23.04 235 GLU D C 1
ATOM 11316 O O . GLU D 1 235 ? -9.743 -6.031 41.261 1.00 23.24 235 GLU D O 1
ATOM 11322 N N . ALA D 1 236 ? -9.385 -6.992 43.209 1.00 18.82 236 ALA D N 1
ATOM 11323 C CA . ALA D 1 236 ? -10.030 -8.251 42.855 1.00 20.77 236 ALA D CA 1
ATOM 11324 C C . ALA D 1 236 ? -11.525 -8.080 42.591 1.00 23.42 236 ALA D C 1
ATOM 11325 O O . ALA D 1 236 ? -12.178 -7.229 43.193 1.00 22.63 236 ALA D O 1
ATOM 11327 N N . SER D 1 237 ? -12.046 -8.921 41.748 1.00 22.24 237 SER D N 1
ATOM 11328 C CA . SER D 1 237 ? -13.442 -8.989 41.486 1.00 21.46 237 SER D CA 1
ATOM 11329 C C . SER D 1 237 ? -14.113 -9.577 42.686 1.00 23.04 237 SER D C 1
ATOM 11330 O O . SER D 1 237 ? -15.171 -9.164 43.067 1.00 23.78 237 SER D O 1
ATOM 11333 N N . SER D 1 238 ? -13.437 -10.532 43.294 1.00 20.51 238 SER D N 1
ATOM 11334 C CA . SER D 1 238 ? -13.842 -11.108 44.573 1.00 19.02 238 SER D CA 1
ATOM 11335 C C . SER D 1 238 ? -12.658 -11.762 45.280 1.00 19.56 238 SER D C 1
ATOM 11336 O O . SER D 1 238 ? -11.630 -12.040 44.663 1.00 15.90 238 SER D O 1
ATOM 11339 N N . THR D 1 239 ? -12.798 -11.996 46.580 1.00 11.45 239 THR D N 1
ATOM 11340 C CA . THR D 1 239 ? -11.791 -12.742 47.320 1.00 14.99 239 THR D CA 1
ATOM 11341 C C . THR D 1 239 ? -12.476 -13.784 48.189 1.00 17.79 239 THR D C 1
ATOM 11342 O O . THR D 1 239 ? -13.574 -13.558 48.703 1.00 18.74 239 THR D O 1
ATOM 11346 N N . THR D 1 240 ? -11.821 -14.927 48.344 1.00 13.05 240 THR D N 1
ATOM 11347 C CA . THR D 1 240 ? -12.334 -16.007 49.171 1.00 15.96 240 THR D CA 1
ATOM 11348 C C . THR D 1 240 ? -11.237 -16.458 50.121 1.00 16.89 240 THR D C 1
ATOM 11349 O O . THR D 1 240 ? -10.150 -16.849 49.687 1.00 12.74 240 THR D O 1
ATOM 11353 N N . SER D 1 241 ? -11.523 -16.377 51.417 1.00 8.96 241 SER D N 1
ATOM 11354 C CA . SER D 1 241 ? -10.543 -16.690 52.450 1.00 11.40 241 SER D CA 1
ATOM 11355 C C . SER D 1 241 ? -10.915 -17.962 53.197 1.00 13.54 241 SER D C 1
ATOM 11356 O O . SER D 1 241 ? -12.064 -18.145 53.610 1.00 15.02 241 SER D O 1
ATOM 11359 N N . VAL D 1 242 ? -9.934 -18.839 53.374 1.00 13.10 242 VAL D N 1
ATOM 11360 C CA . VAL D 1 242 ? -10.152 -20.104 54.059 1.00 14.96 242 VAL D CA 1
ATOM 11361 C C . VAL D 1 242 ? -9.155 -20.287 55.199 1.00 17.25 242 VAL D C 1
ATOM 11362 O O . VAL D 1 242 ? -7.942 -20.247 54.989 1.00 13.55 242 VAL D O 1
ATOM 11366 N N . ASP D 1 243 ? -9.674 -20.486 56.405 1.00 9.94 243 ASP D N 1
ATOM 11367 C CA . ASP D 1 243 ? -8.831 -20.766 57.562 1.00 15.31 243 ASP D CA 1
ATOM 11368 C C . ASP D 1 243 ? -9.561 -21.695 58.533 1.00 16.01 243 ASP D C 1
ATOM 11369 O O . ASP D 1 243 ? -10.768 -21.567 58.741 1.00 20.21 243 ASP D O 1
ATOM 11374 N N . LEU D 1 244 ? -8.825 -22.632 59.118 1.00 10.59 244 LEU D N 1
ATOM 11375 C CA . LEU D 1 244 ? -9.427 -23.646 59.980 1.00 17.65 244 LEU D CA 1
ATOM 11376 C C . LEU D 1 244 ? -9.916 -23.111 61.335 1.00 18.46 244 LEU D C 1
ATOM 11377 O O . LEU D 1 244 ? -10.797 -23.702 61.956 1.00 19.04 244 LEU D O 1
ATOM 11382 N N . ALA D 1 245 ? -9.352 -21.998 61.789 1.00 19.73 245 ALA D N 1
ATOM 11383 C CA . ALA D 1 245 ? -9.680 -21.470 63.111 1.00 22.69 245 ALA D CA 1
ATOM 11384 C C . ALA D 1 245 ? -10.935 -20.606 63.079 1.00 22.04 245 ALA D C 1
ATOM 11385 O O . ALA D 1 245 ? -11.086 -19.755 62.205 1.00 21.44 245 ALA D O 1
ATOM 11387 N N . ASN D 1 246 ? -11.805 -20.787 64.066 1.00 27.86 246 ASN D N 1
ATOM 11388 C CA . ASN D 1 246 ? -13.061 -20.042 64.135 1.00 16.35 246 ASN D CA 1
ATOM 11389 C C . ASN D 1 246 ? -12.843 -18.534 64.267 1.00 19.20 246 ASN D C 1
ATOM 11390 O O . ASN D 1 246 ? -13.579 -17.739 63.685 1.00 19.67 246 ASN D O 1
ATOM 11395 N N . ARG D 1 247 ? -11.832 -18.151 65.039 1.00 20.00 247 ARG D N 1
ATOM 11396 C CA . ARG D 1 247 ? -11.498 -16.769 65.252 1.00 23.02 247 ARG D CA 1
ATOM 11397 C C . ARG D 1 247 ? -11.209 -15.995 63.983 1.00 18.74 247 ARG D C 1
ATOM 11398 O O . ARG D 1 247 ? -11.349 -14.806 63.924 1.00 17.97 247 ARG D O 1
ATOM 11406 N N . SER D 1 248 ? -10.851 -16.730 62.944 1.00 19.61 248 SER D N 1
ATOM 11407 C CA . SER D 1 248 ? -10.449 -16.080 61.694 1.00 13.98 248 SER D CA 1
ATOM 11408 C C . SER D 1 248 ? -11.561 -15.306 60.983 1.00 13.08 248 SER D C 1
ATOM 11409 O O . SER D 1 248 ? -11.301 -14.274 60.360 1.00 14.74 248 SER D O 1
ATOM 11412 N N . ARG D 1 249 ? -12.797 -15.793 61.053 1.00 16.46 249 ARG D N 1
ATOM 11413 C CA . ARG D 1 249 ? -13.903 -15.123 60.363 1.00 16.21 249 ARG D CA 1
ATOM 11414 C C . ARG D 1 249 ? -14.202 -13.709 60.885 1.00 13.93 249 ARG D C 1
ATOM 11415 O O . ARG D 1 249 ? -14.382 -12.780 60.098 1.00 16.89 249 ARG D O 1
ATOM 11423 N N . SER D 1 250 ? -14.247 -13.551 62.205 1.00 18.96 250 SER D N 1
ATOM 11424 C CA . SER D 1 250 ? -14.420 -12.242 62.824 1.00 19.27 250 SER D CA 1
ATOM 11425 C C . SER D 1 250 ? -13.248 -11.315 62.520 1.00 1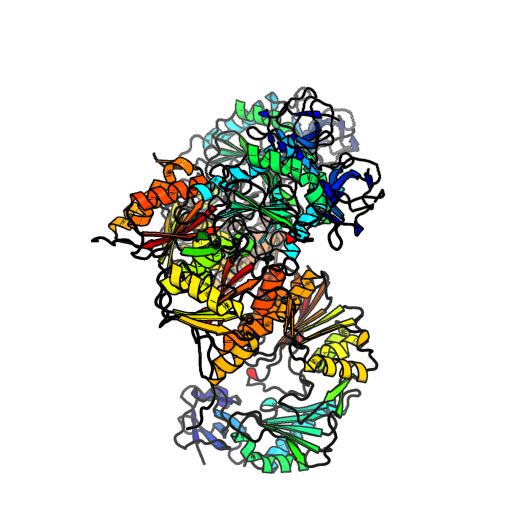6.30 250 SER D C 1
ATOM 11426 O O . SER D 1 250 ? -13.434 -10.194 62.046 1.00 15.33 250 SER D O 1
ATOM 11429 N N . LEU D 1 251 ? -12.038 -11.792 62.790 1.00 14.79 251 LEU D N 1
ATOM 11430 C CA . LEU D 1 251 ? -10.843 -10.987 62.566 1.00 19.94 251 LEU D CA 1
ATOM 11431 C C . LEU D 1 251 ? -10.739 -10.519 61.118 1.00 9.12 251 LEU D C 1
ATOM 11432 O O . LEU D 1 251 ? -10.347 -9.385 60.855 1.00 16.66 251 LEU D O 1
ATOM 11437 N N . THR D 1 252 ? -11.094 -11.390 60.180 1.00 12.21 252 THR D N 1
ATOM 11438 C CA . THR D 1 252 ? -10.998 -11.049 58.764 1.00 11.59 252 THR D CA 1
ATOM 11439 C C . THR D 1 252 ? -12.052 -10.024 58.360 1.00 14.91 252 THR D C 1
ATOM 11440 O O . THR D 1 252 ? -11.760 -9.077 57.627 1.00 12.61 252 THR D O 1
ATOM 11444 N N . GLU D 1 253 ? -13.280 -10.216 58.794 1.00 17.96 253 GLU D N 1
ATOM 11445 C CA . GLU D 1 253 ? -14.338 -9.250 58.591 1.00 21.32 253 GLU D CA 1
ATOM 11446 C C . GLU D 1 253 ? -13.995 -7.869 59.090 1.00 17.63 253 GLU D C 1
ATOM 11447 O O . GLU D 1 253 ? -14.154 -6.916 58.387 1.00 19.52 253 GLU D O 1
ATOM 11453 N N . GLU D 1 254 ? -13.457 -7.786 60.283 1.00 17.99 254 GLU D N 1
ATOM 11454 C CA . GLU D 1 254 ? -13.027 -6.516 60.861 1.00 19.90 254 GLU D CA 1
ATOM 11455 C C . GLU D 1 254 ? -11.972 -5.839 59.992 1.00 15.63 254 GLU D C 1
ATOM 11456 O O . GLU D 1 254 ? -12.030 -4.629 59.764 1.00 18.15 254 GLU D O 1
ATOM 11462 N N . ASN D 1 255 ? -11.007 -6.619 59.510 1.00 16.51 255 ASN D N 1
ATOM 11463 C CA . ASN D 1 255 ? -9.975 -6.083 58.632 1.00 10.90 255 ASN D CA 1
ATOM 11464 C C . ASN D 1 255 ? -10.562 -5.544 57.334 1.00 15.59 255 ASN D C 1
ATOM 11465 O O . ASN D 1 255 ? -10.153 -4.491 56.849 1.00 15.38 255 ASN D O 1
ATOM 11470 N N . PHE D 1 256 ? -11.527 -6.267 56.771 1.00 12.17 256 PHE D N 1
ATOM 11471 C CA . PHE D 1 256 ? -12.232 -5.773 55.594 1.00 17.62 256 PHE D CA 1
ATOM 11472 C C . PHE D 1 256 ? -12.937 -4.454 55.910 1.00 19.24 256 PHE D C 1
ATOM 11473 O O . PHE D 1 256 ? -12.877 -3.504 55.129 1.00 18.98 256 PHE D O 1
ATOM 11481 N N . GLY D 1 257 ? -13.598 -4.405 57.062 1.00 16.18 257 GLY D N 1
ATOM 11482 C CA . GLY D 1 257 ? -14.308 -3.211 57.487 1.00 16.81 257 GLY D CA 1
ATOM 11483 C C . GLY D 1 257 ? -13.422 -1.980 57.576 1.00 24.84 257 GLY D C 1
ATOM 11484 O O . GLY D 1 257 ? -13.869 -0.868 57.298 1.00 22.70 257 GLY D O 1
ATOM 11485 N N . LEU D 1 258 ? -12.196 -2.153 57.994 1.00 19.43 258 LEU D N 1
ATOM 11486 C CA . LEU D 1 258 ? -11.263 -1.072 58.103 1.00 20.44 258 LEU D CA 1
ATOM 11487 C C . LEU D 1 258 ? -10.892 -0.397 56.796 1.00 22.18 258 LEU D C 1
ATOM 11488 O O . LEU D 1 258 ? -10.408 0.702 56.774 1.00 23.14 258 LEU D O 1
ATOM 11493 N N . ASN D 1 259 ? -11.148 -1.072 55.712 1.00 20.89 259 ASN D N 1
ATOM 11494 C CA . ASN D 1 259 ? -10.765 -0.573 54.453 1.00 25.99 259 ASN D CA 1
ATOM 11495 C C . ASN D 1 259 ? -11.953 -0.322 53.547 1.00 24.57 259 ASN D C 1
ATOM 11496 O O . ASN D 1 259 ? -11.806 0.001 52.406 1.00 26.61 259 ASN D O 1
ATOM 11501 N N . ALA D 1 260 ? -13.139 -0.532 54.068 1.00 31.72 260 ALA D N 1
ATOM 11502 C CA . ALA D 1 260 ? -14.385 -0.147 53.449 1.00 38.83 260 ALA D CA 1
ATOM 11503 C C . ALA D 1 260 ? -14.389 -0.847 52.155 1.00 44.98 260 ALA D C 1
ATOM 11504 O O . ALA D 1 260 ? -14.184 -0.318 51.074 1.00 36.63 260 ALA D O 1
ATOM 11506 N N . ILE D 1 261 ? -14.521 -2.123 52.353 1.00 53.46 261 ILE D N 1
ATOM 11507 C CA . ILE D 1 261 ? -14.487 -3.025 51.292 1.00 49.19 261 ILE D CA 1
ATOM 11508 C C . ILE D 1 261 ? -15.844 -3.599 51.209 1.00 45.91 261 ILE D C 1
ATOM 11509 O O . ILE D 1 261 ? -16.456 -3.893 52.234 1.00 40.08 261 ILE D O 1
ATOM 11514 N N . ASP D 1 262 ? -16.330 -3.723 49.985 1.00 46.51 262 ASP D N 1
ATOM 11515 C CA . ASP D 1 262 ? -17.655 -4.293 49.811 1.00 47.32 262 ASP D CA 1
ATOM 11516 C C . ASP D 1 262 ? -17.641 -5.773 49.987 1.00 40.62 262 ASP D C 1
ATOM 11517 O O . ASP D 1 262 ? -17.098 -6.504 49.201 1.00 44.05 262 ASP D O 1
ATOM 11522 N N . PRO D 1 263 ? -18.248 -6.180 51.101 1.00 39.56 263 PRO D N 1
ATOM 11523 C CA . PRO D 1 263 ? -18.286 -7.562 51.600 1.00 44.20 263 PRO D CA 1
ATOM 11524 C C . PRO D 1 263 ? -19.059 -8.501 50.689 1.00 46.95 263 PRO D C 1
ATOM 11525 O O . PRO D 1 263 ? -18.868 -9.716 50.734 1.00 41.69 263 PRO D O 1
ATOM 11529 N N . LYS D 1 264 ? -19.933 -7.928 49.875 1.00 46.58 264 LYS D N 1
ATOM 11530 C CA . LYS D 1 264 ? -20.801 -8.694 49.036 1.00 39.71 264 LYS D CA 1
ATOM 11531 C C . LYS D 1 264 ? -19.951 -9.538 48.122 1.00 40.15 264 LYS D C 1
ATOM 11532 O O . LYS D 1 264 ? -20.336 -10.607 47.713 1.00 40.86 264 LYS D O 1
ATOM 11538 N N . SER D 1 265 ? -18.776 -9.027 47.834 1.00 36.90 265 SER D N 1
ATOM 11539 C CA . SER D 1 265 ? -17.856 -9.661 46.943 1.00 39.43 265 SER D CA 1
ATOM 11540 C C . SER D 1 265 ? -16.745 -10.376 47.705 1.00 38.34 265 SER D C 1
ATOM 11541 O O . SER D 1 265 ? -15.755 -10.809 47.141 1.00 32.00 265 SER D O 1
ATOM 11544 N N . GLN D 1 266 ? -16.929 -10.472 49.019 1.00 32.37 266 GLN D N 1
ATOM 11545 C CA . GLN D 1 266 ? -15.960 -11.137 49.879 1.00 27.85 266 GLN D CA 1
ATOM 11546 C C . GLN D 1 266 ? -16.576 -12.378 50.513 1.00 26.13 266 GLN D C 1
ATOM 11547 O O . GLN D 1 266 ? -17.627 -12.314 51.151 1.00 33.20 266 GLN D O 1
ATOM 11553 N N . TYR D 1 267 ? -15.905 -13.507 50.324 1.00 23.57 267 TYR D N 1
ATOM 11554 C CA . TYR D 1 267 ? -16.352 -14.787 50.854 1.00 17.03 267 TYR D CA 1
ATOM 11555 C C . TYR D 1 267 ? -15.393 -15.310 51.919 1.00 22.24 267 TYR D C 1
ATOM 11556 O O . TYR D 1 267 ? -14.174 -15.267 51.756 1.00 15.71 267 TYR D O 1
ATOM 11565 N N . ILE D 1 268 ? -15.967 -15.798 53.013 1.00 17.31 268 ILE D N 1
ATOM 11566 C CA . ILE D 1 268 ? -15.206 -16.298 54.144 1.00 18.32 268 ILE D CA 1
ATOM 11567 C C . ILE D 1 268 ? -15.621 -17.637 54.624 1.00 19.56 268 ILE D C 1
ATOM 11568 O O . ILE D 1 268 ? -16.721 -17.850 55.030 1.00 26.69 268 ILE D O 1
ATOM 11573 N N . TYR D 1 269 ? -14.709 -18.559 54.585 1.00 20.21 269 TYR D N 1
ATOM 11574 C CA . TYR D 1 269 ? -14.940 -19.859 55.105 1.00 19.91 269 TYR D CA 1
ATOM 11575 C C . TYR D 1 269 ? -14.055 -20.254 56.289 1.00 24.18 269 TYR D C 1
ATOM 11576 O O . TYR D 1 269 ? -12.897 -19.911 56.338 1.00 19.11 269 TYR D O 1
ATOM 11585 N N . VAL D 1 270 ? -14.628 -20.981 57.231 1.00 15.26 270 VAL D N 1
ATOM 11586 C CA . VAL D 1 270 ? -13.849 -21.556 58.313 1.00 21.42 270 VAL D CA 1
ATOM 11587 C C . VAL D 1 270 ? -13.845 -23.057 58.105 1.00 19.98 270 VAL D C 1
ATOM 11588 O O . VAL D 1 270 ? -14.851 -23.727 58.331 1.00 27.51 270 VAL D O 1
ATOM 11592 N N . MET D 1 271 ? -12.711 -23.582 57.657 1.00 22.42 271 MET D N 1
ATOM 11593 C CA . MET D 1 271 ? -12.667 -24.946 57.159 1.00 21.04 271 MET D CA 1
ATOM 11594 C C . MET D 1 271 ? -11.239 -25.384 56.868 1.00 20.91 271 MET D C 1
ATOM 11595 O O . MET D 1 271 ? -10.364 -24.555 56.615 1.00 18.61 271 MET D O 1
ATOM 11600 N N . ASP D 1 272 ? -11.005 -26.691 56.931 1.00 22.56 272 ASP D N 1
ATOM 11601 C CA . ASP D 1 272 ? -9.700 -27.245 56.613 1.00 21.05 272 ASP D CA 1
ATOM 11602 C C . ASP D 1 272 ? -9.442 -27.071 55.121 1.00 19.87 272 ASP D C 1
ATOM 11603 O O . ASP D 1 272 ? -10.257 -27.480 54.296 1.00 19.54 272 ASP D O 1
ATOM 11608 N N . THR D 1 273 ? -8.317 -26.448 54.781 1.00 18.21 273 THR D N 1
ATOM 11609 C CA . THR D 1 273 ? -7.968 -26.196 53.384 1.00 18.73 273 THR D CA 1
ATOM 11610 C C . THR D 1 273 ? -8.245 -27.408 52.497 1.00 15.11 273 THR D C 1
ATOM 11611 O O . THR D 1 273 ? -8.812 -27.278 51.414 1.00 16.72 273 THR D O 1
ATOM 11615 N N . PHE D 1 274 ? -7.838 -28.581 52.967 1.00 19.98 274 PHE D N 1
ATOM 11616 C CA . PHE D 1 274 ? -7.972 -29.805 52.186 1.00 20.85 274 PHE D CA 1
ATOM 11617 C C . PHE D 1 274 ? -9.431 -30.193 51.972 1.00 23.08 274 PHE D C 1
ATOM 11618 O O . PHE D 1 274 ? -9.785 -30.736 50.927 1.00 23.90 274 PHE D O 1
ATOM 11626 N N . ASP D 1 275 ? -10.277 -29.900 52.952 1.00 23.39 275 ASP D N 1
ATOM 11627 C CA . ASP D 1 275 ? -11.711 -30.105 52.791 1.00 23.05 275 ASP D CA 1
ATOM 11628 C C . ASP D 1 275 ? -12.271 -29.105 51.792 1.00 21.75 275 ASP D C 1
ATOM 11629 O O . ASP D 1 275 ? -13.168 -29.429 51.017 1.00 24.85 275 ASP D O 1
ATOM 11634 N N . PHE D 1 276 ? -11.737 -27.886 51.809 1.00 20.94 276 PHE D N 1
ATOM 11635 C CA . PHE D 1 276 ? -12.200 -26.854 50.889 1.00 18.99 276 PHE D CA 1
ATOM 11636 C C . PHE D 1 276 ? -11.865 -27.186 49.438 1.00 23.64 276 PHE D C 1
ATOM 11637 O O . PHE D 1 276 ? -12.623 -26.848 48.532 1.00 22.79 276 PHE D O 1
ATOM 11645 N N . TYR D 1 277 ? -10.725 -27.836 49.218 1.00 23.37 277 TYR D N 1
ATOM 11646 C CA . TYR D 1 277 ? -10.366 -28.287 47.875 1.00 22.63 277 TYR D CA 1
ATOM 11647 C C . TYR D 1 277 ? -11.494 -29.138 47.295 1.00 21.02 277 TYR D C 1
ATOM 11648 O O . TYR D 1 277 ? -11.938 -28.923 46.168 1.00 15.85 277 TYR D O 1
ATOM 11657 N N . LYS D 1 278 ? -11.943 -30.119 48.081 1.00 25.51 278 LYS D N 1
ATOM 11658 C CA . LYS D 1 278 ? -13.021 -31.035 47.683 1.00 26.92 278 LYS D CA 1
ATOM 11659 C C . LYS D 1 278 ? -14.381 -30.358 47.475 1.00 28.73 278 LYS D C 1
ATOM 11660 O O . LYS D 1 278 ? -15.084 -30.650 46.510 1.00 32.76 278 LYS D O 1
ATOM 11666 N N . TYR D 1 279 ? -14.732 -29.472 48.403 1.00 25.46 279 TYR D N 1
ATOM 11667 C CA . TYR D 1 279 ? -15.953 -28.680 48.305 1.00 30.47 279 TYR D CA 1
ATOM 11668 C C . TYR D 1 279 ? -15.946 -27.716 47.117 1.00 27.99 279 TYR D C 1
ATOM 11669 O O . TYR D 1 279 ? -16.956 -27.575 46.427 1.00 31.90 279 TYR D O 1
ATOM 11678 N N . ALA D 1 280 ? -14.811 -27.056 46.914 1.00 26.54 280 ALA D N 1
ATOM 11679 C CA . ALA D 1 280 ? -14.672 -26.083 45.840 1.00 25.99 280 ALA D CA 1
ATOM 11680 C C . ALA D 1 280 ? -14.844 -26.760 44.490 1.00 31.86 280 ALA D C 1
ATOM 11681 O O . ALA D 1 280 ? -15.488 -26.212 43.595 1.00 29.06 280 ALA D O 1
ATOM 11683 N N . ALA D 1 281 ? -14.204 -27.911 44.297 1.00 24.65 281 ALA D N 1
ATOM 11684 C CA . ALA D 1 281 ? -14.355 -28.658 43.044 1.00 31.33 281 ALA D CA 1
ATOM 11685 C C . ALA D 1 281 ? -15.751 -29.258 42.797 1.00 33.24 281 ALA D C 1
ATOM 11686 O O . ALA D 1 281 ? -16.300 -29.130 41.703 1.00 38.96 281 ALA D O 1
ATOM 11688 N N . ARG D 1 282 ? -16.317 -29.907 43.813 1.00 28.29 282 ARG D N 1
ATOM 11689 C CA . ARG D 1 282 ? -17.617 -30.514 43.712 1.00 35.98 282 ARG D CA 1
ATOM 11690 C C . ARG D 1 282 ? -18.683 -29.482 43.372 1.00 38.17 282 ARG D C 1
ATOM 11691 O O . ARG D 1 282 ? -19.673 -29.806 42.757 1.00 53.57 282 ARG D O 1
ATOM 11699 N N . HIS D 1 283 ? -18.456 -28.237 43.718 1.00 33.63 283 HIS D N 1
ATOM 11700 C CA . HIS D 1 283 ? -19.332 -27.180 43.353 1.00 32.18 283 HIS D CA 1
ATOM 11701 C C . HIS D 1 283 ? -18.866 -26.378 42.151 1.00 31.52 283 HIS D C 1
ATOM 11702 O O . HIS D 1 283 ? -19.322 -25.280 41.923 1.00 30.23 283 HIS D O 1
ATOM 11709 N N . GLY D 1 284 ? -17.935 -26.935 41.421 1.00 24.41 284 GLY D N 1
ATOM 11710 C CA . GLY D 1 284 ? -17.437 -26.371 40.180 1.00 38.71 284 GLY D CA 1
ATOM 11711 C C . GLY D 1 284 ? -16.891 -24.963 40.337 1.00 38.30 284 GLY D C 1
ATOM 11712 O O . GLY D 1 284 ? -17.103 -24.106 39.480 1.00 40.24 284 GLY D O 1
ATOM 11713 N N . HIS D 1 285 ? -16.169 -24.731 41.416 1.00 31.31 285 HIS D N 1
ATOM 11714 C CA . HIS D 1 285 ? -15.510 -23.483 41.693 1.00 35.80 285 HIS D CA 1
ATOM 11715 C C . HIS D 1 285 ? -14.117 -23.405 41.102 1.00 22.48 285 HIS D C 1
ATOM 11716 O O . HIS D 1 285 ? -13.397 -24.358 41.170 1.00 28.46 285 HIS D O 1
ATOM 11723 N N . SER D 1 286 ? -13.763 -22.286 40.500 1.00 15.16 286 SER D N 1
ATOM 11724 C CA . SER D 1 286 ? -12.397 -22.094 40.029 1.00 22.63 286 SER D CA 1
ATOM 11725 C C . SER D 1 286 ? -11.953 -20.655 40.285 1.00 19.76 286 SER D C 1
ATOM 11726 O O . SER D 1 286 ? -12.760 -19.727 40.213 1.00 19.86 286 SER D O 1
ATOM 11729 N N . TYR D 1 287 ? -10.672 -20.471 40.582 1.00 17.19 287 TYR D N 1
ATOM 11730 C CA . TYR D 1 287 ? -10.157 -19.143 40.900 1.00 19.00 287 TYR D CA 1
ATOM 11731 C C . TYR D 1 287 ? -8.983 -18.758 40.002 1.00 13.52 287 TYR D C 1
ATOM 11732 O O . TYR D 1 287 ? -8.286 -19.617 39.465 1.00 14.96 287 TYR D O 1
ATOM 11741 N N . ASP D 1 288 ? -8.779 -17.456 39.849 1.00 11.09 288 ASP D N 1
ATOM 11742 C CA . ASP D 1 288 ? -7.756 -16.918 38.955 1.00 15.26 288 ASP D CA 1
ATOM 11743 C C . ASP D 1 288 ? -6.398 -16.789 39.645 1.00 18.31 288 ASP D C 1
ATOM 11744 O O . ASP D 1 288 ? -5.350 -16.890 39.007 1.00 17.82 288 ASP D O 1
ATOM 11749 N N . THR D 1 289 ? -6.425 -16.551 40.952 1.00 12.69 289 THR D N 1
ATOM 11750 C CA . THR D 1 289 ? -5.207 -16.510 41.750 1.00 15.22 289 THR D CA 1
ATOM 11751 C C . THR D 1 289 ? -5.438 -17.253 43.051 1.00 16.32 289 THR D C 1
ATOM 11752 O O . THR D 1 289 ? -6.415 -17.000 43.757 1.00 12.53 289 THR D O 1
ATOM 11756 N N . ILE D 1 290 ? -4.541 -18.182 43.358 1.00 10.04 290 ILE D N 1
ATOM 11757 C CA . ILE D 1 290 ? -4.651 -18.961 44.579 1.00 10.40 290 ILE D CA 1
ATOM 11758 C C . ILE D 1 290 ? -3.421 -18.767 45.453 1.00 17.58 290 ILE D C 1
ATOM 11759 O O . ILE D 1 290 ? -2.314 -19.169 45.083 1.00 9.89 290 ILE D O 1
ATOM 11764 N N . VAL D 1 291 ? -3.632 -18.146 46.608 1.00 12.92 291 VAL D N 1
ATOM 11765 C CA . VAL D 1 291 ? -2.568 -17.900 47.567 1.00 8.77 291 VAL D CA 1
ATOM 11766 C C . VAL D 1 291 ? -2.509 -19.014 48.609 1.00 16.18 291 VAL D C 1
ATOM 11767 O O . VAL D 1 291 ? -3.519 -19.385 49.210 1.00 10.75 291 VAL D O 1
ATOM 11771 N N . ILE D 1 292 ? -1.314 -19.550 48.818 1.00 12.30 292 ILE D N 1
ATOM 11772 C CA . ILE D 1 292 ? -1.130 -20.639 49.761 1.00 13.69 292 ILE D CA 1
ATOM 11773 C C . ILE D 1 292 ? 0.031 -20.317 50.691 1.00 12.89 292 ILE D C 1
ATOM 11774 O O . ILE D 1 292 ? 1.178 -20.238 50.256 1.00 11.25 292 ILE D O 1
ATOM 11779 N N . ASP D 1 293 ? -0.277 -20.123 51.969 1.00 11.86 293 ASP D N 1
ATOM 11780 C CA . ASP D 1 293 ? 0.731 -19.731 52.947 1.00 12.67 293 ASP D CA 1
ATOM 11781 C C . ASP D 1 293 ? 0.490 -20.442 54.272 1.00 14.53 293 ASP D C 1
ATOM 11782 O O . ASP D 1 293 ? 0.070 -19.821 55.249 1.00 14.26 293 ASP D O 1
ATOM 11787 N N . PRO D 1 294 ? 0.772 -21.752 54.312 1.00 18.09 294 PRO D N 1
ATOM 11788 C CA . PRO D 1 294 ? 0.459 -22.617 55.454 1.00 12.57 294 PRO D CA 1
ATOM 11789 C C . PRO D 1 294 ? 1.501 -22.564 56.570 1.00 15.20 294 PRO D C 1
ATOM 11790 O O . PRO D 1 294 ? 2.636 -22.142 56.343 1.00 11.36 294 PRO D O 1
ATOM 11794 N N . PRO D 1 295 ? 1.119 -23.012 57.774 1.00 19.56 295 PRO D N 1
ATOM 11795 C CA . PRO D 1 295 ? 2.089 -23.174 58.860 1.00 18.08 295 PRO D CA 1
ATOM 11796 C C . PRO D 1 295 ? 3.068 -24.281 58.490 1.00 17.51 295 PRO D C 1
ATOM 11797 O O . PRO D 1 295 ? 2.752 -25.090 57.621 1.00 13.63 295 PRO D O 1
ATOM 11801 N N . SER D 1 296 ? 4.222 -24.311 59.063 1.00 13.38 296 SER D N 1
ATOM 11802 C CA . SER D 1 296 ? 5.151 -25.379 58.887 1.00 19.07 296 SER D CA 1
ATOM 11803 C C . SER D 1 296 ? 4.738 -26.738 59.246 1.00 20.39 296 SER D C 1
ATOM 11804 O O . SER D 1 296 ? 5.071 -27.683 58.611 1.00 18.70 296 SER D O 1
ATOM 11807 N N . PHE D 1 297 ? 4.021 -26.794 60.311 1.00 22.77 297 PHE D N 1
ATOM 11808 C CA . PHE D 1 297 ? 3.402 -28.028 60.780 1.00 24.70 297 PHE D CA 1
ATOM 11809 C C . PHE D 1 297 ? 1.979 -27.731 61.237 1.00 21.24 297 PHE D C 1
ATOM 11810 O O . PHE D 1 297 ? 1.740 -26.709 61.881 1.00 22.78 297 PHE D O 1
ATOM 11818 N N . ALA D 1 298 ? 1.048 -28.621 60.925 1.00 20.46 298 ALA D N 1
ATOM 11819 C CA . ALA D 1 298 ? -0.329 -28.447 61.360 1.00 30.56 298 ALA D CA 1
ATOM 11820 C C . ALA D 1 298 ? -0.944 -29.776 61.770 1.00 29.19 298 ALA D C 1
ATOM 11821 O O . ALA D 1 298 ? -0.793 -30.782 61.079 1.00 29.99 298 ALA D O 1
ATOM 11823 N N . ARG D 1 299 ? -1.641 -29.795 62.884 1.00 31.83 299 ARG D N 1
ATOM 11824 C CA . ARG D 1 299 ? -2.401 -30.959 63.287 1.00 39.26 299 ARG D CA 1
ATOM 11825 C C . ARG D 1 299 ? -3.873 -30.627 63.416 1.00 37.34 299 ARG D C 1
ATOM 11826 O O . ARG D 1 299 ? -4.242 -29.659 64.058 1.00 37.83 299 ARG D O 1
ATOM 11834 N N . ASN D 1 300 ? -4.707 -31.441 62.782 1.00 31.13 300 ASN D N 1
ATOM 11835 C CA . ASN D 1 300 ? -6.150 -31.262 62.825 1.00 40.09 300 ASN D CA 1
ATOM 11836 C C . ASN D 1 300 ? -6.793 -32.575 63.234 1.00 45.10 300 ASN D C 1
ATOM 11837 O O . ASN D 1 300 ? -7.254 -33.341 62.388 1.00 45.04 300 ASN D O 1
ATOM 11842 N N . LYS D 1 301 ? -6.810 -32.839 64.536 1.00 41.41 301 LYS D N 1
ATOM 11843 C CA . LYS D 1 301 ? -7.224 -34.139 65.032 1.00 48.25 301 LYS D CA 1
ATOM 11844 C C . LYS D 1 301 ? -6.257 -35.178 64.455 1.00 49.43 301 LYS D C 1
ATOM 11845 O O . LYS D 1 301 ? -5.043 -35.012 64.573 1.00 51.28 301 LYS D O 1
ATOM 11851 N N . LYS D 1 302 ? -6.766 -36.241 63.840 1.00 53.33 302 LYS D N 1
ATOM 11852 C CA . LYS D 1 302 ? -5.893 -37.270 63.283 1.00 54.09 302 LYS D CA 1
ATOM 11853 C C . LYS D 1 302 ? -5.000 -36.714 62.175 1.00 46.74 302 LYS D C 1
ATOM 11854 O O . LYS D 1 302 ? -3.826 -37.073 62.080 1.00 44.33 302 LYS D O 1
ATOM 11860 N N . ARG D 1 303 ? -5.557 -35.846 61.336 1.00 53.96 303 ARG D N 1
ATOM 11861 C CA . ARG D 1 303 ? -4.833 -35.341 60.170 1.00 49.41 303 ARG D CA 1
ATOM 11862 C C . ARG D 1 303 ? -3.601 -34.506 60.524 1.00 46.85 303 ARG D C 1
ATOM 11863 O O . ARG D 1 303 ? -3.643 -33.640 61.397 1.00 41.61 303 ARG D O 1
ATOM 11871 N N . THR D 1 304 ? -2.509 -34.786 59.819 1.00 39.78 304 THR D N 1
ATOM 11872 C CA . THR D 1 304 ? -1.270 -34.041 59.911 1.00 37.87 304 THR D CA 1
ATOM 11873 C C . THR D 1 304 ? -0.811 -33.380 58.616 1.00 36.64 304 THR D C 1
ATOM 11874 O O . THR D 1 304 ? -0.958 -33.930 57.540 1.00 30.07 304 THR D O 1
ATOM 11878 N N . PHE D 1 305 ? -0.238 -32.200 58.761 1.00 28.52 305 PHE D N 1
ATOM 11879 C CA . PHE D 1 305 ? 0.381 -31.541 57.619 1.00 27.17 305 PHE D CA 1
ATOM 11880 C C . PHE D 1 305 ? 1.797 -31.096 57.946 1.00 22.94 305 PHE D C 1
ATOM 11881 O O . PHE D 1 305 ? 2.037 -30.455 58.967 1.00 22.58 305 PHE D O 1
ATOM 11889 N N . SER D 1 306 ? 2.728 -31.430 57.082 1.00 22.01 306 SER D N 1
ATOM 11890 C CA . SER D 1 306 ? 4.061 -30.910 57.105 1.00 24.29 306 SER D CA 1
ATOM 11891 C C . SER D 1 306 ? 4.466 -30.279 55.831 1.00 26.31 306 SER D C 1
ATOM 11892 O O . SER D 1 306 ? 4.337 -30.851 54.776 1.00 19.26 306 SER D O 1
ATOM 11895 N N . VAL D 1 307 ? 4.962 -29.076 55.963 1.00 16.76 307 VAL D N 1
ATOM 11896 C CA . VAL D 1 307 ? 5.253 -28.285 54.776 1.00 22.65 307 VAL D CA 1
ATOM 11897 C C . VAL D 1 307 ? 6.325 -28.941 53.905 1.00 21.49 307 VAL D C 1
ATOM 11898 O O . VAL D 1 307 ? 6.321 -28.789 52.685 1.00 20.03 307 VAL D O 1
ATOM 11902 N N . GLN D 1 308 ? 7.219 -29.731 54.471 1.00 20.89 308 GLN D N 1
ATOM 11903 C CA . GLN D 1 308 ? 8.271 -30.448 53.766 1.00 27.39 308 GLN D CA 1
ATOM 11904 C C . GLN D 1 308 ? 7.900 -31.730 53.084 1.00 29.19 308 GLN D C 1
ATOM 11905 O O . GLN D 1 308 ? 8.640 -32.235 52.272 1.00 29.90 308 GLN D O 1
ATOM 11911 N N . LYS D 1 309 ? 6.754 -32.262 53.421 1.00 25.03 309 LYS D N 1
ATOM 11912 C CA . LYS D 1 309 ? 6.297 -33.510 52.916 1.00 25.97 309 LYS D CA 1
ATOM 11913 C C . LYS D 1 309 ? 4.989 -33.369 52.113 1.00 24.45 309 LYS D C 1
ATOM 11914 O O . LYS D 1 309 ? 4.776 -34.159 51.229 1.00 26.28 309 LYS D O 1
ATOM 11920 N N . ASP D 1 310 ? 4.186 -32.378 52.399 1.00 19.02 310 ASP D N 1
ATOM 11921 C CA . ASP D 1 310 ? 2.824 -32.356 51.876 1.00 16.96 310 ASP D CA 1
ATOM 11922 C C . ASP D 1 310 ? 2.520 -31.202 50.921 1.00 17.73 310 ASP D C 1
ATOM 11923 O O . ASP D 1 310 ? 1.375 -31.033 50.500 1.00 17.37 310 ASP D O 1
ATOM 11928 N N . TYR D 1 311 ? 3.526 -30.413 50.567 1.00 15.24 311 TYR D N 1
ATOM 11929 C CA . TYR D 1 311 ? 3.259 -29.259 49.719 1.00 16.52 311 TYR D CA 1
ATOM 11930 C C . TYR D 1 311 ? 2.776 -29.654 48.324 1.00 17.25 311 TYR D C 1
ATOM 11931 O O . TYR D 1 311 ? 2.019 -28.916 47.693 1.00 15.40 311 TYR D O 1
ATOM 11940 N N . ASP D 1 312 ? 3.205 -30.816 47.846 1.00 14.99 312 ASP D N 1
ATOM 11941 C CA . ASP D 1 312 ? 2.712 -31.306 46.561 1.00 16.92 312 ASP D CA 1
ATOM 11942 C C . ASP D 1 312 ? 1.190 -31.439 46.572 1.00 15.01 312 ASP D C 1
ATOM 11943 O O . ASP D 1 312 ? 0.530 -31.174 45.571 1.00 15.20 312 ASP D O 1
ATOM 11948 N N . LYS D 1 313 ? 0.626 -31.860 47.670 1.00 18.27 313 LYS D N 1
ATOM 11949 C CA . LYS D 1 313 ? -0.766 -31.930 47.837 1.00 19.90 313 LYS D CA 1
ATOM 11950 C C . LYS D 1 313 ? -1.498 -30.617 47.779 1.00 20.24 313 LYS D C 1
ATOM 11951 O O . LYS D 1 313 ? -2.529 -30.513 47.170 1.00 13.48 313 LYS D O 1
ATOM 11957 N N . LEU D 1 314 ? -0.913 -29.620 48.388 1.00 13.24 314 LEU D N 1
ATOM 11958 C CA . LEU D 1 314 ? -1.463 -28.272 48.321 1.00 13.02 314 LEU D CA 1
ATOM 11959 C C . LEU D 1 314 ? -1.511 -27.794 46.869 1.00 12.62 314 LEU D C 1
ATOM 11960 O O . LEU D 1 314 ? -2.494 -27.197 46.431 1.00 13.19 314 LEU D O 1
ATOM 11965 N N . ILE D 1 315 ? -0.442 -28.064 46.128 1.00 13.10 315 ILE D N 1
ATOM 11966 C CA . ILE D 1 315 ? -0.345 -27.627 44.743 1.00 10.82 315 ILE D CA 1
ATOM 11967 C C . ILE D 1 315 ? -1.345 -28.346 43.839 1.00 12.06 315 ILE D C 1
ATOM 11968 O O . ILE D 1 315 ? -2.005 -27.720 43.011 1.00 15.26 315 ILE D O 1
ATOM 11973 N N . ASN D 1 316 ? -1.506 -29.688 44.084 1.00 13.87 316 ASN D N 1
ATOM 11974 C CA . ASN D 1 316 ? -2.434 -30.483 43.284 1.00 18.55 316 ASN D CA 1
ATOM 11975 C C . ASN D 1 316 ? -3.884 -30.111 43.560 1.00 16.23 316 ASN D C 1
ATOM 11976 O O . ASN D 1 316 ? -4.691 -29.994 42.640 1.00 14.85 316 ASN D O 1
ATOM 11981 N N . GLY D 1 317 ? -4.157 -29.888 44.754 1.00 16.69 317 GLY D N 1
ATOM 11982 C CA . GLY D 1 317 ? -5.491 -29.473 45.139 1.00 15.14 317 GLY D CA 1
ATOM 11983 C C . GLY D 1 317 ? -5.849 -28.122 44.553 1.00 16.95 317 GLY D C 1
ATOM 11984 O O . GLY D 1 317 ? -6.983 -27.904 44.137 1.00 14.06 317 GLY D O 1
ATOM 11985 N N . ALA D 1 318 ? -4.876 -27.214 44.522 1.00 14.00 318 ALA D N 1
ATOM 11986 C CA . ALA D 1 318 ? -5.098 -25.876 43.978 1.00 13.14 318 ALA D CA 1
ATOM 11987 C C . ALA D 1 318 ? -5.324 -25.920 42.470 1.00 13.84 318 ALA D C 1
ATOM 11988 O O . ALA D 1 318 ? -6.217 -25.251 41.947 1.00 12.58 318 ALA D O 1
ATOM 11990 N N . LEU D 1 319 ? -4.503 -26.704 41.779 1.00 15.18 319 LEU D N 1
ATOM 11991 C CA . LEU D 1 319 ? -4.622 -26.856 40.332 1.00 17.65 319 LEU D CA 1
ATOM 11992 C C . LEU D 1 319 ? -6.032 -27.272 39.933 1.00 14.39 319 LEU D C 1
ATOM 11993 O O . LEU D 1 319 ? -6.564 -26.806 38.924 1.00 14.91 319 LEU D O 1
ATOM 11998 N N . ASN D 1 320 ? -6.631 -28.148 40.732 1.00 12.23 320 ASN D N 1
ATOM 11999 C CA . ASN D 1 320 ? -7.974 -28.655 40.459 1.00 17.09 320 ASN D CA 1
ATOM 12000 C C . ASN D 1 320 ? -9.074 -27.594 40.528 1.00 18.59 320 ASN D C 1
ATOM 12001 O O . ASN D 1 320 ? -10.183 -27.817 40.047 1.00 18.10 320 ASN D O 1
ATOM 12006 N N . ILE D 1 321 ? -8.772 -26.444 41.124 1.00 13.66 321 ILE D N 1
ATOM 12007 C CA . ILE D 1 321 ? -9.752 -25.363 41.191 1.00 13.16 321 ILE D CA 1
ATOM 12008 C C . ILE D 1 321 ? -9.179 -24.043 40.674 1.00 17.80 321 ILE D C 1
ATOM 12009 O O . ILE D 1 321 ? -9.667 -22.963 41.014 1.00 13.00 321 ILE D O 1
ATOM 12014 N N . LEU D 1 322 ? -8.144 -24.141 39.843 1.00 15.11 322 LEU D N 1
ATOM 12015 C CA . LEU D 1 322 ? -7.541 -22.968 39.228 1.00 11.34 322 LEU D CA 1
ATOM 12016 C C . LEU D 1 322 ? -8.071 -22.828 37.805 1.00 13.05 322 LEU D C 1
ATOM 12017 O O . LEU D 1 322 ? -8.239 -23.822 37.107 1.00 15.41 322 LEU D O 1
ATOM 12022 N N . SER D 1 323 ? -8.343 -21.594 37.385 1.00 12.30 323 SER D N 1
ATOM 12023 C CA . SER D 1 323 ? -8.799 -21.321 36.023 1.00 17.68 323 SER D CA 1
ATOM 12024 C C . SER D 1 323 ? -7.778 -21.811 35.000 1.00 16.40 323 SER D C 1
ATOM 12025 O O . SER D 1 323 ? -6.626 -22.065 35.345 1.00 11.75 323 SER D O 1
ATOM 12028 N N . SER D 1 324 ? -8.160 -21.880 33.729 1.00 10.52 324 SER D N 1
ATOM 12029 C CA . SER D 1 324 ? -7.281 -22.465 32.720 1.00 11.52 324 SER D CA 1
ATOM 12030 C C . SER D 1 324 ? -5.978 -21.677 32.680 1.00 12.33 324 SER D C 1
ATOM 12031 O O . SER D 1 324 ? -4.893 -22.244 32.553 1.00 18.21 324 SER D O 1
ATOM 12034 N N . GLU D 1 325 ? -6.103 -20.363 32.804 1.00 11.95 325 GLU D N 1
ATOM 12035 C CA . GLU D 1 325 ? -4.995 -19.488 32.992 1.00 17.07 325 GLU D CA 1
ATOM 12036 C C . GLU D 1 325 ? -5.084 -18.844 34.352 1.00 23.23 325 GLU D C 1
ATOM 12037 O O . GLU D 1 325 ? -6.075 -18.223 34.667 1.00 21.54 325 GLU D O 1
ATOM 12043 N N . GLY D 1 326 ? -4.058 -19.021 35.165 1.00 19.48 326 GLY D N 1
ATOM 12044 C CA . GLY D 1 326 ? -4.104 -18.482 36.510 1.00 16.64 326 GLY D CA 1
ATOM 12045 C C . GLY D 1 326 ? -2.736 -18.368 37.141 1.00 14.37 326 GLY D C 1
ATOM 12046 O O . GLY D 1 326 ? -1.720 -18.656 36.507 1.00 11.18 326 GLY D O 1
ATOM 12047 N N . THR D 1 327 ? -2.717 -17.948 38.401 1.00 12.23 327 THR D N 1
ATOM 12048 C CA . THR D 1 327 ? -1.472 -17.756 39.123 1.00 12.97 327 THR D CA 1
ATOM 12049 C C . THR D 1 327 ? -1.519 -18.434 40.483 1.00 11.55 327 THR D C 1
ATOM 12050 O O . THR D 1 327 ? -2.500 -18.315 41.217 1.00 12.76 327 THR D O 1
ATOM 12054 N N . LEU D 1 328 ? -0.454 -19.157 40.806 1.00 9.37 328 LEU D N 1
ATOM 12055 C CA . LEU D 1 328 ? -0.278 -19.695 42.144 1.00 11.34 328 LEU D CA 1
ATOM 12056 C C . LEU D 1 328 ? 0.748 -18.847 42.889 1.00 13.95 328 LEU D C 1
ATOM 12057 O O . LEU D 1 328 ? 1.839 -18.592 42.384 1.00 10.96 328 LEU D O 1
ATOM 12062 N N . LEU D 1 329 ? 0.386 -18.390 44.080 1.00 12.19 329 LEU D N 1
ATOM 12063 C CA . LEU D 1 329 ? 1.342 -17.743 44.962 1.00 11.10 329 LEU D CA 1
ATOM 12064 C C . LEU D 1 329 ? 1.639 -18.719 46.089 1.00 12.90 329 LEU D C 1
ATOM 12065 O O . LEU D 1 329 ? 0.823 -18.907 46.989 1.00 11.01 329 LEU D O 1
ATOM 12070 N N . LEU D 1 330 ? 2.801 -19.360 46.015 1.00 7.31 330 LEU D N 1
ATOM 12071 C CA . LEU D 1 330 ? 3.143 -20.434 46.937 1.00 8.68 330 LEU D CA 1
ATOM 12072 C C . LEU D 1 330 ? 4.196 -19.979 47.936 1.00 9.98 330 LEU D C 1
ATOM 12073 O O . LEU D 1 330 ? 5.323 -19.660 47.557 1.00 8.87 330 LEU D O 1
ATOM 12078 N N . CYS D 1 331 ? 3.824 -19.956 49.213 1.00 7.79 331 CYS D N 1
ATOM 12079 C CA . CYS D 1 331 ? 4.704 -19.433 50.250 1.00 8.50 331 CYS D CA 1
ATOM 12080 C C . CYS D 1 331 ? 4.985 -20.450 51.342 1.00 10.56 331 CYS D C 1
ATOM 12081 O O . CYS D 1 331 ? 4.217 -21.380 51.562 1.00 10.64 331 CYS D O 1
ATOM 12084 N N . THR D 1 332 ? 6.098 -20.249 52.036 1.00 12.51 332 THR D N 1
ATOM 12085 C CA . THR D 1 332 ? 6.370 -20.945 53.282 1.00 11.33 332 THR D CA 1
ATOM 12086 C C . THR D 1 332 ? 7.315 -20.093 54.111 1.00 15.52 332 THR D C 1
ATOM 12087 O O . THR D 1 332 ? 8.145 -19.373 53.563 1.00 7.35 332 THR D O 1
ATOM 12091 N N . ASN D 1 333 ? 7.141 -20.122 55.430 1.00 14.81 333 ASN D N 1
ATOM 12092 C CA . ASN D 1 333 ? 8.027 -19.406 56.347 1.00 16.35 333 ASN D CA 1
ATOM 12093 C C . ASN D 1 333 ? 8.990 -20.326 57.100 1.00 13.24 333 ASN D C 1
ATOM 12094 O O . ASN D 1 333 ? 9.727 -19.883 57.982 1.00 11.03 333 ASN D O 1
ATOM 12099 N N . ALA D 1 334 ? 8.966 -21.607 56.752 1.00 11.88 334 ALA D N 1
ATOM 12100 C CA . ALA D 1 334 ? 9.714 -22.624 57.491 1.00 11.66 334 ALA D CA 1
ATOM 12101 C C . ALA D 1 334 ? 11.224 -22.547 57.268 1.00 17.18 334 ALA D C 1
ATOM 12102 O O . ALA D 1 334 ? 11.718 -22.806 56.171 1.00 13.29 334 ALA D O 1
ATOM 12104 N N . SER D 1 335 ? 11.958 -22.205 58.322 1.00 15.41 335 SER D N 1
ATOM 12105 C CA . SER D 1 335 ? 13.410 -22.096 58.238 1.00 14.33 335 SER D CA 1
ATOM 12106 C C . SER D 1 335 ? 14.056 -23.423 57.848 1.00 15.12 335 SER D C 1
ATOM 12107 O O . SER D 1 335 ? 15.122 -23.445 57.229 1.00 14.97 335 SER D O 1
ATOM 12110 N N . VAL D 1 336 ? 13.404 -24.526 58.201 1.00 16.00 336 VAL D N 1
ATOM 12111 C CA . VAL D 1 336 ? 13.930 -25.855 57.898 1.00 19.77 336 VAL D CA 1
ATOM 12112 C C . VAL D 1 336 ? 13.724 -26.254 56.436 1.00 23.37 336 VAL D C 1
ATOM 12113 O O . VAL D 1 336 ? 14.243 -27.276 55.985 1.00 22.11 336 VAL D O 1
ATOM 12117 N N . TYR D 1 337 ? 12.974 -25.440 55.701 1.00 17.33 337 TYR D N 1
ATOM 12118 C CA . TYR D 1 337 ? 12.589 -25.765 54.329 1.00 18.09 337 TYR D CA 1
ATOM 12119 C C . TYR D 1 337 ? 13.252 -24.798 53.353 1.00 10.67 337 TYR D C 1
ATOM 12120 O O . TYR D 1 337 ? 12.631 -23.822 52.935 1.00 16.00 337 TYR D O 1
ATOM 12129 N N . PRO D 1 338 ? 14.515 -25.067 52.985 1.00 14.15 338 PRO D N 1
ATOM 12130 C CA . PRO D 1 338 ? 15.287 -24.154 52.133 1.00 13.62 338 PRO D CA 1
ATOM 12131 C C . PRO D 1 338 ? 14.628 -23.885 50.780 1.00 14.08 338 PRO D C 1
ATOM 12132 O O . PRO D 1 338 ? 13.936 -24.748 50.238 1.00 10.79 338 PRO D O 1
ATOM 12136 N N . LEU D 1 339 ? 14.858 -22.687 50.249 1.00 11.11 339 LEU D N 1
ATOM 12137 C CA . LEU D 1 339 ? 14.325 -22.273 48.953 1.00 10.53 339 LEU D CA 1
ATOM 12138 C C . LEU D 1 339 ? 14.577 -23.295 47.844 1.00 15.39 339 LEU D C 1
ATOM 12139 O O . LEU D 1 339 ? 13.697 -23.557 47.023 1.00 9.63 339 LEU D O 1
ATOM 12144 N N . LYS D 1 340 ? 15.759 -23.878 47.755 1.00 13.56 340 LYS D N 1
ATOM 12145 C CA . LYS D 1 340 ? 16.122 -24.863 46.753 1.00 15.96 340 LYS D CA 1
ATOM 12146 C C . LYS D 1 340 ? 15.189 -26.031 46.709 1.00 13.42 340 LYS D C 1
ATOM 12147 O O . LYS D 1 340 ? 14.741 -26.457 45.693 1.00 18.46 340 LYS D O 1
ATOM 12153 N N . GLN D 1 341 ? 14.927 -26.534 47.921 1.00 16.32 341 GLN D N 1
ATOM 12154 C CA . GLN D 1 341 ? 13.996 -27.632 48.097 1.00 18.28 341 GLN D CA 1
ATOM 12155 C C . GLN D 1 341 ? 12.612 -27.232 47.690 1.00 15.35 341 GLN D C 1
ATOM 12156 O O . GLN D 1 341 ? 12.004 -27.789 46.781 1.00 18.10 341 GLN D O 1
ATOM 12162 N N . PHE D 1 342 ? 12.192 -26.136 48.272 1.00 10.00 342 PHE D N 1
ATOM 12163 C CA . PHE D 1 342 ? 10.860 -25.635 47.963 1.00 13.29 342 PHE D CA 1
ATOM 12164 C C . PHE D 1 342 ? 10.660 -25.508 46.449 1.00 11.69 342 PHE D C 1
ATOM 12165 O O . PHE D 1 342 ? 9.677 -26.005 45.904 1.00 11.18 342 PHE D O 1
ATOM 12173 N N . LYS D 1 343 ? 11.579 -24.866 45.765 1.00 14.00 343 LYS D N 1
ATOM 12174 C CA . LYS D 1 343 ? 11.592 -24.731 44.338 1.00 10.04 343 LYS D CA 1
ATOM 12175 C C . LYS D 1 343 ? 11.536 -26.044 43.568 1.00 14.11 343 LYS D C 1
ATOM 12176 O O . LYS D 1 343 ? 10.823 -26.173 42.634 1.00 11.70 343 LYS D O 1
ATOM 12182 N N . ASN D 1 344 ? 12.316 -27.014 44.039 1.00 15.29 344 ASN D N 1
ATOM 12183 C CA . ASN D 1 344 ? 12.306 -28.366 43.491 1.00 22.02 344 ASN D CA 1
ATOM 12184 C C . ASN D 1 344 ? 10.964 -29.072 43.675 1.00 17.60 344 ASN D C 1
ATOM 12185 O O . ASN D 1 344 ? 10.484 -29.743 42.761 1.00 16.40 344 ASN D O 1
ATOM 12190 N N . THR D 1 345 ? 10.353 -28.916 44.848 1.00 8.79 345 THR D N 1
ATOM 12191 C CA . THR D 1 345 ? 9.030 -29.485 45.073 1.00 13.54 345 THR D CA 1
ATOM 12192 C C . THR D 1 345 ? 8.010 -28.862 44.130 1.00 13.09 345 THR D C 1
ATOM 12193 O O . THR D 1 345 ? 7.216 -29.566 43.506 1.00 16.71 345 THR D O 1
ATOM 12197 N N . ILE D 1 346 ? 8.035 -27.541 44.030 1.00 11.50 346 ILE D N 1
ATOM 12198 C CA . ILE D 1 346 ? 7.116 -26.834 43.149 1.00 10.69 346 ILE D CA 1
ATOM 12199 C C . ILE D 1 346 ? 7.252 -27.315 41.703 1.00 13.88 346 ILE D C 1
ATOM 12200 O O . ILE D 1 346 ? 6.270 -27.715 41.077 1.00 13.49 346 ILE D O 1
ATOM 12205 N N . LYS D 1 347 ? 8.474 -27.277 41.180 1.00 8.35 347 LYS D N 1
ATOM 12206 C CA . LYS D 1 347 ? 8.725 -27.664 39.793 1.00 21.44 347 LYS D CA 1
ATOM 12207 C C . LYS D 1 347 ? 8.391 -29.131 39.536 1.00 18.82 347 LYS D C 1
ATOM 12208 O O . LYS D 1 347 ? 7.757 -29.463 38.536 1.00 18.28 347 LYS D O 1
ATOM 12214 N N . LYS D 1 348 ? 8.737 -30.041 40.400 1.00 17.18 348 LYS D N 1
ATOM 12215 C CA . LYS D 1 348 ? 8.430 -31.424 40.209 1.00 18.30 348 LYS D CA 1
ATOM 12216 C C . LYS D 1 348 ? 6.995 -31.729 40.242 1.00 19.88 348 LYS D C 1
ATOM 12217 O O . LYS D 1 348 ? 6.501 -32.520 39.491 1.00 20.52 348 LYS D O 1
ATOM 12223 N N . THR D 1 349 ? 6.323 -31.091 41.147 1.00 15.02 349 THR D N 1
ATOM 12224 C CA . THR D 1 349 ? 4.886 -31.307 41.213 1.00 15.60 349 THR D CA 1
ATOM 12225 C C . THR D 1 349 ? 4.192 -30.796 39.953 1.00 16.77 349 THR D C 1
ATOM 12226 O O . THR D 1 349 ? 3.300 -31.454 39.425 1.00 15.75 349 THR D O 1
ATOM 12230 N N . LEU D 1 350 ? 4.611 -29.629 39.470 1.00 16.77 350 LEU D N 1
ATOM 12231 C CA . LEU D 1 350 ? 4.027 -29.057 38.258 1.00 20.38 350 LEU D CA 1
ATOM 12232 C C . LEU D 1 350 ? 4.406 -29.855 37.014 1.00 23.79 350 LEU D C 1
ATOM 12233 O O . LEU D 1 350 ? 3.582 -30.042 36.117 1.00 20.17 350 LEU D O 1
ATOM 12238 N N . GLU D 1 351 ? 5.631 -30.367 36.988 1.00 21.43 351 GLU D N 1
ATOM 12239 C CA . GLU D 1 351 ? 6.072 -31.199 35.880 1.00 22.55 351 GLU D CA 1
ATOM 12240 C C . GLU D 1 351 ? 5.230 -32.470 35.784 1.00 25.79 351 GLU D C 1
ATOM 12241 O O . GLU D 1 351 ? 4.842 -32.872 34.689 1.00 25.53 351 GLU D O 1
ATOM 12247 N N . GLU D 1 352 ? 4.931 -33.097 36.919 1.00 19.95 352 GLU D N 1
ATOM 12248 C CA . GLU D 1 352 ? 4.127 -34.276 36.900 1.00 23.08 352 GLU D CA 1
ATOM 12249 C C . GLU D 1 352 ? 2.670 -34.008 36.592 1.00 26.63 352 GLU D C 1
ATOM 12250 O O . GLU D 1 352 ? 1.984 -34.872 36.118 1.00 26.15 352 GLU D O 1
ATOM 12256 N N . SER D 1 353 ? 2.203 -32.808 36.862 1.00 19.69 353 SER D N 1
ATOM 12257 C CA . SER D 1 353 ? 0.825 -32.464 36.521 1.00 23.20 353 SER D CA 1
ATOM 12258 C C . SER D 1 353 ? 0.633 -32.317 35.013 1.00 19.31 353 SER D C 1
ATOM 12259 O O . SER D 1 353 ? -0.451 -32.563 34.494 1.00 21.56 353 SER D O 1
ATOM 12262 N N . GLY D 1 354 ? 1.691 -31.910 34.317 1.00 18.72 354 GLY D N 1
ATOM 12263 C CA . GLY D 1 354 ? 1.637 -31.764 32.873 1.00 18.86 354 GLY D CA 1
ATOM 12264 C C . GLY D 1 354 ? 1.205 -30.386 32.406 1.00 23.21 354 GLY D C 1
ATOM 12265 O O . GLY D 1 354 ? 1.050 -30.150 31.205 1.00 17.82 354 GLY D O 1
ATOM 12266 N N . VAL D 1 355 ? 1.019 -29.467 33.348 1.00 19.02 355 VAL D N 1
ATOM 12267 C CA . VAL D 1 355 ? 0.560 -28.122 33.014 1.00 19.07 355 VAL D CA 1
ATOM 12268 C C . VAL D 1 355 ? 1.696 -27.261 32.475 1.00 17.40 355 VAL D C 1
ATOM 12269 O O . VAL D 1 355 ? 2.868 -27.563 32.689 1.00 23.36 355 VAL D O 1
ATOM 12273 N N . ASP D 1 356 ? 1.344 -26.196 31.763 1.00 18.30 356 ASP D N 1
ATOM 12274 C CA . ASP D 1 356 ? 2.307 -25.168 31.400 1.00 16.21 356 ASP D CA 1
ATOM 12275 C C . ASP D 1 356 ? 2.504 -24.275 32.615 1.00 17.90 356 ASP D C 1
ATOM 12276 O O . ASP D 1 356 ? 1.532 -23.893 33.268 1.00 15.02 356 ASP D O 1
ATOM 12281 N N . TYR D 1 357 ? 3.745 -23.895 32.929 1.00 14.31 357 TYR D N 1
ATOM 12282 C CA . TYR D 1 357 ? 4.049 -23.093 34.140 1.00 18.05 357 TYR D CA 1
ATOM 12283 C C . TYR D 1 357 ? 5.367 -22.314 33.982 1.00 25.90 357 TYR D C 1
ATOM 12284 O O . TYR D 1 357 ? 6.328 -22.828 33.433 1.00 17.99 357 TYR D O 1
ATOM 12293 N N . GLU D 1 358 ? 5.341 -21.075 34.475 1.00 16.60 358 GLU D N 1
ATOM 12294 C CA . GLU D 1 358 ? 6.402 -20.096 34.585 1.00 19.07 358 GLU D CA 1
ATOM 12295 C C . GLU D 1 358 ? 6.521 -19.509 35.986 1.00 23.67 358 GLU D C 1
ATOM 12296 O O . GLU D 1 358 ? 5.637 -18.803 36.403 1.00 16.84 358 GLU D O 1
ATOM 12302 N N . LEU D 1 359 ? 7.611 -19.804 36.710 1.00 21.12 359 LEU D N 1
ATOM 12303 C CA . LEU D 1 359 ? 7.895 -19.042 37.918 1.00 18.91 359 LEU D CA 1
ATOM 12304 C C . LEU D 1 359 ? 8.240 -17.623 37.510 1.00 20.88 359 LEU D C 1
ATOM 12305 O O . LEU D 1 359 ? 9.269 -17.385 36.879 1.00 21.98 359 LEU D O 1
ATOM 12310 N N . THR D 1 360 ? 7.374 -16.679 37.859 1.00 17.21 360 THR D N 1
ATOM 12311 C CA . THR D 1 360 ? 7.560 -15.301 37.436 1.00 15.74 360 THR D CA 1
ATOM 12312 C C . THR D 1 360 ? 8.309 -14.500 38.495 1.00 21.94 360 THR D C 1
ATOM 12313 O O . THR D 1 360 ? 9.039 -13.563 38.174 1.00 24.04 360 THR D O 1
ATOM 12317 N N . GLU D 1 361 ? 8.129 -14.906 39.754 1.00 19.23 361 GLU D N 1
ATOM 12318 C CA . GLU D 1 361 ? 8.808 -14.229 40.838 1.00 22.18 361 GLU D CA 1
ATOM 12319 C C . GLU D 1 361 ? 9.147 -15.087 42.035 1.00 17.88 361 GLU D C 1
ATOM 12320 O O . GLU D 1 361 ? 8.327 -15.836 42.553 1.00 15.83 361 GLU D O 1
ATOM 12326 N N . VAL D 1 362 ? 10.350 -14.879 42.535 1.00 13.88 362 VAL D N 1
ATOM 12327 C CA . VAL D 1 362 ? 10.775 -15.550 43.753 1.00 12.92 362 VAL D CA 1
ATOM 12328 C C . VAL D 1 362 ? 11.197 -14.495 44.768 1.00 14.51 362 VAL D C 1
ATOM 12329 O O . VAL D 1 362 ? 12.192 -13.799 44.569 1.00 9.88 362 VAL D O 1
ATOM 12333 N N . MET D 1 363 ? 10.433 -14.369 45.847 1.00 9.01 363 MET D N 1
ATOM 12334 C CA . MET D 1 363 ? 10.708 -13.342 46.845 1.00 13.01 363 MET D CA 1
ATOM 12335 C C . MET D 1 363 ? 11.175 -13.937 48.167 1.00 11.15 363 MET D C 1
ATOM 12336 O O . MET D 1 363 ? 10.721 -15.007 48.573 1.00 10.56 363 MET D O 1
ATOM 12341 N N . GLY D 1 364 ? 12.090 -13.234 48.829 1.00 8.34 364 GLY D N 1
ATOM 12342 C CA . GLY D 1 364 ? 12.526 -13.598 50.161 1.00 14.49 364 GLY D CA 1
ATOM 12343 C C . GLY D 1 364 ? 12.139 -12.507 51.143 1.00 13.14 364 GLY D C 1
ATOM 12344 O O . GLY D 1 364 ? 11.268 -11.688 50.854 1.00 12.17 364 GLY D O 1
ATOM 12345 N N . LEU D 1 365 ? 12.789 -12.492 52.302 1.00 11.20 365 LEU D N 1
ATOM 12346 C CA . LEU D 1 365 ? 12.501 -11.494 53.327 1.00 10.83 365 LEU D CA 1
ATOM 12347 C C . LEU D 1 365 ? 12.786 -10.076 52.846 1.00 7.27 365 LEU D C 1
ATOM 12348 O O . LEU D 1 365 ? 13.760 -9.840 52.129 1.00 9.84 365 LEU D O 1
ATOM 12353 N N . PRO D 1 366 ? 11.936 -9.123 53.242 1.00 10.94 366 PRO D N 1
ATOM 12354 C CA . PRO D 1 366 ? 12.141 -7.724 52.856 1.00 14.38 366 PRO D CA 1
ATOM 12355 C C . PRO D 1 366 ? 13.261 -7.075 53.676 1.00 12.61 366 PRO D C 1
ATOM 12356 O O . PRO D 1 366 ? 13.749 -7.672 54.633 1.00 12.37 366 PRO D O 1
ATOM 12360 N N . LYS D 1 367 ? 13.655 -5.881 53.364 1.00 12.12 367 LYS D N 1
ATOM 12361 C CA . LYS D 1 367 ? 14.790 -5.233 53.922 1.00 14.45 367 LYS D CA 1
ATOM 12362 C C . LYS D 1 367 ? 14.727 -4.947 55.405 1.00 12.01 367 LYS D C 1
ATOM 12363 O O . LYS D 1 367 ? 15.718 -4.940 56.041 1.00 15.55 367 LYS D O 1
ATOM 12369 N N . ASP D 1 368 ? 13.555 -4.732 55.939 1.00 10.06 368 ASP D N 1
ATOM 12370 C CA . ASP D 1 368 ? 13.420 -4.521 57.379 1.00 14.58 368 ASP D CA 1
ATOM 12371 C C . ASP D 1 368 ? 13.600 -5.822 58.157 1.00 14.01 368 ASP D C 1
ATOM 12372 O O . ASP D 1 368 ? 13.743 -5.812 59.382 1.00 12.06 368 ASP D O 1
ATOM 12377 N N . PHE D 1 369 ? 13.592 -6.939 57.439 1.00 11.19 369 PHE D N 1
ATOM 12378 C CA . PHE D 1 369 ? 13.887 -8.239 58.031 1.00 12.42 369 PHE D CA 1
ATOM 12379 C C . PHE D 1 369 ? 15.287 -8.671 57.607 1.00 13.15 369 PHE D C 1
ATOM 12380 O O . PHE D 1 369 ? 15.463 -9.695 56.946 1.00 10.16 369 PHE D O 1
ATOM 12388 N N . LYS D 1 370 ? 16.276 -7.873 57.994 1.00 12.75 370 LYS D N 1
ATOM 12389 C CA . LYS D 1 370 ? 17.665 -8.120 57.619 1.00 13.19 370 LYS D CA 1
ATOM 12390 C C . LYS D 1 370 ? 18.104 -9.536 57.977 1.00 12.94 370 LYS D C 1
ATOM 12391 O O . LYS D 1 370 ? 17.929 -9.983 59.110 1.00 11.61 370 LYS D O 1
ATOM 12397 N N . THR D 1 371 ? 18.678 -10.241 57.009 1.00 7.45 371 THR D N 1
ATOM 12398 C CA . THR D 1 371 ? 19.118 -11.611 57.237 1.00 11.93 371 THR D CA 1
ATOM 12399 C C . THR D 1 371 ? 20.621 -11.666 57.494 1.00 14.58 371 THR D C 1
ATOM 12400 O O . THR D 1 371 ? 21.327 -10.679 57.288 1.00 15.28 371 THR D O 1
ATOM 12404 N N . HIS D 1 372 ? 21.098 -12.823 57.944 1.00 12.78 372 HIS D N 1
ATOM 12405 C CA . HIS D 1 372 ? 22.516 -13.015 58.238 1.00 10.18 372 HIS D CA 1
ATOM 12406 C C . HIS D 1 372 ? 23.184 -13.765 57.092 1.00 8.28 372 HIS D C 1
ATOM 12407 O O . HIS D 1 372 ? 22.801 -14.890 56.777 1.00 11.08 372 HIS D O 1
ATOM 12414 N N . PRO D 1 373 ? 24.192 -13.142 56.465 1.00 11.29 373 PRO D N 1
ATOM 12415 C CA . PRO D 1 373 ? 24.793 -13.693 55.245 1.00 17.45 373 PRO D CA 1
ATOM 12416 C C . PRO D 1 373 ? 25.515 -15.021 55.470 1.00 14.23 373 PRO D C 1
ATOM 12417 O O . PRO D 1 373 ? 25.815 -15.722 54.505 1.00 17.71 373 PRO D O 1
ATOM 12421 N N . HIS D 1 374 ? 25.776 -15.374 56.725 1.00 7.19 374 HIS D N 1
ATOM 12422 C CA . HIS D 1 374 ? 26.477 -16.616 57.019 1.00 12.32 374 HIS D CA 1
ATOM 12423 C C . HIS D 1 374 ? 25.597 -17.597 57.783 1.00 16.92 374 HIS D C 1
ATOM 12424 O O . HIS D 1 374 ? 26.089 -18.533 58.411 1.00 19.24 374 HIS D O 1
ATOM 12431 N N . TYR D 1 375 ? 24.288 -17.380 57.730 1.00 15.23 375 TYR D N 1
ATOM 12432 C CA . TYR D 1 375 ? 23.345 -18.295 58.355 1.00 12.68 375 TYR D CA 1
ATOM 12433 C C . TYR D 1 375 ? 22.094 -18.396 57.493 1.00 14.22 375 TYR D C 1
ATOM 12434 O O . TYR D 1 375 ? 21.139 -17.639 57.671 1.00 12.52 375 TYR D O 1
ATOM 12443 N N . LYS D 1 376 ? 22.113 -19.313 56.554 1.00 17.90 376 LYS D N 1
ATOM 12444 C CA . LYS D 1 376 ? 21.064 -19.529 55.573 1.00 17.37 376 LYS D CA 1
ATOM 12445 C C . LYS D 1 376 ? 19.663 -19.606 56.142 1.00 14.66 376 LYS D C 1
ATOM 12446 O O . LYS D 1 376 ? 18.797 -18.957 55.652 1.00 13.67 376 LYS D O 1
ATOM 12452 N N . PRO D 1 377 ? 19.488 -20.355 57.215 1.00 15.23 377 PRO D N 1
ATOM 12453 C CA . PRO D 1 377 ? 18.157 -20.513 57.813 1.00 9.97 377 PRO D CA 1
ATOM 12454 C C . PRO D 1 377 ? 17.513 -19.178 58.204 1.00 13.14 377 PRO D C 1
ATOM 12455 O O . PRO D 1 377 ? 16.295 -19.123 58.384 1.00 12.16 377 PRO D O 1
ATOM 12459 N N . SER D 1 378 ? 18.311 -18.120 58.324 1.00 10.51 378 SER D N 1
ATOM 12460 C CA . SER D 1 378 ? 17.761 -16.803 58.631 1.00 10.93 378 SER D CA 1
ATOM 12461 C C . SER D 1 378 ? 16.951 -16.272 57.451 1.00 10.86 378 SER D C 1
ATOM 12462 O O . SER D 1 378 ? 16.147 -15.354 57.603 1.00 12.65 378 SER D O 1
ATOM 12465 N N . LYS D 1 379 ? 17.134 -16.850 56.280 1.00 7.69 379 LYS D N 1
ATOM 12466 C CA . LYS D 1 379 ? 16.426 -16.507 55.075 1.00 11.92 379 LYS D CA 1
ATOM 12467 C C . LYS D 1 379 ? 15.191 -17.452 54.951 1.00 10.15 379 LYS D C 1
ATOM 12468 O O . LYS D 1 379 ? 15.109 -18.265 54.057 1.00 7.88 379 LYS D O 1
ATOM 12474 N N . TYR D 1 380 ? 14.304 -17.288 55.875 1.00 8.69 380 TYR D N 1
ATOM 12475 C CA . TYR D 1 380 ? 13.285 -18.214 56.051 1.00 9.82 380 TYR D CA 1
ATOM 12476 C C . TYR D 1 380 ? 12.036 -18.016 55.245 1.00 10.66 380 TYR D C 1
ATOM 12477 O O . TYR D 1 380 ? 11.333 -18.895 55.256 1.00 8.02 380 TYR D O 1
ATOM 12486 N N . LEU D 1 381 ? 11.673 -17.026 54.557 1.00 8.27 381 LEU D N 1
ATOM 12487 C CA . LEU D 1 381 ? 10.483 -16.714 53.756 1.00 12.79 381 LEU D CA 1
ATOM 12488 C C . LEU D 1 381 ? 10.735 -17.043 52.317 1.00 13.03 381 LEU D C 1
ATOM 12489 O O . LEU D 1 381 ? 11.700 -16.693 51.860 1.00 10.82 381 LEU D O 1
ATOM 12494 N N . LYS D 1 382 ? 9.778 -17.798 51.837 1.00 8.28 382 LYS D N 1
ATOM 12495 C CA . LYS D 1 382 ? 9.815 -18.021 50.395 1.00 11.44 382 LYS D CA 1
ATOM 12496 C C . LYS D 1 382 ? 8.452 -17.759 49.789 1.00 10.90 382 LYS D C 1
ATOM 12497 O O . LYS D 1 382 ? 7.512 -18.287 50.156 1.00 9.42 382 LYS D O 1
ATOM 12503 N N . ALA D 1 383 ? 8.419 -16.828 48.845 1.00 9.75 383 ALA D N 1
ATOM 12504 C CA . ALA D 1 383 ? 7.208 -16.574 48.091 1.00 11.67 383 ALA D CA 1
ATOM 12505 C C . ALA D 1 383 ? 7.513 -16.816 46.626 1.00 11.77 383 ALA D C 1
ATOM 12506 O O . ALA D 1 383 ? 8.417 -16.198 46.063 1.00 17.73 383 ALA D O 1
ATOM 12508 N N . VAL D 1 384 ? 6.757 -17.711 46.004 1.00 10.84 384 VAL D N 1
ATOM 12509 C CA . VAL D 1 384 ? 6.936 -17.969 44.588 1.00 11.30 384 VAL D CA 1
ATOM 12510 C C . VAL D 1 384 ? 5.637 -17.720 43.846 1.00 15.29 384 VAL D C 1
ATOM 12511 O O . VAL D 1 384 ? 4.610 -18.332 44.142 1.00 11.37 384 VAL D O 1
ATOM 12515 N N . PHE D 1 385 ? 5.691 -16.827 42.867 1.00 12.37 385 PHE D N 1
ATOM 12516 C CA . PHE D 1 385 ? 4.568 -16.618 41.970 1.00 15.51 385 PHE D CA 1
ATOM 12517 C C . PHE D 1 385 ? 4.753 -17.489 40.740 1.00 13.84 385 PHE D C 1
ATOM 12518 O O . PHE D 1 385 ? 5.788 -17.433 40.076 1.00 15.74 385 PHE D O 1
ATOM 12526 N N . VAL D 1 386 ? 3.742 -18.300 40.459 1.00 9.72 386 VAL D N 1
ATOM 12527 C CA . VAL D 1 386 ? 3.747 -19.150 39.286 1.00 15.41 386 VAL D CA 1
ATOM 12528 C C . VAL D 1 386 ? 2.580 -18.759 38.398 1.00 15.80 386 VAL D C 1
ATOM 12529 O O . VAL D 1 386 ? 1.486 -18.460 38.886 1.00 14.22 386 VAL D O 1
ATOM 12533 N N . ASN D 1 387 ? 2.809 -18.627 37.123 1.00 16.45 387 ASN D N 1
ATOM 12534 C CA . ASN D 1 387 ? 1.750 -18.488 36.162 1.00 17.87 387 ASN D CA 1
ATOM 12535 C C . ASN D 1 387 ? 1.505 -19.848 35.574 1.00 15.75 387 ASN D C 1
ATOM 12536 O O . ASN D 1 387 ? 2.412 -20.601 35.335 1.00 15.24 387 ASN D O 1
ATOM 12541 N N . ILE D 1 388 ? 0.245 -20.180 35.443 1.00 12.46 388 ILE D N 1
ATOM 12542 C CA . ILE D 1 388 ? -0.201 -21.476 34.982 1.00 14.75 388 ILE D CA 1
ATOM 12543 C C . ILE D 1 388 ? -1.140 -21.404 33.793 1.00 19.01 388 ILE D C 1
ATOM 12544 O O . ILE D 1 388 ? -2.022 -20.599 33.756 1.00 14.16 388 ILE D O 1
ATOM 12549 N N . ARG D 1 389 ? -0.928 -22.295 32.842 1.00 21.96 389 ARG D N 1
ATOM 12550 C CA . ARG D 1 389 ? -1.909 -22.588 31.816 1.00 20.53 389 ARG D CA 1
ATOM 12551 C C . ARG D 1 389 ? -2.120 -24.096 31.809 1.00 21.62 389 ARG D C 1
ATOM 12552 O O . ARG D 1 389 ? -1.161 -24.856 31.674 1.00 22.83 389 ARG D O 1
ATOM 12560 N N . HIS D 1 390 ? -3.366 -24.536 31.946 1.00 15.84 390 HIS D N 1
ATOM 12561 C CA . HIS D 1 390 ? -3.658 -25.958 31.859 1.00 17.44 390 HIS D CA 1
ATOM 12562 C C . HIS D 1 390 ? -5.010 -26.222 31.212 1.00 19.97 390 HIS D C 1
ATOM 12563 O O . HIS D 1 390 ? -5.849 -25.328 31.097 1.00 16.29 390 HIS D O 1
ATOM 12570 N N . LEU D 1 391 ? -5.250 -27.445 30.872 1.00 16.10 391 LEU D N 1
ATOM 12571 C CA . LEU D 1 391 ? -6.402 -27.868 30.167 1.00 18.03 391 LEU D CA 1
ATOM 12572 C C . LEU D 1 391 ? -6.990 -29.164 30.654 1.00 22.99 391 LEU D C 1
ATOM 12573 O O . LEU D 1 391 ? -6.280 -30.090 30.968 1.00 32.95 391 LEU D O 1
ATOM 12578 N N . GLU D 1 392 ? -8.291 -29.238 30.713 1.00 23.01 392 GLU D N 1
ATOM 12579 C CA . GLU D 1 392 ? -8.934 -30.435 31.224 1.00 22.24 392 GLU D CA 1
ATOM 12580 C C . GLU D 1 392 ? -9.926 -30.938 30.189 1.00 22.76 392 GLU D C 1
ATOM 12581 O O . GLU D 1 392 ? -10.806 -30.199 29.748 1.00 20.49 392 GLU D O 1
ATOM 12587 N N . HIS D 1 393 ? -9.775 -32.196 29.794 1.00 19.26 393 HIS D N 1
ATOM 12588 C CA . HIS D 1 393 ? -10.579 -32.753 28.716 1.00 25.96 393 HIS D CA 1
ATOM 12589 C C . HIS D 1 393 ? -11.046 -34.165 29.039 1.00 22.84 393 HIS D C 1
ATOM 12590 O O . HIS D 1 393 ? -10.234 -35.069 29.222 1.00 19.84 393 HIS D O 1
ATOM 12597 N N . HIS D 1 394 ? -12.360 -34.341 29.120 1.00 17.45 394 HIS D N 1
ATOM 12598 C CA . HIS D 1 394 ? -12.950 -35.663 29.265 1.00 20.55 394 HIS D CA 1
ATOM 12599 C C . HIS D 1 394 ? -14.371 -35.598 28.735 1.00 22.45 394 HIS D C 1
ATOM 12600 O O . HIS D 1 394 ? -14.855 -34.522 28.387 1.00 18.54 394 HIS D O 1
ATOM 12607 N N . HIS D 1 395 ? -15.036 -36.745 28.672 1.00 19.01 395 HIS D N 1
ATOM 12608 C CA . HIS D 1 395 ? -16.408 -36.788 28.190 1.00 22.88 395 HIS D CA 1
ATOM 12609 C C . HIS D 1 395 ? -17.404 -36.354 29.261 1.00 22.69 395 HIS D C 1
ATOM 12610 O O . HIS D 1 395 ? -17.477 -36.949 30.337 1.00 22.28 395 HIS D O 1
ATOM 12617 N N . HIS D 1 396 ? -18.165 -35.332 28.983 1.00 23.29 396 HIS D N 1
ATOM 12618 C CA . HIS D 1 396 ? -19.224 -34.916 29.823 1.00 25.80 396 HIS D CA 1
ATOM 12619 C C . HIS D 1 396 ? -20.529 -35.549 29.345 1.00 23.84 396 HIS D C 1
ATOM 12620 O O . HIS D 1 396 ? -20.896 -35.420 28.192 1.00 25.42 396 HIS D O 1
ATOM 12627 N N . HIS D 1 397 ? -21.239 -36.196 30.249 1.00 27.07 397 HIS D N 1
ATOM 12628 C CA . HIS D 1 397 ? -22.463 -36.891 29.876 1.00 27.17 397 HIS D CA 1
ATOM 12629 C C . HIS D 1 397 ? -23.467 -35.931 29.239 1.00 25.45 397 HIS D C 1
ATOM 12630 O O . HIS D 1 397 ? -23.710 -34.838 29.753 1.00 24.24 397 HIS D O 1
ATOM 12637 N N . HIS D 1 398 ? -24.083 -36.341 28.118 1.00 20.76 398 HIS D N 1
ATOM 12638 C CA . HIS D 1 398 ? -24.985 -35.552 27.338 1.00 31.01 398 HIS D CA 1
ATOM 12639 C C . HIS D 1 398 ? -25.550 -36.383 26.211 1.00 22.65 398 HIS D C 1
ATOM 12640 O O . HIS D 1 398 ? -26.607 -36.065 25.724 1.00 34.60 398 HIS D O 1
#